Protein 1VEK (pdb70)

Foldseek 3Di:
DDDDPDDDDDDDPCPDPDDDADPDAAWQPCVLLVVVVVVVDDSQQSSVLCSVVSVVDSCSSVVVCVVCVPDPCSVPGPPPPDPD

CATH classification: 1.10.8.10

Nearest PDB structures (foldseek):
  1vek-assembly1_A  TM=6.999E-01  e=2.361E-13  Arabidopsis thaliana
  2dag-assembly1_A  TM=7.127E-01  e=3.944E-04  Homo sapiens
  1whc-assembly1_A  TM=6.462E-01  e=2.678E-04  Mus musculus
  3ihp-assembly1_A  TM=6.506E-01  e=2.917E-03  Homo sapiens
  2dak-assembly1_A  TM=5.494E-01  e=6.329E-03  Homo sapiens

Organism: Arabidopsis thaliana (NCBI:txid3702)

Solvent-accessible surface area: 6612 Å² total; per-residue (Å²): 138,120,116,65,112,122,83,73,175,152,176,146,85,147,74,64,98,146,138,123,151,149,105,96,135,50,102,10,53,131,119,11,8,61,70,0,62,94,96,66,40,48,102,61,24,0,45,25,0,0,36,81,16,74,26,68,20,35,132,73,0,48,89,31,0,101,85,45,87,147,45,99,72,6,102,40,86,74,109,42,128,113,118,114

InterPro domains:
  IPR001394 Peptidase C19, ubiquitin carboxyl-terminal hydrolase [PF00443] (308-793)
  IPR001607 Zinc finger, UBP-type [PF02148] (180-253)
  IPR001607 Zinc finger, UBP-type [PS50271] (156-266)
  IPR001607 Zinc finger, UBP-type [SM00290] (179-234)
  IPR009060 UBA-like superfamily [SSF46934] (645-712)
  IPR013083 Zinc finger, RING/FYVE/PHD-type [G3DSA:3.30.40.10] (1-103)
  IPR013083 Zinc finger, RING/FYVE/PHD-type [G3DSA:3.30.40.10] (144-253)
  IPR015940 Ubiquitin-associated domain [PF00627] (615-651)
  IPR015940 Ubiquitin-associated domain [PF00627] (671-706)
  IPR015940 Ubiquitin-associated domain [PS50030] (613-654)
  IPR015940 Ubiquitin-associated domain [PS50030] (670-710)
  IPR015940 Ubiquitin-associated domain [SM00165] (615-653)
  IPR015940 Ubiquitin-associated domain [SM00165] (672-709)
  IPR016652 Ubiquitinyl hydrolase [PIRSF016308] (10-796)
  IPR018200 Ubiquitin specific protease, conserved site [PS00972] (309-324)
  IPR018200 Ubiquitin specific protease, conserved site [PS00973] (741-759)
  IPR028889 Ubiquitin specific protease UPS, catalytic domain [PS50235] (308-796)
  IPR038765 Papain-like cysteine peptidase superfamily [SSF54001] (303-797)
  IPR041432 Ubiquitinyl hydrolase, variant UBP zinc finger [PF17807] (11-73)
  IPR050185 Ubiquitin carboxyl-terminal hydrolase [PTHR21646] (188-795)

GO terms:
  GO:0061815 Met1-linked polyubiquitin deubiquitinase activity (F, IDA)
  GO:0004843 cysteine-type deubiquitinase activity (F, IDA)
  GO:0005634 nucleus (C, IDA)
  GO:0016579 protein deubiquitination (P, IDA)
  GO:1990450 linear polyubiquitin binding (F, IDA)
  GO:0071370 cellular response to gibberellin stimulus (P, IGI)
  GO:0042127 regulation of cell population proliferation (P, IMP)
  GO:0005829 cytosol (C, HDA)
  GO:0009734 auxin-activated signaling pathway (P, IMP)
  GO:0009793 embryo development ending in seed dormancy (P, IMP)
  GO:0009965 leaf morphogenesis (P, IMP)
  GO:0048767 root hair elongation (P, IMP)
  GO:0005515 protein binding (F, IPI)

Secondary structure (DSSP, 8-state):
----------S--SS-SSS---S------HHHHHHHHHHT--HHHHHHHHHHTTT--HHHHHHHHHHHTT-STTTS-SSS----

Sequence (84 aa):
GSSGSSGGEELLPDGVPEEVMESAQPVANEEIVAQLVSMGFSQLHCQKAAINTSNAGVEEAMNWLLSHMDDPDIDAPISGPSSGGSSGSSGGEELLPDGVPEEVMESAQPVANEEIVAQLVSMGFSQLHCQKAAINTSNAGVEEAMNWLLSHMDDPDIDAPISGPSSGGSSGSSGGEELLPDGVPEEVMESAQPVANEEIVAQLVSMGFSQLHCQKAAINTSNAGVEEAMNWLLSHMDDPDIDAPISGPSSGGSSGSSGGEELLPDGVPEEVMESAQPVANEEIVAQLVSMGFSQLHCQKAAINTSNAGVEEAMNWLLSHMDDPDIDAPISGPSSGGSSGSSGGEELLPDGVPEEVMESAQPVANEEIVAQLVSMGFSQLHCQKAAINTSNAGVEEAMNWLLSHMDDPDIDAPISGPSSGGSSGSSGGEELLPDGVPEEVMESAQPVANEEIVAQLVSMGFSQLHCQKAAINTSNAGVEEAMNWLLSHMDDPDIDAPISGPSSGGSSGSSGGEELLPDGVPEEVMESAQPVANEEIVAQLVSMGFSQLHCQKAAINTSNAGVEEAMNWLLSHMDDPDIDAPISGPSSGGSSGSSGGEELLPDGVPEEVMESAQPVANEEIVAQLVSMGFSQLHCQKAAINTSNAGVEEAMNWLLSHMDDPDIDAPISGPSSGGSSGSSGGEELLPDGVPEEVMESAQPVANEEIVAQLVSMGFSQLHCQKAAINTSNAGVEEAMNWLLSHMDDPDIDAPISGPSSGGSSGSSGGEELLPDGVPEEVMESAQPVANEEIVAQLVSMGFSQLHCQKAAINTSNAGVEEAMNWLLSHMDDPDIDAPISGPSSGGSSGSSGGEELLPDGVPEEVMESAQPVANEEIVAQLVSMGFSQLHCQKAAINTSNAGVEEAMNWLLSHMDDPDIDAPISGPSSGGSSGSSGGEELLPDGVPEEVMESAQPVANEEIVAQLVSMGFSQLHCQKAAINTSNAGVEEAMNWLLSHMDDPDIDAPISGPSSGGSSGSSGGEELLPDGVPEEVMESAQPVANEEIVAQLVSMGFSQLHCQKAAINTSNAGVEEAMNWLLSHMDDPDIDAPISGPSSGGSSGSSGGEELLPDGVPEEVMESAQPVANEEIVAQLVSMGFSQLHCQKAAINTSNAGVEEAMNWLLSHMDDPDIDAPISGPSSGGSSGSSGGEELLPDGVPEEVMESAQPVANEEIVAQLVSMGFSQLHCQKAAINTSNAGVEEAMNWLLSHMDDPDIDAPISGPSSGGSSGSSGGEELLPDGVPEEVMESAQPVANEEIVAQLVSMGFSQLHCQKAAINTSNAGVEEAMNWLLSHMDDPDIDAPISGPSSGGSSGSSGGEELLPDGVPEEVMESAQPVANEEIVAQLVSMGFSQLHCQKAAINTSNAGVEEAMNWLLSHMDDPDIDAPISGPSSGGSSGSSGGEELLPDGVPEEVMESAQPVANEEIVAQLVSMGFSQLHCQKAAINTSNAGVEEAMNWLLSHMDDPDIDAPISGPSSGGSSGSSGGEELLPDGVPEEVMESAQPVANEEIVAQLVSMGFSQLHCQKAAINTSNAGVEEAMNWLLSHMDDPDIDAPISGPSSGGSSGSSGGEELLPDGVPEEVMESAQPVANEEIVAQLVSMGFSQLHCQKAAINTSNAGVEEAMNWLLSHMDDPDIDAPISGPSSG

Radius of gyration: 18.25 Å; Cα contacts (8 Å, |Δi|>4): 88; chains: 1; bounding box: 32×32×61 Å

Structure (mmCIF, N/CA/C/O backbone):
data_1VEK
#
_entry.id   1VEK
#
loop_
_atom_site.group_PDB
_atom_site.id
_atom_site.type_symbol
_atom_site.label_atom_id
_atom_site.label_alt_id
_atom_site.label_comp_id
_atom_site.label_asym_id
_atom_site.label_entity_id
_atom_site.label_seq_id
_atom_site.pdbx_PDB_ins_code
_atom_site.Cartn_x
_atom_site.Cartn_y
_atom_site.Cartn_z
_atom_site.occupancy
_atom_site.B_iso_or_equiv
_atom_site.auth_seq_id
_atom_site.auth_comp_id
_atom_site.auth_asym_id
_atom_site.auth_atom_id
_atom_site.pdbx_PDB_model_num
ATOM 1 N N . GLY A 1 1 ? 22.560 -7.911 49.052 1.00 0.00 1 GLY A N 1
ATOM 2 C CA . GLY A 1 1 ? 22.001 -8.387 47.798 1.00 0.00 1 GLY A CA 1
ATOM 3 C C . GLY A 1 1 ? 23.064 -8.415 46.699 1.00 0.00 1 GLY A C 1
ATOM 4 O O . GLY A 1 1 ? 24.053 -7.688 46.768 1.00 0.00 1 GLY A O 1
ATOM 8 N N . SER A 1 2 ? 22.824 -9.263 45.709 1.00 0.00 2 SER A N 1
ATOM 9 C CA . SER A 1 2 ? 23.749 -9.396 44.596 1.00 0.00 2 SER A CA 1
ATOM 10 C C . SER A 1 2 ? 22.988 -9.784 43.327 1.00 0.00 2 SER A C 1
ATOM 11 O O . SER A 1 2 ? 22.020 -10.541 43.386 1.00 0.00 2 SER A O 1
ATOM 19 N N . SER A 1 3 ? 23.454 -9.248 42.209 1.00 0.00 3 SER A N 1
ATOM 20 C CA . SER A 1 3 ? 22.830 -9.529 40.927 1.00 0.00 3 SER A CA 1
ATOM 21 C C . SER A 1 3 ? 23.683 -10.522 40.136 1.00 0.00 3 SER A C 1
ATOM 22 O O . SER A 1 3 ? 23.216 -11.604 39.783 1.00 0.00 3 SER A O 1
ATOM 30 N N . GLY A 1 4 ? 24.919 -10.119 39.880 1.00 0.00 4 GLY A N 1
ATOM 31 C CA . GLY A 1 4 ? 25.842 -10.960 39.137 1.00 0.00 4 GLY A CA 1
ATOM 32 C C . GLY A 1 4 ? 25.329 -11.217 37.719 1.00 0.00 4 GLY A C 1
ATOM 33 O O . GLY A 1 4 ? 24.326 -11.905 37.532 1.00 0.00 4 GLY A O 1
ATOM 37 N N . SER A 1 5 ? 26.040 -10.650 36.755 1.00 0.00 5 SER A N 1
ATOM 38 C CA . SER A 1 5 ? 25.669 -10.809 35.359 1.00 0.00 5 SER A CA 1
ATOM 39 C C . SER A 1 5 ? 26.751 -10.211 34.458 1.00 0.00 5 SER A C 1
ATOM 40 O O . SER A 1 5 ? 26.963 -8.999 34.458 1.00 0.00 5 SER A O 1
ATOM 48 N N . SER A 1 6 ? 27.408 -11.088 33.713 1.00 0.00 6 SER A N 1
ATOM 49 C CA . SER A 1 6 ? 28.463 -10.661 32.810 1.00 0.00 6 SER A CA 1
ATOM 50 C C . SER A 1 6 ? 29.061 -11.874 32.094 1.00 0.00 6 SER A C 1
ATOM 51 O O . SER A 1 6 ? 29.549 -12.801 32.738 1.00 0.00 6 SER A O 1
ATOM 59 N N . GLY A 1 7 ? 29.003 -11.828 30.771 1.00 0.00 7 GLY A N 1
ATOM 60 C CA . GLY A 1 7 ? 29.533 -12.911 29.961 1.00 0.00 7 GLY A CA 1
ATOM 61 C C . GLY A 1 7 ? 29.852 -12.430 28.544 1.00 0.00 7 GLY A C 1
ATOM 62 O O . GLY A 1 7 ? 29.304 -11.429 28.086 1.00 0.00 7 GLY A O 1
ATOM 66 N N . GLY A 1 8 ? 30.737 -13.167 27.888 1.00 0.00 8 GLY A N 1
ATOM 67 C CA . GLY A 1 8 ? 31.136 -12.828 26.533 1.00 0.00 8 GLY A CA 1
ATOM 68 C C . GLY A 1 8 ? 31.004 -14.037 25.604 1.00 0.00 8 GLY A C 1
ATOM 69 O O . GLY A 1 8 ? 31.452 -15.133 25.938 1.00 0.00 8 GLY A O 1
ATOM 73 N N . GLU A 1 9 ? 30.386 -13.797 24.457 1.00 0.00 9 GLU A N 1
ATOM 74 C CA . GLU A 1 9 ? 30.189 -14.853 23.478 1.00 0.00 9 GLU A CA 1
ATOM 75 C C . GLU A 1 9 ? 31.153 -14.674 22.303 1.00 0.00 9 GLU A C 1
ATOM 76 O O . GLU A 1 9 ? 31.746 -15.641 21.829 1.00 0.00 9 GLU A O 1
ATOM 88 N N . GLU A 1 10 ? 31.279 -13.429 21.867 1.00 0.00 10 GLU A N 1
ATOM 89 C CA . GLU A 1 10 ? 32.161 -13.110 20.757 1.00 0.00 10 GLU A CA 1
ATOM 90 C C . GLU A 1 10 ? 31.747 -13.894 19.509 1.00 0.00 10 GLU A C 1
ATOM 91 O O . GLU A 1 10 ? 31.119 -14.946 19.613 1.00 0.00 10 GLU A O 1
ATOM 103 N N . LEU A 1 11 ? 32.116 -13.349 18.359 1.00 0.00 11 LEU A N 1
ATOM 104 C CA . LEU A 1 11 ? 31.791 -13.984 17.093 1.00 0.00 11 LEU A CA 1
ATOM 105 C C . LEU A 1 11 ? 30.271 -14.084 16.953 1.00 0.00 11 LEU A C 1
ATOM 106 O O . LEU A 1 11 ? 29.557 -14.185 17.950 1.00 0.00 11 LEU A O 1
ATOM 122 N N . LEU A 1 12 ? 29.820 -14.053 15.707 1.00 0.00 12 LEU A N 1
ATOM 123 C CA . LEU A 1 12 ? 28.397 -14.139 15.424 1.00 0.00 12 LEU A CA 1
ATOM 124 C C . LEU A 1 12 ? 28.074 -15.530 14.874 1.00 0.00 12 LEU A C 1
ATOM 125 O O . LEU A 1 12 ? 28.949 -16.208 14.338 1.00 0.00 12 LEU A O 1
ATOM 141 N N . PRO A 1 13 ? 26.782 -15.924 15.031 1.00 0.00 13 PRO A N 1
ATOM 142 C CA . PRO A 1 13 ? 26.333 -17.222 14.556 1.00 0.00 13 PRO A CA 1
ATOM 143 C C . PRO A 1 13 ? 26.187 -17.228 13.033 1.00 0.00 13 PRO A C 1
ATOM 144 O O . PRO A 1 13 ? 26.483 -16.234 12.373 1.00 0.00 13 PRO A O 1
ATOM 155 N N . ASP A 1 14 ? 25.729 -18.361 12.520 1.00 0.00 14 ASP A N 1
ATOM 156 C CA . ASP A 1 14 ? 25.540 -18.510 11.087 1.00 0.00 14 ASP A CA 1
ATOM 157 C C . ASP A 1 14 ? 24.043 -18.504 10.771 1.00 0.00 14 ASP A C 1
ATOM 158 O O . ASP A 1 14 ? 23.400 -19.553 10.778 1.00 0.00 14 ASP A O 1
ATOM 167 N N . GLY A 1 15 ? 23.531 -17.312 10.502 1.00 0.00 15 GLY A N 1
ATOM 168 C CA . GLY A 1 15 ? 22.122 -17.157 10.185 1.00 0.00 15 GLY A CA 1
ATOM 169 C C . GLY A 1 15 ? 21.322 -16.751 11.424 1.00 0.00 15 GLY A C 1
ATOM 170 O O . GLY A 1 15 ? 21.191 -15.565 11.722 1.00 0.00 15 GLY A O 1
ATOM 174 N N . VAL A 1 16 ? 20.808 -17.759 12.114 1.00 0.00 16 VAL A N 1
ATOM 175 C CA . VAL A 1 16 ? 20.025 -17.522 13.314 1.00 0.00 16 VAL A CA 1
ATOM 176 C C . VAL A 1 16 ? 20.070 -18.768 14.201 1.00 0.00 16 VAL A C 1
ATOM 177 O O . VAL A 1 16 ? 19.914 -19.887 13.715 1.00 0.00 16 VAL A O 1
ATOM 190 N N . PRO A 1 17 ? 20.289 -18.526 15.521 1.00 0.00 17 PRO A N 1
ATOM 191 C CA . PRO A 1 17 ? 20.356 -19.615 16.481 1.00 0.00 17 PRO A CA 1
ATOM 192 C C . PRO A 1 17 ? 18.962 -20.170 16.779 1.00 0.00 17 PRO A C 1
ATOM 193 O O . PRO A 1 17 ? 18.084 -19.441 17.236 1.00 0.00 17 PRO A O 1
ATOM 204 N N . GLU A 1 18 ? 18.802 -21.457 16.507 1.00 0.00 18 GLU A N 1
ATOM 205 C CA . GLU A 1 18 ? 17.529 -22.119 16.740 1.00 0.00 18 GLU A CA 1
ATOM 206 C C . GLU A 1 18 ? 16.433 -21.474 15.890 1.00 0.00 18 GLU A C 1
ATOM 207 O O . GLU A 1 18 ? 16.434 -20.261 15.684 1.00 0.00 18 GLU A O 1
ATOM 219 N N . GLU A 1 19 ? 15.522 -22.314 15.420 1.00 0.00 19 GLU A N 1
ATOM 220 C CA . GLU A 1 19 ? 14.422 -21.841 14.597 1.00 0.00 19 GLU A CA 1
ATOM 221 C C . GLU A 1 19 ? 14.957 -21.164 13.333 1.00 0.00 19 GLU A C 1
ATOM 222 O O . GLU A 1 19 ? 15.402 -20.019 13.380 1.00 0.00 19 GLU A O 1
ATOM 234 N N . VAL A 1 20 ? 14.894 -21.901 12.234 1.00 0.00 20 VAL A N 1
ATOM 235 C CA . VAL A 1 20 ? 15.367 -21.387 10.960 1.00 0.00 20 VAL A CA 1
ATOM 236 C C . VAL A 1 20 ? 14.253 -20.572 10.299 1.00 0.00 20 VAL A C 1
ATOM 237 O O . VAL A 1 20 ? 13.073 -20.874 10.471 1.00 0.00 20 VAL A O 1
ATOM 250 N N . MET A 1 21 ? 14.667 -19.555 9.558 1.00 0.00 21 MET A N 1
ATOM 251 C CA . MET A 1 21 ? 13.719 -18.695 8.871 1.00 0.00 21 MET A CA 1
ATOM 252 C C . MET A 1 21 ? 13.047 -19.435 7.713 1.00 0.00 21 MET A C 1
ATOM 253 O O . MET A 1 21 ? 13.611 -20.381 7.165 1.00 0.00 21 MET A O 1
ATOM 267 N N . GLU A 1 22 ? 11.851 -18.976 7.374 1.00 0.00 22 GLU A N 1
ATOM 268 C CA . GLU A 1 22 ? 11.096 -19.582 6.291 1.00 0.00 22 GLU A CA 1
ATOM 269 C C . GLU A 1 22 ? 10.811 -18.549 5.199 1.00 0.00 22 GLU A C 1
ATOM 270 O O . GLU A 1 22 ? 11.054 -17.358 5.388 1.00 0.00 22 GLU A O 1
ATOM 282 N N . SER A 1 23 ? 10.299 -19.043 4.081 1.00 0.00 23 SER A N 1
ATOM 283 C CA . SER A 1 23 ? 9.978 -18.178 2.959 1.00 0.00 23 SER A CA 1
ATOM 284 C C . SER A 1 23 ? 8.679 -17.419 3.238 1.00 0.00 23 SER A C 1
ATOM 285 O O . SER A 1 23 ? 7.597 -18.005 3.220 1.00 0.00 23 SER A O 1
ATOM 293 N N . ALA A 1 24 ? 8.828 -16.127 3.490 1.00 0.00 24 ALA A N 1
ATOM 294 C CA . ALA A 1 24 ? 7.680 -15.282 3.772 1.00 0.00 24 ALA A CA 1
ATOM 295 C C . ALA A 1 24 ? 8.115 -13.815 3.754 1.00 0.00 24 ALA A C 1
ATOM 296 O O . ALA A 1 24 ? 8.252 -13.191 4.805 1.00 0.00 24 ALA A O 1
ATOM 303 N N . GLN A 1 25 ? 8.320 -13.307 2.547 1.00 0.00 25 GLN A N 1
ATOM 304 C CA . GLN A 1 25 ? 8.736 -11.925 2.378 1.00 0.00 25 GLN A CA 1
ATOM 305 C C . GLN A 1 25 ? 7.907 -11.251 1.284 1.00 0.00 25 GLN A C 1
ATOM 306 O O . GLN A 1 25 ? 7.368 -11.922 0.405 1.00 0.00 25 GLN A O 1
ATOM 320 N N . PRO A 1 26 ? 7.827 -9.896 1.375 1.00 0.00 26 PRO A N 1
ATOM 321 C CA . PRO A 1 26 ? 7.072 -9.123 0.404 1.00 0.00 26 PRO A CA 1
ATOM 322 C C . PRO A 1 26 ? 7.826 -9.024 -0.924 1.00 0.00 26 PRO A C 1
ATOM 323 O O . PRO A 1 26 ? 8.951 -9.509 -1.041 1.00 0.00 26 PRO A O 1
ATOM 334 N N . VAL A 1 27 ? 7.177 -8.393 -1.891 1.00 0.00 27 VAL A N 1
ATOM 335 C CA . VAL A 1 27 ? 7.772 -8.225 -3.206 1.00 0.00 27 VAL A CA 1
ATOM 336 C C . VAL A 1 27 ? 7.440 -6.829 -3.736 1.00 0.00 27 VAL A C 1
ATOM 337 O O . VAL A 1 27 ? 6.295 -6.385 -3.653 1.00 0.00 27 VAL A O 1
ATOM 350 N N . ALA A 1 28 ? 8.461 -6.174 -4.269 1.00 0.00 28 ALA A N 1
ATOM 351 C CA . ALA A 1 28 ? 8.292 -4.837 -4.812 1.00 0.00 28 ALA A CA 1
ATOM 352 C C . ALA A 1 28 ? 7.317 -4.890 -5.990 1.00 0.00 28 ALA A C 1
ATOM 353 O O . ALA A 1 28 ? 7.731 -5.046 -7.137 1.00 0.00 28 ALA A O 1
ATOM 360 N N . ASN A 1 29 ? 6.039 -4.757 -5.666 1.00 0.00 29 ASN A N 1
ATOM 361 C CA . ASN A 1 29 ? 5.002 -4.787 -6.683 1.00 0.00 29 ASN A CA 1
ATOM 362 C C . ASN A 1 29 ? 5.470 -3.998 -7.907 1.00 0.00 29 ASN A C 1
ATOM 363 O O . ASN A 1 29 ? 6.089 -2.944 -7.771 1.00 0.00 29 ASN A O 1
ATOM 374 N N . GLU A 1 30 ? 5.157 -4.539 -9.075 1.00 0.00 30 GLU A N 1
ATOM 375 C CA . GLU A 1 30 ? 5.538 -3.899 -10.322 1.00 0.00 30 GLU A CA 1
ATOM 376 C C . GLU A 1 30 ? 4.628 -2.701 -10.604 1.00 0.00 30 GLU A C 1
ATOM 377 O O . GLU A 1 30 ? 5.018 -1.774 -11.312 1.00 0.00 30 GLU A O 1
ATOM 389 N N . GLU A 1 31 ? 3.433 -2.759 -10.035 1.00 0.00 31 GLU A N 1
ATOM 390 C CA . GLU A 1 31 ? 2.465 -1.691 -10.215 1.00 0.00 31 GLU A CA 1
ATOM 391 C C . GLU A 1 31 ? 2.812 -0.503 -9.316 1.00 0.00 31 GLU A C 1
ATOM 392 O O . GLU A 1 31 ? 2.812 0.642 -9.767 1.00 0.00 31 GLU A O 1
ATOM 404 N N . ILE A 1 32 ? 3.099 -0.815 -8.061 1.00 0.00 32 ILE A N 1
ATOM 405 C CA . ILE A 1 32 ? 3.447 0.213 -7.095 1.00 0.00 32 ILE A CA 1
ATOM 406 C C . ILE A 1 32 ? 4.793 0.833 -7.478 1.00 0.00 32 ILE A C 1
ATOM 407 O O . ILE A 1 32 ? 4.999 2.033 -7.305 1.00 0.00 32 ILE A O 1
ATOM 423 N N . VAL A 1 33 ? 5.673 -0.014 -7.992 1.00 0.00 33 VAL A N 1
ATOM 424 C CA . VAL A 1 33 ? 6.993 0.436 -8.401 1.00 0.00 33 VAL A CA 1
ATOM 425 C C . VAL A 1 33 ? 6.878 1.216 -9.712 1.00 0.00 33 VAL A C 1
ATOM 426 O O . VAL A 1 33 ? 7.385 2.331 -9.822 1.00 0.00 33 VAL A O 1
ATOM 439 N N . ALA A 1 34 ? 6.207 0.598 -10.673 1.00 0.00 34 ALA A N 1
ATOM 440 C CA . ALA A 1 34 ? 6.019 1.220 -11.973 1.00 0.00 34 ALA A CA 1
ATOM 441 C C . ALA A 1 34 ? 5.403 2.608 -11.784 1.00 0.00 34 ALA A C 1
ATOM 442 O O . ALA A 1 34 ? 5.652 3.515 -12.578 1.00 0.00 34 ALA A O 1
ATOM 449 N N . GLN A 1 35 ? 4.611 2.731 -10.729 1.00 0.00 35 GLN A N 1
ATOM 450 C CA . GLN A 1 35 ? 3.959 3.994 -10.426 1.00 0.00 35 GLN A CA 1
ATOM 451 C C . GLN A 1 35 ? 4.963 4.980 -9.828 1.00 0.00 35 GLN A C 1
ATOM 452 O O . GLN A 1 35 ? 5.014 6.141 -10.232 1.00 0.00 35 GLN A O 1
ATOM 466 N N . LEU A 1 36 ? 5.737 4.483 -8.875 1.00 0.00 36 LEU A N 1
ATOM 467 C CA . LEU A 1 36 ? 6.737 5.306 -8.216 1.00 0.00 36 LEU A CA 1
ATOM 468 C C . LEU A 1 36 ? 7.829 5.676 -9.222 1.00 0.00 36 LEU A C 1
ATOM 469 O O . LEU A 1 36 ? 8.194 6.844 -9.346 1.00 0.00 36 LEU A O 1
ATOM 485 N N . VAL A 1 37 ? 8.321 4.658 -9.914 1.00 0.00 37 VAL A N 1
ATOM 486 C CA . VAL A 1 37 ? 9.364 4.861 -10.904 1.00 0.00 37 VAL A CA 1
ATOM 487 C C . VAL A 1 37 ? 8.903 5.911 -11.917 1.00 0.00 37 VAL A C 1
ATOM 488 O O . VAL A 1 37 ? 9.721 6.505 -12.618 1.00 0.00 37 VAL A O 1
ATOM 501 N N . SER A 1 38 ? 7.593 6.107 -11.962 1.00 0.00 38 SER A N 1
ATOM 502 C CA . SER A 1 38 ? 7.013 7.075 -12.878 1.00 0.00 38 SER A CA 1
ATOM 503 C C . SER A 1 38 ? 6.908 8.441 -12.197 1.00 0.00 38 SER A C 1
ATOM 504 O O . SER A 1 38 ? 7.169 9.470 -12.819 1.00 0.00 38 SER A O 1
ATOM 512 N N . MET A 1 39 ? 6.525 8.408 -10.929 1.00 0.00 39 MET A N 1
ATOM 513 C CA . MET A 1 39 ? 6.382 9.630 -10.158 1.00 0.00 39 MET A CA 1
ATOM 514 C C 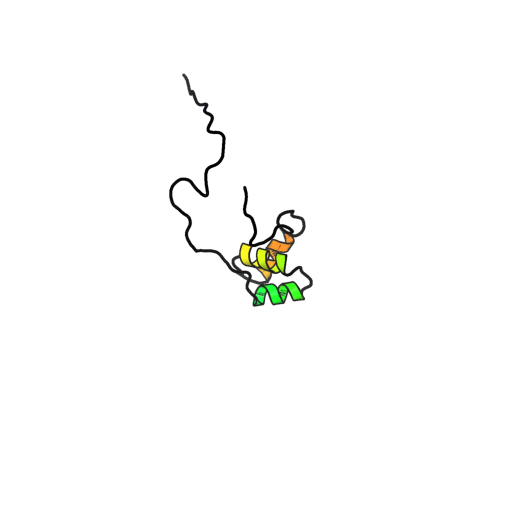. MET A 1 39 ? 7.679 10.442 -10.171 1.00 0.00 39 MET A C 1
ATOM 515 O O . MET A 1 39 ? 7.652 11.665 -10.040 1.00 0.00 39 MET A O 1
ATOM 529 N N . GLY A 1 40 ? 8.784 9.729 -10.331 1.00 0.00 40 GLY A N 1
ATOM 530 C CA . GLY A 1 40 ? 10.089 10.367 -10.364 1.00 0.00 40 GLY A CA 1
ATOM 531 C C . GLY A 1 40 ? 10.983 9.844 -9.238 1.00 0.00 40 GLY A C 1
ATOM 532 O O . GLY A 1 40 ? 11.728 10.608 -8.626 1.00 0.00 40 GLY A O 1
ATOM 536 N N . PHE A 1 41 ? 10.880 8.545 -8.999 1.00 0.00 41 PHE A N 1
ATOM 537 C CA . PHE A 1 41 ? 11.671 7.911 -7.958 1.00 0.00 41 PHE A CA 1
ATOM 538 C C . PHE A 1 41 ? 12.617 6.864 -8.549 1.00 0.00 41 PHE A C 1
ATOM 539 O O . PHE A 1 41 ? 12.603 6.619 -9.754 1.00 0.00 41 PHE A O 1
ATOM 556 N N . SER A 1 42 ? 13.418 6.275 -7.672 1.00 0.00 42 SER A N 1
ATOM 557 C CA . SER A 1 42 ? 14.369 5.260 -8.092 1.00 0.00 42 SER A CA 1
ATOM 558 C C . SER A 1 42 ? 13.756 3.868 -7.926 1.00 0.00 42 SER A C 1
ATOM 559 O O . SER A 1 42 ? 13.411 3.466 -6.816 1.00 0.00 42 SER A O 1
ATOM 567 N N . GLN A 1 43 ? 13.640 3.170 -9.046 1.00 0.00 43 GLN A N 1
ATOM 568 C CA . GLN A 1 43 ? 13.075 1.831 -9.039 1.00 0.00 43 GLN A CA 1
ATOM 569 C C . GLN A 1 43 ? 13.537 1.067 -7.797 1.00 0.00 43 GLN A C 1
ATOM 570 O O . GLN A 1 43 ? 12.716 0.620 -6.997 1.00 0.00 43 GLN A O 1
ATOM 584 N N . LEU A 1 44 ? 14.850 0.941 -7.673 1.00 0.00 44 LEU A N 1
ATOM 585 C CA . LEU A 1 44 ? 15.431 0.238 -6.541 1.00 0.00 44 LEU A CA 1
ATOM 586 C C . LEU A 1 44 ? 14.656 0.597 -5.272 1.00 0.00 44 LEU A C 1
ATOM 587 O O . LEU A 1 44 ? 14.150 -0.285 -4.579 1.00 0.00 44 LEU A O 1
ATOM 603 N N . HIS A 1 45 ? 14.588 1.893 -5.004 1.00 0.00 45 HIS A N 1
ATOM 604 C CA . HIS A 1 45 ? 13.884 2.379 -3.830 1.00 0.00 45 HIS A CA 1
ATOM 605 C C . HIS A 1 45 ? 12.394 2.053 -3.954 1.00 0.00 45 HIS A C 1
ATOM 606 O O . HIS A 1 45 ? 11.799 1.493 -3.034 1.00 0.00 45 HIS A O 1
ATOM 620 N N . CYS A 1 46 ? 11.835 2.417 -5.098 1.00 0.00 46 CYS A N 1
ATOM 621 C CA . CYS A 1 46 ? 10.426 2.170 -5.355 1.00 0.00 46 CYS A CA 1
ATOM 622 C C . CYS A 1 46 ? 10.105 0.734 -4.934 1.00 0.00 46 CYS A C 1
ATOM 623 O O . CYS A 1 46 ? 9.017 0.460 -4.430 1.00 0.00 46 CYS A O 1
ATOM 631 N N . GLN A 1 47 ? 11.073 -0.143 -5.156 1.00 0.00 47 GLN A N 1
ATOM 632 C CA . GLN A 1 47 ? 10.907 -1.544 -4.806 1.00 0.00 47 GLN A CA 1
ATOM 633 C C . GLN A 1 47 ? 10.917 -1.716 -3.285 1.00 0.00 47 GLN A C 1
ATOM 634 O O . GLN A 1 47 ? 9.946 -2.199 -2.705 1.00 0.00 47 GLN A O 1
ATOM 648 N N . LYS A 1 48 ? 12.025 -1.311 -2.683 1.00 0.00 48 LYS A N 1
ATOM 649 C CA . LYS A 1 48 ? 12.174 -1.414 -1.241 1.00 0.00 48 LYS A CA 1
ATOM 650 C C . LYS A 1 48 ? 10.943 -0.813 -0.561 1.00 0.00 48 LYS A C 1
ATOM 651 O O . LYS A 1 48 ? 10.254 -1.493 0.197 1.00 0.00 48 LYS A O 1
ATOM 670 N N . ALA A 1 49 ? 10.703 0.456 -0.858 1.00 0.00 49 ALA A N 1
ATOM 671 C CA . ALA A 1 49 ? 9.566 1.157 -0.284 1.00 0.00 49 ALA A CA 1
ATOM 672 C C . ALA A 1 49 ? 8.364 0.212 -0.233 1.00 0.00 49 ALA A C 1
ATOM 673 O O . ALA A 1 49 ? 7.954 -0.219 0.844 1.00 0.00 49 ALA A O 1
ATOM 680 N N . ALA A 1 50 ? 7.831 -0.081 -1.410 1.00 0.00 50 ALA A N 1
ATOM 681 C CA . ALA A 1 50 ? 6.684 -0.966 -1.513 1.00 0.00 50 ALA A CA 1
ATOM 682 C C . ALA A 1 50 ? 6.895 -2.175 -0.600 1.00 0.00 50 ALA A C 1
ATOM 683 O O . ALA A 1 50 ? 6.102 -2.417 0.309 1.00 0.00 50 ALA A O 1
ATOM 690 N N . ILE A 1 51 ? 7.968 -2.903 -0.873 1.00 0.00 51 ILE A N 1
ATOM 691 C CA . ILE A 1 51 ? 8.293 -4.081 -0.087 1.00 0.00 51 ILE A CA 1
ATOM 692 C C . ILE A 1 51 ? 8.177 -3.745 1.401 1.00 0.00 51 ILE A C 1
ATOM 693 O O . ILE A 1 51 ? 7.453 -4.412 2.138 1.00 0.00 51 ILE A O 1
ATOM 709 N N . ASN A 1 52 ? 8.902 -2.709 1.798 1.00 0.00 52 ASN A N 1
ATOM 710 C CA . ASN A 1 52 ? 8.890 -2.276 3.185 1.00 0.00 52 ASN A CA 1
ATOM 711 C C . ASN A 1 52 ? 7.442 -2.158 3.666 1.00 0.00 52 ASN A C 1
ATOM 712 O O . ASN A 1 52 ? 7.155 -2.376 4.842 1.00 0.00 52 ASN A O 1
ATOM 723 N N . THR A 1 53 ? 6.568 -1.814 2.731 1.00 0.00 53 THR A N 1
ATOM 724 C CA . THR A 1 53 ? 5.157 -1.665 3.045 1.00 0.00 53 THR A CA 1
ATOM 725 C C . THR A 1 53 ? 4.346 -2.790 2.398 1.00 0.00 53 THR A C 1
ATOM 726 O O . THR A 1 53 ? 3.159 -2.623 2.121 1.00 0.00 53 THR A O 1
ATOM 737 N N . SER A 1 54 ? 5.018 -3.909 2.176 1.00 0.00 54 SER A N 1
ATOM 738 C CA . SER A 1 54 ? 4.374 -5.061 1.567 1.00 0.00 54 SER A CA 1
ATOM 739 C C . SER A 1 54 ? 3.517 -4.614 0.381 1.00 0.00 54 SER A C 1
ATOM 740 O O . SER A 1 54 ? 2.520 -5.257 0.054 1.00 0.00 54 SER A O 1
ATOM 748 N N . ASN A 1 55 ? 3.935 -3.516 -0.231 1.00 0.00 55 ASN A N 1
ATOM 749 C CA . ASN A 1 55 ? 3.217 -2.976 -1.373 1.00 0.00 55 ASN A CA 1
ATOM 750 C C . ASN A 1 55 ? 1.753 -2.752 -0.990 1.00 0.00 55 ASN A C 1
ATOM 751 O O . ASN A 1 55 ? 0.854 -2.977 -1.799 1.00 0.00 55 ASN A O 1
ATOM 762 N N . ALA A 1 56 ? 1.558 -2.310 0.244 1.00 0.00 56 ALA A N 1
ATOM 763 C CA . ALA A 1 56 ? 0.218 -2.053 0.744 1.00 0.00 56 ALA A CA 1
ATOM 764 C C . ALA A 1 56 ? -0.492 -1.074 -0.193 1.00 0.00 56 ALA A C 1
ATOM 765 O O . ALA A 1 56 ? -1.682 -1.222 -0.466 1.00 0.00 56 ALA A O 1
ATOM 772 N N . GLY A 1 57 ? 0.269 -0.094 -0.660 1.00 0.00 57 GLY A N 1
ATOM 773 C CA . GLY A 1 57 ? -0.273 0.909 -1.561 1.00 0.00 57 GLY A CA 1
ATOM 774 C C . GLY A 1 57 ? 0.818 1.878 -2.021 1.00 0.00 57 GLY A C 1
ATOM 775 O O . GLY A 1 57 ? 1.778 2.130 -1.294 1.00 0.00 57 GLY A O 1
ATOM 779 N N . VAL A 1 58 ? 0.634 2.397 -3.227 1.00 0.00 58 VAL A N 1
ATOM 780 C CA . VAL A 1 58 ? 1.591 3.332 -3.793 1.00 0.00 58 VAL A CA 1
ATOM 781 C C . VAL A 1 58 ? 1.929 4.401 -2.751 1.00 0.00 58 VAL A C 1
ATOM 782 O O . VAL A 1 58 ? 3.088 4.786 -2.606 1.00 0.00 58 VAL A O 1
ATOM 795 N N . GLU A 1 59 ? 0.896 4.850 -2.054 1.00 0.00 59 GLU A N 1
ATOM 796 C CA . GLU A 1 59 ? 1.070 5.867 -1.030 1.00 0.00 59 GLU A CA 1
ATOM 797 C C . GLU A 1 59 ? 1.994 5.354 0.076 1.00 0.00 59 GLU A C 1
ATOM 798 O O . GLU A 1 59 ? 2.895 6.067 0.517 1.00 0.00 59 GLU A O 1
ATOM 810 N N . GLU A 1 60 ? 1.739 4.122 0.493 1.00 0.00 60 GLU A N 1
ATOM 811 C CA . GLU A 1 60 ? 2.537 3.506 1.539 1.00 0.00 60 GLU A CA 1
ATOM 812 C C . GLU A 1 60 ? 3.998 3.395 1.097 1.00 0.00 60 GLU A C 1
ATOM 813 O O . GLU A 1 60 ? 4.903 3.799 1.825 1.00 0.00 60 GLU A O 1
ATOM 825 N N . ALA A 1 61 ? 4.182 2.847 -0.095 1.00 0.00 61 ALA A N 1
ATOM 826 C CA . ALA A 1 61 ? 5.517 2.678 -0.643 1.00 0.00 61 ALA A CA 1
ATOM 827 C C . ALA A 1 61 ? 6.252 4.019 -0.607 1.00 0.00 61 ALA A C 1
ATOM 828 O O . ALA A 1 61 ? 7.322 4.129 -0.011 1.00 0.00 61 ALA A O 1
ATOM 835 N N . MET A 1 62 ? 5.648 5.006 -1.253 1.00 0.00 62 MET A N 1
ATOM 836 C CA . MET A 1 62 ? 6.231 6.336 -1.303 1.00 0.00 62 MET A CA 1
ATOM 837 C C . MET A 1 62 ? 6.503 6.868 0.106 1.00 0.00 62 MET A C 1
ATOM 838 O O . MET A 1 62 ? 7.619 7.288 0.410 1.00 0.00 62 MET A O 1
ATOM 852 N N . ASN A 1 63 ? 5.465 6.833 0.928 1.00 0.00 63 ASN A N 1
ATOM 853 C CA . ASN A 1 63 ? 5.578 7.306 2.297 1.00 0.00 63 ASN A CA 1
ATOM 854 C C . ASN A 1 63 ? 6.891 6.803 2.900 1.00 0.00 63 ASN A C 1
ATOM 855 O O . ASN A 1 63 ? 7.616 7.563 3.540 1.00 0.00 63 ASN A O 1
ATOM 866 N N . TRP A 1 64 ? 7.157 5.525 2.673 1.00 0.00 64 TRP A N 1
ATOM 867 C CA . TRP A 1 64 ? 8.370 4.911 3.186 1.00 0.00 64 TRP A CA 1
ATOM 868 C C . TRP A 1 64 ? 9.566 5.631 2.559 1.00 0.00 64 TRP A C 1
ATOM 869 O O . TRP A 1 64 ? 10.522 5.972 3.253 1.00 0.00 64 TRP A O 1
ATOM 890 N N . LEU A 1 65 ? 9.473 5.840 1.254 1.00 0.00 65 LEU A N 1
ATOM 891 C CA . LEU A 1 65 ? 10.535 6.514 0.527 1.00 0.00 65 LEU A CA 1
ATOM 892 C C . LEU A 1 65 ? 10.783 7.888 1.151 1.00 0.00 65 LEU A C 1
ATOM 893 O O . LEU A 1 65 ? 11.930 8.287 1.347 1.00 0.00 65 LEU A O 1
ATOM 909 N N . LEU A 1 66 ? 9.689 8.575 1.445 1.00 0.00 66 LEU A N 1
ATOM 910 C CA . LEU A 1 66 ? 9.773 9.897 2.043 1.00 0.00 66 LEU A CA 1
ATOM 911 C C . LEU A 1 66 ? 10.401 9.784 3.434 1.00 0.00 66 LEU A C 1
ATOM 912 O O . LEU A 1 66 ? 10.771 10.791 4.035 1.00 0.00 66 LEU A O 1
ATOM 928 N N . SER A 1 67 ? 10.501 8.549 3.904 1.00 0.00 67 SER A N 1
ATOM 929 C CA . SER A 1 67 ? 11.077 8.291 5.212 1.00 0.00 67 SER A CA 1
ATOM 930 C C . SER A 1 67 ? 12.359 7.468 5.067 1.00 0.00 67 SER A C 1
ATOM 931 O O . SER A 1 67 ? 13.039 7.191 6.054 1.00 0.00 67 SER A O 1
ATOM 939 N N . HIS A 1 68 ? 12.650 7.100 3.828 1.00 0.00 68 HIS A N 1
ATOM 940 C CA . HIS A 1 68 ? 13.838 6.314 3.540 1.00 0.00 68 HIS A CA 1
ATOM 941 C C . HIS A 1 68 ? 14.565 6.907 2.332 1.00 0.00 68 HIS A C 1
ATOM 942 O O . HIS A 1 68 ? 15.327 6.213 1.659 1.00 0.00 68 HIS A O 1
ATOM 956 N N . MET A 1 69 ? 14.305 8.184 2.092 1.00 0.00 69 MET A N 1
ATOM 957 C CA . MET A 1 69 ? 14.925 8.877 0.976 1.00 0.00 69 MET A CA 1
ATOM 958 C C . MET A 1 69 ? 16.374 9.250 1.299 1.00 0.00 69 MET A C 1
ATOM 959 O O . MET A 1 69 ? 17.251 9.143 0.443 1.00 0.00 69 MET A O 1
ATOM 973 N N . ASP A 1 70 ? 16.579 9.680 2.535 1.00 0.00 70 ASP A N 1
ATOM 974 C CA . ASP A 1 70 ? 17.906 10.069 2.981 1.00 0.00 70 ASP A CA 1
ATOM 975 C C . ASP A 1 70 ? 18.456 8.998 3.925 1.00 0.00 70 ASP A C 1
ATOM 976 O O . ASP A 1 70 ? 18.766 9.284 5.081 1.00 0.00 70 ASP A O 1
ATOM 985 N N . ASP A 1 71 ? 18.562 7.787 3.398 1.00 0.00 71 ASP A N 1
ATOM 986 C CA . ASP A 1 71 ? 19.069 6.672 4.180 1.00 0.00 71 ASP A CA 1
ATOM 987 C C . ASP A 1 71 ? 20.145 5.939 3.376 1.00 0.00 71 ASP A C 1
ATOM 988 O O . ASP A 1 71 ? 20.158 6.002 2.147 1.00 0.00 71 ASP A O 1
ATOM 997 N N . PRO A 1 72 ? 21.045 5.243 4.121 1.00 0.00 72 PRO A N 1
ATOM 998 C CA . PRO A 1 72 ? 22.123 4.500 3.491 1.00 0.00 72 PRO A CA 1
ATOM 999 C C . PRO A 1 72 ? 21.600 3.210 2.855 1.00 0.00 72 PRO A C 1
ATOM 1000 O O . PRO A 1 72 ? 22.129 2.753 1.843 1.00 0.00 72 PRO A O 1
ATOM 1011 N N . ASP A 1 73 ? 20.567 2.659 3.475 1.00 0.00 73 ASP A N 1
ATOM 1012 C CA . ASP A 1 73 ? 19.967 1.430 2.983 1.00 0.00 73 ASP A CA 1
ATOM 1013 C C . ASP A 1 73 ? 19.351 1.685 1.606 1.00 0.00 73 ASP A C 1
ATOM 1014 O O . ASP A 1 73 ? 19.443 0.841 0.715 1.00 0.00 73 ASP A O 1
ATOM 1023 N N . ILE A 1 74 ? 18.737 2.852 1.474 1.00 0.00 74 ILE A N 1
ATOM 1024 C CA . ILE A 1 74 ? 18.107 3.228 0.220 1.00 0.00 74 ILE A CA 1
ATOM 1025 C C . ILE A 1 74 ? 19.063 2.929 -0.937 1.00 0.00 74 ILE A C 1
ATOM 1026 O O . ILE A 1 74 ? 18.628 2.712 -2.067 1.00 0.00 74 ILE A O 1
ATOM 1042 N N . ASP A 1 75 ? 20.348 2.927 -0.615 1.00 0.00 75 ASP A N 1
ATOM 1043 C CA . ASP A 1 75 ? 21.369 2.658 -1.613 1.00 0.00 75 ASP A CA 1
ATOM 1044 C C . ASP A 1 75 ? 21.676 1.159 -1.631 1.00 0.00 75 ASP A C 1
ATOM 1045 O O . ASP A 1 75 ? 21.924 0.586 -2.691 1.00 0.00 75 ASP A O 1
ATOM 1054 N N . ALA A 1 76 ? 21.648 0.567 -0.446 1.00 0.00 76 ALA A N 1
ATOM 1055 C CA . ALA A 1 76 ? 21.920 -0.854 -0.313 1.00 0.00 76 ALA A CA 1
ATOM 1056 C C . ALA A 1 76 ? 21.020 -1.633 -1.275 1.00 0.00 76 ALA A C 1
ATOM 1057 O O . ALA A 1 76 ? 19.891 -1.226 -1.542 1.00 0.00 76 ALA A O 1
ATOM 1064 N N . PRO A 1 77 ? 21.569 -2.770 -1.782 1.00 0.00 77 PRO A N 1
ATOM 1065 C CA . PRO A 1 77 ? 20.829 -3.609 -2.708 1.00 0.00 77 PRO A CA 1
ATOM 1066 C C . PRO A 1 77 ? 19.752 -4.414 -1.978 1.00 0.00 77 PRO A C 1
ATOM 1067 O O . PRO A 1 77 ? 19.893 -4.716 -0.794 1.00 0.00 77 PRO A O 1
ATOM 1078 N N . ILE A 1 78 ? 18.700 -4.739 -2.715 1.00 0.00 78 ILE A N 1
ATOM 1079 C CA . ILE A 1 78 ? 17.599 -5.503 -2.152 1.00 0.00 78 ILE A CA 1
ATOM 1080 C C . ILE A 1 78 ? 18.071 -6.929 -1.859 1.00 0.00 78 ILE A C 1
ATOM 1081 O O . ILE A 1 78 ? 17.895 -7.429 -0.749 1.00 0.00 78 ILE A O 1
ATOM 1097 N N . SER A 1 79 ? 18.661 -7.543 -2.874 1.00 0.00 79 SER A N 1
ATOM 1098 C CA . SER A 1 79 ? 19.160 -8.901 -2.739 1.00 0.00 79 SER A CA 1
ATOM 1099 C C . SER A 1 79 ? 20.650 -8.948 -3.083 1.00 0.00 79 SER A C 1
ATOM 1100 O O . SER A 1 79 ? 21.020 -8.973 -4.256 1.00 0.00 79 SER A O 1
ATOM 1108 N N . GLY A 1 80 ? 21.465 -8.960 -2.038 1.00 0.00 80 GLY A N 1
ATOM 1109 C CA . GLY A 1 80 ? 22.907 -9.004 -2.215 1.00 0.00 80 GLY A CA 1
ATOM 1110 C C . GLY A 1 80 ? 23.566 -9.861 -1.133 1.00 0.00 80 GLY A C 1
ATOM 1111 O O . GLY A 1 80 ? 22.917 -10.716 -0.532 1.00 0.00 80 GLY A O 1
ATOM 1115 N N . PRO A 1 81 ? 24.882 -9.596 -0.911 1.00 0.00 81 PRO A N 1
ATOM 1116 C CA . PRO A 1 81 ? 25.636 -10.333 0.088 1.00 0.00 81 PRO A CA 1
ATOM 1117 C C . PRO A 1 81 ? 25.270 -9.874 1.501 1.00 0.00 81 PRO A C 1
ATOM 1118 O O . PRO A 1 81 ? 26.031 -9.148 2.138 1.00 0.00 81 PRO A O 1
ATOM 1129 N N . SER A 1 82 ? 24.103 -10.315 1.949 1.00 0.00 82 SER A N 1
ATOM 1130 C CA . SER A 1 82 ? 23.627 -9.958 3.274 1.00 0.00 82 SER A CA 1
ATOM 1131 C C . SER A 1 82 ? 24.759 -10.102 4.293 1.00 0.00 82 SER A C 1
ATOM 1132 O O . SER A 1 82 ? 25.613 -10.977 4.158 1.00 0.00 82 SER A O 1
ATOM 1140 N N . SER A 1 83 ? 24.728 -9.232 5.292 1.00 0.00 83 SER A N 1
ATOM 1141 C CA . SER A 1 83 ? 25.740 -9.251 6.334 1.00 0.00 83 SER A CA 1
ATOM 1142 C C . SER A 1 83 ? 25.404 -8.218 7.410 1.00 0.00 83 SER A C 1
ATOM 1143 O O . SER A 1 83 ? 25.318 -7.024 7.125 1.00 0.00 83 SER A O 1
ATOM 1151 N N . GLY A 1 84 ? 25.222 -8.714 8.625 1.00 0.00 84 GLY A N 1
ATOM 1152 C CA . GLY A 1 84 ? 24.896 -7.848 9.746 1.00 0.00 84 GLY A CA 1
ATOM 1153 C C . GLY A 1 84 ? 25.002 -8.604 11.072 1.00 0.00 84 GLY A C 1
ATOM 1154 O O . GLY A 1 84 ? 23.993 -9.036 11.626 1.00 0.00 84 GLY A O 1
ATOM 1158 N N . GLY A 1 1 ? 25.506 -12.987 16.248 1.00 0.00 1 GLY A N 2
ATOM 1159 C CA . GLY A 1 1 ? 24.284 -13.246 15.506 1.00 0.00 1 GLY A CA 2
ATOM 1160 C C . GLY A 1 1 ? 24.350 -12.625 14.109 1.00 0.00 1 GLY A C 2
ATOM 1161 O O . GLY A 1 1 ? 24.474 -13.338 13.114 1.00 0.00 1 GLY A O 2
ATOM 1165 N N . SER A 1 2 ? 24.263 -11.304 14.079 1.00 0.00 2 SER A N 2
ATOM 1166 C CA . SER A 1 2 ? 24.311 -10.579 12.820 1.00 0.00 2 SER A CA 2
ATOM 1167 C C . SER A 1 2 ? 24.533 -9.088 13.083 1.00 0.00 2 SER A C 2
ATOM 1168 O O . SER A 1 2 ? 23.882 -8.502 13.946 1.00 0.00 2 SER A O 2
ATOM 1176 N N . SER A 1 3 ? 25.455 -8.517 12.322 1.00 0.00 3 SER A N 2
ATOM 1177 C CA . SER A 1 3 ? 25.772 -7.106 12.462 1.00 0.00 3 SER A CA 2
ATOM 1178 C C . SER A 1 3 ? 25.142 -6.312 11.315 1.00 0.00 3 SER A C 2
ATOM 1179 O O . SER A 1 3 ? 25.195 -5.083 11.303 1.00 0.00 3 SER A O 2
ATOM 1187 N N . GLY A 1 4 ? 24.560 -7.047 10.379 1.00 0.00 4 GLY A N 2
ATOM 1188 C CA . GLY A 1 4 ? 23.921 -6.428 9.231 1.00 0.00 4 GLY A CA 2
ATOM 1189 C C . GLY A 1 4 ? 24.528 -6.939 7.923 1.00 0.00 4 GLY A C 2
ATOM 1190 O O . GLY A 1 4 ? 25.149 -8.000 7.896 1.00 0.00 4 GLY A O 2
ATOM 1194 N N . SER A 1 5 ? 24.328 -6.159 6.870 1.00 0.00 5 SER A N 2
ATOM 1195 C CA . SER A 1 5 ? 24.848 -6.520 5.562 1.00 0.00 5 SER A CA 2
ATOM 1196 C C . SER A 1 5 ? 25.477 -5.296 4.894 1.00 0.00 5 SER A C 2
ATOM 1197 O O . SER A 1 5 ? 25.144 -4.160 5.230 1.00 0.00 5 SER A O 2
ATOM 1205 N N . SER A 1 6 ? 26.376 -5.568 3.959 1.00 0.00 6 SER A N 2
ATOM 1206 C CA . SER A 1 6 ? 27.055 -4.503 3.241 1.00 0.00 6 SER A CA 2
ATOM 1207 C C . SER A 1 6 ? 27.104 -4.828 1.747 1.00 0.00 6 SER A C 2
ATOM 1208 O O . SER A 1 6 ? 27.346 -5.972 1.364 1.00 0.00 6 SER A O 2
ATOM 1216 N N . GLY A 1 7 ? 26.869 -3.802 0.942 1.00 0.00 7 GLY A N 2
ATOM 1217 C CA . GLY A 1 7 ? 26.883 -3.964 -0.502 1.00 0.00 7 GLY A CA 2
ATOM 1218 C C . GLY A 1 7 ? 27.991 -3.121 -1.137 1.00 0.00 7 GLY A C 2
ATOM 1219 O O . GLY A 1 7 ? 29.107 -3.066 -0.623 1.00 0.00 7 GLY A O 2
ATOM 1223 N N . GLY A 1 8 ? 27.644 -2.486 -2.247 1.00 0.00 8 GLY A N 2
ATOM 1224 C CA . GLY A 1 8 ? 28.595 -1.649 -2.959 1.00 0.00 8 GLY A CA 2
ATOM 1225 C C . GLY A 1 8 ? 27.874 -0.648 -3.865 1.00 0.00 8 GLY A C 2
ATOM 1226 O O . GLY A 1 8 ? 26.703 -0.835 -4.193 1.00 0.00 8 GLY A O 2
ATOM 1230 N N . GLU A 1 9 ? 28.603 0.391 -4.243 1.00 0.00 9 GLU A N 2
ATOM 1231 C CA . GLU A 1 9 ? 28.048 1.421 -5.104 1.00 0.00 9 GLU A CA 2
ATOM 1232 C C . GLU A 1 9 ? 28.308 1.082 -6.573 1.00 0.00 9 GLU A C 2
ATOM 1233 O O . GLU A 1 9 ? 29.455 1.066 -7.016 1.00 0.00 9 GLU A O 2
ATOM 1245 N N . GLU A 1 10 ? 27.223 0.818 -7.287 1.00 0.00 10 GLU A N 2
ATOM 1246 C CA . GLU A 1 10 ? 27.320 0.480 -8.697 1.00 0.00 10 GLU A CA 2
ATOM 1247 C C . GLU A 1 10 ? 25.924 0.294 -9.295 1.00 0.00 10 GLU A C 2
ATOM 1248 O O . GLU A 1 10 ? 24.955 0.087 -8.566 1.00 0.00 10 GLU A O 2
ATOM 1260 N N . LEU A 1 11 ? 25.866 0.375 -10.616 1.00 0.00 11 LEU A N 2
ATOM 1261 C CA . LEU A 1 11 ? 24.604 0.219 -11.321 1.00 0.00 11 LEU A CA 2
ATOM 1262 C C . LEU A 1 11 ? 24.201 -1.257 -11.315 1.00 0.00 11 LEU A C 2
ATOM 1263 O O . LEU A 1 11 ? 25.054 -2.136 -11.204 1.00 0.00 11 LEU A O 2
ATOM 1279 N N . LEU A 1 12 ? 22.901 -1.483 -11.435 1.00 0.00 12 LEU A N 2
ATOM 1280 C CA . LEU A 1 12 ? 22.375 -2.837 -11.445 1.00 0.00 12 LEU A CA 2
ATOM 1281 C C . LEU A 1 12 ? 23.314 -3.739 -12.248 1.00 0.00 12 LEU A C 2
ATOM 1282 O O . LEU A 1 12 ? 23.269 -3.750 -13.477 1.00 0.00 12 LEU A O 2
ATOM 1298 N N . PRO A 1 13 ? 24.165 -4.493 -11.501 1.00 0.00 13 PRO A N 2
ATOM 1299 C CA . PRO A 1 13 ? 25.113 -5.396 -12.130 1.00 0.00 13 PRO A CA 2
ATOM 1300 C C . PRO A 1 13 ? 24.411 -6.649 -12.657 1.00 0.00 13 PRO A C 2
ATOM 1301 O O . PRO A 1 13 ? 24.624 -7.746 -12.145 1.00 0.00 13 PRO A O 2
ATOM 1312 N N . ASP A 1 14 ? 23.587 -6.443 -13.675 1.00 0.00 14 ASP A N 2
ATOM 1313 C CA . ASP A 1 14 ? 22.852 -7.542 -14.277 1.00 0.00 14 ASP A CA 2
ATOM 1314 C C . ASP A 1 14 ? 22.353 -8.480 -13.176 1.00 0.00 14 ASP A C 2
ATOM 1315 O O . ASP A 1 14 ? 23.041 -9.430 -12.806 1.00 0.00 14 ASP A O 2
ATOM 1324 N N . GLY A 1 15 ? 21.161 -8.180 -12.682 1.00 0.00 15 GLY A N 2
ATOM 1325 C CA . GLY A 1 15 ? 20.562 -8.984 -11.631 1.00 0.00 15 GLY A CA 2
ATOM 1326 C C . GLY A 1 15 ? 19.782 -10.162 -12.219 1.00 0.00 15 GLY A C 2
ATOM 1327 O O . GLY A 1 15 ? 18.574 -10.067 -12.431 1.00 0.00 15 GLY A O 2
ATOM 1331 N N . VAL A 1 16 ? 20.504 -11.245 -12.465 1.00 0.00 16 VAL A N 2
ATOM 1332 C CA . VAL A 1 16 ? 19.895 -12.439 -13.024 1.00 0.00 16 VAL A CA 2
ATOM 1333 C C . VAL A 1 16 ? 18.881 -13.004 -12.027 1.00 0.00 16 VAL A C 2
ATOM 1334 O O . VAL A 1 16 ? 19.105 -12.964 -10.818 1.00 0.00 16 VAL A O 2
ATOM 1347 N N . PRO A 1 17 ? 17.758 -13.531 -12.585 1.00 0.00 17 PRO A N 2
ATOM 1348 C CA . PRO A 1 17 ? 16.709 -14.103 -11.758 1.00 0.00 17 PRO A CA 2
ATOM 1349 C C . PRO A 1 17 ? 17.123 -15.472 -11.216 1.00 0.00 17 PRO A C 2
ATOM 1350 O O . PRO A 1 17 ? 16.512 -16.486 -11.548 1.00 0.00 17 PRO A O 2
ATOM 1361 N N . GLU A 1 18 ? 18.159 -15.457 -10.391 1.00 0.00 18 GLU A N 2
ATOM 1362 C CA . GLU A 1 18 ? 18.663 -16.685 -9.799 1.00 0.00 18 GLU A CA 2
ATOM 1363 C C . GLU A 1 18 ? 17.501 -17.593 -9.392 1.00 0.00 18 GLU A C 2
ATOM 1364 O O . GLU A 1 18 ? 16.379 -17.125 -9.203 1.00 0.00 18 GLU A O 2
ATOM 1376 N N . GLU A 1 19 ? 17.809 -18.876 -9.268 1.00 0.00 19 GLU A N 2
ATOM 1377 C CA . GLU A 1 19 ? 16.805 -19.854 -8.886 1.00 0.00 19 GLU A CA 2
ATOM 1378 C C . GLU A 1 19 ? 17.137 -20.450 -7.517 1.00 0.00 19 GLU A C 2
ATOM 1379 O O . GLU A 1 19 ? 17.717 -21.531 -7.431 1.00 0.00 19 GLU A O 2
ATOM 1391 N N . VAL A 1 20 ? 16.755 -19.718 -6.480 1.00 0.00 20 VAL A N 2
ATOM 1392 C CA . VAL A 1 20 ? 17.006 -20.160 -5.119 1.00 0.00 20 VAL A CA 2
ATOM 1393 C C . VAL A 1 20 ? 15.714 -20.051 -4.306 1.00 0.00 20 VAL A C 2
ATOM 1394 O O . VAL A 1 20 ? 14.953 -19.099 -4.469 1.00 0.00 20 VAL A O 2
ATOM 1407 N N . MET A 1 21 ? 15.507 -21.039 -3.448 1.00 0.00 21 MET A N 2
ATOM 1408 C CA . MET A 1 21 ? 14.321 -21.065 -2.610 1.00 0.00 21 MET A CA 2
ATOM 1409 C C . MET A 1 21 ? 14.134 -19.732 -1.883 1.00 0.00 21 MET A C 2
ATOM 1410 O O . MET A 1 21 ? 15.070 -19.216 -1.274 1.00 0.00 21 MET A O 2
ATOM 1424 N N . GLU A 1 22 ? 12.918 -19.212 -1.970 1.00 0.00 22 GLU A N 2
ATOM 1425 C CA . GLU A 1 22 ? 12.596 -17.949 -1.328 1.00 0.00 22 GLU A CA 2
ATOM 1426 C C . GLU A 1 22 ? 11.743 -18.190 -0.081 1.00 0.00 22 GLU A C 2
ATOM 1427 O O . GLU A 1 22 ? 10.995 -19.164 -0.015 1.00 0.00 22 GLU A O 2
ATOM 1439 N N . SER A 1 23 ? 11.884 -17.286 0.877 1.00 0.00 23 SER A N 2
ATOM 1440 C CA . SER A 1 23 ? 11.135 -17.387 2.118 1.00 0.00 23 SER A CA 2
ATOM 1441 C C . SER A 1 23 ? 9.942 -16.430 2.090 1.00 0.00 23 SER A C 2
ATOM 1442 O O . SER A 1 23 ? 9.805 -15.631 1.165 1.00 0.00 23 SER A O 2
ATOM 1450 N N . ALA A 1 24 ? 9.110 -16.543 3.114 1.00 0.00 24 ALA A N 2
ATOM 1451 C CA . ALA A 1 24 ? 7.933 -15.697 3.218 1.00 0.00 24 ALA A CA 2
ATOM 1452 C C . ALA A 1 24 ? 8.363 -14.229 3.211 1.00 0.00 24 ALA A C 2
ATOM 1453 O O . ALA A 1 24 ? 8.587 -13.638 4.266 1.00 0.00 24 ALA A O 2
ATOM 1460 N N . GLN A 1 25 ? 8.465 -13.681 2.009 1.00 0.00 25 GLN A N 2
ATOM 1461 C CA . GLN A 1 25 ? 8.864 -12.293 1.850 1.00 0.00 25 GLN A CA 2
ATOM 1462 C C . GLN A 1 25 ? 8.005 -11.612 0.783 1.00 0.00 25 GLN A C 2
ATOM 1463 O O . GLN A 1 25 ? 7.490 -12.272 -0.119 1.00 0.00 25 GLN A O 2
ATOM 1477 N N . PRO A 1 26 ? 7.872 -10.266 0.925 1.00 0.00 26 PRO A N 2
ATOM 1478 C CA . PRO A 1 26 ? 7.083 -9.489 -0.016 1.00 0.00 26 PRO A CA 2
ATOM 1479 C C . PRO A 1 26 ? 7.829 -9.310 -1.340 1.00 0.00 26 PRO A C 2
ATOM 1480 O O . PRO A 1 26 ? 8.962 -9.767 -1.485 1.00 0.00 26 PRO A O 2
ATOM 1491 N N . VAL A 1 27 ? 7.162 -8.645 -2.272 1.00 0.00 27 VAL A N 2
ATOM 1492 C CA . VAL A 1 27 ? 7.747 -8.401 -3.580 1.00 0.00 27 VAL A CA 2
ATOM 1493 C C . VAL A 1 27 ? 7.368 -6.995 -4.049 1.00 0.00 27 VAL A C 2
ATOM 1494 O O . VAL A 1 27 ? 6.189 -6.648 -4.090 1.00 0.00 27 VAL A O 2
ATOM 1507 N N . ALA A 1 28 ? 8.390 -6.224 -4.391 1.00 0.00 28 ALA A N 2
ATOM 1508 C CA . ALA A 1 28 ? 8.178 -4.864 -4.856 1.00 0.00 28 ALA A CA 2
ATOM 1509 C C . ALA A 1 28 ? 7.163 -4.873 -6.001 1.00 0.00 28 ALA A C 2
ATOM 1510 O O . ALA A 1 28 ? 7.536 -5.024 -7.164 1.00 0.00 28 ALA A O 2
ATOM 1517 N N . ASN A 1 29 ? 5.901 -4.709 -5.633 1.00 0.00 29 ASN A N 2
ATOM 1518 C CA . ASN A 1 29 ? 4.830 -4.696 -6.615 1.00 0.00 29 ASN A CA 2
ATOM 1519 C C . ASN A 1 29 ? 5.288 -3.922 -7.852 1.00 0.00 29 ASN A C 2
ATOM 1520 O O . ASN A 1 29 ? 5.811 -2.814 -7.738 1.00 0.00 29 ASN A O 2
ATOM 1531 N N . GLU A 1 30 ? 5.075 -4.535 -9.007 1.00 0.00 30 GLU A N 2
ATOM 1532 C CA . GLU A 1 30 ? 5.459 -3.917 -10.265 1.00 0.00 30 GLU A CA 2
ATOM 1533 C C . GLU A 1 30 ? 4.558 -2.717 -10.564 1.00 0.00 30 GLU A C 2
ATOM 1534 O O . GLU A 1 30 ? 4.965 -1.790 -11.262 1.00 0.00 30 GLU A O 2
ATOM 1546 N N . GLU A 1 31 ? 3.351 -2.774 -10.020 1.00 0.00 31 GLU A N 2
ATOM 1547 C CA . GLU A 1 31 ? 2.389 -1.704 -10.220 1.00 0.00 31 GLU A CA 2
ATOM 1548 C C . GLU A 1 31 ? 2.736 -0.506 -9.333 1.00 0.00 31 GLU A C 2
ATOM 1549 O O . GLU A 1 31 ? 2.736 0.634 -9.796 1.00 0.00 31 GLU A O 2
ATOM 1561 N N . ILE A 1 32 ? 3.024 -0.806 -8.075 1.00 0.00 32 ILE A N 2
ATOM 1562 C CA . ILE A 1 32 ? 3.372 0.232 -7.120 1.00 0.00 32 ILE A CA 2
ATOM 1563 C C . ILE A 1 32 ? 4.735 0.822 -7.488 1.00 0.00 32 ILE A C 2
ATOM 1564 O O . ILE A 1 32 ? 4.956 2.023 -7.340 1.00 0.00 32 ILE A O 2
ATOM 1580 N N . VAL A 1 33 ? 5.614 -0.051 -7.960 1.00 0.00 33 VAL A N 2
ATOM 1581 C CA . VAL A 1 33 ? 6.949 0.369 -8.350 1.00 0.00 33 VAL A CA 2
ATOM 1582 C C . VAL A 1 33 ? 6.871 1.146 -9.666 1.00 0.00 33 VAL A C 2
ATOM 1583 O O . VAL A 1 33 ? 7.453 2.222 -9.791 1.00 0.00 33 VAL A O 2
ATOM 1596 N N . ALA A 1 34 ? 6.147 0.569 -10.614 1.00 0.00 34 ALA A N 2
ATOM 1597 C CA . ALA A 1 34 ? 5.985 1.194 -11.916 1.00 0.00 34 ALA A CA 2
ATOM 1598 C C . ALA A 1 34 ? 5.436 2.610 -11.732 1.00 0.00 34 ALA A C 2
ATOM 1599 O O . ALA A 1 34 ? 5.799 3.521 -12.475 1.00 0.00 34 ALA A O 2
ATOM 1606 N N . GLN A 1 35 ? 4.571 2.751 -10.739 1.00 0.00 35 GLN A N 2
ATOM 1607 C CA . GLN A 1 35 ? 3.968 4.041 -10.448 1.00 0.00 35 GLN A CA 2
ATOM 1608 C C . GLN A 1 35 ? 5.010 4.992 -9.854 1.00 0.00 35 GLN A C 2
ATOM 1609 O O . GLN A 1 35 ? 5.154 6.125 -10.311 1.00 0.00 35 GLN A O 2
ATOM 1623 N N . LEU A 1 36 ? 5.709 4.495 -8.845 1.00 0.00 36 LEU A N 2
ATOM 1624 C CA . LEU A 1 36 ? 6.733 5.286 -8.183 1.00 0.00 36 LEU A CA 2
ATOM 1625 C C . LEU A 1 36 ? 7.822 5.651 -9.195 1.00 0.00 36 LEU A C 2
ATOM 1626 O O . LEU A 1 36 ? 8.169 6.822 -9.343 1.00 0.00 36 LEU A O 2
ATOM 1642 N N . VAL A 1 37 ? 8.331 4.627 -9.863 1.00 0.00 37 VAL A N 2
ATOM 1643 C CA . VAL A 1 37 ? 9.373 4.825 -10.856 1.00 0.00 37 VAL A CA 2
ATOM 1644 C C . VAL A 1 37 ? 8.912 5.873 -11.872 1.00 0.00 37 VAL A C 2
ATOM 1645 O O . VAL A 1 37 ? 9.732 6.478 -12.561 1.00 0.00 37 VAL A O 2
ATOM 1658 N N . SER A 1 38 ? 7.601 6.055 -11.932 1.00 0.00 38 SER A N 2
ATOM 1659 C CA . SER A 1 38 ? 7.021 7.018 -12.852 1.00 0.00 38 SER A CA 2
ATOM 1660 C C . SER A 1 38 ? 6.934 8.392 -12.184 1.00 0.00 38 SER A C 2
ATOM 1661 O O . SER A 1 38 ? 7.207 9.411 -12.817 1.00 0.00 38 SER A O 2
ATOM 1669 N N . MET A 1 39 ? 6.554 8.376 -10.915 1.00 0.00 39 MET A N 2
ATOM 1670 C CA . MET A 1 39 ? 6.429 9.608 -10.155 1.00 0.00 39 MET A CA 2
ATOM 1671 C C . MET A 1 39 ? 7.743 10.391 -10.160 1.00 0.00 39 MET A C 2
ATOM 1672 O O . MET A 1 39 ? 7.742 11.614 -10.033 1.00 0.00 39 MET A O 2
ATOM 1686 N N . GLY A 1 40 ? 8.834 9.653 -10.306 1.00 0.00 40 GLY A N 2
ATOM 1687 C CA . GLY A 1 40 ? 10.153 10.263 -10.329 1.00 0.00 40 GLY A CA 2
ATOM 1688 C C . GLY A 1 40 ? 11.017 9.742 -9.179 1.00 0.00 40 GLY A C 2
ATOM 1689 O O . GLY A 1 40 ? 11.732 10.511 -8.537 1.00 0.00 40 GLY A O 2
ATOM 1693 N N . PHE A 1 41 ? 10.923 8.440 -8.953 1.00 0.00 41 PHE A N 2
ATOM 1694 C CA . PHE A 1 41 ? 11.688 7.808 -7.891 1.00 0.00 41 PHE A CA 2
ATOM 1695 C C . PHE A 1 41 ? 12.635 6.746 -8.455 1.00 0.00 41 PHE A C 2
ATOM 1696 O O . PHE A 1 41 ? 12.583 6.431 -9.643 1.00 0.00 41 PHE A O 2
ATOM 1713 N N . SER A 1 42 ? 13.478 6.224 -7.576 1.00 0.00 42 SER A N 2
ATOM 1714 C CA . SER A 1 42 ? 14.435 5.205 -7.971 1.00 0.00 42 SER A CA 2
ATOM 1715 C C . SER A 1 42 ? 13.810 3.816 -7.824 1.00 0.00 42 SER A C 2
ATOM 1716 O O . SER A 1 42 ? 13.456 3.404 -6.720 1.00 0.00 42 SER A O 2
ATOM 1724 N N . GLN A 1 43 ? 13.695 3.131 -8.952 1.00 0.00 43 GLN A N 2
ATOM 1725 C CA . GLN A 1 43 ? 13.120 1.797 -8.963 1.00 0.00 43 GLN A CA 2
ATOM 1726 C C . GLN A 1 43 ? 13.563 1.018 -7.723 1.00 0.00 43 GLN A C 2
ATOM 1727 O O . GLN A 1 43 ? 12.733 0.605 -6.915 1.00 0.00 43 GLN A O 2
ATOM 1741 N N . LEU A 1 44 ? 14.872 0.839 -7.613 1.00 0.00 44 LEU A N 2
ATOM 1742 C CA . LEU A 1 44 ? 15.436 0.117 -6.486 1.00 0.00 44 LEU A CA 2
ATOM 1743 C C . LEU A 1 44 ? 14.684 0.503 -5.210 1.00 0.00 44 LEU A C 2
ATOM 1744 O O . LEU A 1 44 ? 14.172 -0.362 -4.502 1.00 0.00 44 LEU A O 2
ATOM 1760 N N . HIS A 1 45 ? 14.642 1.803 -4.956 1.00 0.00 45 HIS A N 2
ATOM 1761 C CA . HIS A 1 45 ? 13.962 2.314 -3.779 1.00 0.00 45 HIS A CA 2
ATOM 1762 C C . HIS A 1 45 ? 12.468 1.995 -3.870 1.00 0.00 45 HIS A C 2
ATOM 1763 O O . HIS A 1 45 ? 11.890 1.441 -2.937 1.00 0.00 45 HIS A O 2
ATOM 1777 N N . CYS A 1 46 ? 11.887 2.359 -5.004 1.00 0.00 46 CYS A N 2
ATOM 1778 C CA . CYS A 1 46 ? 10.472 2.120 -5.230 1.00 0.00 46 CYS A CA 2
ATOM 1779 C C . CYS A 1 46 ? 10.147 0.696 -4.774 1.00 0.00 46 CYS A C 2
ATOM 1780 O O . CYS A 1 46 ? 9.082 0.448 -4.211 1.00 0.00 46 CYS A O 2
ATOM 1788 N N . GLN A 1 47 ? 11.085 -0.203 -5.033 1.00 0.00 47 GLN A N 2
ATOM 1789 C CA . GLN A 1 47 ? 10.912 -1.596 -4.656 1.00 0.00 47 GLN A CA 2
ATOM 1790 C C . GLN A 1 47 ? 10.937 -1.740 -3.133 1.00 0.00 47 GLN A C 2
ATOM 1791 O O . GLN A 1 47 ? 9.967 -2.201 -2.534 1.00 0.00 47 GLN A O 2
ATOM 1805 N N . LYS A 1 48 ? 12.058 -1.339 -2.551 1.00 0.00 48 LYS A N 2
ATOM 1806 C CA . LYS A 1 48 ? 12.222 -1.418 -1.109 1.00 0.00 48 LYS A CA 2
ATOM 1807 C C . LYS A 1 48 ? 11.005 -0.790 -0.427 1.00 0.00 48 LYS A C 2
ATOM 1808 O O . LYS A 1 48 ? 10.359 -1.425 0.406 1.00 0.00 48 LYS A O 2
ATOM 1827 N N . ALA A 1 49 ? 10.728 0.449 -0.804 1.00 0.00 49 ALA A N 2
ATOM 1828 C CA . ALA A 1 49 ? 9.600 1.170 -0.239 1.00 0.00 49 ALA A CA 2
ATOM 1829 C C . ALA A 1 49 ? 8.381 0.247 -0.197 1.00 0.00 49 ALA A C 2
ATOM 1830 O O . ALA A 1 49 ? 7.944 -0.162 0.878 1.00 0.00 49 ALA A O 2
ATOM 1837 N N . ALA A 1 50 ? 7.864 -0.053 -1.380 1.00 0.00 50 ALA A N 2
ATOM 1838 C CA . ALA A 1 50 ? 6.704 -0.919 -1.492 1.00 0.00 50 ALA A CA 2
ATOM 1839 C C . ALA A 1 50 ? 6.890 -2.135 -0.581 1.00 0.00 50 ALA A C 2
ATOM 1840 O O . ALA A 1 50 ? 6.103 -2.352 0.339 1.00 0.00 50 ALA A O 2
ATOM 1847 N N . ILE A 1 51 ? 7.936 -2.895 -0.870 1.00 0.00 51 ILE A N 2
ATOM 1848 C CA . ILE A 1 51 ? 8.236 -4.083 -0.088 1.00 0.00 51 ILE A CA 2
ATOM 1849 C C . ILE A 1 51 ? 8.124 -3.750 1.401 1.00 0.00 51 ILE A C 2
ATOM 1850 O O . ILE A 1 51 ? 7.353 -4.379 2.125 1.00 0.00 51 ILE A O 2
ATOM 1866 N N . ASN A 1 52 ? 8.905 -2.763 1.814 1.00 0.00 52 ASN A N 2
ATOM 1867 C CA . ASN A 1 52 ? 8.904 -2.339 3.204 1.00 0.00 52 ASN A CA 2
ATOM 1868 C C . ASN A 1 52 ? 7.459 -2.184 3.684 1.00 0.00 52 ASN A C 2
ATOM 1869 O O . ASN A 1 52 ? 7.157 -2.440 4.848 1.00 0.00 52 ASN A O 2
ATOM 1880 N N . THR A 1 53 ? 6.605 -1.765 2.762 1.00 0.00 53 THR A N 2
ATOM 1881 C CA . THR A 1 53 ? 5.199 -1.573 3.076 1.00 0.00 53 THR A CA 2
ATOM 1882 C C . THR A 1 53 ? 4.349 -2.646 2.394 1.00 0.00 53 THR A C 2
ATOM 1883 O O . THR A 1 53 ? 3.211 -2.388 2.006 1.00 0.00 53 THR A O 2
ATOM 1894 N N . SER A 1 54 ? 4.933 -3.829 2.270 1.00 0.00 54 SER A N 2
ATOM 1895 C CA . SER A 1 54 ? 4.243 -4.943 1.642 1.00 0.00 54 SER A CA 2
ATOM 1896 C C . SER A 1 54 ? 3.400 -4.441 0.469 1.00 0.00 54 SER A C 2
ATOM 1897 O O . SER A 1 54 ? 2.313 -4.959 0.214 1.00 0.00 54 SER A O 2
ATOM 1905 N N . ASN A 1 55 ? 3.932 -3.439 -0.216 1.00 0.00 55 ASN A N 2
ATOM 1906 C CA . ASN A 1 55 ? 3.242 -2.862 -1.357 1.00 0.00 55 ASN A CA 2
ATOM 1907 C C . ASN A 1 55 ? 1.753 -2.727 -1.0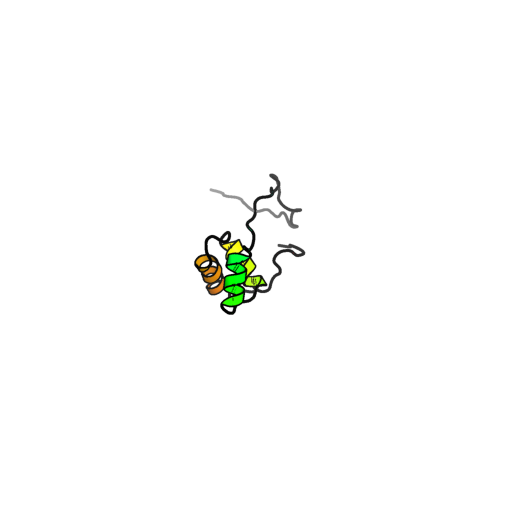32 1.00 0.00 55 ASN A C 2
ATOM 1908 O O . ASN A 1 55 ? 0.902 -3.057 -1.856 1.00 0.00 55 ASN A O 2
ATOM 1919 N N . ALA A 1 56 ? 1.484 -2.242 0.172 1.00 0.00 56 ALA A N 2
ATOM 1920 C CA . ALA A 1 56 ? 0.113 -2.059 0.616 1.00 0.00 56 ALA A CA 2
ATOM 1921 C C . ALA A 1 56 ? -0.558 -0.985 -0.242 1.00 0.00 56 ALA A C 2
ATOM 1922 O O . ALA A 1 56 ? -1.783 -0.875 -0.261 1.00 0.00 56 ALA A O 2
ATOM 1929 N N . GLY A 1 57 ? 0.275 -0.219 -0.932 1.00 0.00 57 GLY A N 2
ATOM 1930 C CA . GLY A 1 57 ? -0.223 0.843 -1.790 1.00 0.00 57 GLY A CA 2
ATOM 1931 C C . GLY A 1 57 ? 0.909 1.783 -2.211 1.00 0.00 57 GLY A C 2
ATOM 1932 O O . GLY A 1 57 ? 1.964 1.812 -1.580 1.00 0.00 57 GLY A O 2
ATOM 1936 N N . VAL A 1 58 ? 0.650 2.529 -3.275 1.00 0.00 58 VAL A N 2
ATOM 1937 C CA . VAL A 1 58 ? 1.634 3.468 -3.787 1.00 0.00 58 VAL A CA 2
ATOM 1938 C C . VAL A 1 58 ? 1.959 4.500 -2.706 1.00 0.00 58 VAL A C 2
ATOM 1939 O O . VAL A 1 58 ? 3.122 4.850 -2.505 1.00 0.00 58 VAL A O 2
ATOM 1952 N N . GLU A 1 59 ? 0.912 4.960 -2.037 1.00 0.00 59 GLU A N 2
ATOM 1953 C CA . GLU A 1 59 ? 1.072 5.945 -0.981 1.00 0.00 59 GLU A CA 2
ATOM 1954 C C . GLU A 1 59 ? 1.979 5.398 0.123 1.00 0.00 59 GLU A C 2
ATOM 1955 O O . GLU A 1 59 ? 2.849 6.108 0.625 1.00 0.00 59 GLU A O 2
ATOM 1967 N N . GLU A 1 60 ? 1.746 4.140 0.468 1.00 0.00 60 GLU A N 2
ATOM 1968 C CA . GLU A 1 60 ? 2.531 3.489 1.502 1.00 0.00 60 GLU A CA 2
ATOM 1969 C C . GLU A 1 60 ? 3.997 3.392 1.074 1.00 0.00 60 GLU A C 2
ATOM 1970 O O . GLU A 1 60 ? 4.892 3.803 1.811 1.00 0.00 60 GLU A O 2
ATOM 1982 N N . ALA A 1 61 ? 4.197 2.846 -0.117 1.00 0.00 61 ALA A N 2
ATOM 1983 C CA . ALA A 1 61 ? 5.539 2.689 -0.652 1.00 0.00 61 ALA A CA 2
ATOM 1984 C C . ALA A 1 61 ? 6.266 4.034 -0.596 1.00 0.00 61 ALA A C 2
ATOM 1985 O O . ALA A 1 61 ? 7.329 4.144 0.013 1.00 0.00 61 ALA A O 2
ATOM 1992 N N . MET A 1 62 ? 5.663 5.024 -1.239 1.00 0.00 62 MET A N 2
ATOM 1993 C CA . MET A 1 62 ? 6.240 6.357 -1.270 1.00 0.00 62 MET A CA 2
ATOM 1994 C C . MET A 1 62 ? 6.513 6.869 0.146 1.00 0.00 62 MET A C 2
ATOM 1995 O O . MET A 1 62 ? 7.629 7.283 0.456 1.00 0.00 62 MET A O 2
ATOM 2009 N N . ASN A 1 63 ? 5.475 6.824 0.968 1.00 0.00 63 ASN A N 2
ATOM 2010 C CA . ASN A 1 63 ? 5.589 7.278 2.343 1.00 0.00 63 ASN A CA 2
ATOM 2011 C C . ASN A 1 63 ? 6.906 6.773 2.935 1.00 0.00 63 ASN A C 2
ATOM 2012 O O . ASN A 1 63 ? 7.639 7.534 3.566 1.00 0.00 63 ASN A O 2
ATOM 2023 N N . TRP A 1 64 ? 7.167 5.494 2.711 1.00 0.00 64 TRP A N 2
ATOM 2024 C CA . TRP A 1 64 ? 8.383 4.879 3.214 1.00 0.00 64 TRP A CA 2
ATOM 2025 C C . TRP A 1 64 ? 9.575 5.613 2.597 1.00 0.00 64 TRP A C 2
ATOM 2026 O O . TRP A 1 64 ? 10.529 5.952 3.295 1.00 0.00 64 TRP A O 2
ATOM 2047 N N . LEU A 1 65 ? 9.481 5.837 1.294 1.00 0.00 65 LEU A N 2
ATOM 2048 C CA . LEU A 1 65 ? 10.539 6.525 0.575 1.00 0.00 65 LEU A CA 2
ATOM 2049 C C . LEU A 1 65 ? 10.771 7.898 1.208 1.00 0.00 65 LEU A C 2
ATOM 2050 O O . LEU A 1 65 ? 11.913 8.310 1.406 1.00 0.00 65 LEU A O 2
ATOM 2066 N N . LEU A 1 66 ? 9.669 8.570 1.508 1.00 0.00 66 LEU A N 2
ATOM 2067 C CA . LEU A 1 66 ? 9.738 9.888 2.115 1.00 0.00 66 LEU A CA 2
ATOM 2068 C C . LEU A 1 66 ? 10.388 9.776 3.496 1.00 0.00 66 LEU A C 2
ATOM 2069 O O . LEU A 1 66 ? 10.758 10.785 4.095 1.00 0.00 66 LEU A O 2
ATOM 2085 N N . SER A 1 67 ? 10.507 8.541 3.960 1.00 0.00 67 SER A N 2
ATOM 2086 C CA . SER A 1 67 ? 11.106 8.284 5.259 1.00 0.00 67 SER A CA 2
ATOM 2087 C C . SER A 1 67 ? 12.406 7.495 5.089 1.00 0.00 67 SER A C 2
ATOM 2088 O O . SER A 1 67 ? 13.137 7.281 6.055 1.00 0.00 67 SER A O 2
ATOM 2096 N N . HIS A 1 68 ? 12.654 7.085 3.854 1.00 0.00 68 HIS A N 2
ATOM 2097 C CA . HIS A 1 68 ? 13.853 6.324 3.545 1.00 0.00 68 HIS A CA 2
ATOM 2098 C C . HIS A 1 68 ? 14.532 6.915 2.308 1.00 0.00 68 HIS A C 2
ATOM 2099 O O . HIS A 1 68 ? 15.229 6.209 1.581 1.00 0.00 68 HIS A O 2
ATOM 2113 N N . MET A 1 69 ? 14.304 8.204 2.107 1.00 0.00 69 MET A N 2
ATOM 2114 C CA . MET A 1 69 ? 14.884 8.899 0.970 1.00 0.00 69 MET A CA 2
ATOM 2115 C C . MET A 1 69 ? 16.342 9.274 1.242 1.00 0.00 69 MET A C 2
ATOM 2116 O O . MET A 1 69 ? 17.208 9.073 0.392 1.00 0.00 69 MET A O 2
ATOM 2130 N N . ASP A 1 70 ? 16.569 9.812 2.432 1.00 0.00 70 ASP A N 2
ATOM 2131 C CA . ASP A 1 70 ? 17.907 10.217 2.827 1.00 0.00 70 ASP A CA 2
ATOM 2132 C C . ASP A 1 70 ? 18.490 9.173 3.781 1.00 0.00 70 ASP A C 2
ATOM 2133 O O . ASP A 1 70 ? 18.874 9.498 4.904 1.00 0.00 70 ASP A O 2
ATOM 2142 N N . ASP A 1 71 ? 18.538 7.939 3.300 1.00 0.00 71 ASP A N 2
ATOM 2143 C CA . ASP A 1 71 ? 19.068 6.845 4.096 1.00 0.00 71 ASP A CA 2
ATOM 2144 C C . ASP A 1 71 ? 20.146 6.113 3.295 1.00 0.00 71 ASP A C 2
ATOM 2145 O O . ASP A 1 71 ? 20.146 6.153 2.066 1.00 0.00 71 ASP A O 2
ATOM 2154 N N . PRO A 1 72 ? 21.063 5.443 4.043 1.00 0.00 72 PRO A N 2
ATOM 2155 C CA . PRO A 1 72 ? 22.145 4.703 3.416 1.00 0.00 72 PRO A CA 2
ATOM 2156 C C . PRO A 1 72 ? 21.634 3.394 2.810 1.00 0.00 72 PRO A C 2
ATOM 2157 O O . PRO A 1 72 ? 22.160 2.926 1.802 1.00 0.00 72 PRO A O 2
ATOM 2168 N N . ASP A 1 73 ? 20.613 2.842 3.450 1.00 0.00 73 ASP A N 2
ATOM 2169 C CA . ASP A 1 73 ? 20.025 1.597 2.986 1.00 0.00 73 ASP A CA 2
ATOM 2170 C C . ASP A 1 73 ? 19.413 1.811 1.601 1.00 0.00 73 ASP A C 2
ATOM 2171 O O . ASP A 1 73 ? 19.511 0.944 0.734 1.00 0.00 73 ASP A O 2
ATOM 2180 N N . ILE A 1 74 ? 18.795 2.972 1.435 1.00 0.00 74 ILE A N 2
ATOM 2181 C CA . ILE A 1 74 ? 18.167 3.311 0.170 1.00 0.00 74 ILE A CA 2
ATOM 2182 C C . ILE A 1 74 ? 19.115 2.955 -0.977 1.00 0.00 74 ILE A C 2
ATOM 2183 O O . ILE A 1 74 ? 18.670 2.641 -2.080 1.00 0.00 74 ILE A O 2
ATOM 2199 N N . ASP A 1 75 ? 20.404 3.017 -0.677 1.00 0.00 75 ASP A N 2
ATOM 2200 C CA . ASP A 1 75 ? 21.419 2.705 -1.670 1.00 0.00 75 ASP A CA 2
ATOM 2201 C C . ASP A 1 75 ? 21.723 1.206 -1.628 1.00 0.00 75 ASP A C 2
ATOM 2202 O O . ASP A 1 75 ? 21.961 0.588 -2.664 1.00 0.00 75 ASP A O 2
ATOM 2211 N N . ALA A 1 76 ? 21.706 0.665 -0.418 1.00 0.00 76 ALA A N 2
ATOM 2212 C CA . ALA A 1 76 ? 21.97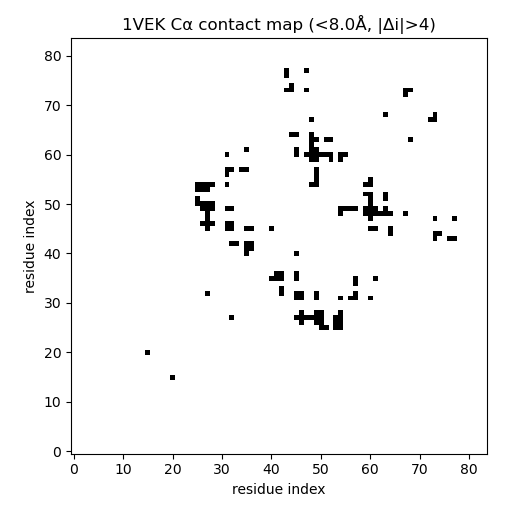7 -0.750 -0.228 1.00 0.00 76 ALA A CA 2
ATOM 2213 C C . ALA A 1 76 ? 21.107 -1.565 -1.186 1.00 0.00 76 ALA A C 2
ATOM 2214 O O . ALA A 1 76 ? 19.989 -1.166 -1.507 1.00 0.00 76 ALA A O 2
ATOM 2221 N N . PRO A 1 77 ? 21.668 -2.723 -1.628 1.00 0.00 77 PRO A N 2
ATOM 2222 C CA . PRO A 1 77 ? 20.956 -3.598 -2.544 1.00 0.00 77 PRO A CA 2
ATOM 2223 C C . PRO A 1 77 ? 19.852 -4.370 -1.818 1.00 0.00 77 PRO A C 2
ATOM 2224 O O . PRO A 1 77 ? 19.929 -4.580 -0.608 1.00 0.00 77 PRO A O 2
ATOM 2235 N N . ILE A 1 78 ? 18.851 -4.771 -2.587 1.00 0.00 78 ILE A N 2
ATOM 2236 C CA . ILE A 1 78 ? 17.733 -5.515 -2.032 1.00 0.00 78 ILE A CA 2
ATOM 2237 C C . ILE A 1 78 ? 18.180 -6.945 -1.724 1.00 0.00 78 ILE A C 2
ATOM 2238 O O . ILE A 1 78 ? 18.046 -7.412 -0.594 1.00 0.00 78 ILE A O 2
ATOM 2254 N N . SER A 1 79 ? 18.702 -7.601 -2.750 1.00 0.00 79 SER A N 2
ATOM 2255 C CA . SER A 1 79 ? 19.169 -8.969 -2.604 1.00 0.00 79 SER A CA 2
ATOM 2256 C C . SER A 1 79 ? 20.666 -8.979 -2.286 1.00 0.00 79 SER A C 2
ATOM 2257 O O . SER A 1 79 ? 21.485 -9.293 -3.148 1.00 0.00 79 SER A O 2
ATOM 2265 N N . GLY A 1 80 ? 20.977 -8.633 -1.045 1.00 0.00 80 GLY A N 2
ATOM 2266 C CA . GLY A 1 80 ? 22.361 -8.598 -0.603 1.00 0.00 80 GLY A CA 2
ATOM 2267 C C . GLY A 1 80 ? 23.267 -8.007 -1.684 1.00 0.00 80 GLY A C 2
ATOM 2268 O O . GLY A 1 80 ? 22.792 -7.337 -2.600 1.00 0.00 80 GLY A O 2
ATOM 2272 N N . PRO A 1 81 ? 24.591 -8.282 -1.538 1.00 0.00 81 PRO A N 2
ATOM 2273 C CA . PRO A 1 81 ? 25.569 -7.785 -2.491 1.00 0.00 81 PRO A CA 2
ATOM 2274 C C . PRO A 1 81 ? 25.513 -8.577 -3.798 1.00 0.00 81 PRO A C 2
ATOM 2275 O O . PRO A 1 81 ? 26.240 -9.555 -3.967 1.00 0.00 81 PRO A O 2
ATOM 2286 N N . SER A 1 82 ? 24.642 -8.127 -4.689 1.00 0.00 82 SER A N 2
ATOM 2287 C CA . SER A 1 82 ? 24.481 -8.782 -5.976 1.00 0.00 82 SER A CA 2
ATOM 2288 C C . SER A 1 82 ? 25.851 -9.138 -6.557 1.00 0.00 82 SER A C 2
ATOM 2289 O O . SER A 1 82 ? 26.571 -8.265 -7.039 1.00 0.00 82 SER A O 2
ATOM 2297 N N . SER A 1 83 ? 26.170 -10.422 -6.492 1.00 0.00 83 SER A N 2
ATOM 2298 C CA . SER A 1 83 ? 27.441 -10.905 -7.005 1.00 0.00 83 SER A CA 2
ATOM 2299 C C . SER A 1 83 ? 27.503 -10.706 -8.521 1.00 0.00 83 SER A C 2
ATOM 2300 O O . SER A 1 83 ? 26.563 -11.053 -9.235 1.00 0.00 83 SER A O 2
ATOM 2308 N N . GLY A 1 84 ? 28.618 -10.148 -8.967 1.00 0.00 84 GLY A N 2
ATOM 2309 C CA . GLY A 1 84 ? 28.815 -9.898 -10.385 1.00 0.00 84 GLY A CA 2
ATOM 2310 C C . GLY A 1 84 ? 30.277 -10.114 -10.782 1.00 0.00 84 GLY A C 2
ATOM 2311 O O . GLY A 1 84 ? 30.842 -9.323 -11.536 1.00 0.00 84 GLY A O 2
ATOM 2315 N N . GLY A 1 1 ? 36.995 -35.004 -34.921 1.00 0.00 1 GLY A N 3
ATOM 2316 C CA . GLY A 1 1 ? 36.155 -34.574 -33.817 1.00 0.00 1 GLY A CA 3
ATOM 2317 C C . GLY A 1 1 ? 34.687 -34.500 -34.241 1.00 0.00 1 GLY A C 3
ATOM 2318 O O . GLY A 1 1 ? 34.167 -35.431 -34.855 1.00 0.00 1 GLY A O 3
ATOM 2322 N N . SER A 1 2 ? 34.060 -33.384 -33.898 1.00 0.00 2 SER A N 3
ATOM 2323 C CA . SER A 1 2 ? 32.662 -33.177 -34.235 1.00 0.00 2 SER A CA 3
ATOM 2324 C C . SER A 1 2 ? 32.295 -31.702 -34.060 1.00 0.00 2 SER A C 3
ATOM 2325 O O . SER A 1 2 ? 31.858 -31.051 -35.008 1.00 0.00 2 SER A O 3
ATOM 2333 N N . SER A 1 3 ? 32.485 -31.218 -32.842 1.00 0.00 3 SER A N 3
ATOM 2334 C CA . SER A 1 3 ? 32.179 -29.833 -32.531 1.00 0.00 3 SER A CA 3
ATOM 2335 C C . SER A 1 3 ? 30.697 -29.553 -32.789 1.00 0.00 3 SER A C 3
ATOM 2336 O O . SER A 1 3 ? 30.001 -30.376 -33.381 1.00 0.00 3 SER A O 3
ATOM 2344 N N . GLY A 1 4 ? 30.259 -28.389 -32.333 1.00 0.00 4 GLY A N 3
ATOM 2345 C CA . GLY A 1 4 ? 28.873 -27.990 -32.508 1.00 0.00 4 GLY A CA 3
ATOM 2346 C C . GLY A 1 4 ? 28.280 -27.479 -31.194 1.00 0.00 4 GLY A C 3
ATOM 2347 O O . GLY A 1 4 ? 28.937 -26.747 -30.455 1.00 0.00 4 GLY A O 3
ATOM 2351 N N . SER A 1 5 ? 27.044 -27.884 -30.942 1.00 0.00 5 SER A N 3
ATOM 2352 C CA . SER A 1 5 ? 26.355 -27.476 -29.729 1.00 0.00 5 SER A CA 3
ATOM 2353 C C . SER A 1 5 ? 26.163 -25.958 -29.722 1.00 0.00 5 SER A C 3
ATOM 2354 O O . SER A 1 5 ? 27.002 -25.221 -30.238 1.00 0.00 5 SER A O 3
ATOM 2362 N N . SER A 1 6 ? 25.054 -25.536 -29.132 1.00 0.00 6 SER A N 3
ATOM 2363 C CA . SER A 1 6 ? 24.742 -24.120 -29.051 1.00 0.00 6 SER A CA 3
ATOM 2364 C C . SER A 1 6 ? 24.284 -23.765 -27.635 1.00 0.00 6 SER A C 3
ATOM 2365 O O . SER A 1 6 ? 23.761 -24.616 -26.917 1.00 0.00 6 SER A O 3
ATOM 2373 N N . GLY A 1 7 ? 24.496 -22.507 -27.277 1.00 0.00 7 GLY A N 3
ATOM 2374 C CA . GLY A 1 7 ? 24.111 -22.030 -25.960 1.00 0.00 7 GLY A CA 3
ATOM 2375 C C . GLY A 1 7 ? 22.813 -21.222 -26.027 1.00 0.00 7 GLY A C 3
ATOM 2376 O O . GLY A 1 7 ? 21.736 -21.747 -25.750 1.00 0.00 7 GLY A O 3
ATOM 2380 N N . GLY A 1 8 ? 22.959 -19.958 -26.396 1.00 0.00 8 GLY A N 3
ATOM 2381 C CA . GLY A 1 8 ? 21.812 -19.072 -26.503 1.00 0.00 8 GLY A CA 3
ATOM 2382 C C . GLY A 1 8 ? 21.840 -18.296 -27.821 1.00 0.00 8 GLY A C 3
ATOM 2383 O O . GLY A 1 8 ? 22.843 -17.667 -28.154 1.00 0.00 8 GLY A O 3
ATOM 2387 N N . GLU A 1 9 ? 20.726 -18.365 -28.535 1.00 0.00 9 GLU A N 3
ATOM 2388 C CA . GLU A 1 9 ? 20.610 -17.676 -29.810 1.00 0.00 9 GLU A CA 3
ATOM 2389 C C . GLU A 1 9 ? 19.900 -16.334 -29.625 1.00 0.00 9 GLU A C 3
ATOM 2390 O O . GLU A 1 9 ? 20.246 -15.350 -30.277 1.00 0.00 9 GLU A O 3
ATOM 2402 N N . GLU A 1 10 ? 18.920 -16.337 -28.733 1.00 0.00 10 GLU A N 3
ATOM 2403 C CA . GLU A 1 10 ? 18.158 -15.131 -28.454 1.00 0.00 10 GLU A CA 3
ATOM 2404 C C . GLU A 1 10 ? 17.089 -15.412 -27.397 1.00 0.00 10 GLU A C 3
ATOM 2405 O O . GLU A 1 10 ? 16.038 -15.972 -27.706 1.00 0.00 10 GLU A O 3
ATOM 2417 N N . LEU A 1 11 ? 17.393 -15.010 -26.172 1.00 0.00 11 LEU A N 3
ATOM 2418 C CA . LEU A 1 11 ? 16.471 -15.212 -25.067 1.00 0.00 11 LEU A CA 3
ATOM 2419 C C . LEU A 1 11 ? 15.899 -16.629 -25.138 1.00 0.00 11 LEU A C 3
ATOM 2420 O O . LEU A 1 11 ? 14.796 -16.834 -25.641 1.00 0.00 11 LEU A O 3
ATOM 2436 N N . LEU A 1 12 ? 16.676 -17.572 -24.625 1.00 0.00 12 LEU A N 3
ATOM 2437 C CA . LEU A 1 12 ? 16.262 -18.965 -24.623 1.00 0.00 12 LEU A CA 3
ATOM 2438 C C . LEU A 1 12 ? 15.279 -19.198 -23.474 1.00 0.00 12 LEU A C 3
ATOM 2439 O O . LEU A 1 12 ? 15.281 -18.459 -22.491 1.00 0.00 12 LEU A O 3
ATOM 2455 N N . PRO A 1 13 ? 14.441 -20.257 -23.640 1.00 0.00 13 PRO A N 3
ATOM 2456 C CA . PRO A 1 13 ? 13.455 -20.597 -22.628 1.00 0.00 13 PRO A CA 3
ATOM 2457 C C . PRO A 1 13 ? 14.117 -21.266 -21.421 1.00 0.00 13 PRO A C 3
ATOM 2458 O O . PRO A 1 13 ? 13.894 -22.447 -21.162 1.00 0.00 13 PRO A O 3
ATOM 2469 N N . ASP A 1 14 ? 14.917 -20.481 -20.715 1.00 0.00 14 ASP A N 3
ATOM 2470 C CA . ASP A 1 14 ? 15.612 -20.982 -19.542 1.00 0.00 14 ASP A CA 3
ATOM 2471 C C . ASP A 1 14 ? 16.634 -19.942 -19.077 1.00 0.00 14 ASP A C 3
ATOM 2472 O O . ASP A 1 14 ? 17.730 -19.854 -19.628 1.00 0.00 14 ASP A O 3
ATOM 2481 N N . GLY A 1 15 ? 16.238 -19.181 -18.067 1.00 0.00 15 GLY A N 3
ATOM 2482 C CA . GLY A 1 15 ? 17.106 -18.151 -17.522 1.00 0.00 15 GLY A CA 3
ATOM 2483 C C . GLY A 1 15 ? 16.445 -17.450 -16.333 1.00 0.00 15 GLY A C 3
ATOM 2484 O O . GLY A 1 15 ? 15.862 -16.377 -16.486 1.00 0.00 15 GLY A O 3
ATOM 2488 N N . VAL A 1 16 ? 16.557 -18.084 -15.175 1.00 0.00 16 VAL A N 3
ATOM 2489 C CA . VAL A 1 16 ? 15.978 -17.535 -13.962 1.00 0.00 16 VAL A CA 3
ATOM 2490 C C . VAL A 1 16 ? 16.811 -17.979 -12.758 1.00 0.00 16 VAL A C 3
ATOM 2491 O O . VAL A 1 16 ? 17.295 -19.109 -12.716 1.00 0.00 16 VAL A O 3
ATOM 2504 N N . PRO A 1 17 ? 16.956 -17.042 -11.782 1.00 0.00 17 PRO A N 3
ATOM 2505 C CA . PRO A 1 17 ? 17.722 -17.326 -10.580 1.00 0.00 17 PRO A CA 3
ATOM 2506 C C . PRO A 1 17 ? 16.940 -18.240 -9.635 1.00 0.00 17 PRO A C 3
ATOM 2507 O O . PRO A 1 17 ? 16.408 -17.783 -8.624 1.00 0.00 17 PRO A O 3
ATOM 2518 N N . GLU A 1 18 ? 16.895 -19.513 -9.997 1.00 0.00 18 GLU A N 3
ATOM 2519 C CA . GLU A 1 18 ? 16.187 -20.495 -9.193 1.00 0.00 18 GLU A CA 3
ATOM 2520 C C . GLU A 1 18 ? 16.913 -20.716 -7.864 1.00 0.00 18 GLU A C 3
ATOM 2521 O O . GLU A 1 18 ? 17.523 -21.763 -7.653 1.00 0.00 18 GLU A O 3
ATOM 2533 N N . GLU A 1 19 ? 16.822 -19.714 -7.003 1.00 0.00 19 GLU A N 3
ATOM 2534 C CA . GLU A 1 19 ? 17.463 -19.786 -5.701 1.00 0.00 19 GLU A CA 3
ATOM 2535 C C . GLU A 1 19 ? 17.077 -18.572 -4.852 1.00 0.00 19 GLU A C 3
ATOM 2536 O O . GLU A 1 19 ? 17.793 -17.572 -4.831 1.00 0.00 19 GLU A O 3
ATOM 2548 N N . VAL A 1 20 ? 15.947 -18.701 -4.173 1.00 0.00 20 VAL A N 3
ATOM 2549 C CA . VAL A 1 20 ? 15.458 -17.627 -3.325 1.00 0.00 20 VAL A CA 3
ATOM 2550 C C . VAL A 1 20 ? 15.325 -18.138 -1.889 1.00 0.00 20 VAL A C 3
ATOM 2551 O O . VAL A 1 20 ? 15.056 -19.318 -1.668 1.00 0.00 20 VAL A O 3
ATOM 2564 N N . MET A 1 21 ? 15.518 -17.225 -0.949 1.00 0.00 21 MET A N 3
ATOM 2565 C CA . MET A 1 21 ? 15.423 -17.568 0.460 1.00 0.00 21 MET A CA 3
ATOM 2566 C C . MET A 1 21 ? 14.036 -18.117 0.798 1.00 0.00 21 MET A C 3
ATOM 2567 O O . MET A 1 21 ? 13.035 -17.674 0.237 1.00 0.00 21 MET A O 3
ATOM 2581 N N . GLU A 1 22 ? 14.020 -19.075 1.713 1.00 0.00 22 GLU A N 3
ATOM 2582 C CA . GLU A 1 22 ? 12.772 -19.690 2.132 1.00 0.00 22 GLU A CA 3
ATOM 2583 C C . GLU A 1 22 ? 12.172 -18.921 3.311 1.00 0.00 22 GLU A C 3
ATOM 2584 O O . GLU A 1 22 ? 12.538 -19.156 4.461 1.00 0.00 22 GLU A O 3
ATOM 2596 N N . SER A 1 23 ? 11.259 -18.018 2.983 1.00 0.00 23 SER A N 3
ATOM 2597 C CA . SER A 1 23 ? 10.604 -17.213 4.000 1.00 0.00 23 SER A CA 3
ATOM 2598 C C . SER A 1 23 ? 9.524 -16.338 3.360 1.00 0.00 23 SER A C 3
ATOM 2599 O O . SER A 1 23 ? 9.677 -15.889 2.225 1.00 0.00 23 SER A O 3
ATOM 2607 N N . ALA A 1 24 ? 8.457 -16.123 4.115 1.00 0.00 24 ALA A N 3
ATOM 2608 C CA . ALA A 1 24 ? 7.353 -15.310 3.636 1.00 0.00 24 ALA A CA 3
ATOM 2609 C C . ALA A 1 24 ? 7.790 -13.844 3.581 1.00 0.00 24 ALA A C 3
ATOM 2610 O O . ALA A 1 24 ? 7.709 -13.131 4.581 1.00 0.00 24 ALA A O 3
ATOM 2617 N N . GLN A 1 25 ? 8.243 -13.438 2.405 1.00 0.00 25 GLN A N 3
ATOM 2618 C CA . GLN A 1 25 ? 8.693 -12.071 2.207 1.00 0.00 25 GLN A CA 3
ATOM 2619 C C . GLN A 1 25 ? 7.859 -11.390 1.120 1.00 0.00 25 GLN A C 3
ATOM 2620 O O . GLN A 1 25 ? 7.318 -12.056 0.239 1.00 0.00 25 GLN A O 3
ATOM 2634 N N . PRO A 1 26 ? 7.779 -10.036 1.220 1.00 0.00 26 PRO A N 3
ATOM 2635 C CA . PRO A 1 26 ? 7.021 -9.257 0.256 1.00 0.00 26 PRO A CA 3
ATOM 2636 C C . PRO A 1 26 ? 7.771 -9.149 -1.073 1.00 0.00 26 PRO A C 3
ATOM 2637 O O . PRO A 1 26 ? 8.895 -9.634 -1.197 1.00 0.00 26 PRO A O 3
ATOM 2648 N N . VAL A 1 27 ? 7.119 -8.511 -2.034 1.00 0.00 27 VAL A N 3
ATOM 2649 C CA . VAL A 1 27 ? 7.710 -8.334 -3.349 1.00 0.00 27 VAL A CA 3
ATOM 2650 C C . VAL A 1 27 ? 7.379 -6.932 -3.867 1.00 0.00 27 VAL A C 3
ATOM 2651 O O . VAL A 1 27 ? 6.216 -6.532 -3.886 1.00 0.00 27 VAL A O 3
ATOM 2664 N N . ALA A 1 28 ? 8.423 -6.225 -4.274 1.00 0.00 28 ALA A N 3
ATOM 2665 C CA . ALA A 1 28 ? 8.258 -4.877 -4.791 1.00 0.00 28 ALA A CA 3
ATOM 2666 C C . ALA A 1 28 ? 7.254 -4.897 -5.945 1.00 0.00 28 ALA A C 3
ATOM 2667 O O . ALA A 1 28 ? 7.634 -5.079 -7.100 1.00 0.00 28 ALA A O 3
ATOM 2674 N N . ASN A 1 29 ? 5.991 -4.707 -5.591 1.00 0.00 29 ASN A N 3
ATOM 2675 C CA . ASN A 1 29 ? 4.929 -4.701 -6.583 1.00 0.00 29 ASN A CA 3
ATOM 2676 C C . ASN A 1 29 ? 5.393 -3.922 -7.815 1.00 0.00 29 ASN A C 3
ATOM 2677 O O . ASN A 1 29 ? 5.921 -2.817 -7.693 1.00 0.00 29 ASN A O 3
ATOM 2688 N N . GLU A 1 30 ? 5.178 -4.527 -8.974 1.00 0.00 30 GLU A N 3
ATOM 2689 C CA . GLU A 1 30 ? 5.568 -3.903 -10.227 1.00 0.00 30 GLU A CA 3
ATOM 2690 C C . GLU A 1 30 ? 4.657 -2.712 -10.533 1.00 0.00 30 GLU A C 3
ATOM 2691 O O . GLU A 1 30 ? 5.059 -1.780 -11.228 1.00 0.00 30 GLU A O 3
ATOM 2703 N N . GLU A 1 31 ? 3.446 -2.782 -9.999 1.00 0.00 31 GLU A N 3
ATOM 2704 C CA . GLU A 1 31 ? 2.475 -1.721 -10.206 1.00 0.00 31 GLU A CA 3
ATOM 2705 C C . GLU A 1 31 ? 2.810 -0.516 -9.325 1.00 0.00 31 GLU A C 3
ATOM 2706 O O . GLU A 1 31 ? 2.814 0.621 -9.796 1.00 0.00 31 GLU A O 3
ATOM 2718 N N . ILE A 1 32 ? 3.083 -0.805 -8.061 1.00 0.00 32 ILE A N 3
ATOM 2719 C CA . ILE A 1 32 ? 3.418 0.241 -7.109 1.00 0.00 32 ILE A CA 3
ATOM 2720 C C . ILE A 1 32 ? 4.766 0.857 -7.489 1.00 0.00 32 ILE A C 3
ATOM 2721 O O . ILE A 1 32 ? 4.977 2.056 -7.311 1.00 0.00 32 ILE A O 3
ATOM 2737 N N . VAL A 1 33 ? 5.643 0.010 -8.006 1.00 0.00 33 VAL A N 3
ATOM 2738 C CA . VAL A 1 33 ? 6.965 0.456 -8.413 1.00 0.00 33 VAL A CA 3
ATOM 2739 C C . VAL A 1 33 ? 6.852 1.253 -9.714 1.00 0.00 33 VAL A C 3
ATOM 2740 O O . VAL A 1 33 ? 7.361 2.368 -9.809 1.00 0.00 33 VAL A O 3
ATOM 2753 N N . ALA A 1 34 ? 6.181 0.648 -10.684 1.00 0.00 34 ALA A N 3
ATOM 2754 C CA . ALA A 1 34 ? 5.994 1.287 -11.975 1.00 0.00 34 ALA A CA 3
ATOM 2755 C C . ALA A 1 34 ? 5.413 2.687 -11.768 1.00 0.00 34 ALA A C 3
ATOM 2756 O O . ALA A 1 34 ? 5.708 3.605 -12.532 1.00 0.00 34 ALA A O 3
ATOM 2763 N N . GLN A 1 35 ? 4.598 2.807 -10.730 1.00 0.00 35 GLN A N 3
ATOM 2764 C CA . GLN A 1 35 ? 3.973 4.080 -10.412 1.00 0.00 35 GLN A CA 3
ATOM 2765 C C . GLN A 1 35 ? 5.002 5.042 -9.814 1.00 0.00 35 GLN A C 3
ATOM 2766 O O . GLN A 1 35 ? 5.086 6.198 -10.224 1.00 0.00 35 GLN A O 3
ATOM 2780 N N . LEU A 1 36 ? 5.758 4.528 -8.855 1.00 0.00 36 LEU A N 3
ATOM 2781 C CA . LEU A 1 36 ? 6.778 5.327 -8.198 1.00 0.00 36 LEU A CA 3
ATOM 2782 C C . LEU A 1 36 ? 7.867 5.689 -9.209 1.00 0.00 36 LEU A C 3
ATOM 2783 O O . LEU A 1 36 ? 8.225 6.858 -9.349 1.00 0.00 36 LEU A O 3
ATOM 2799 N N . VAL A 1 37 ? 8.364 4.665 -9.888 1.00 0.00 37 VAL A N 3
ATOM 2800 C CA . VAL A 1 37 ? 9.405 4.861 -10.882 1.00 0.00 37 VAL A CA 3
ATOM 2801 C C . VAL A 1 37 ? 8.959 5.935 -11.877 1.00 0.00 37 VAL A C 3
ATOM 2802 O O . VAL A 1 37 ? 9.788 6.545 -12.550 1.00 0.00 37 VAL A O 3
ATOM 2815 N N . SER A 1 38 ? 7.651 6.133 -11.937 1.00 0.00 38 SER A N 3
ATOM 2816 C CA . SER A 1 38 ? 7.085 7.123 -12.838 1.00 0.00 38 SER A CA 3
ATOM 2817 C C . SER A 1 38 ? 6.987 8.478 -12.133 1.00 0.00 38 SER A C 3
ATOM 2818 O O . SER A 1 38 ? 7.251 9.516 -12.737 1.00 0.00 38 SER A O 3
ATOM 2826 N N . MET A 1 39 ? 6.608 8.423 -10.865 1.00 0.00 39 MET A N 3
ATOM 2827 C CA . MET A 1 39 ? 6.473 9.633 -10.071 1.00 0.00 39 MET A CA 3
ATOM 2828 C C . MET A 1 39 ? 7.773 10.440 -10.076 1.00 0.00 39 MET A C 3
ATOM 2829 O O . MET A 1 39 ? 7.750 11.660 -9.927 1.00 0.00 39 MET A O 3
ATOM 2843 N N . GLY A 1 40 ? 8.875 9.725 -10.250 1.00 0.00 40 GLY A N 3
ATOM 2844 C CA . GLY A 1 40 ? 10.182 10.359 -10.276 1.00 0.00 40 GLY A CA 3
ATOM 2845 C C . GLY A 1 40 ? 11.073 9.825 -9.153 1.00 0.00 40 GLY A C 3
ATOM 2846 O O . GLY A 1 40 ? 11.854 10.573 -8.567 1.00 0.00 40 GLY A O 3
ATOM 2850 N N . PHE A 1 41 ? 10.928 8.535 -8.888 1.00 0.00 41 PHE A N 3
ATOM 2851 C CA . PHE A 1 41 ? 11.710 7.892 -7.847 1.00 0.00 41 PHE A CA 3
ATOM 2852 C C . PHE A 1 41 ? 12.665 6.855 -8.440 1.00 0.00 41 PHE A C 3
ATOM 2853 O O . PHE A 1 41 ? 12.666 6.625 -9.648 1.00 0.00 41 PHE A O 3
ATOM 2870 N N . SER A 1 42 ? 13.456 6.255 -7.562 1.00 0.00 42 SER A N 3
ATOM 2871 C CA . SER A 1 42 ? 14.414 5.247 -7.983 1.00 0.00 42 SER A CA 3
ATOM 2872 C C . SER A 1 42 ? 13.801 3.852 -7.844 1.00 0.00 42 SER A C 3
ATOM 2873 O O . SER A 1 42 ? 13.447 3.433 -6.743 1.00 0.00 42 SER A O 3
ATOM 2881 N N . GLN A 1 43 ? 13.695 3.172 -8.976 1.00 0.00 43 GLN A N 3
ATOM 2882 C CA . GLN A 1 43 ? 13.131 1.833 -8.994 1.00 0.00 43 GLN A CA 3
ATOM 2883 C C . GLN A 1 43 ? 13.592 1.046 -7.766 1.00 0.00 43 GLN A C 3
ATOM 2884 O O . GLN A 1 43 ? 12.773 0.615 -6.956 1.00 0.00 43 GLN A O 3
ATOM 2898 N N . LEU A 1 44 ? 14.903 0.882 -7.666 1.00 0.00 44 LEU A N 3
ATOM 2899 C CA . LEU A 1 44 ? 15.484 0.154 -6.550 1.00 0.00 44 LEU A CA 3
ATOM 2900 C C . LEU A 1 44 ? 14.738 0.520 -5.265 1.00 0.00 44 LEU A C 3
ATOM 2901 O O . LEU A 1 44 ? 14.309 -0.361 -4.521 1.00 0.00 44 LEU A O 3
ATOM 2917 N N . HIS A 1 45 ? 14.605 1.819 -5.045 1.00 0.00 45 HIS A N 3
ATOM 2918 C CA . HIS A 1 45 ? 13.919 2.312 -3.863 1.00 0.00 45 HIS A CA 3
ATOM 2919 C C . HIS A 1 45 ? 12.423 2.011 -3.976 1.00 0.00 45 HIS A C 3
ATOM 2920 O O . HIS A 1 45 ? 11.820 1.483 -3.042 1.00 0.00 45 HIS A O 3
ATOM 2934 N N . CYS A 1 46 ? 11.867 2.359 -5.127 1.00 0.00 46 CYS A N 3
ATOM 2935 C CA . CYS A 1 46 ? 10.453 2.133 -5.374 1.00 0.00 46 CYS A CA 3
ATOM 2936 C C . CYS A 1 46 ? 10.117 0.699 -4.959 1.00 0.00 46 CYS A C 3
ATOM 2937 O O . CYS A 1 46 ? 9.005 0.423 -4.511 1.00 0.00 46 CYS A O 3
ATOM 2945 N N . GLN A 1 47 ? 11.097 -0.177 -5.124 1.00 0.00 47 GLN A N 3
ATOM 2946 C CA . GLN A 1 47 ? 10.919 -1.575 -4.773 1.00 0.00 47 GLN A CA 3
ATOM 2947 C C . GLN A 1 47 ? 10.935 -1.746 -3.252 1.00 0.00 47 GLN A C 3
ATOM 2948 O O . GLN A 1 47 ? 9.962 -2.219 -2.667 1.00 0.00 47 GLN A O 3
ATOM 2962 N N . LYS A 1 48 ? 12.050 -1.352 -2.656 1.00 0.00 48 LYS A N 3
ATOM 2963 C CA . LYS A 1 48 ? 12.206 -1.456 -1.215 1.00 0.00 48 LYS A CA 3
ATOM 2964 C C . LYS A 1 48 ? 10.979 -0.853 -0.529 1.00 0.00 48 LYS A C 3
ATOM 2965 O O . LYS A 1 48 ? 10.296 -1.530 0.237 1.00 0.00 48 LYS A O 3
ATOM 2984 N N . ALA A 1 49 ? 10.736 0.415 -0.830 1.00 0.00 49 ALA A N 3
ATOM 2985 C CA . ALA A 1 49 ? 9.603 1.117 -0.252 1.00 0.00 49 ALA A CA 3
ATOM 2986 C C . ALA A 1 49 ? 8.395 0.179 -0.208 1.00 0.00 49 ALA A C 3
ATOM 2987 O O . ALA A 1 49 ? 7.993 -0.272 0.863 1.00 0.00 49 ALA A O 3
ATOM 2994 N N . ALA A 1 50 ? 7.850 -0.086 -1.386 1.00 0.00 50 ALA A N 3
ATOM 2995 C CA . ALA A 1 50 ? 6.696 -0.962 -1.496 1.00 0.00 50 ALA A CA 3
ATOM 2996 C C . ALA A 1 50 ? 6.896 -2.178 -0.589 1.00 0.00 50 ALA A C 3
ATOM 2997 O O . ALA A 1 50 ? 6.103 -2.415 0.321 1.00 0.00 50 ALA A O 3
ATOM 3004 N N . ILE A 1 51 ? 7.959 -2.916 -0.869 1.00 0.00 51 ILE A N 3
ATOM 3005 C CA . ILE A 1 51 ? 8.274 -4.102 -0.090 1.00 0.00 51 ILE A CA 3
ATOM 3006 C C . ILE A 1 51 ? 8.157 -3.773 1.400 1.00 0.00 51 ILE A C 3
ATOM 3007 O O . ILE A 1 51 ? 7.401 -4.420 2.124 1.00 0.00 51 ILE A O 3
ATOM 3023 N N . ASN A 1 52 ? 8.915 -2.769 1.813 1.00 0.00 52 ASN A N 3
ATOM 3024 C CA . ASN A 1 52 ? 8.906 -2.347 3.204 1.00 0.00 52 ASN A CA 3
ATOM 3025 C C . ASN A 1 52 ? 7.459 -2.179 3.671 1.00 0.00 52 ASN A C 3
ATOM 3026 O O . ASN A 1 52 ? 7.147 -2.422 4.836 1.00 0.00 52 ASN A O 3
ATOM 3037 N N . THR A 1 53 ? 6.614 -1.764 2.739 1.00 0.00 53 THR A N 3
ATOM 3038 C CA . THR A 1 53 ? 5.207 -1.560 3.042 1.00 0.00 53 THR A CA 3
ATOM 3039 C C . THR A 1 53 ? 4.360 -2.663 2.404 1.00 0.00 53 THR A C 3
ATOM 3040 O O . THR A 1 53 ? 3.190 -2.448 2.089 1.00 0.00 53 THR A O 3
ATOM 3051 N N . SER A 1 54 ? 4.983 -3.819 2.232 1.00 0.00 54 SER A N 3
ATOM 3052 C CA . SER A 1 54 ? 4.300 -4.956 1.638 1.00 0.00 54 SER A CA 3
ATOM 3053 C C . SER A 1 54 ? 3.427 -4.490 0.471 1.00 0.00 54 SER A C 3
ATOM 3054 O O . SER A 1 54 ? 2.346 -5.033 0.245 1.00 0.00 54 SER A O 3
ATOM 3062 N N . ASN A 1 55 ? 3.928 -3.490 -0.239 1.00 0.00 55 ASN A N 3
ATOM 3063 C CA . ASN A 1 55 ? 3.206 -2.945 -1.376 1.00 0.00 55 ASN A CA 3
ATOM 3064 C C . ASN A 1 55 ? 1.737 -2.751 -0.998 1.00 0.00 55 ASN A C 3
ATOM 3065 O O . ASN A 1 55 ? 0.847 -2.954 -1.822 1.00 0.00 55 ASN A O 3
ATOM 3076 N N . ALA A 1 56 ? 1.527 -2.359 0.251 1.00 0.00 56 ALA A N 3
ATOM 3077 C CA . ALA A 1 56 ? 0.181 -2.135 0.749 1.00 0.00 56 ALA A CA 3
ATOM 3078 C C . ALA A 1 56 ? -0.529 -1.121 -0.151 1.00 0.00 56 ALA A C 3
ATOM 3079 O O . ALA A 1 56 ? -1.744 -1.188 -0.329 1.00 0.00 56 ALA A O 3
ATOM 3086 N N . GLY A 1 57 ? 0.260 -0.206 -0.694 1.00 0.00 57 GLY A N 3
ATOM 3087 C CA . GLY A 1 57 ? -0.278 0.820 -1.571 1.00 0.00 57 GLY A CA 3
ATOM 3088 C C . GLY A 1 57 ? 0.828 1.758 -2.060 1.00 0.00 57 GLY A C 3
ATOM 3089 O O . GLY A 1 57 ? 1.890 1.846 -1.445 1.00 0.00 57 GLY A O 3
ATOM 3093 N N . VAL A 1 58 ? 0.541 2.435 -3.162 1.00 0.00 58 VAL A N 3
ATOM 3094 C CA . VAL A 1 58 ? 1.497 3.363 -3.741 1.00 0.00 58 VAL A CA 3
ATOM 3095 C C . VAL A 1 58 ? 1.865 4.424 -2.702 1.00 0.00 58 VAL A C 3
ATOM 3096 O O . VAL A 1 58 ? 3.032 4.790 -2.569 1.00 0.00 58 VAL A O 3
ATOM 3109 N N . GLU A 1 59 ? 0.848 4.889 -1.991 1.00 0.00 59 GLU A N 3
ATOM 3110 C CA . GLU A 1 59 ? 1.049 5.900 -0.968 1.00 0.00 59 GLU A CA 3
ATOM 3111 C C . GLU A 1 59 ? 1.975 5.369 0.128 1.00 0.00 59 GLU A C 3
ATOM 3112 O O . GLU A 1 59 ? 2.880 6.072 0.575 1.00 0.00 59 GLU A O 3
ATOM 3124 N N . GLU A 1 60 ? 1.716 4.134 0.530 1.00 0.00 60 GLU A N 3
ATOM 3125 C CA . GLU A 1 60 ? 2.515 3.501 1.566 1.00 0.00 60 GLU A CA 3
ATOM 3126 C C . GLU A 1 60 ? 3.971 3.380 1.113 1.00 0.00 60 GLU A C 3
ATOM 3127 O O . GLU A 1 60 ? 4.884 3.778 1.835 1.00 0.00 60 GLU A O 3
ATOM 3139 N N . ALA A 1 61 ? 4.143 2.829 -0.079 1.00 0.00 61 ALA A N 3
ATOM 3140 C CA . ALA A 1 61 ? 5.473 2.651 -0.637 1.00 0.00 61 ALA A CA 3
ATOM 3141 C C . ALA A 1 61 ? 6.215 3.989 -0.611 1.00 0.00 61 ALA A C 3
ATOM 3142 O O . ALA A 1 61 ? 7.285 4.098 -0.014 1.00 0.00 61 ALA A O 3
ATOM 3149 N N . MET A 1 62 ? 5.618 4.973 -1.267 1.00 0.00 62 MET A N 3
ATOM 3150 C CA . MET A 1 62 ? 6.209 6.299 -1.328 1.00 0.00 62 MET A CA 3
ATOM 3151 C C . MET A 1 62 ? 6.512 6.829 0.076 1.00 0.00 62 MET A C 3
ATOM 3152 O O . MET A 1 62 ? 7.639 7.229 0.362 1.00 0.00 62 MET A O 3
ATOM 3166 N N . ASN A 1 63 ? 5.485 6.814 0.913 1.00 0.00 63 ASN A N 3
ATOM 3167 C CA . ASN A 1 63 ? 5.627 7.288 2.279 1.00 0.00 63 ASN A CA 3
ATOM 3168 C C . ASN A 1 63 ? 6.947 6.775 2.858 1.00 0.00 63 ASN A C 3
ATOM 3169 O O . ASN A 1 63 ? 7.700 7.536 3.465 1.00 0.00 63 ASN A O 3
ATOM 3180 N N . TRP A 1 64 ? 7.188 5.489 2.650 1.00 0.00 64 TRP A N 3
ATOM 3181 C CA . TRP A 1 64 ? 8.404 4.866 3.143 1.00 0.00 64 TRP A CA 3
ATOM 3182 C C . TRP A 1 64 ? 9.595 5.576 2.496 1.00 0.00 64 TRP A C 3
ATOM 3183 O O . TRP A 1 64 ? 10.563 5.915 3.174 1.00 0.00 64 TRP A O 3
ATOM 3204 N N . LEU A 1 65 ? 9.484 5.779 1.191 1.00 0.00 65 LEU A N 3
ATOM 3205 C CA . LEU A 1 65 ? 10.540 6.442 0.445 1.00 0.00 65 LEU A CA 3
ATOM 3206 C C . LEU A 1 65 ? 10.796 7.824 1.050 1.00 0.00 65 LEU A C 3
ATOM 3207 O O . LEU A 1 65 ? 11.944 8.247 1.178 1.00 0.00 65 LEU A O 3
ATOM 3223 N N . LEU A 1 66 ? 9.707 8.489 1.406 1.00 0.00 66 LEU A N 3
ATOM 3224 C CA . LEU A 1 66 ? 9.799 9.815 1.995 1.00 0.00 66 LEU A CA 3
ATOM 3225 C C . LEU A 1 66 ? 10.457 9.712 3.372 1.00 0.00 66 LEU A C 3
ATOM 3226 O O . LEU A 1 66 ? 10.810 10.726 3.972 1.00 0.00 66 LEU A O 3
ATOM 3242 N N . SER A 1 67 ? 10.603 8.479 3.832 1.00 0.00 67 SER A N 3
ATOM 3243 C CA . SER A 1 67 ? 11.213 8.230 5.127 1.00 0.00 67 SER A CA 3
ATOM 3244 C C . SER A 1 67 ? 12.561 7.529 4.945 1.00 0.00 67 SER A C 3
ATOM 3245 O O . SER A 1 67 ? 13.396 7.537 5.849 1.00 0.00 67 SER A O 3
ATOM 3253 N N . HIS A 1 68 ? 12.732 6.940 3.771 1.00 0.00 68 HIS A N 3
ATOM 3254 C CA . HIS A 1 68 ? 13.964 6.236 3.459 1.00 0.00 68 HIS A CA 3
ATOM 3255 C C . HIS A 1 68 ? 14.650 6.906 2.266 1.00 0.00 68 HIS A C 3
ATOM 3256 O O . HIS A 1 68 ? 15.477 6.290 1.595 1.00 0.00 68 HIS A O 3
ATOM 3270 N N . MET A 1 69 ? 14.281 8.158 2.039 1.00 0.00 69 MET A N 3
ATOM 3271 C CA . MET A 1 69 ? 14.850 8.918 0.940 1.00 0.00 69 MET A CA 3
ATOM 3272 C C . MET A 1 69 ? 16.313 9.271 1.217 1.00 0.00 69 MET A C 3
ATOM 3273 O O . MET A 1 69 ? 17.179 9.053 0.371 1.00 0.00 69 MET A O 3
ATOM 3287 N N . ASP A 1 70 ? 16.543 9.810 2.405 1.00 0.00 70 ASP A N 3
ATOM 3288 C CA . ASP A 1 70 ? 17.887 10.195 2.804 1.00 0.00 70 ASP A CA 3
ATOM 3289 C C . ASP A 1 70 ? 18.448 9.147 3.767 1.00 0.00 70 ASP A C 3
ATOM 3290 O O . ASP A 1 70 ? 18.873 9.479 4.873 1.00 0.00 70 ASP A O 3
ATOM 3299 N N . ASP A 1 71 ? 18.432 7.903 3.312 1.00 0.00 71 ASP A N 3
ATOM 3300 C CA . ASP A 1 71 ? 18.934 6.804 4.119 1.00 0.00 71 ASP A CA 3
ATOM 3301 C C . ASP A 1 71 ? 20.022 6.061 3.340 1.00 0.00 71 ASP A C 3
ATOM 3302 O O . ASP A 1 71 ? 20.055 6.110 2.112 1.00 0.00 71 ASP A O 3
ATOM 3311 N N . PRO A 1 72 ? 20.909 5.372 4.107 1.00 0.00 72 PRO A N 3
ATOM 3312 C CA . PRO A 1 72 ? 21.995 4.619 3.503 1.00 0.00 72 PRO A CA 3
ATOM 3313 C C . PRO A 1 72 ? 21.480 3.323 2.873 1.00 0.00 72 PRO A C 3
ATOM 3314 O O . PRO A 1 72 ? 22.030 2.850 1.880 1.00 0.00 72 PRO A O 3
ATOM 3325 N N . ASP A 1 73 ? 20.429 2.786 3.476 1.00 0.00 73 ASP A N 3
ATOM 3326 C CA . ASP A 1 73 ? 19.834 1.555 2.987 1.00 0.00 73 ASP A CA 3
ATOM 3327 C C . ASP A 1 73 ? 19.254 1.793 1.591 1.00 0.00 73 ASP A C 3
ATOM 3328 O O . ASP A 1 73 ? 19.352 0.931 0.719 1.00 0.00 73 ASP A O 3
ATOM 3337 N N . ILE A 1 74 ? 18.663 2.967 1.423 1.00 0.00 74 ILE A N 3
ATOM 3338 C CA . ILE A 1 74 ? 18.067 3.329 0.149 1.00 0.00 74 ILE A CA 3
ATOM 3339 C C . ILE A 1 74 ? 19.036 2.976 -0.981 1.00 0.00 74 ILE A C 3
ATOM 3340 O O . ILE A 1 74 ? 18.614 2.702 -2.103 1.00 0.00 74 ILE A O 3
ATOM 3356 N N . ASP A 1 75 ? 20.318 2.993 -0.646 1.00 0.00 75 ASP A N 3
ATOM 3357 C CA . ASP A 1 75 ? 21.350 2.678 -1.618 1.00 0.00 75 ASP A CA 3
ATOM 3358 C C . ASP A 1 75 ? 21.649 1.178 -1.570 1.00 0.00 75 ASP A C 3
ATOM 3359 O O . ASP A 1 75 ? 21.925 0.563 -2.599 1.00 0.00 75 ASP A O 3
ATOM 3368 N N . ALA A 1 76 ? 21.585 0.633 -0.364 1.00 0.00 76 ALA A N 3
ATOM 3369 C CA . ALA A 1 76 ? 21.846 -0.783 -0.168 1.00 0.00 76 ALA A CA 3
ATOM 3370 C C . ALA A 1 76 ? 21.015 -1.593 -1.166 1.00 0.00 76 ALA A C 3
ATOM 3371 O O . ALA A 1 76 ? 19.900 -1.204 -1.511 1.00 0.00 76 ALA A O 3
ATOM 3378 N N . PRO A 1 77 ? 21.605 -2.733 -1.613 1.00 0.00 77 PRO A N 3
ATOM 3379 C CA . PRO A 1 77 ? 20.932 -3.601 -2.565 1.00 0.00 77 PRO A CA 3
ATOM 3380 C C . PRO A 1 77 ? 19.820 -4.402 -1.884 1.00 0.00 77 PRO A C 3
ATOM 3381 O O . PRO A 1 77 ? 19.878 -4.654 -0.682 1.00 0.00 77 PRO A O 3
ATOM 3392 N N . ILE A 1 78 ? 18.833 -4.780 -2.683 1.00 0.00 78 ILE A N 3
ATOM 3393 C CA . ILE A 1 78 ? 17.709 -5.548 -2.173 1.00 0.00 78 ILE A CA 3
ATOM 3394 C C . ILE A 1 78 ? 18.152 -6.992 -1.931 1.00 0.00 78 ILE A C 3
ATOM 3395 O O . ILE A 1 78 ? 17.983 -7.521 -0.834 1.00 0.00 78 ILE A O 3
ATOM 3411 N N . SER A 1 79 ? 18.710 -7.589 -2.974 1.00 0.00 79 SER A N 3
ATOM 3412 C CA . SER A 1 79 ? 19.177 -8.962 -2.889 1.00 0.00 79 SER A CA 3
ATOM 3413 C C . SER A 1 79 ? 20.465 -9.127 -3.698 1.00 0.00 79 SER A C 3
ATOM 3414 O O . SER A 1 79 ? 20.457 -9.735 -4.768 1.00 0.00 79 SER A O 3
ATOM 3422 N N . GLY A 1 80 ? 21.541 -8.575 -3.157 1.00 0.00 80 GLY A N 3
ATOM 3423 C CA . GLY A 1 80 ? 22.834 -8.654 -3.816 1.00 0.00 80 GLY A CA 3
ATOM 3424 C C . GLY A 1 80 ? 23.972 -8.654 -2.792 1.00 0.00 80 GLY A C 3
ATOM 3425 O O . GLY A 1 80 ? 24.174 -7.669 -2.084 1.00 0.00 80 GLY A O 3
ATOM 3429 N N . PRO A 1 81 ? 24.704 -9.799 -2.746 1.00 0.00 81 PRO A N 3
ATOM 3430 C CA . PRO A 1 81 ? 25.815 -9.940 -1.821 1.00 0.00 81 PRO A CA 3
ATOM 3431 C C . PRO A 1 81 ? 27.030 -9.142 -2.299 1.00 0.00 81 PRO A C 3
ATOM 3432 O O . PRO A 1 81 ? 28.107 -9.703 -2.499 1.00 0.00 81 PRO A O 3
ATOM 3443 N N . SER A 1 82 ? 26.817 -7.845 -2.467 1.00 0.00 82 SER A N 3
ATOM 3444 C CA . SER A 1 82 ? 27.882 -6.964 -2.917 1.00 0.00 82 SER A CA 3
ATOM 3445 C C . SER A 1 82 ? 27.533 -5.512 -2.588 1.00 0.00 82 SER A C 3
ATOM 3446 O O . SER A 1 82 ? 26.391 -5.205 -2.248 1.00 0.00 82 SER A O 3
ATOM 3454 N N . SER A 1 83 ? 28.538 -4.655 -2.699 1.00 0.00 83 SER A N 3
ATOM 3455 C CA . SER A 1 83 ? 28.352 -3.242 -2.417 1.00 0.00 83 SER A CA 3
ATOM 3456 C C . SER A 1 83 ? 29.216 -2.402 -3.361 1.00 0.00 83 SER A C 3
ATOM 3457 O O . SER A 1 83 ? 30.285 -1.933 -2.976 1.00 0.00 83 SER A O 3
ATOM 3465 N N . GLY A 1 84 ? 28.719 -2.238 -4.578 1.00 0.00 84 GLY A N 3
ATOM 3466 C CA . GLY A 1 84 ? 29.431 -1.463 -5.579 1.00 0.00 84 GLY A CA 3
ATOM 3467 C C . GLY A 1 84 ? 28.779 -1.613 -6.955 1.00 0.00 84 GLY A C 3
ATOM 3468 O O . GLY A 1 84 ? 29.445 -1.970 -7.926 1.00 0.00 84 GLY A O 3
ATOM 3472 N N . GLY A 1 1 ? 22.018 -1.022 22.910 1.00 0.00 1 GLY A N 4
ATOM 3473 C CA . GLY A 1 1 ? 22.684 -0.964 21.620 1.00 0.00 1 GLY A CA 4
ATOM 3474 C C . GLY A 1 1 ? 23.879 -0.010 21.663 1.00 0.00 1 GLY A C 4
ATOM 3475 O O . GLY A 1 1 ? 24.895 -0.309 22.287 1.00 0.00 1 GLY A O 4
ATOM 3479 N N . SER A 1 2 ? 23.717 1.120 20.990 1.00 0.00 2 SER A N 4
ATOM 3480 C CA . SER A 1 2 ? 24.770 2.121 20.943 1.00 0.00 2 SER A CA 4
ATOM 3481 C C . SER A 1 2 ? 24.241 3.407 20.306 1.00 0.00 2 SER A C 4
ATOM 3482 O O . SER A 1 2 ? 23.442 3.359 19.372 1.00 0.00 2 SER A O 4
ATOM 3490 N N . SER A 1 3 ? 24.708 4.528 20.837 1.00 0.00 3 SER A N 4
ATOM 3491 C CA . SER A 1 3 ? 24.292 5.825 20.331 1.00 0.00 3 SER A CA 4
ATOM 3492 C C . SER A 1 3 ? 25.372 6.870 20.620 1.00 0.00 3 SER A C 4
ATOM 3493 O O . SER A 1 3 ? 25.858 6.971 21.746 1.00 0.00 3 SER A O 4
ATOM 3501 N N . GLY A 1 4 ? 25.716 7.621 19.584 1.00 0.00 4 GLY A N 4
ATOM 3502 C CA . GLY A 1 4 ? 26.729 8.654 19.713 1.00 0.00 4 GLY A CA 4
ATOM 3503 C C . GLY A 1 4 ? 27.751 8.565 18.578 1.00 0.00 4 GLY A C 4
ATOM 3504 O O . GLY A 1 4 ? 27.525 9.096 17.491 1.00 0.00 4 GLY A O 4
ATOM 3508 N N . SER A 1 5 ? 28.853 7.889 18.868 1.00 0.00 5 SER A N 4
ATOM 3509 C CA . SER A 1 5 ? 29.910 7.723 17.885 1.00 0.00 5 SER A CA 4
ATOM 3510 C C . SER A 1 5 ? 30.409 6.276 17.892 1.00 0.00 5 SER A C 4
ATOM 3511 O O . SER A 1 5 ? 30.749 5.739 18.945 1.00 0.00 5 SER A O 4
ATOM 3519 N N . SER A 1 6 ? 30.438 5.688 16.706 1.00 0.00 6 SER A N 4
ATOM 3520 C CA . SER A 1 6 ? 30.890 4.314 16.563 1.00 0.00 6 SER A CA 4
ATOM 3521 C C . SER A 1 6 ? 31.948 4.224 15.462 1.00 0.00 6 SER A C 4
ATOM 3522 O O . SER A 1 6 ? 32.175 5.188 14.733 1.00 0.00 6 SER A O 4
ATOM 3530 N N . GLY A 1 7 ? 32.569 3.056 15.376 1.00 0.00 7 GLY A N 4
ATOM 3531 C CA . GLY A 1 7 ? 33.598 2.827 14.376 1.00 0.00 7 GLY A CA 4
ATOM 3532 C C . GLY A 1 7 ? 32.991 2.297 13.075 1.00 0.00 7 GLY A C 4
ATOM 3533 O O . GLY A 1 7 ? 32.421 3.059 12.296 1.00 0.00 7 GLY A O 4
ATOM 3537 N N . GLY A 1 8 ? 33.133 0.994 12.881 1.00 0.00 8 GLY A N 4
ATOM 3538 C CA . GLY A 1 8 ? 32.606 0.353 11.689 1.00 0.00 8 GLY A CA 4
ATOM 3539 C C . GLY A 1 8 ? 33.129 -1.079 11.560 1.00 0.00 8 GLY A C 4
ATOM 3540 O O . GLY A 1 8 ? 33.533 -1.688 12.549 1.00 0.00 8 GLY A O 4
ATOM 3544 N N . GLU A 1 9 ? 33.103 -1.576 10.332 1.00 0.00 9 GLU A N 4
ATOM 3545 C CA . GLU A 1 9 ? 33.569 -2.925 10.061 1.00 0.00 9 GLU A CA 4
ATOM 3546 C C . GLU A 1 9 ? 33.597 -3.184 8.553 1.00 0.00 9 GLU A C 4
ATOM 3547 O O . GLU A 1 9 ? 34.519 -3.822 8.046 1.00 0.00 9 GLU A O 4
ATOM 3559 N N . GLU A 1 10 ? 32.576 -2.677 7.879 1.00 0.00 10 GLU A N 4
ATOM 3560 C CA . GLU A 1 10 ? 32.471 -2.845 6.439 1.00 0.00 10 GLU A CA 4
ATOM 3561 C C . GLU A 1 10 ? 32.906 -4.256 6.037 1.00 0.00 10 GLU A C 4
ATOM 3562 O O . GLU A 1 10 ? 34.033 -4.458 5.588 1.00 0.00 10 GLU A O 4
ATOM 3574 N N . LEU A 1 11 ? 31.989 -5.196 6.213 1.00 0.00 11 LEU A N 4
ATOM 3575 C CA . LEU A 1 11 ? 32.263 -6.582 5.874 1.00 0.00 11 LEU A CA 4
ATOM 3576 C C . LEU A 1 11 ? 32.866 -6.649 4.469 1.00 0.00 11 LEU A C 4
ATOM 3577 O O . LEU A 1 11 ? 32.710 -5.721 3.678 1.00 0.00 11 LEU A O 4
ATOM 3593 N N . LEU A 1 12 ? 33.542 -7.757 4.202 1.00 0.00 12 LEU A N 4
ATOM 3594 C CA . LEU A 1 12 ? 34.169 -7.957 2.907 1.00 0.00 12 LEU A CA 4
ATOM 3595 C C . LEU A 1 12 ? 33.133 -7.733 1.804 1.00 0.00 12 LEU A C 4
ATOM 3596 O O . LEU A 1 12 ? 31.943 -7.969 2.007 1.00 0.00 12 LEU A O 4
ATOM 3612 N N . PRO A 1 13 ? 33.636 -7.266 0.629 1.00 0.00 13 PRO A N 4
ATOM 3613 C CA . PRO A 1 13 ? 32.768 -7.007 -0.506 1.00 0.00 13 PRO A CA 4
ATOM 3614 C C . PRO A 1 13 ? 32.332 -8.314 -1.172 1.00 0.00 13 PRO A C 4
ATOM 3615 O O . PRO A 1 13 ? 31.304 -8.885 -0.812 1.00 0.00 13 PRO A O 4
ATOM 3626 N N . ASP A 1 14 ? 33.135 -8.748 -2.132 1.00 0.00 14 ASP A N 4
ATOM 3627 C CA . ASP A 1 14 ? 32.844 -9.977 -2.852 1.00 0.00 14 ASP A CA 4
ATOM 3628 C C . ASP A 1 14 ? 33.374 -11.169 -2.052 1.00 0.00 14 ASP A C 4
ATOM 3629 O O . ASP A 1 14 ? 34.584 -11.332 -1.904 1.00 0.00 14 ASP A O 4
ATOM 3638 N N . GLY A 1 15 ? 32.442 -11.971 -1.558 1.00 0.00 15 GLY A N 4
ATOM 3639 C CA . GLY A 1 15 ? 32.800 -13.143 -0.778 1.00 0.00 15 GLY A CA 4
ATOM 3640 C C . GLY A 1 15 ? 32.222 -14.414 -1.401 1.00 0.00 15 GLY A C 4
ATOM 3641 O O . GLY A 1 15 ? 32.766 -14.937 -2.372 1.00 0.00 15 GLY A O 4
ATOM 3645 N N . VAL A 1 16 ? 31.125 -14.876 -0.817 1.00 0.00 16 VAL A N 4
ATOM 3646 C CA . VAL A 1 16 ? 30.467 -16.076 -1.303 1.00 0.00 16 VAL A CA 4
ATOM 3647 C C . VAL A 1 16 ? 29.580 -15.719 -2.498 1.00 0.00 16 VAL A C 4
ATOM 3648 O O . VAL A 1 16 ? 28.963 -14.655 -2.521 1.00 0.00 16 VAL A O 4
ATOM 3661 N N . PRO A 1 17 ? 29.544 -16.652 -3.487 1.00 0.00 17 PRO A N 4
ATOM 3662 C CA . PRO A 1 17 ? 28.743 -16.445 -4.681 1.00 0.00 17 PRO A CA 4
ATOM 3663 C C . PRO A 1 17 ? 27.256 -16.650 -4.386 1.00 0.00 17 PRO A C 4
ATOM 3664 O O . PRO A 1 17 ? 26.598 -17.464 -5.032 1.00 0.00 17 PRO A O 4
ATOM 3675 N N . GLU A 1 18 ? 26.770 -15.897 -3.410 1.00 0.00 18 GLU A N 4
ATOM 3676 C CA . GLU A 1 18 ? 25.373 -15.986 -3.022 1.00 0.00 18 GLU A CA 4
ATOM 3677 C C . GLU A 1 18 ? 25.044 -17.401 -2.542 1.00 0.00 18 GLU A C 4
ATOM 3678 O O . GLU A 1 18 ? 25.212 -18.367 -3.285 1.00 0.00 18 GLU A O 4
ATOM 3690 N N . GLU A 1 19 ? 24.581 -17.479 -1.303 1.00 0.00 19 GLU A N 4
ATOM 3691 C CA . GLU A 1 19 ? 24.227 -18.760 -0.715 1.00 0.00 19 GLU A CA 4
ATOM 3692 C C . GLU A 1 19 ? 23.563 -18.553 0.648 1.00 0.00 19 GLU A C 4
ATOM 3693 O O . GLU A 1 19 ? 24.246 -18.348 1.650 1.00 0.00 19 GLU A O 4
ATOM 3705 N N . VAL A 1 20 ? 22.239 -18.614 0.641 1.00 0.00 20 VAL A N 4
ATOM 3706 C CA . VAL A 1 20 ? 21.476 -18.436 1.864 1.00 0.00 20 VAL A CA 4
ATOM 3707 C C . VAL A 1 20 ? 19.996 -18.697 1.579 1.00 0.00 20 VAL A C 4
ATOM 3708 O O . VAL A 1 20 ? 19.491 -18.333 0.517 1.00 0.00 20 VAL A O 4
ATOM 3721 N N . MET A 1 21 ? 19.341 -19.324 2.545 1.00 0.00 21 MET A N 4
ATOM 3722 C CA . MET A 1 21 ? 17.928 -19.637 2.410 1.00 0.00 21 MET A CA 4
ATOM 3723 C C . MET A 1 21 ? 17.071 -18.379 2.563 1.00 0.00 21 MET A C 4
ATOM 3724 O O . MET A 1 21 ? 17.509 -17.392 3.153 1.00 0.00 21 MET A O 4
ATOM 3738 N N . GLU A 1 22 ? 15.864 -18.455 2.022 1.00 0.00 22 GLU A N 4
ATOM 3739 C CA . GLU A 1 22 ? 14.941 -17.334 2.090 1.00 0.00 22 GLU A CA 4
ATOM 3740 C C . GLU A 1 22 ? 13.514 -17.804 1.803 1.00 0.00 22 GLU A C 4
ATOM 3741 O O . GLU A 1 22 ? 13.295 -18.634 0.922 1.00 0.00 22 GLU A O 4
ATOM 3753 N N . SER A 1 23 ? 12.579 -17.253 2.564 1.00 0.00 23 SER A N 4
ATOM 3754 C CA . SER A 1 23 ? 11.179 -17.606 2.403 1.00 0.00 23 SER A CA 4
ATOM 3755 C C . SER A 1 23 ? 10.299 -16.621 3.176 1.00 0.00 23 SER A C 4
ATOM 3756 O O . SER A 1 23 ? 10.771 -15.947 4.091 1.00 0.00 23 SER A O 4
ATOM 3764 N N . ALA A 1 24 ? 9.036 -16.570 2.781 1.00 0.00 24 ALA A N 4
ATOM 3765 C CA . ALA A 1 24 ? 8.086 -15.679 3.426 1.00 0.00 24 ALA A CA 4
ATOM 3766 C C . ALA A 1 24 ? 8.612 -14.244 3.359 1.00 0.00 24 ALA A C 4
ATOM 3767 O O . ALA A 1 24 ? 9.215 -13.755 4.313 1.00 0.00 24 ALA A O 4
ATOM 3774 N N . GLN A 1 25 ? 8.365 -13.609 2.223 1.00 0.00 25 GLN A N 4
ATOM 3775 C CA . GLN A 1 25 ? 8.807 -12.240 2.019 1.00 0.00 25 GLN A CA 4
ATOM 3776 C C . GLN A 1 25 ? 7.958 -11.563 0.942 1.00 0.00 25 GLN A C 4
ATOM 3777 O O . GLN A 1 25 ? 7.436 -12.228 0.048 1.00 0.00 25 GLN A O 4
ATOM 3791 N N . PRO A 1 26 ? 7.842 -10.213 1.065 1.00 0.00 26 PRO A N 4
ATOM 3792 C CA . PRO A 1 26 ? 7.065 -9.439 0.112 1.00 0.00 26 PRO A CA 4
ATOM 3793 C C . PRO A 1 26 ? 7.814 -9.288 -1.213 1.00 0.00 26 PRO A C 4
ATOM 3794 O O . PRO A 1 26 ? 8.945 -9.752 -1.347 1.00 0.00 26 PRO A O 4
ATOM 3805 N N . VAL A 1 27 ? 7.153 -8.638 -2.159 1.00 0.00 27 VAL A N 4
ATOM 3806 C CA . VAL A 1 27 ? 7.742 -8.421 -3.470 1.00 0.00 27 VAL A CA 4
ATOM 3807 C C . VAL A 1 27 ? 7.385 -7.016 -3.958 1.00 0.00 27 VAL A C 4
ATOM 3808 O O . VAL A 1 27 ? 6.209 -6.659 -4.028 1.00 0.00 27 VAL A O 4
ATOM 3821 N N . ALA A 1 28 ? 8.420 -6.256 -4.283 1.00 0.00 28 ALA A N 4
ATOM 3822 C CA . ALA A 1 28 ? 8.230 -4.897 -4.763 1.00 0.00 28 ALA A CA 4
ATOM 3823 C C . ALA A 1 28 ? 7.243 -4.907 -5.931 1.00 0.00 28 ALA A C 4
ATOM 3824 O O . ALA A 1 28 ? 7.641 -5.064 -7.085 1.00 0.00 28 ALA A O 4
ATOM 3831 N N . ASN A 1 29 ? 5.973 -4.739 -5.593 1.00 0.00 29 ASN A N 4
ATOM 3832 C CA . ASN A 1 29 ? 4.925 -4.726 -6.600 1.00 0.00 29 ASN A CA 4
ATOM 3833 C C . ASN A 1 29 ? 5.415 -3.959 -7.830 1.00 0.00 29 ASN A C 4
ATOM 3834 O O . ASN A 1 29 ? 5.944 -2.856 -7.708 1.00 0.00 29 ASN A O 4
ATOM 3845 N N . GLU A 1 30 ? 5.221 -4.574 -8.987 1.00 0.00 30 GLU A N 4
ATOM 3846 C CA . GLU A 1 30 ? 5.636 -3.963 -10.238 1.00 0.00 30 GLU A CA 4
ATOM 3847 C C . GLU A 1 30 ? 4.771 -2.739 -10.544 1.00 0.00 30 GLU A C 4
ATOM 3848 O O . GLU A 1 30 ? 5.217 -1.812 -11.218 1.00 0.00 30 GLU A O 4
ATOM 3860 N N . GLU A 1 31 ? 3.549 -2.775 -10.033 1.00 0.00 31 GLU A N 4
ATOM 3861 C CA . GLU A 1 31 ? 2.618 -1.680 -10.243 1.00 0.00 31 GLU A CA 4
ATOM 3862 C C . GLU A 1 31 ? 2.991 -0.488 -9.359 1.00 0.00 31 GLU A C 4
ATOM 3863 O O . GLU A 1 31 ? 3.127 0.633 -9.847 1.00 0.00 31 GLU A O 4
ATOM 3875 N N . ILE A 1 32 ? 3.148 -0.772 -8.074 1.00 0.00 32 ILE A N 4
ATOM 3876 C CA . ILE A 1 32 ? 3.503 0.263 -7.118 1.00 0.00 32 ILE A CA 4
ATOM 3877 C C . ILE A 1 32 ? 4.848 0.876 -7.512 1.00 0.00 32 ILE A C 4
ATOM 3878 O O . ILE A 1 32 ? 5.042 2.085 -7.394 1.00 0.00 32 ILE A O 4
ATOM 3894 N N . VAL A 1 33 ? 5.743 0.014 -7.973 1.00 0.00 33 VAL A N 4
ATOM 3895 C CA . VAL A 1 33 ? 7.064 0.456 -8.386 1.00 0.00 33 VAL A CA 4
ATOM 3896 C C . VAL A 1 33 ? 6.952 1.217 -9.708 1.00 0.00 33 VAL A C 4
ATOM 3897 O O . VAL A 1 33 ? 7.559 2.275 -9.873 1.00 0.00 33 VAL A O 4
ATOM 3910 N N . ALA A 1 34 ? 6.173 0.650 -10.617 1.00 0.00 34 ALA A N 4
ATOM 3911 C CA . ALA A 1 34 ? 5.974 1.262 -11.920 1.00 0.00 34 ALA A CA 4
ATOM 3912 C C . ALA A 1 34 ? 5.379 2.659 -11.736 1.00 0.00 34 ALA A C 4
ATOM 3913 O O . ALA A 1 34 ? 5.615 3.551 -12.550 1.00 0.00 34 ALA A O 4
ATOM 3920 N N . GLN A 1 35 ? 4.617 2.807 -10.662 1.00 0.00 35 GLN A N 4
ATOM 3921 C CA . GLN A 1 35 ? 3.986 4.081 -10.361 1.00 0.00 35 GLN A CA 4
ATOM 3922 C C . GLN A 1 35 ? 5.008 5.052 -9.767 1.00 0.00 35 GLN A C 4
ATOM 3923 O O . GLN A 1 35 ? 5.061 6.218 -10.157 1.00 0.00 35 GLN A O 4
ATOM 3937 N N . LEU A 1 36 ? 5.793 4.537 -8.833 1.00 0.00 36 LEU A N 4
ATOM 3938 C CA . LEU A 1 36 ? 6.810 5.344 -8.181 1.00 0.00 36 LEU A CA 4
ATOM 3939 C C . LEU A 1 36 ? 7.900 5.700 -9.195 1.00 0.00 36 LEU A C 4
ATOM 3940 O O . LEU A 1 36 ? 8.302 6.858 -9.298 1.00 0.00 36 LEU A O 4
ATOM 3956 N N . VAL A 1 37 ? 8.346 4.683 -9.917 1.00 0.00 37 VAL A N 4
ATOM 3957 C CA . VAL A 1 37 ? 9.381 4.875 -10.919 1.00 0.00 37 VAL A CA 4
ATOM 3958 C C . VAL A 1 37 ? 8.919 5.926 -11.930 1.00 0.00 37 VAL A C 4
ATOM 3959 O O . VAL A 1 37 ? 9.732 6.491 -12.659 1.00 0.00 37 VAL A O 4
ATOM 3972 N N . SER A 1 38 ? 7.614 6.157 -11.940 1.00 0.00 38 SER A N 4
ATOM 3973 C CA . SER A 1 38 ? 7.034 7.131 -12.849 1.00 0.00 38 SER A CA 4
ATOM 3974 C C . SER A 1 38 ? 6.923 8.491 -12.157 1.00 0.00 38 SER A C 4
ATOM 3975 O O . SER A 1 38 ? 7.152 9.528 -12.779 1.00 0.00 38 SER A O 4
ATOM 3983 N N . MET A 1 39 ? 6.572 8.443 -10.881 1.00 0.00 39 MET A N 4
ATOM 3984 C CA . MET A 1 39 ? 6.428 9.659 -10.098 1.00 0.00 39 MET A CA 4
ATOM 3985 C C . MET A 1 39 ? 7.736 10.451 -10.071 1.00 0.00 39 MET A C 4
ATOM 3986 O O . MET A 1 39 ? 7.726 11.669 -9.894 1.00 0.00 39 MET A O 4
ATOM 4000 N N . GLY A 1 40 ? 8.833 9.728 -10.248 1.00 0.00 40 GLY A N 4
ATOM 4001 C CA . GLY A 1 40 ? 10.147 10.349 -10.245 1.00 0.00 40 GLY A CA 4
ATOM 4002 C C . GLY A 1 40 ? 11.006 9.807 -9.102 1.00 0.00 40 GLY A C 4
ATOM 4003 O O . GLY A 1 40 ? 11.714 10.564 -8.440 1.00 0.00 40 GLY A O 4
ATOM 4007 N N . PHE A 1 41 ? 10.916 8.500 -8.904 1.00 0.00 41 PHE A N 4
ATOM 4008 C CA . PHE A 1 41 ? 11.677 7.848 -7.852 1.00 0.00 41 PHE A CA 4
ATOM 4009 C C . PHE A 1 41 ? 12.626 6.797 -8.432 1.00 0.00 41 PHE A C 4
ATOM 4010 O O . PHE A 1 41 ? 12.596 6.522 -9.631 1.00 0.00 41 PHE A O 4
ATOM 4027 N N . SER A 1 42 ? 13.447 6.238 -7.555 1.00 0.00 42 SER A N 4
ATOM 4028 C CA . SER A 1 42 ? 14.403 5.224 -7.965 1.00 0.00 42 SER A CA 4
ATOM 4029 C C . SER A 1 42 ? 13.781 3.833 -7.829 1.00 0.00 42 SER A C 4
ATOM 4030 O O . SER A 1 42 ? 13.418 3.416 -6.730 1.00 0.00 42 SER A O 4
ATOM 4038 N N . GLN A 1 43 ? 13.676 3.153 -8.962 1.00 0.00 43 GLN A N 4
ATOM 4039 C CA . GLN A 1 43 ? 13.104 1.818 -8.983 1.00 0.00 43 GLN A CA 4
ATOM 4040 C C . GLN A 1 43 ? 13.556 1.027 -7.754 1.00 0.00 43 GLN A C 4
ATOM 4041 O O . GLN A 1 43 ? 12.731 0.605 -6.945 1.00 0.00 43 GLN A O 4
ATOM 4055 N N . LEU A 1 44 ? 14.865 0.850 -7.653 1.00 0.00 44 LEU A N 4
ATOM 4056 C CA . LEU A 1 44 ? 15.437 0.117 -6.537 1.00 0.00 44 LEU A CA 4
ATOM 4057 C C . LEU A 1 44 ? 14.693 0.489 -5.253 1.00 0.00 44 LEU A C 4
ATOM 4058 O O . LEU A 1 44 ? 14.220 -0.386 -4.529 1.00 0.00 44 LEU A O 4
ATOM 4074 N N . HIS A 1 45 ? 14.612 1.789 -5.010 1.00 0.00 45 HIS A N 4
ATOM 4075 C CA . HIS A 1 45 ? 13.933 2.288 -3.826 1.00 0.00 45 HIS A CA 4
ATOM 4076 C C . HIS A 1 45 ? 12.436 1.987 -3.927 1.00 0.00 45 HIS A C 4
ATOM 4077 O O . HIS A 1 45 ? 11.844 1.441 -2.997 1.00 0.00 45 HIS A O 4
ATOM 4091 N N . CYS A 1 46 ? 11.867 2.356 -5.066 1.00 0.00 46 CYS A N 4
ATOM 4092 C CA . CYS A 1 46 ? 10.451 2.132 -5.301 1.00 0.00 46 CYS A CA 4
ATOM 4093 C C . CYS A 1 46 ? 10.109 0.708 -4.860 1.00 0.00 46 CYS A C 4
ATOM 4094 O O . CYS A 1 46 ? 9.027 0.460 -4.329 1.00 0.00 46 CYS A O 4
ATOM 4102 N N . GLN A 1 47 ? 11.052 -0.193 -5.096 1.00 0.00 47 GLN A N 4
ATOM 4103 C CA . GLN A 1 47 ? 10.865 -1.586 -4.730 1.00 0.00 47 GLN A CA 4
ATOM 4104 C C . GLN A 1 47 ? 10.867 -1.740 -3.208 1.00 0.00 47 GLN A C 4
ATOM 4105 O O . GLN A 1 47 ? 9.885 -2.196 -2.625 1.00 0.00 47 GLN A O 4
ATOM 4119 N N . LYS A 1 48 ? 11.982 -1.350 -2.607 1.00 0.00 48 LYS A N 4
ATOM 4120 C CA . LYS A 1 48 ? 12.125 -1.439 -1.164 1.00 0.00 48 LYS A CA 4
ATOM 4121 C C . LYS A 1 48 ? 10.893 -0.826 -0.495 1.00 0.00 48 LYS A C 4
ATOM 4122 O O . LYS A 1 48 ? 10.195 -1.498 0.263 1.00 0.00 48 LYS A O 4
ATOM 4141 N N . ALA A 1 49 ? 10.664 0.443 -0.800 1.00 0.00 49 ALA A N 4
ATOM 4142 C CA . ALA A 1 49 ? 9.528 1.154 -0.238 1.00 0.00 49 ALA A CA 4
ATOM 4143 C C . ALA A 1 49 ? 8.322 0.215 -0.179 1.00 0.00 49 ALA A C 4
ATOM 4144 O O . ALA A 1 49 ? 7.918 -0.215 0.900 1.00 0.00 49 ALA A O 4
ATOM 4151 N N . ALA A 1 50 ? 7.781 -0.075 -1.353 1.00 0.00 50 ALA A N 4
ATOM 4152 C CA . ALA A 1 50 ? 6.629 -0.956 -1.449 1.00 0.00 50 ALA A CA 4
ATOM 4153 C C . ALA A 1 50 ? 6.834 -2.159 -0.527 1.00 0.00 50 ALA A C 4
ATOM 4154 O O . ALA A 1 50 ? 6.042 -2.389 0.386 1.00 0.00 50 ALA A O 4
ATOM 4161 N N . ILE A 1 51 ? 7.901 -2.897 -0.798 1.00 0.00 51 ILE A N 4
ATOM 4162 C CA . ILE A 1 51 ? 8.220 -4.071 -0.004 1.00 0.00 51 ILE A CA 4
ATOM 4163 C C . ILE A 1 51 ? 8.109 -3.723 1.481 1.00 0.00 51 ILE A C 4
ATOM 4164 O O . ILE A 1 51 ? 7.349 -4.353 2.215 1.00 0.00 51 ILE A O 4
ATOM 4180 N N . ASN A 1 52 ? 8.879 -2.721 1.881 1.00 0.00 52 ASN A N 4
ATOM 4181 C CA . ASN A 1 52 ? 8.876 -2.281 3.266 1.00 0.00 52 ASN A CA 4
ATOM 4182 C C . ASN A 1 52 ? 7.432 -2.084 3.731 1.00 0.00 52 ASN A C 4
ATOM 4183 O O . ASN A 1 52 ? 7.146 -2.154 4.925 1.00 0.00 52 ASN A O 4
ATOM 4194 N N . THR A 1 53 ? 6.560 -1.843 2.763 1.00 0.00 53 THR A N 4
ATOM 4195 C CA . THR A 1 53 ? 5.152 -1.636 3.059 1.00 0.00 53 THR A CA 4
ATOM 4196 C C . THR A 1 53 ? 4.304 -2.729 2.407 1.00 0.00 53 THR A C 4
ATOM 4197 O O . THR A 1 53 ? 3.156 -2.489 2.035 1.00 0.00 53 THR A O 4
ATOM 4208 N N . SER A 1 54 ? 4.901 -3.905 2.288 1.00 0.00 54 SER A N 4
ATOM 4209 C CA . SER A 1 54 ? 4.214 -5.036 1.687 1.00 0.00 54 SER A CA 4
ATOM 4210 C C . SER A 1 54 ? 3.392 -4.570 0.483 1.00 0.00 54 SER A C 4
ATOM 4211 O O . SER A 1 54 ? 2.336 -5.130 0.194 1.00 0.00 54 SER A O 4
ATOM 4219 N N . ASN A 1 55 ? 3.908 -3.549 -0.185 1.00 0.00 55 ASN A N 4
ATOM 4220 C CA . ASN A 1 55 ? 3.235 -3.001 -1.351 1.00 0.00 55 ASN A CA 4
ATOM 4221 C C . ASN A 1 55 ? 1.753 -2.799 -1.030 1.00 0.00 55 ASN A C 4
ATOM 4222 O O . ASN A 1 55 ? 0.893 -3.044 -1.875 1.00 0.00 55 ASN A O 4
ATOM 4233 N N . ALA A 1 56 ? 1.499 -2.355 0.192 1.00 0.00 56 ALA A N 4
ATOM 4234 C CA . ALA A 1 56 ? 0.136 -2.118 0.634 1.00 0.00 56 ALA A CA 4
ATOM 4235 C C . ALA A 1 56 ? -0.542 -1.134 -0.321 1.00 0.00 56 ALA A C 4
ATOM 4236 O O . ALA A 1 56 ? -1.705 -1.311 -0.679 1.00 0.00 56 ALA A O 4
ATOM 4243 N N . GLY A 1 57 ? 0.215 -0.117 -0.707 1.00 0.00 57 GLY A N 4
ATOM 4244 C CA . GLY A 1 57 ? -0.298 0.896 -1.614 1.00 0.00 57 GLY A CA 4
ATOM 4245 C C . GLY A 1 57 ? 0.807 1.868 -2.032 1.00 0.00 57 GLY A C 4
ATOM 4246 O O . GLY A 1 57 ? 1.739 2.120 -1.269 1.00 0.00 57 GLY A O 4
ATOM 4250 N N . VAL A 1 58 ? 0.668 2.387 -3.243 1.00 0.00 58 VAL A N 4
ATOM 4251 C CA . VAL A 1 58 ? 1.643 3.325 -3.772 1.00 0.00 58 VAL A CA 4
ATOM 4252 C C . VAL A 1 58 ? 1.965 4.374 -2.706 1.00 0.00 58 VAL A C 4
ATOM 4253 O O . VAL A 1 58 ? 3.132 4.671 -2.455 1.00 0.00 58 VAL A O 4
ATOM 4266 N N . GLU A 1 59 ? 0.910 4.907 -2.107 1.00 0.00 59 GLU A N 4
ATOM 4267 C CA . GLU A 1 59 ? 1.067 5.916 -1.074 1.00 0.00 59 GLU A CA 4
ATOM 4268 C C . GLU A 1 59 ? 1.972 5.396 0.044 1.00 0.00 59 GLU A C 4
ATOM 4269 O O . GLU A 1 59 ? 2.855 6.111 0.516 1.00 0.00 59 GLU A O 4
ATOM 4281 N N . GLU A 1 60 ? 1.722 4.155 0.435 1.00 0.00 60 GLU A N 4
ATOM 4282 C CA . GLU A 1 60 ? 2.504 3.530 1.488 1.00 0.00 60 GLU A CA 4
ATOM 4283 C C . GLU A 1 60 ? 3.972 3.428 1.070 1.00 0.00 60 GLU A C 4
ATOM 4284 O O . GLU A 1 60 ? 4.863 3.840 1.812 1.00 0.00 60 GLU A O 4
ATOM 4296 N N . ALA A 1 61 ? 4.179 2.877 -0.117 1.00 0.00 61 ALA A N 4
ATOM 4297 C CA . ALA A 1 61 ? 5.524 2.716 -0.643 1.00 0.00 61 ALA A CA 4
ATOM 4298 C C . ALA A 1 61 ? 6.251 4.061 -0.594 1.00 0.00 61 ALA A C 4
ATOM 4299 O O . ALA A 1 61 ? 7.306 4.178 0.027 1.00 0.00 61 ALA A O 4
ATOM 4306 N N . MET A 1 62 ? 5.658 5.042 -1.258 1.00 0.00 62 MET A N 4
ATOM 4307 C CA . MET A 1 62 ? 6.236 6.375 -1.298 1.00 0.00 62 MET A CA 4
ATOM 4308 C C . MET A 1 62 ? 6.502 6.900 0.114 1.00 0.00 62 MET A C 4
ATOM 4309 O O . MET A 1 62 ? 7.618 7.311 0.427 1.00 0.00 62 MET A O 4
ATOM 4323 N N . ASN A 1 63 ? 5.458 6.869 0.929 1.00 0.00 63 ASN A N 4
ATOM 4324 C CA . ASN A 1 63 ? 5.564 7.337 2.300 1.00 0.00 63 ASN A CA 4
ATOM 4325 C C . ASN A 1 63 ? 6.872 6.825 2.909 1.00 0.00 63 ASN A C 4
ATOM 4326 O O . ASN A 1 63 ? 7.606 7.584 3.539 1.00 0.00 63 ASN A O 4
ATOM 4337 N N . TRP A 1 64 ? 7.122 5.541 2.698 1.00 0.00 64 TRP A N 4
ATOM 4338 C CA . TRP A 1 64 ? 8.328 4.919 3.218 1.00 0.00 64 TRP A CA 4
ATOM 4339 C C . TRP A 1 64 ? 9.532 5.635 2.603 1.00 0.00 64 TRP A C 4
ATOM 4340 O O . TRP A 1 64 ? 10.490 5.960 3.303 1.00 0.00 64 TRP A O 4
ATOM 4361 N N . LEU A 1 65 ? 9.445 5.860 1.300 1.00 0.00 65 LEU A N 4
ATOM 4362 C CA . LEU A 1 65 ? 10.515 6.532 0.583 1.00 0.00 65 LEU A CA 4
ATOM 4363 C C . LEU A 1 65 ? 10.748 7.913 1.198 1.00 0.00 65 LEU A C 4
ATOM 4364 O O . LEU A 1 65 ? 11.890 8.329 1.385 1.00 0.00 65 LEU A O 4
ATOM 4380 N N . LEU A 1 66 ? 9.646 8.586 1.496 1.00 0.00 66 LEU A N 4
ATOM 4381 C CA . LEU A 1 66 ? 9.715 9.912 2.086 1.00 0.00 66 LEU A CA 4
ATOM 4382 C C . LEU A 1 66 ? 10.370 9.818 3.465 1.00 0.00 66 LEU A C 4
ATOM 4383 O O . LEU A 1 66 ? 10.740 10.834 4.052 1.00 0.00 66 LEU A O 4
ATOM 4399 N N . SER A 1 67 ? 10.495 8.588 3.944 1.00 0.00 67 SER A N 4
ATOM 4400 C CA . SER A 1 67 ? 11.099 8.348 5.243 1.00 0.00 67 SER A CA 4
ATOM 4401 C C . SER A 1 67 ? 12.399 7.558 5.078 1.00 0.00 67 SER A C 4
ATOM 4402 O O . SER A 1 67 ? 13.152 7.389 6.035 1.00 0.00 67 SER A O 4
ATOM 4410 N N . HIS A 1 68 ? 12.621 7.095 3.856 1.00 0.00 68 HIS A N 4
ATOM 4411 C CA . HIS A 1 68 ? 13.816 6.327 3.553 1.00 0.00 68 HIS A CA 4
ATOM 4412 C C . HIS A 1 68 ? 14.476 6.881 2.289 1.00 0.00 68 HIS A C 4
ATOM 4413 O O . HIS A 1 68 ? 15.129 6.145 1.551 1.00 0.00 68 HIS A O 4
ATOM 4427 N N . MET A 1 69 ? 14.283 8.175 2.079 1.00 0.00 69 MET A N 4
ATOM 4428 C CA . MET A 1 69 ? 14.852 8.837 0.916 1.00 0.00 69 MET A CA 4
ATOM 4429 C C . MET A 1 69 ? 16.318 9.202 1.156 1.00 0.00 69 MET A C 4
ATOM 4430 O O . MET A 1 69 ? 17.166 8.976 0.294 1.00 0.00 69 MET A O 4
ATOM 4444 N N . ASP A 1 70 ? 16.572 9.760 2.330 1.00 0.00 70 ASP A N 4
ATOM 4445 C CA . ASP A 1 70 ? 17.921 10.158 2.694 1.00 0.00 70 ASP A CA 4
ATOM 4446 C C . ASP A 1 70 ? 18.510 9.127 3.658 1.00 0.00 70 ASP A C 4
ATOM 4447 O O . ASP A 1 70 ? 18.916 9.470 4.767 1.00 0.00 70 ASP A O 4
ATOM 4456 N N . ASP A 1 71 ? 18.538 7.884 3.201 1.00 0.00 71 ASP A N 4
ATOM 4457 C CA . ASP A 1 71 ? 19.071 6.801 4.009 1.00 0.00 71 ASP A CA 4
ATOM 4458 C C . ASP A 1 71 ? 20.149 6.061 3.215 1.00 0.00 71 ASP A C 4
ATOM 4459 O O . ASP A 1 71 ? 20.149 6.088 1.985 1.00 0.00 71 ASP A O 4
ATOM 4468 N N . PRO A 1 72 ? 21.067 5.399 3.970 1.00 0.00 72 PRO A N 4
ATOM 4469 C CA . PRO A 1 72 ? 22.148 4.653 3.350 1.00 0.00 72 PRO A CA 4
ATOM 4470 C C . PRO A 1 72 ? 21.638 3.338 2.757 1.00 0.00 72 PRO A C 4
ATOM 4471 O O . PRO A 1 72 ? 22.164 2.860 1.753 1.00 0.00 72 PRO A O 4
ATOM 4482 N N . ASP A 1 73 ? 20.618 2.791 3.402 1.00 0.00 73 ASP A N 4
ATOM 4483 C CA . ASP A 1 73 ? 20.031 1.541 2.951 1.00 0.00 73 ASP A CA 4
ATOM 4484 C C . ASP A 1 73 ? 19.393 1.749 1.576 1.00 0.00 73 ASP A C 4
ATOM 4485 O O . ASP A 1 73 ? 19.459 0.871 0.718 1.00 0.00 73 ASP A O 4
ATOM 4494 N N . ILE A 1 74 ? 18.790 2.917 1.409 1.00 0.00 74 ILE A N 4
ATOM 4495 C CA . ILE A 1 74 ? 18.142 3.252 0.153 1.00 0.00 74 ILE A CA 4
ATOM 4496 C C . ILE A 1 74 ? 19.083 2.920 -1.007 1.00 0.00 74 ILE A C 4
ATOM 4497 O O . ILE A 1 74 ? 18.634 2.677 -2.126 1.00 0.00 74 ILE A O 4
ATOM 4513 N N . ASP A 1 75 ? 20.372 2.920 -0.699 1.00 0.00 75 ASP A N 4
ATOM 4514 C CA . ASP A 1 75 ? 21.381 2.622 -1.701 1.00 0.00 75 ASP A CA 4
ATOM 4515 C C . ASP A 1 75 ? 21.676 1.121 -1.691 1.00 0.00 75 ASP A C 4
ATOM 4516 O O . ASP A 1 75 ? 21.933 0.528 -2.737 1.00 0.00 75 ASP A O 4
ATOM 4525 N N . ALA A 1 76 ? 21.631 0.550 -0.496 1.00 0.00 76 ALA A N 4
ATOM 4526 C CA . ALA A 1 76 ? 21.891 -0.870 -0.335 1.00 0.00 76 ALA A CA 4
ATOM 4527 C C . ALA A 1 76 ? 20.967 -1.662 -1.264 1.00 0.00 76 ALA A C 4
ATOM 4528 O O . ALA A 1 76 ? 19.838 -1.249 -1.521 1.00 0.00 76 ALA A O 4
ATOM 4535 N N . PRO A 1 77 ? 21.496 -2.815 -1.754 1.00 0.00 77 PRO A N 4
ATOM 4536 C CA . PRO A 1 77 ? 20.732 -3.668 -2.648 1.00 0.00 77 PRO A CA 4
ATOM 4537 C C . PRO A 1 77 ? 19.660 -4.445 -1.882 1.00 0.00 77 PRO A C 4
ATOM 4538 O O . PRO A 1 77 ? 19.799 -4.684 -0.684 1.00 0.00 77 PRO A O 4
ATOM 4549 N N . ILE A 1 78 ? 18.614 -4.817 -2.606 1.00 0.00 78 ILE A N 4
ATOM 4550 C CA . ILE A 1 78 ? 17.519 -5.562 -2.009 1.00 0.00 78 ILE A CA 4
ATOM 4551 C C . ILE A 1 78 ? 17.987 -6.984 -1.693 1.00 0.00 78 ILE A C 4
ATOM 4552 O O . ILE A 1 78 ? 17.769 -7.482 -0.590 1.00 0.00 78 ILE A O 4
ATOM 4568 N N . SER A 1 79 ? 18.622 -7.597 -2.681 1.00 0.00 79 SER A N 4
ATOM 4569 C CA . SER A 1 79 ? 19.123 -8.951 -2.522 1.00 0.00 79 SER A CA 4
ATOM 4570 C C . SER A 1 79 ? 20.653 -8.943 -2.485 1.00 0.00 79 SER A C 4
ATOM 4571 O O . SER A 1 79 ? 21.303 -9.268 -3.477 1.00 0.00 79 SER A O 4
ATOM 4579 N N . GLY A 1 80 ? 21.182 -8.566 -1.330 1.00 0.00 80 GLY A N 4
ATOM 4580 C CA . GLY A 1 80 ? 22.623 -8.510 -1.151 1.00 0.00 80 GLY A CA 4
ATOM 4581 C C . GLY A 1 80 ? 23.162 -9.842 -0.624 1.00 0.00 80 GLY A C 4
ATOM 4582 O O . GLY A 1 80 ? 22.394 -10.694 -0.178 1.00 0.00 80 GLY A O 4
ATOM 4586 N N . PRO A 1 81 ? 24.513 -9.984 -0.694 1.00 0.00 81 PRO A N 4
ATOM 4587 C CA . PRO A 1 81 ? 25.163 -11.197 -0.230 1.00 0.00 81 PRO A CA 4
ATOM 4588 C C . PRO A 1 81 ? 25.203 -11.248 1.299 1.00 0.00 81 PRO A C 4
ATOM 4589 O O . PRO A 1 81 ? 26.202 -10.872 1.910 1.00 0.00 81 PRO A O 4
ATOM 4600 N N . SER A 1 82 ? 24.103 -11.714 1.872 1.00 0.00 82 SER A N 4
ATOM 4601 C CA . SER A 1 82 ? 24.000 -11.818 3.318 1.00 0.00 82 SER A CA 4
ATOM 4602 C C . SER A 1 82 ? 25.147 -12.671 3.865 1.00 0.00 82 SER A C 4
ATOM 4603 O O . SER A 1 82 ? 25.493 -13.698 3.284 1.00 0.00 82 SER A O 4
ATOM 4611 N N . SER A 1 83 ? 25.704 -12.213 4.976 1.00 0.00 83 SER A N 4
ATOM 4612 C CA . SER A 1 83 ? 26.805 -12.920 5.608 1.00 0.00 83 SER A CA 4
ATOM 4613 C C . SER A 1 83 ? 26.893 -12.538 7.087 1.00 0.00 83 SER A C 4
ATOM 4614 O O . SER A 1 83 ? 26.793 -13.398 7.961 1.00 0.00 83 SER A O 4
ATOM 4622 N N . GLY A 1 84 ? 27.078 -11.247 7.321 1.00 0.00 84 GLY A N 4
ATOM 4623 C CA . GLY A 1 84 ? 27.180 -10.741 8.679 1.00 0.00 84 GLY A CA 4
ATOM 4624 C C . GLY A 1 84 ? 28.607 -10.883 9.212 1.00 0.00 84 GLY A C 4
ATOM 4625 O O . GLY A 1 84 ? 29.467 -11.459 8.547 1.00 0.00 84 GLY A O 4
ATOM 4629 N N . GLY A 1 1 ? 8.523 -14.255 30.768 1.00 0.00 1 GLY A N 5
ATOM 4630 C CA . GLY A 1 1 ? 8.418 -15.049 29.555 1.00 0.00 1 GLY A CA 5
ATOM 4631 C C . GLY A 1 1 ? 8.285 -14.152 28.323 1.00 0.00 1 GLY A C 5
ATOM 4632 O O . GLY A 1 1 ? 7.234 -14.120 27.684 1.00 0.00 1 GLY A O 5
ATOM 4636 N N . SER A 1 2 ? 9.365 -13.444 28.026 1.00 0.00 2 SER A N 5
ATOM 4637 C CA . SER A 1 2 ? 9.383 -12.549 26.882 1.00 0.00 2 SER A CA 5
ATOM 4638 C C . SER A 1 2 ? 10.572 -12.879 25.977 1.00 0.00 2 SER A C 5
ATOM 4639 O O . SER A 1 2 ? 11.705 -12.504 26.274 1.00 0.00 2 SER A O 5
ATOM 4647 N N . SER A 1 3 ? 10.273 -13.577 24.891 1.00 0.00 3 SER A N 5
ATOM 4648 C CA . SER A 1 3 ? 11.303 -13.962 23.941 1.00 0.00 3 SER A CA 5
ATOM 4649 C C . SER A 1 3 ? 10.966 -13.413 22.554 1.00 0.00 3 SER A C 5
ATOM 4650 O O . SER A 1 3 ? 9.819 -13.060 22.283 1.00 0.00 3 SER A O 5
ATOM 4658 N N . GLY A 1 4 ? 11.987 -13.358 21.710 1.00 0.00 4 GLY A N 5
ATOM 4659 C CA . GLY A 1 4 ? 11.813 -12.859 20.357 1.00 0.00 4 GLY A CA 5
ATOM 4660 C C . GLY A 1 4 ? 11.671 -14.011 19.361 1.00 0.00 4 GLY A C 5
ATOM 4661 O O . GLY A 1 4 ? 12.147 -15.117 19.613 1.00 0.00 4 GLY A O 5
ATOM 4665 N N . SER A 1 5 ? 11.013 -13.713 18.250 1.00 0.00 5 SER A N 5
ATOM 4666 C CA . SER A 1 5 ? 10.802 -14.710 17.215 1.00 0.00 5 SER A CA 5
ATOM 4667 C C . SER A 1 5 ? 11.221 -14.150 15.854 1.00 0.00 5 SER A C 5
ATOM 4668 O O . SER A 1 5 ? 10.541 -13.289 15.297 1.00 0.00 5 SER A O 5
ATOM 4676 N N . SER A 1 6 ? 12.339 -14.660 15.359 1.00 0.00 6 SER A N 5
ATOM 4677 C CA . SER A 1 6 ? 12.856 -14.221 14.074 1.00 0.00 6 SER A CA 5
ATOM 4678 C C . SER A 1 6 ? 13.690 -15.335 13.437 1.00 0.00 6 SER A C 5
ATOM 4679 O O . SER A 1 6 ? 14.880 -15.463 13.719 1.00 0.00 6 SER A O 5
ATOM 4687 N N . GLY A 1 7 ? 13.031 -16.113 12.590 1.00 0.00 7 GLY A N 5
ATOM 4688 C CA . GLY A 1 7 ? 13.696 -17.211 11.911 1.00 0.00 7 GLY A CA 5
ATOM 4689 C C . GLY A 1 7 ? 14.187 -18.258 12.913 1.00 0.00 7 GLY A C 5
ATOM 4690 O O . GLY A 1 7 ? 13.740 -18.284 14.059 1.00 0.00 7 GLY A O 5
ATOM 4694 N N . GLY A 1 8 ? 15.101 -19.096 12.445 1.00 0.00 8 GLY A N 5
ATOM 4695 C CA . GLY A 1 8 ? 15.657 -20.143 13.286 1.00 0.00 8 GLY A CA 5
ATOM 4696 C C . GLY A 1 8 ? 16.719 -20.946 12.531 1.00 0.00 8 GLY A C 5
ATOM 4697 O O . GLY A 1 8 ? 16.663 -21.059 11.307 1.00 0.00 8 GLY A O 5
ATOM 4701 N N . GLU A 1 9 ? 17.661 -21.482 13.292 1.00 0.00 9 GLU A N 5
ATOM 4702 C CA . GLU A 1 9 ? 18.734 -22.271 12.711 1.00 0.00 9 GLU A CA 5
ATOM 4703 C C . GLU A 1 9 ? 18.162 -23.326 11.761 1.00 0.00 9 GLU A C 5
ATOM 4704 O O . GLU A 1 9 ? 17.594 -24.323 12.204 1.00 0.00 9 GLU A O 5
ATOM 4716 N N . GLU A 1 10 ? 18.332 -23.069 10.472 1.00 0.00 10 GLU A N 5
ATOM 4717 C CA . GLU A 1 10 ? 17.841 -23.984 9.456 1.00 0.00 10 GLU A CA 5
ATOM 4718 C C . GLU A 1 10 ? 18.916 -24.228 8.396 1.00 0.00 10 GLU A C 5
ATOM 4719 O O . GLU A 1 10 ? 19.159 -23.373 7.544 1.00 0.00 10 GLU A O 5
ATOM 4731 N N . LEU A 1 11 ? 19.533 -25.397 8.482 1.00 0.00 11 LEU A N 5
ATOM 4732 C CA . LEU A 1 11 ? 20.578 -25.764 7.541 1.00 0.00 11 LEU A CA 5
ATOM 4733 C C . LEU A 1 11 ? 21.765 -24.813 7.707 1.00 0.00 11 LEU A C 5
ATOM 4734 O O . LEU A 1 11 ? 21.598 -23.595 7.680 1.00 0.00 11 LEU A O 5
ATOM 4750 N N . LEU A 1 12 ? 22.938 -25.406 7.876 1.00 0.00 12 LEU A N 5
ATOM 4751 C CA . LEU A 1 12 ? 24.152 -24.627 8.047 1.00 0.00 12 LEU A CA 5
ATOM 4752 C C . LEU A 1 12 ? 25.067 -24.845 6.840 1.00 0.00 12 LEU A C 5
ATOM 4753 O O . LEU A 1 12 ? 25.580 -25.944 6.636 1.00 0.00 12 LEU A O 5
ATOM 4769 N N . PRO A 1 13 ? 25.246 -23.752 6.051 1.00 0.00 13 PRO A N 5
ATOM 4770 C CA . PRO A 1 13 ? 26.089 -23.813 4.869 1.00 0.00 13 PRO A CA 5
ATOM 4771 C C . PRO A 1 13 ? 27.571 -23.822 5.252 1.00 0.00 13 PRO A C 5
ATOM 4772 O O . PRO A 1 13 ? 28.009 -23.017 6.072 1.00 0.00 13 PRO A O 5
ATOM 4783 N N . ASP A 1 14 ? 28.301 -24.743 4.640 1.00 0.00 14 ASP A N 5
ATOM 4784 C CA . ASP A 1 14 ? 29.724 -24.868 4.907 1.00 0.00 14 ASP A CA 5
ATOM 4785 C C . ASP A 1 14 ? 30.497 -24.756 3.592 1.00 0.00 14 ASP A C 5
ATOM 4786 O O . ASP A 1 14 ? 31.452 -23.987 3.492 1.00 0.00 14 ASP A O 5
ATOM 4795 N N . GLY A 1 15 ? 30.055 -25.534 2.614 1.00 0.00 15 GLY A N 5
ATOM 4796 C CA . GLY A 1 15 ? 30.694 -25.531 1.309 1.00 0.00 15 GLY A CA 5
ATOM 4797 C C . GLY A 1 15 ? 29.744 -26.063 0.234 1.00 0.00 15 GLY A C 5
ATOM 4798 O O . GLY A 1 15 ? 29.952 -27.152 -0.300 1.00 0.00 15 GLY A O 5
ATOM 4802 N N . VAL A 1 16 ? 28.723 -25.270 -0.053 1.00 0.00 16 VAL A N 5
ATOM 4803 C CA . VAL A 1 16 ? 27.741 -25.647 -1.056 1.00 0.00 16 VAL A CA 5
ATOM 4804 C C . VAL A 1 16 ? 27.256 -24.393 -1.786 1.00 0.00 16 VAL A C 5
ATOM 4805 O O . VAL A 1 16 ? 27.306 -23.293 -1.238 1.00 0.00 16 VAL A O 5
ATOM 4818 N N . PRO A 1 17 ? 26.785 -24.606 -3.044 1.00 0.00 17 PRO A N 5
ATOM 4819 C CA . PRO A 1 17 ? 26.292 -23.505 -3.854 1.00 0.00 17 PRO A CA 5
ATOM 4820 C C . PRO A 1 17 ? 24.911 -23.050 -3.378 1.00 0.00 17 PRO A C 5
ATOM 4821 O O . PRO A 1 17 ? 23.928 -23.167 -4.108 1.00 0.00 17 PRO A O 5
ATOM 4832 N N . GLU A 1 18 ? 24.881 -22.539 -2.156 1.00 0.00 18 GLU A N 5
ATOM 4833 C CA . GLU A 1 18 ? 23.637 -22.065 -1.573 1.00 0.00 18 GLU A CA 5
ATOM 4834 C C . GLU A 1 18 ? 23.924 -21.093 -0.427 1.00 0.00 18 GLU A C 5
ATOM 4835 O O . GLU A 1 18 ? 24.779 -21.358 0.417 1.00 0.00 18 GLU A O 5
ATOM 4847 N N . GLU A 1 19 ? 23.194 -19.988 -0.434 1.00 0.00 19 GLU A N 5
ATOM 4848 C CA . GLU A 1 19 ? 23.359 -18.975 0.595 1.00 0.00 19 GLU A CA 5
ATOM 4849 C C . GLU A 1 19 ? 22.390 -17.815 0.359 1.00 0.00 19 GLU A C 5
ATOM 4850 O O . GLU A 1 19 ? 22.796 -16.744 -0.089 1.00 0.00 19 GLU A O 5
ATOM 4862 N N . VAL A 1 20 ? 21.127 -18.068 0.670 1.00 0.00 20 VAL A N 5
ATOM 4863 C CA . VAL A 1 20 ? 20.097 -17.058 0.497 1.00 0.00 20 VAL A CA 5
ATOM 4864 C C . VAL A 1 20 ? 18.914 -17.381 1.412 1.00 0.00 20 VAL A C 5
ATOM 4865 O O . VAL A 1 20 ? 18.624 -18.548 1.670 1.00 0.00 20 VAL A O 5
ATOM 4878 N N . MET A 1 21 ? 18.262 -16.326 1.877 1.00 0.00 21 MET A N 5
ATOM 4879 C CA . MET A 1 21 ? 17.117 -16.482 2.758 1.00 0.00 21 MET A CA 5
ATOM 4880 C C . MET A 1 21 ? 15.935 -17.110 2.016 1.00 0.00 21 MET A C 5
ATOM 4881 O O . MET A 1 21 ? 15.939 -17.187 0.788 1.00 0.00 21 MET A O 5
ATOM 4895 N N . GLU A 1 22 ? 14.952 -17.543 2.792 1.00 0.00 22 GLU A N 5
ATOM 4896 C CA . GLU A 1 22 ? 13.767 -18.161 2.223 1.00 0.00 22 GLU A CA 5
ATOM 4897 C C . GLU A 1 22 ? 12.630 -18.171 3.247 1.00 0.00 22 GLU A C 5
ATOM 4898 O O . GLU A 1 22 ? 12.541 -19.080 4.072 1.00 0.00 22 GLU A O 5
ATOM 4910 N N . SER A 1 23 ? 11.790 -17.150 3.161 1.00 0.00 23 SER A N 5
ATOM 4911 C CA . SER A 1 23 ? 10.663 -17.030 4.070 1.00 0.00 23 SER A CA 5
ATOM 4912 C C . SER A 1 23 ? 9.608 -16.095 3.475 1.00 0.00 23 SER A C 5
ATOM 4913 O O . SER A 1 23 ? 9.877 -15.387 2.506 1.00 0.00 23 SER A O 5
ATOM 4921 N N . ALA A 1 24 ? 8.429 -16.124 4.080 1.00 0.00 24 ALA A N 5
ATOM 4922 C CA . ALA A 1 24 ? 7.333 -15.287 3.621 1.00 0.00 24 ALA A CA 5
ATOM 4923 C C . ALA A 1 24 ? 7.785 -13.826 3.603 1.00 0.00 24 ALA A C 5
ATOM 4924 O O . ALA A 1 24 ? 7.809 -13.167 4.641 1.00 0.00 24 ALA A O 5
ATOM 4931 N N . GLN A 1 25 ? 8.132 -13.363 2.411 1.00 0.00 25 GLN A N 5
ATOM 4932 C CA . GLN A 1 25 ? 8.583 -11.991 2.243 1.00 0.00 25 GLN A CA 5
ATOM 4933 C C . GLN A 1 25 ? 7.777 -11.299 1.142 1.00 0.00 25 GLN A C 5
ATOM 4934 O O . GLN A 1 25 ? 7.246 -11.957 0.249 1.00 0.00 25 GLN A O 5
ATOM 4948 N N . PRO A 1 26 ? 7.709 -9.944 1.245 1.00 0.00 26 PRO A N 5
ATOM 4949 C CA . PRO A 1 26 ? 6.977 -9.156 0.269 1.00 0.00 26 PRO A CA 5
ATOM 4950 C C . PRO A 1 26 ? 7.753 -9.052 -1.046 1.00 0.00 26 PRO A C 5
ATOM 4951 O O . PRO A 1 26 ? 8.877 -9.540 -1.147 1.00 0.00 26 PRO A O 5
ATOM 4962 N N . VAL A 1 27 ? 7.122 -8.412 -2.019 1.00 0.00 27 VAL A N 5
ATOM 4963 C CA . VAL A 1 27 ? 7.739 -8.238 -3.323 1.00 0.00 27 VAL A CA 5
ATOM 4964 C C . VAL A 1 27 ? 7.385 -6.853 -3.869 1.00 0.00 27 VAL A C 5
ATOM 4965 O O . VAL A 1 27 ? 6.216 -6.472 -3.892 1.00 0.00 27 VAL A O 5
ATOM 4978 N N . ALA A 1 28 ? 8.416 -6.139 -4.296 1.00 0.00 28 ALA A N 5
ATOM 4979 C CA . ALA A 1 28 ? 8.229 -4.805 -4.840 1.00 0.00 28 ALA A CA 5
ATOM 4980 C C . ALA A 1 28 ? 7.248 -4.871 -6.012 1.00 0.00 28 ALA A C 5
ATOM 4981 O O . ALA A 1 28 ? 7.654 -5.066 -7.157 1.00 0.00 28 ALA A O 5
ATOM 4988 N N . ASN A 1 29 ? 5.974 -4.703 -5.687 1.00 0.00 29 ASN A N 5
ATOM 4989 C CA . ASN A 1 29 ? 4.932 -4.741 -6.699 1.00 0.00 29 ASN A CA 5
ATOM 4990 C C . ASN A 1 29 ? 5.406 -3.985 -7.942 1.00 0.00 29 ASN A C 5
ATOM 4991 O O . ASN A 1 29 ? 5.974 -2.900 -7.833 1.00 0.00 29 ASN A O 5
ATOM 5002 N N . GLU A 1 30 ? 5.156 -4.589 -9.094 1.00 0.00 30 GLU A N 5
ATOM 5003 C CA . GLU A 1 30 ? 5.550 -3.987 -10.356 1.00 0.00 30 GLU A CA 5
ATOM 5004 C C . GLU A 1 30 ? 4.687 -2.758 -10.650 1.00 0.00 30 GLU A C 5
ATOM 5005 O O . GLU A 1 30 ? 5.125 -1.837 -11.337 1.00 0.00 30 GLU A O 5
ATOM 5017 N N . GLU A 1 31 ? 3.475 -2.785 -10.116 1.00 0.00 31 GLU A N 5
ATOM 5018 C CA . GLU A 1 31 ? 2.546 -1.684 -10.312 1.00 0.00 31 GLU A CA 5
ATOM 5019 C C . GLU A 1 31 ? 2.927 -0.502 -9.419 1.00 0.00 31 GLU A C 5
ATOM 5020 O O . GLU A 1 31 ? 3.056 0.625 -9.896 1.00 0.00 31 GLU A O 5
ATOM 5032 N N . ILE A 1 32 ? 3.097 -0.799 -8.139 1.00 0.00 32 ILE A N 5
ATOM 5033 C CA . ILE A 1 32 ? 3.461 0.225 -7.175 1.00 0.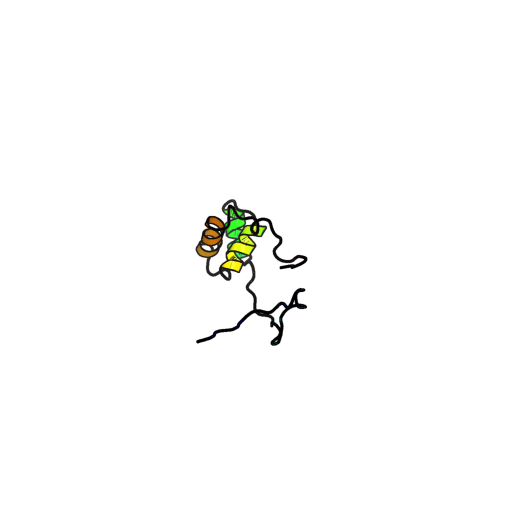00 32 ILE A CA 5
ATOM 5034 C C . ILE A 1 32 ? 4.816 0.822 -7.558 1.00 0.00 32 ILE A C 5
ATOM 5035 O O . ILE A 1 32 ? 5.026 2.027 -7.432 1.00 0.00 32 ILE A O 5
ATOM 5051 N N . VAL A 1 33 ? 5.702 -0.050 -8.019 1.00 0.00 33 VAL A N 5
ATOM 5052 C CA . VAL A 1 33 ? 7.031 0.376 -8.422 1.00 0.00 33 VAL A CA 5
ATOM 5053 C C . VAL A 1 33 ? 6.935 1.164 -9.730 1.00 0.00 33 VAL A C 5
ATOM 5054 O O . VAL A 1 33 ? 7.572 2.206 -9.879 1.00 0.00 33 VAL A O 5
ATOM 5067 N N . ALA A 1 34 ? 6.135 0.637 -10.644 1.00 0.00 34 ALA A N 5
ATOM 5068 C CA . ALA A 1 34 ? 5.948 1.278 -11.934 1.00 0.00 34 ALA A CA 5
ATOM 5069 C C . ALA A 1 34 ? 5.359 2.675 -11.724 1.00 0.00 34 ALA A C 5
ATOM 5070 O O . ALA A 1 34 ? 5.644 3.594 -12.491 1.00 0.00 34 ALA A O 5
ATOM 5077 N N . GLN A 1 35 ? 4.550 2.790 -10.682 1.00 0.00 35 GLN A N 5
ATOM 5078 C CA . GLN A 1 35 ? 3.919 4.059 -10.362 1.00 0.00 35 GLN A CA 5
ATOM 5079 C C . GLN A 1 35 ? 4.940 5.020 -9.750 1.00 0.00 35 GLN A C 5
ATOM 5080 O O . GLN A 1 35 ? 4.988 6.194 -10.114 1.00 0.00 35 GLN A O 5
ATOM 5094 N N . LEU A 1 36 ? 5.732 4.486 -8.832 1.00 0.00 36 LEU A N 5
ATOM 5095 C CA . LEU A 1 36 ? 6.749 5.282 -8.167 1.00 0.00 36 LEU A CA 5
ATOM 5096 C C . LEU A 1 36 ? 7.852 5.632 -9.168 1.00 0.00 36 LEU A C 5
ATOM 5097 O O . LEU A 1 36 ? 8.238 6.793 -9.292 1.00 0.00 36 LEU A O 5
ATOM 5113 N N . VAL A 1 37 ? 8.329 4.605 -9.857 1.00 0.00 37 VAL A N 5
ATOM 5114 C CA . VAL A 1 37 ? 9.380 4.789 -10.843 1.00 0.00 37 VAL A CA 5
ATOM 5115 C C . VAL A 1 37 ? 8.944 5.851 -11.855 1.00 0.00 37 VAL A C 5
ATOM 5116 O O . VAL A 1 37 ? 9.777 6.432 -12.548 1.00 0.00 37 VAL A O 5
ATOM 5129 N N . SER A 1 38 ? 7.638 6.071 -11.908 1.00 0.00 38 SER A N 5
ATOM 5130 C CA . SER A 1 38 ? 7.081 7.052 -12.824 1.00 0.00 38 SER A CA 5
ATOM 5131 C C . SER A 1 38 ? 6.982 8.414 -12.134 1.00 0.00 38 SER A C 5
ATOM 5132 O O . SER A 1 38 ? 7.257 9.445 -12.746 1.00 0.00 38 SER A O 5
ATOM 5140 N N . MET A 1 39 ? 6.589 8.374 -10.869 1.00 0.00 39 MET A N 5
ATOM 5141 C CA . MET A 1 39 ? 6.450 9.592 -10.090 1.00 0.00 39 MET A CA 5
ATOM 5142 C C . MET A 1 39 ? 7.744 10.408 -10.112 1.00 0.00 39 MET A C 5
ATOM 5143 O O . MET A 1 39 ? 7.716 11.629 -9.965 1.00 0.00 39 MET A O 5
ATOM 5157 N N . GLY A 1 40 ? 8.849 9.700 -10.296 1.00 0.00 40 GLY A N 5
ATOM 5158 C CA . GLY A 1 40 ? 10.151 10.343 -10.338 1.00 0.00 40 GLY A CA 5
ATOM 5159 C C . GLY A 1 40 ? 11.050 9.835 -9.209 1.00 0.00 40 GLY A C 5
ATOM 5160 O O . GLY A 1 40 ? 11.814 10.604 -8.626 1.00 0.00 40 GLY A O 5
ATOM 5164 N N . PHE A 1 41 ? 10.930 8.545 -8.934 1.00 0.00 41 PHE A N 5
ATOM 5165 C CA . PHE A 1 41 ? 11.722 7.926 -7.885 1.00 0.00 41 PHE A CA 5
ATOM 5166 C C . PHE A 1 41 ? 12.707 6.911 -8.468 1.00 0.00 41 PHE A C 5
ATOM 5167 O O . PHE A 1 41 ? 12.827 6.786 -9.685 1.00 0.00 41 PHE A O 5
ATOM 5184 N N . SER A 1 42 ? 13.386 6.210 -7.571 1.00 0.00 42 SER A N 5
ATOM 5185 C CA . SER A 1 42 ? 14.356 5.210 -7.981 1.00 0.00 42 SER A CA 5
ATOM 5186 C C . SER A 1 42 ? 13.763 3.809 -7.818 1.00 0.00 42 SER A C 5
ATOM 5187 O O . SER A 1 42 ? 13.428 3.398 -6.708 1.00 0.00 42 SER A O 5
ATOM 5195 N N . GLN A 1 43 ? 13.652 3.113 -8.940 1.00 0.00 43 GLN A N 5
ATOM 5196 C CA . GLN A 1 43 ? 13.106 1.767 -8.936 1.00 0.00 43 GLN A CA 5
ATOM 5197 C C . GLN A 1 43 ? 13.576 1.008 -7.693 1.00 0.00 43 GLN A C 5
ATOM 5198 O O . GLN A 1 43 ? 12.761 0.582 -6.876 1.00 0.00 43 GLN A O 5
ATOM 5212 N N . LEU A 1 44 ? 14.889 0.861 -7.590 1.00 0.00 44 LEU A N 5
ATOM 5213 C CA . LEU A 1 44 ? 15.477 0.161 -6.461 1.00 0.00 44 LEU A CA 5
ATOM 5214 C C . LEU A 1 44 ? 14.725 0.539 -5.183 1.00 0.00 44 LEU A C 5
ATOM 5215 O O . LEU A 1 44 ? 14.284 -0.334 -4.437 1.00 0.00 44 LEU A O 5
ATOM 5231 N N . HIS A 1 45 ? 14.602 1.841 -4.971 1.00 0.00 45 HIS A N 5
ATOM 5232 C CA . HIS A 1 45 ? 13.910 2.345 -3.796 1.00 0.00 45 HIS A CA 5
ATOM 5233 C C . HIS A 1 45 ? 12.416 2.040 -3.910 1.00 0.00 45 HIS A C 5
ATOM 5234 O O . HIS A 1 45 ? 11.813 1.514 -2.975 1.00 0.00 45 HIS A O 5
ATOM 5248 N N . CYS A 1 46 ? 11.860 2.382 -5.063 1.00 0.00 46 CYS A N 5
ATOM 5249 C CA . CYS A 1 46 ? 10.447 2.151 -5.311 1.00 0.00 46 CYS A CA 5
ATOM 5250 C C . CYS A 1 46 ? 10.113 0.720 -4.887 1.00 0.00 46 CYS A C 5
ATOM 5251 O O . CYS A 1 46 ? 8.994 0.441 -4.458 1.00 0.00 46 CYS A O 5
ATOM 5259 N N . GLN A 1 47 ? 11.103 -0.150 -5.022 1.00 0.00 47 GLN A N 5
ATOM 5260 C CA . GLN A 1 47 ? 10.928 -1.546 -4.658 1.00 0.00 47 GLN A CA 5
ATOM 5261 C C . GLN A 1 47 ? 10.946 -1.704 -3.137 1.00 0.00 47 GLN A C 5
ATOM 5262 O O . GLN A 1 47 ? 9.976 -2.176 -2.546 1.00 0.00 47 GLN A O 5
ATOM 5276 N N . LYS A 1 48 ? 12.061 -1.300 -2.545 1.00 0.00 48 LYS A N 5
ATOM 5277 C CA . LYS A 1 48 ? 12.218 -1.391 -1.104 1.00 0.00 48 LYS A CA 5
ATOM 5278 C C . LYS A 1 48 ? 10.991 -0.783 -0.421 1.00 0.00 48 LYS A C 5
ATOM 5279 O O . LYS A 1 48 ? 10.340 -1.437 0.392 1.00 0.00 48 LYS A O 5
ATOM 5298 N N . ALA A 1 49 ? 10.713 0.463 -0.778 1.00 0.00 49 ALA A N 5
ATOM 5299 C CA . ALA A 1 49 ? 9.576 1.167 -0.210 1.00 0.00 49 ALA A CA 5
ATOM 5300 C C . ALA A 1 49 ? 8.365 0.233 -0.183 1.00 0.00 49 ALA A C 5
ATOM 5301 O O . ALA A 1 49 ? 7.934 -0.200 0.885 1.00 0.00 49 ALA A O 5
ATOM 5308 N N . ALA A 1 50 ? 7.849 -0.051 -1.370 1.00 0.00 50 ALA A N 5
ATOM 5309 C CA . ALA A 1 50 ? 6.696 -0.926 -1.496 1.00 0.00 50 ALA A CA 5
ATOM 5310 C C . ALA A 1 50 ? 6.887 -2.146 -0.594 1.00 0.00 50 ALA A C 5
ATOM 5311 O O . ALA A 1 50 ? 6.091 -2.382 0.314 1.00 0.00 50 ALA A O 5
ATOM 5318 N N . ILE A 1 51 ? 7.946 -2.891 -0.875 1.00 0.00 51 ILE A N 5
ATOM 5319 C CA . ILE A 1 51 ? 8.251 -4.082 -0.100 1.00 0.00 51 ILE A CA 5
ATOM 5320 C C . ILE A 1 51 ? 8.128 -3.760 1.391 1.00 0.00 51 ILE A C 5
ATOM 5321 O O . ILE A 1 51 ? 7.388 -4.425 2.114 1.00 0.00 51 ILE A O 5
ATOM 5337 N N . ASN A 1 52 ? 8.864 -2.740 1.806 1.00 0.00 52 ASN A N 5
ATOM 5338 C CA . ASN A 1 52 ? 8.847 -2.322 3.198 1.00 0.00 52 ASN A CA 5
ATOM 5339 C C . ASN A 1 52 ? 7.397 -2.198 3.671 1.00 0.00 52 ASN A C 5
ATOM 5340 O O . ASN A 1 52 ? 7.096 -2.460 4.834 1.00 0.00 52 ASN A O 5
ATOM 5351 N N . THR A 1 53 ? 6.538 -1.800 2.744 1.00 0.00 53 THR A N 5
ATOM 5352 C CA . THR A 1 53 ? 5.127 -1.639 3.052 1.00 0.00 53 THR A CA 5
ATOM 5353 C C . THR A 1 53 ? 4.308 -2.753 2.397 1.00 0.00 53 THR A C 5
ATOM 5354 O O . THR A 1 53 ? 3.131 -2.565 2.091 1.00 0.00 53 THR A O 5
ATOM 5365 N N . SER A 1 54 ? 4.962 -3.888 2.201 1.00 0.00 54 SER A N 5
ATOM 5366 C CA . SER A 1 54 ? 4.309 -5.032 1.589 1.00 0.00 54 SER A CA 5
ATOM 5367 C C . SER A 1 54 ? 3.481 -4.579 0.385 1.00 0.00 54 SER A C 5
ATOM 5368 O O . SER A 1 54 ? 2.482 -5.209 0.042 1.00 0.00 54 SER A O 5
ATOM 5376 N N . ASN A 1 55 ? 3.927 -3.490 -0.224 1.00 0.00 55 ASN A N 5
ATOM 5377 C CA . ASN A 1 55 ? 3.240 -2.945 -1.382 1.00 0.00 55 ASN A CA 5
ATOM 5378 C C . ASN A 1 55 ? 1.762 -2.738 -1.042 1.00 0.00 55 ASN A C 5
ATOM 5379 O O . ASN A 1 55 ? 0.894 -2.925 -1.893 1.00 0.00 55 ASN A O 5
ATOM 5390 N N . ALA A 1 56 ? 1.523 -2.355 0.203 1.00 0.00 56 ALA A N 5
ATOM 5391 C CA . ALA A 1 56 ? 0.166 -2.120 0.666 1.00 0.00 56 ALA A CA 5
ATOM 5392 C C . ALA A 1 56 ? -0.531 -1.144 -0.284 1.00 0.00 56 ALA A C 5
ATOM 5393 O O . ALA A 1 56 ? -1.690 -1.343 -0.644 1.00 0.00 56 ALA A O 5
ATOM 5400 N N . GLY A 1 57 ? 0.206 -0.109 -0.662 1.00 0.00 57 GLY A N 5
ATOM 5401 C CA . GLY A 1 57 ? -0.327 0.899 -1.563 1.00 0.00 57 GLY A CA 5
ATOM 5402 C C . GLY A 1 57 ? 0.778 1.840 -2.047 1.00 0.00 57 GLY A C 5
ATOM 5403 O O . GLY A 1 57 ? 1.799 2.000 -1.380 1.00 0.00 57 GLY A O 5
ATOM 5407 N N . VAL A 1 58 ? 0.536 2.439 -3.204 1.00 0.00 58 VAL A N 5
ATOM 5408 C CA . VAL A 1 58 ? 1.498 3.360 -3.785 1.00 0.00 58 VAL A CA 5
ATOM 5409 C C . VAL A 1 58 ? 1.860 4.430 -2.753 1.00 0.00 58 VAL A C 5
ATOM 5410 O O . VAL A 1 58 ? 3.023 4.814 -2.634 1.00 0.00 58 VAL A O 5
ATOM 5423 N N . GLU A 1 59 ? 0.843 4.882 -2.034 1.00 0.00 59 GLU A N 5
ATOM 5424 C CA . GLU A 1 59 ? 1.040 5.900 -1.016 1.00 0.00 59 GLU A CA 5
ATOM 5425 C C . GLU A 1 59 ? 1.959 5.375 0.089 1.00 0.00 59 GLU A C 5
ATOM 5426 O O . GLU A 1 59 ? 2.851 6.085 0.550 1.00 0.00 59 GLU A O 5
ATOM 5438 N N . GLU A 1 60 ? 1.708 4.135 0.483 1.00 0.00 60 GLU A N 5
ATOM 5439 C CA . GLU A 1 60 ? 2.502 3.506 1.526 1.00 0.00 60 GLU A CA 5
ATOM 5440 C C . GLU A 1 60 ? 3.964 3.401 1.089 1.00 0.00 60 GLU A C 5
ATOM 5441 O O . GLU A 1 60 ? 4.865 3.814 1.819 1.00 0.00 60 GLU A O 5
ATOM 5453 N N . ALA A 1 61 ? 4.156 2.846 -0.098 1.00 0.00 61 ALA A N 5
ATOM 5454 C CA . ALA A 1 61 ? 5.494 2.682 -0.641 1.00 0.00 61 ALA A CA 5
ATOM 5455 C C . ALA A 1 61 ? 6.225 4.026 -0.600 1.00 0.00 61 ALA A C 5
ATOM 5456 O O . ALA A 1 61 ? 7.284 4.142 0.015 1.00 0.00 61 ALA A O 5
ATOM 5463 N N . MET A 1 62 ? 5.630 5.007 -1.262 1.00 0.00 62 MET A N 5
ATOM 5464 C CA . MET A 1 62 ? 6.211 6.338 -1.309 1.00 0.00 62 MET A CA 5
ATOM 5465 C C . MET A 1 62 ? 6.487 6.866 0.100 1.00 0.00 62 MET A C 5
ATOM 5466 O O . MET A 1 62 ? 7.606 7.278 0.404 1.00 0.00 62 MET A O 5
ATOM 5480 N N . ASN A 1 63 ? 5.449 6.835 0.923 1.00 0.00 63 ASN A N 5
ATOM 5481 C CA . ASN A 1 63 ? 5.566 7.305 2.293 1.00 0.00 63 ASN A CA 5
ATOM 5482 C C . ASN A 1 63 ? 6.872 6.784 2.897 1.00 0.00 63 ASN A C 5
ATOM 5483 O O . ASN A 1 63 ? 7.605 7.533 3.541 1.00 0.00 63 ASN A O 5
ATOM 5494 N N . TRP A 1 64 ? 7.123 5.504 2.667 1.00 0.00 64 TRP A N 5
ATOM 5495 C CA . TRP A 1 64 ? 8.327 4.873 3.181 1.00 0.00 64 TRP A CA 5
ATOM 5496 C C . TRP A 1 64 ? 9.533 5.582 2.560 1.00 0.00 64 TRP A C 5
ATOM 5497 O O . TRP A 1 64 ? 10.501 5.890 3.254 1.00 0.00 64 TRP A O 5
ATOM 5518 N N . LEU A 1 65 ? 9.435 5.819 1.260 1.00 0.00 65 LEU A N 5
ATOM 5519 C CA . LEU A 1 65 ? 10.505 6.486 0.538 1.00 0.00 65 LEU A CA 5
ATOM 5520 C C . LEU A 1 65 ? 10.756 7.860 1.162 1.00 0.00 65 LEU A C 5
ATOM 5521 O O . LEU A 1 65 ? 11.904 8.257 1.355 1.00 0.00 65 LEU A O 5
ATOM 5537 N N . LEU A 1 66 ? 9.664 8.549 1.458 1.00 0.00 66 LEU A N 5
ATOM 5538 C CA . LEU A 1 66 ? 9.751 9.870 2.055 1.00 0.00 66 LEU A CA 5
ATOM 5539 C C . LEU A 1 66 ? 10.368 9.755 3.450 1.00 0.00 66 LEU A C 5
ATOM 5540 O O . LEU A 1 66 ? 10.733 10.761 4.057 1.00 0.00 66 LEU A O 5
ATOM 5556 N N . SER A 1 67 ? 10.467 8.520 3.919 1.00 0.00 67 SER A N 5
ATOM 5557 C CA . SER A 1 67 ? 11.034 8.260 5.231 1.00 0.00 67 SER A CA 5
ATOM 5558 C C . SER A 1 67 ? 12.358 7.506 5.089 1.00 0.00 67 SER A C 5
ATOM 5559 O O . SER A 1 67 ? 13.109 7.377 6.055 1.00 0.00 67 SER A O 5
ATOM 5567 N N . HIS A 1 68 ? 12.603 7.028 3.878 1.00 0.00 68 HIS A N 5
ATOM 5568 C CA . HIS A 1 68 ? 13.823 6.291 3.598 1.00 0.00 68 HIS A CA 5
ATOM 5569 C C . HIS A 1 68 ? 14.494 6.865 2.348 1.00 0.00 68 HIS A C 5
ATOM 5570 O O . HIS A 1 68 ? 15.179 6.147 1.622 1.00 0.00 68 HIS A O 5
ATOM 5584 N N . MET A 1 69 ? 14.274 8.154 2.137 1.00 0.00 69 MET A N 5
ATOM 5585 C CA . MET A 1 69 ? 14.848 8.833 0.988 1.00 0.00 69 MET A CA 5
ATOM 5586 C C . MET A 1 69 ? 16.315 9.189 1.239 1.00 0.00 69 MET A C 5
ATOM 5587 O O . MET A 1 69 ? 17.165 8.978 0.376 1.00 0.00 69 MET A O 5
ATOM 5601 N N . ASP A 1 70 ? 16.566 9.724 2.425 1.00 0.00 70 ASP A N 5
ATOM 5602 C CA . ASP A 1 70 ? 17.916 10.111 2.800 1.00 0.00 70 ASP A CA 5
ATOM 5603 C C . ASP A 1 70 ? 18.493 9.069 3.760 1.00 0.00 70 ASP A C 5
ATOM 5604 O O . ASP A 1 70 ? 18.787 9.378 4.914 1.00 0.00 70 ASP A O 5
ATOM 5613 N N . ASP A 1 71 ? 18.637 7.855 3.248 1.00 0.00 71 ASP A N 5
ATOM 5614 C CA . ASP A 1 71 ? 19.174 6.766 4.046 1.00 0.00 71 ASP A CA 5
ATOM 5615 C C . ASP A 1 71 ? 20.246 6.030 3.240 1.00 0.00 71 ASP A C 5
ATOM 5616 O O . ASP A 1 71 ? 20.241 6.071 2.011 1.00 0.00 71 ASP A O 5
ATOM 5625 N N . PRO A 1 72 ? 21.162 5.355 3.985 1.00 0.00 72 PRO A N 5
ATOM 5626 C CA . PRO A 1 72 ? 22.238 4.610 3.352 1.00 0.00 72 PRO A CA 5
ATOM 5627 C C . PRO A 1 72 ? 21.719 3.305 2.746 1.00 0.00 72 PRO A C 5
ATOM 5628 O O . PRO A 1 72 ? 22.251 2.827 1.745 1.00 0.00 72 PRO A O 5
ATOM 5639 N N . ASP A 1 73 ? 20.687 2.766 3.377 1.00 0.00 73 ASP A N 5
ATOM 5640 C CA . ASP A 1 73 ? 20.090 1.525 2.912 1.00 0.00 73 ASP A CA 5
ATOM 5641 C C . ASP A 1 73 ? 19.442 1.757 1.546 1.00 0.00 73 ASP A C 5
ATOM 5642 O O . ASP A 1 73 ? 19.519 0.901 0.665 1.00 0.00 73 ASP A O 5
ATOM 5651 N N . ILE A 1 74 ? 18.820 2.919 1.411 1.00 0.00 74 ILE A N 5
ATOM 5652 C CA . ILE A 1 74 ? 18.159 3.274 0.166 1.00 0.00 74 ILE A CA 5
ATOM 5653 C C . ILE A 1 74 ? 19.100 2.986 -1.006 1.00 0.00 74 ILE A C 5
ATOM 5654 O O . ILE A 1 74 ? 18.649 2.754 -2.126 1.00 0.00 74 ILE A O 5
ATOM 5670 N N . ASP A 1 75 ? 20.390 3.011 -0.707 1.00 0.00 75 ASP A N 5
ATOM 5671 C CA . ASP A 1 75 ? 21.399 2.756 -1.721 1.00 0.00 75 ASP A CA 5
ATOM 5672 C C . ASP A 1 75 ? 21.731 1.263 -1.740 1.00 0.00 75 ASP A C 5
ATOM 5673 O O . ASP A 1 75 ? 22.017 0.700 -2.796 1.00 0.00 75 ASP A O 5
ATOM 5682 N N . ALA A 1 76 ? 21.683 0.664 -0.559 1.00 0.00 76 ALA A N 5
ATOM 5683 C CA . ALA A 1 76 ? 21.975 -0.753 -0.427 1.00 0.00 76 ALA A CA 5
ATOM 5684 C C . ALA A 1 76 ? 21.057 -1.548 -1.357 1.00 0.00 76 ALA A C 5
ATOM 5685 O O . ALA A 1 76 ? 19.906 -1.170 -1.570 1.00 0.00 76 ALA A O 5
ATOM 5692 N N . PRO A 1 77 ? 21.614 -2.664 -1.900 1.00 0.00 77 PRO A N 5
ATOM 5693 C CA . PRO A 1 77 ? 20.858 -3.515 -2.802 1.00 0.00 77 PRO A CA 5
ATOM 5694 C C . PRO A 1 77 ? 19.837 -4.357 -2.034 1.00 0.00 77 PRO A C 5
ATOM 5695 O O . PRO A 1 77 ? 20.040 -4.669 -0.862 1.00 0.00 77 PRO A O 5
ATOM 5706 N N . ILE A 1 78 ? 18.761 -4.702 -2.727 1.00 0.00 78 ILE A N 5
ATOM 5707 C CA . ILE A 1 78 ? 17.708 -5.502 -2.125 1.00 0.00 78 ILE A CA 5
ATOM 5708 C C . ILE A 1 78 ? 18.212 -6.932 -1.924 1.00 0.00 78 ILE A C 5
ATOM 5709 O O . ILE A 1 78 ? 18.158 -7.463 -0.816 1.00 0.00 78 ILE A O 5
ATOM 5725 N N . SER A 1 79 ? 18.690 -7.516 -3.013 1.00 0.00 79 SER A N 5
ATOM 5726 C CA . SER A 1 79 ? 19.203 -8.875 -2.971 1.00 0.00 79 SER A CA 5
ATOM 5727 C C . SER A 1 79 ? 20.205 -9.091 -4.106 1.00 0.00 79 SER A C 5
ATOM 5728 O O . SER A 1 79 ? 19.912 -9.793 -5.072 1.00 0.00 79 SER A O 5
ATOM 5736 N N . GLY A 1 80 ? 21.368 -8.475 -3.951 1.00 0.00 80 GLY A N 5
ATOM 5737 C CA . GLY A 1 80 ? 22.416 -8.592 -4.951 1.00 0.00 80 GLY A CA 5
ATOM 5738 C C . GLY A 1 80 ? 23.756 -8.098 -4.401 1.00 0.00 80 GLY A C 5
ATOM 5739 O O . GLY A 1 80 ? 23.818 -7.054 -3.754 1.00 0.00 80 GLY A O 5
ATOM 5743 N N . PRO A 1 81 ? 24.822 -8.891 -4.688 1.00 0.00 81 PRO A N 5
ATOM 5744 C CA . PRO A 1 81 ? 26.157 -8.545 -4.230 1.00 0.00 81 PRO A CA 5
ATOM 5745 C C . PRO A 1 81 ? 26.742 -7.400 -5.060 1.00 0.00 81 PRO A C 5
ATOM 5746 O O . PRO A 1 81 ? 26.095 -6.903 -5.980 1.00 0.00 81 PRO A O 5
ATOM 5757 N N . SER A 1 82 ? 27.959 -7.016 -4.704 1.00 0.00 82 SER A N 5
ATOM 5758 C CA . SER A 1 82 ? 28.638 -5.939 -5.404 1.00 0.00 82 SER A CA 5
ATOM 5759 C C . SER A 1 82 ? 30.133 -5.965 -5.080 1.00 0.00 82 SER A C 5
ATOM 5760 O O . SER A 1 82 ? 30.532 -5.677 -3.953 1.00 0.00 82 SER A O 5
ATOM 5768 N N . SER A 1 83 ? 30.919 -6.312 -6.089 1.00 0.00 83 SER A N 5
ATOM 5769 C CA . SER A 1 83 ? 32.361 -6.379 -5.925 1.00 0.00 83 SER A CA 5
ATOM 5770 C C . SER A 1 83 ? 32.881 -5.069 -5.329 1.00 0.00 83 SER A C 5
ATOM 5771 O O . SER A 1 83 ? 32.251 -4.023 -5.474 1.00 0.00 83 SER A O 5
ATOM 5779 N N . GLY A 1 84 ? 34.027 -5.170 -4.671 1.00 0.00 84 GLY A N 5
ATOM 5780 C CA . GLY A 1 84 ? 34.640 -4.006 -4.053 1.00 0.00 84 GLY A CA 5
ATOM 5781 C C . GLY A 1 84 ? 34.627 -2.809 -5.005 1.00 0.00 84 GLY A C 5
ATOM 5782 O O . GLY A 1 84 ? 34.595 -2.980 -6.222 1.00 0.00 84 GLY A O 5
ATOM 5786 N N . GLY A 1 1 ? -26.296 12.400 37.925 1.00 0.00 1 GLY A N 6
ATOM 5787 C CA . GLY A 1 1 ? -26.715 11.067 38.324 1.00 0.00 1 GLY A CA 6
ATOM 5788 C C . GLY A 1 1 ? -27.984 10.645 37.580 1.00 0.00 1 GLY A C 6
ATOM 5789 O O . GLY A 1 1 ? -29.052 11.215 37.795 1.00 0.00 1 GLY A O 6
ATOM 5793 N N . SER A 1 2 ? -27.824 9.651 36.718 1.00 0.00 2 SER A N 6
ATOM 5794 C CA . SER A 1 2 ? -28.943 9.147 35.941 1.00 0.00 2 SER A CA 6
ATOM 5795 C C . SER A 1 2 ? -28.603 7.770 35.367 1.00 0.00 2 SER A C 6
ATOM 5796 O O . SER A 1 2 ? -29.186 6.765 35.770 1.00 0.00 2 SER A O 6
ATOM 5804 N N . SER A 1 3 ? -27.661 7.769 34.435 1.00 0.00 3 SER A N 6
ATOM 5805 C CA . SER A 1 3 ? -27.237 6.532 33.802 1.00 0.00 3 SER A CA 6
ATOM 5806 C C . SER A 1 3 ? -25.971 6.774 32.977 1.00 0.00 3 SER A C 6
ATOM 5807 O O . SER A 1 3 ? -25.563 7.917 32.780 1.00 0.00 3 SER A O 6
ATOM 5815 N N . GLY A 1 4 ? -25.385 5.678 32.517 1.00 0.00 4 GLY A N 6
ATOM 5816 C CA . GLY A 1 4 ? -24.174 5.757 31.717 1.00 0.00 4 GLY A CA 6
ATOM 5817 C C . GLY A 1 4 ? -24.455 5.389 30.259 1.00 0.00 4 GLY A C 6
ATOM 5818 O O . GLY A 1 4 ? -25.576 5.023 29.912 1.00 0.00 4 GLY A O 6
ATOM 5822 N N . SER A 1 5 ? -23.416 5.501 29.444 1.00 0.00 5 SER A N 6
ATOM 5823 C CA . SER A 1 5 ? -23.537 5.185 28.030 1.00 0.00 5 SER A CA 6
ATOM 5824 C C . SER A 1 5 ? -23.008 3.774 27.762 1.00 0.00 5 SER A C 6
ATOM 5825 O O . SER A 1 5 ? -22.328 3.192 28.605 1.00 0.00 5 SER A O 6
ATOM 5833 N N . SER A 1 6 ? -23.342 3.266 26.585 1.00 0.00 6 SER A N 6
ATOM 5834 C CA . SER A 1 6 ? -22.909 1.934 26.196 1.00 0.00 6 SER A CA 6
ATOM 5835 C C . SER A 1 6 ? -21.438 1.964 25.777 1.00 0.00 6 SER A C 6
ATOM 5836 O O . SER A 1 6 ? -20.970 2.949 25.208 1.00 0.00 6 SER A O 6
ATOM 5844 N N . GLY A 1 7 ? -20.749 0.872 26.076 1.00 0.00 7 GLY A N 6
ATOM 5845 C CA . GLY A 1 7 ? -19.340 0.761 25.738 1.00 0.00 7 GLY A CA 6
ATOM 5846 C C . GLY A 1 7 ? -18.556 0.093 26.870 1.00 0.00 7 GLY A C 6
ATOM 5847 O O . GLY A 1 7 ? -18.975 0.131 28.026 1.00 0.00 7 GLY A O 6
ATOM 5851 N N . GLY A 1 8 ? -17.432 -0.501 26.498 1.00 0.00 8 GLY A N 6
ATOM 5852 C CA . GLY A 1 8 ? -16.586 -1.176 27.467 1.00 0.00 8 GLY A CA 6
ATOM 5853 C C . GLY A 1 8 ? -15.781 -2.297 26.807 1.00 0.00 8 GLY A C 6
ATOM 5854 O O . GLY A 1 8 ? -14.736 -2.046 26.207 1.00 0.00 8 GLY A O 6
ATOM 5858 N N . GLU A 1 9 ? -16.297 -3.510 26.938 1.00 0.00 9 GLU A N 6
ATOM 5859 C CA . GLU A 1 9 ? -15.640 -4.670 26.361 1.00 0.00 9 GLU A CA 6
ATOM 5860 C C . GLU A 1 9 ? -14.514 -5.152 27.278 1.00 0.00 9 GLU A C 6
ATOM 5861 O O . GLU A 1 9 ? -14.637 -6.192 27.923 1.00 0.00 9 GLU A O 6
ATOM 5873 N N . GLU A 1 10 ? -13.442 -4.373 27.306 1.00 0.00 10 GLU A N 6
ATOM 5874 C CA . GLU A 1 10 ? -12.295 -4.708 28.133 1.00 0.00 10 GLU A CA 6
ATOM 5875 C C . GLU A 1 10 ? -11.592 -5.952 27.586 1.00 0.00 10 GLU A C 6
ATOM 5876 O O . GLU A 1 10 ? -12.227 -6.812 26.978 1.00 0.00 10 GLU A O 6
ATOM 5888 N N . LEU A 1 11 ? -10.289 -6.008 27.823 1.00 0.00 11 LEU A N 6
ATOM 5889 C CA . LEU A 1 11 ? -9.493 -7.133 27.362 1.00 0.00 11 LEU A CA 6
ATOM 5890 C C . LEU A 1 11 ? -9.189 -6.960 25.873 1.00 0.00 11 LEU A C 6
ATOM 5891 O O . LEU A 1 11 ? -10.103 -6.860 25.056 1.00 0.00 11 LEU A O 6
ATOM 5907 N N . LEU A 1 12 ? -7.900 -6.930 25.564 1.00 0.00 12 LEU A N 6
ATOM 5908 C CA . LEU A 1 12 ? -7.464 -6.771 24.187 1.00 0.00 12 LEU A CA 6
ATOM 5909 C C . LEU A 1 12 ? -6.959 -8.114 23.659 1.00 0.00 12 LEU A C 6
ATOM 5910 O O . LEU A 1 12 ? -6.530 -8.968 24.433 1.00 0.00 12 LEU A O 6
ATOM 5926 N N . PRO A 1 13 ? -7.028 -8.264 22.309 1.00 0.00 13 PRO A N 6
ATOM 5927 C CA . PRO A 1 13 ? -6.582 -9.489 21.667 1.00 0.00 13 PRO A CA 6
ATOM 5928 C C . PRO A 1 13 ? -5.054 -9.565 21.632 1.00 0.00 13 PRO A C 6
ATOM 5929 O O . PRO A 1 13 ? -4.464 -10.509 22.157 1.00 0.00 13 PRO A O 6
ATOM 5940 N N . ASP A 1 14 ? -4.458 -8.560 21.009 1.00 0.00 14 ASP A N 6
ATOM 5941 C CA . ASP A 1 14 ? -3.010 -8.501 20.899 1.00 0.00 14 ASP A CA 6
ATOM 5942 C C . ASP A 1 14 ? -2.384 -8.923 22.229 1.00 0.00 14 ASP A C 6
ATOM 5943 O O . ASP A 1 14 ? -2.592 -8.272 23.252 1.00 0.00 14 ASP A O 6
ATOM 5952 N N . GLY A 1 15 ? -1.629 -10.011 22.173 1.00 0.00 15 GLY A N 6
ATOM 5953 C CA . GLY A 1 15 ? -0.971 -10.527 23.361 1.00 0.00 15 GLY A CA 6
ATOM 5954 C C . GLY A 1 15 ? -0.453 -11.947 23.127 1.00 0.00 15 GLY A C 6
ATOM 5955 O O . GLY A 1 15 ? 0.754 -12.163 23.027 1.00 0.00 15 GLY A O 6
ATOM 5959 N N . VAL A 1 16 ? -1.390 -12.880 23.046 1.00 0.00 16 VAL A N 6
ATOM 5960 C CA . VAL A 1 16 ? -1.043 -14.273 22.826 1.00 0.00 16 VAL A CA 6
ATOM 5961 C C . VAL A 1 16 ? -0.074 -14.372 21.646 1.00 0.00 16 VAL A C 6
ATOM 5962 O O . VAL A 1 16 ? -0.474 -14.208 20.494 1.00 0.00 16 VAL A O 6
ATOM 5975 N N . PRO A 1 17 ? 1.215 -14.648 21.982 1.00 0.00 17 PRO A N 6
ATOM 5976 C CA . PRO A 1 17 ? 2.244 -14.771 20.963 1.00 0.00 17 PRO A CA 6
ATOM 5977 C C . PRO A 1 17 ? 2.118 -16.099 20.215 1.00 0.00 17 PRO A C 6
ATOM 5978 O O . PRO A 1 17 ? 1.889 -17.141 20.826 1.00 0.00 17 PRO A O 6
ATOM 5989 N N . GLU A 1 18 ? 2.275 -16.019 18.901 1.00 0.00 18 GLU A N 6
ATOM 5990 C CA . GLU A 1 18 ? 2.182 -17.202 18.063 1.00 0.00 18 GLU A CA 6
ATOM 5991 C C . GLU A 1 18 ? 3.199 -17.125 16.922 1.00 0.00 18 GLU A C 6
ATOM 5992 O O . GLU A 1 18 ? 3.905 -16.128 16.781 1.00 0.00 18 GLU A O 6
ATOM 6004 N N . GLU A 1 19 ? 3.242 -18.192 16.137 1.00 0.00 19 GLU A N 6
ATOM 6005 C CA . GLU A 1 19 ? 4.161 -18.258 15.014 1.00 0.00 19 GLU A CA 6
ATOM 6006 C C . GLU A 1 19 ? 3.615 -17.450 13.834 1.00 0.00 19 GLU A C 6
ATOM 6007 O O . GLU A 1 19 ? 3.208 -18.020 12.823 1.00 0.00 19 GLU A O 6
ATOM 6019 N N . VAL A 1 20 ? 3.625 -16.136 14.003 1.00 0.00 20 VAL A N 6
ATOM 6020 C CA . VAL A 1 20 ? 3.137 -15.245 12.965 1.00 0.00 20 VAL A CA 6
ATOM 6021 C C . VAL A 1 20 ? 4.306 -14.812 12.078 1.00 0.00 20 VAL A C 6
ATOM 6022 O O . VAL A 1 20 ? 4.347 -13.675 11.609 1.00 0.00 20 VAL A O 6
ATOM 6035 N N . MET A 1 21 ? 5.230 -15.740 11.876 1.00 0.00 21 MET A N 6
ATOM 6036 C CA . MET A 1 21 ? 6.397 -15.469 11.054 1.00 0.00 21 MET A CA 6
ATOM 6037 C C . MET A 1 21 ? 6.985 -16.765 10.492 1.00 0.00 21 MET A C 6
ATOM 6038 O O . MET A 1 21 ? 6.990 -17.793 11.168 1.00 0.00 21 MET A O 6
ATOM 6052 N N . GLU A 1 22 ? 7.466 -16.673 9.261 1.00 0.00 22 GLU A N 6
ATOM 6053 C CA . GLU A 1 22 ? 8.054 -17.825 8.600 1.00 0.00 22 GLU A CA 6
ATOM 6054 C C . GLU A 1 22 ? 8.559 -17.439 7.208 1.00 0.00 22 GLU A C 6
ATOM 6055 O O . GLU A 1 22 ? 8.375 -16.304 6.771 1.00 0.00 22 GLU A O 6
ATOM 6067 N N . SER A 1 23 ? 9.184 -18.404 6.550 1.00 0.00 23 SER A N 6
ATOM 6068 C CA . SER A 1 23 ? 9.715 -18.179 5.217 1.00 0.00 23 SER A CA 6
ATOM 6069 C C . SER A 1 23 ? 8.630 -17.591 4.313 1.00 0.00 23 SER A C 6
ATOM 6070 O O . SER A 1 23 ? 7.766 -18.316 3.823 1.00 0.00 23 SER A O 6
ATOM 6078 N N . ALA A 1 24 ? 8.710 -16.283 4.121 1.00 0.00 24 ALA A N 6
ATOM 6079 C CA . ALA A 1 24 ? 7.745 -15.589 3.284 1.00 0.00 24 ALA A CA 6
ATOM 6080 C C . ALA A 1 24 ? 8.140 -14.115 3.173 1.00 0.00 24 ALA A C 6
ATOM 6081 O O . ALA A 1 24 ? 7.905 -13.335 4.094 1.00 0.00 24 ALA A O 6
ATOM 6088 N N . GLN A 1 25 ? 8.733 -13.779 2.037 1.00 0.00 25 GLN A N 6
ATOM 6089 C CA . GLN A 1 25 ? 9.163 -12.412 1.794 1.00 0.00 25 GLN A CA 6
ATOM 6090 C C . GLN A 1 25 ? 8.251 -11.745 0.761 1.00 0.00 25 GLN A C 6
ATOM 6091 O O . GLN A 1 25 ? 7.713 -12.413 -0.120 1.00 0.00 25 GLN A O 6
ATOM 6105 N N . PRO A 1 26 ? 8.102 -10.401 0.909 1.00 0.00 26 PRO A N 6
ATOM 6106 C CA . PRO A 1 26 ? 7.265 -9.637 0.000 1.00 0.00 26 PRO A CA 6
ATOM 6107 C C . PRO A 1 26 ? 7.955 -9.446 -1.352 1.00 0.00 26 PRO A C 6
ATOM 6108 O O . PRO A 1 26 ? 9.082 -9.900 -1.547 1.00 0.00 26 PRO A O 6
ATOM 6119 N N . VAL A 1 27 ? 7.250 -8.775 -2.250 1.00 0.00 27 VAL A N 6
ATOM 6120 C CA . VAL A 1 27 ? 7.781 -8.519 -3.579 1.00 0.00 27 VAL A CA 6
ATOM 6121 C C . VAL A 1 27 ? 7.416 -7.095 -4.003 1.00 0.00 27 VAL A C 6
ATOM 6122 O O . VAL A 1 27 ? 6.242 -6.730 -4.022 1.00 0.00 27 VAL A O 6
ATOM 6135 N N . ALA A 1 28 ? 8.445 -6.328 -4.333 1.00 0.00 28 ALA A N 6
ATOM 6136 C CA . ALA A 1 28 ? 8.248 -4.952 -4.756 1.00 0.00 28 ALA A CA 6
ATOM 6137 C C . ALA A 1 28 ? 7.236 -4.916 -5.903 1.00 0.00 28 ALA A C 6
ATOM 6138 O O . ALA A 1 28 ? 7.610 -5.024 -7.070 1.00 0.00 28 ALA A O 6
ATOM 6145 N N . ASN A 1 29 ? 5.973 -4.763 -5.531 1.00 0.00 29 ASN A N 6
ATOM 6146 C CA . ASN A 1 29 ? 4.904 -4.711 -6.514 1.00 0.00 29 ASN A CA 6
ATOM 6147 C C . ASN A 1 29 ? 5.372 -3.905 -7.727 1.00 0.00 29 ASN A C 6
ATOM 6148 O O . ASN A 1 29 ? 5.854 -2.783 -7.583 1.00 0.00 29 ASN A O 6
ATOM 6159 N N . GLU A 1 30 ? 5.214 -4.510 -8.896 1.00 0.00 30 GLU A N 6
ATOM 6160 C CA . GLU A 1 30 ? 5.614 -3.862 -10.134 1.00 0.00 30 GLU A CA 6
ATOM 6161 C C . GLU A 1 30 ? 4.676 -2.695 -10.449 1.00 0.00 30 GLU A C 6
ATOM 6162 O O . GLU A 1 30 ? 5.060 -1.756 -11.145 1.00 0.00 30 GLU A O 6
ATOM 6174 N N . GLU A 1 31 ? 3.464 -2.792 -9.923 1.00 0.00 31 GLU A N 6
ATOM 6175 C CA . GLU A 1 31 ? 2.469 -1.756 -10.140 1.00 0.00 31 GLU A CA 6
ATOM 6176 C C . GLU A 1 31 ? 2.769 -0.540 -9.262 1.00 0.00 31 GLU A C 6
ATOM 6177 O O . GLU A 1 31 ? 2.672 0.598 -9.719 1.00 0.00 31 GLU A O 6
ATOM 6189 N N . ILE A 1 32 ? 3.126 -0.821 -8.018 1.00 0.00 32 ILE A N 6
ATOM 6190 C CA . ILE A 1 32 ? 3.441 0.236 -7.072 1.00 0.00 32 ILE A CA 6
ATOM 6191 C C . ILE A 1 32 ? 4.783 0.867 -7.448 1.00 0.00 32 ILE A C 6
ATOM 6192 O O . ILE A 1 32 ? 4.978 2.069 -7.273 1.00 0.00 32 ILE A O 6
ATOM 6208 N N . VAL A 1 33 ? 5.674 0.029 -7.957 1.00 0.00 33 VAL A N 6
ATOM 6209 C CA . VAL A 1 33 ? 6.992 0.490 -8.358 1.00 0.00 33 VAL A CA 6
ATOM 6210 C C . VAL A 1 33 ? 6.876 1.272 -9.668 1.00 0.00 33 VAL A C 6
ATOM 6211 O O . VAL A 1 33 ? 7.360 2.399 -9.767 1.00 0.00 33 VAL A O 6
ATOM 6224 N N . ALA A 1 34 ? 6.233 0.643 -10.641 1.00 0.00 34 ALA A N 6
ATOM 6225 C CA . ALA A 1 34 ? 6.048 1.267 -11.940 1.00 0.00 34 ALA A CA 6
ATOM 6226 C C . ALA A 1 34 ? 5.435 2.656 -11.752 1.00 0.00 34 ALA A C 6
ATOM 6227 O O . ALA A 1 34 ? 5.747 3.582 -12.498 1.00 0.00 34 ALA A O 6
ATOM 6234 N N . GLN A 1 35 ? 4.572 2.756 -10.751 1.00 0.00 35 GLN A N 6
ATOM 6235 C CA . GLN A 1 35 ? 3.912 4.016 -10.456 1.00 0.00 35 GLN A CA 6
ATOM 6236 C C . GLN A 1 35 ? 4.909 5.011 -9.858 1.00 0.00 35 GLN A C 6
ATOM 6237 O O . GLN A 1 35 ? 4.988 6.156 -10.299 1.00 0.00 35 GLN A O 6
ATOM 6251 N N . LEU A 1 36 ? 5.646 4.536 -8.864 1.00 0.00 36 LEU A N 6
ATOM 6252 C CA . LEU A 1 36 ? 6.635 5.369 -8.202 1.00 0.00 36 LEU A CA 6
ATOM 6253 C C . LEU A 1 36 ? 7.724 5.756 -9.205 1.00 0.00 36 LEU A C 6
ATOM 6254 O O . LEU A 1 36 ? 7.974 6.939 -9.430 1.00 0.00 36 LEU A O 6
ATOM 6270 N N . VAL A 1 37 ? 8.342 4.736 -9.781 1.00 0.00 37 VAL A N 6
ATOM 6271 C CA . VA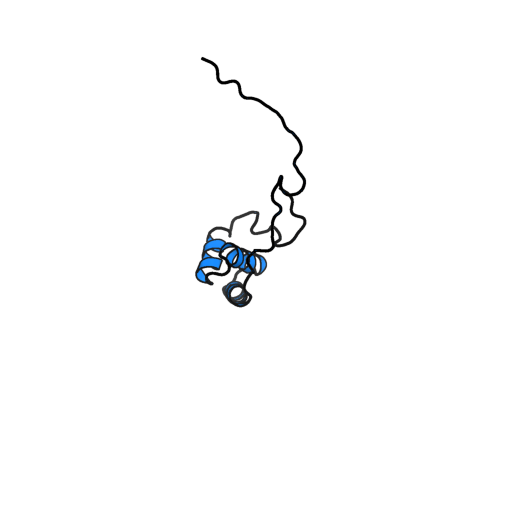L A 1 37 ? 9.399 4.954 -10.755 1.00 0.00 37 VAL A CA 6
ATOM 6272 C C . VAL A 1 37 ? 8.953 6.025 -11.753 1.00 0.00 37 VAL A C 6
ATOM 6273 O O . VAL A 1 37 ? 9.784 6.710 -12.347 1.00 0.00 37 VAL A O 6
ATOM 6286 N N . SER A 1 38 ? 7.641 6.134 -11.908 1.00 0.00 38 SER A N 6
ATOM 6287 C CA . SER A 1 38 ? 7.075 7.109 -12.824 1.00 0.00 38 SER A CA 6
ATOM 6288 C C . SER A 1 38 ? 6.988 8.477 -12.145 1.00 0.00 38 SER A C 6
ATOM 6289 O O . SER A 1 38 ? 7.294 9.499 -12.757 1.00 0.00 38 SER A O 6
ATOM 6297 N N . MET A 1 39 ? 6.569 8.452 -10.888 1.00 0.00 39 MET A N 6
ATOM 6298 C CA . MET A 1 39 ? 6.437 9.678 -10.119 1.00 0.00 39 MET A CA 6
ATOM 6299 C C . MET A 1 39 ? 7.750 10.464 -10.111 1.00 0.00 39 MET A C 6
ATOM 6300 O O . MET A 1 39 ? 7.744 11.690 -10.015 1.00 0.00 39 MET A O 6
ATOM 6314 N N . GLY A 1 40 ? 8.845 9.725 -10.212 1.00 0.00 40 GLY A N 6
ATOM 6315 C CA . GLY A 1 40 ? 10.163 10.337 -10.217 1.00 0.00 40 GLY A CA 6
ATOM 6316 C C . GLY A 1 40 ? 11.024 9.795 -9.074 1.00 0.00 40 GLY A C 6
ATOM 6317 O O . GLY A 1 40 ? 11.743 10.551 -8.422 1.00 0.00 40 GLY A O 6
ATOM 6321 N N . PHE A 1 41 ? 10.923 8.491 -8.866 1.00 0.00 41 PHE A N 6
ATOM 6322 C CA . PHE A 1 41 ? 11.683 7.840 -7.813 1.00 0.00 41 PHE A CA 6
ATOM 6323 C C . PHE A 1 41 ? 12.638 6.794 -8.393 1.00 0.00 41 PHE A C 6
ATOM 6324 O O . PHE A 1 41 ? 12.626 6.536 -9.596 1.00 0.00 41 PHE A O 6
ATOM 6341 N N . SER A 1 42 ? 13.442 6.220 -7.510 1.00 0.00 42 SER A N 6
ATOM 6342 C CA . SER A 1 42 ? 14.401 5.208 -7.919 1.00 0.00 42 SER A CA 6
ATOM 6343 C C . SER A 1 42 ? 13.780 3.816 -7.790 1.00 0.00 42 SER A C 6
ATOM 6344 O O . SER A 1 42 ? 13.418 3.393 -6.693 1.00 0.00 42 SER A O 6
ATOM 6352 N N . GLN A 1 43 ? 13.677 3.141 -8.925 1.00 0.00 43 GLN A N 6
ATOM 6353 C CA . GLN A 1 43 ? 13.106 1.805 -8.953 1.00 0.00 43 GLN A CA 6
ATOM 6354 C C . GLN A 1 43 ? 13.544 1.015 -7.717 1.00 0.00 43 GLN A C 6
ATOM 6355 O O . GLN A 1 43 ? 12.712 0.619 -6.903 1.00 0.00 43 GLN A O 6
ATOM 6369 N N . LEU A 1 44 ? 14.849 0.810 -7.617 1.00 0.00 44 LEU A N 6
ATOM 6370 C CA . LEU A 1 44 ? 15.407 0.075 -6.495 1.00 0.00 44 LEU A CA 6
ATOM 6371 C C . LEU A 1 44 ? 14.686 0.489 -5.211 1.00 0.00 44 LEU A C 6
ATOM 6372 O O . LEU A 1 44 ? 14.220 -0.361 -4.454 1.00 0.00 44 LEU A O 6
ATOM 6388 N N . HIS A 1 45 ? 14.618 1.796 -5.004 1.00 0.00 45 HIS A N 6
ATOM 6389 C CA . HIS A 1 45 ? 13.962 2.334 -3.823 1.00 0.00 45 HIS A CA 6
ATOM 6390 C C . HIS A 1 45 ? 12.469 2.005 -3.872 1.00 0.00 45 HIS A C 6
ATOM 6391 O O . HIS A 1 45 ? 11.919 1.456 -2.918 1.00 0.00 45 HIS A O 6
ATOM 6405 N N . CYS A 1 46 ? 11.855 2.355 -4.993 1.00 0.00 46 CYS A N 6
ATOM 6406 C CA . CYS A 1 46 ? 10.436 2.104 -5.178 1.00 0.00 46 CYS A CA 6
ATOM 6407 C C . CYS A 1 46 ? 10.138 0.672 -4.730 1.00 0.00 46 CYS A C 6
ATOM 6408 O O . CYS A 1 46 ? 9.120 0.417 -4.090 1.00 0.00 46 CYS A O 6
ATOM 6416 N N . GLN A 1 47 ? 11.046 -0.226 -5.085 1.00 0.00 47 GLN A N 6
ATOM 6417 C CA . GLN A 1 47 ? 10.894 -1.626 -4.727 1.00 0.00 47 GLN A CA 6
ATOM 6418 C C . GLN A 1 47 ? 10.922 -1.791 -3.207 1.00 0.00 47 GLN A C 6
ATOM 6419 O O . GLN A 1 47 ? 9.966 -2.289 -2.615 1.00 0.00 47 GLN A O 6
ATOM 6433 N N . LYS A 1 48 ? 12.030 -1.364 -2.617 1.00 0.00 48 LYS A N 6
ATOM 6434 C CA . LYS A 1 48 ? 12.195 -1.459 -1.177 1.00 0.00 48 LYS A CA 6
ATOM 6435 C C . LYS A 1 48 ? 10.971 -0.855 -0.486 1.00 0.00 48 LYS A C 6
ATOM 6436 O O . LYS A 1 48 ? 10.289 -1.532 0.282 1.00 0.00 48 LYS A O 6
ATOM 6455 N N . ALA A 1 49 ? 10.729 0.413 -0.785 1.00 0.00 49 ALA A N 6
ATOM 6456 C CA . ALA A 1 49 ? 9.598 1.117 -0.202 1.00 0.00 49 ALA A CA 6
ATOM 6457 C C . ALA A 1 49 ? 8.389 0.180 -0.156 1.00 0.00 49 ALA A C 6
ATOM 6458 O O . ALA A 1 49 ? 7.986 -0.266 0.917 1.00 0.00 49 ALA A O 6
ATOM 6465 N N . ALA A 1 50 ? 7.845 -0.090 -1.334 1.00 0.00 50 ALA A N 6
ATOM 6466 C CA . ALA A 1 50 ? 6.690 -0.965 -1.441 1.00 0.00 50 ALA A CA 6
ATOM 6467 C C . ALA A 1 50 ? 6.889 -2.178 -0.530 1.00 0.00 50 ALA A C 6
ATOM 6468 O O . ALA A 1 50 ? 6.083 -2.423 0.367 1.00 0.00 50 ALA A O 6
ATOM 6475 N N . ILE A 1 51 ? 7.965 -2.905 -0.792 1.00 0.00 51 ILE A N 6
ATOM 6476 C CA . ILE A 1 51 ? 8.279 -4.086 -0.006 1.00 0.00 51 ILE A CA 6
ATOM 6477 C C . ILE A 1 51 ? 8.163 -3.750 1.482 1.00 0.00 51 ILE A C 6
ATOM 6478 O O . ILE A 1 51 ? 7.388 -4.374 2.204 1.00 0.00 51 ILE A O 6
ATOM 6494 N N . ASN A 1 52 ? 8.946 -2.764 1.896 1.00 0.00 52 ASN A N 6
ATOM 6495 C CA . ASN A 1 52 ? 8.941 -2.338 3.285 1.00 0.00 52 ASN A CA 6
ATOM 6496 C C . ASN A 1 52 ? 7.497 -2.113 3.739 1.00 0.00 52 ASN A C 6
ATOM 6497 O O . ASN A 1 52 ? 7.201 -2.177 4.932 1.00 0.00 52 ASN A O 6
ATOM 6508 N N . THR A 1 53 ? 6.637 -1.855 2.765 1.00 0.00 53 THR A N 6
ATOM 6509 C CA . THR A 1 53 ? 5.232 -1.621 3.051 1.00 0.00 53 THR A CA 6
ATOM 6510 C C . THR A 1 53 ? 4.366 -2.693 2.384 1.00 0.00 53 THR A C 6
ATOM 6511 O O . THR A 1 53 ? 3.221 -2.433 2.020 1.00 0.00 53 THR A O 6
ATOM 6522 N N . SER A 1 54 ? 4.948 -3.875 2.246 1.00 0.00 54 SER A N 6
ATOM 6523 C CA . SER A 1 54 ? 4.244 -4.987 1.630 1.00 0.00 54 SER A CA 6
ATOM 6524 C C . SER A 1 54 ? 3.380 -4.483 0.472 1.00 0.00 54 SER A C 6
ATOM 6525 O O . SER A 1 54 ? 2.281 -4.988 0.248 1.00 0.00 54 SER A O 6
ATOM 6533 N N . ASN A 1 55 ? 3.910 -3.495 -0.233 1.00 0.00 55 ASN A N 6
ATOM 6534 C CA . ASN A 1 55 ? 3.201 -2.917 -1.362 1.00 0.00 55 ASN A CA 6
ATOM 6535 C C . ASN A 1 55 ? 1.725 -2.745 -0.998 1.00 0.00 55 ASN A C 6
ATOM 6536 O O . ASN A 1 55 ? 0.844 -3.061 -1.796 1.00 0.00 55 ASN A O 6
ATOM 6547 N N . ALA A 1 56 ? 1.500 -2.246 0.209 1.00 0.00 56 ALA A N 6
ATOM 6548 C CA . ALA A 1 56 ? 0.146 -2.029 0.689 1.00 0.00 56 ALA A CA 6
ATOM 6549 C C . ALA A 1 56 ? -0.559 -1.023 -0.223 1.00 0.00 56 ALA A C 6
ATOM 6550 O O . ALA A 1 56 ? -1.760 -1.132 -0.463 1.00 0.00 56 ALA A O 6
ATOM 6557 N N . GLY A 1 57 ? 0.219 -0.066 -0.707 1.00 0.00 57 GLY A N 6
ATOM 6558 C CA . GLY A 1 57 ? -0.315 0.959 -1.588 1.00 0.00 57 GLY A CA 6
ATOM 6559 C C . GLY A 1 57 ? 0.790 1.906 -2.061 1.00 0.00 57 GLY A C 6
ATOM 6560 O O . GLY A 1 57 ? 1.793 2.087 -1.374 1.00 0.00 57 GLY A O 6
ATOM 6564 N N . VAL A 1 58 ? 0.568 2.485 -3.232 1.00 0.00 58 VAL A N 6
ATOM 6565 C CA . VAL A 1 58 ? 1.532 3.408 -3.805 1.00 0.00 58 VAL A CA 6
ATOM 6566 C C . VAL A 1 58 ? 1.902 4.465 -2.763 1.00 0.00 58 VAL A C 6
ATOM 6567 O O . VAL A 1 58 ? 3.071 4.821 -2.622 1.00 0.00 58 VAL A O 6
ATOM 6580 N N . GLU A 1 59 ? 0.884 4.936 -2.058 1.00 0.00 59 GLU A N 6
ATOM 6581 C CA . GLU A 1 59 ? 1.088 5.945 -1.032 1.00 0.00 59 GLU A CA 6
ATOM 6582 C C . GLU A 1 59 ? 2.035 5.420 0.049 1.00 0.00 59 GLU A C 6
ATOM 6583 O O . GLU A 1 59 ? 2.950 6.124 0.473 1.00 0.00 59 GLU A O 6
ATOM 6595 N N . GLU A 1 60 ? 1.784 4.187 0.463 1.00 0.00 60 GLU A N 6
ATOM 6596 C CA . GLU A 1 60 ? 2.603 3.559 1.485 1.00 0.00 60 GLU A CA 6
ATOM 6597 C C . GLU A 1 60 ? 4.054 3.453 1.012 1.00 0.00 60 GLU A C 6
ATOM 6598 O O . GLU A 1 60 ? 4.976 3.824 1.737 1.00 0.00 60 GLU A O 6
ATOM 6610 N N . ALA A 1 61 ? 4.211 2.945 -0.201 1.00 0.00 61 ALA A N 6
ATOM 6611 C CA . ALA A 1 61 ? 5.535 2.786 -0.780 1.00 0.00 61 ALA A CA 6
ATOM 6612 C C . ALA A 1 61 ? 6.276 4.123 -0.722 1.00 0.00 61 ALA A C 6
ATOM 6613 O O . ALA A 1 61 ? 7.371 4.206 -0.167 1.00 0.00 61 ALA A O 6
ATOM 6620 N N . MET A 1 62 ? 5.651 5.135 -1.304 1.00 0.00 62 MET A N 6
ATOM 6621 C CA . MET A 1 62 ? 6.238 6.464 -1.325 1.00 0.00 62 MET A CA 6
ATOM 6622 C C . MET A 1 62 ? 6.519 6.963 0.094 1.00 0.00 62 MET A C 6
ATOM 6623 O O . MET A 1 62 ? 7.630 7.399 0.393 1.00 0.00 62 MET A O 6
ATOM 6637 N N . ASN A 1 63 ? 5.495 6.881 0.930 1.00 0.00 63 ASN A N 6
ATOM 6638 C CA . ASN A 1 63 ? 5.618 7.318 2.310 1.00 0.00 63 ASN A CA 6
ATOM 6639 C C . ASN A 1 63 ? 6.914 6.761 2.903 1.00 0.00 63 ASN A C 6
ATOM 6640 O O . ASN A 1 63 ? 7.598 7.445 3.662 1.00 0.00 63 ASN A O 6
ATOM 6651 N N . TRP A 1 64 ? 7.212 5.524 2.533 1.00 0.00 64 TRP A N 6
ATOM 6652 C CA . TRP A 1 64 ? 8.414 4.867 3.019 1.00 0.00 64 TRP A CA 6
ATOM 6653 C C . TRP A 1 64 ? 9.620 5.548 2.370 1.00 0.00 64 TRP A C 6
ATOM 6654 O O . TRP A 1 64 ? 10.649 5.743 3.015 1.00 0.00 64 TRP A O 6
ATOM 6675 N N . LEU A 1 65 ? 9.454 5.891 1.101 1.00 0.00 65 LEU A N 6
ATOM 6676 C CA . LEU A 1 65 ? 10.516 6.546 0.357 1.00 0.00 65 LEU A CA 6
ATOM 6677 C C . LEU A 1 65 ? 10.783 7.925 0.964 1.00 0.00 65 LEU A C 6
ATOM 6678 O O . LEU A 1 65 ? 11.935 8.338 1.094 1.00 0.00 65 LEU A O 6
ATOM 6694 N N . LEU A 1 66 ? 9.700 8.599 1.321 1.00 0.00 66 LEU A N 6
ATOM 6695 C CA . LEU A 1 66 ? 9.802 9.922 1.912 1.00 0.00 66 LEU A CA 6
ATOM 6696 C C . LEU A 1 66 ? 10.418 9.807 3.308 1.00 0.00 66 LEU A C 6
ATOM 6697 O O . LEU A 1 66 ? 10.754 10.815 3.928 1.00 0.00 66 LEU A O 6
ATOM 6713 N N . SER A 1 67 ? 10.547 8.569 3.762 1.00 0.00 67 SER A N 6
ATOM 6714 C CA . SER A 1 67 ? 11.117 8.308 5.073 1.00 0.00 67 SER A CA 6
ATOM 6715 C C . SER A 1 67 ? 12.455 7.581 4.928 1.00 0.00 67 SER A C 6
ATOM 6716 O O . SER A 1 67 ? 13.259 7.561 5.858 1.00 0.00 67 SER A O 6
ATOM 6724 N N . HIS A 1 68 ? 12.652 7.002 3.753 1.00 0.00 68 HIS A N 6
ATOM 6725 C CA . HIS A 1 68 ? 13.879 6.275 3.473 1.00 0.00 68 HIS A CA 6
ATOM 6726 C C . HIS A 1 68 ? 14.600 6.922 2.289 1.00 0.00 68 HIS A C 6
ATOM 6727 O O . HIS A 1 68 ? 15.451 6.296 1.658 1.00 0.00 68 HIS A O 6
ATOM 6741 N N . MET A 1 69 ? 14.233 8.167 2.022 1.00 0.00 69 MET A N 6
ATOM 6742 C CA . MET A 1 69 ? 14.834 8.905 0.924 1.00 0.00 69 MET A CA 6
ATOM 6743 C C . MET A 1 69 ? 16.284 9.275 1.241 1.00 0.00 69 MET A C 6
ATOM 6744 O O . MET A 1 69 ? 17.168 9.115 0.400 1.00 0.00 69 MET A O 6
ATOM 6758 N N . ASP A 1 70 ? 16.485 9.763 2.456 1.00 0.00 70 ASP A N 6
ATOM 6759 C CA . ASP A 1 70 ? 17.813 10.158 2.895 1.00 0.00 70 ASP A CA 6
ATOM 6760 C C . ASP A 1 70 ? 18.367 9.096 3.847 1.00 0.00 70 ASP A C 6
ATOM 6761 O O . ASP A 1 70 ? 18.664 9.389 5.004 1.00 0.00 70 ASP A O 6
ATOM 6770 N N . ASP A 1 71 ? 18.489 7.885 3.325 1.00 0.00 71 ASP A N 6
ATOM 6771 C CA . ASP A 1 71 ? 19.002 6.778 4.114 1.00 0.00 71 ASP A CA 6
ATOM 6772 C C . ASP A 1 71 ? 20.072 6.036 3.310 1.00 0.00 71 ASP A C 6
ATOM 6773 O O . ASP A 1 71 ? 20.073 6.083 2.081 1.00 0.00 71 ASP A O 6
ATOM 6782 N N . PRO A 1 72 ? 20.979 5.350 4.055 1.00 0.00 72 PRO A N 6
ATOM 6783 C CA . PRO A 1 72 ? 22.051 4.599 3.425 1.00 0.00 72 PRO A CA 6
ATOM 6784 C C . PRO A 1 72 ? 21.523 3.301 2.810 1.00 0.00 72 PRO A C 6
ATOM 6785 O O . PRO A 1 72 ? 22.049 2.828 1.803 1.00 0.00 72 PRO A O 6
ATOM 6796 N N . ASP A 1 73 ? 20.491 2.762 3.441 1.00 0.00 73 ASP A N 6
ATOM 6797 C CA . ASP A 1 73 ? 19.886 1.528 2.968 1.00 0.00 73 ASP A CA 6
ATOM 6798 C C . ASP A 1 73 ? 19.277 1.761 1.584 1.00 0.00 73 ASP A C 6
ATOM 6799 O O . ASP A 1 73 ? 19.357 0.896 0.713 1.00 0.00 73 ASP A O 6
ATOM 6808 N N . ILE A 1 74 ? 18.681 2.934 1.425 1.00 0.00 74 ILE A N 6
ATOM 6809 C CA . ILE A 1 74 ? 18.059 3.292 0.162 1.00 0.00 74 ILE A CA 6
ATOM 6810 C C . ILE A 1 74 ? 19.000 2.925 -0.988 1.00 0.00 74 ILE A C 6
ATOM 6811 O O . ILE A 1 74 ? 18.549 2.626 -2.092 1.00 0.00 74 ILE A O 6
ATOM 6827 N N . ASP A 1 75 ? 20.290 2.960 -0.688 1.00 0.00 75 ASP A N 6
ATOM 6828 C CA . ASP A 1 75 ? 21.298 2.635 -1.682 1.00 0.00 75 ASP A CA 6
ATOM 6829 C C . ASP A 1 75 ? 21.597 1.135 -1.629 1.00 0.00 75 ASP A C 6
ATOM 6830 O O . ASP A 1 75 ? 21.838 0.510 -2.660 1.00 0.00 75 ASP A O 6
ATOM 6839 N N . ALA A 1 76 ? 21.571 0.602 -0.416 1.00 0.00 76 ALA A N 6
ATOM 6840 C CA . ALA A 1 76 ? 21.835 -0.812 -0.215 1.00 0.00 76 ALA A CA 6
ATOM 6841 C C . ALA A 1 76 ? 20.992 -1.629 -1.195 1.00 0.00 76 ALA A C 6
ATOM 6842 O O . ALA A 1 76 ? 19.878 -1.236 -1.539 1.00 0.00 76 ALA A O 6
ATOM 6849 N N . PRO A 1 77 ? 21.569 -2.781 -1.629 1.00 0.00 77 PRO A N 6
ATOM 6850 C CA . PRO A 1 77 ? 20.883 -3.657 -2.563 1.00 0.00 77 PRO A CA 6
ATOM 6851 C C . PRO A 1 77 ? 19.768 -4.439 -1.865 1.00 0.00 77 PRO A C 6
ATOM 6852 O O . PRO A 1 77 ? 19.821 -4.654 -0.655 1.00 0.00 77 PRO A O 6
ATOM 6863 N N . ILE A 1 78 ? 18.786 -4.842 -2.656 1.00 0.00 78 ILE A N 6
ATOM 6864 C CA . ILE A 1 78 ? 17.661 -5.595 -2.129 1.00 0.00 78 ILE A CA 6
ATOM 6865 C C . ILE A 1 78 ? 18.088 -7.045 -1.894 1.00 0.00 78 ILE A C 6
ATOM 6866 O O . ILE A 1 78 ? 17.915 -7.577 -0.798 1.00 0.00 78 ILE A O 6
ATOM 6882 N N . SER A 1 79 ? 18.638 -7.643 -2.940 1.00 0.00 79 SER A N 6
ATOM 6883 C CA . SER A 1 79 ? 19.092 -9.021 -2.862 1.00 0.00 79 SER A CA 6
ATOM 6884 C C . SER A 1 79 ? 20.069 -9.316 -4.001 1.00 0.00 79 SER A C 6
ATOM 6885 O O . SER A 1 79 ? 19.764 -10.100 -4.899 1.00 0.00 79 SER A O 6
ATOM 6893 N N . GLY A 1 80 ? 21.225 -8.673 -3.928 1.00 0.00 80 GLY A N 6
ATOM 6894 C CA . GLY A 1 80 ? 22.249 -8.857 -4.942 1.00 0.00 80 GLY A CA 6
ATOM 6895 C C . GLY A 1 80 ? 22.289 -7.667 -5.903 1.00 0.00 80 GLY A C 6
ATOM 6896 O O . GLY A 1 80 ? 21.505 -6.729 -5.768 1.00 0.00 80 GLY A O 6
ATOM 6900 N N . PRO A 1 81 ? 23.236 -7.745 -6.876 1.00 0.00 81 PRO A N 6
ATOM 6901 C CA . PRO A 1 81 ? 23.389 -6.686 -7.859 1.00 0.00 81 PRO A CA 6
ATOM 6902 C C . PRO A 1 81 ? 22.267 -6.737 -8.898 1.00 0.00 81 PRO A C 6
ATOM 6903 O O . PRO A 1 81 ? 21.423 -7.630 -8.862 1.00 0.00 81 PRO A O 6
ATOM 6914 N N . SER A 1 82 ? 22.295 -5.766 -9.799 1.00 0.00 82 SER A N 6
ATOM 6915 C CA . SER A 1 82 ? 21.291 -5.689 -10.847 1.00 0.00 82 SER A CA 6
ATOM 6916 C C . SER A 1 82 ? 21.887 -5.035 -12.095 1.00 0.00 82 SER A C 6
ATOM 6917 O O . SER A 1 82 ? 21.936 -5.651 -13.159 1.00 0.00 82 SER A O 6
ATOM 6925 N N . SER A 1 83 ? 22.324 -3.796 -11.924 1.00 0.00 83 SER A N 6
ATOM 6926 C CA . SER A 1 83 ? 22.914 -3.052 -13.024 1.00 0.00 83 SER A CA 6
ATOM 6927 C C . SER A 1 83 ? 24.290 -3.627 -13.365 1.00 0.00 83 SER A C 6
ATOM 6928 O O . SER A 1 83 ? 24.522 -4.065 -14.491 1.00 0.00 83 SER A O 6
ATOM 6936 N N . GLY A 1 84 ? 25.168 -3.607 -12.373 1.00 0.00 84 GLY A N 6
ATOM 6937 C CA . GLY A 1 84 ? 26.515 -4.120 -12.554 1.00 0.00 84 GLY A CA 6
ATOM 6938 C C . GLY A 1 84 ? 27.540 -3.232 -11.846 1.00 0.00 84 GLY A C 6
ATOM 6939 O O . GLY A 1 84 ? 27.249 -2.083 -11.517 1.00 0.00 84 GLY A O 6
ATOM 6943 N N . GLY A 1 1 ? 5.991 -31.878 -33.194 1.00 0.00 1 GLY A N 7
ATOM 6944 C CA . GLY A 1 1 ? 6.263 -31.700 -31.778 1.00 0.00 1 GLY A CA 7
ATOM 6945 C C . GLY A 1 1 ? 5.336 -32.571 -30.928 1.00 0.00 1 GLY A C 7
ATOM 6946 O O . GLY A 1 1 ? 4.211 -32.176 -30.626 1.00 0.00 1 GLY A O 7
ATOM 6950 N N . SER A 1 2 ? 5.843 -33.740 -30.565 1.00 0.00 2 SER A N 7
ATOM 6951 C CA . SER A 1 2 ? 5.075 -34.670 -29.756 1.00 0.00 2 SER A CA 7
ATOM 6952 C C . SER A 1 2 ? 5.801 -34.940 -28.436 1.00 0.00 2 SER A C 7
ATOM 6953 O O . SER A 1 2 ? 7.020 -35.101 -28.416 1.00 0.00 2 SER A O 7
ATOM 6961 N N . SER A 1 3 ? 5.021 -34.980 -27.366 1.00 0.00 3 SER A N 7
ATOM 6962 C CA . SER A 1 3 ? 5.575 -35.228 -26.045 1.00 0.00 3 SER A CA 7
ATOM 6963 C C . SER A 1 3 ? 4.462 -35.637 -25.079 1.00 0.00 3 SER A C 7
ATOM 6964 O O . SER A 1 3 ? 3.291 -35.338 -25.313 1.00 0.00 3 SER A O 7
ATOM 6972 N N . GLY A 1 4 ? 4.865 -36.314 -24.014 1.00 0.00 4 GLY A N 7
ATOM 6973 C CA . GLY A 1 4 ? 3.916 -36.767 -23.012 1.00 0.00 4 GLY A CA 7
ATOM 6974 C C . GLY A 1 4 ? 4.134 -36.041 -21.682 1.00 0.00 4 GLY A C 7
ATOM 6975 O O . GLY A 1 4 ? 4.454 -36.668 -20.674 1.00 0.00 4 GLY A O 7
ATOM 6979 N N . SER A 1 5 ? 3.952 -34.729 -21.724 1.00 0.00 5 SER A N 7
ATOM 6980 C CA . SER A 1 5 ? 4.125 -33.911 -20.536 1.00 0.00 5 SER A CA 7
ATOM 6981 C C . SER A 1 5 ? 3.340 -32.606 -20.680 1.00 0.00 5 SER A C 7
ATOM 6982 O O . SER A 1 5 ? 3.155 -32.108 -21.789 1.00 0.00 5 SER A O 7
ATOM 6990 N N . SER A 1 6 ? 2.899 -32.089 -19.542 1.00 0.00 6 SER A N 7
ATOM 6991 C CA . SER A 1 6 ? 2.138 -30.852 -19.528 1.00 0.00 6 SER A CA 7
ATOM 6992 C C . SER A 1 6 ? 2.812 -29.834 -18.606 1.00 0.00 6 SER A C 7
ATOM 6993 O O . SER A 1 6 ? 3.640 -30.198 -17.773 1.00 0.00 6 SER A O 7
ATOM 7001 N N . GLY A 1 7 ? 2.431 -28.577 -18.786 1.00 0.00 7 GLY A N 7
ATOM 7002 C CA . GLY A 1 7 ? 2.988 -27.504 -17.981 1.00 0.00 7 GLY A CA 7
ATOM 7003 C C . GLY A 1 7 ? 1.929 -26.910 -17.050 1.00 0.00 7 GLY A C 7
ATOM 7004 O O . GLY A 1 7 ? 1.097 -27.635 -16.507 1.00 0.00 7 GLY A O 7
ATOM 7008 N N . GLY A 1 8 ? 1.994 -25.596 -16.895 1.00 0.00 8 GLY A N 7
ATOM 7009 C CA . GLY A 1 8 ? 1.051 -24.896 -16.040 1.00 0.00 8 GLY A CA 7
ATOM 7010 C C . GLY A 1 8 ? 0.072 -24.062 -16.870 1.00 0.00 8 GLY A C 7
ATOM 7011 O O . GLY A 1 8 ? 0.333 -23.772 -18.037 1.00 0.00 8 GLY A O 7
ATOM 7015 N N . GLU A 1 9 ? -1.033 -23.700 -16.235 1.00 0.00 9 GLU A N 7
ATOM 7016 C CA . GLU A 1 9 ? -2.051 -22.905 -16.900 1.00 0.00 9 GLU A CA 7
ATOM 7017 C C . GLU A 1 9 ? -2.470 -21.730 -16.014 1.00 0.00 9 GLU A C 7
ATOM 7018 O O . GLU A 1 9 ? -2.594 -20.602 -16.490 1.00 0.00 9 GLU A O 7
ATOM 7030 N N . GLU A 1 10 ? -2.677 -22.034 -14.741 1.00 0.00 10 GLU A N 7
ATOM 7031 C CA . GLU A 1 10 ? -3.079 -21.017 -13.785 1.00 0.00 10 GLU A CA 7
ATOM 7032 C C . GLU A 1 10 ? -1.865 -20.517 -12.999 1.00 0.00 10 GLU A C 7
ATOM 7033 O O . GLU A 1 10 ? -1.048 -21.313 -12.539 1.00 0.00 10 GLU A O 7
ATOM 7045 N N . LEU A 1 11 ? -1.785 -19.201 -12.870 1.00 0.00 11 LEU A N 7
ATOM 7046 C CA . LEU A 1 11 ? -0.684 -18.585 -12.148 1.00 0.00 11 LEU A CA 7
ATOM 7047 C C . LEU A 1 11 ? -1.074 -17.160 -11.752 1.00 0.00 11 LEU A C 7
ATOM 7048 O O . LEU A 1 11 ? -1.501 -16.372 -12.595 1.00 0.00 11 LEU A O 7
ATOM 7064 N N . LEU A 1 12 ? -0.912 -16.871 -10.469 1.00 0.00 12 LEU A N 7
ATOM 7065 C CA . LEU A 1 12 ? -1.241 -15.554 -9.952 1.00 0.00 12 LEU A CA 7
ATOM 7066 C C . LEU A 1 12 ? -0.818 -15.467 -8.484 1.00 0.00 12 LEU A C 7
ATOM 7067 O O . LEU A 1 12 ? -0.755 -16.482 -7.791 1.00 0.00 12 LEU A O 7
ATOM 7083 N N . PRO A 1 13 ? -0.531 -14.214 -8.042 1.00 0.00 13 PRO A N 7
ATOM 7084 C CA . PRO A 1 13 ? -0.115 -13.981 -6.669 1.00 0.00 13 PRO A CA 7
ATOM 7085 C C . PRO A 1 13 ? -1.304 -14.084 -5.711 1.00 0.00 13 PRO A C 7
ATOM 7086 O O . PRO A 1 13 ? -2.456 -14.087 -6.143 1.00 0.00 13 PRO A O 7
ATOM 7097 N N . ASP A 1 14 ? -0.984 -14.167 -4.428 1.00 0.00 14 ASP A N 7
ATOM 7098 C CA . ASP A 1 14 ? -2.011 -14.270 -3.406 1.00 0.00 14 ASP A CA 7
ATOM 7099 C C . ASP A 1 14 ? -1.348 -14.472 -2.042 1.00 0.00 14 ASP A C 7
ATOM 7100 O O . ASP A 1 14 ? -1.081 -15.603 -1.639 1.00 0.00 14 ASP A O 7
ATOM 7109 N N . GLY A 1 15 ? -1.101 -13.358 -1.368 1.00 0.00 15 GLY A N 7
ATOM 7110 C CA . GLY A 1 15 ? -0.475 -13.399 -0.058 1.00 0.00 15 GLY A CA 7
ATOM 7111 C C . GLY A 1 15 ? -1.527 -13.421 1.053 1.00 0.00 15 GLY A C 7
ATOM 7112 O O . GLY A 1 15 ? -1.951 -12.371 1.532 1.00 0.00 15 GLY A O 7
ATOM 7116 N N . VAL A 1 16 ? -1.918 -14.630 1.429 1.00 0.00 16 VAL A N 7
ATOM 7117 C CA . VAL A 1 16 ? -2.913 -14.803 2.474 1.00 0.00 16 VAL A CA 7
ATOM 7118 C C . VAL A 1 16 ? -2.447 -14.082 3.740 1.00 0.00 16 VAL A C 7
ATOM 7119 O O . VAL A 1 16 ? -1.285 -14.193 4.130 1.00 0.00 16 VAL A O 7
ATOM 7132 N N . PRO A 1 17 ? -3.401 -13.339 4.363 1.00 0.00 17 PRO A N 7
ATOM 7133 C CA . PRO A 1 17 ? -3.100 -12.600 5.577 1.00 0.00 17 PRO A CA 7
ATOM 7134 C C . PRO A 1 17 ? -2.997 -13.539 6.780 1.00 0.00 17 PRO A C 7
ATOM 7135 O O . PRO A 1 17 ? -3.980 -14.170 7.165 1.00 0.00 17 PRO A O 7
ATOM 7146 N N . GLU A 1 18 ? -1.798 -13.603 7.340 1.00 0.00 18 GLU A N 7
ATOM 7147 C CA . GLU A 1 18 ? -1.554 -14.455 8.491 1.00 0.00 18 GLU A CA 7
ATOM 7148 C C . GLU A 1 18 ? -0.810 -13.677 9.579 1.00 0.00 18 GLU A C 7
ATOM 7149 O O . GLU A 1 18 ? 0.214 -13.052 9.310 1.00 0.00 18 GLU A O 7
ATOM 7161 N N . GLU A 1 19 ? -1.355 -13.742 10.785 1.00 0.00 19 GLU A N 7
ATOM 7162 C CA . GLU A 1 19 ? -0.756 -13.052 11.915 1.00 0.00 19 GLU A CA 7
ATOM 7163 C C . GLU A 1 19 ? 0.321 -13.926 12.560 1.00 0.00 19 GLU A C 7
ATOM 7164 O O . GLU A 1 19 ? 0.277 -14.187 13.761 1.00 0.00 19 GLU A O 7
ATOM 7176 N N . VAL A 1 20 ? 1.265 -14.354 11.734 1.00 0.00 20 VAL A N 7
ATOM 7177 C CA . VAL A 1 20 ? 2.352 -15.193 12.209 1.00 0.00 20 VAL A CA 7
ATOM 7178 C C . VAL A 1 20 ? 3.403 -15.332 11.106 1.00 0.00 20 VAL A C 7
ATOM 7179 O O . VAL A 1 20 ? 3.073 -15.294 9.922 1.00 0.00 20 VAL A O 7
ATOM 7192 N N . MET A 1 21 ? 4.646 -15.490 11.534 1.00 0.00 21 MET A N 7
ATOM 7193 C CA . MET A 1 21 ? 5.748 -15.635 10.598 1.00 0.00 21 MET A CA 7
ATOM 7194 C C . MET A 1 21 ? 5.869 -17.081 10.114 1.00 0.00 21 MET A C 7
ATOM 7195 O O . MET A 1 21 ? 5.597 -18.016 10.866 1.00 0.00 21 MET A O 7
ATOM 7209 N N . GLU A 1 22 ? 6.278 -17.220 8.861 1.00 0.00 22 GLU A N 7
ATOM 7210 C CA . GLU A 1 22 ? 6.439 -18.537 8.268 1.00 0.00 22 GLU A CA 7
ATOM 7211 C C . GLU A 1 22 ? 7.056 -18.419 6.873 1.00 0.00 22 GLU A C 7
ATOM 7212 O O . GLU A 1 22 ? 6.397 -18.701 5.873 1.00 0.00 22 GLU A O 7
ATOM 7224 N N . SER A 1 23 ? 8.314 -18.003 6.851 1.00 0.00 23 SER A N 7
ATOM 7225 C CA . SER A 1 23 ? 9.027 -17.845 5.595 1.00 0.00 23 SER A CA 7
ATOM 7226 C C . SER A 1 23 ? 8.099 -17.243 4.538 1.00 0.00 23 SER A C 7
ATOM 7227 O O . SER A 1 23 ? 7.564 -17.962 3.695 1.00 0.00 23 SER A O 7
ATOM 7235 N N . ALA A 1 24 ? 7.935 -15.930 4.617 1.00 0.00 24 ALA A N 7
ATOM 7236 C CA . ALA A 1 24 ? 7.081 -15.224 3.678 1.00 0.00 24 ALA A CA 7
ATOM 7237 C C . ALA A 1 24 ? 7.529 -13.764 3.586 1.00 0.00 24 ALA A C 7
ATOM 7238 O O . ALA A 1 24 ? 7.301 -12.982 4.508 1.00 0.00 24 ALA A O 7
ATOM 7245 N N . GLN A 1 25 ? 8.158 -13.441 2.466 1.00 0.00 25 GLN A N 7
ATOM 7246 C CA . GLN A 1 25 ? 8.640 -12.089 2.242 1.00 0.00 25 GLN A CA 7
ATOM 7247 C C . GLN A 1 25 ? 7.823 -11.409 1.141 1.00 0.00 25 GLN A C 7
ATOM 7248 O O . GLN A 1 25 ? 7.295 -12.077 0.254 1.00 0.00 25 GLN A O 7
ATOM 7262 N N . PRO A 1 26 ? 7.742 -10.055 1.238 1.00 0.00 26 PRO A N 7
ATOM 7263 C CA . PRO A 1 26 ? 6.998 -9.278 0.261 1.00 0.00 26 PRO A CA 7
ATOM 7264 C C . PRO A 1 26 ? 7.767 -9.173 -1.057 1.00 0.00 26 PRO A C 7
ATOM 7265 O O . PRO A 1 26 ? 8.890 -9.665 -1.166 1.00 0.00 26 PRO A O 7
ATOM 7276 N N . VAL A 1 27 ? 7.133 -8.529 -2.026 1.00 0.00 27 VAL A N 7
ATOM 7277 C CA . VAL A 1 27 ? 7.744 -8.353 -3.332 1.00 0.00 27 VAL A CA 7
ATOM 7278 C C . VAL A 1 27 ? 7.401 -6.962 -3.868 1.00 0.00 27 VAL A C 7
ATOM 7279 O O . VAL A 1 27 ? 6.230 -6.589 -3.933 1.00 0.00 27 VAL A O 7
ATOM 7292 N N . ALA A 1 28 ? 8.443 -6.231 -4.237 1.00 0.00 28 ALA A N 7
ATOM 7293 C CA . ALA A 1 28 ? 8.266 -4.889 -4.765 1.00 0.00 28 ALA A CA 7
ATOM 7294 C C . ALA A 1 28 ? 7.285 -4.932 -5.938 1.00 0.00 28 ALA A C 7
ATOM 7295 O O . ALA A 1 28 ? 7.689 -5.125 -7.083 1.00 0.00 28 ALA A O 7
ATOM 7302 N N . ASN A 1 29 ? 6.014 -4.747 -5.611 1.00 0.00 29 ASN A N 7
ATOM 7303 C CA . ASN A 1 29 ? 4.972 -4.762 -6.624 1.00 0.00 29 ASN A CA 7
ATOM 7304 C C . ASN A 1 29 ? 5.450 -3.987 -7.853 1.00 0.00 29 ASN A C 7
ATOM 7305 O O . ASN A 1 29 ? 5.968 -2.879 -7.730 1.00 0.00 29 ASN A O 7
ATOM 7316 N N . GLU A 1 30 ? 5.258 -4.601 -9.012 1.00 0.00 30 GLU A N 7
ATOM 7317 C CA . GLU A 1 30 ? 5.664 -3.983 -10.262 1.00 0.00 30 GLU A CA 7
ATOM 7318 C C . GLU A 1 30 ? 4.780 -2.772 -10.566 1.00 0.00 30 GLU A C 7
ATOM 7319 O O . GLU A 1 30 ? 5.213 -1.834 -11.234 1.00 0.00 30 GLU A O 7
ATOM 7331 N N . GLU A 1 31 ? 3.556 -2.831 -10.062 1.00 0.00 31 GLU A N 7
ATOM 7332 C CA . GLU A 1 31 ? 2.607 -1.750 -10.271 1.00 0.00 31 GLU A CA 7
ATOM 7333 C C . GLU A 1 31 ? 2.964 -0.552 -9.389 1.00 0.00 31 GLU A C 7
ATOM 7334 O O . GLU A 1 31 ? 3.079 0.570 -9.877 1.00 0.00 31 GLU A O 7
ATOM 7346 N N . ILE A 1 32 ? 3.128 -0.832 -8.104 1.00 0.00 32 ILE A N 7
ATOM 7347 C CA . ILE A 1 32 ? 3.469 0.208 -7.149 1.00 0.00 32 ILE A CA 7
ATOM 7348 C C . ILE A 1 32 ? 4.803 0.843 -7.548 1.00 0.00 32 ILE A C 7
ATOM 7349 O O . ILE A 1 32 ? 4.966 2.059 -7.462 1.00 0.00 32 ILE A O 7
ATOM 7365 N N . VAL A 1 33 ? 5.723 -0.010 -7.975 1.00 0.00 33 VAL A N 7
ATOM 7366 C CA . VAL A 1 33 ? 7.038 0.453 -8.387 1.00 0.00 33 VAL A CA 7
ATOM 7367 C C . VAL A 1 33 ? 6.914 1.220 -9.705 1.00 0.00 33 VAL A C 7
ATOM 7368 O O . VAL A 1 33 ? 7.494 2.294 -9.858 1.00 0.00 33 VAL A O 7
ATOM 7381 N N . ALA A 1 34 ? 6.154 0.639 -10.622 1.00 0.00 34 ALA A N 7
ATOM 7382 C CA . ALA A 1 34 ? 5.947 1.255 -11.921 1.00 0.00 34 ALA A CA 7
ATOM 7383 C C . ALA A 1 34 ? 5.341 2.647 -11.730 1.00 0.00 34 ALA A C 7
ATOM 7384 O O . ALA A 1 34 ? 5.612 3.558 -12.511 1.00 0.00 34 ALA A O 7
ATOM 7391 N N . GLN A 1 35 ? 4.533 2.768 -10.687 1.00 0.00 35 GLN A N 7
ATOM 7392 C CA . GLN A 1 35 ? 3.887 4.033 -10.384 1.00 0.00 35 GLN A CA 7
ATOM 7393 C C . GLN A 1 35 ? 4.899 5.019 -9.797 1.00 0.00 35 GLN A C 7
ATOM 7394 O O . GLN A 1 35 ? 4.961 6.174 -10.216 1.00 0.00 35 GLN A O 7
ATOM 7408 N N . LEU A 1 36 ? 5.668 4.527 -8.837 1.00 0.00 36 LEU A N 7
ATOM 7409 C CA . LEU A 1 36 ? 6.675 5.350 -8.188 1.00 0.00 36 LEU A CA 7
ATOM 7410 C C . LEU A 1 36 ? 7.749 5.733 -9.209 1.00 0.00 36 LEU A C 7
ATOM 7411 O O . LEU A 1 36 ? 8.026 6.915 -9.409 1.00 0.00 36 LEU A O 7
ATOM 7427 N N . VAL A 1 37 ? 8.323 4.712 -9.827 1.00 0.00 37 VAL A N 7
ATOM 7428 C CA . VAL A 1 37 ? 9.361 4.927 -10.821 1.00 0.00 37 VAL A CA 7
ATOM 7429 C C . VAL A 1 37 ? 8.896 5.994 -11.814 1.00 0.00 37 VAL A C 7
ATOM 7430 O O . VAL A 1 37 ? 9.716 6.658 -12.447 1.00 0.00 37 VAL A O 7
ATOM 7443 N N . SER A 1 38 ? 7.582 6.127 -11.919 1.00 0.00 38 SER A N 7
ATOM 7444 C CA . SER A 1 38 ? 6.999 7.103 -12.824 1.00 0.00 38 SER A CA 7
ATOM 7445 C C . SER A 1 38 ? 6.925 8.470 -12.143 1.00 0.00 38 SER A C 7
ATOM 7446 O O . SER A 1 38 ? 7.217 9.493 -12.761 1.00 0.00 38 SER A O 7
ATOM 7454 N N . MET A 1 39 ? 6.533 8.445 -10.877 1.00 0.00 39 MET A N 7
ATOM 7455 C CA . MET A 1 39 ? 6.417 9.670 -10.105 1.00 0.00 39 MET A CA 7
ATOM 7456 C C . MET A 1 39 ? 7.730 10.455 -10.122 1.00 0.00 39 MET A C 7
ATOM 7457 O O . MET A 1 39 ? 7.725 11.682 -10.027 1.00 0.00 39 MET A O 7
ATOM 7471 N N . GLY A 1 40 ? 8.823 9.716 -10.243 1.00 0.00 40 GLY A N 7
ATOM 7472 C CA . GLY A 1 40 ? 10.140 10.328 -10.274 1.00 0.00 40 GLY A CA 7
ATOM 7473 C C . GLY A 1 40 ? 11.014 9.805 -9.132 1.00 0.00 40 GLY A C 7
ATOM 7474 O O . GLY A 1 40 ? 11.746 10.569 -8.505 1.00 0.00 40 GLY A O 7
ATOM 7478 N N . PHE A 1 41 ? 10.909 8.505 -8.897 1.00 0.00 41 PHE A N 7
ATOM 7479 C CA . PHE A 1 41 ? 11.681 7.871 -7.842 1.00 0.00 41 PHE A CA 7
ATOM 7480 C C . PHE A 1 41 ? 12.630 6.817 -8.415 1.00 0.00 41 PHE A C 7
ATOM 7481 O O . PHE A 1 41 ? 12.594 6.528 -9.610 1.00 0.00 41 PHE A O 7
ATOM 7498 N N . SER A 1 42 ? 13.457 6.271 -7.535 1.00 0.00 42 SER A N 7
ATOM 7499 C CA . SER A 1 42 ? 14.415 5.255 -7.939 1.00 0.00 42 SER A CA 7
ATOM 7500 C C . SER A 1 42 ? 13.788 3.865 -7.812 1.00 0.00 42 SER A C 7
ATOM 7501 O O . SER A 1 42 ? 13.430 3.439 -6.715 1.00 0.00 42 SER A O 7
ATOM 7509 N N . GLN A 1 43 ? 13.674 3.196 -8.950 1.00 0.00 43 GLN A N 7
ATOM 7510 C CA . GLN A 1 43 ? 13.097 1.863 -8.980 1.00 0.00 43 GLN A CA 7
ATOM 7511 C C . GLN A 1 43 ? 13.543 1.064 -7.754 1.00 0.00 43 GLN A C 7
ATOM 7512 O O . GLN A 1 43 ? 12.715 0.643 -6.947 1.00 0.00 43 GLN A O 7
ATOM 7526 N N . LEU A 1 44 ? 14.851 0.878 -7.653 1.00 0.00 44 LEU A N 7
ATOM 7527 C CA . LEU A 1 44 ? 15.417 0.136 -6.539 1.00 0.00 44 LEU A CA 7
ATOM 7528 C C . LEU A 1 44 ? 14.680 0.515 -5.253 1.00 0.00 44 LEU A C 7
ATOM 7529 O O . LEU A 1 44 ? 14.168 -0.354 -4.548 1.00 0.00 44 LEU A O 7
ATOM 7545 N N . HIS A 1 45 ? 14.651 1.812 -4.985 1.00 0.00 45 HIS A N 7
ATOM 7546 C CA . HIS A 1 45 ? 13.985 2.316 -3.796 1.00 0.00 45 HIS A CA 7
ATOM 7547 C C . HIS A 1 45 ? 12.491 1.997 -3.870 1.00 0.00 45 HIS A C 7
ATOM 7548 O O . HIS A 1 45 ? 11.927 1.425 -2.937 1.00 0.00 45 HIS A O 7
ATOM 7562 N N . CYS A 1 46 ? 11.891 2.379 -4.988 1.00 0.00 46 CYS A N 7
ATOM 7563 C CA . CYS A 1 46 ? 10.473 2.141 -5.196 1.00 0.00 46 CYS A CA 7
ATOM 7564 C C . CYS A 1 46 ? 10.157 0.710 -4.755 1.00 0.00 46 CYS A C 7
ATOM 7565 O O . CYS A 1 46 ? 9.128 0.462 -4.129 1.00 0.00 46 CYS A O 7
ATOM 7573 N N . GLN A 1 47 ? 11.061 -0.195 -5.101 1.00 0.00 47 GLN A N 7
ATOM 7574 C CA . GLN A 1 47 ? 10.892 -1.594 -4.749 1.00 0.00 47 GLN A CA 7
ATOM 7575 C C . GLN A 1 47 ? 10.901 -1.765 -3.228 1.00 0.00 47 GLN A C 7
ATOM 7576 O O . GLN A 1 47 ? 9.927 -2.243 -2.648 1.00 0.00 47 GLN A O 7
ATOM 7590 N N . LYS A 1 48 ? 12.011 -1.363 -2.627 1.00 0.00 48 LYS A N 7
ATOM 7591 C CA . LYS A 1 48 ? 12.159 -1.466 -1.185 1.00 0.00 48 LYS A CA 7
ATOM 7592 C C . LYS A 1 48 ? 10.929 -0.860 -0.506 1.00 0.00 48 LYS A C 7
ATOM 7593 O O . LYS A 1 48 ? 10.231 -1.542 0.243 1.00 0.00 48 LYS A O 7
ATOM 7612 N N . ALA A 1 49 ? 10.701 0.413 -0.792 1.00 0.00 49 ALA A N 7
ATOM 7613 C CA . ALA A 1 49 ? 9.567 1.117 -0.218 1.00 0.00 49 ALA A CA 7
ATOM 7614 C C . ALA A 1 49 ? 8.359 0.180 -0.173 1.00 0.00 49 ALA A C 7
ATOM 7615 O O . ALA A 1 49 ? 7.957 -0.270 0.899 1.00 0.00 49 ALA A O 7
ATOM 7622 N N . ALA A 1 50 ? 7.814 -0.088 -1.351 1.00 0.00 50 ALA A N 7
ATOM 7623 C CA . ALA A 1 50 ? 6.660 -0.964 -1.460 1.00 0.00 50 ALA A CA 7
ATOM 7624 C C . ALA A 1 50 ? 6.859 -2.178 -0.550 1.00 0.00 50 ALA A C 7
ATOM 7625 O O . ALA A 1 50 ? 6.064 -2.414 0.358 1.00 0.00 50 ALA A O 7
ATOM 7632 N N . ILE A 1 51 ? 7.925 -2.915 -0.826 1.00 0.00 51 ILE A N 7
ATOM 7633 C CA . ILE A 1 51 ? 8.238 -4.099 -0.044 1.00 0.00 51 ILE A CA 7
ATOM 7634 C C . ILE A 1 51 ? 8.130 -3.764 1.445 1.00 0.00 51 ILE A C 7
ATOM 7635 O O . ILE A 1 51 ? 7.376 -4.404 2.176 1.00 0.00 51 ILE A O 7
ATOM 7651 N N . ASN A 1 52 ? 8.896 -2.762 1.851 1.00 0.00 52 ASN A N 7
ATOM 7652 C CA . ASN A 1 52 ? 8.896 -2.335 3.239 1.00 0.00 52 ASN A CA 7
ATOM 7653 C C . ASN A 1 52 ? 7.453 -2.143 3.709 1.00 0.00 52 ASN A C 7
ATOM 7654 O O . ASN A 1 52 ? 7.165 -2.247 4.901 1.00 0.00 52 ASN A O 7
ATOM 7665 N N . THR A 1 53 ? 6.584 -1.865 2.749 1.00 0.00 53 THR A N 7
ATOM 7666 C CA . THR A 1 53 ? 5.177 -1.657 3.050 1.00 0.00 53 THR A CA 7
ATOM 7667 C C . THR A 1 53 ? 4.325 -2.747 2.395 1.00 0.00 53 THR A C 7
ATOM 7668 O O . THR A 1 53 ? 3.164 -2.515 2.061 1.00 0.00 53 THR A O 7
ATOM 7679 N N . SER A 1 54 ? 4.935 -3.911 2.232 1.00 0.00 54 SER A N 7
ATOM 7680 C CA . SER A 1 54 ? 4.247 -5.037 1.624 1.00 0.00 54 SER A CA 7
ATOM 7681 C C . SER A 1 54 ? 3.403 -4.558 0.441 1.00 0.00 54 SER A C 7
ATOM 7682 O O . SER A 1 54 ? 2.336 -5.108 0.173 1.00 0.00 54 SER A O 7
ATOM 7690 N N . ASN A 1 55 ? 3.912 -3.538 -0.234 1.00 0.00 55 ASN A N 7
ATOM 7691 C CA . ASN A 1 55 ? 3.219 -2.979 -1.381 1.00 0.00 55 ASN A CA 7
ATOM 7692 C C . ASN A 1 55 ? 1.746 -2.764 -1.026 1.00 0.00 55 ASN A C 7
ATOM 7693 O O . ASN A 1 55 ? 0.866 -2.966 -1.862 1.00 0.00 55 ASN A O 7
ATOM 7704 N N . ALA A 1 56 ? 1.522 -2.358 0.215 1.00 0.00 56 ALA A N 7
ATOM 7705 C CA . ALA A 1 56 ? 0.171 -2.115 0.691 1.00 0.00 56 ALA A CA 7
ATOM 7706 C C . ALA A 1 56 ? -0.532 -1.142 -0.259 1.00 0.00 56 ALA A C 7
ATOM 7707 O O . ALA A 1 56 ? -1.705 -1.323 -0.582 1.00 0.00 56 ALA A O 7
ATOM 7714 N N . GLY A 1 57 ? 0.215 -0.132 -0.679 1.00 0.00 57 GLY A N 7
ATOM 7715 C CA . GLY A 1 57 ? -0.322 0.869 -1.585 1.00 0.00 57 GLY A CA 7
ATOM 7716 C C . GLY A 1 57 ? 0.786 1.787 -2.106 1.00 0.00 57 GLY A C 7
ATOM 7717 O O . GLY A 1 57 ? 1.858 1.874 -1.509 1.00 0.00 57 GLY A O 7
ATOM 7721 N N . VAL A 1 58 ? 0.489 2.449 -3.215 1.00 0.00 58 VAL A N 7
ATOM 7722 C CA . VAL A 1 58 ? 1.447 3.357 -3.824 1.00 0.00 58 VAL A CA 7
ATOM 7723 C C . VAL A 1 58 ? 1.845 4.428 -2.806 1.00 0.00 58 VAL A C 7
ATOM 7724 O O . VAL A 1 58 ? 3.024 4.749 -2.668 1.00 0.00 58 VAL A O 7
ATOM 7737 N N . GLU A 1 59 ? 0.839 4.951 -2.120 1.00 0.00 59 GLU A N 7
ATOM 7738 C CA . GLU A 1 59 ? 1.070 5.978 -1.120 1.00 0.00 59 GLU A CA 7
ATOM 7739 C C . GLU A 1 59 ? 1.997 5.452 -0.022 1.00 0.00 59 GLU A C 7
ATOM 7740 O O . GLU A 1 59 ? 2.906 6.154 0.418 1.00 0.00 59 GLU A O 7
ATOM 7752 N N . GLU A 1 60 ? 1.734 4.220 0.389 1.00 0.00 60 GLU A N 7
ATOM 7753 C CA . GLU A 1 60 ? 2.533 3.591 1.427 1.00 0.00 60 GLU A CA 7
ATOM 7754 C C . GLU A 1 60 ? 3.991 3.472 0.976 1.00 0.00 60 GLU A C 7
ATOM 7755 O O . GLU A 1 60 ? 4.904 3.834 1.716 1.00 0.00 60 GLU A O 7
ATOM 7767 N N . ALA A 1 61 ? 4.162 2.965 -0.235 1.00 0.00 61 ALA A N 7
ATOM 7768 C CA . ALA A 1 61 ? 5.493 2.794 -0.793 1.00 0.00 61 ALA A CA 7
ATOM 7769 C C . ALA A 1 61 ? 6.249 4.121 -0.713 1.00 0.00 61 ALA A C 7
ATOM 7770 O O . ALA A 1 61 ? 7.339 4.186 -0.146 1.00 0.00 61 ALA A O 7
ATOM 7777 N N . MET A 1 62 ? 5.642 5.148 -1.290 1.00 0.00 62 MET A N 7
ATOM 7778 C CA . MET A 1 62 ? 6.244 6.470 -1.291 1.00 0.00 62 MET A CA 7
ATOM 7779 C C . MET A 1 62 ? 6.506 6.954 0.137 1.00 0.00 62 MET A C 7
ATOM 7780 O O . MET A 1 62 ? 7.617 7.369 0.461 1.00 0.00 62 MET A O 7
ATOM 7794 N N . ASN A 1 63 ? 5.463 6.886 0.951 1.00 0.00 63 ASN A N 7
ATOM 7795 C CA . ASN A 1 63 ? 5.566 7.312 2.336 1.00 0.00 63 ASN A CA 7
ATOM 7796 C C . ASN A 1 63 ? 6.857 6.757 2.942 1.00 0.00 63 ASN A C 7
ATOM 7797 O O . ASN A 1 63 ? 7.540 7.448 3.697 1.00 0.00 63 ASN A O 7
ATOM 7808 N N . TRP A 1 64 ? 7.153 5.515 2.587 1.00 0.00 64 TRP A N 7
ATOM 7809 C CA . TRP A 1 64 ? 8.350 4.860 3.086 1.00 0.00 64 TRP A CA 7
ATOM 7810 C C . TRP A 1 64 ? 9.564 5.567 2.479 1.00 0.00 64 TRP A C 7
ATOM 7811 O O . TRP A 1 64 ? 10.553 5.810 3.168 1.00 0.00 64 TRP A O 7
ATOM 7832 N N . LEU A 1 65 ? 9.448 5.877 1.196 1.00 0.00 65 LEU A N 7
ATOM 7833 C CA . LEU A 1 65 ? 10.523 6.551 0.489 1.00 0.00 65 LEU A CA 7
ATOM 7834 C C . LEU A 1 65 ? 10.777 7.914 1.136 1.00 0.00 65 LEU A C 7
ATOM 7835 O O . LEU A 1 65 ? 11.926 8.302 1.344 1.00 0.00 65 LEU A O 7
ATOM 7851 N N . LEU A 1 66 ? 9.686 8.604 1.436 1.00 0.00 66 LEU A N 7
ATOM 7852 C CA . LEU A 1 66 ? 9.776 9.915 2.055 1.00 0.00 66 LEU A CA 7
ATOM 7853 C C . LEU A 1 66 ? 10.381 9.774 3.453 1.00 0.00 66 LEU A C 7
ATOM 7854 O O . LEU A 1 66 ? 10.743 10.769 4.079 1.00 0.00 66 LEU A O 7
ATOM 7870 N N . SER A 1 67 ? 10.473 8.531 3.901 1.00 0.00 67 SER A N 7
ATOM 7871 C CA . SER A 1 67 ? 11.028 8.247 5.213 1.00 0.00 67 SER A CA 7
ATOM 7872 C C . SER A 1 67 ? 12.352 7.493 5.070 1.00 0.00 67 SER A C 7
ATOM 7873 O O . SER A 1 67 ? 13.102 7.360 6.035 1.00 0.00 67 SER A O 7
ATOM 7881 N N . HIS A 1 68 ? 12.598 7.019 3.857 1.00 0.00 68 HIS A N 7
ATOM 7882 C CA . HIS A 1 68 ? 13.818 6.282 3.575 1.00 0.00 68 HIS A CA 7
ATOM 7883 C C . HIS A 1 68 ? 14.490 6.861 2.328 1.00 0.00 68 HIS A C 7
ATOM 7884 O O . HIS A 1 68 ? 15.158 6.141 1.588 1.00 0.00 68 HIS A O 7
ATOM 7898 N N . MET A 1 69 ? 14.291 8.157 2.135 1.00 0.00 69 MET A N 7
ATOM 7899 C CA . MET A 1 69 ? 14.869 8.841 0.991 1.00 0.00 69 MET A CA 7
ATOM 7900 C C . MET A 1 69 ? 16.326 9.224 1.261 1.00 0.00 69 MET A C 7
ATOM 7901 O O . MET A 1 69 ? 17.183 9.072 0.391 1.00 0.00 69 MET A O 7
ATOM 7915 N N . ASP A 1 70 ? 16.562 9.712 2.470 1.00 0.00 70 ASP A N 7
ATOM 7916 C CA . ASP A 1 70 ? 17.901 10.118 2.864 1.00 0.00 70 ASP A CA 7
ATOM 7917 C C . ASP A 1 70 ? 18.491 9.066 3.806 1.00 0.00 70 ASP A C 7
ATOM 7918 O O . ASP A 1 70 ? 18.844 9.374 4.943 1.00 0.00 70 ASP A O 7
ATOM 7927 N N . ASP A 1 71 ? 18.578 7.846 3.297 1.00 0.00 71 ASP A N 7
ATOM 7928 C CA . ASP A 1 71 ? 19.119 6.746 4.078 1.00 0.00 71 ASP A CA 7
ATOM 7929 C C . ASP A 1 71 ? 20.194 6.026 3.261 1.00 0.00 71 ASP A C 7
ATOM 7930 O O . ASP A 1 71 ? 20.181 6.075 2.032 1.00 0.00 71 ASP A O 7
ATOM 7939 N N . PRO A 1 72 ? 21.122 5.356 3.995 1.00 0.00 72 PRO A N 7
ATOM 7940 C CA . PRO A 1 72 ? 22.201 4.626 3.352 1.00 0.00 72 PRO A CA 7
ATOM 7941 C C . PRO A 1 72 ? 21.691 3.320 2.740 1.00 0.00 72 PRO A C 7
ATOM 7942 O O . PRO A 1 72 ? 22.214 2.859 1.727 1.00 0.00 72 PRO A O 7
ATOM 7953 N N . ASP A 1 73 ? 20.676 2.759 3.382 1.00 0.00 73 ASP A N 7
ATOM 7954 C CA . ASP A 1 73 ? 20.090 1.515 2.914 1.00 0.00 73 ASP A CA 7
ATOM 7955 C C . ASP A 1 73 ? 19.458 1.739 1.539 1.00 0.00 73 ASP A C 7
ATOM 7956 O O . ASP A 1 73 ? 19.551 0.882 0.662 1.00 0.00 73 ASP A O 7
ATOM 7965 N N . ILE A 1 74 ? 18.829 2.896 1.394 1.00 0.00 74 ILE A N 7
ATOM 7966 C CA . ILE A 1 74 ? 18.181 3.244 0.141 1.00 0.00 74 ILE A CA 7
ATOM 7967 C C . ILE A 1 74 ? 19.123 2.923 -1.021 1.00 0.00 74 ILE A C 7
ATOM 7968 O O . ILE A 1 74 ? 18.673 2.653 -2.134 1.00 0.00 74 ILE A O 7
ATOM 7984 N N . ASP A 1 75 ? 20.414 2.961 -0.723 1.00 0.00 75 ASP A N 7
ATOM 7985 C CA . ASP A 1 75 ? 21.423 2.677 -1.729 1.00 0.00 75 ASP A CA 7
ATOM 7986 C C . ASP A 1 75 ? 21.737 1.180 -1.722 1.00 0.00 75 ASP A C 7
ATOM 7987 O O . ASP A 1 75 ? 21.967 0.585 -2.774 1.00 0.00 75 ASP A O 7
ATOM 7996 N N . ALA A 1 76 ? 21.737 0.614 -0.524 1.00 0.00 76 ALA A N 7
ATOM 7997 C CA . ALA A 1 76 ? 22.019 -0.803 -0.366 1.00 0.00 76 ALA A CA 7
ATOM 7998 C C . ALA A 1 76 ? 21.142 -1.604 -1.331 1.00 0.00 76 ALA A C 7
ATOM 7999 O O . ALA A 1 76 ? 20.012 -1.213 -1.619 1.00 0.00 76 ALA A O 7
ATOM 8006 N N . PRO A 1 77 ? 21.711 -2.740 -1.816 1.00 0.00 77 PRO A N 7
ATOM 8007 C CA . PRO A 1 77 ? 20.994 -3.599 -2.743 1.00 0.00 77 PRO A CA 7
ATOM 8008 C C . PRO A 1 77 ? 19.916 -4.407 -2.018 1.00 0.00 77 PRO A C 7
ATOM 8009 O O . PRO A 1 77 ? 20.060 -4.724 -0.838 1.00 0.00 77 PRO A O 7
ATOM 8020 N N . ILE A 1 78 ? 18.859 -4.718 -2.755 1.00 0.00 78 ILE A N 7
ATOM 8021 C CA . ILE A 1 78 ? 17.757 -5.484 -2.197 1.00 0.00 78 ILE A CA 7
ATOM 8022 C C . ILE A 1 78 ? 18.228 -6.911 -1.908 1.00 0.00 78 ILE A C 7
ATOM 8023 O O . ILE A 1 78 ? 18.058 -7.411 -0.798 1.00 0.00 78 ILE A O 7
ATOM 8039 N N . SER A 1 79 ? 18.809 -7.526 -2.928 1.00 0.00 79 SER A N 7
ATOM 8040 C CA . SER A 1 79 ? 19.305 -8.885 -2.797 1.00 0.00 79 SER A CA 7
ATOM 8041 C C . SER A 1 79 ? 20.515 -9.091 -3.711 1.00 0.00 79 SER A C 7
ATOM 8042 O O . SER A 1 79 ? 20.385 -9.634 -4.806 1.00 0.00 79 SER A O 7
ATOM 8050 N N . GLY A 1 80 ? 21.665 -8.645 -3.226 1.00 0.00 80 GLY A N 7
ATOM 8051 C CA . GLY A 1 80 ? 22.897 -8.773 -3.985 1.00 0.00 80 GLY A CA 7
ATOM 8052 C C . GLY A 1 80 ? 24.119 -8.609 -3.079 1.00 0.00 80 GLY A C 7
ATOM 8053 O O . GLY A 1 80 ? 23.987 -8.236 -1.914 1.00 0.00 80 GLY A O 7
ATOM 8057 N N . PRO A 1 81 ? 25.311 -8.904 -3.663 1.00 0.00 81 PRO A N 7
ATOM 8058 C CA . PRO A 1 81 ? 26.556 -8.794 -2.921 1.00 0.00 81 PRO A CA 7
ATOM 8059 C C . PRO A 1 81 ? 26.963 -7.329 -2.748 1.00 0.00 81 PRO A C 7
ATOM 8060 O O . PRO A 1 81 ? 26.336 -6.436 -3.314 1.00 0.00 81 PRO A O 7
ATOM 8071 N N . SER A 1 82 ? 28.012 -7.129 -1.964 1.00 0.00 82 SER A N 7
ATOM 8072 C CA . SER A 1 82 ? 28.511 -5.788 -1.710 1.00 0.00 82 SER A CA 7
ATOM 8073 C C . SER A 1 82 ? 30.033 -5.816 -1.554 1.00 0.00 82 SER A C 7
ATOM 8074 O O . SER A 1 82 ? 30.583 -6.751 -0.974 1.00 0.00 82 SER A O 7
ATOM 8082 N N . SER A 1 83 ? 30.669 -4.781 -2.082 1.00 0.00 83 SER A N 7
ATOM 8083 C CA . SER A 1 83 ? 32.116 -4.676 -2.009 1.00 0.00 83 SER A CA 7
ATOM 8084 C C . SER A 1 83 ? 32.587 -4.919 -0.574 1.00 0.00 83 SER A C 7
ATOM 8085 O O . SER A 1 83 ? 32.385 -4.077 0.300 1.00 0.00 83 SER A O 7
ATOM 8093 N N . GLY A 1 84 ? 33.205 -6.074 -0.375 1.00 0.00 84 GLY A N 7
ATOM 8094 C CA . GLY A 1 84 ? 33.706 -6.438 0.939 1.00 0.00 84 GLY A CA 7
ATOM 8095 C C . GLY A 1 84 ? 35.191 -6.803 0.878 1.00 0.00 84 GLY A C 7
ATOM 8096 O O . GLY A 1 84 ? 35.952 -6.472 1.785 1.00 0.00 84 GLY A O 7
ATOM 8100 N N . GLY A 1 1 ? -7.284 -20.337 -17.632 1.00 0.00 1 GLY A N 8
ATOM 8101 C CA . GLY A 1 1 ? -8.457 -20.113 -16.804 1.00 0.00 1 GLY A CA 8
ATOM 8102 C C . GLY A 1 1 ? -9.279 -21.395 -16.658 1.00 0.00 1 GLY A C 8
ATOM 8103 O O . GLY A 1 1 ? -8.723 -22.492 -16.616 1.00 0.00 1 GLY A O 8
ATOM 8107 N N . SER A 1 2 ? -10.589 -21.215 -16.585 1.00 0.00 2 SER A N 8
ATOM 8108 C CA . SER A 1 2 ? -11.493 -22.343 -16.445 1.00 0.00 2 SER A CA 8
ATOM 8109 C C . SER A 1 2 ? -12.942 -21.852 -16.411 1.00 0.00 2 SER A C 8
ATOM 8110 O O . SER A 1 2 ? -13.192 -20.653 -16.299 1.00 0.00 2 SER A O 8
ATOM 8118 N N . SER A 1 3 ? -13.858 -22.804 -16.509 1.00 0.00 3 SER A N 8
ATOM 8119 C CA . SER A 1 3 ? -15.275 -22.484 -16.491 1.00 0.00 3 SER A CA 8
ATOM 8120 C C . SER A 1 3 ? -15.578 -21.518 -15.343 1.00 0.00 3 SER A C 8
ATOM 8121 O O . SER A 1 3 ? -14.807 -21.419 -14.390 1.00 0.00 3 SER A O 8
ATOM 8129 N N . GLY A 1 4 ? -16.703 -20.829 -15.473 1.00 0.00 4 GLY A N 8
ATOM 8130 C CA . GLY A 1 4 ? -17.117 -19.875 -14.459 1.00 0.00 4 GLY A CA 8
ATOM 8131 C C . GLY A 1 4 ? -16.988 -20.474 -13.057 1.00 0.00 4 GLY A C 8
ATOM 8132 O O . GLY A 1 4 ? -16.020 -20.203 -12.349 1.00 0.00 4 GLY A O 8
ATOM 8136 N N . SER A 1 5 ? -17.979 -21.277 -12.698 1.00 0.00 5 SER A N 8
ATOM 8137 C CA . SER A 1 5 ? -17.988 -21.916 -11.393 1.00 0.00 5 SER A CA 8
ATOM 8138 C C . SER A 1 5 ? -18.363 -23.393 -11.537 1.00 0.00 5 SER A C 8
ATOM 8139 O O . SER A 1 5 ? -19.528 -23.758 -11.391 1.00 0.00 5 SER A O 8
ATOM 8147 N N . SER A 1 6 ? -17.353 -24.202 -11.821 1.00 0.00 6 SER A N 8
ATOM 8148 C CA . SER A 1 6 ? -17.562 -25.630 -11.986 1.00 0.00 6 SER A CA 8
ATOM 8149 C C . SER A 1 6 ? -17.516 -26.326 -10.624 1.00 0.00 6 SER A C 8
ATOM 8150 O O . SER A 1 6 ? -16.454 -26.432 -10.012 1.00 0.00 6 SER A O 8
ATOM 8158 N N . GLY A 1 7 ? -18.681 -26.784 -10.189 1.00 0.00 7 GLY A N 8
ATOM 8159 C CA . GLY A 1 7 ? -18.787 -27.467 -8.911 1.00 0.00 7 GLY A CA 8
ATOM 8160 C C . GLY A 1 7 ? -20.223 -27.427 -8.386 1.00 0.00 7 GLY A C 8
ATOM 8161 O O . GLY A 1 7 ? -21.166 -27.705 -9.125 1.00 0.00 7 GLY A O 8
ATOM 8165 N N . GLY A 1 8 ? -20.344 -27.078 -7.113 1.00 0.00 8 GLY A N 8
ATOM 8166 C CA . GLY A 1 8 ? -21.650 -26.998 -6.480 1.00 0.00 8 GLY A CA 8
ATOM 8167 C C . GLY A 1 8 ? -21.551 -27.288 -4.981 1.00 0.00 8 GLY A C 8
ATOM 8168 O O . GLY A 1 8 ? -22.361 -26.797 -4.196 1.00 0.00 8 GLY A O 8
ATOM 8172 N N . GLU A 1 9 ? -20.552 -28.083 -4.629 1.00 0.00 9 GLU A N 8
ATOM 8173 C CA . GLU A 1 9 ? -20.336 -28.444 -3.238 1.00 0.00 9 GLU A CA 8
ATOM 8174 C C . GLU A 1 9 ? -19.034 -27.827 -2.725 1.00 0.00 9 GLU A C 8
ATOM 8175 O O . GLU A 1 9 ? -18.399 -28.369 -1.822 1.00 0.00 9 GLU A O 8
ATOM 8187 N N . GLU A 1 10 ? -18.673 -26.701 -3.324 1.00 0.00 10 GLU A N 8
ATOM 8188 C CA . GLU A 1 10 ? -17.458 -26.004 -2.939 1.00 0.00 10 GLU A CA 8
ATOM 8189 C C . GLU A 1 10 ? -17.276 -26.054 -1.421 1.00 0.00 10 GLU A C 8
ATOM 8190 O O . GLU A 1 10 ? -18.217 -25.801 -0.671 1.00 0.00 10 GLU A O 8
ATOM 8202 N N . LEU A 1 11 ? -16.058 -26.381 -1.013 1.00 0.00 11 LEU A N 8
ATOM 8203 C CA . LEU A 1 11 ? -15.741 -26.467 0.402 1.00 0.00 11 LEU A CA 8
ATOM 8204 C C . LEU A 1 11 ? -15.201 -25.118 0.882 1.00 0.00 11 LEU A C 8
ATOM 8205 O O . LEU A 1 11 ? -15.071 -24.182 0.095 1.00 0.00 11 LEU A O 8
ATOM 8221 N N . LEU A 1 12 ? -14.902 -25.061 2.171 1.00 0.00 12 LEU A N 8
ATOM 8222 C CA . LEU A 1 12 ? -14.380 -23.843 2.766 1.00 0.00 12 LEU A CA 8
ATOM 8223 C C . LEU A 1 12 ? -12.882 -24.010 3.028 1.00 0.00 12 LEU A C 8
ATOM 8224 O O . LEU A 1 12 ? -12.387 -25.132 3.131 1.00 0.00 12 LEU A O 8
ATOM 8240 N N . PRO A 1 13 ? -12.183 -22.848 3.131 1.00 0.00 13 PRO A N 8
ATOM 8241 C CA . PRO A 1 13 ? -10.751 -22.855 3.379 1.00 0.00 13 PRO A CA 8
ATOM 8242 C C . PRO A 1 13 ? -10.449 -23.206 4.837 1.00 0.00 13 PRO A C 8
ATOM 8243 O O . PRO A 1 13 ? -11.349 -23.216 5.676 1.00 0.00 13 PRO A O 8
ATOM 8254 N N . ASP A 1 14 ? -9.180 -23.485 5.095 1.00 0.00 14 ASP A N 8
ATOM 8255 C CA . ASP A 1 14 ? -8.748 -23.835 6.437 1.00 0.00 14 ASP A CA 8
ATOM 8256 C C . ASP A 1 14 ? -7.768 -22.777 6.946 1.00 0.00 14 ASP A C 8
ATOM 8257 O O . ASP A 1 14 ? -6.574 -22.842 6.657 1.00 0.00 14 ASP A O 8
ATOM 8266 N N . GLY A 1 15 ? -8.308 -21.826 7.694 1.00 0.00 15 GLY A N 8
ATOM 8267 C CA . GLY A 1 15 ? -7.495 -20.755 8.245 1.00 0.00 15 GLY A CA 8
ATOM 8268 C C . GLY A 1 15 ? -6.997 -21.111 9.647 1.00 0.00 15 GLY A C 8
ATOM 8269 O O . GLY A 1 15 ? -7.597 -20.710 10.643 1.00 0.00 15 GLY A O 8
ATOM 8273 N N . VAL A 1 16 ? -5.905 -21.860 9.680 1.00 0.00 16 VAL A N 8
ATOM 8274 C CA . VAL A 1 16 ? -5.319 -22.275 10.943 1.00 0.00 16 VAL A CA 8
ATOM 8275 C C . VAL A 1 16 ? -5.031 -21.038 11.797 1.00 0.00 16 VAL A C 8
ATOM 8276 O O . VAL A 1 16 ? -4.629 -19.999 11.276 1.00 0.00 16 VAL A O 8
ATOM 8289 N N . PRO A 1 17 ? -5.255 -21.195 13.129 1.00 0.00 17 PRO A N 8
ATOM 8290 C CA . PRO A 1 17 ? -5.024 -20.104 14.060 1.00 0.00 17 PRO A CA 8
ATOM 8291 C C . PRO A 1 17 ? -3.528 -19.895 14.301 1.00 0.00 17 PRO A C 8
ATOM 8292 O O . PRO A 1 17 ? -3.039 -20.105 15.410 1.00 0.00 17 PRO A O 8
ATOM 8303 N N . GLU A 1 18 ? -2.843 -19.485 13.244 1.00 0.00 18 GLU A N 8
ATOM 8304 C CA . GLU A 1 18 ? -1.412 -19.246 13.326 1.00 0.00 18 GLU A CA 8
ATOM 8305 C C . GLU A 1 18 ? -1.084 -17.823 12.868 1.00 0.00 18 GLU A C 8
ATOM 8306 O O . GLU A 1 18 ? -1.738 -17.289 11.973 1.00 0.00 18 GLU A O 8
ATOM 8318 N N . GLU A 1 19 ? -0.072 -17.250 13.503 1.00 0.00 19 GLU A N 8
ATOM 8319 C CA . GLU A 1 19 ? 0.350 -15.899 13.172 1.00 0.00 19 GLU A CA 8
ATOM 8320 C C . GLU A 1 19 ? 1.350 -15.925 12.014 1.00 0.00 19 GLU A C 8
ATOM 8321 O O . GLU A 1 19 ? 2.461 -15.412 12.138 1.00 0.00 19 GLU A O 8
ATOM 8333 N N . VAL A 1 20 ? 0.919 -16.527 10.915 1.00 0.00 20 VAL A N 8
ATOM 8334 C CA . VAL A 1 20 ? 1.763 -16.625 9.736 1.00 0.00 20 VAL A CA 8
ATOM 8335 C C . VAL A 1 20 ? 2.996 -17.469 10.067 1.00 0.00 20 VAL A C 8
ATOM 8336 O O . VAL A 1 20 ? 3.444 -17.498 11.212 1.00 0.00 20 VAL A O 8
ATOM 8349 N N . MET A 1 21 ? 3.510 -18.134 9.043 1.00 0.00 21 MET A N 8
ATOM 8350 C CA . MET A 1 21 ? 4.683 -18.976 9.210 1.00 0.00 21 MET A CA 8
ATOM 8351 C C . MET A 1 21 ? 5.964 -18.139 9.199 1.00 0.00 21 MET A C 8
ATOM 8352 O O . MET A 1 21 ? 5.924 -16.939 8.933 1.00 0.00 21 MET A O 8
ATOM 8366 N N . GLU A 1 22 ? 7.071 -18.806 9.491 1.00 0.00 22 GLU A N 8
ATOM 8367 C CA . GLU A 1 22 ? 8.361 -18.139 9.518 1.00 0.00 22 GLU A CA 8
ATOM 8368 C C . GLU A 1 22 ? 9.036 -18.233 8.148 1.00 0.00 22 GLU A C 8
ATOM 8369 O O . GLU A 1 22 ? 10.148 -18.748 8.034 1.00 0.00 22 GLU A O 8
ATOM 8381 N N . SER A 1 23 ? 8.336 -17.729 7.143 1.00 0.00 23 SER A N 8
ATOM 8382 C CA . SER A 1 23 ? 8.853 -17.749 5.785 1.00 0.00 23 SER A CA 8
ATOM 8383 C C . SER A 1 23 ? 7.832 -17.136 4.826 1.00 0.00 23 SER A C 8
ATOM 8384 O O . SER A 1 23 ? 6.903 -17.812 4.387 1.00 0.00 23 SER A O 8
ATOM 8392 N N . ALA A 1 24 ? 8.037 -15.860 4.530 1.00 0.00 24 ALA A N 8
ATOM 8393 C CA . ALA A 1 24 ? 7.145 -15.148 3.631 1.00 0.00 24 ALA A CA 8
ATOM 8394 C C . ALA A 1 24 ? 7.598 -13.691 3.519 1.00 0.00 24 ALA A C 8
ATOM 8395 O O . ALA A 1 24 ? 7.353 -12.890 4.420 1.00 0.00 24 ALA A O 8
ATOM 8402 N N . GLN A 1 25 ? 8.252 -13.392 2.406 1.00 0.00 25 GLN A N 8
ATOM 8403 C CA . GLN A 1 25 ? 8.741 -12.045 2.164 1.00 0.00 25 GLN A CA 8
ATOM 8404 C C . GLN A 1 25 ? 7.893 -11.356 1.094 1.00 0.00 25 GLN A C 8
ATOM 8405 O O . GLN A 1 25 ? 7.339 -12.016 0.216 1.00 0.00 25 GLN A O 8
ATOM 8419 N N . PRO A 1 26 ? 7.816 -10.003 1.205 1.00 0.00 26 PRO A N 8
ATOM 8420 C CA . PRO A 1 26 ? 7.044 -9.217 0.257 1.00 0.00 26 PRO A CA 8
ATOM 8421 C C . PRO A 1 26 ? 7.776 -9.100 -1.082 1.00 0.00 26 PRO A C 8
ATOM 8422 O O . PRO A 1 26 ? 8.900 -9.578 -1.223 1.00 0.00 26 PRO A O 8
ATOM 8433 N N . VAL A 1 27 ? 7.107 -8.462 -2.031 1.00 0.00 27 VAL A N 8
ATOM 8434 C CA . VAL A 1 27 ? 7.679 -8.276 -3.354 1.00 0.00 27 VAL A CA 8
ATOM 8435 C C . VAL A 1 27 ? 7.341 -6.872 -3.859 1.00 0.00 27 VAL A C 8
ATOM 8436 O O . VAL A 1 27 ? 6.186 -6.450 -3.803 1.00 0.00 27 VAL A O 8
ATOM 8449 N N . ALA A 1 28 ? 8.368 -6.187 -4.339 1.00 0.00 28 ALA A N 8
ATOM 8450 C CA . ALA A 1 28 ? 8.193 -4.839 -4.854 1.00 0.00 28 ALA A CA 8
ATOM 8451 C C . ALA A 1 28 ? 7.190 -4.865 -6.009 1.00 0.00 28 ALA A C 8
ATOM 8452 O O . ALA A 1 28 ? 7.576 -5.022 -7.167 1.00 0.00 28 ALA A O 8
ATOM 8459 N N . ASN A 1 29 ? 5.924 -4.708 -5.655 1.00 0.00 29 ASN A N 8
ATOM 8460 C CA . ASN A 1 29 ? 4.863 -4.711 -6.647 1.00 0.00 29 ASN A CA 8
ATOM 8461 C C . ASN A 1 29 ? 5.310 -3.904 -7.868 1.00 0.00 29 ASN A C 8
ATOM 8462 O O . ASN A 1 29 ? 5.719 -2.751 -7.739 1.00 0.00 29 ASN A O 8
ATOM 8473 N N . GLU A 1 30 ? 5.218 -4.543 -9.025 1.00 0.00 30 GLU A N 8
ATOM 8474 C CA . GLU A 1 30 ? 5.608 -3.899 -10.268 1.00 0.00 30 GLU A CA 8
ATOM 8475 C C . GLU A 1 30 ? 4.663 -2.739 -10.585 1.00 0.00 30 GLU A C 8
ATOM 8476 O O . GLU A 1 30 ? 5.033 -1.809 -11.300 1.00 0.00 30 GLU A O 8
ATOM 8488 N N . GLU A 1 31 ? 3.460 -2.831 -10.037 1.00 0.00 31 GLU A N 8
ATOM 8489 C CA . GLU A 1 31 ? 2.458 -1.801 -10.252 1.00 0.00 31 GLU A CA 8
ATOM 8490 C C . GLU A 1 31 ? 2.752 -0.584 -9.372 1.00 0.00 31 GLU A C 8
ATOM 8491 O O . GLU A 1 31 ? 2.733 0.550 -9.849 1.00 0.00 31 GLU A O 8
ATOM 8503 N N . ILE A 1 32 ? 3.015 -0.860 -8.104 1.00 0.00 32 ILE A N 8
ATOM 8504 C CA . ILE A 1 32 ? 3.312 0.198 -7.153 1.00 0.00 32 ILE A CA 8
ATOM 8505 C C . ILE A 1 32 ? 4.639 0.858 -7.529 1.00 0.00 32 ILE A C 8
ATOM 8506 O O . ILE A 1 32 ? 4.780 2.077 -7.434 1.00 0.00 32 ILE A O 8
ATOM 8522 N N . VAL A 1 33 ? 5.580 0.025 -7.949 1.00 0.00 33 VAL A N 8
ATOM 8523 C CA . VAL A 1 33 ? 6.892 0.512 -8.340 1.00 0.00 33 VAL A CA 8
ATOM 8524 C C . VAL A 1 33 ? 6.776 1.267 -9.666 1.00 0.00 33 VAL A C 8
ATOM 8525 O O . VAL A 1 33 ? 7.262 2.390 -9.790 1.00 0.00 33 VAL A O 8
ATOM 8538 N N . ALA A 1 34 ? 6.131 0.619 -10.624 1.00 0.00 34 ALA A N 8
ATOM 8539 C CA . ALA A 1 34 ? 5.945 1.214 -11.937 1.00 0.00 34 ALA A CA 8
ATOM 8540 C C . ALA A 1 34 ? 5.339 2.610 -11.777 1.00 0.00 34 ALA A C 8
ATOM 8541 O O . ALA A 1 34 ? 5.599 3.500 -12.586 1.00 0.00 34 ALA A O 8
ATOM 8548 N N . GLN A 1 35 ? 4.541 2.758 -10.730 1.00 0.00 35 GLN A N 8
ATOM 8549 C CA . GLN A 1 35 ? 3.896 4.030 -10.454 1.00 0.00 35 GLN A CA 8
ATOM 8550 C C . GLN A 1 35 ? 4.901 5.017 -9.858 1.00 0.00 35 GLN A C 8
ATOM 8551 O O . GLN A 1 35 ? 4.972 6.169 -10.282 1.00 0.00 35 GLN A O 8
ATOM 8565 N N . LEU A 1 36 ? 5.654 4.529 -8.883 1.00 0.00 36 LEU A N 8
ATOM 8566 C CA . LEU A 1 36 ? 6.652 5.354 -8.223 1.00 0.00 36 LEU A CA 8
ATOM 8567 C C . LEU A 1 36 ? 7.748 5.719 -9.226 1.00 0.00 36 LEU A C 8
ATOM 8568 O O . LEU A 1 36 ? 8.037 6.896 -9.434 1.00 0.00 36 LEU A O 8
ATOM 8584 N N . VAL A 1 37 ? 8.329 4.687 -9.821 1.00 0.00 37 VAL A N 8
ATOM 8585 C CA . VAL A 1 37 ? 9.388 4.885 -10.796 1.00 0.00 37 VAL A CA 8
ATOM 8586 C C . VAL A 1 37 ? 8.948 5.941 -11.812 1.00 0.00 37 VAL A C 8
ATOM 8587 O O . VAL A 1 37 ? 9.784 6.590 -12.440 1.00 0.00 37 VAL A O 8
ATOM 8600 N N . SER A 1 38 ? 7.637 6.081 -11.943 1.00 0.00 38 SER A N 8
ATOM 8601 C CA . SER A 1 38 ? 7.077 7.047 -12.872 1.00 0.00 38 SER A CA 8
ATOM 8602 C C . SER A 1 38 ? 6.990 8.422 -12.208 1.00 0.00 38 SER A C 8
ATOM 8603 O O . SER A 1 38 ? 7.280 9.439 -12.837 1.00 0.00 38 SER A O 8
ATOM 8611 N N . MET A 1 39 ? 6.590 8.410 -10.945 1.00 0.00 39 MET A N 8
ATOM 8612 C CA . MET A 1 39 ? 6.462 9.644 -10.188 1.00 0.00 39 MET A CA 8
ATOM 8613 C C . MET A 1 39 ? 7.776 10.427 -10.190 1.00 0.00 39 MET A C 8
ATOM 8614 O O . MET A 1 39 ? 7.773 11.653 -10.091 1.00 0.00 39 MET A O 8
ATOM 8628 N N . GLY A 1 40 ? 8.869 9.687 -10.303 1.00 0.00 40 GLY A N 8
ATOM 8629 C CA . GLY A 1 40 ? 10.188 10.296 -10.318 1.00 0.00 40 GLY A CA 8
ATOM 8630 C C . GLY A 1 40 ? 11.038 9.794 -9.149 1.00 0.00 40 GLY A C 8
ATOM 8631 O O . GLY A 1 40 ? 11.749 10.572 -8.514 1.00 0.00 40 GLY A O 8
ATOM 8635 N N . PHE A 1 41 ? 10.936 8.497 -8.899 1.00 0.00 41 PHE A N 8
ATOM 8636 C CA . PHE A 1 41 ? 11.686 7.882 -7.818 1.00 0.00 41 PHE A CA 8
ATOM 8637 C C . PHE A 1 41 ? 12.657 6.828 -8.354 1.00 0.00 41 PHE A C 8
ATOM 8638 O O . PHE A 1 41 ? 12.635 6.504 -9.540 1.00 0.00 41 PHE A O 8
ATOM 8655 N N . SER A 1 42 ? 13.487 6.321 -7.454 1.00 0.00 42 SER A N 8
ATOM 8656 C CA . SER A 1 42 ? 14.464 5.311 -7.822 1.00 0.00 42 SER A CA 8
ATOM 8657 C C . SER A 1 42 ? 13.860 3.915 -7.658 1.00 0.00 42 SER A C 8
ATOM 8658 O O . SER A 1 42 ? 13.536 3.501 -6.546 1.00 0.00 42 SER A O 8
ATOM 8666 N N . GLN A 1 43 ? 13.727 3.227 -8.783 1.00 0.00 43 GLN A N 8
ATOM 8667 C CA . GLN A 1 43 ? 13.168 1.886 -8.778 1.00 0.00 43 GLN A CA 8
ATOM 8668 C C . GLN A 1 43 ? 13.664 1.108 -7.558 1.00 0.00 43 GLN A C 8
ATOM 8669 O O . GLN A 1 43 ? 12.873 0.719 -6.700 1.00 0.00 43 GLN A O 8
ATOM 8683 N N . LEU A 1 44 ? 14.973 0.903 -7.519 1.00 0.00 44 LEU A N 8
ATOM 8684 C CA . LEU A 1 44 ? 15.585 0.179 -6.418 1.00 0.00 44 LEU A CA 8
ATOM 8685 C C . LEU A 1 44 ? 14.902 0.578 -5.108 1.00 0.00 44 LEU A C 8
ATOM 8686 O O . LEU A 1 44 ? 14.627 -0.273 -4.263 1.00 0.00 44 LEU A O 8
ATOM 8702 N N . HIS A 1 45 ? 14.647 1.872 -4.981 1.00 0.00 45 HIS A N 8
ATOM 8703 C CA . HIS A 1 45 ? 14.001 2.394 -3.789 1.00 0.00 45 HIS A CA 8
ATOM 8704 C C . HIS A 1 45 ? 12.507 2.068 -3.830 1.00 0.00 45 HIS A C 8
ATOM 8705 O O . HIS A 1 45 ? 11.953 1.554 -2.859 1.00 0.00 45 HIS A O 8
ATOM 8719 N N . CYS A 1 46 ? 11.897 2.379 -4.964 1.00 0.00 46 CYS A N 8
ATOM 8720 C CA . CYS A 1 46 ? 10.478 2.126 -5.144 1.00 0.00 46 CYS A CA 8
ATOM 8721 C C . CYS A 1 46 ? 10.188 0.686 -4.714 1.00 0.00 46 CYS A C 8
ATOM 8722 O O . CYS A 1 46 ? 9.173 0.418 -4.073 1.00 0.00 46 CYS A O 8
ATOM 8730 N N . GLN A 1 47 ? 11.098 -0.203 -5.084 1.00 0.00 47 GLN A N 8
ATOM 8731 C CA . GLN A 1 47 ? 10.954 -1.608 -4.744 1.00 0.00 47 GLN A CA 8
ATOM 8732 C C . GLN A 1 47 ? 10.973 -1.791 -3.225 1.00 0.00 47 GLN A C 8
ATOM 8733 O O . GLN A 1 47 ? 10.029 -2.332 -2.650 1.00 0.00 47 GLN A O 8
ATOM 8747 N N . LYS A 1 48 ? 12.057 -1.331 -2.619 1.00 0.00 48 LYS A N 8
ATOM 8748 C CA . LYS A 1 48 ? 12.211 -1.438 -1.178 1.00 0.00 48 LYS A CA 8
ATOM 8749 C C . LYS A 1 48 ? 10.981 -0.842 -0.492 1.00 0.00 48 LYS A C 8
ATOM 8750 O O . LYS A 1 48 ? 10.298 -1.525 0.269 1.00 0.00 48 LYS A O 8
ATOM 8769 N N . ALA A 1 49 ? 10.734 0.426 -0.788 1.00 0.00 49 ALA A N 8
ATOM 8770 C CA . ALA A 1 49 ? 9.598 1.122 -0.209 1.00 0.00 49 ALA A CA 8
ATOM 8771 C C . ALA A 1 49 ? 8.393 0.180 -0.172 1.00 0.00 49 ALA A C 8
ATOM 8772 O O . ALA A 1 49 ? 7.997 -0.286 0.895 1.00 0.00 49 ALA A O 8
ATOM 8779 N N . ALA A 1 50 ? 7.844 -0.074 -1.351 1.00 0.00 50 ALA A N 8
ATOM 8780 C CA . ALA A 1 50 ? 6.693 -0.953 -1.467 1.00 0.00 50 ALA A CA 8
ATOM 8781 C C . ALA A 1 50 ? 6.904 -2.182 -0.581 1.00 0.00 50 ALA A C 8
ATOM 8782 O O . ALA A 1 50 ? 6.136 -2.419 0.350 1.00 0.00 50 ALA A O 8
ATOM 8789 N N . ILE A 1 51 ? 7.947 -2.932 -0.903 1.00 0.00 51 ILE A N 8
ATOM 8790 C CA . ILE A 1 51 ? 8.269 -4.131 -0.149 1.00 0.00 51 ILE A CA 8
ATOM 8791 C C . ILE A 1 51 ? 8.170 -3.828 1.348 1.00 0.00 51 ILE A C 8
ATOM 8792 O O . ILE A 1 51 ? 7.418 -4.482 2.069 1.00 0.00 51 ILE A O 8
ATOM 8808 N N . ASN A 1 52 ? 8.941 -2.837 1.770 1.00 0.00 52 ASN A N 8
ATOM 8809 C CA . ASN A 1 52 ? 8.950 -2.439 3.168 1.00 0.00 52 ASN A CA 8
ATOM 8810 C C . ASN A 1 52 ? 7.510 -2.262 3.653 1.00 0.00 52 ASN A C 8
ATOM 8811 O O . ASN A 1 52 ? 7.212 -2.498 4.823 1.00 0.00 52 ASN A O 8
ATOM 8822 N N . THR A 1 53 ? 6.655 -1.849 2.729 1.00 0.00 53 THR A N 8
ATOM 8823 C CA . THR A 1 53 ? 5.253 -1.638 3.048 1.00 0.00 53 THR A CA 8
ATOM 8824 C C . THR A 1 53 ? 4.392 -2.735 2.419 1.00 0.00 53 THR A C 8
ATOM 8825 O O . THR A 1 53 ? 3.214 -2.519 2.137 1.00 0.00 53 THR A O 8
ATOM 8836 N N . SER A 1 54 ? 5.013 -3.888 2.217 1.00 0.00 54 SER A N 8
ATOM 8837 C CA . SER A 1 54 ? 4.318 -5.019 1.627 1.00 0.00 54 SER A CA 8
ATOM 8838 C C . SER A 1 54 ? 3.475 -4.553 0.438 1.00 0.00 54 SER A C 8
ATOM 8839 O O . SER A 1 54 ? 2.462 -5.169 0.112 1.00 0.00 54 SER A O 8
ATOM 8847 N N . ASN A 1 55 ? 3.925 -3.469 -0.177 1.00 0.00 55 ASN A N 8
ATOM 8848 C CA . ASN A 1 55 ? 3.225 -2.913 -1.322 1.00 0.00 55 ASN A CA 8
ATOM 8849 C C . ASN A 1 55 ? 1.758 -2.683 -0.955 1.00 0.00 55 ASN A C 8
ATOM 8850 O O . ASN A 1 55 ? 0.873 -2.830 -1.796 1.00 0.00 55 ASN A O 8
ATOM 8861 N N . ALA A 1 56 ? 1.545 -2.325 0.303 1.00 0.00 56 ALA A N 8
ATOM 8862 C CA . ALA A 1 56 ? 0.200 -2.073 0.792 1.00 0.00 56 ALA A CA 8
ATOM 8863 C C . ALA A 1 56 ? -0.517 -1.123 -0.168 1.00 0.00 56 ALA A C 8
ATOM 8864 O O . ALA A 1 56 ? -1.674 -1.347 -0.521 1.00 0.00 56 ALA A O 8
ATOM 8871 N N . GLY A 1 57 ? 0.199 -0.081 -0.565 1.00 0.00 57 GLY A N 8
ATOM 8872 C CA . GLY A 1 57 ? -0.355 0.904 -1.478 1.00 0.00 57 GLY A CA 8
ATOM 8873 C C . GLY A 1 57 ? 0.729 1.863 -1.974 1.00 0.00 57 GLY A C 8
ATOM 8874 O O . GLY A 1 57 ? 1.718 2.099 -1.282 1.00 0.00 57 GLY A O 8
ATOM 8878 N N . VAL A 1 58 ? 0.507 2.389 -3.169 1.00 0.00 58 VAL A N 8
ATOM 8879 C CA . VAL A 1 58 ? 1.453 3.317 -3.766 1.00 0.00 58 VAL A CA 8
ATOM 8880 C C . VAL A 1 58 ? 1.830 4.386 -2.739 1.00 0.00 58 VAL A C 8
ATOM 8881 O O . VAL A 1 58 ? 3.006 4.710 -2.577 1.00 0.00 58 VAL A O 8
ATOM 8894 N N . GLU A 1 59 ? 0.810 4.905 -2.071 1.00 0.00 59 GLU A N 8
ATOM 8895 C CA . GLU A 1 59 ? 1.020 5.931 -1.063 1.00 0.00 59 GLU A CA 8
ATOM 8896 C C . GLU A 1 59 ? 1.966 5.420 0.025 1.00 0.00 59 GLU A C 8
ATOM 8897 O O . GLU A 1 59 ? 2.883 6.129 0.439 1.00 0.00 59 GLU A O 8
ATOM 8909 N N . GLU A 1 60 ? 1.712 4.194 0.458 1.00 0.00 60 GLU A N 8
ATOM 8910 C CA . GLU A 1 60 ? 2.530 3.580 1.491 1.00 0.00 60 GLU A CA 8
ATOM 8911 C C . GLU A 1 60 ? 3.977 3.446 1.011 1.00 0.00 60 GLU A C 8
ATOM 8912 O O . GLU A 1 60 ? 4.908 3.813 1.726 1.00 0.00 60 GLU A O 8
ATOM 8924 N N . ALA A 1 61 ? 4.120 2.917 -0.195 1.00 0.00 61 ALA A N 8
ATOM 8925 C CA . ALA A 1 61 ? 5.438 2.730 -0.778 1.00 0.00 61 ALA A CA 8
ATOM 8926 C C . ALA A 1 61 ? 6.202 4.054 -0.737 1.00 0.00 61 ALA A C 8
ATOM 8927 O O . ALA A 1 61 ? 7.310 4.119 -0.207 1.00 0.00 61 ALA A O 8
ATOM 8934 N N . MET A 1 62 ? 5.581 5.077 -1.305 1.00 0.00 62 MET A N 8
ATOM 8935 C CA . MET A 1 62 ? 6.189 6.397 -1.340 1.00 0.00 62 MET A CA 8
ATOM 8936 C C . MET A 1 62 ? 6.480 6.904 0.074 1.00 0.00 62 MET A C 8
ATOM 8937 O O . MET A 1 62 ? 7.595 7.333 0.367 1.00 0.00 62 MET A O 8
ATOM 8951 N N . ASN A 1 63 ? 5.457 6.838 0.914 1.00 0.00 63 ASN A N 8
ATOM 8952 C CA . ASN A 1 63 ? 5.589 7.286 2.290 1.00 0.00 63 ASN A CA 8
ATOM 8953 C C . ASN A 1 63 ? 6.887 6.731 2.880 1.00 0.00 63 ASN A C 8
ATOM 8954 O O . ASN A 1 63 ? 7.579 7.422 3.626 1.00 0.00 63 ASN A O 8
ATOM 8965 N N . TRP A 1 64 ? 7.179 5.489 2.523 1.00 0.00 64 TRP A N 8
ATOM 8966 C CA . TRP A 1 64 ? 8.382 4.834 3.007 1.00 0.00 64 TRP A CA 8
ATOM 8967 C C . TRP A 1 64 ? 9.587 5.529 2.371 1.00 0.00 64 TRP A C 8
ATOM 8968 O O . TRP A 1 64 ? 10.597 5.759 3.035 1.00 0.00 64 TRP A O 8
ATOM 8989 N N . LEU A 1 65 ? 9.442 5.843 1.092 1.00 0.00 65 LEU A N 8
ATOM 8990 C CA . LEU A 1 65 ? 10.507 6.507 0.359 1.00 0.00 65 LEU A CA 8
ATOM 8991 C C . LEU A 1 65 ? 10.773 7.877 0.985 1.00 0.00 65 LEU A C 8
ATOM 8992 O O . LEU A 1 65 ? 11.926 8.267 1.167 1.00 0.00 65 LEU A O 8
ATOM 9008 N N . LEU A 1 66 ? 9.688 8.571 1.296 1.00 0.00 66 LEU A N 8
ATOM 9009 C CA . LEU A 1 66 ? 9.791 9.890 1.898 1.00 0.00 66 LEU A CA 8
ATOM 9010 C C . LEU A 1 66 ? 10.370 9.759 3.308 1.00 0.00 66 LEU A C 8
ATOM 9011 O O . LEU A 1 66 ? 10.715 10.759 3.936 1.00 0.00 66 LEU A O 8
ATOM 9027 N N . SER A 1 67 ? 10.461 8.518 3.763 1.00 0.00 67 SER A N 8
ATOM 9028 C CA . SER A 1 67 ? 10.993 8.244 5.087 1.00 0.00 67 SER A CA 8
ATOM 9029 C C . SER A 1 67 ? 12.287 7.436 4.974 1.00 0.00 67 SER A C 8
ATOM 9030 O O . SER A 1 67 ? 12.957 7.186 5.975 1.00 0.00 67 SER A O 8
ATOM 9038 N N . HIS A 1 68 ? 12.600 7.050 3.746 1.00 0.00 68 HIS A N 8
ATOM 9039 C CA . HIS A 1 68 ? 13.802 6.275 3.488 1.00 0.00 68 HIS A CA 8
ATOM 9040 C C . HIS A 1 68 ? 14.560 6.881 2.306 1.00 0.00 68 HIS A C 8
ATOM 9041 O O . HIS A 1 68 ? 15.381 6.212 1.681 1.00 0.00 68 HIS A O 8
ATOM 9055 N N . MET A 1 69 ? 14.258 8.142 2.034 1.00 0.00 69 MET A N 8
ATOM 9056 C CA . MET A 1 69 ? 14.900 8.846 0.937 1.00 0.00 69 MET A CA 8
ATOM 9057 C C . MET A 1 69 ? 16.336 9.233 1.300 1.00 0.00 69 MET A C 8
ATOM 9058 O O . MET A 1 69 ? 17.239 9.129 0.472 1.00 0.00 69 MET A O 8
ATOM 9072 N N . ASP A 1 70 ? 16.501 9.673 2.539 1.00 0.00 70 ASP A N 8
ATOM 9073 C CA . ASP A 1 70 ? 17.810 10.076 3.022 1.00 0.00 70 ASP A CA 8
ATOM 9074 C C . ASP A 1 70 ? 18.365 8.990 3.945 1.00 0.00 70 ASP A C 8
ATOM 9075 O O . ASP A 1 70 ? 18.624 9.242 5.121 1.00 0.00 70 ASP A O 8
ATOM 9084 N N . ASP A 1 71 ? 18.533 7.804 3.378 1.00 0.00 71 ASP A N 8
ATOM 9085 C CA . ASP A 1 71 ? 19.052 6.679 4.135 1.00 0.00 71 ASP A CA 8
ATOM 9086 C C . ASP A 1 71 ? 20.154 5.990 3.327 1.00 0.00 71 ASP A C 8
ATOM 9087 O O . ASP A 1 71 ? 20.172 6.074 2.100 1.00 0.00 71 ASP A O 8
ATOM 9096 N N . PRO A 1 72 ? 21.068 5.307 4.066 1.00 0.00 72 PRO A N 8
ATOM 9097 C CA . PRO A 1 72 ? 22.170 4.604 3.431 1.00 0.00 72 PRO A CA 8
ATOM 9098 C C . PRO A 1 72 ? 21.687 3.312 2.770 1.00 0.00 72 PRO A C 8
ATOM 9099 O O . PRO A 1 72 ? 22.218 2.902 1.738 1.00 0.00 72 PRO A O 8
ATOM 9110 N N . ASP A 1 73 ? 20.687 2.705 3.391 1.00 0.00 73 ASP A N 8
ATOM 9111 C CA . ASP A 1 73 ? 20.127 1.467 2.876 1.00 0.00 73 ASP A CA 8
ATOM 9112 C C . ASP A 1 73 ? 19.493 1.729 1.509 1.00 0.00 73 ASP A C 8
ATOM 9113 O O . ASP A 1 73 ? 19.588 0.898 0.607 1.00 0.00 73 ASP A O 8
ATOM 9122 N N . ILE A 1 74 ? 18.860 2.888 1.398 1.00 0.00 74 ILE A N 8
ATOM 9123 C CA . ILE A 1 74 ? 18.210 3.270 0.156 1.00 0.00 74 ILE A CA 8
ATOM 9124 C C . ILE A 1 74 ? 19.154 2.990 -1.015 1.00 0.00 74 ILE A C 8
ATOM 9125 O O . ILE A 1 74 ? 18.705 2.743 -2.134 1.00 0.00 74 ILE A O 8
ATOM 9141 N N . ASP A 1 75 ? 20.444 3.038 -0.719 1.00 0.00 75 ASP A N 8
ATOM 9142 C CA . ASP A 1 75 ? 21.455 2.793 -1.733 1.00 0.00 75 ASP A CA 8
ATOM 9143 C C . ASP A 1 75 ? 21.773 1.297 -1.779 1.00 0.00 75 ASP A C 8
ATOM 9144 O O . ASP A 1 75 ? 22.011 0.742 -2.850 1.00 0.00 75 ASP A O 8
ATOM 9153 N N . ALA A 1 76 ? 21.766 0.687 -0.603 1.00 0.00 76 ALA A N 8
ATOM 9154 C CA . ALA A 1 76 ? 22.051 -0.734 -0.495 1.00 0.00 76 ALA A CA 8
ATOM 9155 C C . ALA A 1 76 ? 21.191 -1.500 -1.502 1.00 0.00 76 ALA A C 8
ATOM 9156 O O . ALA A 1 76 ? 20.050 -1.121 -1.765 1.00 0.00 76 ALA A O 8
ATOM 9163 N N . PRO A 1 77 ? 21.785 -2.592 -2.053 1.00 0.00 77 PRO A N 8
ATOM 9164 C CA . PRO A 1 77 ? 21.086 -3.414 -3.025 1.00 0.00 77 PRO A CA 8
ATOM 9165 C C . PRO A 1 77 ? 20.030 -4.289 -2.345 1.00 0.00 77 PRO A C 8
ATOM 9166 O O . PRO A 1 77 ? 20.157 -4.618 -1.167 1.00 0.00 77 PRO A O 8
ATOM 9177 N N . ILE A 1 78 ? 19.013 -4.640 -3.118 1.00 0.00 78 ILE A N 8
ATOM 9178 C CA . ILE A 1 78 ? 17.936 -5.470 -2.605 1.00 0.00 78 ILE A CA 8
ATOM 9179 C C . ILE A 1 78 ? 18.428 -6.913 -2.472 1.00 0.00 78 ILE A C 8
ATOM 9180 O O . ILE A 1 78 ? 18.269 -7.532 -1.422 1.00 0.00 78 ILE A O 8
ATOM 9196 N N . SER A 1 79 ? 19.016 -7.405 -3.553 1.00 0.00 79 SER A N 8
ATOM 9197 C CA . SER A 1 79 ? 19.533 -8.763 -3.570 1.00 0.00 79 SER A CA 8
ATOM 9198 C C . SER A 1 79 ? 21.061 -8.741 -3.632 1.00 0.00 79 SER A C 8
ATOM 9199 O O . SER A 1 79 ? 21.639 -8.439 -4.676 1.00 0.00 79 SER A O 8
ATOM 9207 N N . GLY A 1 80 ? 21.673 -9.064 -2.502 1.00 0.00 80 GLY A N 8
ATOM 9208 C CA . GLY A 1 80 ? 23.123 -9.084 -2.416 1.00 0.00 80 GLY A CA 8
ATOM 9209 C C . GLY A 1 80 ? 23.742 -9.623 -3.707 1.00 0.00 80 GLY A C 8
ATOM 9210 O O . GLY A 1 80 ? 23.461 -10.750 -4.111 1.00 0.00 80 GLY A O 8
ATOM 9214 N N . PRO A 1 81 ? 24.594 -8.770 -4.335 1.00 0.00 81 PRO A N 8
ATOM 9215 C CA . PRO A 1 81 ? 25.255 -9.148 -5.573 1.00 0.00 81 PRO A CA 8
ATOM 9216 C C . PRO A 1 81 ? 26.389 -10.140 -5.307 1.00 0.00 81 PRO A C 8
ATOM 9217 O O . PRO A 1 81 ? 26.917 -10.204 -4.198 1.00 0.00 81 PRO A O 8
ATOM 9228 N N . SER A 1 82 ? 26.731 -10.891 -6.344 1.00 0.00 82 SER A N 8
ATOM 9229 C CA . SER A 1 82 ? 27.792 -11.877 -6.237 1.00 0.00 82 SER A CA 8
ATOM 9230 C C . SER A 1 82 ? 28.381 -12.165 -7.620 1.00 0.00 82 SER A C 8
ATOM 9231 O O . SER A 1 82 ? 27.866 -11.686 -8.629 1.00 0.00 82 SER A O 8
ATOM 9239 N N . SER A 1 83 ? 29.452 -12.944 -7.621 1.00 0.00 83 SER A N 8
ATOM 9240 C CA . SER A 1 83 ? 30.117 -13.301 -8.863 1.00 0.00 83 SER A CA 8
ATOM 9241 C C . SER A 1 83 ? 29.718 -14.718 -9.281 1.00 0.00 83 SER A C 8
ATOM 9242 O O . SER A 1 83 ? 29.736 -15.638 -8.465 1.00 0.00 83 SER A O 8
ATOM 9250 N N . GLY A 1 84 ? 29.369 -14.849 -10.553 1.00 0.00 84 GLY A N 8
ATOM 9251 C CA . GLY A 1 84 ? 28.967 -16.138 -11.089 1.00 0.00 84 GLY A CA 8
ATOM 9252 C C . GLY A 1 84 ? 28.080 -15.966 -12.324 1.00 0.00 84 GLY A C 8
ATOM 9253 O O . GLY A 1 84 ? 27.646 -14.857 -12.631 1.00 0.00 84 GLY A O 8
ATOM 9257 N N . GLY A 1 1 ? 51.562 -13.677 -26.704 1.00 0.00 1 GLY A N 9
ATOM 9258 C CA . GLY A 1 1 ? 50.460 -13.849 -25.772 1.00 0.00 1 GLY A CA 9
ATOM 9259 C C . GLY A 1 1 ? 49.627 -15.081 -26.131 1.00 0.00 1 GLY A C 9
ATOM 9260 O O . GLY A 1 1 ? 50.176 -16.142 -26.425 1.00 0.00 1 GLY A O 9
ATOM 9264 N N . SER A 1 2 ? 48.315 -14.899 -26.093 1.00 0.00 2 SER A N 9
ATOM 9265 C CA . SER A 1 2 ? 47.400 -15.983 -26.410 1.00 0.00 2 SER A CA 9
ATOM 9266 C C . SER A 1 2 ? 47.015 -15.927 -27.890 1.00 0.00 2 SER A C 9
ATOM 9267 O O . SER A 1 2 ? 46.791 -14.847 -28.436 1.00 0.00 2 SER A O 9
ATOM 9275 N N . SER A 1 3 ? 46.950 -17.103 -28.497 1.00 0.00 3 SER A N 9
ATOM 9276 C CA . SER A 1 3 ? 46.595 -17.201 -29.903 1.00 0.00 3 SER A CA 9
ATOM 9277 C C . SER A 1 3 ? 45.631 -18.369 -30.119 1.00 0.00 3 SER A C 9
ATOM 9278 O O . SER A 1 3 ? 46.060 -19.510 -30.284 1.00 0.00 3 SER A O 9
ATOM 9286 N N . GLY A 1 4 ? 44.347 -18.043 -30.111 1.00 0.00 4 GLY A N 9
ATOM 9287 C CA . GLY A 1 4 ? 43.318 -19.051 -30.304 1.00 0.00 4 GLY A CA 9
ATOM 9288 C C . GLY A 1 4 ? 41.933 -18.492 -29.972 1.00 0.00 4 GLY A C 9
ATOM 9289 O O . GLY A 1 4 ? 41.797 -17.314 -29.645 1.00 0.00 4 GLY A O 9
ATOM 9293 N N . SER A 1 5 ? 40.940 -19.364 -30.067 1.00 0.00 5 SER A N 9
ATOM 9294 C CA . SER A 1 5 ? 39.570 -18.972 -29.781 1.00 0.00 5 SER A CA 9
ATOM 9295 C C . SER A 1 5 ? 39.006 -19.831 -28.647 1.00 0.00 5 SER A C 9
ATOM 9296 O O . SER A 1 5 ? 39.097 -21.057 -28.688 1.00 0.00 5 SER A O 9
ATOM 9304 N N . SER A 1 6 ? 38.437 -19.153 -27.662 1.00 0.00 6 SER A N 9
ATOM 9305 C CA . SER A 1 6 ? 37.858 -19.839 -26.519 1.00 0.00 6 SER A CA 9
ATOM 9306 C C . SER A 1 6 ? 36.685 -19.030 -25.962 1.00 0.00 6 SER A C 9
ATOM 9307 O O . SER A 1 6 ? 36.855 -18.244 -25.031 1.00 0.00 6 SER A O 9
ATOM 9315 N N . GLY A 1 7 ? 35.521 -19.250 -26.555 1.00 0.00 7 GLY A N 9
ATOM 9316 C CA . GLY A 1 7 ? 34.320 -18.551 -26.130 1.00 0.00 7 GLY A CA 9
ATOM 9317 C C . GLY A 1 7 ? 33.067 -19.218 -26.701 1.00 0.00 7 GLY A C 9
ATOM 9318 O O . GLY A 1 7 ? 33.006 -19.514 -27.893 1.00 0.00 7 GLY A O 9
ATOM 9322 N N . GLY A 1 8 ? 32.098 -19.434 -25.823 1.00 0.00 8 GLY A N 9
ATOM 9323 C CA . GLY A 1 8 ? 30.850 -20.059 -26.225 1.00 0.00 8 GLY A CA 9
ATOM 9324 C C . GLY A 1 8 ? 29.675 -19.092 -26.064 1.00 0.00 8 GLY A C 9
ATOM 9325 O O . GLY A 1 8 ? 29.749 -17.943 -26.496 1.00 0.00 8 GLY A O 9
ATOM 9329 N N . GLU A 1 9 ? 28.619 -19.594 -25.442 1.00 0.00 9 GLU A N 9
ATOM 9330 C CA . GLU A 1 9 ? 27.430 -18.789 -25.219 1.00 0.00 9 GLU A CA 9
ATOM 9331 C C . GLU A 1 9 ? 27.752 -17.611 -24.297 1.00 0.00 9 GLU A C 9
ATOM 9332 O O . GLU A 1 9 ? 27.262 -16.502 -24.506 1.00 0.00 9 GLU A O 9
ATOM 9344 N N . GLU A 1 10 ? 28.573 -17.892 -23.295 1.00 0.00 10 GLU A N 9
ATOM 9345 C CA . GLU A 1 10 ? 28.966 -16.869 -22.341 1.00 0.00 10 GLU A CA 9
ATOM 9346 C C . GLU A 1 10 ? 27.748 -16.052 -21.906 1.00 0.00 10 GLU A C 9
ATOM 9347 O O . GLU A 1 10 ? 27.550 -14.930 -22.371 1.00 0.00 10 GLU A O 9
ATOM 9359 N N . LEU A 1 11 ? 26.962 -16.646 -21.020 1.00 0.00 11 LEU A N 9
ATOM 9360 C CA . LEU A 1 11 ? 25.768 -15.987 -20.518 1.00 0.00 11 LEU A CA 9
ATOM 9361 C C . LEU A 1 11 ? 25.521 -16.422 -19.072 1.00 0.00 11 LEU A C 9
ATOM 9362 O O . LEU A 1 11 ? 25.801 -17.562 -18.707 1.00 0.00 11 LEU A O 9
ATOM 9378 N N . LEU A 1 12 ? 24.999 -15.489 -18.289 1.00 0.00 12 LEU A N 9
ATOM 9379 C CA . LEU A 1 12 ? 24.710 -15.762 -16.891 1.00 0.00 12 LEU A CA 9
ATOM 9380 C C . LEU A 1 12 ? 23.413 -16.567 -16.790 1.00 0.00 12 LEU A C 9
ATOM 9381 O O . LEU A 1 12 ? 22.563 -16.496 -17.676 1.00 0.00 12 LEU A O 9
ATOM 9397 N N . PRO A 1 13 ? 23.299 -17.335 -15.673 1.00 0.00 13 PRO A N 9
ATOM 9398 C CA . PRO A 1 13 ? 22.120 -18.153 -15.445 1.00 0.00 13 PRO A CA 9
ATOM 9399 C C . PRO A 1 13 ? 20.930 -17.291 -15.016 1.00 0.00 13 PRO A C 9
ATOM 9400 O O . PRO A 1 13 ? 21.094 -16.116 -14.693 1.00 0.00 13 PRO A O 9
ATOM 9411 N N . ASP A 1 14 ? 19.758 -17.910 -15.028 1.00 0.00 14 ASP A N 9
ATOM 9412 C CA . ASP A 1 14 ? 18.541 -17.215 -14.644 1.00 0.00 14 ASP A CA 9
ATOM 9413 C C . ASP A 1 14 ? 17.349 -18.161 -14.797 1.00 0.00 14 ASP A C 9
ATOM 9414 O O . ASP A 1 14 ? 16.735 -18.224 -15.861 1.00 0.00 14 ASP A O 9
ATOM 9423 N N . GLY A 1 15 ? 17.057 -18.873 -13.719 1.00 0.00 15 GLY A N 9
ATOM 9424 C CA . GLY A 1 15 ? 15.949 -19.813 -13.720 1.00 0.00 15 GLY A CA 9
ATOM 9425 C C . GLY A 1 15 ? 15.475 -20.103 -12.294 1.00 0.00 15 GLY A C 9
ATOM 9426 O O . GLY A 1 15 ? 15.515 -21.247 -11.844 1.00 0.00 15 GLY A O 9
ATOM 9430 N N . VAL A 1 16 ? 15.036 -19.048 -11.624 1.00 0.00 16 VAL A N 9
ATOM 9431 C CA . VAL A 1 16 ? 14.555 -19.175 -10.259 1.00 0.00 16 VAL A CA 9
ATOM 9432 C C . VAL A 1 16 ? 13.497 -20.279 -10.197 1.00 0.00 16 VAL A C 9
ATOM 9433 O O . VAL A 1 16 ? 12.379 -20.099 -10.676 1.00 0.00 16 VAL A O 9
ATOM 9446 N N . PRO A 1 17 ? 13.899 -21.426 -9.586 1.00 0.00 17 PRO A N 9
ATOM 9447 C CA . PRO A 1 17 ? 12.998 -22.558 -9.455 1.00 0.00 17 PRO A CA 9
ATOM 9448 C C . PRO A 1 17 ? 11.952 -22.304 -8.367 1.00 0.00 17 PRO A C 9
ATOM 9449 O O . PRO A 1 17 ? 11.952 -22.971 -7.333 1.00 0.00 17 PRO A O 9
ATOM 9460 N N . GLU A 1 18 ? 11.087 -21.338 -8.637 1.00 0.00 18 GLU A N 9
ATOM 9461 C CA . GLU A 1 18 ? 10.038 -20.988 -7.694 1.00 0.00 18 GLU A CA 9
ATOM 9462 C C . GLU A 1 18 ? 9.422 -22.252 -7.092 1.00 0.00 18 GLU A C 9
ATOM 9463 O O . GLU A 1 18 ? 9.447 -23.315 -7.711 1.00 0.00 18 GLU A O 9
ATOM 9475 N N . GLU A 1 19 ? 8.882 -22.095 -5.892 1.00 0.00 19 GLU A N 9
ATOM 9476 C CA . GLU A 1 19 ? 8.260 -23.211 -5.199 1.00 0.00 19 GLU A CA 9
ATOM 9477 C C . GLU A 1 19 ? 6.834 -22.847 -4.780 1.00 0.00 19 GLU A C 9
ATOM 9478 O O . GLU A 1 19 ? 6.551 -22.702 -3.592 1.00 0.00 19 GLU A O 9
ATOM 9490 N N . VAL A 1 20 ? 5.975 -22.709 -5.779 1.00 0.00 20 VAL A N 9
ATOM 9491 C CA . VAL A 1 20 ? 4.586 -22.365 -5.529 1.00 0.00 20 VAL A CA 9
ATOM 9492 C C . VAL A 1 20 ? 4.524 -21.072 -4.713 1.00 0.00 20 VAL A C 9
ATOM 9493 O O . VAL A 1 20 ? 5.540 -20.613 -4.193 1.00 0.00 20 VAL A O 9
ATOM 9506 N N . MET A 1 21 ? 3.322 -20.522 -4.625 1.00 0.00 21 MET A N 9
ATOM 9507 C CA . MET A 1 21 ? 3.114 -19.292 -3.880 1.00 0.00 21 MET A CA 9
ATOM 9508 C C . MET A 1 21 ? 3.060 -19.564 -2.376 1.00 0.00 21 MET A C 9
ATOM 9509 O O . MET A 1 21 ? 2.213 -20.323 -1.909 1.00 0.00 21 MET A O 9
ATOM 9523 N N . GLU A 1 22 ? 3.976 -18.929 -1.659 1.00 0.00 22 GLU A N 9
ATOM 9524 C CA . GLU A 1 22 ? 4.043 -19.093 -0.217 1.00 0.00 22 GLU A CA 9
ATOM 9525 C C . GLU A 1 22 ? 4.669 -17.855 0.430 1.00 0.00 22 GLU A C 9
ATOM 9526 O O . GLU A 1 22 ? 5.385 -17.102 -0.228 1.00 0.00 22 GLU A O 9
ATOM 9538 N N . SER A 1 23 ? 4.376 -17.684 1.711 1.00 0.00 23 SER A N 9
ATOM 9539 C CA . SER A 1 23 ? 4.901 -16.551 2.453 1.00 0.00 23 SER A CA 9
ATOM 9540 C C . SER A 1 23 ? 6.422 -16.664 2.575 1.00 0.00 23 SER A C 9
ATOM 9541 O O . SER A 1 23 ? 6.929 -17.266 3.520 1.00 0.00 23 SER A O 9
ATOM 9549 N N . ALA A 1 24 ? 7.107 -16.077 1.605 1.00 0.00 24 ALA A N 9
ATOM 9550 C CA . ALA A 1 24 ? 8.560 -16.104 1.592 1.00 0.00 24 ALA A CA 9
ATOM 9551 C C . ALA A 1 24 ? 9.089 -14.705 1.271 1.00 0.00 24 ALA A C 9
ATOM 9552 O O . ALA A 1 24 ? 9.910 -14.540 0.371 1.00 0.00 24 ALA A O 9
ATOM 9559 N N . GLN A 1 25 ? 8.598 -13.734 2.027 1.00 0.00 25 GLN A N 9
ATOM 9560 C CA . GLN A 1 25 ? 9.011 -12.354 1.834 1.00 0.00 25 GLN A CA 9
ATOM 9561 C C . GLN A 1 25 ? 8.117 -11.672 0.797 1.00 0.00 25 GLN A C 9
ATOM 9562 O O . GLN A 1 25 ? 7.569 -12.331 -0.085 1.00 0.00 25 GLN A O 9
ATOM 9576 N N . PRO A 1 26 ? 7.995 -10.325 0.940 1.00 0.00 26 PRO A N 9
ATOM 9577 C CA . PRO A 1 26 ? 7.178 -9.546 0.026 1.00 0.00 26 PRO A CA 9
ATOM 9578 C C . PRO A 1 26 ? 7.877 -9.374 -1.324 1.00 0.00 26 PRO A C 9
ATOM 9579 O O . PRO A 1 26 ? 9.002 -9.834 -1.508 1.00 0.00 26 PRO A O 9
ATOM 9590 N N . VAL A 1 27 ? 7.180 -8.710 -2.235 1.00 0.00 27 VAL A N 9
ATOM 9591 C CA . VAL A 1 27 ? 7.720 -8.471 -3.562 1.00 0.00 27 VAL A CA 9
ATOM 9592 C C . VAL A 1 27 ? 7.351 -7.055 -4.011 1.00 0.00 27 VAL A C 9
ATOM 9593 O O . VAL A 1 27 ? 6.175 -6.696 -4.042 1.00 0.00 27 VAL A O 9
ATOM 9606 N N . ALA A 1 28 ? 8.379 -6.290 -4.348 1.00 0.00 28 ALA A N 9
ATOM 9607 C CA . ALA A 1 28 ? 8.178 -4.921 -4.794 1.00 0.00 28 ALA A CA 9
ATOM 9608 C C . ALA A 1 28 ? 7.171 -4.907 -5.946 1.00 0.00 28 ALA A C 9
ATOM 9609 O O . ALA A 1 28 ? 7.552 -5.032 -7.109 1.00 0.00 28 ALA A O 9
ATOM 9616 N N . ASN A 1 29 ? 5.906 -4.755 -5.582 1.00 0.00 29 ASN A N 9
ATOM 9617 C CA . ASN A 1 29 ? 4.842 -4.723 -6.571 1.00 0.00 29 ASN A CA 9
ATOM 9618 C C . ASN A 1 29 ? 5.316 -3.944 -7.799 1.00 0.00 29 ASN A C 9
ATOM 9619 O O . ASN A 1 29 ? 5.832 -2.834 -7.674 1.00 0.00 29 ASN A O 9
ATOM 9630 N N . GLU A 1 30 ? 5.125 -4.556 -8.959 1.00 0.00 30 GLU A N 9
ATOM 9631 C CA . GLU A 1 30 ? 5.527 -3.933 -10.209 1.00 0.00 30 GLU A CA 9
ATOM 9632 C C . GLU A 1 30 ? 4.624 -2.738 -10.521 1.00 0.00 30 GLU A C 9
ATOM 9633 O O . GLU A 1 30 ? 5.030 -1.815 -11.226 1.00 0.00 30 GLU A O 9
ATOM 9645 N N . GLU A 1 31 ? 3.415 -2.793 -9.980 1.00 0.00 31 GLU A N 9
ATOM 9646 C CA . GLU A 1 31 ? 2.452 -1.726 -10.192 1.00 0.00 31 GLU A CA 9
ATOM 9647 C C . GLU A 1 31 ? 2.810 -0.509 -9.337 1.00 0.00 31 GLU A C 9
ATOM 9648 O O . GLU A 1 31 ? 2.823 0.618 -9.830 1.00 0.00 31 GLU A O 9
ATOM 9660 N N . ILE A 1 32 ? 3.093 -0.778 -8.071 1.00 0.00 32 ILE A N 9
ATOM 9661 C CA . ILE A 1 32 ? 3.451 0.281 -7.143 1.00 0.00 32 ILE A CA 9
ATOM 9662 C C . ILE A 1 32 ? 4.797 0.881 -7.556 1.00 0.00 32 ILE A C 9
ATOM 9663 O O . ILE A 1 32 ? 4.996 2.091 -7.462 1.00 0.00 32 ILE A O 9
ATOM 9679 N N . VAL A 1 33 ? 5.686 0.007 -8.003 1.00 0.00 33 VAL A N 9
ATOM 9680 C CA . VAL A 1 33 ? 7.008 0.435 -8.430 1.00 0.00 33 VAL A CA 9
ATOM 9681 C C . VAL A 1 33 ? 6.890 1.194 -9.753 1.00 0.00 33 VAL A C 9
ATOM 9682 O O . VAL A 1 33 ? 7.480 2.262 -9.914 1.00 0.00 33 VAL A O 9
ATOM 9695 N N . ALA A 1 34 ? 6.126 0.613 -10.666 1.00 0.00 34 ALA A N 9
ATOM 9696 C CA . ALA A 1 34 ? 5.924 1.222 -11.969 1.00 0.00 34 ALA A CA 9
ATOM 9697 C C . ALA A 1 34 ? 5.317 2.615 -11.789 1.00 0.00 34 ALA A C 9
ATOM 9698 O O . ALA A 1 34 ? 5.512 3.494 -12.626 1.00 0.00 34 ALA A O 9
ATOM 9705 N N . GLN A 1 35 ? 4.593 2.772 -10.690 1.00 0.00 35 GLN A N 9
ATOM 9706 C CA . GLN A 1 35 ? 3.956 4.043 -10.389 1.00 0.00 35 GLN A CA 9
ATOM 9707 C C . GLN A 1 35 ? 4.974 5.020 -9.799 1.00 0.00 35 GLN A C 9
ATOM 9708 O O . GLN A 1 35 ? 5.005 6.191 -10.174 1.00 0.00 35 GLN A O 9
ATOM 9722 N N . LEU A 1 36 ? 5.783 4.503 -8.886 1.00 0.00 36 LEU A N 9
ATOM 9723 C CA . LEU A 1 36 ? 6.800 5.316 -8.241 1.00 0.00 36 LEU A CA 9
ATOM 9724 C C . LEU A 1 36 ? 7.888 5.666 -9.258 1.00 0.00 36 LEU A C 9
ATOM 9725 O O . LEU A 1 36 ? 8.283 6.825 -9.376 1.00 0.00 36 LEU A O 9
ATOM 9741 N N . VAL A 1 37 ? 8.342 4.643 -9.967 1.00 0.00 37 VAL A N 9
ATOM 9742 C CA . VAL A 1 37 ? 9.377 4.828 -10.971 1.00 0.00 37 VAL A CA 9
ATOM 9743 C C . VAL A 1 37 ? 8.930 5.901 -11.966 1.00 0.00 37 VAL A C 9
ATOM 9744 O O . VAL A 1 37 ? 9.756 6.496 -12.656 1.00 0.00 37 VAL A O 9
ATOM 9757 N N . SER A 1 38 ? 7.623 6.115 -12.008 1.00 0.00 38 SER A N 9
ATOM 9758 C CA . SER A 1 38 ? 7.056 7.106 -12.908 1.00 0.00 38 SER A CA 9
ATOM 9759 C C . SER A 1 38 ? 6.950 8.457 -12.198 1.00 0.00 38 SER A C 9
ATOM 9760 O O . SER A 1 38 ? 7.212 9.499 -12.796 1.00 0.00 38 SER A O 9
ATOM 9768 N N . MET A 1 39 ? 6.564 8.396 -10.932 1.00 0.00 39 MET A N 9
ATOM 9769 C CA . MET A 1 39 ? 6.420 9.602 -10.134 1.00 0.00 39 MET A CA 9
ATOM 9770 C C . MET A 1 39 ? 7.723 10.403 -10.110 1.00 0.00 39 MET A C 9
ATOM 9771 O O . MET A 1 39 ? 7.704 11.621 -9.940 1.00 0.00 39 MET A O 9
ATOM 9785 N N . GLY A 1 40 ? 8.824 9.686 -10.284 1.00 0.00 40 GLY A N 9
ATOM 9786 C CA . GLY A 1 40 ? 10.134 10.315 -10.284 1.00 0.00 40 GLY A CA 9
ATOM 9787 C C . GLY A 1 40 ? 11.011 9.756 -9.163 1.00 0.00 40 GLY A C 9
ATOM 9788 O O . GLY A 1 40 ? 11.775 10.493 -8.541 1.00 0.00 40 GLY A O 9
ATOM 9792 N N . PHE A 1 41 ? 10.873 8.457 -8.938 1.00 0.00 41 PHE A N 9
ATOM 9793 C CA . PHE A 1 41 ? 11.643 7.790 -7.902 1.00 0.00 41 PHE A CA 9
ATOM 9794 C C . PHE A 1 41 ? 12.588 6.750 -8.506 1.00 0.00 41 PHE A C 9
ATOM 9795 O O . PHE A 1 41 ? 12.557 6.502 -9.711 1.00 0.00 41 PHE A O 9
ATOM 9812 N N . SER A 1 42 ? 13.407 6.169 -7.642 1.00 0.00 42 SER A N 9
ATOM 9813 C CA . SER A 1 42 ? 14.360 5.160 -8.075 1.00 0.00 42 SER A CA 9
ATOM 9814 C C . SER A 1 42 ? 13.744 3.766 -7.939 1.00 0.00 42 SER A C 9
ATOM 9815 O O . SER A 1 42 ? 13.404 3.338 -6.838 1.00 0.00 42 SER A O 9
ATOM 9823 N N . GLN A 1 43 ? 13.619 3.097 -9.076 1.00 0.00 43 GLN A N 9
ATOM 9824 C CA . GLN A 1 43 ? 13.050 1.760 -9.098 1.00 0.00 43 GLN A CA 9
ATOM 9825 C C . GLN A 1 43 ? 13.507 0.968 -7.872 1.00 0.00 43 GLN A C 9
ATOM 9826 O O . GLN A 1 43 ? 12.685 0.540 -7.063 1.00 0.00 43 GLN A O 9
ATOM 9840 N N . LEU A 1 44 ? 14.817 0.797 -7.772 1.00 0.00 44 LEU A N 9
ATOM 9841 C CA . LEU A 1 44 ? 15.394 0.063 -6.658 1.00 0.00 44 LEU A CA 9
ATOM 9842 C C . LEU A 1 44 ? 14.669 0.452 -5.368 1.00 0.00 44 LEU A C 9
ATOM 9843 O O . LEU A 1 44 ? 14.196 -0.413 -4.633 1.00 0.00 44 LEU A O 9
ATOM 9859 N N . HIS A 1 45 ? 14.606 1.755 -5.132 1.00 0.00 45 HIS A N 9
ATOM 9860 C CA . HIS A 1 45 ? 13.947 2.269 -3.944 1.00 0.00 45 HIS A CA 9
ATOM 9861 C C . HIS A 1 45 ? 12.450 1.963 -4.014 1.00 0.00 45 HIS A C 9
ATOM 9862 O O . HIS A 1 45 ? 11.879 1.418 -3.071 1.00 0.00 45 HIS A O 9
ATOM 9876 N N . CYS A 1 46 ? 11.856 2.328 -5.141 1.00 0.00 46 CYS A N 9
ATOM 9877 C CA . CYS A 1 46 ? 10.436 2.099 -5.347 1.00 0.00 46 CYS A CA 9
ATOM 9878 C C . CYS A 1 46 ? 10.104 0.682 -4.876 1.00 0.00 46 CYS A C 9
ATOM 9879 O O . CYS A 1 46 ? 9.041 0.447 -4.304 1.00 0.00 46 CYS A O 9
ATOM 9887 N N . GLN A 1 47 ? 11.034 -0.226 -5.134 1.00 0.00 47 GLN A N 9
ATOM 9888 C CA . GLN A 1 47 ? 10.854 -1.614 -4.744 1.00 0.00 47 GLN A CA 9
ATOM 9889 C C . GLN A 1 47 ? 10.897 -1.747 -3.220 1.00 0.00 47 GLN A C 9
ATOM 9890 O O . GLN A 1 47 ? 9.932 -2.198 -2.605 1.00 0.00 47 GLN A O 9
ATOM 9904 N N . LYS A 1 48 ? 12.026 -1.345 -2.654 1.00 0.00 48 LYS A N 9
ATOM 9905 C CA . LYS A 1 48 ? 12.207 -1.414 -1.214 1.00 0.00 48 LYS A CA 9
ATOM 9906 C C . LYS A 1 48 ? 10.995 -0.787 -0.522 1.00 0.00 48 LYS A C 9
ATOM 9907 O O . LYS A 1 48 ? 10.352 -1.424 0.311 1.00 0.00 48 LYS A O 9
ATOM 9926 N N . ALA A 1 49 ? 10.720 0.456 -0.892 1.00 0.00 49 ALA A N 9
ATOM 9927 C CA . ALA A 1 49 ? 9.597 1.176 -0.316 1.00 0.00 49 ALA A CA 9
ATOM 9928 C C . ALA A 1 49 ? 8.386 0.245 -0.237 1.00 0.00 49 ALA A C 9
ATOM 9929 O O . ALA A 1 49 ? 7.967 -0.143 0.853 1.00 0.00 49 ALA A O 9
ATOM 9936 N N . ALA A 1 50 ? 7.857 -0.087 -1.405 1.00 0.00 50 ALA A N 9
ATOM 9937 C CA . ALA A 1 50 ? 6.702 -0.965 -1.482 1.00 0.00 50 ALA A CA 9
ATOM 9938 C C . ALA A 1 50 ? 6.911 -2.157 -0.545 1.00 0.00 50 ALA A C 9
ATOM 9939 O O . ALA A 1 50 ? 6.128 -2.369 0.380 1.00 0.00 50 ALA A O 9
ATOM 9946 N N . ILE A 1 51 ? 7.970 -2.905 -0.818 1.00 0.00 51 ILE A N 9
ATOM 9947 C CA . ILE A 1 51 ? 8.291 -4.070 -0.012 1.00 0.00 51 ILE A CA 9
ATOM 9948 C C . ILE A 1 51 ? 8.193 -3.702 1.470 1.00 0.00 51 ILE A C 9
ATOM 9949 O O . ILE A 1 51 ? 7.433 -4.316 2.217 1.00 0.00 51 ILE A O 9
ATOM 9965 N N . ASN A 1 52 ? 8.974 -2.701 1.851 1.00 0.00 52 ASN A N 9
ATOM 9966 C CA . ASN A 1 52 ? 8.985 -2.244 3.231 1.00 0.00 52 ASN A CA 9
ATOM 9967 C C . ASN A 1 52 ? 7.545 -2.054 3.712 1.00 0.00 52 ASN A C 9
ATOM 9968 O O . ASN A 1 52 ? 7.272 -2.124 4.909 1.00 0.00 52 ASN A O 9
ATOM 9979 N N . THR A 1 53 ? 6.661 -1.817 2.753 1.00 0.00 53 THR A N 9
ATOM 9980 C CA . THR A 1 53 ? 5.256 -1.616 3.064 1.00 0.00 53 THR A CA 9
ATOM 9981 C C . THR A 1 53 ? 4.400 -2.683 2.377 1.00 0.00 53 THR A C 9
ATOM 9982 O O . THR A 1 53 ? 3.261 -2.418 1.995 1.00 0.00 53 THR A O 9
ATOM 9993 N N . SER A 1 54 ? 4.982 -3.865 2.242 1.00 0.00 54 SER A N 9
ATOM 9994 C CA . SER A 1 54 ? 4.287 -4.973 1.608 1.00 0.00 54 SER A CA 9
ATOM 9995 C C . SER A 1 54 ? 3.433 -4.459 0.447 1.00 0.00 54 SER A C 9
ATOM 9996 O O . SER A 1 54 ? 2.351 -4.985 0.187 1.00 0.00 54 SER A O 9
ATOM 10004 N N . ASN A 1 55 ? 3.950 -3.438 -0.220 1.00 0.00 55 ASN A N 9
ATOM 10005 C CA . ASN A 1 55 ? 3.249 -2.847 -1.347 1.00 0.00 55 ASN A CA 9
ATOM 10006 C C . ASN A 1 55 ? 1.760 -2.734 -1.013 1.00 0.00 55 ASN A C 9
ATOM 10007 O O . ASN A 1 55 ? 0.908 -3.063 -1.837 1.00 0.00 55 ASN A O 9
ATOM 10018 N N . ALA A 1 56 ? 1.492 -2.268 0.198 1.00 0.00 56 ALA A N 9
ATOM 10019 C CA . ALA A 1 56 ? 0.121 -2.107 0.652 1.00 0.00 56 ALA A CA 9
ATOM 10020 C C . ALA A 1 56 ? -0.577 -1.053 -0.211 1.00 0.00 56 ALA A C 9
ATOM 10021 O O . ALA A 1 56 ? -1.791 -1.105 -0.399 1.00 0.00 56 ALA A O 9
ATOM 10028 N N . GLY A 1 57 ? 0.222 -0.122 -0.712 1.00 0.00 57 GLY A N 9
ATOM 10029 C CA . GLY A 1 57 ? -0.304 0.942 -1.550 1.00 0.00 57 GLY A CA 9
ATOM 10030 C C . GLY A 1 57 ? 0.809 1.898 -1.985 1.00 0.00 57 GLY A C 9
ATOM 10031 O O . GLY A 1 57 ? 1.777 2.103 -1.254 1.00 0.00 57 GLY A O 9
ATOM 10035 N N . VAL A 1 58 ? 0.635 2.456 -3.174 1.00 0.00 58 VAL A N 9
ATOM 10036 C CA . VAL A 1 58 ? 1.612 3.384 -3.716 1.00 0.00 58 VAL A CA 9
ATOM 10037 C C . VAL A 1 58 ? 1.968 4.423 -2.650 1.00 0.00 58 VAL A C 9
ATOM 10038 O O . VAL A 1 58 ? 3.139 4.751 -2.464 1.00 0.00 58 VAL A O 9
ATOM 10051 N N . GLU A 1 59 ? 0.936 4.911 -1.978 1.00 0.00 59 GLU A N 9
ATOM 10052 C CA . GLU A 1 59 ? 1.125 5.906 -0.936 1.00 0.00 59 GLU A CA 9
ATOM 10053 C C . GLU A 1 59 ? 2.058 5.366 0.150 1.00 0.00 59 GLU A C 9
ATOM 10054 O O . GLU A 1 59 ? 2.927 6.086 0.641 1.00 0.00 59 GLU A O 9
ATOM 10066 N N . GLU A 1 60 ? 1.848 4.104 0.493 1.00 0.00 60 GLU A N 9
ATOM 10067 C CA . GLU A 1 60 ? 2.659 3.460 1.511 1.00 0.00 60 GLU A CA 9
ATOM 10068 C C . GLU A 1 60 ? 4.119 3.385 1.059 1.00 0.00 60 GLU A C 9
ATOM 10069 O O . GLU A 1 60 ? 5.022 3.770 1.799 1.00 0.00 60 GLU A O 9
ATOM 10081 N N . ALA A 1 61 ? 4.304 2.887 -0.155 1.00 0.00 61 ALA A N 9
ATOM 10082 C CA . ALA A 1 61 ? 5.638 2.757 -0.715 1.00 0.00 61 ALA A CA 9
ATOM 10083 C C . ALA A 1 61 ? 6.353 4.107 -0.636 1.00 0.00 61 ALA A C 9
ATOM 10084 O O . ALA A 1 61 ? 7.443 4.204 -0.075 1.00 0.00 61 ALA A O 9
ATOM 10091 N N . MET A 1 62 ? 5.711 5.115 -1.208 1.00 0.00 62 MET A N 9
ATOM 10092 C CA . MET A 1 62 ? 6.272 6.455 -1.209 1.00 0.00 62 MET A CA 9
ATOM 10093 C C . MET A 1 62 ? 6.530 6.943 0.218 1.00 0.00 62 MET A C 9
ATOM 10094 O O . MET A 1 62 ? 7.632 7.388 0.537 1.00 0.00 62 MET A O 9
ATOM 10108 N N . ASN A 1 63 ? 5.495 6.844 1.040 1.00 0.00 63 ASN A N 9
ATOM 10109 C CA . ASN A 1 63 ? 5.596 7.269 2.425 1.00 0.00 63 ASN A CA 9
ATOM 10110 C C . ASN A 1 63 ? 6.902 6.743 3.022 1.00 0.00 63 ASN A C 9
ATOM 10111 O O . ASN A 1 63 ? 7.578 7.450 3.768 1.00 0.00 63 ASN A O 9
ATOM 10122 N N . TRP A 1 64 ? 7.219 5.505 2.672 1.00 0.00 64 TRP A N 9
ATOM 10123 C CA . TRP A 1 64 ? 8.433 4.875 3.164 1.00 0.00 64 TRP A CA 9
ATOM 10124 C C . TRP A 1 64 ? 9.628 5.609 2.551 1.00 0.00 64 TRP A C 9
ATOM 10125 O O . TRP A 1 64 ? 10.620 5.863 3.232 1.00 0.00 64 TRP A O 9
ATOM 10146 N N . LEU A 1 65 ? 9.493 5.928 1.273 1.00 0.00 65 LEU A N 9
ATOM 10147 C CA . LEU A 1 65 ? 10.549 6.627 0.561 1.00 0.00 65 LEU A CA 9
ATOM 10148 C C . LEU A 1 65 ? 10.752 8.009 1.186 1.00 0.00 65 LEU A C 9
ATOM 10149 O O . LEU A 1 65 ? 11.885 8.454 1.363 1.00 0.00 65 LEU A O 9
ATOM 10165 N N . LEU A 1 66 ? 9.637 8.649 1.505 1.00 0.00 66 LEU A N 9
ATOM 10166 C CA . LEU A 1 66 ? 9.678 9.970 2.107 1.00 0.00 66 LEU A CA 9
ATOM 10167 C C . LEU A 1 66 ? 10.332 9.877 3.488 1.00 0.00 66 LEU A C 9
ATOM 10168 O O . LEU A 1 66 ? 10.665 10.896 4.091 1.00 0.00 66 LEU A O 9
ATOM 10184 N N . SER A 1 67 ? 10.495 8.645 3.947 1.00 0.00 67 SER A N 9
ATOM 10185 C CA . SER A 1 67 ? 11.103 8.405 5.245 1.00 0.00 67 SER A CA 9
ATOM 10186 C C . SER A 1 67 ? 12.412 7.631 5.075 1.00 0.00 67 SER A C 9
ATOM 10187 O O . SER A 1 67 ?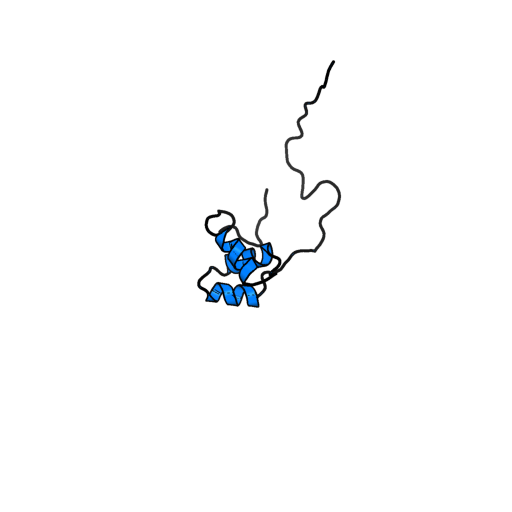 13.174 7.477 6.028 1.00 0.00 67 SER A O 9
ATOM 10195 N N . HIS A 1 68 ? 12.632 7.164 3.855 1.00 0.00 68 HIS A N 9
ATOM 10196 C CA . HIS A 1 68 ? 13.835 6.409 3.548 1.00 0.00 68 HIS A CA 9
ATOM 10197 C C . HIS A 1 68 ? 14.495 6.984 2.293 1.00 0.00 68 HIS A C 9
ATOM 10198 O O . HIS A 1 68 ? 15.182 6.269 1.565 1.00 0.00 68 HIS A O 9
ATOM 10212 N N . MET A 1 69 ? 14.265 8.271 2.079 1.00 0.00 69 MET A N 9
ATOM 10213 C CA . MET A 1 69 ? 14.829 8.951 0.926 1.00 0.00 69 MET A CA 9
ATOM 10214 C C . MET A 1 69 ? 16.315 9.249 1.137 1.00 0.00 69 MET A C 9
ATOM 10215 O O . MET A 1 69 ? 17.122 9.075 0.226 1.00 0.00 69 MET A O 9
ATOM 10229 N N . ASP A 1 70 ? 16.630 9.693 2.345 1.00 0.00 70 ASP A N 9
ATOM 10230 C CA . ASP A 1 70 ? 18.005 10.017 2.687 1.00 0.00 70 ASP A CA 9
ATOM 10231 C C . ASP A 1 70 ? 18.519 9.010 3.718 1.00 0.00 70 ASP A C 9
ATOM 10232 O O . ASP A 1 70 ? 18.908 9.390 4.822 1.00 0.00 70 ASP A O 9
ATOM 10241 N N . ASP A 1 71 ? 18.506 7.746 3.321 1.00 0.00 71 ASP A N 9
ATOM 10242 C CA . ASP A 1 71 ? 18.966 6.682 4.197 1.00 0.00 71 ASP A CA 9
ATOM 10243 C C . ASP A 1 71 ? 20.105 5.922 3.514 1.00 0.00 71 ASP A C 9
ATOM 10244 O O . ASP A 1 71 ? 20.212 5.927 2.288 1.00 0.00 71 ASP A O 9
ATOM 10253 N N . PRO A 1 72 ? 20.948 5.269 4.357 1.00 0.00 72 PRO A N 9
ATOM 10254 C CA . PRO A 1 72 ? 22.075 4.506 3.848 1.00 0.00 72 PRO A CA 9
ATOM 10255 C C . PRO A 1 72 ? 21.609 3.184 3.235 1.00 0.00 72 PRO A C 9
ATOM 10256 O O . PRO A 1 72 ? 22.364 2.527 2.520 1.00 0.00 72 PRO A O 9
ATOM 10267 N N . ASP A 1 73 ? 20.368 2.833 3.539 1.00 0.00 73 ASP A N 9
ATOM 10268 C CA . ASP A 1 73 ? 19.792 1.600 3.027 1.00 0.00 73 ASP A CA 9
ATOM 10269 C C . ASP A 1 73 ? 19.242 1.845 1.621 1.00 0.00 73 ASP A C 9
ATOM 10270 O O . ASP A 1 73 ? 19.367 0.991 0.744 1.00 0.00 73 ASP A O 9
ATOM 10279 N N . ILE A 1 74 ? 18.644 3.015 1.449 1.00 0.00 74 ILE A N 9
ATOM 10280 C CA . ILE A 1 74 ? 18.074 3.383 0.164 1.00 0.00 74 ILE A CA 9
ATOM 10281 C C . ILE A 1 74 ? 19.076 3.056 -0.945 1.00 0.00 74 ILE A C 9
ATOM 10282 O O . ILE A 1 74 ? 18.684 2.753 -2.071 1.00 0.00 74 ILE A O 9
ATOM 10298 N N . ASP A 1 75 ? 20.350 3.129 -0.589 1.00 0.00 75 ASP A N 9
ATOM 10299 C CA . ASP A 1 75 ? 21.411 2.845 -1.540 1.00 0.00 75 ASP A CA 9
ATOM 10300 C C . ASP A 1 75 ? 21.738 1.351 -1.501 1.00 0.00 75 ASP A C 9
ATOM 10301 O O . ASP A 1 75 ? 22.075 0.758 -2.525 1.00 0.00 75 ASP A O 9
ATOM 10310 N N . ALA A 1 76 ? 21.628 0.784 -0.308 1.00 0.00 76 ALA A N 9
ATOM 10311 C CA . ALA A 1 76 ? 21.909 -0.629 -0.122 1.00 0.00 76 ALA A CA 9
ATOM 10312 C C . ALA A 1 76 ? 21.078 -1.445 -1.115 1.00 0.00 76 ALA A C 9
ATOM 10313 O O . ALA A 1 76 ? 19.960 -1.062 -1.456 1.00 0.00 76 ALA A O 9
ATOM 10320 N N . PRO A 1 77 ? 21.671 -2.583 -1.563 1.00 0.00 77 PRO A N 9
ATOM 10321 C CA . PRO A 1 77 ? 20.998 -3.456 -2.510 1.00 0.00 77 PRO A CA 9
ATOM 10322 C C . PRO A 1 77 ? 19.893 -4.261 -1.823 1.00 0.00 77 PRO A C 9
ATOM 10323 O O . PRO A 1 77 ? 19.958 -4.511 -0.620 1.00 0.00 77 PRO A O 9
ATOM 10334 N N . ILE A 1 78 ? 18.904 -4.645 -2.617 1.00 0.00 78 ILE A N 9
ATOM 10335 C CA . ILE A 1 78 ? 17.787 -5.417 -2.101 1.00 0.00 78 ILE A CA 9
ATOM 10336 C C . ILE A 1 78 ? 18.253 -6.843 -1.800 1.00 0.00 78 ILE A C 9
ATOM 10337 O O . ILE A 1 78 ? 18.066 -7.339 -0.691 1.00 0.00 78 ILE A O 9
ATOM 10353 N N . SER A 1 79 ? 18.849 -7.461 -2.809 1.00 0.00 79 SER A N 9
ATOM 10354 C CA . SER A 1 79 ? 19.343 -8.820 -2.667 1.00 0.00 79 SER A CA 9
ATOM 10355 C C . SER A 1 79 ? 20.639 -8.991 -3.461 1.00 0.00 79 SER A C 9
ATOM 10356 O O . SER A 1 79 ? 20.633 -9.568 -4.548 1.00 0.00 79 SER A O 9
ATOM 10364 N N . GLY A 1 80 ? 21.719 -8.480 -2.889 1.00 0.00 80 GLY A N 9
ATOM 10365 C CA . GLY A 1 80 ? 23.020 -8.570 -3.531 1.00 0.00 80 GLY A CA 9
ATOM 10366 C C . GLY A 1 80 ? 23.159 -7.521 -4.636 1.00 0.00 80 GLY A C 9
ATOM 10367 O O . GLY A 1 80 ? 22.177 -6.894 -5.029 1.00 0.00 80 GLY A O 9
ATOM 10371 N N . PRO A 1 81 ? 24.421 -7.358 -5.118 1.00 0.00 81 PRO A N 9
ATOM 10372 C CA . PRO A 1 81 ? 24.702 -6.395 -6.170 1.00 0.00 81 PRO A CA 9
ATOM 10373 C C . PRO A 1 81 ? 24.213 -6.907 -7.526 1.00 0.00 81 PRO A C 9
ATOM 10374 O O . PRO A 1 81 ? 23.503 -6.202 -8.241 1.00 0.00 81 PRO A O 9
ATOM 10385 N N . SER A 1 82 ? 24.612 -8.131 -7.839 1.00 0.00 82 SER A N 9
ATOM 10386 C CA . SER A 1 82 ? 24.223 -8.746 -9.097 1.00 0.00 82 SER A CA 9
ATOM 10387 C C . SER A 1 82 ? 23.816 -10.202 -8.864 1.00 0.00 82 SER A C 9
ATOM 10388 O O . SER A 1 82 ? 22.693 -10.594 -9.179 1.00 0.00 82 SER A O 9
ATOM 10396 N N . SER A 1 83 ? 24.750 -10.964 -8.315 1.00 0.00 83 SER A N 9
ATOM 10397 C CA . SER A 1 83 ? 24.503 -12.368 -8.036 1.00 0.00 83 SER A CA 9
ATOM 10398 C C . SER A 1 83 ? 24.229 -13.120 -9.340 1.00 0.00 83 SER A C 9
ATOM 10399 O O . SER A 1 83 ? 23.137 -13.024 -9.899 1.00 0.00 83 SER A O 9
ATOM 10407 N N . GLY A 1 84 ? 25.239 -13.852 -9.787 1.00 0.00 84 GLY A N 9
ATOM 10408 C CA . GLY A 1 84 ? 25.121 -14.620 -11.015 1.00 0.00 84 GLY A CA 9
ATOM 10409 C C . GLY A 1 84 ? 26.081 -15.811 -11.011 1.00 0.00 84 GLY A C 9
ATOM 10410 O O . GLY A 1 84 ? 25.648 -16.962 -11.041 1.00 0.00 84 GLY A O 9
ATOM 10414 N N . GLY A 1 1 ? 43.151 4.322 6.639 1.00 0.00 1 GLY A N 10
ATOM 10415 C CA . GLY A 1 1 ? 43.778 3.327 7.492 1.00 0.00 1 GLY A CA 10
ATOM 10416 C C . GLY A 1 1 ? 44.296 2.146 6.668 1.00 0.00 1 GLY A C 10
ATOM 10417 O O . GLY A 1 1 ? 45.061 2.333 5.723 1.00 0.00 1 GLY A O 10
ATOM 10421 N N . SER A 1 2 ? 43.859 0.957 7.057 1.00 0.00 2 SER A N 10
ATOM 10422 C CA . SER A 1 2 ? 44.270 -0.253 6.366 1.00 0.00 2 SER A CA 10
ATOM 10423 C C . SER A 1 2 ? 43.384 -1.425 6.794 1.00 0.00 2 SER A C 10
ATOM 10424 O O . SER A 1 2 ? 43.664 -2.087 7.792 1.00 0.00 2 SER A O 10
ATOM 10432 N N . SER A 1 3 ? 42.334 -1.647 6.016 1.00 0.00 3 SER A N 10
ATOM 10433 C CA . SER A 1 3 ? 41.406 -2.727 6.302 1.00 0.00 3 SER A CA 10
ATOM 10434 C C . SER A 1 3 ? 40.616 -3.086 5.042 1.00 0.00 3 SER A C 10
ATOM 10435 O O . SER A 1 3 ? 39.616 -2.443 4.728 1.00 0.00 3 SER A O 10
ATOM 10443 N N . GLY A 1 4 ? 41.095 -4.112 4.354 1.00 0.00 4 GLY A N 10
ATOM 10444 C CA . GLY A 1 4 ? 40.446 -4.563 3.135 1.00 0.00 4 GLY A CA 10
ATOM 10445 C C . GLY A 1 4 ? 39.966 -6.009 3.273 1.00 0.00 4 GLY A C 10
ATOM 10446 O O . GLY A 1 4 ? 39.168 -6.321 4.155 1.00 0.00 4 GLY A O 10
ATOM 10450 N N . SER A 1 5 ? 40.473 -6.855 2.387 1.00 0.00 5 SER A N 10
ATOM 10451 C CA . SER A 1 5 ? 40.105 -8.260 2.398 1.00 0.00 5 SER A CA 10
ATOM 10452 C C . SER A 1 5 ? 40.912 -9.021 1.344 1.00 0.00 5 SER A C 10
ATOM 10453 O O . SER A 1 5 ? 40.921 -8.645 0.173 1.00 0.00 5 SER A O 10
ATOM 10461 N N . SER A 1 6 ? 41.571 -10.077 1.798 1.00 0.00 6 SER A N 10
ATOM 10462 C CA . SER A 1 6 ? 42.379 -10.894 0.909 1.00 0.00 6 SER A CA 10
ATOM 10463 C C . SER A 1 6 ? 42.477 -12.321 1.452 1.00 0.00 6 SER A C 10
ATOM 10464 O O . SER A 1 6 ? 43.373 -12.630 2.236 1.00 0.00 6 SER A O 10
ATOM 10472 N N . GLY A 1 7 ? 41.542 -13.152 1.015 1.00 0.00 7 GLY A N 10
ATOM 10473 C CA . GLY A 1 7 ? 41.511 -14.538 1.449 1.00 0.00 7 GLY A CA 10
ATOM 10474 C C . GLY A 1 7 ? 40.076 -15.002 1.702 1.00 0.00 7 GLY A C 10
ATOM 10475 O O . GLY A 1 7 ? 39.242 -14.226 2.166 1.00 0.00 7 GLY A O 10
ATOM 10479 N N . GLY A 1 8 ? 39.831 -16.265 1.385 1.00 0.00 8 GLY A N 10
ATOM 10480 C CA . GLY A 1 8 ? 38.511 -16.842 1.572 1.00 0.00 8 GLY A CA 10
ATOM 10481 C C . GLY A 1 8 ? 37.521 -16.290 0.544 1.00 0.00 8 GLY A C 10
ATOM 10482 O O . GLY A 1 8 ? 37.690 -15.176 0.049 1.00 0.00 8 GLY A O 10
ATOM 10486 N N . GLU A 1 9 ? 36.509 -17.094 0.253 1.00 0.00 9 GLU A N 10
ATOM 10487 C CA . GLU A 1 9 ? 35.492 -16.700 -0.707 1.00 0.00 9 GLU A CA 10
ATOM 10488 C C . GLU A 1 9 ? 34.174 -16.398 0.009 1.00 0.00 9 GLU A C 10
ATOM 10489 O O . GLU A 1 9 ? 33.591 -17.277 0.641 1.00 0.00 9 GLU A O 10
ATOM 10501 N N . GLU A 1 10 ? 33.744 -15.151 -0.113 1.00 0.00 10 GLU A N 10
ATOM 10502 C CA . GLU A 1 10 ? 32.506 -14.721 0.515 1.00 0.00 10 GLU A CA 10
ATOM 10503 C C . GLU A 1 10 ? 31.902 -13.544 -0.252 1.00 0.00 10 GLU A C 10
ATOM 10504 O O . GLU A 1 10 ? 32.346 -12.407 -0.101 1.00 0.00 10 GLU A O 10
ATOM 10516 N N . LEU A 1 11 ? 30.898 -13.856 -1.059 1.00 0.00 11 LEU A N 10
ATOM 10517 C CA . LEU A 1 11 ? 30.229 -12.838 -1.850 1.00 0.00 11 LEU A CA 10
ATOM 10518 C C . LEU A 1 11 ? 29.068 -13.475 -2.617 1.00 0.00 11 LEU A C 10
ATOM 10519 O O . LEU A 1 11 ? 29.194 -13.780 -3.801 1.00 0.00 11 LEU A O 10
ATOM 10535 N N . LEU A 1 12 ? 27.963 -13.656 -1.909 1.00 0.00 12 LEU A N 10
ATOM 10536 C CA . LEU A 1 12 ? 26.780 -14.251 -2.507 1.00 0.00 12 LEU A CA 10
ATOM 10537 C C . LEU A 1 12 ? 25.630 -14.215 -1.499 1.00 0.00 12 LEU A C 10
ATOM 10538 O O . LEU A 1 12 ? 25.584 -15.026 -0.575 1.00 0.00 12 LEU A O 10
ATOM 10554 N N . PRO A 1 13 ? 24.706 -13.241 -1.716 1.00 0.00 13 PRO A N 10
ATOM 10555 C CA . PRO A 1 13 ? 23.559 -13.088 -0.837 1.00 0.00 13 PRO A CA 10
ATOM 10556 C C . PRO A 1 13 ? 22.520 -14.181 -1.097 1.00 0.00 13 PRO A C 10
ATOM 10557 O O . PRO A 1 13 ? 22.169 -14.448 -2.245 1.00 0.00 13 PRO A O 10
ATOM 10568 N N . ASP A 1 14 ? 22.056 -14.782 -0.011 1.00 0.00 14 ASP A N 10
ATOM 10569 C CA . ASP A 1 14 ? 21.063 -15.839 -0.107 1.00 0.00 14 ASP A CA 10
ATOM 10570 C C . ASP A 1 14 ? 20.825 -16.437 1.281 1.00 0.00 14 ASP A C 10
ATOM 10571 O O . ASP A 1 14 ? 21.652 -17.195 1.784 1.00 0.00 14 ASP A O 10
ATOM 10580 N N . GLY A 1 15 ? 19.690 -16.073 1.860 1.00 0.00 15 GLY A N 10
ATOM 10581 C CA . GLY A 1 15 ? 19.333 -16.564 3.180 1.00 0.00 15 GLY A CA 10
ATOM 10582 C C . GLY A 1 15 ? 17.815 -16.557 3.375 1.00 0.00 15 GLY A C 10
ATOM 10583 O O . GLY A 1 15 ? 17.281 -15.709 4.088 1.00 0.00 15 GLY A O 10
ATOM 10587 N N . VAL A 1 16 ? 17.163 -17.513 2.728 1.00 0.00 16 VAL A N 10
ATOM 10588 C CA . VAL A 1 16 ? 15.718 -17.627 2.822 1.00 0.00 16 VAL A CA 10
ATOM 10589 C C . VAL A 1 16 ? 15.319 -19.100 2.705 1.00 0.00 16 VAL A C 10
ATOM 10590 O O . VAL A 1 16 ? 16.052 -19.901 2.128 1.00 0.00 16 VAL A O 10
ATOM 10603 N N . PRO A 1 17 ? 14.128 -19.420 3.277 1.00 0.00 17 PRO A N 10
ATOM 10604 C CA . PRO A 1 17 ? 13.622 -20.782 3.242 1.00 0.00 17 PRO A CA 10
ATOM 10605 C C . PRO A 1 17 ? 13.089 -21.134 1.852 1.00 0.00 17 PRO A C 10
ATOM 10606 O O . PRO A 1 17 ? 11.919 -21.481 1.702 1.00 0.00 17 PRO A O 10
ATOM 10617 N N . GLU A 1 18 ? 13.973 -21.031 0.871 1.00 0.00 18 GLU A N 10
ATOM 10618 C CA . GLU A 1 18 ? 13.605 -21.334 -0.502 1.00 0.00 18 GLU A CA 10
ATOM 10619 C C . GLU A 1 18 ? 12.220 -20.766 -0.818 1.00 0.00 18 GLU A C 10
ATOM 10620 O O . GLU A 1 18 ? 11.734 -19.880 -0.117 1.00 0.00 18 GLU A O 10
ATOM 10632 N N . GLU A 1 19 ? 11.625 -21.299 -1.875 1.00 0.00 19 GLU A N 10
ATOM 10633 C CA . GLU A 1 19 ? 10.305 -20.857 -2.293 1.00 0.00 19 GLU A CA 10
ATOM 10634 C C . GLU A 1 19 ? 9.342 -22.043 -2.353 1.00 0.00 19 GLU A C 10
ATOM 10635 O O . GLU A 1 19 ? 8.726 -22.296 -3.388 1.00 0.00 19 GLU A O 10
ATOM 10647 N N . VAL A 1 20 ? 9.241 -22.741 -1.231 1.00 0.00 20 VAL A N 10
ATOM 10648 C CA . VAL A 1 20 ? 8.363 -23.895 -1.143 1.00 0.00 20 VAL A CA 10
ATOM 10649 C C . VAL A 1 20 ? 7.514 -23.789 0.126 1.00 0.00 20 VAL A C 10
ATOM 10650 O O . VAL A 1 20 ? 7.204 -24.799 0.756 1.00 0.00 20 VAL A O 10
ATOM 10663 N N . MET A 1 21 ? 7.162 -22.557 0.463 1.00 0.00 21 MET A N 10
ATOM 10664 C CA . MET A 1 21 ? 6.356 -22.306 1.645 1.00 0.00 21 MET A CA 10
ATOM 10665 C C . MET A 1 21 ? 5.496 -21.053 1.467 1.00 0.00 21 MET A C 10
ATOM 10666 O O . MET A 1 21 ? 5.638 -20.334 0.479 1.00 0.00 21 MET A O 10
ATOM 10680 N N . GLU A 1 22 ? 4.625 -20.829 2.439 1.00 0.00 22 GLU A N 10
ATOM 10681 C CA . GLU A 1 22 ? 3.742 -19.675 2.402 1.00 0.00 22 GLU A CA 10
ATOM 10682 C C . GLU A 1 22 ? 4.541 -18.406 2.094 1.00 0.00 22 GLU A C 10
ATOM 10683 O O . GLU A 1 22 ? 5.764 -18.452 1.976 1.00 0.00 22 GLU A O 10
ATOM 10695 N N . SER A 1 23 ? 3.815 -17.304 1.972 1.00 0.00 23 SER A N 10
ATOM 10696 C CA . SER A 1 23 ? 4.440 -16.025 1.680 1.00 0.00 23 SER A CA 10
ATOM 10697 C C . SER A 1 23 ? 5.753 -15.895 2.456 1.00 0.00 23 SER A C 10
ATOM 10698 O O . SER A 1 23 ? 5.752 -15.878 3.686 1.00 0.00 23 SER A O 10
ATOM 10706 N N . ALA A 1 24 ? 6.841 -15.807 1.705 1.00 0.00 24 ALA A N 10
ATOM 10707 C CA . ALA A 1 24 ? 8.157 -15.679 2.307 1.00 0.00 24 ALA A CA 10
ATOM 10708 C C . ALA A 1 24 ? 8.752 -14.319 1.936 1.00 0.00 24 ALA A C 10
ATOM 10709 O O . ALA A 1 24 ? 9.596 -14.229 1.046 1.00 0.00 24 ALA A O 10
ATOM 10716 N N . GLN A 1 25 ? 8.289 -13.295 2.638 1.00 0.00 25 GLN A N 10
ATOM 10717 C CA . GLN A 1 25 ? 8.765 -11.944 2.393 1.00 0.00 25 GLN A CA 10
ATOM 10718 C C . GLN A 1 25 ? 7.932 -11.278 1.296 1.00 0.00 25 GLN A C 10
ATOM 10719 O O . GLN A 1 25 ? 7.401 -11.955 0.418 1.00 0.00 25 GLN A O 10
ATOM 10733 N N . PRO A 1 26 ? 7.842 -9.924 1.386 1.00 0.00 26 PRO A N 10
ATOM 10734 C CA . PRO A 1 26 ? 7.083 -9.159 0.411 1.00 0.00 26 PRO A CA 10
ATOM 10735 C C . PRO A 1 26 ? 7.839 -9.055 -0.915 1.00 0.00 26 PRO A C 10
ATOM 10736 O O . PRO A 1 26 ? 8.968 -9.531 -1.028 1.00 0.00 26 PRO A O 10
ATOM 10747 N N . VAL A 1 27 ? 7.187 -8.431 -1.884 1.00 0.00 27 VAL A N 10
ATOM 10748 C CA . VAL A 1 27 ? 7.783 -8.259 -3.198 1.00 0.00 27 VAL A CA 10
ATOM 10749 C C . VAL A 1 27 ? 7.457 -6.859 -3.722 1.00 0.00 27 VAL A C 10
ATOM 10750 O O . VAL A 1 27 ? 6.312 -6.416 -3.649 1.00 0.00 27 VAL A O 10
ATOM 10763 N N . ALA A 1 28 ? 8.485 -6.201 -4.238 1.00 0.00 28 ALA A N 10
ATOM 10764 C CA . ALA A 1 28 ? 8.323 -4.860 -4.774 1.00 0.00 28 ALA A CA 10
ATOM 10765 C C . ALA A 1 28 ? 7.357 -4.903 -5.960 1.00 0.00 28 ALA A C 10
ATOM 10766 O O . ALA A 1 28 ? 7.780 -5.053 -7.105 1.00 0.00 28 ALA A O 10
ATOM 10773 N N . ASN A 1 29 ? 6.077 -4.770 -5.645 1.00 0.00 29 ASN A N 10
ATOM 10774 C CA . ASN A 1 29 ? 5.047 -4.792 -6.670 1.00 0.00 29 ASN A CA 10
ATOM 10775 C C . ASN A 1 29 ? 5.532 -4.006 -7.890 1.00 0.00 29 ASN A C 10
ATOM 10776 O O . ASN A 1 29 ? 6.157 -2.956 -7.749 1.00 0.00 29 ASN A O 10
ATOM 10787 N N . GLU A 1 30 ? 5.226 -4.545 -9.061 1.00 0.00 30 GLU A N 10
ATOM 10788 C CA . GLU A 1 30 ? 5.622 -3.908 -10.305 1.00 0.00 30 GLU A CA 10
ATOM 10789 C C . GLU A 1 30 ? 4.721 -2.707 -10.597 1.00 0.00 30 GLU A C 10
ATOM 10790 O O . GLU A 1 30 ? 5.121 -1.783 -11.304 1.00 0.00 30 GLU A O 10
ATOM 10802 N N . GLU A 1 31 ? 3.520 -2.759 -10.039 1.00 0.00 31 GLU A N 10
ATOM 10803 C CA . GLU A 1 31 ? 2.559 -1.686 -10.231 1.00 0.00 31 GLU A CA 10
ATOM 10804 C C . GLU A 1 31 ? 2.900 -0.499 -9.328 1.00 0.00 31 GLU A C 10
ATOM 10805 O O . GLU A 1 31 ? 2.953 0.640 -9.788 1.00 0.00 31 GLU A O 10
ATOM 10817 N N . ILE A 1 32 ? 3.122 -0.808 -8.058 1.00 0.00 32 ILE A N 10
ATOM 10818 C CA . ILE A 1 32 ? 3.457 0.220 -7.086 1.00 0.00 32 ILE A CA 10
ATOM 10819 C C . ILE A 1 32 ? 4.796 0.855 -7.464 1.00 0.00 32 ILE A C 10
ATOM 10820 O O . ILE A 1 32 ? 4.986 2.059 -7.294 1.00 0.00 32 ILE A O 10
ATOM 10836 N N . VAL A 1 33 ? 5.691 0.019 -7.968 1.00 0.00 33 VAL A N 10
ATOM 10837 C CA . VAL A 1 33 ? 7.007 0.484 -8.370 1.00 0.00 33 VAL A CA 10
ATOM 10838 C C . VAL A 1 33 ? 6.889 1.265 -9.681 1.00 0.00 33 VAL A C 10
ATOM 10839 O O . VAL A 1 33 ? 7.346 2.403 -9.773 1.00 0.00 33 VAL A O 10
ATOM 10852 N N . ALA A 1 34 ? 6.272 0.622 -10.662 1.00 0.00 34 ALA A N 10
ATOM 10853 C CA . ALA A 1 34 ? 6.088 1.242 -11.963 1.00 0.00 34 ALA A CA 10
ATOM 10854 C C . ALA A 1 34 ? 5.454 2.623 -11.780 1.00 0.00 34 ALA A C 10
ATOM 10855 O O . ALA A 1 34 ? 5.677 3.524 -12.587 1.00 0.00 34 ALA A O 10
ATOM 10862 N N . GLN A 1 35 ? 4.678 2.745 -10.713 1.00 0.00 35 GLN A N 10
ATOM 10863 C CA . GLN A 1 35 ? 4.010 4.001 -10.414 1.00 0.00 35 GLN A CA 10
ATOM 10864 C C . GLN A 1 35 ? 5.000 4.996 -9.804 1.00 0.00 35 GLN A C 10
ATOM 10865 O O . GLN A 1 35 ? 5.035 6.161 -10.196 1.00 0.00 35 GLN A O 10
ATOM 10879 N N . LEU A 1 36 ? 5.779 4.499 -8.854 1.00 0.00 36 LEU A N 10
ATOM 10880 C CA . LEU A 1 36 ? 6.766 5.330 -8.186 1.00 0.00 36 LEU A CA 10
ATOM 10881 C C . LEU A 1 36 ? 7.871 5.699 -9.178 1.00 0.00 36 LEU A C 10
ATOM 10882 O O . LEU A 1 36 ? 8.285 6.855 -9.250 1.00 0.00 36 LEU A O 10
ATOM 10898 N N . VAL A 1 37 ? 8.318 4.694 -9.918 1.00 0.00 37 VAL A N 10
ATOM 10899 C CA . VAL A 1 37 ? 9.367 4.899 -10.902 1.00 0.00 37 VAL A CA 10
ATOM 10900 C C . VAL A 1 37 ? 8.913 5.952 -11.914 1.00 0.00 37 VAL A C 10
ATOM 10901 O O . VAL A 1 37 ? 9.732 6.520 -12.635 1.00 0.00 37 VAL A O 10
ATOM 10914 N N . SER A 1 38 ? 7.608 6.183 -11.935 1.00 0.00 38 SER A N 10
ATOM 10915 C CA . SER A 1 38 ? 7.035 7.158 -12.847 1.00 0.00 38 SER A CA 10
ATOM 10916 C C . SER A 1 38 ? 7.002 8.537 -12.185 1.00 0.00 38 SER A C 10
ATOM 10917 O O . SER A 1 38 ? 7.300 9.544 -12.825 1.00 0.00 38 SER A O 10
ATOM 10925 N N . MET A 1 39 ? 6.637 8.538 -10.911 1.00 0.00 39 MET A N 10
ATOM 10926 C CA . MET A 1 39 ? 6.561 9.776 -10.155 1.00 0.00 39 MET A CA 10
ATOM 10927 C C . MET A 1 39 ? 7.905 10.508 -10.166 1.00 0.00 39 MET A C 10
ATOM 10928 O O . MET A 1 39 ? 7.977 11.686 -9.819 1.00 0.00 39 MET A O 10
ATOM 10942 N N . GLY A 1 40 ? 8.936 9.779 -10.567 1.00 0.00 40 GLY A N 10
ATOM 10943 C CA . GLY A 1 40 ? 10.273 10.344 -10.627 1.00 0.00 40 GLY A CA 10
ATOM 10944 C C . GLY A 1 40 ? 11.143 9.818 -9.483 1.00 0.00 40 GLY A C 10
ATOM 10945 O O . GLY A 1 40 ? 12.026 10.522 -8.995 1.00 0.00 40 GLY A O 10
ATOM 10949 N N . PHE A 1 41 ? 10.861 8.585 -9.088 1.00 0.00 41 PHE A N 10
ATOM 10950 C CA . PHE A 1 41 ? 11.607 7.957 -8.010 1.00 0.00 41 PHE A CA 10
ATOM 10951 C C . PHE A 1 41 ? 12.622 6.952 -8.559 1.00 0.00 41 PHE A C 10
ATOM 10952 O O . PHE A 1 41 ? 12.785 6.829 -9.772 1.00 0.00 41 PHE A O 10
ATOM 10969 N N . SER A 1 42 ? 13.277 6.259 -7.639 1.00 0.00 42 SER A N 10
ATOM 10970 C CA . SER A 1 42 ? 14.272 5.269 -8.016 1.00 0.00 42 SER A CA 10
ATOM 10971 C C . SER A 1 42 ? 13.689 3.862 -7.876 1.00 0.00 42 SER A C 10
ATOM 10972 O O . SER A 1 42 ? 13.334 3.439 -6.777 1.00 0.00 42 SER A O 10
ATOM 10980 N N . GLN A 1 43 ? 13.607 3.174 -9.006 1.00 0.00 43 GLN A N 10
ATOM 10981 C CA . GLN A 1 43 ? 13.073 1.823 -9.023 1.00 0.00 43 GLN A CA 10
ATOM 10982 C C . GLN A 1 43 ? 13.521 1.059 -7.776 1.00 0.00 43 GLN A C 10
ATOM 10983 O O . GLN A 1 43 ? 12.691 0.628 -6.976 1.00 0.00 43 GLN A O 10
ATOM 10997 N N . LEU A 1 44 ? 14.832 0.916 -7.648 1.00 0.00 44 LEU A N 10
ATOM 10998 C CA . LEU A 1 44 ? 15.400 0.211 -6.511 1.00 0.00 44 LEU A CA 10
ATOM 10999 C C . LEU A 1 44 ? 14.631 0.592 -5.244 1.00 0.00 44 LEU A C 10
ATOM 11000 O O . LEU A 1 44 ? 14.117 -0.276 -4.541 1.00 0.00 44 LEU A O 10
ATOM 11016 N N . HIS A 1 45 ? 14.576 1.892 -4.992 1.00 0.00 45 HIS A N 10
ATOM 11017 C CA . HIS A 1 45 ? 13.879 2.398 -3.822 1.00 0.00 45 HIS A CA 10
ATOM 11018 C C . HIS A 1 45 ? 12.389 2.064 -3.928 1.00 0.00 45 HIS A C 10
ATOM 11019 O O . HIS A 1 45 ? 11.807 1.507 -3.000 1.00 0.00 45 HIS A O 10
ATOM 11033 N N . CYS A 1 46 ? 11.816 2.420 -5.068 1.00 0.00 46 CYS A N 10
ATOM 11034 C CA . CYS A 1 46 ? 10.406 2.165 -5.308 1.00 0.00 46 CYS A CA 10
ATOM 11035 C C . CYS A 1 46 ? 10.096 0.731 -4.876 1.00 0.00 46 CYS A C 10
ATOM 11036 O O . CYS A 1 46 ? 9.028 0.460 -4.330 1.00 0.00 46 CYS A O 10
ATOM 11044 N N . GLN A 1 47 ? 11.051 -0.151 -5.137 1.00 0.00 47 GLN A N 10
ATOM 11045 C CA . GLN A 1 47 ? 10.893 -1.551 -4.781 1.00 0.00 47 GLN A CA 10
ATOM 11046 C C . GLN A 1 47 ? 10.912 -1.718 -3.261 1.00 0.00 47 GLN A C 10
ATOM 11047 O O . GLN A 1 47 ? 9.942 -2.197 -2.673 1.00 0.00 47 GLN A O 10
ATOM 11061 N N . LYS A 1 48 ? 12.025 -1.314 -2.666 1.00 0.00 48 LYS A N 10
ATOM 11062 C CA . LYS A 1 48 ? 12.182 -1.413 -1.225 1.00 0.00 48 LYS A CA 10
ATOM 11063 C C . LYS A 1 48 ? 10.945 -0.828 -0.540 1.00 0.00 48 LYS A C 10
ATOM 11064 O O . LYS A 1 48 ? 10.257 -1.523 0.206 1.00 0.00 48 LYS A O 10
ATOM 11083 N N . ALA A 1 49 ? 10.700 0.444 -0.818 1.00 0.00 49 ALA A N 10
ATOM 11084 C CA . ALA A 1 49 ? 9.558 1.131 -0.239 1.00 0.00 49 ALA A CA 10
ATOM 11085 C C . ALA A 1 49 ? 8.362 0.177 -0.199 1.00 0.00 49 ALA A C 10
ATOM 11086 O O . ALA A 1 49 ? 7.971 -0.290 0.870 1.00 0.00 49 ALA A O 10
ATOM 11093 N N . ALA A 1 50 ? 7.813 -0.083 -1.376 1.00 0.00 50 ALA A N 10
ATOM 11094 C CA . ALA A 1 50 ? 6.670 -0.972 -1.489 1.00 0.00 50 ALA A CA 10
ATOM 11095 C C . ALA A 1 50 ? 6.879 -2.183 -0.578 1.00 0.00 50 ALA A C 10
ATOM 11096 O O . ALA A 1 50 ? 6.078 -2.432 0.322 1.00 0.00 50 ALA A O 10
ATOM 11103 N N . ILE A 1 51 ? 7.959 -2.903 -0.843 1.00 0.00 51 ILE A N 10
ATOM 11104 C CA . ILE A 1 51 ? 8.283 -4.082 -0.058 1.00 0.00 51 ILE A CA 10
ATOM 11105 C C . ILE A 1 51 ? 8.168 -3.746 1.431 1.00 0.00 51 ILE A C 10
ATOM 11106 O O . ILE A 1 51 ? 7.439 -4.410 2.166 1.00 0.00 51 ILE A O 10
ATOM 11122 N N . ASN A 1 52 ? 8.898 -2.715 1.830 1.00 0.00 52 ASN A N 10
ATOM 11123 C CA . ASN A 1 52 ? 8.887 -2.283 3.217 1.00 0.00 52 ASN A CA 10
ATOM 11124 C C . ASN A 1 52 ? 7.439 -2.135 3.689 1.00 0.00 52 ASN A C 10
ATOM 11125 O O . ASN A 1 52 ? 7.151 -2.284 4.876 1.00 0.00 52 ASN A O 10
ATOM 11136 N N . THR A 1 53 ? 6.567 -1.843 2.736 1.00 0.00 53 THR A N 10
ATOM 11137 C CA . THR A 1 53 ? 5.156 -1.673 3.040 1.00 0.00 53 THR A CA 10
ATOM 11138 C C . THR A 1 53 ? 4.334 -2.796 2.404 1.00 0.00 53 THR A C 10
ATOM 11139 O O . THR A 1 53 ? 3.149 -2.623 2.127 1.00 0.00 53 THR A O 10
ATOM 11150 N N . SER A 1 54 ? 4.998 -3.923 2.190 1.00 0.00 54 SER A N 10
ATOM 11151 C CA . SER A 1 54 ? 4.344 -5.075 1.592 1.00 0.00 54 SER A CA 10
ATOM 11152 C C . SER A 1 54 ? 3.495 -4.633 0.398 1.00 0.00 54 SER A C 10
ATOM 11153 O O . SER A 1 54 ? 2.506 -5.281 0.062 1.00 0.00 54 SER A O 10
ATOM 11161 N N . ASN A 1 55 ? 3.914 -3.533 -0.210 1.00 0.00 55 ASN A N 10
ATOM 11162 C CA . ASN A 1 55 ? 3.205 -2.997 -1.359 1.00 0.00 55 ASN A CA 10
ATOM 11163 C C . ASN A 1 55 ? 1.736 -2.777 -0.990 1.00 0.00 55 ASN A C 10
ATOM 11164 O O . ASN A 1 55 ? 0.848 -2.982 -1.815 1.00 0.00 55 ASN A O 10
ATOM 11175 N N . ALA A 1 56 ? 1.527 -2.364 0.252 1.00 0.00 56 ALA A N 10
ATOM 11176 C CA . ALA A 1 56 ? 0.182 -2.114 0.740 1.00 0.00 56 ALA A CA 10
ATOM 11177 C C . ALA A 1 56 ? -0.521 -1.127 -0.194 1.00 0.00 56 ALA A C 10
ATOM 11178 O O . ALA A 1 56 ? -1.709 -1.273 -0.477 1.00 0.00 56 ALA A O 10
ATOM 11185 N N . GLY A 1 57 ? 0.244 -0.144 -0.648 1.00 0.00 57 GLY A N 10
ATOM 11186 C CA . GLY A 1 57 ? -0.291 0.866 -1.544 1.00 0.00 57 GLY A CA 10
ATOM 11187 C C . GLY A 1 57 ? 0.799 1.852 -1.971 1.00 0.00 57 GLY A C 10
ATOM 11188 O O . GLY A 1 57 ? 1.723 2.130 -1.209 1.00 0.00 57 GLY A O 10
ATOM 11192 N N . VAL A 1 58 ? 0.655 2.352 -3.190 1.00 0.00 58 VAL A N 10
ATOM 11193 C CA . VAL A 1 58 ? 1.616 3.301 -3.728 1.00 0.00 58 VAL A CA 10
ATOM 11194 C C . VAL A 1 58 ? 1.940 4.350 -2.663 1.00 0.00 58 VAL A C 10
ATOM 11195 O O . VAL A 1 58 ? 3.108 4.611 -2.379 1.00 0.00 58 VAL A O 10
ATOM 11208 N N . GLU A 1 59 ? 0.886 4.925 -2.103 1.00 0.00 59 GLU A N 10
ATOM 11209 C CA . GLU A 1 59 ? 1.044 5.940 -1.076 1.00 0.00 59 GLU A CA 10
ATOM 11210 C C . GLU A 1 59 ? 1.937 5.420 0.052 1.00 0.00 59 GLU A C 10
ATOM 11211 O O . GLU A 1 59 ? 2.805 6.140 0.544 1.00 0.00 59 GLU A O 10
ATOM 11223 N N . GLU A 1 60 ? 1.695 4.173 0.428 1.00 0.00 60 GLU A N 10
ATOM 11224 C CA . GLU A 1 60 ? 2.467 3.548 1.489 1.00 0.00 60 GLU A CA 10
ATOM 11225 C C . GLU A 1 60 ? 3.935 3.429 1.077 1.00 0.00 60 GLU A C 10
ATOM 11226 O O . GLU A 1 60 ? 4.827 3.838 1.820 1.00 0.00 60 GLU A O 10
ATOM 11238 N N . ALA A 1 61 ? 4.142 2.867 -0.104 1.00 0.00 61 ALA A N 10
ATOM 11239 C CA . ALA A 1 61 ? 5.488 2.689 -0.624 1.00 0.00 61 ALA A CA 10
ATOM 11240 C C . ALA A 1 61 ? 6.230 4.026 -0.573 1.00 0.00 61 ALA A C 10
ATOM 11241 O O . ALA A 1 61 ? 7.292 4.128 0.039 1.00 0.00 61 ALA A O 10
ATOM 11248 N N . MET A 1 62 ? 5.641 5.019 -1.224 1.00 0.00 62 MET A N 10
ATOM 11249 C CA . MET A 1 62 ? 6.233 6.345 -1.261 1.00 0.00 62 MET A CA 10
ATOM 11250 C C . MET A 1 62 ? 6.499 6.866 0.153 1.00 0.00 62 MET A C 10
ATOM 11251 O O . MET A 1 62 ? 7.616 7.274 0.468 1.00 0.00 62 MET A O 10
ATOM 11265 N N . ASN A 1 63 ? 5.454 6.836 0.967 1.00 0.00 63 ASN A N 10
ATOM 11266 C CA . ASN A 1 63 ? 5.560 7.300 2.340 1.00 0.00 63 ASN A CA 10
ATOM 11267 C C . ASN A 1 63 ? 6.863 6.780 2.950 1.00 0.00 63 ASN A C 10
ATOM 11268 O O . ASN A 1 63 ? 7.598 7.532 3.588 1.00 0.00 63 ASN A O 10
ATOM 11279 N N . TRP A 1 64 ? 7.111 5.497 2.731 1.00 0.00 64 TRP A N 10
ATOM 11280 C CA . TRP A 1 64 ? 8.312 4.867 3.251 1.00 0.00 64 TRP A CA 10
ATOM 11281 C C . TRP A 1 64 ? 9.521 5.581 2.643 1.00 0.00 64 TRP A C 10
ATOM 11282 O O . TRP A 1 64 ? 10.480 5.895 3.347 1.00 0.00 64 TRP A O 10
ATOM 11303 N N . LEU A 1 65 ? 9.437 5.816 1.342 1.00 0.00 65 LEU A N 10
ATOM 11304 C CA . LEU A 1 65 ? 10.512 6.487 0.631 1.00 0.00 65 LEU A CA 10
ATOM 11305 C C . LEU A 1 65 ? 10.750 7.863 1.256 1.00 0.00 65 LEU A C 10
ATOM 11306 O O . LEU A 1 65 ? 11.893 8.266 1.462 1.00 0.00 65 LEU A O 10
ATOM 11322 N N . LEU A 1 66 ? 9.651 8.546 1.540 1.00 0.00 66 LEU A N 10
ATOM 11323 C CA . LEU A 1 66 ? 9.725 9.869 2.137 1.00 0.00 66 LEU A CA 10
ATOM 11324 C C . LEU A 1 66 ? 10.391 9.767 3.511 1.00 0.00 66 LEU A C 10
ATOM 11325 O O . LEU A 1 66 ? 10.780 10.779 4.093 1.00 0.00 66 LEU A O 10
ATOM 11341 N N . SER A 1 67 ? 10.503 8.537 3.989 1.00 0.00 67 SER A N 10
ATOM 11342 C CA . SER A 1 67 ? 11.116 8.289 5.283 1.00 0.00 67 SER A CA 10
ATOM 11343 C C . SER A 1 67 ? 12.434 7.534 5.102 1.00 0.00 67 SER A C 10
ATOM 11344 O O . SER A 1 67 ? 13.235 7.445 6.031 1.00 0.00 67 SER A O 10
ATOM 11352 N N . HIS A 1 68 ? 12.617 7.008 3.900 1.00 0.00 68 HIS A N 10
ATOM 11353 C CA . HIS A 1 68 ? 13.825 6.263 3.586 1.00 0.00 68 HIS A CA 10
ATOM 11354 C C . HIS A 1 68 ? 14.461 6.829 2.315 1.00 0.00 68 HIS A C 10
ATOM 11355 O O . HIS A 1 68 ? 15.075 6.094 1.543 1.00 0.00 68 HIS A O 10
ATOM 11369 N N . MET A 1 69 ? 14.294 8.131 2.138 1.00 0.00 69 MET A N 10
ATOM 11370 C CA . MET A 1 69 ? 14.845 8.805 0.974 1.00 0.00 69 MET A CA 10
ATOM 11371 C C . MET A 1 69 ? 16.310 9.182 1.202 1.00 0.00 69 MET A C 10
ATOM 11372 O O . MET A 1 69 ? 17.142 9.017 0.311 1.00 0.00 69 MET A O 10
ATOM 11386 N N . ASP A 1 70 ? 16.581 9.681 2.399 1.00 0.00 70 ASP A N 10
ATOM 11387 C CA . ASP A 1 70 ? 17.931 10.083 2.754 1.00 0.00 70 ASP A CA 10
ATOM 11388 C C . ASP A 1 70 ? 18.543 9.032 3.682 1.00 0.00 70 ASP A C 10
ATOM 11389 O O . ASP A 1 70 ? 19.130 9.371 4.709 1.00 0.00 70 ASP A O 10
ATOM 11398 N N . ASP A 1 71 ? 18.386 7.776 3.288 1.00 0.00 71 ASP A N 10
ATOM 11399 C CA . ASP A 1 71 ? 18.917 6.674 4.071 1.00 0.00 71 ASP A CA 10
ATOM 11400 C C . ASP A 1 71 ? 20.014 5.968 3.273 1.00 0.00 71 ASP A C 10
ATOM 11401 O O . ASP A 1 71 ? 20.029 6.027 2.044 1.00 0.00 71 ASP A O 10
ATOM 11410 N N . PRO A 1 72 ? 20.930 5.298 4.023 1.00 0.00 72 PRO A N 10
ATOM 11411 C CA . PRO A 1 72 ? 22.029 4.582 3.398 1.00 0.00 72 PRO A CA 10
ATOM 11412 C C . PRO A 1 72 ? 21.543 3.277 2.764 1.00 0.00 72 PRO A C 10
ATOM 11413 O O . PRO A 1 72 ? 22.078 2.839 1.747 1.00 0.00 72 PRO A O 10
ATOM 11424 N N . ASP A 1 73 ? 20.533 2.692 3.393 1.00 0.00 73 ASP A N 10
ATOM 11425 C CA . ASP A 1 73 ? 19.969 1.445 2.903 1.00 0.00 73 ASP A CA 10
ATOM 11426 C C . ASP A 1 73 ? 19.358 1.676 1.520 1.00 0.00 73 ASP A C 10
ATOM 11427 O O . ASP A 1 73 ? 19.453 0.817 0.644 1.00 0.00 73 ASP A O 10
ATOM 11436 N N . ILE A 1 74 ? 18.743 2.840 1.366 1.00 0.00 74 ILE A N 10
ATOM 11437 C CA . ILE A 1 74 ? 18.117 3.194 0.104 1.00 0.00 74 ILE A CA 10
ATOM 11438 C C . ILE A 1 74 ? 19.069 2.857 -1.046 1.00 0.00 74 ILE A C 10
ATOM 11439 O O . ILE A 1 74 ? 18.628 2.569 -2.157 1.00 0.00 74 ILE A O 10
ATOM 11455 N N . ASP A 1 75 ? 20.356 2.906 -0.739 1.00 0.00 75 ASP A N 10
ATOM 11456 C CA . ASP A 1 75 ? 21.374 2.609 -1.732 1.00 0.00 75 ASP A CA 10
ATOM 11457 C C . ASP A 1 75 ? 21.670 1.108 -1.721 1.00 0.00 75 ASP A C 10
ATOM 11458 O O . ASP A 1 75 ? 21.905 0.510 -2.770 1.00 0.00 75 ASP A O 10
ATOM 11467 N N . ALA A 1 76 ? 21.649 0.542 -0.523 1.00 0.00 76 ALA A N 10
ATOM 11468 C CA . ALA A 1 76 ? 21.912 -0.878 -0.362 1.00 0.00 76 ALA A CA 10
ATOM 11469 C C . ALA A 1 76 ? 21.026 -1.669 -1.326 1.00 0.00 76 ALA A C 10
ATOM 11470 O O . ALA A 1 76 ? 19.900 -1.265 -1.613 1.00 0.00 76 ALA A O 10
ATOM 11477 N N . PRO A 1 77 ? 21.582 -2.811 -1.812 1.00 0.00 77 PRO A N 10
ATOM 11478 C CA . PRO A 1 77 ? 20.854 -3.662 -2.738 1.00 0.00 77 PRO A CA 10
ATOM 11479 C C . PRO A 1 77 ? 19.768 -4.459 -2.013 1.00 0.00 77 PRO A C 10
ATOM 11480 O O . PRO A 1 77 ? 19.900 -4.759 -0.827 1.00 0.00 77 PRO A O 10
ATOM 11491 N N . ILE A 1 78 ? 18.718 -4.779 -2.755 1.00 0.00 78 ILE A N 10
ATOM 11492 C CA . ILE A 1 78 ? 17.610 -5.535 -2.197 1.00 0.00 78 ILE A CA 10
ATOM 11493 C C . ILE A 1 78 ? 18.055 -6.978 -1.952 1.00 0.00 78 ILE A C 10
ATOM 11494 O O . ILE A 1 78 ? 17.895 -7.502 -0.851 1.00 0.00 78 ILE A O 10
ATOM 11510 N N . SER A 1 79 ? 18.604 -7.580 -2.997 1.00 0.00 79 SER A N 10
ATOM 11511 C CA . SER A 1 79 ? 19.073 -8.952 -2.909 1.00 0.00 79 SER A CA 10
ATOM 11512 C C . SER A 1 79 ? 20.136 -9.212 -3.978 1.00 0.00 79 SER A C 10
ATOM 11513 O O . SER A 1 79 ? 19.861 -9.858 -4.988 1.00 0.00 79 SER A O 10
ATOM 11521 N N . GLY A 1 80 ? 21.328 -8.695 -3.719 1.00 0.00 80 GLY A N 10
ATOM 11522 C CA . GLY A 1 80 ? 22.434 -8.862 -4.647 1.00 0.00 80 GLY A CA 10
ATOM 11523 C C . GLY A 1 80 ? 22.153 -8.147 -5.970 1.00 0.00 80 GLY A C 10
ATOM 11524 O O . GLY A 1 80 ? 21.234 -7.334 -6.057 1.00 0.00 80 GLY A O 10
ATOM 11528 N N . PRO A 1 81 ? 22.983 -8.484 -6.993 1.00 0.00 81 PRO A N 10
ATOM 11529 C CA . PRO A 1 81 ? 22.834 -7.882 -8.307 1.00 0.00 81 PRO A CA 10
ATOM 11530 C C . PRO A 1 81 ? 21.629 -8.470 -9.045 1.00 0.00 81 PRO A C 10
ATOM 11531 O O . PRO A 1 81 ? 21.383 -9.673 -8.979 1.00 0.00 81 PRO A O 10
ATOM 11542 N N . SER A 1 82 ? 20.910 -7.593 -9.731 1.00 0.00 82 SER A N 10
ATOM 11543 C CA . SER A 1 82 ? 19.737 -8.010 -10.480 1.00 0.00 82 SER A CA 10
ATOM 11544 C C . SER A 1 82 ? 20.107 -8.238 -11.947 1.00 0.00 82 SER A C 10
ATOM 11545 O O . SER A 1 82 ? 20.822 -7.433 -12.543 1.00 0.00 82 SER A O 10
ATOM 11553 N N . SER A 1 83 ? 19.603 -9.337 -12.488 1.00 0.00 83 SER A N 10
ATOM 11554 C CA . SER A 1 83 ? 19.872 -9.681 -13.874 1.00 0.00 83 SER A CA 10
ATOM 11555 C C . SER A 1 83 ? 19.243 -8.639 -14.802 1.00 0.00 83 SER A C 10
ATOM 11556 O O . SER A 1 83 ? 18.051 -8.355 -14.705 1.00 0.00 83 SER A O 10
ATOM 11564 N N . GLY A 1 84 ? 20.074 -8.099 -15.682 1.00 0.00 84 GLY A N 10
ATOM 11565 C CA . GLY A 1 84 ? 19.615 -7.096 -16.626 1.00 0.00 84 GLY A CA 10
ATOM 11566 C C . GLY A 1 84 ? 18.830 -5.991 -15.915 1.00 0.00 84 GLY A C 10
ATOM 11567 O O . GLY A 1 84 ? 18.666 -4.897 -16.453 1.00 0.00 84 GLY A O 10
ATOM 11571 N N . GLY A 1 1 ? -28.857 1.119 27.364 1.00 0.00 1 GLY A N 11
ATOM 11572 C CA . GLY A 1 1 ? -27.745 1.342 26.455 1.00 0.00 1 GLY A CA 11
ATOM 11573 C C . GLY A 1 1 ? -26.708 0.223 26.573 1.00 0.00 1 GLY A C 11
ATOM 11574 O O . GLY A 1 1 ? -26.593 -0.414 27.619 1.00 0.00 1 GLY A O 11
ATOM 11578 N N . SER A 1 2 ? -25.980 0.019 25.485 1.00 0.00 2 SER A N 11
ATOM 11579 C CA . SER A 1 2 ? -24.956 -1.012 25.453 1.00 0.00 2 SER A CA 11
ATOM 11580 C C . SER A 1 2 ? -24.167 -0.926 24.145 1.00 0.00 2 SER A C 11
ATOM 11581 O O . SER A 1 2 ? -24.747 -0.984 23.062 1.00 0.00 2 SER A O 11
ATOM 11589 N N . SER A 1 3 ? -22.857 -0.789 24.288 1.00 0.00 3 SER A N 11
ATOM 11590 C CA . SER A 1 3 ? -21.984 -0.694 23.131 1.00 0.00 3 SER A CA 11
ATOM 11591 C C . SER A 1 3 ? -20.713 -1.514 23.367 1.00 0.00 3 SER A C 11
ATOM 11592 O O . SER A 1 3 ? -20.401 -2.418 22.593 1.00 0.00 3 SER A O 11
ATOM 11600 N N . GLY A 1 4 ? -20.014 -1.169 24.438 1.00 0.00 4 GLY A N 11
ATOM 11601 C CA . GLY A 1 4 ? -18.785 -1.862 24.785 1.00 0.00 4 GLY A CA 11
ATOM 11602 C C . GLY A 1 4 ? -18.387 -1.580 26.235 1.00 0.00 4 GLY A C 11
ATOM 11603 O O . GLY A 1 4 ? -19.122 -0.917 26.966 1.00 0.00 4 GLY A O 11
ATOM 11607 N N . SER A 1 5 ? -17.225 -2.097 26.607 1.00 0.00 5 SER A N 11
ATOM 11608 C CA . SER A 1 5 ? -16.721 -1.909 27.957 1.00 0.00 5 SER A CA 11
ATOM 11609 C C . SER A 1 5 ? -15.281 -2.416 28.052 1.00 0.00 5 SER A C 11
ATOM 11610 O O . SER A 1 5 ? -14.824 -3.165 27.190 1.00 0.00 5 SER A O 11
ATOM 11618 N N . SER A 1 6 ? -14.605 -1.987 29.109 1.00 0.00 6 SER A N 11
ATOM 11619 C CA . SER A 1 6 ? -13.226 -2.388 29.328 1.00 0.00 6 SER A CA 11
ATOM 11620 C C . SER A 1 6 ? -12.378 -2.036 28.104 1.00 0.00 6 SER A C 11
ATOM 11621 O O . SER A 1 6 ? -12.464 -2.702 27.073 1.00 0.00 6 SER A O 11
ATOM 11629 N N . GLY A 1 7 ? -11.578 -0.991 28.258 1.00 0.00 7 GLY A N 11
ATOM 11630 C CA . GLY A 1 7 ? -10.715 -0.543 27.179 1.00 0.00 7 GLY A CA 11
ATOM 11631 C C . GLY A 1 7 ? -9.302 -1.110 27.335 1.00 0.00 7 GLY A C 11
ATOM 11632 O O . GLY A 1 7 ? -9.101 -2.102 28.033 1.00 0.00 7 GLY A O 11
ATOM 11636 N N . GLY A 1 8 ? -8.360 -0.455 26.672 1.00 0.00 8 GLY A N 11
ATOM 11637 C CA . GLY A 1 8 ? -6.972 -0.881 26.728 1.00 0.00 8 GLY A CA 11
ATOM 11638 C C . GLY A 1 8 ? -6.819 -2.318 26.227 1.00 0.00 8 GLY A C 11
ATOM 11639 O O . GLY A 1 8 ? -7.377 -3.246 26.811 1.00 0.00 8 GLY A O 11
ATOM 11643 N N . GLU A 1 9 ? -6.060 -2.458 25.150 1.00 0.00 9 GLU A N 11
ATOM 11644 C CA . GLU A 1 9 ? -5.826 -3.767 24.564 1.00 0.00 9 GLU A CA 11
ATOM 11645 C C . GLU A 1 9 ? -4.438 -3.821 23.922 1.00 0.00 9 GLU A C 11
ATOM 11646 O O . GLU A 1 9 ? -3.703 -4.790 24.106 1.00 0.00 9 GLU A O 11
ATOM 11658 N N . GLU A 1 10 ? -4.121 -2.767 23.184 1.00 0.00 10 GLU A N 11
ATOM 11659 C CA . GLU A 1 10 ? -2.834 -2.683 22.514 1.00 0.00 10 GLU A CA 11
ATOM 11660 C C . GLU A 1 10 ? -1.701 -2.664 23.543 1.00 0.00 10 GLU A C 11
ATOM 11661 O O . GLU A 1 10 ? -1.711 -1.853 24.467 1.00 0.00 10 GLU A O 11
ATOM 11673 N N . LEU A 1 11 ? -0.752 -3.567 23.347 1.00 0.00 11 LEU A N 11
ATOM 11674 C CA . LEU A 1 11 ? 0.385 -3.665 24.246 1.00 0.00 11 LEU A CA 11
ATOM 11675 C C . LEU A 1 11 ? 1.676 -3.700 23.425 1.00 0.00 11 LEU A C 11
ATOM 11676 O O . LEU A 1 11 ? 1.885 -4.614 22.628 1.00 0.00 11 LEU A O 11
ATOM 11692 N N . LEU A 1 12 ? 2.509 -2.694 23.649 1.00 0.00 12 LEU A N 11
ATOM 11693 C CA . LEU A 1 12 ? 3.774 -2.599 22.940 1.00 0.00 12 LEU A CA 11
ATOM 11694 C C . LEU A 1 12 ? 4.536 -3.918 23.085 1.00 0.00 12 LEU A C 11
ATOM 11695 O O . LEU A 1 12 ? 4.378 -4.624 24.080 1.00 0.00 12 LEU A O 11
ATOM 11711 N N . PRO A 1 13 ? 5.368 -4.217 22.052 1.00 0.00 13 PRO A N 11
ATOM 11712 C CA . PRO A 1 13 ? 6.155 -5.439 22.055 1.00 0.00 13 PRO A CA 11
ATOM 11713 C C . PRO A 1 13 ? 7.337 -5.327 23.019 1.00 0.00 13 PRO A C 11
ATOM 11714 O O . PRO A 1 13 ? 8.108 -4.371 22.954 1.00 0.00 13 PRO A O 11
ATOM 11725 N N . ASP A 1 14 ? 7.443 -6.319 23.892 1.00 0.00 14 ASP A N 11
ATOM 11726 C CA . ASP A 1 14 ? 8.518 -6.344 24.869 1.00 0.00 14 ASP A CA 11
ATOM 11727 C C . ASP A 1 14 ? 9.336 -7.624 24.689 1.00 0.00 14 ASP A C 11
ATOM 11728 O O . ASP A 1 14 ? 8.980 -8.673 25.224 1.00 0.00 14 ASP A O 11
ATOM 11737 N N . GLY A 1 15 ? 10.416 -7.497 23.932 1.00 0.00 15 GLY A N 11
ATOM 11738 C CA . GLY A 1 15 ? 11.287 -8.631 23.675 1.00 0.00 15 GLY A CA 11
ATOM 11739 C C . GLY A 1 15 ? 10.730 -9.506 22.550 1.00 0.00 15 GLY A C 11
ATOM 11740 O O . GLY A 1 15 ? 10.033 -10.486 22.808 1.00 0.00 15 GLY A O 11
ATOM 11744 N N . VAL A 1 16 ? 11.058 -9.120 21.325 1.00 0.00 16 VAL A N 11
ATOM 11745 C CA . VAL A 1 16 ? 10.599 -9.856 20.160 1.00 0.00 16 VAL A CA 11
ATOM 11746 C C . VAL A 1 16 ? 11.378 -11.169 20.052 1.00 0.00 16 VAL A C 11
ATOM 11747 O O . VAL A 1 16 ? 12.588 -11.196 20.270 1.00 0.00 16 VAL A O 11
ATOM 11760 N N . PRO A 1 17 ? 10.633 -12.253 19.707 1.00 0.00 17 PRO A N 11
ATOM 11761 C CA . PRO A 1 17 ? 11.241 -13.565 19.568 1.00 0.00 17 PRO A CA 11
ATOM 11762 C C . PRO A 1 17 ? 12.045 -13.661 18.270 1.00 0.00 17 PRO A C 11
ATOM 11763 O O . PRO A 1 17 ? 11.715 -13.010 17.280 1.00 0.00 17 PRO A O 11
ATOM 11774 N N . GLU A 1 18 ? 13.086 -14.480 18.315 1.00 0.00 18 GLU A N 11
ATOM 11775 C CA . GLU A 1 18 ? 13.940 -14.670 17.155 1.00 0.00 18 GLU A CA 11
ATOM 11776 C C . GLU A 1 18 ? 13.747 -16.074 16.579 1.00 0.00 18 GLU A C 11
ATOM 11777 O O . GLU A 1 18 ? 13.615 -17.043 17.325 1.00 0.00 18 GLU A O 11
ATOM 11789 N N . GLU A 1 19 ? 13.737 -16.140 15.255 1.00 0.00 19 GLU A N 11
ATOM 11790 C CA . GLU A 1 19 ? 13.563 -17.409 14.570 1.00 0.00 19 GLU A CA 11
ATOM 11791 C C . GLU A 1 19 ? 13.265 -17.175 13.088 1.00 0.00 19 GLU A C 11
ATOM 11792 O O . GLU A 1 19 ? 12.336 -16.446 12.745 1.00 0.00 19 GLU A O 11
ATOM 11804 N N . VAL A 1 20 ? 14.072 -17.808 12.248 1.00 0.00 20 VAL A N 11
ATOM 11805 C CA . VAL A 1 20 ? 13.907 -17.678 10.810 1.00 0.00 20 VAL A CA 11
ATOM 11806 C C . VAL A 1 20 ? 13.928 -19.068 10.171 1.00 0.00 20 VAL A C 11
ATOM 11807 O O . VAL A 1 20 ? 14.980 -19.544 9.748 1.00 0.00 20 VAL A O 11
ATOM 11820 N N . MET A 1 21 ? 12.754 -19.679 10.121 1.00 0.00 21 MET A N 11
ATOM 11821 C CA . MET A 1 21 ? 12.625 -21.005 9.540 1.00 0.00 21 MET A CA 11
ATOM 11822 C C . MET A 1 21 ? 11.419 -21.077 8.600 1.00 0.00 21 MET A C 11
ATOM 11823 O O . MET A 1 21 ? 11.050 -22.156 8.140 1.00 0.00 21 MET A O 11
ATOM 11837 N N . GLU A 1 22 ? 10.839 -19.914 8.344 1.00 0.00 22 GLU A N 11
ATOM 11838 C CA . GLU A 1 22 ? 9.684 -19.831 7.467 1.00 0.00 22 GLU A CA 11
ATOM 11839 C C . GLU A 1 22 ? 9.951 -18.846 6.327 1.00 0.00 22 GLU A C 11
ATOM 11840 O O . GLU A 1 22 ? 10.555 -17.796 6.539 1.00 0.00 22 GLU A O 11
ATOM 11852 N N . SER A 1 23 ? 9.488 -19.220 5.144 1.00 0.00 23 SER A N 11
ATOM 11853 C CA . SER A 1 23 ? 9.669 -18.382 3.970 1.00 0.00 23 SER A CA 11
ATOM 11854 C C . SER A 1 23 ? 8.368 -17.646 3.647 1.00 0.00 23 SER A C 11
ATOM 11855 O O . SER A 1 23 ? 7.340 -18.274 3.400 1.00 0.00 23 SER A O 11
ATOM 11863 N N . ALA A 1 24 ? 8.455 -16.324 3.658 1.00 0.00 24 ALA A N 11
ATOM 11864 C CA . ALA A 1 24 ? 7.297 -15.495 3.369 1.00 0.00 24 ALA A CA 11
ATOM 11865 C C . ALA A 1 24 ? 7.722 -14.025 3.338 1.00 0.00 24 ALA A C 11
ATOM 11866 O O . ALA A 1 24 ? 7.646 -13.332 4.352 1.00 0.00 24 ALA A O 11
ATOM 11873 N N . GLN A 1 25 ? 8.161 -13.593 2.165 1.00 0.00 25 GLN A N 11
ATOM 11874 C CA . GLN A 1 25 ? 8.598 -12.219 1.989 1.00 0.00 25 GLN A CA 11
ATOM 11875 C C . GLN A 1 25 ? 7.784 -11.540 0.886 1.00 0.00 25 GLN A C 11
ATOM 11876 O O . GLN A 1 25 ? 7.282 -12.205 -0.019 1.00 0.00 25 GLN A O 11
ATOM 11890 N N . PRO A 1 26 ? 7.675 -10.189 1.001 1.00 0.00 26 PRO A N 11
ATOM 11891 C CA . PRO A 1 26 ? 6.930 -9.413 0.025 1.00 0.00 26 PRO A CA 11
ATOM 11892 C C . PRO A 1 26 ? 7.716 -9.273 -1.280 1.00 0.00 26 PRO A C 11
ATOM 11893 O O . PRO A 1 26 ? 8.846 -9.749 -1.382 1.00 0.00 26 PRO A O 11
ATOM 11904 N N . VAL A 1 27 ? 7.087 -8.619 -2.246 1.00 0.00 27 VAL A N 11
ATOM 11905 C CA . VAL A 1 27 ? 7.714 -8.410 -3.540 1.00 0.00 27 VAL A CA 11
ATOM 11906 C C . VAL A 1 27 ? 7.331 -7.028 -4.071 1.00 0.00 27 VAL A C 11
ATOM 11907 O O . VAL A 1 27 ? 6.148 -6.712 -4.192 1.00 0.00 27 VAL A O 11
ATOM 11920 N N . ALA A 1 28 ? 8.353 -6.241 -4.373 1.00 0.00 28 ALA A N 11
ATOM 11921 C CA . ALA A 1 28 ? 8.138 -4.899 -4.889 1.00 0.00 28 ALA A CA 11
ATOM 11922 C C . ALA A 1 28 ? 7.162 -4.960 -6.065 1.00 0.00 28 ALA A C 11
ATOM 11923 O O . ALA A 1 28 ? 7.571 -5.176 -7.205 1.00 0.00 28 ALA A O 11
ATOM 11930 N N . ASN A 1 29 ? 5.890 -4.767 -5.749 1.00 0.00 29 ASN A N 11
ATOM 11931 C CA . ASN A 1 29 ? 4.852 -4.797 -6.765 1.00 0.00 29 ASN A CA 11
ATOM 11932 C C . ASN A 1 29 ? 5.321 -4.007 -7.990 1.00 0.00 29 ASN A C 11
ATOM 11933 O O . ASN A 1 29 ? 5.866 -2.913 -7.855 1.00 0.00 29 ASN A O 11
ATOM 11944 N N . GLU A 1 30 ? 5.092 -4.594 -9.155 1.00 0.00 30 GLU A N 11
ATOM 11945 C CA . GLU A 1 30 ? 5.483 -3.959 -10.402 1.00 0.00 30 GLU A CA 11
ATOM 11946 C C . GLU A 1 30 ? 4.596 -2.744 -10.681 1.00 0.00 30 GLU A C 11
ATOM 11947 O O . GLU A 1 30 ? 4.979 -1.852 -11.437 1.00 0.00 30 GLU A O 11
ATOM 11959 N N . GLU A 1 31 ? 3.428 -2.749 -10.057 1.00 0.00 31 GLU A N 11
ATOM 11960 C CA . GLU A 1 31 ? 2.483 -1.658 -10.228 1.00 0.00 31 GLU A CA 11
ATOM 11961 C C . GLU A 1 31 ? 2.869 -0.476 -9.337 1.00 0.00 31 GLU A C 11
ATOM 11962 O O . GLU A 1 31 ? 3.011 0.647 -9.816 1.00 0.00 31 GLU A O 11
ATOM 11974 N N . ILE A 1 32 ? 3.028 -0.771 -8.054 1.00 0.00 32 ILE A N 11
ATOM 11975 C CA . ILE A 1 32 ? 3.395 0.254 -7.092 1.00 0.00 32 ILE A CA 11
ATOM 11976 C C . ILE A 1 32 ? 4.751 0.848 -7.477 1.00 0.00 32 ILE A C 11
ATOM 11977 O O . ILE A 1 32 ? 4.967 2.051 -7.341 1.00 0.00 32 ILE A O 11
ATOM 11993 N N . VAL A 1 33 ? 5.630 -0.024 -7.950 1.00 0.00 33 VAL A N 11
ATOM 11994 C CA . VAL A 1 33 ? 6.959 0.399 -8.356 1.00 0.00 33 VAL A CA 11
ATOM 11995 C C . VAL A 1 33 ? 6.861 1.198 -9.657 1.00 0.00 33 VAL A C 11
ATOM 11996 O O . VAL A 1 33 ? 7.455 2.268 -9.779 1.00 0.00 33 VAL A O 11
ATOM 12009 N N . ALA A 1 34 ? 6.106 0.647 -10.596 1.00 0.00 34 ALA A N 11
ATOM 12010 C CA . ALA A 1 34 ? 5.922 1.295 -11.884 1.00 0.00 34 ALA A CA 11
ATOM 12011 C C . ALA A 1 34 ? 5.317 2.684 -11.669 1.00 0.00 34 ALA A C 11
ATOM 12012 O O . ALA A 1 34 ? 5.585 3.606 -12.437 1.00 0.00 34 ALA A O 11
ATOM 12019 N N . GLN A 1 35 ? 4.514 2.789 -10.621 1.00 0.00 35 GLN A N 11
ATOM 12020 C CA . GLN A 1 35 ? 3.869 4.050 -10.296 1.00 0.00 35 GLN A CA 11
ATOM 12021 C C . GLN A 1 35 ? 4.882 5.022 -9.687 1.00 0.00 35 GLN A C 11
ATOM 12022 O O . GLN A 1 35 ? 4.865 6.213 -9.994 1.00 0.00 35 GLN A O 11
ATOM 12036 N N . LEU A 1 36 ? 5.738 4.478 -8.836 1.00 0.00 36 LEU A N 11
ATOM 12037 C CA . LEU A 1 36 ? 6.756 5.282 -8.182 1.00 0.00 36 LEU A CA 11
ATOM 12038 C C . LEU A 1 36 ? 7.846 5.640 -9.194 1.00 0.00 36 LEU A C 11
ATOM 12039 O O . LEU A 1 36 ? 8.184 6.811 -9.360 1.00 0.00 36 LEU A O 11
ATOM 12055 N N . VAL A 1 37 ? 8.367 4.609 -9.844 1.00 0.00 37 VAL A N 11
ATOM 12056 C CA . VAL A 1 37 ? 9.412 4.800 -10.835 1.00 0.00 37 VAL A CA 11
ATOM 12057 C C . VAL A 1 37 ? 8.962 5.856 -11.847 1.00 0.00 37 VAL A C 11
ATOM 12058 O O . VAL A 1 37 ? 9.790 6.471 -12.517 1.00 0.00 37 VAL A O 11
ATOM 12071 N N . SER A 1 38 ? 7.651 6.035 -11.925 1.00 0.00 38 SER A N 11
ATOM 12072 C CA . SER A 1 38 ? 7.082 7.006 -12.844 1.00 0.00 38 SER A CA 11
ATOM 12073 C C . SER A 1 38 ? 7.021 8.382 -12.179 1.00 0.00 38 SER A C 11
ATOM 12074 O O . SER A 1 38 ? 7.322 9.394 -12.810 1.00 0.00 38 SER A O 11
ATOM 12082 N N . MET A 1 39 ? 6.631 8.376 -10.913 1.00 0.00 39 MET A N 11
ATOM 12083 C CA . MET A 1 39 ? 6.528 9.612 -10.155 1.00 0.00 39 MET A CA 11
ATOM 12084 C C . MET A 1 39 ? 7.849 10.383 -10.182 1.00 0.00 39 MET A C 11
ATOM 12085 O O . MET A 1 39 ? 7.860 11.607 -10.057 1.00 0.00 39 MET A O 11
ATOM 12099 N N . GLY A 1 40 ? 8.930 9.636 -10.345 1.00 0.00 40 GLY A N 11
ATOM 12100 C CA . GLY A 1 40 ? 10.254 10.234 -10.390 1.00 0.00 40 GLY A CA 11
ATOM 12101 C C . GLY A 1 40 ? 11.131 9.709 -9.252 1.00 0.00 40 GLY A C 11
ATOM 12102 O O . GLY A 1 40 ? 11.927 10.454 -8.682 1.00 0.00 40 GLY A O 11
ATOM 12106 N N . PHE A 1 41 ? 10.957 8.429 -8.956 1.00 0.00 41 PHE A N 11
ATOM 12107 C CA . PHE A 1 41 ? 11.724 7.796 -7.897 1.00 0.00 41 PHE A CA 11
ATOM 12108 C C . PHE A 1 41 ? 12.684 6.749 -8.465 1.00 0.00 41 PHE A C 11
ATOM 12109 O O . PHE A 1 41 ? 12.694 6.500 -9.670 1.00 0.00 41 PHE A O 11
ATOM 12126 N N . SER A 1 42 ? 13.469 6.165 -7.572 1.00 0.00 42 SER A N 11
ATOM 12127 C CA . SER A 1 42 ? 14.431 5.152 -7.970 1.00 0.00 42 SER A CA 11
ATOM 12128 C C . SER A 1 42 ? 13.817 3.759 -7.817 1.00 0.00 42 SER A C 11
ATOM 12129 O O . SER A 1 42 ? 13.482 3.342 -6.710 1.00 0.00 42 SER A O 11
ATOM 12137 N N . GLN A 1 43 ? 13.687 3.077 -8.946 1.00 0.00 43 GLN A N 11
ATOM 12138 C CA . GLN A 1 43 ? 13.119 1.740 -8.952 1.00 0.00 43 GLN A CA 11
ATOM 12139 C C . GLN A 1 43 ? 13.567 0.967 -7.710 1.00 0.00 43 GLN A C 11
ATOM 12140 O O . GLN A 1 43 ? 12.739 0.559 -6.897 1.00 0.00 43 GLN A O 11
ATOM 12154 N N . LEU A 1 44 ? 14.875 0.790 -7.602 1.00 0.00 44 LEU A N 11
ATOM 12155 C CA . LEU A 1 44 ? 15.443 0.074 -6.473 1.00 0.00 44 LEU A CA 11
ATOM 12156 C C . LEU A 1 44 ? 14.702 0.474 -5.196 1.00 0.00 44 LEU A C 11
ATOM 12157 O O . LEU A 1 44 ? 14.192 -0.382 -4.475 1.00 0.00 44 LEU A O 11
ATOM 12173 N N . HIS A 1 45 ? 14.665 1.777 -4.955 1.00 0.00 45 HIS A N 11
ATOM 12174 C CA . HIS A 1 45 ? 13.995 2.301 -3.777 1.00 0.00 45 HIS A CA 11
ATOM 12175 C C . HIS A 1 45 ? 12.499 1.988 -3.856 1.00 0.00 45 HIS A C 11
ATOM 12176 O O . HIS A 1 45 ? 11.925 1.442 -2.915 1.00 0.00 45 HIS A O 11
ATOM 12190 N N . CYS A 1 46 ? 11.911 2.348 -4.987 1.00 0.00 46 CYS A N 11
ATOM 12191 C CA . CYS A 1 46 ? 10.493 2.113 -5.201 1.00 0.00 46 CYS A CA 11
ATOM 12192 C C . CYS A 1 46 ? 10.163 0.699 -4.721 1.00 0.00 46 CYS A C 11
ATOM 12193 O O . CYS A 1 46 ? 9.104 0.468 -4.138 1.00 0.00 46 CYS A O 11
ATOM 12201 N N . GLN A 1 47 ? 11.089 -0.212 -4.982 1.00 0.00 47 GLN A N 11
ATOM 12202 C CA . GLN A 1 47 ? 10.910 -1.598 -4.583 1.00 0.00 47 GLN A CA 11
ATOM 12203 C C . GLN A 1 47 ? 10.964 -1.723 -3.059 1.00 0.00 47 GLN A C 11
ATOM 12204 O O . GLN A 1 47 ? 9.998 -2.158 -2.434 1.00 0.00 47 GLN A O 11
ATOM 12218 N N . LYS A 1 48 ? 12.102 -1.333 -2.506 1.00 0.00 48 LYS A N 11
ATOM 12219 C CA . LYS A 1 48 ? 12.295 -1.396 -1.067 1.00 0.00 48 LYS A CA 11
ATOM 12220 C C . LYS A 1 48 ? 11.087 -0.770 -0.367 1.00 0.00 48 LYS A C 11
ATOM 12221 O O . LYS A 1 48 ? 10.484 -1.388 0.509 1.00 0.00 48 LYS A O 11
ATOM 12240 N N . ALA A 1 49 ? 10.769 0.448 -0.780 1.00 0.00 49 ALA A N 11
ATOM 12241 C CA . ALA A 1 49 ? 9.644 1.164 -0.204 1.00 0.00 49 ALA A CA 11
ATOM 12242 C C . ALA A 1 49 ? 8.412 0.257 -0.208 1.00 0.00 49 ALA A C 11
ATOM 12243 O O . ALA A 1 49 ? 7.940 -0.160 0.849 1.00 0.00 49 ALA A O 11
ATOM 12250 N N . ALA A 1 50 ? 7.926 -0.022 -1.408 1.00 0.00 50 ALA A N 11
ATOM 12251 C CA . ALA A 1 50 ? 6.758 -0.872 -1.564 1.00 0.00 50 ALA A CA 11
ATOM 12252 C C . ALA A 1 50 ? 6.898 -2.095 -0.655 1.00 0.00 50 ALA A C 11
ATOM 12253 O O . ALA A 1 50 ? 6.066 -2.319 0.224 1.00 0.00 50 ALA A O 11
ATOM 12260 N N . ILE A 1 51 ? 7.956 -2.855 -0.898 1.00 0.00 51 ILE A N 11
ATOM 12261 C CA . ILE A 1 51 ? 8.215 -4.049 -0.112 1.00 0.00 51 ILE A CA 11
ATOM 12262 C C . ILE A 1 51 ? 8.119 -3.707 1.376 1.00 0.00 51 ILE A C 11
ATOM 12263 O O . ILE A 1 51 ? 7.361 -4.336 2.113 1.00 0.00 51 ILE A O 11
ATOM 12279 N N . ASN A 1 52 ? 8.897 -2.711 1.773 1.00 0.00 52 ASN A N 11
ATOM 12280 C CA . ASN A 1 52 ? 8.909 -2.278 3.160 1.00 0.00 52 ASN A CA 11
ATOM 12281 C C . ASN A 1 52 ? 7.469 -2.122 3.653 1.00 0.00 52 ASN A C 11
ATOM 12282 O O . ASN A 1 52 ? 7.193 -2.293 4.839 1.00 0.00 52 ASN A O 11
ATOM 12293 N N . THR A 1 53 ? 6.589 -1.798 2.717 1.00 0.00 53 THR A N 11
ATOM 12294 C CA . THR A 1 53 ? 5.184 -1.616 3.042 1.00 0.00 53 THR A CA 11
ATOM 12295 C C . THR A 1 53 ? 4.338 -2.704 2.377 1.00 0.00 53 THR A C 11
ATOM 12296 O O . THR A 1 53 ? 3.204 -2.453 1.973 1.00 0.00 53 THR A O 11
ATOM 12307 N N . SER A 1 54 ? 4.923 -3.889 2.283 1.00 0.00 54 SER A N 11
ATOM 12308 C CA . SER A 1 54 ? 4.238 -5.016 1.674 1.00 0.00 54 SER A CA 11
ATOM 12309 C C . SER A 1 54 ? 3.417 -4.542 0.473 1.00 0.00 54 SER A C 11
ATOM 12310 O O . SER A 1 54 ? 2.375 -5.117 0.163 1.00 0.00 54 SER A O 11
ATOM 12318 N N . ASN A 1 55 ? 3.918 -3.498 -0.171 1.00 0.00 55 ASN A N 11
ATOM 12319 C CA . ASN A 1 55 ? 3.244 -2.941 -1.332 1.00 0.00 55 ASN A CA 11
ATOM 12320 C C . ASN A 1 55 ? 1.748 -2.817 -1.037 1.00 0.00 55 ASN A C 11
ATOM 12321 O O . ASN A 1 55 ? 0.916 -3.192 -1.861 1.00 0.00 55 ASN A O 11
ATOM 12332 N N . ALA A 1 56 ? 1.452 -2.290 0.142 1.00 0.00 56 ALA A N 11
ATOM 12333 C CA . ALA A 1 56 ? 0.070 -2.112 0.556 1.00 0.00 56 ALA A CA 11
ATOM 12334 C C . ALA A 1 56 ? -0.604 -1.089 -0.359 1.00 0.00 56 ALA A C 11
ATOM 12335 O O . ALA A 1 56 ? -1.795 -1.199 -0.649 1.00 0.00 56 ALA A O 11
ATOM 12342 N N . GLY A 1 57 ? 0.186 -0.116 -0.790 1.00 0.00 57 GLY A N 11
ATOM 12343 C CA . GLY A 1 57 ? -0.320 0.926 -1.667 1.00 0.00 57 GLY A CA 11
ATOM 12344 C C . GLY A 1 57 ? 0.800 1.878 -2.091 1.00 0.00 57 GLY A C 11
ATOM 12345 O O . GLY A 1 57 ? 1.796 2.024 -1.384 1.00 0.00 57 GLY A O 11
ATOM 12349 N N . VAL A 1 58 ? 0.600 2.500 -3.243 1.00 0.00 58 VAL A N 11
ATOM 12350 C CA . VAL A 1 58 ? 1.580 3.434 -3.770 1.00 0.00 58 VAL A CA 11
ATOM 12351 C C . VAL A 1 58 ? 1.942 4.452 -2.687 1.00 0.00 58 VAL A C 11
ATOM 12352 O O . VAL A 1 58 ? 3.118 4.735 -2.463 1.00 0.00 58 VAL A O 11
ATOM 12365 N N . GLU A 1 59 ? 0.909 4.976 -2.043 1.00 0.00 59 GLU A N 11
ATOM 12366 C CA . GLU A 1 59 ? 1.103 5.956 -0.989 1.00 0.00 59 GLU A CA 11
ATOM 12367 C C . GLU A 1 59 ? 2.013 5.390 0.103 1.00 0.00 59 GLU A C 11
ATOM 12368 O O . GLU A 1 59 ? 2.917 6.074 0.580 1.00 0.00 59 GLU A O 11
ATOM 12380 N N . GLU A 1 60 ? 1.743 4.144 0.466 1.00 0.00 60 GLU A N 11
ATOM 12381 C CA . GLU A 1 60 ? 2.527 3.478 1.492 1.00 0.00 60 GLU A CA 11
ATOM 12382 C C . GLU A 1 60 ? 3.991 3.378 1.061 1.00 0.00 60 GLU A C 11
ATOM 12383 O O . GLU A 1 60 ? 4.891 3.742 1.817 1.00 0.00 60 GLU A O 11
ATOM 12395 N N . ALA A 1 61 ? 4.185 2.883 -0.153 1.00 0.00 61 ALA A N 11
ATOM 12396 C CA . ALA A 1 61 ? 5.525 2.731 -0.694 1.00 0.00 61 ALA A CA 11
ATOM 12397 C C . ALA A 1 61 ? 6.265 4.067 -0.596 1.00 0.00 61 ALA A C 11
ATOM 12398 O O . ALA A 1 61 ? 7.331 4.147 0.011 1.00 0.00 61 ALA A O 11
ATOM 12405 N N . MET A 1 62 ? 5.669 5.082 -1.204 1.00 0.00 62 MET A N 11
ATOM 12406 C CA . MET A 1 62 ? 6.257 6.411 -1.193 1.00 0.00 62 MET A CA 11
ATOM 12407 C C . MET A 1 62 ? 6.505 6.889 0.239 1.00 0.00 62 MET A C 11
ATOM 12408 O O . MET A 1 62 ? 7.613 7.304 0.576 1.00 0.00 62 MET A O 11
ATOM 12422 N N . ASN A 1 63 ? 5.454 6.816 1.043 1.00 0.00 63 ASN A N 11
ATOM 12423 C CA . ASN A 1 63 ? 5.544 7.236 2.431 1.00 0.00 63 ASN A CA 11
ATOM 12424 C C . ASN A 1 63 ? 6.852 6.718 3.033 1.00 0.00 63 ASN A C 11
ATOM 12425 O O . ASN A 1 63 ? 7.543 7.446 3.744 1.00 0.00 63 ASN A O 11
ATOM 12436 N N . TRP A 1 64 ? 7.151 5.464 2.727 1.00 0.00 64 TRP A N 11
ATOM 12437 C CA . TRP A 1 64 ? 8.364 4.841 3.229 1.00 0.00 64 TRP A CA 11
ATOM 12438 C C . TRP A 1 64 ? 9.560 5.571 2.616 1.00 0.00 64 TRP A C 11
ATOM 12439 O O . TRP A 1 64 ? 10.529 5.875 3.310 1.00 0.00 64 TRP A O 11
ATOM 12460 N N . LEU A 1 65 ? 9.453 5.833 1.321 1.00 0.00 65 LEU A N 11
ATOM 12461 C CA . LEU A 1 65 ? 10.514 6.522 0.606 1.00 0.00 65 LEU A CA 11
ATOM 12462 C C . LEU A 1 65 ? 10.729 7.902 1.229 1.00 0.00 65 LEU A C 11
ATOM 12463 O O . LEU A 1 65 ? 11.866 8.336 1.407 1.00 0.00 65 LEU A O 11
ATOM 12479 N N . LEU A 1 66 ? 9.619 8.554 1.543 1.00 0.00 66 LEU A N 11
ATOM 12480 C CA . LEU A 1 66 ? 9.672 9.877 2.143 1.00 0.00 66 LEU A CA 11
ATOM 12481 C C . LEU A 1 66 ? 10.321 9.780 3.525 1.00 0.00 66 LEU A C 11
ATOM 12482 O O . LEU A 1 66 ? 10.663 10.797 4.127 1.00 0.00 66 LEU A O 11
ATOM 12498 N N . SER A 1 67 ? 10.472 8.548 3.988 1.00 0.00 67 SER A N 11
ATOM 12499 C CA . SER A 1 67 ? 11.074 8.305 5.288 1.00 0.00 67 SER A CA 11
ATOM 12500 C C . SER A 1 67 ? 12.408 7.574 5.119 1.00 0.00 67 SER A C 11
ATOM 12501 O O . SER A 1 67 ? 13.204 7.504 6.054 1.00 0.00 67 SER A O 11
ATOM 12509 N N . HIS A 1 68 ? 12.610 7.049 3.919 1.00 0.00 68 HIS A N 11
ATOM 12510 C CA . HIS A 1 68 ? 13.834 6.326 3.616 1.00 0.00 68 HIS A CA 11
ATOM 12511 C C . HIS A 1 68 ? 14.465 6.898 2.345 1.00 0.00 68 HIS A C 11
ATOM 12512 O O . HIS A 1 68 ? 15.116 6.175 1.592 1.00 0.00 68 HIS A O 11
ATOM 12526 N N . MET A 1 69 ? 14.252 8.190 2.146 1.00 0.00 69 MET A N 11
ATOM 12527 C CA . MET A 1 69 ? 14.792 8.867 0.979 1.00 0.00 69 MET A CA 11
ATOM 12528 C C . MET A 1 69 ? 16.250 9.270 1.205 1.00 0.00 69 MET A C 11
ATOM 12529 O O . MET A 1 69 ? 17.088 9.108 0.319 1.00 0.00 69 MET A O 11
ATOM 12543 N N . ASP A 1 70 ? 16.509 9.788 2.397 1.00 0.00 70 ASP A N 11
ATOM 12544 C CA . ASP A 1 70 ? 17.852 10.216 2.751 1.00 0.00 70 ASP A CA 11
ATOM 12545 C C . ASP A 1 70 ? 18.475 9.192 3.702 1.00 0.00 70 ASP A C 11
ATOM 12546 O O . ASP A 1 70 ? 18.892 9.537 4.806 1.00 0.00 70 ASP A O 11
ATOM 12555 N N . ASP A 1 71 ? 18.519 7.952 3.238 1.00 0.00 71 ASP A N 11
ATOM 12556 C CA . ASP A 1 71 ? 19.084 6.875 4.032 1.00 0.00 71 ASP A CA 11
ATOM 12557 C C . ASP A 1 71 ? 20.164 6.159 3.219 1.00 0.00 71 ASP A C 11
ATOM 12558 O O . ASP A 1 71 ? 20.145 6.193 1.990 1.00 0.00 71 ASP A O 11
ATOM 12567 N N . PRO A 1 72 ? 21.105 5.511 3.957 1.00 0.00 72 PRO A N 11
ATOM 12568 C CA . PRO A 1 72 ? 22.191 4.789 3.318 1.00 0.00 72 PRO A CA 11
ATOM 12569 C C . PRO A 1 72 ? 21.697 3.467 2.725 1.00 0.00 72 PRO A C 11
ATOM 12570 O O . PRO A 1 72 ? 22.218 3.004 1.712 1.00 0.00 72 PRO A O 11
ATOM 12581 N N . ASP A 1 73 ? 20.697 2.898 3.382 1.00 0.00 73 ASP A N 11
ATOM 12582 C CA . ASP A 1 73 ? 20.126 1.640 2.933 1.00 0.00 73 ASP A CA 11
ATOM 12583 C C . ASP A 1 73 ? 19.483 1.838 1.559 1.00 0.00 73 ASP A C 11
ATOM 12584 O O . ASP A 1 73 ? 19.581 0.970 0.693 1.00 0.00 73 ASP A O 11
ATOM 12593 N N . ILE A 1 74 ? 18.841 2.986 1.401 1.00 0.00 74 ILE A N 11
ATOM 12594 C CA . ILE A 1 74 ? 18.182 3.309 0.147 1.00 0.00 74 ILE A CA 11
ATOM 12595 C C . ILE A 1 74 ? 19.126 2.995 -1.015 1.00 0.00 74 ILE A C 11
ATOM 12596 O O . ILE A 1 74 ? 18.677 2.732 -2.130 1.00 0.00 74 ILE A O 11
ATOM 12612 N N . ASP A 1 75 ? 20.416 3.034 -0.715 1.00 0.00 75 ASP A N 11
ATOM 12613 C CA . ASP A 1 75 ? 21.427 2.757 -1.721 1.00 0.00 75 ASP A CA 11
ATOM 12614 C C . ASP A 1 75 ? 21.751 1.262 -1.715 1.00 0.00 75 ASP A C 11
ATOM 12615 O O . ASP A 1 75 ? 21.991 0.671 -2.766 1.00 0.00 75 ASP A O 11
ATOM 12624 N N . ALA A 1 76 ? 21.746 0.693 -0.518 1.00 0.00 76 ALA A N 11
ATOM 12625 C CA . ALA A 1 76 ? 22.036 -0.722 -0.361 1.00 0.00 76 ALA A CA 11
ATOM 12626 C C . ALA A 1 76 ? 21.131 -1.530 -1.292 1.00 0.00 76 ALA A C 11
ATOM 12627 O O . ALA A 1 76 ? 19.981 -1.159 -1.522 1.00 0.00 76 ALA A O 11
ATOM 12634 N N . PRO A 1 77 ? 21.699 -2.649 -1.817 1.00 0.00 77 PRO A N 11
ATOM 12635 C CA . PRO A 1 77 ? 20.956 -3.513 -2.718 1.00 0.00 77 PRO A CA 11
ATOM 12636 C C . PRO A 1 77 ? 19.930 -4.351 -1.953 1.00 0.00 77 PRO A C 11
ATOM 12637 O O . PRO A 1 77 ? 20.096 -4.606 -0.761 1.00 0.00 77 PRO A O 11
ATOM 12648 N N . ILE A 1 78 ? 18.892 -4.757 -2.669 1.00 0.00 78 ILE A N 11
ATOM 12649 C CA . ILE A 1 78 ? 17.839 -5.561 -2.072 1.00 0.00 78 ILE A CA 11
ATOM 12650 C C . ILE A 1 78 ? 18.342 -6.993 -1.883 1.00 0.00 78 ILE A C 11
ATOM 12651 O O . ILE A 1 78 ? 18.281 -7.536 -0.781 1.00 0.00 78 ILE A O 11
ATOM 12667 N N . SER A 1 79 ? 18.827 -7.565 -2.976 1.00 0.00 79 SER A N 11
ATOM 12668 C CA . SER A 1 79 ? 19.340 -8.924 -2.944 1.00 0.00 79 SER A CA 11
ATOM 12669 C C . SER A 1 79 ? 20.418 -9.101 -4.015 1.00 0.00 79 SER A C 11
ATOM 12670 O O . SER A 1 79 ? 20.171 -9.711 -5.055 1.00 0.00 79 SER A O 11
ATOM 12678 N N . GLY A 1 80 ? 21.591 -8.557 -3.725 1.00 0.00 80 GLY A N 11
ATOM 12679 C CA . GLY A 1 80 ? 22.708 -8.648 -4.650 1.00 0.00 80 GLY A CA 11
ATOM 12680 C C . GLY A 1 80 ? 23.220 -10.086 -4.752 1.00 0.00 80 GLY A C 11
ATOM 12681 O O . GLY A 1 80 ? 22.895 -10.926 -3.914 1.00 0.00 80 GLY A O 11
ATOM 12685 N N . PRO A 1 81 ? 24.033 -10.332 -5.814 1.00 0.00 81 PRO A N 11
ATOM 12686 C CA . PRO A 1 81 ? 24.593 -11.654 -6.037 1.00 0.00 81 PRO A CA 11
ATOM 12687 C C . PRO A 1 81 ? 25.731 -11.940 -5.055 1.00 0.00 81 PRO A C 11
ATOM 12688 O O . PRO A 1 81 ? 26.867 -12.174 -5.466 1.00 0.00 81 PRO A O 11
ATOM 12699 N N . SER A 1 82 ? 25.387 -11.912 -3.776 1.00 0.00 82 SER A N 11
ATOM 12700 C CA . SER A 1 82 ? 26.366 -12.165 -2.732 1.00 0.00 82 SER A CA 11
ATOM 12701 C C . SER A 1 82 ? 27.516 -11.162 -2.838 1.00 0.00 82 SER A C 11
ATOM 12702 O O . SER A 1 82 ? 28.533 -11.442 -3.471 1.00 0.00 82 SER A O 11
ATOM 12710 N N . SER A 1 83 ? 27.316 -10.013 -2.209 1.00 0.00 83 SER A N 11
ATOM 12711 C CA . SER A 1 83 ? 28.324 -8.966 -2.225 1.00 0.00 83 SER A CA 11
ATOM 12712 C C . SER A 1 83 ? 29.005 -8.875 -0.858 1.00 0.00 83 SER A C 11
ATOM 12713 O O . SER A 1 83 ? 28.338 -8.711 0.163 1.00 0.00 83 SER A O 11
ATOM 12721 N N . GLY A 1 84 ? 30.325 -8.985 -0.881 1.00 0.00 84 GLY A N 11
ATOM 12722 C CA . GLY A 1 84 ? 31.104 -8.917 0.344 1.00 0.00 84 GLY A CA 11
ATOM 12723 C C . GLY A 1 84 ? 31.571 -10.309 0.775 1.00 0.00 84 GLY A C 11
ATOM 12724 O O . GLY A 1 84 ? 30.844 -11.026 1.461 1.00 0.00 84 GLY A O 11
ATOM 12728 N N . GLY A 1 1 ? 9.330 -10.012 47.240 1.00 0.00 1 GLY A N 12
ATOM 12729 C CA . GLY A 1 1 ? 9.097 -10.441 45.872 1.00 0.00 1 GLY A CA 12
ATOM 12730 C C . GLY A 1 1 ? 10.418 -10.726 45.154 1.00 0.00 1 GLY A C 12
ATOM 12731 O O . GLY A 1 1 ? 11.483 -10.690 45.769 1.00 0.00 1 GLY A O 12
ATOM 12735 N N . SER A 1 2 ? 10.306 -11.003 43.863 1.00 0.00 2 SER A N 12
ATOM 12736 C CA . SER A 1 2 ? 11.478 -11.294 43.055 1.00 0.00 2 SER A CA 12
ATOM 12737 C C . SER A 1 2 ? 11.087 -11.383 41.579 1.00 0.00 2 SER A C 12
ATOM 12738 O O . SER A 1 2 ? 9.977 -11.800 41.251 1.00 0.00 2 SER A O 12
ATOM 12746 N N . SER A 1 3 ? 12.020 -10.984 40.727 1.00 0.00 3 SER A N 12
ATOM 12747 C CA . SER A 1 3 ? 11.787 -11.013 39.293 1.00 0.00 3 SER A CA 12
ATOM 12748 C C . SER A 1 3 ? 12.856 -11.864 38.607 1.00 0.00 3 SER A C 12
ATOM 12749 O O . SER A 1 3 ? 14.042 -11.745 38.914 1.00 0.00 3 SER A O 12
ATOM 12757 N N . GLY A 1 4 ? 12.400 -12.705 37.690 1.00 0.00 4 GLY A N 12
ATOM 12758 C CA . GLY A 1 4 ? 13.303 -13.576 36.957 1.00 0.00 4 GLY A CA 12
ATOM 12759 C C . GLY A 1 4 ? 13.351 -13.195 35.476 1.00 0.00 4 GLY A C 12
ATOM 12760 O O . GLY A 1 4 ? 12.410 -12.598 34.954 1.00 0.00 4 GLY A O 12
ATOM 12764 N N . SER A 1 5 ? 14.456 -13.555 34.840 1.00 0.00 5 SER A N 12
ATOM 12765 C CA . SER A 1 5 ? 14.639 -13.259 33.430 1.00 0.00 5 SER A CA 12
ATOM 12766 C C . SER A 1 5 ? 14.931 -14.547 32.658 1.00 0.00 5 SER A C 12
ATOM 12767 O O . SER A 1 5 ? 15.320 -15.554 33.248 1.00 0.00 5 SER A O 12
ATOM 12775 N N . SER A 1 6 ? 14.733 -14.473 31.350 1.00 0.00 6 SER A N 12
ATOM 12776 C CA . SER A 1 6 ? 14.971 -15.621 30.491 1.00 0.00 6 SER A CA 12
ATOM 12777 C C . SER A 1 6 ? 15.702 -15.181 29.220 1.00 0.00 6 SER A C 12
ATOM 12778 O O . SER A 1 6 ? 15.095 -14.601 28.321 1.00 0.00 6 SER A O 12
ATOM 12786 N N . GLY A 1 7 ? 16.993 -15.474 29.187 1.00 0.00 7 GLY A N 12
ATOM 12787 C CA . GLY A 1 7 ? 17.812 -15.116 28.041 1.00 0.00 7 GLY A CA 12
ATOM 12788 C C . GLY A 1 7 ? 17.253 -15.728 26.755 1.00 0.00 7 GLY A C 12
ATOM 12789 O O . GLY A 1 7 ? 16.844 -16.888 26.742 1.00 0.00 7 GLY A O 12
ATOM 12793 N N . GLY A 1 8 ? 17.254 -14.920 25.705 1.00 0.00 8 GLY A N 12
ATOM 12794 C CA . GLY A 1 8 ? 16.752 -15.367 24.417 1.00 0.00 8 GLY A CA 12
ATOM 12795 C C . GLY A 1 8 ? 17.618 -16.496 23.852 1.00 0.00 8 GLY A C 12
ATOM 12796 O O . GLY A 1 8 ? 17.204 -17.654 23.840 1.00 0.00 8 GLY A O 12
ATOM 12800 N N . GLU A 1 9 ? 18.804 -16.118 23.400 1.00 0.00 9 GLU A N 12
ATOM 12801 C CA . GLU A 1 9 ? 19.732 -17.083 22.836 1.00 0.00 9 GLU A CA 12
ATOM 12802 C C . GLU A 1 9 ? 19.203 -17.611 21.501 1.00 0.00 9 GLU A C 12
ATOM 12803 O O . GLU A 1 9 ? 19.822 -17.405 20.458 1.00 0.00 9 GLU A O 12
ATOM 12815 N N . GLU A 1 10 ? 18.062 -18.282 21.576 1.00 0.00 10 GLU A N 12
ATOM 12816 C CA . GLU A 1 10 ? 17.443 -18.840 20.387 1.00 0.00 10 GLU A CA 12
ATOM 12817 C C . GLU A 1 10 ? 18.313 -19.959 19.811 1.00 0.00 10 GLU A C 12
ATOM 12818 O O . GLU A 1 10 ? 19.527 -19.806 19.689 1.00 0.00 10 GLU A O 12
ATOM 12830 N N . LEU A 1 11 ? 17.657 -21.060 19.472 1.00 0.00 11 LEU A N 12
ATOM 12831 C CA . LEU A 1 11 ? 18.356 -22.204 18.912 1.00 0.00 11 LEU A CA 12
ATOM 12832 C C . LEU A 1 11 ? 18.570 -21.982 17.413 1.00 0.00 11 LEU A C 12
ATOM 12833 O O . LEU A 1 11 ? 18.166 -20.955 16.870 1.00 0.00 11 LEU A O 12
ATOM 12849 N N . LEU A 1 12 ? 19.204 -22.962 16.787 1.00 0.00 12 LEU A N 12
ATOM 12850 C CA . LEU A 1 12 ? 19.477 -22.886 15.361 1.00 0.00 12 LEU A CA 12
ATOM 12851 C C . LEU A 1 12 ? 18.440 -23.719 14.604 1.00 0.00 12 LEU A C 12
ATOM 12852 O O . LEU A 1 12 ? 18.463 -24.947 14.661 1.00 0.00 12 LEU A O 12
ATOM 12868 N N . PRO A 1 13 ? 17.533 -22.997 13.893 1.00 0.00 13 PRO A N 12
ATOM 12869 C CA . PRO A 1 13 ? 16.490 -23.656 13.124 1.00 0.00 13 PRO A CA 12
ATOM 12870 C C . PRO A 1 13 ? 17.058 -24.270 11.843 1.00 0.00 13 PRO A C 12
ATOM 12871 O O . PRO A 1 13 ? 18.190 -23.980 11.461 1.00 0.00 13 PRO A O 12
ATOM 12882 N N . ASP A 1 14 ? 16.244 -25.106 11.215 1.00 0.00 14 ASP A N 12
ATOM 12883 C CA . ASP A 1 14 ? 16.651 -25.763 9.984 1.00 0.00 14 ASP A CA 12
ATOM 12884 C C . ASP A 1 14 ? 15.826 -25.211 8.820 1.00 0.00 14 ASP A C 12
ATOM 12885 O O . ASP A 1 14 ? 14.710 -25.665 8.575 1.00 0.00 14 ASP A O 12
ATOM 12894 N N . GLY A 1 15 ? 16.409 -24.240 8.132 1.00 0.00 15 GLY A N 12
ATOM 12895 C CA . GLY A 1 15 ? 15.741 -23.622 6.999 1.00 0.00 15 GLY A CA 12
ATOM 12896 C C . GLY A 1 15 ? 16.280 -24.174 5.677 1.00 0.00 15 GLY A C 12
ATOM 12897 O O . GLY A 1 15 ? 15.547 -24.811 4.922 1.00 0.00 15 GLY A O 12
ATOM 12901 N N . VAL A 1 16 ? 17.556 -23.908 5.438 1.00 0.00 16 VAL A N 12
ATOM 12902 C CA . VAL A 1 16 ? 18.201 -24.371 4.221 1.00 0.00 16 VAL A CA 12
ATOM 12903 C C . VAL A 1 16 ? 17.488 -23.765 3.010 1.00 0.00 16 VAL A C 12
ATOM 12904 O O . VAL A 1 16 ? 16.292 -23.484 3.065 1.00 0.00 16 VAL A O 12
ATOM 12917 N N . PRO A 1 17 ? 18.273 -23.578 1.915 1.00 0.00 17 PRO A N 12
ATOM 12918 C CA . PRO A 1 17 ? 17.730 -23.011 0.693 1.00 0.00 17 PRO A CA 12
ATOM 12919 C C . PRO A 1 17 ? 16.875 -24.037 -0.054 1.00 0.00 17 PRO A C 12
ATOM 12920 O O . PRO A 1 17 ? 17.127 -24.329 -1.222 1.00 0.00 17 PRO A O 12
ATOM 12931 N N . GLU A 1 18 ? 15.880 -24.556 0.651 1.00 0.00 18 GLU A N 12
ATOM 12932 C CA . GLU A 1 18 ? 14.986 -25.542 0.069 1.00 0.00 18 GLU A CA 12
ATOM 12933 C C . GLU A 1 18 ? 13.899 -25.931 1.074 1.00 0.00 18 GLU A C 12
ATOM 12934 O O . GLU A 1 18 ? 13.637 -27.115 1.283 1.00 0.00 18 GLU A O 12
ATOM 12946 N N . GLU A 1 19 ? 13.296 -24.912 1.668 1.00 0.00 19 GLU A N 12
ATOM 12947 C CA . GLU A 1 19 ? 12.243 -25.133 2.645 1.00 0.00 19 GLU A CA 12
ATOM 12948 C C . GLU A 1 19 ? 11.598 -23.802 3.039 1.00 0.00 19 GLU A C 12
ATOM 12949 O O . GLU A 1 19 ? 12.244 -22.951 3.647 1.00 0.00 19 GLU A O 12
ATOM 12961 N N . VAL A 1 20 ? 10.331 -23.666 2.676 1.00 0.00 20 VAL A N 12
ATOM 12962 C CA . VAL A 1 20 ? 9.591 -22.454 2.984 1.00 0.00 20 VAL A CA 12
ATOM 12963 C C . VAL A 1 20 ? 8.121 -22.650 2.608 1.00 0.00 20 VAL A C 12
ATOM 12964 O O . VAL A 1 20 ? 7.809 -23.370 1.661 1.00 0.00 20 VAL A O 12
ATOM 12977 N N . MET A 1 21 ? 7.256 -21.995 3.369 1.00 0.00 21 MET A N 12
ATOM 12978 C CA . MET A 1 21 ? 5.826 -22.088 3.128 1.00 0.00 21 MET A CA 12
ATOM 12979 C C . MET A 1 21 ? 5.329 -20.894 2.311 1.00 0.00 21 MET A C 12
ATOM 12980 O O . MET A 1 21 ? 6.083 -19.957 2.053 1.00 0.00 21 MET A O 12
ATOM 12994 N N . GLU A 1 22 ? 4.063 -20.967 1.927 1.00 0.00 22 GLU A N 12
ATOM 12995 C CA . GLU A 1 22 ? 3.457 -19.903 1.144 1.00 0.00 22 GLU A CA 12
ATOM 12996 C C . GLU A 1 22 ? 3.636 -18.557 1.849 1.00 0.00 22 GLU A C 12
ATOM 12997 O O . GLU A 1 22 ? 3.590 -18.484 3.076 1.00 0.00 22 GLU A O 12
ATOM 13009 N N . SER A 1 23 ? 3.836 -17.525 1.043 1.00 0.00 23 SER A N 12
ATOM 13010 C CA . SER A 1 23 ? 4.023 -16.185 1.574 1.00 0.00 23 SER A CA 12
ATOM 13011 C C . SER A 1 23 ? 5.334 -16.112 2.359 1.00 0.00 23 SER A C 12
ATOM 13012 O O . SER A 1 23 ? 5.339 -16.255 3.581 1.00 0.00 23 SER A O 12
ATOM 13020 N N . ALA A 1 24 ? 6.414 -15.888 1.626 1.00 0.00 24 ALA A N 12
ATOM 13021 C CA . ALA A 1 24 ? 7.728 -15.793 2.238 1.00 0.00 24 ALA A CA 12
ATOM 13022 C C . ALA A 1 24 ? 8.407 -14.500 1.783 1.00 0.00 24 ALA A C 12
ATOM 13023 O O . ALA A 1 24 ? 9.194 -14.507 0.838 1.00 0.00 24 ALA A O 12
ATOM 13030 N N . GLN A 1 25 ? 8.076 -13.420 2.476 1.00 0.00 25 GLN A N 12
ATOM 13031 C CA . GLN A 1 25 ? 8.644 -12.122 2.155 1.00 0.00 25 GLN A CA 12
ATOM 13032 C C . GLN A 1 25 ? 7.811 -11.432 1.072 1.00 0.00 25 GLN A C 12
ATOM 13033 O O . GLN A 1 25 ? 7.260 -12.092 0.193 1.00 0.00 25 GLN A O 12
ATOM 13047 N N . PRO A 1 26 ? 7.744 -10.077 1.175 1.00 0.00 26 PRO A N 12
ATOM 13048 C CA . PRO A 1 26 ? 6.988 -9.291 0.216 1.00 0.00 26 PRO A CA 12
ATOM 13049 C C . PRO A 1 26 ? 7.733 -9.187 -1.117 1.00 0.00 26 PRO A C 12
ATOM 13050 O O . PRO A 1 26 ? 8.848 -9.688 -1.249 1.00 0.00 26 PRO A O 12
ATOM 13061 N N . VAL A 1 27 ? 7.085 -8.534 -2.071 1.00 0.00 27 VAL A N 12
ATOM 13062 C CA . VAL A 1 27 ? 7.673 -8.359 -3.388 1.00 0.00 27 VAL A CA 12
ATOM 13063 C C . VAL A 1 27 ? 7.342 -6.957 -3.906 1.00 0.00 27 VAL A C 12
ATOM 13064 O O . VAL A 1 27 ? 6.176 -6.569 -3.957 1.00 0.00 27 VAL A O 12
ATOM 13077 N N . ALA A 1 28 ? 8.390 -6.236 -4.278 1.00 0.00 28 ALA A N 12
ATOM 13078 C CA . ALA A 1 28 ? 8.226 -4.887 -4.790 1.00 0.00 28 ALA A CA 12
ATOM 13079 C C . ALA A 1 28 ? 7.219 -4.902 -5.942 1.00 0.00 28 ALA A C 12
ATOM 13080 O O . ALA A 1 28 ? 7.594 -5.099 -7.097 1.00 0.00 28 ALA A O 12
ATOM 13087 N N . ASN A 1 29 ? 5.960 -4.691 -5.588 1.00 0.00 29 ASN A N 12
ATOM 13088 C CA . ASN A 1 29 ? 4.896 -4.678 -6.578 1.00 0.00 29 ASN A CA 12
ATOM 13089 C C . ASN A 1 29 ? 5.366 -3.912 -7.815 1.00 0.00 29 ASN A C 12
ATOM 13090 O O . ASN A 1 29 ? 5.877 -2.799 -7.703 1.00 0.00 29 ASN A O 12
ATOM 13101 N N . GLU A 1 30 ? 5.177 -4.538 -8.967 1.00 0.00 30 GLU A N 12
ATOM 13102 C CA . GLU A 1 30 ? 5.575 -3.929 -10.225 1.00 0.00 30 GLU A CA 12
ATOM 13103 C C . GLU A 1 30 ? 4.677 -2.732 -10.542 1.00 0.00 30 GLU A C 12
ATOM 13104 O O . GLU A 1 30 ? 5.093 -1.807 -11.239 1.00 0.00 30 GLU A O 12
ATOM 13116 N N . GLU A 1 31 ? 3.463 -2.787 -10.016 1.00 0.00 31 GLU A N 12
ATOM 13117 C CA . GLU A 1 31 ? 2.503 -1.719 -10.235 1.00 0.00 31 GLU A CA 12
ATOM 13118 C C . GLU A 1 31 ? 2.852 -0.506 -9.370 1.00 0.00 31 GLU A C 12
ATOM 13119 O O . GLU A 1 31 ? 2.914 0.618 -9.867 1.00 0.00 31 GLU A O 12
ATOM 13131 N N . ILE A 1 32 ? 3.073 -0.774 -8.092 1.00 0.00 32 ILE A N 12
ATOM 13132 C CA . ILE A 1 32 ? 3.415 0.281 -7.153 1.00 0.00 32 ILE A CA 12
ATOM 13133 C C . ILE A 1 32 ? 4.764 0.888 -7.544 1.00 0.00 32 ILE A C 12
ATOM 13134 O O . ILE A 1 32 ? 4.956 2.098 -7.444 1.00 0.00 32 ILE A O 12
ATOM 13150 N N . VAL A 1 33 ? 5.663 0.019 -7.982 1.00 0.00 33 VAL A N 12
ATOM 13151 C CA . VAL A 1 33 ? 6.988 0.454 -8.389 1.00 0.00 33 VAL A CA 12
ATOM 13152 C C . VAL A 1 33 ? 6.887 1.214 -9.712 1.00 0.00 33 VAL A C 12
ATOM 13153 O O . VAL A 1 33 ? 7.454 2.297 -9.856 1.00 0.00 33 VAL A O 12
ATOM 13166 N N . ALA A 1 34 ? 6.160 0.618 -10.646 1.00 0.00 34 ALA A N 12
ATOM 13167 C CA . ALA A 1 34 ? 5.977 1.226 -11.953 1.00 0.00 34 ALA A CA 12
ATOM 13168 C C . ALA A 1 34 ? 5.364 2.618 -11.783 1.00 0.00 34 ALA A C 12
ATOM 13169 O O . ALA A 1 34 ? 5.650 3.526 -12.562 1.00 0.00 34 ALA A O 12
ATOM 13176 N N . GLN A 1 35 ? 4.533 2.742 -10.759 1.00 0.00 35 GLN A N 12
ATOM 13177 C CA . GLN A 1 35 ? 3.878 4.007 -10.476 1.00 0.00 35 GLN A CA 12
ATOM 13178 C C . GLN A 1 35 ? 4.877 5.002 -9.883 1.00 0.00 35 GLN A C 12
ATOM 13179 O O . GLN A 1 35 ? 4.951 6.149 -10.321 1.00 0.00 35 GLN A O 12
ATOM 13193 N N . LEU A 1 36 ? 5.622 4.526 -8.896 1.00 0.00 36 LEU A N 12
ATOM 13194 C CA . LEU A 1 36 ? 6.614 5.360 -8.238 1.00 0.00 36 LEU A CA 12
ATOM 13195 C C . LEU A 1 36 ? 7.716 5.718 -9.237 1.00 0.00 36 LEU A C 12
ATOM 13196 O O . LEU A 1 36 ? 8.000 6.894 -9.459 1.00 0.00 36 LEU A O 12
ATOM 13212 N N . VAL A 1 37 ? 8.307 4.682 -9.814 1.00 0.00 37 VAL A N 12
ATOM 13213 C CA . VAL A 1 37 ? 9.372 4.872 -10.785 1.00 0.00 37 VAL A CA 12
ATOM 13214 C C . VAL A 1 37 ? 8.953 5.946 -11.790 1.00 0.00 37 VAL A C 12
ATOM 13215 O O . VAL A 1 37 ? 9.801 6.605 -12.390 1.00 0.00 37 VAL A O 12
ATOM 13228 N N . SER A 1 38 ? 7.645 6.090 -11.944 1.00 0.00 38 SER A N 12
ATOM 13229 C CA . SER A 1 38 ? 7.103 7.073 -12.866 1.00 0.00 38 SER A CA 12
ATOM 13230 C C . SER A 1 38 ? 7.186 8.471 -12.250 1.00 0.00 38 SER A C 12
ATOM 13231 O O . SER A 1 38 ? 7.518 9.437 -12.936 1.00 0.00 38 SER A O 12
ATOM 13239 N N . MET A 1 39 ? 6.879 8.534 -10.963 1.00 0.00 39 MET A N 12
ATOM 13240 C CA . MET A 1 39 ? 6.915 9.798 -10.246 1.00 0.00 39 MET A CA 12
ATOM 13241 C C . MET A 1 39 ? 8.297 10.447 -10.347 1.00 0.00 39 MET A C 12
ATOM 13242 O O . MET A 1 39 ? 8.416 11.671 -10.319 1.00 0.00 39 MET A O 12
ATOM 13256 N N . GLY A 1 40 ? 9.307 9.597 -10.463 1.00 0.00 40 GLY A N 12
ATOM 13257 C CA . GLY A 1 40 ? 10.677 10.072 -10.568 1.00 0.00 40 GLY A CA 12
ATOM 13258 C C . GLY A 1 40 ? 11.587 9.348 -9.574 1.00 0.00 40 GLY A C 12
ATOM 13259 O O . GLY A 1 40 ? 12.809 9.453 -9.656 1.00 0.00 40 GLY A O 12
ATOM 13263 N N . PHE A 1 41 ? 10.955 8.628 -8.659 1.00 0.00 41 PHE A N 12
ATOM 13264 C CA . PHE A 1 41 ? 11.693 7.886 -7.651 1.00 0.00 41 PHE A CA 12
ATOM 13265 C C . PHE A 1 41 ? 12.633 6.867 -8.298 1.00 0.00 41 PHE A C 12
ATOM 13266 O O . PHE A 1 41 ? 12.615 6.686 -9.515 1.00 0.00 41 PHE A O 12
ATOM 13283 N N . SER A 1 42 ? 13.433 6.230 -7.456 1.00 0.00 42 SER A N 12
ATOM 13284 C CA . SER A 1 42 ? 14.379 5.234 -7.931 1.00 0.00 42 SER A CA 12
ATOM 13285 C C . SER A 1 42 ? 13.787 3.832 -7.774 1.00 0.00 42 SER A C 12
ATOM 13286 O O . SER A 1 42 ? 13.510 3.393 -6.659 1.00 0.00 42 SER A O 12
ATOM 13294 N N . GLN A 1 43 ? 13.610 3.169 -8.908 1.00 0.00 43 GLN A N 12
ATOM 13295 C CA . GLN A 1 43 ? 13.055 1.826 -8.910 1.00 0.00 43 GLN A CA 12
ATOM 13296 C C . GLN A 1 43 ? 13.526 1.055 -7.675 1.00 0.00 43 GLN A C 12
ATOM 13297 O O . GLN A 1 43 ? 12.713 0.633 -6.855 1.00 0.00 43 GLN A O 12
ATOM 13311 N N . LEU A 1 44 ? 14.838 0.895 -7.582 1.00 0.00 44 LEU A N 12
ATOM 13312 C CA . LEU A 1 44 ? 15.427 0.183 -6.461 1.00 0.00 44 LEU A CA 12
ATOM 13313 C C . LEU A 1 44 ? 14.696 0.571 -5.174 1.00 0.00 44 LEU A C 12
ATOM 13314 O O . LEU A 1 44 ? 14.287 -0.296 -4.403 1.00 0.00 44 LEU A O 12
ATOM 13330 N N . HIS A 1 45 ? 14.553 1.874 -4.983 1.00 0.00 45 HIS A N 12
ATOM 13331 C CA . HIS A 1 45 ? 13.878 2.387 -3.803 1.00 0.00 45 HIS A CA 12
ATOM 13332 C C . HIS A 1 45 ? 12.389 2.042 -3.872 1.00 0.00 45 HIS A C 12
ATOM 13333 O O . HIS A 1 45 ? 11.832 1.489 -2.925 1.00 0.00 45 HIS A O 12
ATOM 13347 N N . CYS A 1 46 ? 11.788 2.383 -5.002 1.00 0.00 46 CYS A N 12
ATOM 13348 C CA . CYS A 1 46 ? 10.374 2.115 -5.208 1.00 0.00 46 CYS A CA 12
ATOM 13349 C C . CYS A 1 46 ? 10.087 0.680 -4.762 1.00 0.00 46 CYS A C 12
ATOM 13350 O O . CYS A 1 46 ? 9.068 0.417 -4.125 1.00 0.00 46 CYS A O 12
ATOM 13358 N N . GLN A 1 47 ? 11.003 -0.210 -5.114 1.00 0.00 47 GLN A N 12
ATOM 13359 C CA . GLN A 1 47 ? 10.861 -1.611 -4.758 1.00 0.00 47 GLN A CA 12
ATOM 13360 C C . GLN A 1 47 ? 10.913 -1.781 -3.239 1.00 0.00 47 GLN A C 12
ATOM 13361 O O . GLN A 1 47 ? 9.966 -2.280 -2.633 1.00 0.00 47 GLN A O 12
ATOM 13375 N N . LYS A 1 48 ? 12.030 -1.355 -2.666 1.00 0.00 48 LYS A N 12
ATOM 13376 C CA . LYS A 1 48 ? 12.219 -1.454 -1.229 1.00 0.00 48 LYS A CA 12
ATOM 13377 C C . LYS A 1 48 ? 11.007 -0.849 -0.517 1.00 0.00 48 LYS A C 12
ATOM 13378 O O . LYS A 1 48 ? 10.358 -1.517 0.287 1.00 0.00 48 LYS A O 12
ATOM 13397 N N . ALA A 1 49 ? 10.738 0.408 -0.839 1.00 0.00 49 ALA A N 12
ATOM 13398 C CA . ALA A 1 49 ? 9.615 1.110 -0.240 1.00 0.00 49 ALA A CA 12
ATOM 13399 C C . ALA A 1 49 ? 8.402 0.179 -0.196 1.00 0.00 49 ALA A C 12
ATOM 13400 O O . ALA A 1 49 ? 7.995 -0.266 0.876 1.00 0.00 49 ALA A O 12
ATOM 13407 N N . ALA A 1 50 ? 7.858 -0.088 -1.375 1.00 0.00 50 ALA A N 12
ATOM 13408 C CA . ALA A 1 50 ? 6.700 -0.958 -1.484 1.00 0.00 50 ALA A CA 12
ATOM 13409 C C . ALA A 1 50 ? 6.896 -2.178 -0.581 1.00 0.00 50 ALA A C 12
ATOM 13410 O O . ALA A 1 50 ? 6.102 -2.415 0.328 1.00 0.00 50 ALA A O 12
ATOM 13417 N N . ILE A 1 51 ? 7.957 -2.918 -0.864 1.00 0.00 51 ILE A N 12
ATOM 13418 C CA . ILE A 1 51 ? 8.267 -4.107 -0.088 1.00 0.00 51 ILE A CA 12
ATOM 13419 C C . ILE A 1 51 ? 8.173 -3.778 1.403 1.00 0.00 51 ILE A C 12
ATOM 13420 O O . ILE A 1 51 ? 7.417 -4.413 2.136 1.00 0.00 51 ILE A O 12
ATOM 13436 N N . ASN A 1 52 ? 8.952 -2.785 1.807 1.00 0.00 52 ASN A N 12
ATOM 13437 C CA . ASN A 1 52 ? 8.966 -2.363 3.197 1.00 0.00 52 ASN A CA 12
ATOM 13438 C C . ASN A 1 52 ? 7.528 -2.186 3.687 1.00 0.00 52 ASN A C 12
ATOM 13439 O O . ASN A 1 52 ? 7.259 -2.279 4.883 1.00 0.00 52 ASN A O 12
ATOM 13450 N N . THR A 1 53 ? 6.640 -1.933 2.736 1.00 0.00 53 THR A N 12
ATOM 13451 C CA . THR A 1 53 ? 5.235 -1.742 3.055 1.00 0.00 53 THR A CA 12
ATOM 13452 C C . THR A 1 53 ? 4.380 -2.795 2.348 1.00 0.00 53 THR A C 12
ATOM 13453 O O . THR A 1 53 ? 3.235 -2.528 1.985 1.00 0.00 53 THR A O 12
ATOM 13464 N N . SER A 1 54 ? 4.968 -3.970 2.174 1.00 0.00 54 SER A N 12
ATOM 13465 C CA . SER A 1 54 ? 4.274 -5.064 1.517 1.00 0.00 54 SER A CA 12
ATOM 13466 C C . SER A 1 54 ? 3.412 -4.526 0.373 1.00 0.00 54 SER A C 12
ATOM 13467 O O . SER A 1 54 ? 2.322 -5.035 0.120 1.00 0.00 54 SER A O 12
ATOM 13475 N N . ASN A 1 55 ? 3.935 -3.503 -0.288 1.00 0.00 55 ASN A N 12
ATOM 13476 C CA . ASN A 1 55 ? 3.227 -2.890 -1.399 1.00 0.00 55 ASN A CA 12
ATOM 13477 C C . ASN A 1 55 ? 1.747 -2.748 -1.039 1.00 0.00 55 ASN A C 12
ATOM 13478 O O . ASN A 1 55 ? 0.875 -3.033 -1.860 1.00 0.00 55 ASN A O 12
ATOM 13489 N N . ALA A 1 56 ? 1.508 -2.309 0.187 1.00 0.00 56 ALA A N 12
ATOM 13490 C CA . ALA A 1 56 ? 0.148 -2.126 0.665 1.00 0.00 56 ALA A CA 12
ATOM 13491 C C . ALA A 1 56 ? -0.571 -1.115 -0.230 1.00 0.00 56 ALA A C 12
ATOM 13492 O O . ALA A 1 56 ? -1.755 -1.273 -0.525 1.00 0.00 56 ALA A O 12
ATOM 13499 N N . GLY A 1 57 ? 0.175 -0.099 -0.639 1.00 0.00 57 GLY A N 12
ATOM 13500 C CA . GLY A 1 57 ? -0.377 0.937 -1.495 1.00 0.00 57 GLY A CA 12
ATOM 13501 C C . GLY A 1 57 ? 0.712 1.912 -1.948 1.00 0.00 57 GLY A C 12
ATOM 13502 O O . GLY A 1 57 ? 1.660 2.175 -1.210 1.00 0.00 57 GLY A O 12
ATOM 13506 N N . VAL A 1 58 ? 0.540 2.421 -3.159 1.00 0.00 58 VAL A N 12
ATOM 13507 C CA . VAL A 1 58 ? 1.496 3.360 -3.719 1.00 0.00 58 VAL A CA 12
ATOM 13508 C C . VAL A 1 58 ? 1.828 4.427 -2.674 1.00 0.00 58 VAL A C 12
ATOM 13509 O O . VAL A 1 58 ? 2.969 4.877 -2.581 1.00 0.00 58 VAL A O 12
ATOM 13522 N N . GLU A 1 59 ? 0.810 4.802 -1.913 1.00 0.00 59 GLU A N 12
ATOM 13523 C CA . GLU A 1 59 ? 0.979 5.807 -0.878 1.00 0.00 59 GLU A CA 12
ATOM 13524 C C . GLU A 1 59 ? 1.937 5.301 0.202 1.00 0.00 59 GLU A C 12
ATOM 13525 O O . GLU A 1 59 ? 2.830 6.028 0.635 1.00 0.00 59 GLU A O 12
ATOM 13537 N N . GLU A 1 60 ? 1.718 4.059 0.607 1.00 0.00 60 GLU A N 12
ATOM 13538 C CA . GLU A 1 60 ? 2.551 3.447 1.628 1.00 0.00 60 GLU A CA 12
ATOM 13539 C C . GLU A 1 60 ? 3.999 3.349 1.144 1.00 0.00 60 GLU A C 12
ATOM 13540 O O . GLU A 1 60 ? 4.925 3.719 1.865 1.00 0.00 60 GLU A O 12
ATOM 13552 N N . ALA A 1 61 ? 4.150 2.848 -0.073 1.00 0.00 61 ALA A N 12
ATOM 13553 C CA . ALA A 1 61 ? 5.470 2.697 -0.662 1.00 0.00 61 ALA A CA 12
ATOM 13554 C C . ALA A 1 61 ? 6.206 4.037 -0.604 1.00 0.00 61 ALA A C 12
ATOM 13555 O O . ALA A 1 61 ? 7.313 4.118 -0.073 1.00 0.00 61 ALA A O 12
ATOM 13562 N N . MET A 1 62 ? 5.562 5.054 -1.158 1.00 0.00 62 MET A N 12
ATOM 13563 C CA . MET A 1 62 ? 6.142 6.386 -1.176 1.00 0.00 62 MET A CA 12
ATOM 13564 C C . MET A 1 62 ? 6.438 6.874 0.244 1.00 0.00 62 MET A C 12
ATOM 13565 O O . MET A 1 62 ? 7.549 7.315 0.534 1.00 0.00 62 MET A O 12
ATOM 13579 N N . ASN A 1 63 ? 5.424 6.780 1.091 1.00 0.00 63 ASN A N 12
ATOM 13580 C CA . ASN A 1 63 ? 5.561 7.206 2.473 1.00 0.00 63 ASN A CA 12
ATOM 13581 C C . ASN A 1 63 ? 6.879 6.672 3.039 1.00 0.00 63 ASN A C 12
ATOM 13582 O O . ASN A 1 63 ? 7.571 7.371 3.777 1.00 0.00 63 ASN A O 12
ATOM 13593 N N . TRP A 1 64 ? 7.185 5.436 2.672 1.00 0.00 64 TRP A N 12
ATOM 13594 C CA . TRP A 1 64 ? 8.407 4.799 3.134 1.00 0.00 64 TRP A CA 12
ATOM 13595 C C . TRP A 1 64 ? 9.591 5.529 2.496 1.00 0.00 64 TRP A C 12
ATOM 13596 O O . TRP A 1 64 ? 10.599 5.779 3.155 1.00 0.00 64 TRP A O 12
ATOM 13617 N N . LEU A 1 65 ? 9.428 5.851 1.221 1.00 0.00 65 LEU A N 12
ATOM 13618 C CA . LEU A 1 65 ? 10.471 6.547 0.486 1.00 0.00 65 LEU A CA 12
ATOM 13619 C C . LEU A 1 65 ? 10.724 7.909 1.136 1.00 0.00 65 LEU A C 12
ATOM 13620 O O . LEU A 1 65 ? 11.872 8.301 1.338 1.00 0.00 65 LEU A O 12
ATOM 13636 N N . LEU A 1 66 ? 9.632 8.594 1.444 1.00 0.00 66 LEU A N 12
ATOM 13637 C CA . LEU A 1 66 ? 9.720 9.904 2.067 1.00 0.00 66 LEU A CA 12
ATOM 13638 C C . LEU A 1 66 ? 10.349 9.763 3.454 1.00 0.00 66 LEU A C 12
ATOM 13639 O O . LEU A 1 66 ? 10.724 10.757 4.074 1.00 0.00 66 LEU A O 12
ATOM 13655 N N . SER A 1 67 ? 10.445 8.520 3.902 1.00 0.00 67 SER A N 12
ATOM 13656 C CA . SER A 1 67 ? 11.022 8.236 5.205 1.00 0.00 67 SER A CA 12
ATOM 13657 C C . SER A 1 67 ? 12.329 7.458 5.041 1.00 0.00 67 SER A C 12
ATOM 13658 O O . SER A 1 67 ? 13.040 7.218 6.016 1.00 0.00 67 SER A O 12
ATOM 13666 N N . HIS A 1 68 ? 12.607 7.086 3.800 1.00 0.00 68 HIS A N 12
ATOM 13667 C CA . HIS A 1 68 ? 13.816 6.340 3.495 1.00 0.00 68 HIS A CA 12
ATOM 13668 C C . HIS A 1 68 ? 14.504 6.954 2.274 1.00 0.00 68 HIS A C 12
ATOM 13669 O O . HIS A 1 68 ? 15.227 6.267 1.554 1.00 0.00 68 HIS A O 12
ATOM 13683 N N . MET A 1 69 ? 14.253 8.240 2.078 1.00 0.00 69 MET A N 12
ATOM 13684 C CA . MET A 1 69 ? 14.839 8.954 0.957 1.00 0.00 69 MET A CA 12
ATOM 13685 C C . MET A 1 69 ? 16.292 9.335 1.248 1.00 0.00 69 MET A C 12
ATOM 13686 O O . MET A 1 69 ? 17.155 9.214 0.380 1.00 0.00 69 MET A O 12
ATOM 13700 N N . ASP A 1 70 ? 16.517 9.789 2.472 1.00 0.00 70 ASP A N 12
ATOM 13701 C CA . ASP A 1 70 ? 17.850 10.189 2.889 1.00 0.00 70 ASP A CA 12
ATOM 13702 C C . ASP A 1 70 ? 18.431 9.122 3.819 1.00 0.00 70 ASP A C 12
ATOM 13703 O O . ASP A 1 70 ? 18.766 9.410 4.967 1.00 0.00 70 ASP A O 12
ATOM 13712 N N . ASP A 1 71 ? 18.532 7.912 3.289 1.00 0.00 71 ASP A N 12
ATOM 13713 C CA . ASP A 1 71 ? 19.066 6.800 4.057 1.00 0.00 71 ASP A CA 12
ATOM 13714 C C . ASP A 1 71 ? 20.134 6.081 3.230 1.00 0.00 71 ASP A C 12
ATOM 13715 O O . ASP A 1 71 ? 20.120 6.145 2.002 1.00 0.00 71 ASP A O 12
ATOM 13724 N N . PRO A 1 72 ? 21.057 5.395 3.956 1.00 0.00 72 PRO A N 12
ATOM 13725 C CA . PRO A 1 72 ? 22.130 4.665 3.303 1.00 0.00 72 PRO A CA 12
ATOM 13726 C C . PRO A 1 72 ? 21.609 3.369 2.677 1.00 0.00 72 PRO A C 12
ATOM 13727 O O . PRO A 1 72 ? 22.128 2.916 1.657 1.00 0.00 72 PRO A O 12
ATOM 13738 N N . ASP A 1 73 ? 20.590 2.810 3.312 1.00 0.00 73 ASP A N 12
ATOM 13739 C CA . ASP A 1 73 ? 19.994 1.576 2.830 1.00 0.00 73 ASP A CA 12
ATOM 13740 C C . ASP A 1 73 ? 19.363 1.821 1.458 1.00 0.00 73 ASP A C 12
ATOM 13741 O O . ASP A 1 73 ? 19.430 0.965 0.578 1.00 0.00 73 ASP A O 12
ATOM 13750 N N . ILE A 1 74 ? 18.764 2.995 1.319 1.00 0.00 74 ILE A N 12
ATOM 13751 C CA . ILE A 1 74 ? 18.122 3.364 0.069 1.00 0.00 74 ILE A CA 12
ATOM 13752 C C . ILE A 1 74 ? 19.065 3.056 -1.095 1.00 0.00 74 ILE A C 12
ATOM 13753 O O . ILE A 1 74 ? 18.616 2.772 -2.204 1.00 0.00 74 ILE A O 12
ATOM 13769 N N . ASP A 1 75 ? 20.356 3.121 -0.802 1.00 0.00 75 ASP A N 12
ATOM 13770 C CA . ASP A 1 75 ? 21.367 2.852 -1.810 1.00 0.00 75 ASP A CA 12
ATOM 13771 C C . ASP A 1 75 ? 21.685 1.356 -1.821 1.00 0.00 75 ASP A C 12
ATOM 13772 O O . ASP A 1 75 ? 21.988 0.790 -2.870 1.00 0.00 75 ASP A O 12
ATOM 13781 N N . ALA A 1 76 ? 21.605 0.758 -0.641 1.00 0.00 76 ALA A N 12
ATOM 13782 C CA . ALA A 1 76 ? 21.881 -0.662 -0.501 1.00 0.00 76 ALA A CA 12
ATOM 13783 C C . ALA A 1 76 ? 20.970 -1.449 -1.445 1.00 0.00 76 ALA A C 12
ATOM 13784 O O . ALA A 1 76 ? 19.816 -1.076 -1.654 1.00 0.00 76 ALA A O 12
ATOM 13791 N N . PRO A 1 77 ? 21.536 -2.552 -2.004 1.00 0.00 77 PRO A N 12
ATOM 13792 C CA . PRO A 1 77 ? 20.787 -3.395 -2.920 1.00 0.00 77 PRO A CA 12
ATOM 13793 C C . PRO A 1 77 ? 19.771 -4.256 -2.167 1.00 0.00 77 PRO A C 12
ATOM 13794 O O . PRO A 1 77 ? 19.914 -4.485 -0.966 1.00 0.00 77 PRO A O 12
ATOM 13805 N N . ILE A 1 78 ? 18.767 -4.710 -2.903 1.00 0.00 78 ILE A N 12
ATOM 13806 C CA . ILE A 1 78 ? 17.727 -5.541 -2.319 1.00 0.00 78 ILE A CA 12
ATOM 13807 C C . ILE A 1 78 ? 18.246 -6.973 -2.174 1.00 0.00 78 ILE A C 12
ATOM 13808 O O . ILE A 1 78 ? 18.289 -7.512 -1.069 1.00 0.00 78 ILE A O 12
ATOM 13824 N N . SER A 1 79 ? 18.627 -7.548 -3.305 1.00 0.00 79 SER A N 12
ATOM 13825 C CA . SER A 1 79 ? 19.141 -8.907 -3.317 1.00 0.00 79 SER A CA 12
ATOM 13826 C C . SER A 1 79 ? 20.549 -8.928 -3.915 1.00 0.00 79 SER A C 12
ATOM 13827 O O . SER A 1 79 ? 21.181 -9.981 -3.987 1.00 0.00 79 SER A O 12
ATOM 13835 N N . GLY A 1 80 ? 21.000 -7.753 -4.330 1.00 0.00 80 GLY A N 12
ATOM 13836 C CA . GLY A 1 80 ? 22.321 -7.624 -4.919 1.00 0.00 80 GLY A CA 12
ATOM 13837 C C . GLY A 1 80 ? 22.363 -8.250 -6.315 1.00 0.00 80 GLY A C 12
ATOM 13838 O O . GLY A 1 80 ? 21.366 -8.236 -7.035 1.00 0.00 80 GLY A O 12
ATOM 13842 N N . PRO A 1 81 ? 23.557 -8.799 -6.663 1.00 0.00 81 PRO A N 12
ATOM 13843 C CA . PRO A 1 81 ? 23.742 -9.429 -7.959 1.00 0.00 81 PRO A CA 12
ATOM 13844 C C . PRO A 1 81 ? 23.060 -10.798 -8.005 1.00 0.00 81 PRO A C 12
ATOM 13845 O O . PRO A 1 81 ? 22.970 -11.485 -6.988 1.00 0.00 81 PRO A O 12
ATOM 13856 N N . SER A 1 82 ? 22.598 -11.154 -9.195 1.00 0.00 82 SER A N 12
ATOM 13857 C CA . SER A 1 82 ? 21.928 -12.429 -9.387 1.00 0.00 82 SER A CA 12
ATOM 13858 C C . SER A 1 82 ? 22.923 -13.472 -9.899 1.00 0.00 82 SER A C 12
ATOM 13859 O O . SER A 1 82 ? 23.537 -13.286 -10.949 1.00 0.00 82 SER A O 12
ATOM 13867 N N . SER A 1 83 ? 23.053 -14.546 -9.135 1.00 0.00 83 SER A N 12
ATOM 13868 C CA . SER A 1 83 ? 23.963 -15.619 -9.499 1.00 0.00 83 SER A CA 12
ATOM 13869 C C . SER A 1 83 ? 23.529 -16.923 -8.828 1.00 0.00 83 SER A C 12
ATOM 13870 O O . SER A 1 83 ? 23.501 -17.016 -7.602 1.00 0.00 83 SER A O 12
ATOM 13878 N N . GLY A 1 84 ? 23.200 -17.899 -9.662 1.00 0.00 84 GLY A N 12
ATOM 13879 C CA . GLY A 1 84 ? 22.769 -19.195 -9.165 1.00 0.00 84 GLY A CA 12
ATOM 13880 C C . GLY A 1 84 ? 21.915 -19.924 -10.205 1.00 0.00 84 GLY A C 12
ATOM 13881 O O . GLY A 1 84 ? 22.084 -19.719 -11.406 1.00 0.00 84 GLY A O 12
ATOM 13885 N N . GLY A 1 1 ? -0.262 -8.443 -44.999 1.00 0.00 1 GLY A N 13
ATOM 13886 C CA . GLY A 1 1 ? -1.659 -8.408 -45.399 1.00 0.00 1 GLY A CA 13
ATOM 13887 C C . GLY A 1 1 ? -2.531 -7.813 -44.291 1.00 0.00 1 GLY A C 13
ATOM 13888 O O . GLY A 1 1 ? -2.321 -8.094 -43.112 1.00 0.00 1 GLY A O 13
ATOM 13892 N N . SER A 1 2 ? -3.491 -7.001 -44.710 1.00 0.00 2 SER A N 13
ATOM 13893 C CA . SER A 1 2 ? -4.395 -6.363 -43.768 1.00 0.00 2 SER A CA 13
ATOM 13894 C C . SER A 1 2 ? -5.827 -6.847 -44.009 1.00 0.00 2 SER A C 13
ATOM 13895 O O . SER A 1 2 ? -6.569 -6.241 -44.781 1.00 0.00 2 SER A O 13
ATOM 13903 N N . SER A 1 3 ? -6.172 -7.933 -43.335 1.00 0.00 3 SER A N 13
ATOM 13904 C CA . SER A 1 3 ? -7.501 -8.505 -43.466 1.00 0.00 3 SER A CA 13
ATOM 13905 C C . SER A 1 3 ? -7.948 -9.103 -42.130 1.00 0.00 3 SER A C 13
ATOM 13906 O O . SER A 1 3 ? -8.970 -8.701 -41.577 1.00 0.00 3 SER A O 13
ATOM 13914 N N . GLY A 1 4 ? -7.159 -10.054 -41.651 1.00 0.00 4 GLY A N 13
ATOM 13915 C CA . GLY A 1 4 ? -7.460 -10.711 -40.390 1.00 0.00 4 GLY A CA 13
ATOM 13916 C C . GLY A 1 4 ? -6.513 -11.887 -40.145 1.00 0.00 4 GLY A C 13
ATOM 13917 O O . GLY A 1 4 ? -6.120 -12.579 -41.084 1.00 0.00 4 GLY A O 13
ATOM 13921 N N . SER A 1 5 ? -6.174 -12.079 -38.879 1.00 0.00 5 SER A N 13
ATOM 13922 C CA . SER A 1 5 ? -5.280 -13.159 -38.499 1.00 0.00 5 SER A CA 13
ATOM 13923 C C . SER A 1 5 ? -5.808 -13.859 -37.245 1.00 0.00 5 SER A C 13
ATOM 13924 O O . SER A 1 5 ? -6.058 -15.063 -37.261 1.00 0.00 5 SER A O 13
ATOM 13932 N N . SER A 1 6 ? -5.963 -13.074 -36.189 1.00 0.00 6 SER A N 13
ATOM 13933 C CA . SER A 1 6 ? -6.458 -13.603 -34.929 1.00 0.00 6 SER A CA 13
ATOM 13934 C C . SER A 1 6 ? -7.040 -12.472 -34.079 1.00 0.00 6 SER A C 13
ATOM 13935 O O . SER A 1 6 ? -6.300 -11.647 -33.546 1.00 0.00 6 SER A O 13
ATOM 13943 N N . GLY A 1 7 ? -8.361 -12.470 -33.980 1.00 0.00 7 GLY A N 13
ATOM 13944 C CA . GLY A 1 7 ? -9.052 -11.454 -33.204 1.00 0.00 7 GLY A CA 13
ATOM 13945 C C . GLY A 1 7 ? -8.920 -11.726 -31.704 1.00 0.00 7 GLY A C 13
ATOM 13946 O O . GLY A 1 7 ? -9.889 -12.114 -31.052 1.00 0.00 7 GLY A O 13
ATOM 13950 N N . GLY A 1 8 ? -7.714 -11.512 -31.200 1.00 0.00 8 GLY A N 13
ATOM 13951 C CA . GLY A 1 8 ? -7.443 -11.730 -29.789 1.00 0.00 8 GLY A CA 13
ATOM 13952 C C . GLY A 1 8 ? -6.639 -10.569 -29.200 1.00 0.00 8 GLY A C 13
ATOM 13953 O O . GLY A 1 8 ? -6.479 -9.531 -29.840 1.00 0.00 8 GLY A O 13
ATOM 13957 N N . GLU A 1 9 ? -6.153 -10.784 -27.986 1.00 0.00 9 GLU A N 13
ATOM 13958 C CA . GLU A 1 9 ? -5.369 -9.769 -27.303 1.00 0.00 9 GLU A CA 13
ATOM 13959 C C . GLU A 1 9 ? -3.979 -10.311 -26.963 1.00 0.00 9 GLU A C 13
ATOM 13960 O O . GLU A 1 9 ? -2.983 -9.602 -27.096 1.00 0.00 9 GLU A O 13
ATOM 13972 N N . GLU A 1 10 ? -3.957 -11.563 -26.530 1.00 0.00 10 GLU A N 13
ATOM 13973 C CA . GLU A 1 10 ? -2.706 -12.208 -26.170 1.00 0.00 10 GLU A CA 13
ATOM 13974 C C . GLU A 1 10 ? -2.427 -13.385 -27.106 1.00 0.00 10 GLU A C 13
ATOM 13975 O O . GLU A 1 10 ? -1.271 -13.697 -27.390 1.00 0.00 10 GLU A O 13
ATOM 13987 N N . LEU A 1 11 ? -3.505 -14.007 -27.560 1.00 0.00 11 LEU A N 13
ATOM 13988 C CA . LEU A 1 11 ? -3.391 -15.144 -28.458 1.00 0.00 11 LEU A CA 13
ATOM 13989 C C . LEU A 1 11 ? -2.644 -16.276 -27.750 1.00 0.00 11 LEU A C 13
ATOM 13990 O O . LEU A 1 11 ? -1.674 -16.032 -27.034 1.00 0.00 11 LEU A O 13
ATOM 14006 N N . LEU A 1 12 ? -3.126 -17.490 -27.973 1.00 0.00 12 LEU A N 13
ATOM 14007 C CA . LEU A 1 12 ? -2.516 -18.660 -27.364 1.00 0.00 12 LEU A CA 13
ATOM 14008 C C . LEU A 1 12 ? -2.781 -18.642 -25.858 1.00 0.00 12 LEU A C 13
ATOM 14009 O O . LEU A 1 12 ? -2.757 -17.584 -25.232 1.00 0.00 12 LEU A O 13
ATOM 14025 N N . PRO A 1 13 ? -3.035 -19.859 -25.305 1.00 0.00 13 PRO A N 13
ATOM 14026 C CA . PRO A 1 13 ? -3.304 -19.993 -23.883 1.00 0.00 13 PRO A CA 13
ATOM 14027 C C . PRO A 1 13 ? -2.018 -19.851 -23.066 1.00 0.00 13 PRO A C 13
ATOM 14028 O O . PRO A 1 13 ? -1.022 -20.513 -23.349 1.00 0.00 13 PRO A O 13
ATOM 14039 N N . ASP A 1 14 ? -2.083 -18.982 -22.068 1.00 0.00 14 ASP A N 13
ATOM 14040 C CA . ASP A 1 14 ? -0.936 -18.744 -21.207 1.00 0.00 14 ASP A CA 13
ATOM 14041 C C . ASP A 1 14 ? -1.424 -18.297 -19.827 1.00 0.00 14 ASP A C 13
ATOM 14042 O O . ASP A 1 14 ? -1.434 -17.104 -19.525 1.00 0.00 14 ASP A O 13
ATOM 14051 N N . GLY A 1 15 ? -1.816 -19.277 -19.027 1.00 0.00 15 GLY A N 13
ATOM 14052 C CA . GLY A 1 15 ? -2.304 -19.000 -17.687 1.00 0.00 15 GLY A CA 13
ATOM 14053 C C . GLY A 1 15 ? -2.235 -20.250 -16.809 1.00 0.00 15 GLY A C 13
ATOM 14054 O O . GLY A 1 15 ? -3.224 -20.967 -16.663 1.00 0.00 15 GLY A O 13
ATOM 14058 N N . VAL A 1 16 ? -1.056 -20.475 -16.246 1.00 0.00 16 VAL A N 13
ATOM 14059 C CA . VAL A 1 16 ? -0.845 -21.627 -15.385 1.00 0.00 16 VAL A CA 13
ATOM 14060 C C . VAL A 1 16 ? -0.257 -21.161 -14.052 1.00 0.00 16 VAL A C 13
ATOM 14061 O O . VAL A 1 16 ? 0.915 -20.796 -13.980 1.00 0.00 16 VAL A O 13
ATOM 14074 N N . PRO A 1 17 ? -1.121 -21.189 -13.002 1.00 0.00 17 PRO A N 13
ATOM 14075 C CA . PRO A 1 17 ? -0.699 -20.775 -11.674 1.00 0.00 17 PRO A CA 13
ATOM 14076 C C . PRO A 1 17 ? 0.184 -21.840 -11.022 1.00 0.00 17 PRO A C 13
ATOM 14077 O O . PRO A 1 17 ? -0.320 -22.810 -10.458 1.00 0.00 17 PRO A O 13
ATOM 14088 N N . GLU A 1 18 ? 1.488 -21.624 -11.120 1.00 0.00 18 GLU A N 13
ATOM 14089 C CA . GLU A 1 18 ? 2.446 -22.553 -10.547 1.00 0.00 18 GLU A CA 13
ATOM 14090 C C . GLU A 1 18 ? 3.828 -21.903 -10.457 1.00 0.00 18 GLU A C 13
ATOM 14091 O O . GLU A 1 18 ? 4.013 -20.768 -10.893 1.00 0.00 18 GLU A O 13
ATOM 14103 N N . GLU A 1 19 ? 4.763 -22.651 -9.890 1.00 0.00 19 GLU A N 13
ATOM 14104 C CA . GLU A 1 19 ? 6.123 -22.161 -9.738 1.00 0.00 19 GLU A CA 13
ATOM 14105 C C . GLU A 1 19 ? 6.134 -20.875 -8.909 1.00 0.00 19 GLU A C 13
ATOM 14106 O O . GLU A 1 19 ? 5.975 -19.782 -9.451 1.00 0.00 19 GLU A O 13
ATOM 14118 N N . VAL A 1 20 ? 6.325 -21.048 -7.609 1.00 0.00 20 VAL A N 13
ATOM 14119 C CA . VAL A 1 20 ? 6.359 -19.915 -6.701 1.00 0.00 20 VAL A CA 13
ATOM 14120 C C . VAL A 1 20 ? 7.285 -20.237 -5.526 1.00 0.00 20 VAL A C 13
ATOM 14121 O O . VAL A 1 20 ? 7.437 -21.398 -5.151 1.00 0.00 20 VAL A O 13
ATOM 14134 N N . MET A 1 21 ? 7.879 -19.187 -4.977 1.00 0.00 21 MET A N 13
ATOM 14135 C CA . MET A 1 21 ? 8.785 -19.344 -3.852 1.00 0.00 21 MET A CA 13
ATOM 14136 C C . MET A 1 21 ? 8.029 -19.267 -2.524 1.00 0.00 21 MET A C 13
ATOM 14137 O O . MET A 1 21 ? 8.603 -18.900 -1.500 1.00 0.00 21 MET A O 13
ATOM 14151 N N . GLU A 1 22 ? 6.753 -19.618 -2.585 1.00 0.00 22 GLU A N 13
ATOM 14152 C CA . GLU A 1 22 ? 5.913 -19.593 -1.400 1.00 0.00 22 GLU A CA 13
ATOM 14153 C C . GLU A 1 22 ? 5.878 -18.185 -0.803 1.00 0.00 22 GLU A C 13
ATOM 14154 O O . GLU A 1 22 ? 6.755 -17.368 -1.080 1.00 0.00 22 GLU A O 13
ATOM 14166 N N . SER A 1 23 ? 4.856 -17.944 0.005 1.00 0.00 23 SER A N 13
ATOM 14167 C CA . SER A 1 23 ? 4.696 -16.649 0.644 1.00 0.00 23 SER A CA 13
ATOM 14168 C C . SER A 1 23 ? 5.827 -16.417 1.648 1.00 0.00 23 SER A C 13
ATOM 14169 O O . SER A 1 23 ? 5.636 -16.580 2.852 1.00 0.00 23 SER A O 13
ATOM 14177 N N . ALA A 1 24 ? 6.979 -16.039 1.115 1.00 0.00 24 ALA A N 13
ATOM 14178 C CA . ALA A 1 24 ? 8.141 -15.782 1.949 1.00 0.00 24 ALA A CA 13
ATOM 14179 C C . ALA A 1 24 ? 8.730 -14.417 1.590 1.00 0.00 24 ALA A C 13
ATOM 14180 O O . ALA A 1 24 ? 9.520 -14.304 0.654 1.00 0.00 24 ALA A O 13
ATOM 14187 N N . GLN A 1 25 ? 8.322 -13.413 2.353 1.00 0.00 25 GLN A N 13
ATOM 14188 C CA . GLN A 1 25 ? 8.799 -12.059 2.127 1.00 0.00 25 GLN A CA 13
ATOM 14189 C C . GLN A 1 25 ? 7.942 -11.364 1.067 1.00 0.00 25 GLN A C 13
ATOM 14190 O O . GLN A 1 25 ? 7.387 -12.019 0.186 1.00 0.00 25 GLN A O 13
ATOM 14204 N N . PRO A 1 26 ? 7.860 -10.013 1.190 1.00 0.00 26 PRO A N 13
ATOM 14205 C CA . PRO A 1 26 ? 7.080 -9.222 0.253 1.00 0.00 26 PRO A CA 13
ATOM 14206 C C . PRO A 1 26 ? 7.804 -9.090 -1.088 1.00 0.00 26 PRO A C 13
ATOM 14207 O O . PRO A 1 26 ? 8.929 -9.565 -1.240 1.00 0.00 26 PRO A O 13
ATOM 14218 N N . VAL A 1 27 ? 7.130 -8.443 -2.027 1.00 0.00 27 VAL A N 13
ATOM 14219 C CA . VAL A 1 27 ? 7.695 -8.243 -3.351 1.00 0.00 27 VAL A CA 13
ATOM 14220 C C . VAL A 1 27 ? 7.352 -6.834 -3.839 1.00 0.00 27 VAL A C 13
ATOM 14221 O O . VAL A 1 27 ? 6.207 -6.398 -3.733 1.00 0.00 27 VAL A O 13
ATOM 14234 N N . ALA A 1 28 ? 8.366 -6.161 -4.363 1.00 0.00 28 ALA A N 13
ATOM 14235 C CA . ALA A 1 28 ? 8.187 -4.810 -4.868 1.00 0.00 28 ALA A CA 13
ATOM 14236 C C . ALA A 1 28 ? 7.182 -4.831 -6.021 1.00 0.00 28 ALA A C 13
ATOM 14237 O O . ALA A 1 28 ? 7.566 -4.966 -7.182 1.00 0.00 28 ALA A O 13
ATOM 14244 N N . ASN A 1 29 ? 5.914 -4.695 -5.662 1.00 0.00 29 ASN A N 13
ATOM 14245 C CA . ASN A 1 29 ? 4.851 -4.696 -6.652 1.00 0.00 29 ASN A CA 13
ATOM 14246 C C . ASN A 1 29 ? 5.299 -3.895 -7.876 1.00 0.00 29 ASN A C 13
ATOM 14247 O O . ASN A 1 29 ? 5.739 -2.753 -7.747 1.00 0.00 29 ASN A O 13
ATOM 14258 N N . GLU A 1 30 ? 5.171 -4.523 -9.035 1.00 0.00 30 GLU A N 13
ATOM 14259 C CA . GLU A 1 30 ? 5.557 -3.883 -10.281 1.00 0.00 30 GLU A CA 13
ATOM 14260 C C . GLU A 1 30 ? 4.626 -2.707 -10.584 1.00 0.00 30 GLU A C 13
ATOM 14261 O O . GLU A 1 30 ? 5.004 -1.780 -11.298 1.00 0.00 30 GLU A O 13
ATOM 14273 N N . GLU A 1 31 ? 3.427 -2.784 -10.026 1.00 0.00 31 GLU A N 13
ATOM 14274 C CA . GLU A 1 31 ? 2.439 -1.738 -10.227 1.00 0.00 31 GLU A CA 13
ATOM 14275 C C . GLU A 1 31 ? 2.756 -0.531 -9.342 1.00 0.00 31 GLU A C 13
ATOM 14276 O O . GLU A 1 31 ? 2.792 0.602 -9.820 1.00 0.00 31 GLU A O 13
ATOM 14288 N N . ILE A 1 32 ? 2.977 -0.815 -8.067 1.00 0.00 32 ILE A N 13
ATOM 14289 C CA . ILE A 1 32 ? 3.290 0.234 -7.110 1.00 0.00 32 ILE A CA 13
ATOM 14290 C C . ILE A 1 32 ? 4.616 0.892 -7.496 1.00 0.00 32 ILE A C 13
ATOM 14291 O O . ILE A 1 32 ? 4.754 2.112 -7.417 1.00 0.00 32 ILE A O 13
ATOM 14307 N N . VAL A 1 33 ? 5.558 0.056 -7.907 1.00 0.00 33 VAL A N 13
ATOM 14308 C CA . VAL A 1 33 ? 6.868 0.541 -8.306 1.00 0.00 33 VAL A CA 13
ATOM 14309 C C . VAL A 1 33 ? 6.744 1.301 -9.628 1.00 0.00 33 VAL A C 13
ATOM 14310 O O . VAL A 1 33 ? 7.225 2.427 -9.749 1.00 0.00 33 VAL A O 13
ATOM 14323 N N . ALA A 1 34 ? 6.097 0.655 -10.587 1.00 0.00 34 ALA A N 13
ATOM 14324 C CA . ALA A 1 34 ? 5.904 1.256 -11.896 1.00 0.00 34 ALA A CA 13
ATOM 14325 C C . ALA A 1 34 ? 5.336 2.666 -11.726 1.00 0.00 34 ALA A C 13
ATOM 14326 O O . ALA A 1 34 ? 5.599 3.548 -12.543 1.00 0.00 34 ALA A O 13
ATOM 14333 N N . GLN A 1 35 ? 4.567 2.836 -10.661 1.00 0.00 35 GLN A N 13
ATOM 14334 C CA . GLN A 1 35 ? 3.960 4.124 -10.373 1.00 0.00 35 GLN A CA 13
ATOM 14335 C C . GLN A 1 35 ? 4.999 5.082 -9.786 1.00 0.00 35 GLN A C 13
ATOM 14336 O O . GLN A 1 35 ? 5.097 6.233 -10.209 1.00 0.00 35 GLN A O 13
ATOM 14350 N N . LEU A 1 36 ? 5.748 4.571 -8.820 1.00 0.00 36 LEU A N 13
ATOM 14351 C CA . LEU A 1 36 ? 6.776 5.366 -8.170 1.00 0.00 36 LEU A CA 13
ATOM 14352 C C . LEU A 1 36 ? 7.865 5.712 -9.186 1.00 0.00 36 LEU A C 13
ATOM 14353 O O . LEU A 1 36 ? 8.230 6.877 -9.338 1.00 0.00 36 LEU A O 13
ATOM 14369 N N . VAL A 1 37 ? 8.354 4.679 -9.857 1.00 0.00 37 VAL A N 13
ATOM 14370 C CA . VAL A 1 37 ? 9.395 4.860 -10.855 1.00 0.00 37 VAL A CA 13
ATOM 14371 C C . VAL A 1 37 ? 8.942 5.908 -11.874 1.00 0.00 37 VAL A C 13
ATOM 14372 O O . VAL A 1 37 ? 9.766 6.494 -12.574 1.00 0.00 37 VAL A O 13
ATOM 14385 N N . SER A 1 38 ? 7.634 6.112 -11.924 1.00 0.00 38 SER A N 13
ATOM 14386 C CA . SER A 1 38 ? 7.062 7.079 -12.845 1.00 0.00 38 SER A CA 13
ATOM 14387 C C . SER A 1 38 ? 6.981 8.453 -12.178 1.00 0.00 38 SER A C 13
ATOM 14388 O O . SER A 1 38 ? 7.255 9.471 -12.811 1.00 0.00 38 SER A O 13
ATOM 14396 N N . MET A 1 39 ? 6.604 8.438 -10.908 1.00 0.00 39 MET A N 13
ATOM 14397 C CA . MET A 1 39 ? 6.484 9.670 -10.148 1.00 0.00 39 MET A CA 13
ATOM 14398 C C . MET A 1 39 ? 7.797 10.456 -10.166 1.00 0.00 39 MET A C 13
ATOM 14399 O O . MET A 1 39 ? 7.793 11.681 -10.061 1.00 0.00 39 MET A O 13
ATOM 14413 N N . GLY A 1 40 ? 8.889 9.718 -10.301 1.00 0.00 40 GLY A N 13
ATOM 14414 C CA . GLY A 1 40 ? 10.207 10.330 -10.334 1.00 0.00 40 GLY A CA 13
ATOM 14415 C C . GLY A 1 40 ? 11.074 9.827 -9.179 1.00 0.00 40 GLY A C 13
ATOM 14416 O O . GLY A 1 40 ? 11.790 10.606 -8.550 1.00 0.00 40 GLY A O 13
ATOM 14420 N N . PHE A 1 41 ? 10.983 8.528 -8.934 1.00 0.00 41 PHE A N 13
ATOM 14421 C CA . PHE A 1 41 ? 11.750 7.912 -7.865 1.00 0.00 41 PHE A CA 13
ATOM 14422 C C . PHE A 1 41 ? 12.712 6.858 -8.418 1.00 0.00 41 PHE A C 13
ATOM 14423 O O . PHE A 1 41 ? 12.718 6.586 -9.618 1.00 0.00 41 PHE A O 13
ATOM 14440 N N . SER A 1 42 ? 13.502 6.293 -7.517 1.00 0.00 42 SER A N 13
ATOM 14441 C CA . SER A 1 42 ? 14.465 5.275 -7.899 1.00 0.00 42 SER A CA 13
ATOM 14442 C C . SER A 1 42 ? 13.852 3.884 -7.727 1.00 0.00 42 SER A C 13
ATOM 14443 O O . SER A 1 42 ? 13.514 3.484 -6.614 1.00 0.00 42 SER A O 13
ATOM 14451 N N . GLN A 1 43 ? 13.728 3.184 -8.845 1.00 0.00 43 GLN A N 13
ATOM 14452 C CA . GLN A 1 43 ? 13.162 1.846 -8.832 1.00 0.00 43 GLN A CA 13
ATOM 14453 C C . GLN A 1 43 ? 13.669 1.067 -7.616 1.00 0.00 43 GLN A C 13
ATOM 14454 O O . GLN A 1 43 ? 12.882 0.657 -6.765 1.00 0.00 43 GLN A O 13
ATOM 14468 N N . LEU A 1 44 ? 14.981 0.888 -7.573 1.00 0.00 44 LEU A N 13
ATOM 14469 C CA . LEU A 1 44 ? 15.602 0.166 -6.476 1.00 0.00 44 LEU A CA 13
ATOM 14470 C C . LEU A 1 44 ? 14.918 0.553 -5.164 1.00 0.00 44 LEU A C 13
ATOM 14471 O O . LEU A 1 44 ? 14.613 -0.308 -4.340 1.00 0.00 44 LEU A O 13
ATOM 14487 N N . HIS A 1 45 ? 14.695 1.850 -5.010 1.00 0.00 45 HIS A N 13
ATOM 14488 C CA . HIS A 1 45 ? 14.052 2.363 -3.812 1.00 0.00 45 HIS A CA 13
ATOM 14489 C C . HIS A 1 45 ? 12.554 2.057 -3.863 1.00 0.00 45 HIS A C 13
ATOM 14490 O O . HIS A 1 45 ? 11.989 1.543 -2.899 1.00 0.00 45 HIS A O 13
ATOM 14504 N N . CYS A 1 46 ? 11.954 2.386 -4.997 1.00 0.00 46 CYS A N 13
ATOM 14505 C CA . CYS A 1 46 ? 10.532 2.153 -5.187 1.00 0.00 46 CYS A CA 13
ATOM 14506 C C . CYS A 1 46 ? 10.220 0.717 -4.761 1.00 0.00 46 CYS A C 13
ATOM 14507 O O . CYS A 1 46 ? 9.189 0.460 -4.142 1.00 0.00 46 CYS A O 13
ATOM 14515 N N . GLN A 1 47 ? 11.129 -0.181 -5.110 1.00 0.00 47 GLN A N 13
ATOM 14516 C CA . GLN A 1 47 ? 10.964 -1.584 -4.771 1.00 0.00 47 GLN A CA 13
ATOM 14517 C C . GLN A 1 47 ? 10.967 -1.768 -3.252 1.00 0.00 47 GLN A C 13
ATOM 14518 O O . GLN A 1 47 ? 10.010 -2.292 -2.685 1.00 0.00 47 GLN A O 13
ATOM 14532 N N . LYS A 1 48 ? 12.055 -1.326 -2.638 1.00 0.00 48 LYS A N 13
ATOM 14533 C CA . LYS A 1 48 ? 12.196 -1.435 -1.196 1.00 0.00 48 LYS A CA 13
ATOM 14534 C C . LYS A 1 48 ? 10.954 -0.849 -0.520 1.00 0.00 48 LYS A C 13
ATOM 14535 O O . LYS A 1 48 ? 10.253 -1.546 0.211 1.00 0.00 48 LYS A O 13
ATOM 14554 N N . ALA A 1 49 ? 10.721 0.428 -0.789 1.00 0.00 49 ALA A N 13
ATOM 14555 C CA . ALA A 1 49 ? 9.577 1.116 -0.217 1.00 0.00 49 ALA A CA 13
ATOM 14556 C C . ALA A 1 49 ? 8.381 0.163 -0.177 1.00 0.00 49 ALA A C 13
ATOM 14557 O O . ALA A 1 49 ? 8.005 -0.322 0.888 1.00 0.00 49 ALA A O 13
ATOM 14564 N N . ALA A 1 50 ? 7.817 -0.077 -1.352 1.00 0.00 50 ALA A N 13
ATOM 14565 C CA . ALA A 1 50 ? 6.671 -0.964 -1.465 1.00 0.00 50 ALA A CA 13
ATOM 14566 C C . ALA A 1 50 ? 6.893 -2.191 -0.580 1.00 0.00 50 ALA A C 13
ATOM 14567 O O . ALA A 1 50 ? 6.133 -2.431 0.357 1.00 0.00 50 ALA A O 13
ATOM 14574 N N . ILE A 1 51 ? 7.938 -2.937 -0.907 1.00 0.00 51 ILE A N 13
ATOM 14575 C CA . ILE A 1 51 ? 8.270 -4.134 -0.154 1.00 0.00 51 ILE A CA 13
ATOM 14576 C C . ILE A 1 51 ? 8.177 -3.831 1.343 1.00 0.00 51 ILE A C 13
ATOM 14577 O O . ILE A 1 51 ? 7.429 -4.486 2.068 1.00 0.00 51 ILE A O 13
ATOM 14593 N N . ASN A 1 52 ? 8.947 -2.838 1.762 1.00 0.00 52 ASN A N 13
ATOM 14594 C CA . ASN A 1 52 ? 8.961 -2.440 3.160 1.00 0.00 52 ASN A CA 13
ATOM 14595 C C . ASN A 1 52 ? 7.522 -2.280 3.655 1.00 0.00 52 ASN A C 13
ATOM 14596 O O . ASN A 1 52 ? 7.233 -2.528 4.824 1.00 0.00 52 ASN A O 13
ATOM 14607 N N . THR A 1 53 ? 6.658 -1.867 2.739 1.00 0.00 53 THR A N 13
ATOM 14608 C CA . THR A 1 53 ? 5.256 -1.671 3.068 1.00 0.00 53 THR A CA 13
ATOM 14609 C C . THR A 1 53 ? 4.401 -2.769 2.432 1.00 0.00 53 THR A C 13
ATOM 14610 O O . THR A 1 53 ? 3.224 -2.556 2.145 1.00 0.00 53 THR A O 13
ATOM 14621 N N . SER A 1 54 ? 5.026 -3.920 2.230 1.00 0.00 54 SER A N 13
ATOM 14622 C CA . SER A 1 54 ? 4.337 -5.051 1.633 1.00 0.00 54 SER A CA 13
ATOM 14623 C C . SER A 1 54 ? 3.487 -4.581 0.451 1.00 0.00 54 SER A C 13
ATOM 14624 O O . SER A 1 54 ? 2.472 -5.197 0.129 1.00 0.00 54 SER A O 13
ATOM 14632 N N . ASN A 1 55 ? 3.932 -3.495 -0.163 1.00 0.00 55 ASN A N 13
ATOM 14633 C CA . ASN A 1 55 ? 3.225 -2.936 -1.302 1.00 0.00 55 ASN A CA 13
ATOM 14634 C C . ASN A 1 55 ? 1.755 -2.726 -0.931 1.00 0.00 55 ASN A C 13
ATOM 14635 O O . ASN A 1 55 ? 0.869 -2.906 -1.765 1.00 0.00 55 ASN A O 13
ATOM 14646 N N . ALA A 1 56 ? 1.542 -2.348 0.320 1.00 0.00 56 ALA A N 13
ATOM 14647 C CA . ALA A 1 56 ? 0.195 -2.112 0.812 1.00 0.00 56 ALA A CA 13
ATOM 14648 C C . ALA A 1 56 ? -0.527 -1.152 -0.135 1.00 0.00 56 ALA A C 13
ATOM 14649 O O . ALA A 1 56 ? -1.702 -1.346 -0.445 1.00 0.00 56 ALA A O 13
ATOM 14656 N N . GLY A 1 57 ? 0.205 -0.136 -0.569 1.00 0.00 57 GLY A N 13
ATOM 14657 C CA . GLY A 1 57 ? -0.352 0.855 -1.474 1.00 0.00 57 GLY A CA 13
ATOM 14658 C C . GLY A 1 57 ? 0.724 1.839 -1.938 1.00 0.00 57 GLY A C 13
ATOM 14659 O O . GLY A 1 57 ? 1.693 2.088 -1.223 1.00 0.00 57 GLY A O 13
ATOM 14663 N N . VAL A 1 58 ? 0.518 2.371 -3.134 1.00 0.00 58 VAL A N 13
ATOM 14664 C CA . VAL A 1 58 ? 1.458 3.322 -3.702 1.00 0.00 58 VAL A CA 13
ATOM 14665 C C . VAL A 1 58 ? 1.833 4.359 -2.641 1.00 0.00 58 VAL A C 13
ATOM 14666 O O . VAL A 1 58 ? 3.013 4.611 -2.404 1.00 0.00 58 VAL A O 13
ATOM 14679 N N . GLU A 1 59 ? 0.806 4.931 -2.030 1.00 0.00 59 GLU A N 13
ATOM 14680 C CA . GLU A 1 59 ? 1.013 5.934 -0.999 1.00 0.00 59 GLU A CA 13
ATOM 14681 C C . GLU A 1 59 ? 1.951 5.397 0.084 1.00 0.00 59 GLU A C 13
ATOM 14682 O O . GLU A 1 59 ? 2.865 6.095 0.519 1.00 0.00 59 GLU A O 13
ATOM 14694 N N . GLU A 1 60 ? 1.692 4.162 0.487 1.00 0.00 60 GLU A N 13
ATOM 14695 C CA . GLU A 1 60 ? 2.501 3.524 1.511 1.00 0.00 60 GLU A CA 13
ATOM 14696 C C . GLU A 1 60 ? 3.951 3.398 1.039 1.00 0.00 60 GLU A C 13
ATOM 14697 O O . GLU A 1 60 ? 4.875 3.800 1.746 1.00 0.00 60 GLU A O 13
ATOM 14709 N N . ALA A 1 61 ? 4.106 2.840 -0.153 1.00 0.00 61 ALA A N 13
ATOM 14710 C CA . ALA A 1 61 ? 5.428 2.657 -0.727 1.00 0.00 61 ALA A CA 13
ATOM 14711 C C . ALA A 1 61 ? 6.175 3.992 -0.713 1.00 0.00 61 ALA A C 13
ATOM 14712 O O . ALA A 1 61 ? 7.262 4.094 -0.147 1.00 0.00 61 ALA A O 13
ATOM 14719 N N . MET A 1 62 ? 5.562 4.983 -1.345 1.00 0.00 62 MET A N 13
ATOM 14720 C CA . MET A 1 62 ? 6.155 6.307 -1.412 1.00 0.00 62 MET A CA 13
ATOM 14721 C C . MET A 1 62 ? 6.467 6.841 -0.013 1.00 0.00 62 MET A C 13
ATOM 14722 O O . MET A 1 62 ? 7.593 7.253 0.261 1.00 0.00 62 MET A O 13
ATOM 14736 N N . ASN A 1 63 ? 5.450 6.815 0.836 1.00 0.00 63 ASN A N 13
ATOM 14737 C CA . ASN A 1 63 ? 5.602 7.291 2.201 1.00 0.00 63 ASN A CA 13
ATOM 14738 C C . ASN A 1 63 ? 6.922 6.772 2.773 1.00 0.00 63 ASN A C 13
ATOM 14739 O O . ASN A 1 63 ? 7.673 7.525 3.391 1.00 0.00 63 ASN A O 13
ATOM 14750 N N . TRP A 1 64 ? 7.164 5.489 2.547 1.00 0.00 64 TRP A N 13
ATOM 14751 C CA . TRP A 1 64 ? 8.381 4.860 3.033 1.00 0.00 64 TRP A CA 13
ATOM 14752 C C . TRP A 1 64 ? 9.571 5.572 2.387 1.00 0.00 64 TRP A C 13
ATOM 14753 O O . TRP A 1 64 ? 10.547 5.895 3.062 1.00 0.00 64 TRP A O 13
ATOM 14774 N N . LEU A 1 65 ? 9.451 5.795 1.086 1.00 0.00 65 LEU A N 13
ATOM 14775 C CA . LEU A 1 65 ? 10.505 6.463 0.341 1.00 0.00 65 LEU A CA 13
ATOM 14776 C C . LEU A 1 65 ? 10.769 7.837 0.959 1.00 0.00 65 LEU A C 13
ATOM 14777 O O . LEU A 1 65 ? 11.920 8.242 1.113 1.00 0.00 65 LEU A O 13
ATOM 14793 N N . LEU A 1 66 ? 9.683 8.517 1.297 1.00 0.00 66 LEU A N 13
ATOM 14794 C CA . LEU A 1 66 ? 9.783 9.838 1.895 1.00 0.00 66 LEU A CA 13
ATOM 14795 C C . LEU A 1 66 ? 10.392 9.715 3.293 1.00 0.00 66 LEU A C 13
ATOM 14796 O O . LEU A 1 66 ? 10.732 10.720 3.916 1.00 0.00 66 LEU A O 13
ATOM 14812 N N . SER A 1 67 ? 10.512 8.475 3.745 1.00 0.00 67 SER A N 13
ATOM 14813 C CA . SER A 1 67 ? 11.074 8.209 5.058 1.00 0.00 67 SER A CA 13
ATOM 14814 C C . SER A 1 67 ? 12.382 7.427 4.918 1.00 0.00 67 SER A C 13
ATOM 14815 O O . SER A 1 67 ? 13.095 7.222 5.899 1.00 0.00 67 SER A O 13
ATOM 14823 N N . HIS A 1 68 ? 12.658 7.013 3.690 1.00 0.00 68 HIS A N 13
ATOM 14824 C CA . HIS A 1 68 ? 13.868 6.258 3.409 1.00 0.00 68 HIS A CA 13
ATOM 14825 C C . HIS A 1 68 ? 14.590 6.875 2.210 1.00 0.00 68 HIS A C 13
ATOM 14826 O O . HIS A 1 68 ? 15.403 6.215 1.564 1.00 0.00 68 HIS A O 13
ATOM 14840 N N . MET A 1 69 ? 14.267 8.133 1.948 1.00 0.00 69 MET A N 13
ATOM 14841 C CA . MET A 1 69 ? 14.875 8.846 0.837 1.00 0.00 69 MET A CA 13
ATOM 14842 C C . MET A 1 69 ? 16.315 9.245 1.164 1.00 0.00 69 MET A C 13
ATOM 14843 O O . MET A 1 69 ? 17.203 9.126 0.321 1.00 0.00 69 MET A O 13
ATOM 14857 N N . ASP A 1 70 ? 16.503 9.710 2.391 1.00 0.00 70 ASP A N 13
ATOM 14858 C CA . ASP A 1 70 ? 17.820 10.127 2.840 1.00 0.00 70 ASP A CA 13
ATOM 14859 C C . ASP A 1 70 ? 18.381 9.080 3.804 1.00 0.00 70 ASP A C 13
ATOM 14860 O O . ASP A 1 70 ? 18.720 9.398 4.943 1.00 0.00 70 ASP A O 13
ATOM 14869 N N . ASP A 1 71 ? 18.461 7.852 3.313 1.00 0.00 71 ASP A N 13
ATOM 14870 C CA . ASP A 1 71 ? 18.975 6.757 4.117 1.00 0.00 71 ASP A CA 13
ATOM 14871 C C . ASP A 1 71 ? 20.088 6.043 3.347 1.00 0.00 71 ASP A C 13
ATOM 14872 O O . ASP A 1 71 ? 20.126 6.089 2.119 1.00 0.00 71 ASP A O 13
ATOM 14881 N N . PRO A 1 72 ? 20.989 5.382 4.121 1.00 0.00 72 PRO A N 13
ATOM 14882 C CA . PRO A 1 72 ? 22.100 4.659 3.525 1.00 0.00 72 PRO A CA 13
ATOM 14883 C C . PRO A 1 72 ? 21.626 3.347 2.896 1.00 0.00 72 PRO A C 13
ATOM 14884 O O . PRO A 1 72 ? 22.189 2.893 1.901 1.00 0.00 72 PRO A O 13
ATOM 14895 N N . ASP A 1 73 ? 20.597 2.775 3.503 1.00 0.00 73 ASP A N 13
ATOM 14896 C CA . ASP A 1 73 ? 20.041 1.524 3.015 1.00 0.00 73 ASP A CA 13
ATOM 14897 C C . ASP A 1 73 ? 19.419 1.751 1.636 1.00 0.00 73 ASP A C 13
ATOM 14898 O O . ASP A 1 73 ? 19.517 0.895 0.758 1.00 0.00 73 ASP A O 13
ATOM 14907 N N . ILE A 1 74 ? 18.794 2.910 1.487 1.00 0.00 74 ILE A N 13
ATOM 14908 C CA . ILE A 1 74 ? 18.157 3.261 0.229 1.00 0.00 74 ILE A CA 13
ATOM 14909 C C . ILE A 1 74 ? 19.106 2.937 -0.926 1.00 0.00 74 ILE A C 13
ATOM 14910 O O . ILE A 1 74 ? 18.663 2.668 -2.042 1.00 0.00 74 ILE A O 13
ATOM 14926 N N . ASP A 1 75 ? 20.395 2.975 -0.619 1.00 0.00 75 ASP A N 13
ATOM 14927 C CA . ASP A 1 75 ? 21.411 2.690 -1.618 1.00 0.00 75 ASP A CA 13
ATOM 14928 C C . ASP A 1 75 ? 21.707 1.189 -1.624 1.00 0.00 75 ASP A C 13
ATOM 14929 O O . ASP A 1 75 ? 21.936 0.601 -2.680 1.00 0.00 75 ASP A O 13
ATOM 14938 N N . ALA A 1 76 ? 21.693 0.611 -0.431 1.00 0.00 76 ALA A N 13
ATOM 14939 C CA . ALA A 1 76 ? 21.958 -0.810 -0.285 1.00 0.00 76 ALA A CA 13
ATOM 14940 C C . ALA A 1 76 ? 21.085 -1.591 -1.270 1.00 0.00 76 ALA A C 13
ATOM 14941 O O . ALA A 1 76 ? 19.952 -1.199 -1.546 1.00 0.00 76 ALA A O 13
ATOM 14948 N N . PRO A 1 77 ? 21.660 -2.710 -1.785 1.00 0.00 77 PRO A N 13
ATOM 14949 C CA . PRO A 1 77 ? 20.947 -3.549 -2.733 1.00 0.00 77 PRO A CA 13
ATOM 14950 C C . PRO A 1 77 ? 19.875 -4.383 -2.029 1.00 0.00 77 PRO A C 13
ATOM 14951 O O . PRO A 1 77 ? 20.017 -4.720 -0.854 1.00 0.00 77 PRO A O 13
ATOM 14962 N N . ILE A 1 78 ? 18.825 -4.691 -2.776 1.00 0.00 78 ILE A N 13
ATOM 14963 C CA . ILE A 1 78 ? 17.729 -5.479 -2.238 1.00 0.00 78 ILE A CA 13
ATOM 14964 C C . ILE A 1 78 ? 18.204 -6.914 -2.004 1.00 0.00 78 ILE A C 13
ATOM 14965 O O . ILE A 1 78 ? 18.014 -7.467 -0.922 1.00 0.00 78 ILE A O 13
ATOM 14981 N N . SER A 1 79 ? 18.813 -7.477 -3.038 1.00 0.00 79 SER A N 13
ATOM 14982 C CA . SER A 1 79 ? 19.318 -8.838 -2.959 1.00 0.00 79 SER A CA 13
ATOM 14983 C C . SER A 1 79 ? 20.383 -9.065 -4.033 1.00 0.00 79 SER A C 13
ATOM 14984 O O . SER A 1 79 ? 20.134 -9.750 -5.024 1.00 0.00 79 SER A O 13
ATOM 14992 N N . GLY A 1 80 ? 21.546 -8.475 -3.802 1.00 0.00 80 GLY A N 13
ATOM 14993 C CA . GLY A 1 80 ? 22.650 -8.604 -4.738 1.00 0.00 80 GLY A CA 13
ATOM 14994 C C . GLY A 1 80 ? 23.141 -7.231 -5.200 1.00 0.00 80 GLY A C 13
ATOM 14995 O O . GLY A 1 80 ? 22.399 -6.484 -5.836 1.00 0.00 80 GLY A O 13
ATOM 14999 N N . PRO A 1 81 ? 24.421 -6.931 -4.851 1.00 0.00 81 PRO A N 13
ATOM 15000 C CA . PRO A 1 81 ? 25.020 -5.660 -5.223 1.00 0.00 81 PRO A CA 13
ATOM 15001 C C . PRO A 1 81 ? 25.382 -5.639 -6.710 1.00 0.00 81 PRO A C 13
ATOM 15002 O O . PRO A 1 81 ? 25.184 -4.631 -7.386 1.00 0.00 81 PRO A O 13
ATOM 15013 N N . SER A 1 82 ? 25.907 -6.763 -7.174 1.00 0.00 82 SER A N 13
ATOM 15014 C CA . SER A 1 82 ? 26.299 -6.886 -8.568 1.00 0.00 82 SER A CA 13
ATOM 15015 C C . SER A 1 82 ? 25.355 -7.846 -9.294 1.00 0.00 82 SER A C 13
ATOM 15016 O O . SER A 1 82 ? 25.048 -8.923 -8.786 1.00 0.00 82 SER A O 13
ATOM 15024 N N . SER A 1 83 ? 24.921 -7.420 -10.471 1.00 0.00 83 SER A N 13
ATOM 15025 C CA . SER A 1 83 ? 24.017 -8.228 -11.273 1.00 0.00 83 SER A CA 13
ATOM 15026 C C . SER A 1 83 ? 24.747 -8.759 -12.508 1.00 0.00 83 SER A C 13
ATOM 15027 O O . SER A 1 83 ? 25.362 -7.992 -13.247 1.00 0.00 83 SER A O 13
ATOM 15035 N N . GLY A 1 84 ? 24.654 -10.068 -12.694 1.00 0.00 84 GLY A N 13
ATOM 15036 C CA . GLY A 1 84 ? 25.298 -10.710 -13.828 1.00 0.00 84 GLY A CA 13
ATOM 15037 C C . GLY A 1 84 ? 26.777 -10.327 -13.907 1.00 0.00 84 GLY A C 13
ATOM 15038 O O . GLY A 1 84 ? 27.590 -10.809 -13.120 1.00 0.00 84 GLY A O 13
ATOM 15042 N N . GLY A 1 1 ? 57.307 -5.655 5.407 1.00 0.00 1 GLY A N 14
ATOM 15043 C CA . GLY A 1 1 ? 56.304 -4.613 5.539 1.00 0.00 1 GLY A CA 14
ATOM 15044 C C . GLY A 1 1 ? 55.141 -5.079 6.417 1.00 0.00 1 GLY A C 14
ATOM 15045 O O . GLY A 1 1 ? 55.301 -5.980 7.239 1.00 0.00 1 GLY A O 14
ATOM 15049 N N . SER A 1 2 ? 53.996 -4.444 6.213 1.00 0.00 2 SER A N 14
ATOM 15050 C CA . SER A 1 2 ? 52.807 -4.782 6.976 1.00 0.00 2 SER A CA 14
ATOM 15051 C C . SER A 1 2 ? 51.692 -5.237 6.032 1.00 0.00 2 SER A C 14
ATOM 15052 O O . SER A 1 2 ? 51.387 -4.559 5.053 1.00 0.00 2 SER A O 14
ATOM 15060 N N . SER A 1 3 ? 51.113 -6.383 6.361 1.00 0.00 3 SER A N 14
ATOM 15061 C CA . SER A 1 3 ? 50.038 -6.936 5.555 1.00 0.00 3 SER A CA 14
ATOM 15062 C C . SER A 1 3 ? 48.687 -6.635 6.206 1.00 0.00 3 SER A C 14
ATOM 15063 O O . SER A 1 3 ? 48.467 -6.967 7.370 1.00 0.00 3 SER A O 14
ATOM 15071 N N . GLY A 1 4 ? 47.817 -6.009 5.426 1.00 0.00 4 GLY A N 14
ATOM 15072 C CA . GLY A 1 4 ? 46.493 -5.659 5.913 1.00 0.00 4 GLY A CA 14
ATOM 15073 C C . GLY A 1 4 ? 45.466 -5.692 4.779 1.00 0.00 4 GLY A C 14
ATOM 15074 O O . GLY A 1 4 ? 45.775 -5.326 3.646 1.00 0.00 4 GLY A O 14
ATOM 15078 N N . SER A 1 5 ? 44.265 -6.133 5.124 1.00 0.00 5 SER A N 14
ATOM 15079 C CA . SER A 1 5 ? 43.191 -6.218 4.149 1.00 0.00 5 SER A CA 14
ATOM 15080 C C . SER A 1 5 ? 41.839 -6.260 4.863 1.00 0.00 5 SER A C 14
ATOM 15081 O O . SER A 1 5 ? 40.997 -5.387 4.659 1.00 0.00 5 SER A O 14
ATOM 15089 N N . SER A 1 6 ? 41.672 -7.285 5.687 1.00 0.00 6 SER A N 14
ATOM 15090 C CA . SER A 1 6 ? 40.436 -7.452 6.432 1.00 0.00 6 SER A CA 14
ATOM 15091 C C . SER A 1 6 ? 39.236 -7.184 5.523 1.00 0.00 6 SER A C 14
ATOM 15092 O O . SER A 1 6 ? 38.686 -6.083 5.524 1.00 0.00 6 SER A O 14
ATOM 15100 N N . GLY A 1 7 ? 38.865 -8.207 4.768 1.00 0.00 7 GLY A N 14
ATOM 15101 C CA . GLY A 1 7 ? 37.740 -8.095 3.856 1.00 0.00 7 GLY A CA 14
ATOM 15102 C C . GLY A 1 7 ? 37.175 -9.475 3.509 1.00 0.00 7 GLY A C 14
ATOM 15103 O O . GLY A 1 7 ? 37.700 -10.494 3.955 1.00 0.00 7 GLY A O 14
ATOM 15107 N N . GLY A 1 8 ? 36.114 -9.462 2.717 1.00 0.00 8 GLY A N 14
ATOM 15108 C CA . GLY A 1 8 ? 35.472 -10.699 2.305 1.00 0.00 8 GLY A CA 14
ATOM 15109 C C . GLY A 1 8 ? 34.900 -10.576 0.892 1.00 0.00 8 GLY A C 14
ATOM 15110 O O . GLY A 1 8 ? 34.919 -9.497 0.302 1.00 0.00 8 GLY A O 14
ATOM 15114 N N . GLU A 1 9 ? 34.404 -11.697 0.389 1.00 0.00 9 GLU A N 14
ATOM 15115 C CA . GLU A 1 9 ? 33.827 -11.729 -0.944 1.00 0.00 9 GLU A CA 14
ATOM 15116 C C . GLU A 1 9 ? 32.305 -11.592 -0.867 1.00 0.00 9 GLU A C 14
ATOM 15117 O O . GLU A 1 9 ? 31.698 -10.901 -1.683 1.00 0.00 9 GLU A O 14
ATOM 15129 N N . GLU A 1 10 ? 31.732 -12.263 0.122 1.00 0.00 10 GLU A N 14
ATOM 15130 C CA . GLU A 1 10 ? 30.292 -12.225 0.316 1.00 0.00 10 GLU A CA 14
ATOM 15131 C C . GLU A 1 10 ? 29.937 -12.662 1.738 1.00 0.00 10 GLU A C 14
ATOM 15132 O O . GLU A 1 10 ? 30.597 -13.530 2.308 1.00 0.00 10 GLU A O 14
ATOM 15144 N N . LEU A 1 11 ? 28.895 -12.042 2.271 1.00 0.00 11 LEU A N 14
ATOM 15145 C CA . LEU A 1 11 ? 28.444 -12.356 3.616 1.00 0.00 11 LEU A CA 14
ATOM 15146 C C . LEU A 1 11 ? 26.966 -12.751 3.575 1.00 0.00 11 LEU A C 14
ATOM 15147 O O . LEU A 1 11 ? 26.119 -11.954 3.174 1.00 0.00 11 LEU A O 14
ATOM 15163 N N . LEU A 1 12 ? 26.703 -13.979 3.995 1.00 0.00 12 LEU A N 14
ATOM 15164 C CA . LEU A 1 12 ? 25.342 -14.489 4.011 1.00 0.00 12 LEU A CA 14
ATOM 15165 C C . LEU A 1 12 ? 25.322 -15.855 4.700 1.00 0.00 12 LEU A C 14
ATOM 15166 O O . LEU A 1 12 ? 26.313 -16.582 4.673 1.00 0.00 12 LEU A O 14
ATOM 15182 N N . PRO A 1 13 ? 24.151 -16.171 5.316 1.00 0.00 13 PRO A N 14
ATOM 15183 C CA . PRO A 1 13 ? 23.989 -17.437 6.010 1.00 0.00 13 PRO A CA 14
ATOM 15184 C C . PRO A 1 13 ? 23.817 -18.588 5.018 1.00 0.00 13 PRO A C 14
ATOM 15185 O O . PRO A 1 13 ? 23.618 -18.361 3.826 1.00 0.00 13 PRO A O 14
ATOM 15196 N N . ASP A 1 14 ? 23.900 -19.800 5.547 1.00 0.00 14 ASP A N 14
ATOM 15197 C CA . ASP A 1 14 ? 23.757 -20.988 4.722 1.00 0.00 14 ASP A CA 14
ATOM 15198 C C . ASP A 1 14 ? 22.972 -22.049 5.496 1.00 0.00 14 ASP A C 14
ATOM 15199 O O . ASP A 1 14 ? 23.561 -22.938 6.110 1.00 0.00 14 ASP A O 14
ATOM 15208 N N . GLY A 1 15 ? 21.654 -21.921 5.442 1.00 0.00 15 GLY A N 14
ATOM 15209 C CA . GLY A 1 15 ? 20.782 -22.858 6.131 1.00 0.00 15 GLY A CA 14
ATOM 15210 C C . GLY A 1 15 ? 20.165 -22.218 7.376 1.00 0.00 15 GLY A C 14
ATOM 15211 O O . GLY A 1 15 ? 20.618 -22.463 8.493 1.00 0.00 15 GLY A O 14
ATOM 15215 N N . VAL A 1 16 ? 19.141 -21.411 7.142 1.00 0.00 16 VAL A N 14
ATOM 15216 C CA . VAL A 1 16 ? 18.457 -20.735 8.231 1.00 0.00 16 VAL A CA 14
ATOM 15217 C C . VAL A 1 16 ? 17.818 -21.777 9.151 1.00 0.00 16 VAL A C 14
ATOM 15218 O O . VAL A 1 16 ? 17.092 -22.656 8.690 1.00 0.00 16 VAL A O 14
ATOM 15231 N N . PRO A 1 17 ? 18.119 -21.640 10.471 1.00 0.00 17 PRO A N 14
ATOM 15232 C CA . PRO A 1 17 ? 17.583 -22.558 11.460 1.00 0.00 17 PRO A CA 14
ATOM 15233 C C . PRO A 1 17 ? 16.105 -22.270 11.732 1.00 0.00 17 PRO A C 14
ATOM 15234 O O . PRO A 1 17 ? 15.752 -21.775 12.801 1.00 0.00 17 PRO A O 14
ATOM 15245 N N . GLU A 1 18 ? 15.281 -22.591 10.746 1.00 0.00 18 GLU A N 14
ATOM 15246 C CA . GLU A 1 18 ? 13.849 -22.373 10.865 1.00 0.00 18 GLU A CA 14
ATOM 15247 C C . GLU A 1 18 ? 13.083 -23.610 10.394 1.00 0.00 18 GLU A C 14
ATOM 15248 O O . GLU A 1 18 ? 13.572 -24.368 9.558 1.00 0.00 18 GLU A O 14
ATOM 15260 N N . GLU A 1 19 ? 11.892 -23.777 10.952 1.00 0.00 19 GLU A N 14
ATOM 15261 C CA . GLU A 1 19 ? 11.053 -24.910 10.600 1.00 0.00 19 GLU A CA 14
ATOM 15262 C C . GLU A 1 19 ? 9.582 -24.490 10.564 1.00 0.00 19 GLU A C 14
ATOM 15263 O O . GLU A 1 19 ? 8.752 -25.063 11.267 1.00 0.00 19 GLU A O 14
ATOM 15275 N N . VAL A 1 20 ? 9.305 -23.492 9.738 1.00 0.00 20 VAL A N 14
ATOM 15276 C CA . VAL A 1 20 ? 7.949 -22.988 9.601 1.00 0.00 20 VAL A CA 14
ATOM 15277 C C . VAL A 1 20 ? 7.830 -22.204 8.292 1.00 0.00 20 VAL A C 14
ATOM 15278 O O . VAL A 1 20 ? 8.683 -21.373 7.983 1.00 0.00 20 VAL A O 14
ATOM 15291 N N . MET A 1 21 ? 6.766 -22.496 7.559 1.00 0.00 21 MET A N 14
ATOM 15292 C CA . MET A 1 21 ? 6.525 -21.829 6.291 1.00 0.00 21 MET A CA 14
ATOM 15293 C C . MET A 1 21 ? 7.747 -21.932 5.376 1.00 0.00 21 MET A C 14
ATOM 15294 O O . MET A 1 21 ? 8.812 -22.375 5.804 1.00 0.00 21 MET A O 14
ATOM 15308 N N . GLU A 1 22 ? 7.552 -21.516 4.133 1.00 0.00 22 GLU A N 14
ATOM 15309 C CA . GLU A 1 22 ? 8.625 -21.557 3.154 1.00 0.00 22 GLU A CA 14
ATOM 15310 C C . GLU A 1 22 ? 8.899 -20.154 2.608 1.00 0.00 22 GLU A C 14
ATOM 15311 O O . GLU A 1 22 ? 8.304 -19.745 1.612 1.00 0.00 22 GLU A O 14
ATOM 15323 N N . SER A 1 23 ? 9.799 -19.455 3.284 1.00 0.00 23 SER A N 14
ATOM 15324 C CA . SER A 1 23 ? 10.158 -18.107 2.879 1.00 0.00 23 SER A CA 14
ATOM 15325 C C . SER A 1 23 ? 8.918 -17.211 2.884 1.00 0.00 23 SER A C 14
ATOM 15326 O O . SER A 1 23 ? 7.999 -17.412 2.090 1.00 0.00 23 SER A O 14
ATOM 15334 N N . ALA A 1 24 ? 8.930 -16.241 3.787 1.00 0.00 24 ALA A N 14
ATOM 15335 C CA . ALA A 1 24 ? 7.818 -15.314 3.905 1.00 0.00 24 ALA A CA 14
ATOM 15336 C C . ALA A 1 24 ? 8.344 -13.880 3.824 1.00 0.00 24 ALA A C 14
ATOM 15337 O O . ALA A 1 24 ? 8.774 -13.315 4.829 1.00 0.00 24 ALA A O 14
ATOM 15344 N N . GLN A 1 25 ? 8.294 -13.332 2.619 1.00 0.00 25 GLN A N 14
ATOM 15345 C CA . GLN A 1 25 ? 8.760 -11.974 2.394 1.00 0.00 25 GLN A CA 14
ATOM 15346 C C . GLN A 1 25 ? 7.931 -11.303 1.297 1.00 0.00 25 GLN A C 14
ATOM 15347 O O . GLN A 1 25 ? 7.396 -11.977 0.419 1.00 0.00 25 GLN A O 14
ATOM 15361 N N . PRO A 1 26 ? 7.850 -9.949 1.386 1.00 0.00 26 PRO A N 14
ATOM 15362 C CA . PRO A 1 26 ? 7.095 -9.179 0.412 1.00 0.00 26 PRO A CA 14
ATOM 15363 C C . PRO A 1 26 ? 7.851 -9.081 -0.914 1.00 0.00 26 PRO A C 14
ATOM 15364 O O . PRO A 1 26 ? 8.976 -9.566 -1.029 1.00 0.00 26 PRO A O 14
ATOM 15375 N N . VAL A 1 27 ? 7.204 -8.449 -1.883 1.00 0.00 27 VAL A N 14
ATOM 15376 C CA . VAL A 1 27 ? 7.801 -8.281 -3.197 1.00 0.00 27 VAL A CA 14
ATOM 15377 C C . VAL A 1 27 ? 7.460 -6.889 -3.733 1.00 0.00 27 VAL A C 14
ATOM 15378 O O . VAL A 1 27 ? 6.305 -6.469 -3.687 1.00 0.00 27 VAL A O 14
ATOM 15391 N N . ALA A 1 28 ? 8.486 -6.213 -4.230 1.00 0.00 28 ALA A N 14
ATOM 15392 C CA . ALA A 1 28 ? 8.309 -4.878 -4.774 1.00 0.00 28 ALA A CA 14
ATOM 15393 C C . ALA A 1 28 ? 7.344 -4.939 -5.960 1.00 0.00 28 ALA A C 14
ATOM 15394 O O . ALA A 1 28 ? 7.768 -5.108 -7.102 1.00 0.00 28 ALA A O 14
ATOM 15401 N N . ASN A 1 29 ? 6.064 -4.799 -5.648 1.00 0.00 29 ASN A N 14
ATOM 15402 C CA . ASN A 1 29 ? 5.036 -4.836 -6.674 1.00 0.00 29 ASN A CA 14
ATOM 15403 C C . ASN A 1 29 ? 5.532 -4.092 -7.915 1.00 0.00 29 ASN A C 14
ATOM 15404 O O . ASN A 1 29 ? 6.277 -3.120 -7.804 1.00 0.00 29 ASN A O 14
ATOM 15415 N N . GLU A 1 30 ? 5.099 -4.578 -9.070 1.00 0.00 30 GLU A N 14
ATOM 15416 C CA . GLU A 1 30 ? 5.491 -3.971 -10.331 1.00 0.00 30 GLU A CA 14
ATOM 15417 C C . GLU A 1 30 ? 4.624 -2.744 -10.620 1.00 0.00 30 GLU A C 14
ATOM 15418 O O . GLU A 1 30 ? 5.041 -1.843 -11.347 1.00 0.00 30 GLU A O 14
ATOM 15430 N N . GLU A 1 31 ? 3.435 -2.748 -10.037 1.00 0.00 31 GLU A N 14
ATOM 15431 C CA . GLU A 1 31 ? 2.506 -1.646 -10.224 1.00 0.00 31 GLU A CA 14
ATOM 15432 C C . GLU A 1 31 ? 2.894 -0.467 -9.328 1.00 0.00 31 GLU A C 14
ATOM 15433 O O . GLU A 1 31 ? 3.010 0.663 -9.799 1.00 0.00 31 GLU A O 14
ATOM 15445 N N . ILE A 1 32 ? 3.084 -0.772 -8.053 1.00 0.00 32 ILE A N 14
ATOM 15446 C CA . ILE A 1 32 ? 3.457 0.247 -7.087 1.00 0.00 32 ILE A CA 14
ATOM 15447 C C . ILE A 1 32 ? 4.813 0.840 -7.475 1.00 0.00 32 ILE A C 14
ATOM 15448 O O . ILE A 1 32 ? 5.063 2.024 -7.254 1.00 0.00 32 ILE A O 14
ATOM 15464 N N . VAL A 1 33 ? 5.653 -0.011 -8.046 1.00 0.00 33 VAL A N 14
ATOM 15465 C CA . VAL A 1 33 ? 6.977 0.414 -8.466 1.00 0.00 33 VAL A CA 14
ATOM 15466 C C . VAL A 1 33 ? 6.866 1.194 -9.778 1.00 0.00 33 VAL A C 14
ATOM 15467 O O . VAL A 1 33 ? 7.565 2.186 -9.976 1.00 0.00 33 VAL A O 14
ATOM 15480 N N . ALA A 1 34 ? 5.980 0.716 -10.640 1.00 0.00 34 ALA A N 14
ATOM 15481 C CA . ALA A 1 34 ? 5.768 1.355 -11.927 1.00 0.00 34 ALA A CA 14
ATOM 15482 C C . ALA A 1 34 ? 5.201 2.759 -11.706 1.00 0.00 34 ALA A C 14
ATOM 15483 O O . ALA A 1 34 ? 5.480 3.674 -12.480 1.00 0.00 34 ALA A O 14
ATOM 15490 N N . GLN A 1 35 ? 4.414 2.885 -10.648 1.00 0.00 35 GLN A N 14
ATOM 15491 C CA . GLN A 1 35 ? 3.805 4.162 -10.316 1.00 0.00 35 GLN A CA 14
ATOM 15492 C C . GLN A 1 35 ? 4.850 5.111 -9.725 1.00 0.00 35 GLN A C 14
ATOM 15493 O O . GLN A 1 35 ? 4.891 6.290 -10.074 1.00 0.00 35 GLN A O 14
ATOM 15507 N N . LEU A 1 36 ? 5.669 4.561 -8.840 1.00 0.00 36 LEU A N 14
ATOM 15508 C CA . LEU A 1 36 ? 6.711 5.344 -8.198 1.00 0.00 36 LEU A CA 14
ATOM 15509 C C . LEU A 1 36 ? 7.787 5.695 -9.227 1.00 0.00 36 LEU A C 14
ATOM 15510 O O . LEU A 1 36 ? 8.079 6.870 -9.449 1.00 0.00 36 LEU A O 14
ATOM 15526 N N . VAL A 1 37 ? 8.347 4.656 -9.829 1.00 0.00 37 VAL A N 14
ATOM 15527 C CA . VAL A 1 37 ? 9.384 4.841 -10.830 1.00 0.00 37 VAL A CA 14
ATOM 15528 C C . VAL A 1 37 ? 8.960 5.946 -11.800 1.00 0.00 37 VAL A C 14
ATOM 15529 O O . VAL A 1 37 ? 9.805 6.607 -12.400 1.00 0.00 37 VAL A O 14
ATOM 15542 N N . SER A 1 38 ? 7.651 6.111 -11.923 1.00 0.00 38 SER A N 14
ATOM 15543 C CA . SER A 1 38 ? 7.105 7.124 -12.810 1.00 0.00 38 SER A CA 14
ATOM 15544 C C . SER A 1 38 ? 7.140 8.492 -12.125 1.00 0.00 38 SER A C 14
ATOM 15545 O O . SER A 1 38 ? 7.482 9.495 -12.751 1.00 0.00 38 SER A O 14
ATOM 15553 N N . MET A 1 39 ? 6.782 8.490 -10.850 1.00 0.00 39 MET A N 14
ATOM 15554 C CA . MET A 1 39 ? 6.768 9.718 -10.074 1.00 0.00 39 MET A CA 14
ATOM 15555 C C . MET A 1 39 ? 8.114 10.440 -10.165 1.00 0.00 39 MET A C 14
ATOM 15556 O O . MET A 1 39 ? 8.174 11.664 -10.068 1.00 0.00 39 MET A O 14
ATOM 15570 N N . GLY A 1 40 ? 9.161 9.650 -10.351 1.00 0.00 40 GLY A N 14
ATOM 15571 C CA . GLY A 1 40 ? 10.503 10.198 -10.457 1.00 0.00 40 GLY A CA 14
ATOM 15572 C C . GLY A 1 40 ? 11.455 9.508 -9.478 1.00 0.00 40 GLY A C 14
ATOM 15573 O O . GLY A 1 40 ? 12.658 9.766 -9.492 1.00 0.00 40 GLY A O 14
ATOM 15577 N N . PHE A 1 41 ? 10.882 8.645 -8.652 1.00 0.00 41 PHE A N 14
ATOM 15578 C CA . PHE A 1 41 ? 11.665 7.917 -7.669 1.00 0.00 41 PHE A CA 14
ATOM 15579 C C . PHE A 1 41 ? 12.590 6.904 -8.346 1.00 0.00 41 PHE A C 14
ATOM 15580 O O . PHE A 1 41 ? 12.549 6.737 -9.564 1.00 0.00 41 PHE A O 14
ATOM 15597 N N . SER A 1 42 ? 13.404 6.254 -7.527 1.00 0.00 42 SER A N 14
ATOM 15598 C CA . SER A 1 42 ? 14.338 5.262 -8.031 1.00 0.00 42 SER A CA 14
ATOM 15599 C C . SER A 1 42 ? 13.739 3.861 -7.893 1.00 0.00 42 SER A C 14
ATOM 15600 O O . SER A 1 42 ? 13.396 3.435 -6.791 1.00 0.00 42 SER A O 14
ATOM 15608 N N . GLN A 1 43 ? 13.632 3.184 -9.026 1.00 0.00 43 GLN A N 14
ATOM 15609 C CA . GLN A 1 43 ? 13.080 1.840 -9.045 1.00 0.00 43 GLN A CA 14
ATOM 15610 C C . GLN A 1 43 ? 13.547 1.057 -7.816 1.00 0.00 43 GLN A C 14
ATOM 15611 O O . GLN A 1 43 ? 12.730 0.620 -7.007 1.00 0.00 43 GLN A O 14
ATOM 15625 N N . LEU A 1 44 ? 14.859 0.903 -7.716 1.00 0.00 44 LEU A N 14
ATOM 15626 C CA . LEU A 1 44 ? 15.444 0.180 -6.599 1.00 0.00 44 LEU A CA 14
ATOM 15627 C C . LEU A 1 44 ? 14.699 0.545 -5.314 1.00 0.00 44 LEU A C 14
ATOM 15628 O O . LEU A 1 44 ? 14.253 -0.336 -4.580 1.00 0.00 44 LEU A O 14
ATOM 15644 N N . HIS A 1 45 ? 14.585 1.844 -5.082 1.00 0.00 45 HIS A N 14
ATOM 15645 C CA . HIS A 1 45 ? 13.901 2.336 -3.898 1.00 0.00 45 HIS A CA 14
ATOM 15646 C C . HIS A 1 45 ? 12.406 2.025 -4.003 1.00 0.00 45 HIS A C 14
ATOM 15647 O O . HIS A 1 45 ? 11.815 1.481 -3.072 1.00 0.00 45 HIS A O 14
ATOM 15661 N N . CYS A 1 46 ? 11.839 2.384 -5.145 1.00 0.00 46 CYS A N 14
ATOM 15662 C CA . CYS A 1 46 ? 10.425 2.150 -5.384 1.00 0.00 46 CYS A CA 14
ATOM 15663 C C . CYS A 1 46 ? 10.097 0.716 -4.964 1.00 0.00 46 CYS A C 14
ATOM 15664 O O . CYS A 1 46 ? 9.000 0.442 -4.480 1.00 0.00 46 CYS A O 14
ATOM 15672 N N . GLN A 1 47 ? 11.069 -0.162 -5.165 1.00 0.00 47 GLN A N 14
ATOM 15673 C CA . GLN A 1 47 ? 10.898 -1.561 -4.814 1.00 0.00 47 GLN A CA 14
ATOM 15674 C C . GLN A 1 47 ? 10.903 -1.731 -3.293 1.00 0.00 47 GLN A C 14
ATOM 15675 O O . GLN A 1 47 ? 9.927 -2.208 -2.715 1.00 0.00 47 GLN A O 14
ATOM 15689 N N . LYS A 1 48 ? 12.012 -1.331 -2.689 1.00 0.00 48 LYS A N 14
ATOM 15690 C CA . LYS A 1 48 ? 12.157 -1.433 -1.246 1.00 0.00 48 LYS A CA 14
ATOM 15691 C C . LYS A 1 48 ? 10.926 -0.826 -0.571 1.00 0.00 48 LYS A C 14
ATOM 15692 O O . LYS A 1 48 ? 10.239 -1.498 0.197 1.00 0.00 48 LYS A O 14
ATOM 15711 N N . ALA A 1 49 ? 10.684 0.440 -0.880 1.00 0.00 49 ALA A N 14
ATOM 15712 C CA . ALA A 1 49 ? 9.548 1.146 -0.312 1.00 0.00 49 ALA A CA 14
ATOM 15713 C C . ALA A 1 49 ? 8.351 0.196 -0.234 1.00 0.00 49 ALA A C 14
ATOM 15714 O O . ALA A 1 49 ? 7.955 -0.222 0.852 1.00 0.00 49 ALA A O 14
ATOM 15721 N N . ALA A 1 50 ? 7.807 -0.116 -1.402 1.00 0.00 50 ALA A N 14
ATOM 15722 C CA . ALA A 1 50 ? 6.663 -1.008 -1.480 1.00 0.00 50 ALA A CA 14
ATOM 15723 C C . ALA A 1 50 ? 6.891 -2.205 -0.555 1.00 0.00 50 ALA A C 14
ATOM 15724 O O . ALA A 1 50 ? 6.113 -2.437 0.369 1.00 0.00 50 ALA A O 14
ATOM 15731 N N . ILE A 1 51 ? 7.961 -2.933 -0.835 1.00 0.00 51 ILE A N 14
ATOM 15732 C CA . ILE A 1 51 ? 8.301 -4.101 -0.039 1.00 0.00 51 ILE A CA 14
ATOM 15733 C C . ILE A 1 51 ? 8.203 -3.747 1.446 1.00 0.00 51 ILE A C 14
ATOM 15734 O O . ILE A 1 51 ? 7.467 -4.389 2.193 1.00 0.00 51 ILE A O 14
ATOM 15750 N N . ASN A 1 52 ? 8.955 -2.726 1.829 1.00 0.00 52 ASN A N 14
ATOM 15751 C CA . ASN A 1 52 ? 8.962 -2.279 3.212 1.00 0.00 52 ASN A CA 14
ATOM 15752 C C . ASN A 1 52 ? 7.521 -2.113 3.697 1.00 0.00 52 ASN A C 14
ATOM 15753 O O . ASN A 1 52 ? 7.252 -2.190 4.895 1.00 0.00 52 ASN A O 14
ATOM 15764 N N . THR A 1 53 ? 6.631 -1.890 2.741 1.00 0.00 53 THR A N 14
ATOM 15765 C CA . THR A 1 53 ? 5.223 -1.713 3.056 1.00 0.00 53 THR A CA 14
ATOM 15766 C C . THR A 1 53 ? 4.387 -2.814 2.400 1.00 0.00 53 THR A C 14
ATOM 15767 O O . THR A 1 53 ? 3.215 -2.607 2.091 1.00 0.00 53 THR A O 14
ATOM 15778 N N . SER A 1 54 ? 5.024 -3.960 2.208 1.00 0.00 54 SER A N 14
ATOM 15779 C CA . SER A 1 54 ? 4.354 -5.094 1.595 1.00 0.00 54 SER A CA 14
ATOM 15780 C C . SER A 1 54 ? 3.520 -4.627 0.401 1.00 0.00 54 SER A C 14
ATOM 15781 O O . SER A 1 54 ? 2.524 -5.258 0.049 1.00 0.00 54 SER A O 14
ATOM 15789 N N . ASN A 1 55 ? 3.957 -3.525 -0.190 1.00 0.00 55 ASN A N 14
ATOM 15790 C CA . ASN A 1 55 ? 3.264 -2.965 -1.338 1.00 0.00 55 ASN A CA 14
ATOM 15791 C C . ASN A 1 55 ? 1.789 -2.760 -0.987 1.00 0.00 55 ASN A C 14
ATOM 15792 O O . ASN A 1 55 ? 0.914 -2.957 -1.829 1.00 0.00 55 ASN A O 14
ATOM 15803 N N . ALA A 1 56 ? 1.559 -2.367 0.257 1.00 0.00 56 ALA A N 14
ATOM 15804 C CA . ALA A 1 56 ? 0.205 -2.133 0.730 1.00 0.00 56 ALA A CA 14
ATOM 15805 C C . ALA A 1 56 ? -0.501 -1.162 -0.219 1.00 0.00 56 ALA A C 14
ATOM 15806 O O . ALA A 1 56 ? -1.671 -1.352 -0.550 1.00 0.00 56 ALA A O 14
ATOM 15813 N N . GLY A 1 57 ? 0.239 -0.143 -0.629 1.00 0.00 57 GLY A N 14
ATOM 15814 C CA . GLY A 1 57 ? -0.302 0.858 -1.533 1.00 0.00 57 GLY A CA 14
ATOM 15815 C C . GLY A 1 57 ? 0.796 1.806 -2.021 1.00 0.00 57 GLY A C 14
ATOM 15816 O O . GLY A 1 57 ? 1.828 1.955 -1.368 1.00 0.00 57 GLY A O 14
ATOM 15820 N N . VAL A 1 58 ? 0.535 2.424 -3.164 1.00 0.00 58 VAL A N 14
ATOM 15821 C CA . VAL A 1 58 ? 1.488 3.353 -3.746 1.00 0.00 58 VAL A CA 14
ATOM 15822 C C . VAL A 1 58 ? 1.865 4.409 -2.706 1.00 0.00 58 VAL A C 14
ATOM 15823 O O . VAL A 1 58 ? 3.040 4.736 -2.545 1.00 0.00 58 VAL A O 14
ATOM 15836 N N . GLU A 1 59 ? 0.846 4.914 -2.026 1.00 0.00 59 GLU A N 14
ATOM 15837 C CA . GLU A 1 59 ? 1.056 5.927 -1.005 1.00 0.00 59 GLU A CA 14
ATOM 15838 C C . GLU A 1 59 ? 1.979 5.392 0.092 1.00 0.00 59 GLU A C 14
ATOM 15839 O O . GLU A 1 59 ? 2.878 6.096 0.549 1.00 0.00 59 GLU A O 14
ATOM 15851 N N . GLU A 1 60 ? 1.725 4.151 0.481 1.00 0.00 60 GLU A N 14
ATOM 15852 C CA . GLU A 1 60 ? 2.522 3.513 1.515 1.00 0.00 60 GLU A CA 14
ATOM 15853 C C . GLU A 1 60 ? 3.981 3.404 1.069 1.00 0.00 60 GLU A C 14
ATOM 15854 O O . GLU A 1 60 ? 4.889 3.803 1.797 1.00 0.00 60 GLU A O 14
ATOM 15866 N N . ALA A 1 61 ? 4.162 2.860 -0.126 1.00 0.00 61 ALA A N 14
ATOM 15867 C CA . ALA A 1 61 ? 5.495 2.693 -0.678 1.00 0.00 61 ALA A CA 14
ATOM 15868 C C . ALA A 1 61 ? 6.237 4.030 -0.624 1.00 0.00 61 ALA A C 14
ATOM 15869 O O . ALA A 1 61 ? 7.310 4.126 -0.031 1.00 0.00 61 ALA A O 14
ATOM 15876 N N . MET A 1 62 ? 5.635 5.030 -1.252 1.00 0.00 62 MET A N 14
ATOM 15877 C CA . MET A 1 62 ? 6.224 6.357 -1.283 1.00 0.00 62 MET A CA 14
ATOM 15878 C C . MET A 1 62 ? 6.506 6.866 0.132 1.00 0.00 62 MET A C 14
ATOM 15879 O O . MET A 1 62 ? 7.626 7.270 0.439 1.00 0.00 62 MET A O 14
ATOM 15893 N N . ASN A 1 63 ? 5.469 6.828 0.957 1.00 0.00 63 ASN A N 14
ATOM 15894 C CA . ASN A 1 63 ? 5.591 7.280 2.333 1.00 0.00 63 ASN A CA 14
ATOM 15895 C C . ASN A 1 63 ? 6.908 6.767 2.919 1.00 0.00 63 ASN A C 14
ATOM 15896 O O . ASN A 1 63 ? 7.644 7.520 3.554 1.00 0.00 63 ASN A O 14
ATOM 15907 N N . TRP A 1 64 ? 7.165 5.488 2.684 1.00 0.00 64 TRP A N 14
ATOM 15908 C CA . TRP A 1 64 ? 8.380 4.866 3.181 1.00 0.00 64 TRP A CA 14
ATOM 15909 C C . TRP A 1 64 ? 9.573 5.593 2.557 1.00 0.00 64 TRP A C 14
ATOM 15910 O O . TRP A 1 64 ? 10.533 5.927 3.250 1.00 0.00 64 TRP A O 14
ATOM 15931 N N . LEU A 1 65 ? 9.473 5.817 1.255 1.00 0.00 65 LEU A N 14
ATOM 15932 C CA . LEU A 1 65 ? 10.532 6.499 0.530 1.00 0.00 65 LEU A CA 14
ATOM 15933 C C . LEU A 1 65 ? 10.771 7.873 1.158 1.00 0.00 65 LEU A C 14
ATOM 15934 O O . LEU A 1 65 ? 11.915 8.300 1.309 1.00 0.00 65 LEU A O 14
ATOM 15950 N N . LEU A 1 66 ? 9.674 8.528 1.507 1.00 0.00 66 LEU A N 14
ATOM 15951 C CA . LEU A 1 66 ? 9.750 9.846 2.115 1.00 0.00 66 LEU A CA 14
ATOM 15952 C C . LEU A 1 66 ? 10.438 9.735 3.477 1.00 0.00 66 LEU A C 14
ATOM 15953 O O . LEU A 1 66 ? 10.805 10.745 4.075 1.00 0.00 66 LEU A O 14
ATOM 15969 N N . SER A 1 67 ? 10.594 8.499 3.927 1.00 0.00 67 SER A N 14
ATOM 15970 C CA . SER A 1 67 ? 11.232 8.243 5.207 1.00 0.00 67 SER A CA 14
ATOM 15971 C C . SER A 1 67 ? 12.565 7.523 4.993 1.00 0.00 67 SER A C 14
ATOM 15972 O O . SER A 1 67 ? 13.405 7.485 5.890 1.00 0.00 67 SER A O 14
ATOM 15980 N N . HIS A 1 68 ? 12.716 6.969 3.799 1.00 0.00 68 HIS A N 14
ATOM 15981 C CA . HIS A 1 68 ? 13.933 6.252 3.455 1.00 0.00 68 HIS A CA 14
ATOM 15982 C C . HIS A 1 68 ? 14.540 6.851 2.185 1.00 0.00 68 HIS A C 14
ATOM 15983 O O . HIS A 1 68 ? 15.195 6.150 1.416 1.00 0.00 68 HIS A O 14
ATOM 15997 N N . MET A 1 69 ? 14.301 8.142 2.005 1.00 0.00 69 MET A N 14
ATOM 15998 C CA . MET A 1 69 ? 14.817 8.844 0.842 1.00 0.00 69 MET A CA 14
ATOM 15999 C C . MET A 1 69 ? 16.316 9.115 0.985 1.00 0.00 69 MET A C 14
ATOM 16000 O O . MET A 1 69 ? 17.088 8.857 0.063 1.00 0.00 69 MET A O 14
ATOM 16014 N N . ASP A 1 70 ? 16.682 9.632 2.148 1.00 0.00 70 ASP A N 14
ATOM 16015 C CA . ASP A 1 70 ? 18.075 9.941 2.424 1.00 0.00 70 ASP A CA 14
ATOM 16016 C C . ASP A 1 70 ? 18.628 8.930 3.430 1.00 0.00 70 ASP A C 14
ATOM 16017 O O . ASP A 1 70 ? 19.366 9.297 4.343 1.00 0.00 70 ASP A O 14
ATOM 16026 N N . ASP A 1 71 ? 18.250 7.676 3.229 1.00 0.00 71 ASP A N 14
ATOM 16027 C CA . ASP A 1 71 ? 18.699 6.609 4.107 1.00 0.00 71 ASP A CA 14
ATOM 16028 C C . ASP A 1 71 ? 19.887 5.891 3.464 1.00 0.00 71 ASP A C 14
ATOM 16029 O O . ASP A 1 71 ? 20.057 5.933 2.246 1.00 0.00 71 ASP A O 14
ATOM 16038 N N . PRO A 1 72 ? 20.699 5.232 4.333 1.00 0.00 72 PRO A N 14
ATOM 16039 C CA . PRO A 1 72 ? 21.866 4.505 3.862 1.00 0.00 72 PRO A CA 14
ATOM 16040 C C . PRO A 1 72 ? 21.461 3.192 3.190 1.00 0.00 72 PRO A C 14
ATOM 16041 O O . PRO A 1 72 ? 22.243 2.606 2.443 1.00 0.00 72 PRO A O 14
ATOM 16052 N N . ASP A 1 73 ? 20.240 2.768 3.480 1.00 0.00 73 ASP A N 14
ATOM 16053 C CA . ASP A 1 73 ? 19.721 1.535 2.914 1.00 0.00 73 ASP A CA 14
ATOM 16054 C C . ASP A 1 73 ? 19.185 1.811 1.507 1.00 0.00 73 ASP A C 14
ATOM 16055 O O . ASP A 1 73 ? 19.311 0.973 0.616 1.00 0.00 73 ASP A O 14
ATOM 16064 N N . ILE A 1 74 ? 18.597 2.989 1.353 1.00 0.00 74 ILE A N 14
ATOM 16065 C CA . ILE A 1 74 ? 18.042 3.385 0.071 1.00 0.00 74 ILE A CA 14
ATOM 16066 C C . ILE A 1 74 ? 19.068 3.113 -1.031 1.00 0.00 74 ILE A C 14
ATOM 16067 O O . ILE A 1 74 ? 18.705 2.723 -2.140 1.00 0.00 74 ILE A O 14
ATOM 16083 N N . ASP A 1 75 ? 20.329 3.330 -0.688 1.00 0.00 75 ASP A N 14
ATOM 16084 C CA . ASP A 1 75 ? 21.410 3.113 -1.634 1.00 0.00 75 ASP A CA 14
ATOM 16085 C C . ASP A 1 75 ? 21.758 1.623 -1.672 1.00 0.00 75 ASP A C 14
ATOM 16086 O O . ASP A 1 75 ? 22.214 1.115 -2.694 1.00 0.00 75 ASP A O 14
ATOM 16095 N N . ALA A 1 76 ? 21.529 0.966 -0.544 1.00 0.00 76 ALA A N 14
ATOM 16096 C CA . ALA A 1 76 ? 21.813 -0.455 -0.435 1.00 0.00 76 ALA A CA 14
ATOM 16097 C C . ALA A 1 76 ? 20.887 -1.228 -1.377 1.00 0.00 76 ALA A C 14
ATOM 16098 O O . ALA A 1 76 ? 19.738 -0.841 -1.580 1.00 0.00 76 ALA A O 14
ATOM 16105 N N . PRO A 1 77 ? 21.438 -2.337 -1.941 1.00 0.00 77 PRO A N 14
ATOM 16106 C CA . PRO A 1 77 ? 20.674 -3.168 -2.856 1.00 0.00 77 PRO A CA 14
ATOM 16107 C C . PRO A 1 77 ? 19.651 -4.018 -2.100 1.00 0.00 77 PRO A C 14
ATOM 16108 O O . PRO A 1 77 ? 19.699 -4.111 -0.875 1.00 0.00 77 PRO A O 14
ATOM 16119 N N . ILE A 1 78 ? 18.749 -4.618 -2.863 1.00 0.00 78 ILE A N 14
ATOM 16120 C CA . ILE A 1 78 ? 17.715 -5.457 -2.281 1.00 0.00 78 ILE A CA 14
ATOM 16121 C C . ILE A 1 78 ? 18.268 -6.869 -2.073 1.00 0.00 78 ILE A C 14
ATOM 16122 O O . ILE A 1 78 ? 18.396 -7.328 -0.939 1.00 0.00 78 ILE A O 14
ATOM 16138 N N . SER A 1 79 ? 18.580 -7.517 -3.186 1.00 0.00 79 SER A N 14
ATOM 16139 C CA . SER A 1 79 ? 19.116 -8.867 -3.139 1.00 0.00 79 SER A CA 14
ATOM 16140 C C . SER A 1 79 ? 20.481 -8.912 -3.829 1.00 0.00 79 SER A C 14
ATOM 16141 O O . SER A 1 79 ? 21.117 -9.963 -3.886 1.00 0.00 79 SER A O 14
ATOM 16149 N N . GLY A 1 80 ? 20.891 -7.758 -4.334 1.00 0.00 80 GLY A N 14
ATOM 16150 C CA . GLY A 1 80 ? 22.169 -7.652 -5.017 1.00 0.00 80 GLY A CA 14
ATOM 16151 C C . GLY A 1 80 ? 21.982 -7.181 -6.461 1.00 0.00 80 GLY A C 14
ATOM 16152 O O . GLY A 1 80 ? 21.097 -7.663 -7.165 1.00 0.00 80 GLY A O 14
ATOM 16156 N N . PRO A 1 81 ? 22.853 -6.219 -6.868 1.00 0.00 81 PRO A N 14
ATOM 16157 C CA . PRO A 1 81 ? 22.793 -5.676 -8.215 1.00 0.00 81 PRO A CA 14
ATOM 16158 C C . PRO A 1 81 ? 23.360 -6.669 -9.232 1.00 0.00 81 PRO A C 14
ATOM 16159 O O . PRO A 1 81 ? 24.385 -7.301 -8.982 1.00 0.00 81 PRO A O 14
ATOM 16170 N N . SER A 1 82 ? 22.668 -6.775 -10.357 1.00 0.00 82 SER A N 14
ATOM 16171 C CA . SER A 1 82 ? 23.090 -7.680 -11.412 1.00 0.00 82 SER A CA 14
ATOM 16172 C C . SER A 1 82 ? 23.739 -6.890 -12.550 1.00 0.00 82 SER A C 14
ATOM 16173 O O . SER A 1 82 ? 24.903 -7.115 -12.881 1.00 0.00 82 SER A O 14
ATOM 16181 N N . SER A 1 83 ? 22.960 -5.981 -13.117 1.00 0.00 83 SER A N 14
ATOM 16182 C CA . SER A 1 83 ? 23.445 -5.157 -14.211 1.00 0.00 83 SER A CA 14
ATOM 16183 C C . SER A 1 83 ? 24.047 -3.861 -13.663 1.00 0.00 83 SER A C 14
ATOM 16184 O O . SER A 1 83 ? 23.930 -3.573 -12.473 1.00 0.00 83 SER A O 14
ATOM 16192 N N . GLY A 1 84 ? 24.678 -3.115 -14.557 1.00 0.00 84 GLY A N 14
ATOM 16193 C CA . GLY A 1 84 ? 25.299 -1.857 -14.178 1.00 0.00 84 GLY A CA 14
ATOM 16194 C C . GLY A 1 84 ? 25.985 -1.201 -15.378 1.00 0.00 84 GLY A C 14
ATOM 16195 O O . GLY A 1 84 ? 26.234 0.004 -15.372 1.00 0.00 84 GLY A O 14
ATOM 16199 N N . GLY A 1 1 ? 37.454 3.965 -3.165 1.00 0.00 1 GLY A N 15
ATOM 16200 C CA . GLY A 1 1 ? 37.884 5.306 -3.524 1.00 0.00 1 GLY A CA 15
ATOM 16201 C C . GLY A 1 1 ? 37.376 6.334 -2.511 1.00 0.00 1 GLY A C 15
ATOM 16202 O O . GLY A 1 1 ? 37.171 6.011 -1.342 1.00 0.00 1 GLY A O 15
ATOM 16206 N N . SER A 1 2 ? 37.187 7.552 -2.997 1.00 0.00 2 SER A N 15
ATOM 16207 C CA . SER A 1 2 ? 36.707 8.630 -2.148 1.00 0.00 2 SER A CA 15
ATOM 16208 C C . SER A 1 2 ? 35.611 9.416 -2.871 1.00 0.00 2 SER A C 15
ATOM 16209 O O . SER A 1 2 ? 34.489 9.522 -2.377 1.00 0.00 2 SER A O 15
ATOM 16217 N N . SER A 1 3 ? 35.974 9.947 -4.029 1.00 0.00 3 SER A N 15
ATOM 16218 C CA . SER A 1 3 ? 35.035 10.720 -4.825 1.00 0.00 3 SER A CA 15
ATOM 16219 C C . SER A 1 3 ? 35.267 10.454 -6.313 1.00 0.00 3 SER A C 15
ATOM 16220 O O . SER A 1 3 ? 36.062 11.139 -6.954 1.00 0.00 3 SER A O 15
ATOM 16228 N N . GLY A 1 4 ? 34.558 9.456 -6.821 1.00 0.00 4 GLY A N 15
ATOM 16229 C CA . GLY A 1 4 ? 34.676 9.090 -8.222 1.00 0.00 4 GLY A CA 15
ATOM 16230 C C . GLY A 1 4 ? 33.400 8.410 -8.721 1.00 0.00 4 GLY A C 15
ATOM 16231 O O . GLY A 1 4 ? 33.315 7.183 -8.744 1.00 0.00 4 GLY A O 15
ATOM 16235 N N . SER A 1 5 ? 32.440 9.237 -9.108 1.00 0.00 5 SER A N 15
ATOM 16236 C CA . SER A 1 5 ? 31.172 8.730 -9.605 1.00 0.00 5 SER A CA 15
ATOM 16237 C C . SER A 1 5 ? 30.273 9.894 -10.027 1.00 0.00 5 SER A C 15
ATOM 16238 O O . SER A 1 5 ? 30.200 10.909 -9.336 1.00 0.00 5 SER A O 15
ATOM 16246 N N . SER A 1 6 ? 29.610 9.708 -11.159 1.00 0.00 6 SER A N 15
ATOM 16247 C CA . SER A 1 6 ? 28.719 10.730 -11.681 1.00 0.00 6 SER A CA 15
ATOM 16248 C C . SER A 1 6 ? 27.263 10.300 -11.491 1.00 0.00 6 SER A C 15
ATOM 16249 O O . SER A 1 6 ? 26.489 10.992 -10.831 1.00 0.00 6 SER A O 15
ATOM 16257 N N . GLY A 1 7 ? 26.933 9.161 -12.081 1.00 0.00 7 GLY A N 15
ATOM 16258 C CA . GLY A 1 7 ? 25.584 8.631 -11.985 1.00 0.00 7 GLY A CA 15
ATOM 16259 C C . GLY A 1 7 ? 25.455 7.315 -12.755 1.00 0.00 7 GLY A C 15
ATOM 16260 O O . GLY A 1 7 ? 26.452 6.638 -13.005 1.00 0.00 7 GLY A O 15
ATOM 16264 N N . GLY A 1 8 ? 24.220 6.991 -13.109 1.00 0.00 8 GLY A N 15
ATOM 16265 C CA . GLY A 1 8 ? 23.949 5.768 -13.845 1.00 0.00 8 GLY A CA 15
ATOM 16266 C C . GLY A 1 8 ? 22.753 5.947 -14.782 1.00 0.00 8 GLY A C 15
ATOM 16267 O O . GLY A 1 8 ? 21.636 6.195 -14.330 1.00 0.00 8 GLY A O 15
ATOM 16271 N N . GLU A 1 9 ? 23.027 5.813 -16.072 1.00 0.00 9 GLU A N 15
ATOM 16272 C CA . GLU A 1 9 ? 21.987 5.956 -17.077 1.00 0.00 9 GLU A CA 15
ATOM 16273 C C . GLU A 1 9 ? 21.157 4.674 -17.167 1.00 0.00 9 GLU A C 15
ATOM 16274 O O . GLU A 1 9 ? 19.929 4.729 -17.221 1.00 0.00 9 GLU A O 15
ATOM 16286 N N . GLU A 1 10 ? 21.859 3.551 -17.181 1.00 0.00 10 GLU A N 15
ATOM 16287 C CA . GLU A 1 10 ? 21.202 2.258 -17.265 1.00 0.00 10 GLU A CA 15
ATOM 16288 C C . GLU A 1 10 ? 21.687 1.343 -16.138 1.00 0.00 10 GLU A C 15
ATOM 16289 O O . GLU A 1 10 ? 22.565 0.508 -16.347 1.00 0.00 10 GLU A O 15
ATOM 16301 N N . LEU A 1 11 ? 21.093 1.532 -14.969 1.00 0.00 11 LEU A N 15
ATOM 16302 C CA . LEU A 1 11 ? 21.453 0.733 -13.809 1.00 0.00 11 LEU A CA 15
ATOM 16303 C C . LEU A 1 11 ? 21.402 -0.750 -14.181 1.00 0.00 11 LEU A C 15
ATOM 16304 O O . LEU A 1 11 ? 20.771 -1.125 -15.168 1.00 0.00 11 LEU A O 15
ATOM 16320 N N . LEU A 1 12 ? 22.076 -1.553 -13.371 1.00 0.00 12 LEU A N 15
ATOM 16321 C CA . LEU A 1 12 ? 22.116 -2.987 -13.602 1.00 0.00 12 LEU A CA 15
ATOM 16322 C C . LEU A 1 12 ? 20.767 -3.599 -13.219 1.00 0.00 12 LEU A C 15
ATOM 16323 O O . LEU A 1 12 ? 20.389 -3.594 -12.049 1.00 0.00 12 LEU A O 15
ATOM 16339 N N . PRO A 1 13 ? 20.060 -4.126 -14.255 1.00 0.00 13 PRO A N 15
ATOM 16340 C CA . PRO A 1 13 ? 18.761 -4.740 -14.038 1.00 0.00 13 PRO A CA 15
ATOM 16341 C C . PRO A 1 13 ? 18.908 -6.119 -13.392 1.00 0.00 13 PRO A C 15
ATOM 16342 O O . PRO A 1 13 ? 19.721 -6.931 -13.831 1.00 0.00 13 PRO A O 15
ATOM 16353 N N . ASP A 1 14 ? 18.107 -6.342 -12.360 1.00 0.00 14 ASP A N 15
ATOM 16354 C CA . ASP A 1 14 ? 18.138 -7.609 -11.649 1.00 0.00 14 ASP A CA 15
ATOM 16355 C C . ASP A 1 14 ? 17.025 -7.626 -10.599 1.00 0.00 14 ASP A C 15
ATOM 16356 O O . ASP A 1 14 ? 17.180 -7.064 -9.516 1.00 0.00 14 ASP A O 15
ATOM 16365 N N . GLY A 1 15 ? 15.928 -8.277 -10.957 1.00 0.00 15 GLY A N 15
ATOM 16366 C CA . GLY A 1 15 ? 14.790 -8.375 -10.059 1.00 0.00 15 GLY A CA 15
ATOM 16367 C C . GLY A 1 15 ? 14.177 -9.777 -10.101 1.00 0.00 15 GLY A C 15
ATOM 16368 O O . GLY A 1 15 ? 13.269 -10.038 -10.888 1.00 0.00 15 GLY A O 15
ATOM 16372 N N . VAL A 1 16 ? 14.699 -10.642 -9.244 1.00 0.00 16 VAL A N 15
ATOM 16373 C CA . VAL A 1 16 ? 14.216 -12.010 -9.173 1.00 0.00 16 VAL A CA 15
ATOM 16374 C C . VAL A 1 16 ? 14.893 -12.726 -8.003 1.00 0.00 16 VAL A C 15
ATOM 16375 O O . VAL A 1 16 ? 16.116 -12.705 -7.882 1.00 0.00 16 VAL A O 15
ATOM 16388 N N . PRO A 1 17 ? 14.045 -13.359 -7.148 1.00 0.00 17 PRO A N 15
ATOM 16389 C CA . PRO A 1 17 ? 14.548 -14.079 -5.991 1.00 0.00 17 PRO A CA 15
ATOM 16390 C C . PRO A 1 17 ? 15.178 -15.411 -6.406 1.00 0.00 17 PRO A C 15
ATOM 16391 O O . PRO A 1 17 ? 14.497 -16.283 -6.943 1.00 0.00 17 PRO A O 15
ATOM 16402 N N . GLU A 1 18 ? 16.472 -15.524 -6.143 1.00 0.00 18 GLU A N 15
ATOM 16403 C CA . GLU A 1 18 ? 17.201 -16.734 -6.482 1.00 0.00 18 GLU A CA 15
ATOM 16404 C C . GLU A 1 18 ? 18.638 -16.652 -5.962 1.00 0.00 18 GLU A C 15
ATOM 16405 O O . GLU A 1 18 ? 19.573 -16.463 -6.738 1.00 0.00 18 GLU A O 15
ATOM 16417 N N . GLU A 1 19 ? 18.768 -16.798 -4.651 1.00 0.00 19 GLU A N 15
ATOM 16418 C CA . GLU A 1 19 ? 20.074 -16.742 -4.018 1.00 0.00 19 GLU A CA 15
ATOM 16419 C C . GLU A 1 19 ? 20.005 -17.325 -2.605 1.00 0.00 19 GLU A C 15
ATOM 16420 O O . GLU A 1 19 ? 20.175 -16.605 -1.623 1.00 0.00 19 GLU A O 15
ATOM 16432 N N . VAL A 1 20 ? 19.754 -18.625 -2.548 1.00 0.00 20 VAL A N 15
ATOM 16433 C CA . VAL A 1 20 ? 19.660 -19.313 -1.272 1.00 0.00 20 VAL A CA 15
ATOM 16434 C C . VAL A 1 20 ? 18.921 -18.424 -0.271 1.00 0.00 20 VAL A C 15
ATOM 16435 O O . VAL A 1 20 ? 19.545 -17.767 0.561 1.00 0.00 20 VAL A O 15
ATOM 16448 N N . MET A 1 21 ? 17.601 -18.430 -0.384 1.00 0.00 21 MET A N 15
ATOM 16449 C CA . MET A 1 21 ? 16.770 -17.632 0.501 1.00 0.00 21 MET A CA 15
ATOM 16450 C C . MET A 1 21 ? 15.505 -18.395 0.902 1.00 0.00 21 MET A C 15
ATOM 16451 O O . MET A 1 21 ? 15.071 -19.301 0.192 1.00 0.00 21 MET A O 15
ATOM 16465 N N . GLU A 1 22 ? 14.950 -18.000 2.039 1.00 0.00 22 GLU A N 15
ATOM 16466 C CA . GLU A 1 22 ? 13.745 -18.635 2.543 1.00 0.00 22 GLU A CA 15
ATOM 16467 C C . GLU A 1 22 ? 12.548 -18.282 1.656 1.00 0.00 22 GLU A C 15
ATOM 16468 O O . GLU A 1 22 ? 12.641 -17.399 0.805 1.00 0.00 22 GLU A O 15
ATOM 16480 N N . SER A 1 23 ? 11.452 -18.989 1.887 1.00 0.00 23 SER A N 15
ATOM 16481 C CA . SER A 1 23 ? 10.239 -18.762 1.121 1.00 0.00 23 SER A CA 15
ATOM 16482 C C . SER A 1 23 ? 9.196 -18.055 1.989 1.00 0.00 23 SER A C 15
ATOM 16483 O O . SER A 1 23 ? 8.273 -18.689 2.497 1.00 0.00 23 SER A O 15
ATOM 16491 N N . ALA A 1 24 ? 9.378 -16.750 2.132 1.00 0.00 24 ALA A N 15
ATOM 16492 C CA . ALA A 1 24 ? 8.464 -15.950 2.930 1.00 0.00 24 ALA A CA 15
ATOM 16493 C C . ALA A 1 24 ? 8.916 -14.489 2.903 1.00 0.00 24 ALA A C 15
ATOM 16494 O O . ALA A 1 24 ? 9.386 -13.962 3.911 1.00 0.00 24 ALA A O 15
ATOM 16501 N N . GLN A 1 25 ? 8.759 -13.875 1.740 1.00 0.00 25 GLN A N 15
ATOM 16502 C CA . GLN A 1 25 ? 9.145 -12.485 1.569 1.00 0.00 25 GLN A CA 15
ATOM 16503 C C . GLN A 1 25 ? 8.220 -11.797 0.563 1.00 0.00 25 GLN A C 15
ATOM 16504 O O . GLN A 1 25 ? 7.662 -12.449 -0.319 1.00 0.00 25 GLN A O 15
ATOM 16518 N N . PRO A 1 26 ? 8.082 -10.455 0.732 1.00 0.00 26 PRO A N 15
ATOM 16519 C CA . PRO A 1 26 ? 7.234 -9.672 -0.150 1.00 0.00 26 PRO A CA 15
ATOM 16520 C C . PRO A 1 26 ? 7.902 -9.466 -1.512 1.00 0.00 26 PRO A C 15
ATOM 16521 O O . PRO A 1 26 ? 9.018 -9.932 -1.736 1.00 0.00 26 PRO A O 15
ATOM 16532 N N . VAL A 1 27 ? 7.191 -8.768 -2.384 1.00 0.00 27 VAL A N 15
ATOM 16533 C CA . VAL A 1 27 ? 7.700 -8.495 -3.717 1.00 0.00 27 VAL A CA 15
ATOM 16534 C C . VAL A 1 27 ? 7.308 -7.074 -4.128 1.00 0.00 27 VAL A C 15
ATOM 16535 O O . VAL A 1 27 ? 6.125 -6.740 -4.168 1.00 0.00 27 VAL A O 15
ATOM 16548 N N . ALA A 1 28 ? 8.324 -6.275 -4.421 1.00 0.00 28 ALA A N 15
ATOM 16549 C CA . ALA A 1 28 ? 8.100 -4.898 -4.827 1.00 0.00 28 ALA A CA 15
ATOM 16550 C C . ALA A 1 28 ? 7.082 -4.867 -5.969 1.00 0.00 28 ALA A C 15
ATOM 16551 O O . ALA A 1 28 ? 7.452 -4.973 -7.138 1.00 0.00 28 ALA A O 15
ATOM 16558 N N . ASN A 1 29 ? 5.821 -4.720 -5.591 1.00 0.00 29 ASN A N 15
ATOM 16559 C CA . ASN A 1 29 ? 4.747 -4.673 -6.569 1.00 0.00 29 ASN A CA 15
ATOM 16560 C C . ASN A 1 29 ? 5.213 -3.883 -7.794 1.00 0.00 29 ASN A C 15
ATOM 16561 O O . ASN A 1 29 ? 5.686 -2.754 -7.666 1.00 0.00 29 ASN A O 15
ATOM 16572 N N . GLU A 1 30 ? 5.063 -4.507 -8.953 1.00 0.00 30 GLU A N 15
ATOM 16573 C CA . GLU A 1 30 ? 5.463 -3.876 -10.200 1.00 0.00 30 GLU A CA 15
ATOM 16574 C C . GLU A 1 30 ? 4.561 -2.677 -10.500 1.00 0.00 30 GLU A C 15
ATOM 16575 O O . GLU A 1 30 ? 4.971 -1.744 -11.190 1.00 0.00 30 GLU A O 15
ATOM 16587 N N . GLU A 1 31 ? 3.349 -2.740 -9.968 1.00 0.00 31 GLU A N 15
ATOM 16588 C CA . GLU A 1 31 ? 2.386 -1.671 -10.171 1.00 0.00 31 GLU A CA 15
ATOM 16589 C C . GLU A 1 31 ? 2.739 -0.466 -9.297 1.00 0.00 31 GLU A C 15
ATOM 16590 O O . GLU A 1 31 ? 2.752 0.668 -9.773 1.00 0.00 31 GLU A O 15
ATOM 16602 N N . ILE A 1 32 ? 3.017 -0.752 -8.034 1.00 0.00 32 ILE A N 15
ATOM 16603 C CA . ILE A 1 32 ? 3.369 0.294 -7.089 1.00 0.00 32 ILE A CA 15
ATOM 16604 C C . ILE A 1 32 ? 4.715 0.903 -7.487 1.00 0.00 32 ILE A C 15
ATOM 16605 O O . ILE A 1 32 ? 4.904 2.115 -7.394 1.00 0.00 32 ILE A O 15
ATOM 16621 N N . VAL A 1 33 ? 5.616 0.034 -7.923 1.00 0.00 33 VAL A N 15
ATOM 16622 C CA . VAL A 1 33 ? 6.939 0.472 -8.336 1.00 0.00 33 VAL A CA 15
ATOM 16623 C C . VAL A 1 33 ? 6.830 1.230 -9.660 1.00 0.00 33 VAL A C 15
ATOM 16624 O O . VAL A 1 33 ? 7.380 2.321 -9.802 1.00 0.00 33 VAL A O 15
ATOM 16637 N N . ALA A 1 34 ? 6.117 0.621 -10.597 1.00 0.00 34 ALA A N 15
ATOM 16638 C CA . ALA A 1 34 ? 5.930 1.225 -11.905 1.00 0.00 34 ALA A CA 15
ATOM 16639 C C . ALA A 1 34 ? 5.398 2.649 -11.733 1.00 0.00 34 ALA A C 15
ATOM 16640 O O . ALA A 1 34 ? 5.689 3.527 -12.545 1.00 0.00 34 ALA A O 15
ATOM 16647 N N . GLN A 1 35 ? 4.628 2.835 -10.671 1.00 0.00 35 GLN A N 15
ATOM 16648 C CA . GLN A 1 35 ? 4.053 4.138 -10.383 1.00 0.00 35 GLN A CA 15
ATOM 16649 C C . GLN A 1 35 ? 5.120 5.074 -9.812 1.00 0.00 35 GLN A C 15
ATOM 16650 O O . GLN A 1 35 ? 5.245 6.217 -10.248 1.00 0.00 35 GLN A O 15
ATOM 16664 N N . LEU A 1 36 ? 5.861 4.554 -8.844 1.00 0.00 36 LEU A N 15
ATOM 16665 C CA . LEU A 1 36 ? 6.913 5.330 -8.209 1.00 0.00 36 LEU A CA 15
ATOM 16666 C C . LEU A 1 36 ? 7.994 5.657 -9.241 1.00 0.00 36 LEU A C 15
ATOM 16667 O O . LEU A 1 36 ? 8.353 6.819 -9.422 1.00 0.00 36 LEU A O 15
ATOM 16683 N N . VAL A 1 37 ? 8.482 4.611 -9.892 1.00 0.00 37 VAL A N 15
ATOM 16684 C CA . VAL A 1 37 ? 9.514 4.772 -10.902 1.00 0.00 37 VAL A CA 15
ATOM 16685 C C . VAL A 1 37 ? 9.080 5.846 -11.902 1.00 0.00 37 VAL A C 15
ATOM 16686 O O . VAL A 1 37 ? 9.915 6.443 -12.578 1.00 0.00 37 VAL A O 15
ATOM 16699 N N . SER A 1 38 ? 7.774 6.058 -11.963 1.00 0.00 38 SER A N 15
ATOM 16700 C CA . SER A 1 38 ? 7.218 7.049 -12.869 1.00 0.00 38 SER A CA 15
ATOM 16701 C C . SER A 1 38 ? 7.084 8.395 -12.154 1.00 0.00 38 SER A C 15
ATOM 16702 O O . SER A 1 38 ? 7.327 9.444 -12.748 1.00 0.00 38 SER A O 15
ATOM 16710 N N . MET A 1 39 ? 6.696 8.320 -10.889 1.00 0.00 39 MET A N 15
ATOM 16711 C CA . MET A 1 39 ? 6.526 9.520 -10.087 1.00 0.00 39 MET A CA 15
ATOM 16712 C C . MET A 1 39 ? 7.817 10.341 -10.048 1.00 0.00 39 MET A C 15
ATOM 16713 O O . MET A 1 39 ? 7.779 11.554 -9.848 1.00 0.00 39 MET A O 15
ATOM 16727 N N . GLY A 1 40 ? 8.928 9.647 -10.243 1.00 0.00 40 GLY A N 15
ATOM 16728 C CA . GLY A 1 40 ? 10.228 10.296 -10.233 1.00 0.00 40 GLY A CA 15
ATOM 16729 C C . GLY A 1 40 ? 11.108 9.745 -9.109 1.00 0.00 40 GLY A C 15
ATOM 16730 O O . GLY A 1 40 ? 11.894 10.480 -8.514 1.00 0.00 40 GLY A O 15
ATOM 16734 N N . PHE A 1 41 ? 10.944 8.456 -8.851 1.00 0.00 41 PHE A N 15
ATOM 16735 C CA . PHE A 1 41 ? 11.714 7.798 -7.809 1.00 0.00 41 PHE A CA 15
ATOM 16736 C C . PHE A 1 41 ? 12.682 6.774 -8.405 1.00 0.00 41 PHE A C 15
ATOM 16737 O O . PHE A 1 41 ? 12.717 6.582 -9.620 1.00 0.00 41 PHE A O 15
ATOM 16754 N N . SER A 1 42 ? 13.443 6.143 -7.523 1.00 0.00 42 SER A N 15
ATOM 16755 C CA . SER A 1 42 ? 14.408 5.143 -7.948 1.00 0.00 42 SER A CA 15
ATOM 16756 C C . SER A 1 42 ? 13.803 3.744 -7.821 1.00 0.00 42 SER A C 15
ATOM 16757 O O . SER A 1 42 ? 13.438 3.318 -6.727 1.00 0.00 42 SER A O 15
ATOM 16765 N N . GLN A 1 43 ? 13.714 3.068 -8.957 1.00 0.00 43 GLN A N 15
ATOM 16766 C CA . GLN A 1 43 ? 13.159 1.725 -8.988 1.00 0.00 43 GLN A CA 15
ATOM 16767 C C . GLN A 1 43 ? 13.590 0.944 -7.744 1.00 0.00 43 GLN A C 15
ATOM 16768 O O . GLN A 1 43 ? 12.749 0.493 -6.968 1.00 0.00 43 GLN A O 15
ATOM 16782 N N . LEU A 1 44 ? 14.899 0.809 -7.594 1.00 0.00 44 LEU A N 15
ATOM 16783 C CA . LEU A 1 44 ? 15.452 0.091 -6.459 1.00 0.00 44 LEU A CA 15
ATOM 16784 C C . LEU A 1 44 ? 14.688 0.482 -5.192 1.00 0.00 44 LEU A C 15
ATOM 16785 O O . LEU A 1 44 ? 14.173 -0.380 -4.482 1.00 0.00 44 LEU A O 15
ATOM 16801 N N . HIS A 1 45 ? 14.639 1.783 -4.948 1.00 0.00 45 HIS A N 15
ATOM 16802 C CA . HIS A 1 45 ? 13.946 2.299 -3.779 1.00 0.00 45 HIS A CA 15
ATOM 16803 C C . HIS A 1 45 ? 12.453 1.983 -3.886 1.00 0.00 45 HIS A C 15
ATOM 16804 O O . HIS A 1 45 ? 11.864 1.434 -2.957 1.00 0.00 45 HIS A O 15
ATOM 16818 N N . CYS A 1 46 ? 11.885 2.343 -5.027 1.00 0.00 46 CYS A N 15
ATOM 16819 C CA . CYS A 1 46 ? 10.472 2.104 -5.267 1.00 0.00 46 CYS A CA 15
ATOM 16820 C C . CYS A 1 46 ? 10.136 0.690 -4.789 1.00 0.00 46 CYS A C 15
ATOM 16821 O O . CYS A 1 46 ? 9.079 0.465 -4.201 1.00 0.00 46 CYS A O 15
ATOM 16829 N N . GLN A 1 47 ? 11.054 -0.226 -5.061 1.00 0.00 47 GLN A N 15
ATOM 16830 C CA . GLN A 1 47 ? 10.868 -1.611 -4.666 1.00 0.00 47 GLN A CA 15
ATOM 16831 C C . GLN A 1 47 ? 10.903 -1.738 -3.141 1.00 0.00 47 GLN A C 15
ATOM 16832 O O . GLN A 1 47 ? 9.932 -2.179 -2.529 1.00 0.00 47 GLN A O 15
ATOM 16846 N N . LYS A 1 48 ? 12.033 -1.344 -2.573 1.00 0.00 48 LYS A N 15
ATOM 16847 C CA . LYS A 1 48 ? 12.207 -1.408 -1.132 1.00 0.00 48 LYS A CA 15
ATOM 16848 C C . LYS A 1 48 ? 10.989 -0.787 -0.446 1.00 0.00 48 LYS A C 15
ATOM 16849 O O . LYS A 1 48 ? 10.337 -1.432 0.373 1.00 0.00 48 LYS A O 15
ATOM 16868 N N . ALA A 1 49 ? 10.717 0.459 -0.808 1.00 0.00 49 ALA A N 15
ATOM 16869 C CA . ALA A 1 49 ? 9.588 1.174 -0.238 1.00 0.00 49 ALA A CA 15
ATOM 16870 C C . ALA A 1 49 ? 8.375 0.243 -0.182 1.00 0.00 49 ALA A C 15
ATOM 16871 O O . ALA A 1 49 ? 7.949 -0.163 0.898 1.00 0.00 49 ALA A O 15
ATOM 16878 N N . ALA A 1 50 ? 7.854 -0.069 -1.360 1.00 0.00 50 ALA A N 15
ATOM 16879 C CA . ALA A 1 50 ? 6.699 -0.945 -1.459 1.00 0.00 50 ALA A CA 15
ATOM 16880 C C . ALA A 1 50 ? 6.895 -2.147 -0.532 1.00 0.00 50 ALA A C 15
ATOM 16881 O O . ALA A 1 50 ? 6.100 -2.368 0.380 1.00 0.00 50 ALA A O 15
ATOM 16888 N N . ILE A 1 51 ? 7.958 -2.892 -0.797 1.00 0.00 51 ILE A N 15
ATOM 16889 C CA . ILE A 1 51 ? 8.268 -4.065 0.002 1.00 0.00 51 ILE A CA 15
ATOM 16890 C C . ILE A 1 51 ? 8.151 -3.712 1.486 1.00 0.00 51 ILE A C 15
ATOM 16891 O O . ILE A 1 51 ? 7.398 -4.347 2.221 1.00 0.00 51 ILE A O 15
ATOM 16907 N N . ASN A 1 52 ? 8.908 -2.698 1.881 1.00 0.00 52 ASN A N 15
ATOM 16908 C CA . ASN A 1 52 ? 8.898 -2.253 3.264 1.00 0.00 52 ASN A CA 15
ATOM 16909 C C . ASN A 1 52 ? 7.451 -2.087 3.732 1.00 0.00 52 ASN A C 15
ATOM 16910 O O . ASN A 1 52 ? 7.164 -2.194 4.924 1.00 0.00 52 ASN A O 15
ATOM 16921 N N . THR A 1 53 ? 6.578 -1.828 2.770 1.00 0.00 53 THR A N 15
ATOM 16922 C CA . THR A 1 53 ? 5.167 -1.647 3.069 1.00 0.00 53 THR A CA 15
ATOM 16923 C C . THR A 1 53 ? 4.332 -2.727 2.378 1.00 0.00 53 THR A C 15
ATOM 16924 O O . THR A 1 53 ? 3.179 -2.491 2.021 1.00 0.00 53 THR A O 15
ATOM 16935 N N . SER A 1 54 ? 4.948 -3.888 2.209 1.00 0.00 54 SER A N 15
ATOM 16936 C CA . SER A 1 54 ? 4.276 -5.005 1.567 1.00 0.00 54 SER A CA 15
ATOM 16937 C C . SER A 1 54 ? 3.405 -4.499 0.415 1.00 0.00 54 SER A C 15
ATOM 16938 O O . SER A 1 54 ? 2.323 -5.031 0.171 1.00 0.00 54 SER A O 15
ATOM 16946 N N . ASN A 1 55 ? 3.910 -3.479 -0.262 1.00 0.00 55 ASN A N 15
ATOM 16947 C CA . ASN A 1 55 ? 3.192 -2.895 -1.383 1.00 0.00 55 ASN A CA 15
ATOM 16948 C C . ASN A 1 55 ? 1.706 -2.796 -1.034 1.00 0.00 55 ASN A C 15
ATOM 16949 O O . ASN A 1 55 ? 0.849 -3.139 -1.848 1.00 0.00 55 ASN A O 15
ATOM 16960 N N . ALA A 1 56 ? 1.444 -2.325 0.176 1.00 0.00 56 ALA A N 15
ATOM 16961 C CA . ALA A 1 56 ? 0.076 -2.177 0.642 1.00 0.00 56 ALA A CA 15
ATOM 16962 C C . ALA A 1 56 ? -0.637 -1.126 -0.210 1.00 0.00 56 ALA A C 15
ATOM 16963 O O . ALA A 1 56 ? -1.842 -1.222 -0.441 1.00 0.00 56 ALA A O 15
ATOM 16970 N N . GLY A 1 57 ? 0.136 -0.146 -0.655 1.00 0.00 57 GLY A N 15
ATOM 16971 C CA . GLY A 1 57 ? -0.406 0.922 -1.477 1.00 0.00 57 GLY A CA 15
ATOM 16972 C C . GLY A 1 57 ? 0.701 1.866 -1.950 1.00 0.00 57 GLY A C 15
ATOM 16973 O O . GLY A 1 57 ? 1.693 2.064 -1.251 1.00 0.00 57 GLY A O 15
ATOM 16977 N N . VAL A 1 58 ? 0.493 2.423 -3.134 1.00 0.00 58 VAL A N 15
ATOM 16978 C CA . VAL A 1 58 ? 1.461 3.341 -3.710 1.00 0.00 58 VAL A CA 15
ATOM 16979 C C . VAL A 1 58 ? 1.874 4.368 -2.653 1.00 0.00 58 VAL A C 15
ATOM 16980 O O . VAL A 1 58 ? 3.062 4.612 -2.451 1.00 0.00 58 VAL A O 15
ATOM 16993 N N . GLU A 1 59 ? 0.870 4.941 -2.007 1.00 0.00 59 GLU A N 15
ATOM 16994 C CA . GLU A 1 59 ? 1.114 5.936 -0.976 1.00 0.00 59 GLU A CA 15
ATOM 16995 C C . GLU A 1 59 ? 2.045 5.370 0.098 1.00 0.00 59 GLU A C 15
ATOM 16996 O O . GLU A 1 59 ? 2.981 6.041 0.530 1.00 0.00 59 GLU A O 15
ATOM 17008 N N . GLU A 1 60 ? 1.755 4.140 0.499 1.00 0.00 60 GLU A N 15
ATOM 17009 C CA . GLU A 1 60 ? 2.555 3.476 1.514 1.00 0.00 60 GLU A CA 15
ATOM 17010 C C . GLU A 1 60 ? 4.017 3.398 1.070 1.00 0.00 60 GLU A C 15
ATOM 17011 O O . GLU A 1 60 ? 4.914 3.824 1.796 1.00 0.00 60 GLU A O 15
ATOM 17023 N N . ALA A 1 61 ? 4.213 2.849 -0.120 1.00 0.00 61 ALA A N 15
ATOM 17024 C CA . ALA A 1 61 ? 5.551 2.709 -0.669 1.00 0.00 61 ALA A CA 15
ATOM 17025 C C . ALA A 1 61 ? 6.265 4.061 -0.612 1.00 0.00 61 ALA A C 15
ATOM 17026 O O . ALA A 1 61 ? 7.317 4.186 0.013 1.00 0.00 61 ALA A O 15
ATOM 17033 N N . MET A 1 62 ? 5.664 5.039 -1.274 1.00 0.00 62 MET A N 15
ATOM 17034 C CA . MET A 1 62 ? 6.229 6.378 -1.306 1.00 0.00 62 MET A CA 15
ATOM 17035 C C . MET A 1 62 ? 6.508 6.890 0.108 1.00 0.00 62 MET A C 15
ATOM 17036 O O . MET A 1 62 ? 7.622 7.312 0.411 1.00 0.00 62 MET A O 15
ATOM 17050 N N . ASN A 1 63 ? 5.475 6.837 0.936 1.00 0.00 63 ASN A N 15
ATOM 17051 C CA . ASN A 1 63 ? 5.594 7.290 2.311 1.00 0.00 63 ASN A CA 15
ATOM 17052 C C . ASN A 1 63 ? 6.913 6.784 2.899 1.00 0.00 63 ASN A C 15
ATOM 17053 O O . ASN A 1 63 ? 7.652 7.544 3.522 1.00 0.00 63 ASN A O 15
ATOM 17064 N N . TRP A 1 64 ? 7.168 5.502 2.679 1.00 0.00 64 TRP A N 15
ATOM 17065 C CA . TRP A 1 64 ? 8.385 4.885 3.178 1.00 0.00 64 TRP A CA 15
ATOM 17066 C C . TRP A 1 64 ? 9.576 5.616 2.555 1.00 0.00 64 TRP A C 15
ATOM 17067 O O . TRP A 1 64 ? 10.546 5.929 3.243 1.00 0.00 64 TRP A O 15
ATOM 17088 N N . LEU A 1 65 ? 9.463 5.866 1.259 1.00 0.00 65 LEU A N 15
ATOM 17089 C CA . LEU A 1 65 ? 10.519 6.554 0.535 1.00 0.00 65 LEU A CA 15
ATOM 17090 C C . LEU A 1 65 ? 10.735 7.938 1.151 1.00 0.00 65 LEU A C 15
ATOM 17091 O O . LEU A 1 65 ? 11.872 8.372 1.327 1.00 0.00 65 LEU A O 15
ATOM 17107 N N . LEU A 1 66 ? 9.625 8.593 1.461 1.00 0.00 66 LEU A N 15
ATOM 17108 C CA . LEU A 1 66 ? 9.679 9.918 2.053 1.00 0.00 66 LEU A CA 15
ATOM 17109 C C . LEU A 1 66 ? 10.347 9.832 3.426 1.00 0.00 66 LEU A C 15
ATOM 17110 O O . LEU A 1 66 ? 10.707 10.853 4.011 1.00 0.00 66 LEU A O 15
ATOM 17126 N N . SER A 1 67 ? 10.492 8.604 3.902 1.00 0.00 67 SER A N 15
ATOM 17127 C CA . SER A 1 67 ? 11.111 8.371 5.196 1.00 0.00 67 SER A CA 15
ATOM 17128 C C . SER A 1 67 ? 12.408 7.580 5.021 1.00 0.00 67 SER A C 15
ATOM 17129 O O . SER A 1 67 ? 13.155 7.385 5.979 1.00 0.00 67 SER A O 15
ATOM 17137 N N . HIS A 1 68 ? 12.637 7.145 3.791 1.00 0.00 68 HIS A N 15
ATOM 17138 C CA . HIS A 1 68 ? 13.832 6.379 3.478 1.00 0.00 68 HIS A CA 15
ATOM 17139 C C . HIS A 1 68 ? 14.501 6.958 2.230 1.00 0.00 68 HIS A C 15
ATOM 17140 O O . HIS A 1 68 ? 15.194 6.246 1.505 1.00 0.00 68 HIS A O 15
ATOM 17154 N N . MET A 1 69 ? 14.270 8.245 2.017 1.00 0.00 69 MET A N 15
ATOM 17155 C CA . MET A 1 69 ? 14.842 8.929 0.870 1.00 0.00 69 MET A CA 15
ATOM 17156 C C . MET A 1 69 ? 16.298 9.318 1.133 1.00 0.00 69 MET A C 15
ATOM 17157 O O . MET A 1 69 ? 17.150 9.178 0.256 1.00 0.00 69 MET A O 15
ATOM 17171 N N . ASP A 1 70 ? 16.539 9.798 2.343 1.00 0.00 70 ASP A N 15
ATOM 17172 C CA . ASP A 1 70 ? 17.878 10.208 2.733 1.00 0.00 70 ASP A CA 15
ATOM 17173 C C . ASP A 1 70 ? 18.462 9.177 3.700 1.00 0.00 70 ASP A C 15
ATOM 17174 O O . ASP A 1 70 ? 18.864 9.520 4.811 1.00 0.00 70 ASP A O 15
ATOM 17183 N N . ASP A 1 71 ? 18.489 7.933 3.244 1.00 0.00 71 ASP A N 15
ATOM 17184 C CA . ASP A 1 71 ? 19.017 6.850 4.055 1.00 0.00 71 ASP A CA 15
ATOM 17185 C C . ASP A 1 71 ? 20.115 6.123 3.276 1.00 0.00 71 ASP A C 15
ATOM 17186 O O . ASP A 1 71 ? 20.139 6.163 2.047 1.00 0.00 71 ASP A O 15
ATOM 17195 N N . PRO A 1 72 ? 21.021 5.459 4.043 1.00 0.00 72 PRO A N 15
ATOM 17196 C CA . PRO A 1 72 ? 22.119 4.724 3.438 1.00 0.00 72 PRO A CA 15
ATOM 17197 C C . PRO A 1 72 ? 21.627 3.413 2.821 1.00 0.00 72 PRO A C 15
ATOM 17198 O O . PRO A 1 72 ? 22.187 2.939 1.834 1.00 0.00 72 PRO A O 15
ATOM 17209 N N . ASP A 1 73 ? 20.586 2.864 3.430 1.00 0.00 73 ASP A N 15
ATOM 17210 C CA . ASP A 1 73 ? 20.013 1.617 2.954 1.00 0.00 73 ASP A CA 15
ATOM 17211 C C . ASP A 1 73 ? 19.398 1.839 1.571 1.00 0.00 73 ASP A C 15
ATOM 17212 O O . ASP A 1 73 ? 19.501 0.980 0.696 1.00 0.00 73 ASP A O 15
ATOM 17221 N N . ILE A 1 74 ? 18.770 2.995 1.416 1.00 0.00 74 ILE A N 15
ATOM 17222 C CA . ILE A 1 74 ? 18.138 3.341 0.154 1.00 0.00 74 ILE A CA 15
ATOM 17223 C C . ILE A 1 74 ? 19.098 3.026 -0.995 1.00 0.00 74 ILE A C 15
ATOM 17224 O O . ILE A 1 74 ? 18.665 2.775 -2.119 1.00 0.00 74 ILE A O 15
ATOM 17240 N N . ASP A 1 75 ? 20.383 3.049 -0.674 1.00 0.00 75 ASP A N 15
ATOM 17241 C CA . ASP A 1 75 ? 21.407 2.769 -1.666 1.00 0.00 75 ASP A CA 15
ATOM 17242 C C . ASP A 1 75 ? 21.725 1.273 -1.656 1.00 0.00 75 ASP A C 15
ATOM 17243 O O . ASP A 1 75 ? 21.975 0.681 -2.704 1.00 0.00 75 ASP A O 15
ATOM 17252 N N . ALA A 1 76 ? 21.706 0.704 -0.459 1.00 0.00 76 ALA A N 15
ATOM 17253 C CA . ALA A 1 76 ? 21.989 -0.712 -0.298 1.00 0.00 76 ALA A CA 15
ATOM 17254 C C . ALA A 1 76 ? 21.108 -1.515 -1.257 1.00 0.00 76 ALA A C 15
ATOM 17255 O O . ALA A 1 76 ? 19.991 -1.107 -1.569 1.00 0.00 76 ALA A O 15
ATOM 17262 N N . PRO A 1 77 ? 21.658 -2.674 -1.709 1.00 0.00 77 PRO A N 15
ATOM 17263 C CA . PRO A 1 77 ? 20.935 -3.539 -2.625 1.00 0.00 77 PRO A CA 15
ATOM 17264 C C . PRO A 1 77 ? 19.830 -4.307 -1.897 1.00 0.00 77 PRO A C 15
ATOM 17265 O O . PRO A 1 77 ? 19.880 -4.468 -0.678 1.00 0.00 77 PRO A O 15
ATOM 17276 N N . ILE A 1 78 ? 18.859 -4.762 -2.675 1.00 0.00 78 ILE A N 15
ATOM 17277 C CA . ILE A 1 78 ? 17.744 -5.510 -2.119 1.00 0.00 78 ILE A CA 15
ATOM 17278 C C . ILE A 1 78 ? 18.194 -6.941 -1.819 1.00 0.00 78 ILE A C 15
ATOM 17279 O O . ILE A 1 78 ? 17.986 -7.442 -0.715 1.00 0.00 78 ILE A O 15
ATOM 17295 N N . SER A 1 79 ? 18.802 -7.558 -2.820 1.00 0.00 79 SER A N 15
ATOM 17296 C CA . SER A 1 79 ? 19.284 -8.922 -2.677 1.00 0.00 79 SER A CA 15
ATOM 17297 C C . SER A 1 79 ? 20.805 -8.925 -2.516 1.00 0.00 79 SER A C 15
ATOM 17298 O O . SER A 1 79 ? 21.538 -8.887 -3.504 1.00 0.00 79 SER A O 15
ATOM 17306 N N . GLY A 1 80 ? 21.236 -8.971 -1.264 1.00 0.00 80 GLY A N 15
ATOM 17307 C CA . GLY A 1 80 ? 22.657 -8.980 -0.961 1.00 0.00 80 GLY A CA 15
ATOM 17308 C C . GLY A 1 80 ? 22.929 -9.680 0.372 1.00 0.00 80 GLY A C 15
ATOM 17309 O O . GLY A 1 80 ? 22.026 -9.830 1.194 1.00 0.00 80 GLY A O 15
ATOM 17313 N N . PRO A 1 81 ? 24.210 -10.099 0.551 1.00 0.00 81 PRO A N 15
ATOM 17314 C CA . PRO A 1 81 ? 24.612 -10.779 1.770 1.00 0.00 81 PRO A CA 15
ATOM 17315 C C . PRO A 1 81 ? 24.737 -9.792 2.932 1.00 0.00 81 PRO A C 15
ATOM 17316 O O . PRO A 1 81 ? 24.795 -8.582 2.720 1.00 0.00 81 PRO A O 15
ATOM 17327 N N . SER A 1 82 ? 24.776 -10.346 4.135 1.00 0.00 82 SER A N 15
ATOM 17328 C CA . SER A 1 82 ? 24.893 -9.530 5.332 1.00 0.00 82 SER A CA 15
ATOM 17329 C C . SER A 1 82 ? 23.810 -8.449 5.336 1.00 0.00 82 SER A C 15
ATOM 17330 O O . SER A 1 82 ? 23.068 -8.305 4.365 1.00 0.00 82 SER A O 15
ATOM 17338 N N . SER A 1 83 ? 23.754 -7.717 6.439 1.00 0.00 83 SER A N 15
ATOM 17339 C CA . SER A 1 83 ? 22.774 -6.653 6.582 1.00 0.00 83 SER A CA 15
ATOM 17340 C C . SER A 1 83 ? 21.370 -7.195 6.308 1.00 0.00 83 SER A C 15
ATOM 17341 O O . SER A 1 83 ? 20.981 -7.365 5.154 1.00 0.00 83 SER A O 15
ATOM 17349 N N . GLY A 1 84 ? 20.648 -7.452 7.389 1.00 0.00 84 GLY A N 15
ATOM 17350 C CA . GLY A 1 84 ? 19.295 -7.971 7.280 1.00 0.00 84 GLY A CA 15
ATOM 17351 C C . GLY A 1 84 ? 18.337 -6.899 6.756 1.00 0.00 84 GLY A C 15
ATOM 17352 O O . GLY A 1 84 ? 17.894 -6.964 5.611 1.00 0.00 84 GLY A O 15
ATOM 17356 N N . GLY A 1 1 ? 33.591 3.327 11.961 1.00 0.00 1 GLY A N 16
ATOM 17357 C CA . GLY A 1 1 ? 33.271 3.811 10.629 1.00 0.00 1 GLY A CA 16
ATOM 17358 C C . GLY A 1 1 ? 32.405 2.803 9.872 1.00 0.00 1 GLY A C 16
ATOM 17359 O O . GLY A 1 1 ? 32.556 1.595 10.047 1.00 0.00 1 GLY A O 16
ATOM 17363 N N . SER A 1 2 ? 31.515 3.336 9.048 1.00 0.00 2 SER A N 16
ATOM 17364 C CA . SER A 1 2 ? 30.624 2.498 8.264 1.00 0.00 2 SER A CA 16
ATOM 17365 C C . SER A 1 2 ? 31.384 1.887 7.084 1.00 0.00 2 SER A C 16
ATOM 17366 O O . SER A 1 2 ? 31.541 2.527 6.045 1.00 0.00 2 SER A O 16
ATOM 17374 N N . SER A 1 3 ? 31.834 0.658 7.284 1.00 0.00 3 SER A N 16
ATOM 17375 C CA . SER A 1 3 ? 32.573 -0.046 6.250 1.00 0.00 3 SER A CA 16
ATOM 17376 C C . SER A 1 3 ? 32.836 -1.489 6.684 1.00 0.00 3 SER A C 16
ATOM 17377 O O . SER A 1 3 ? 32.868 -1.786 7.877 1.00 0.00 3 SER A O 16
ATOM 17385 N N . GLY A 1 4 ? 33.017 -2.349 5.692 1.00 0.00 4 GLY A N 16
ATOM 17386 C CA . GLY A 1 4 ? 33.276 -3.754 5.957 1.00 0.00 4 GLY A CA 16
ATOM 17387 C C . GLY A 1 4 ? 32.722 -4.634 4.835 1.00 0.00 4 GLY A C 16
ATOM 17388 O O . GLY A 1 4 ? 31.531 -4.942 4.812 1.00 0.00 4 GLY A O 16
ATOM 17392 N N . SER A 1 5 ? 33.613 -5.016 3.931 1.00 0.00 5 SER A N 16
ATOM 17393 C CA . SER A 1 5 ? 33.228 -5.855 2.809 1.00 0.00 5 SER A CA 16
ATOM 17394 C C . SER A 1 5 ? 34.080 -7.126 2.790 1.00 0.00 5 SER A C 16
ATOM 17395 O O . SER A 1 5 ? 35.094 -7.208 3.481 1.00 0.00 5 SER A O 16
ATOM 17403 N N . SER A 1 6 ? 33.636 -8.085 1.991 1.00 0.00 6 SER A N 16
ATOM 17404 C CA . SER A 1 6 ? 34.345 -9.348 1.872 1.00 0.00 6 SER A CA 16
ATOM 17405 C C . SER A 1 6 ? 33.841 -10.118 0.650 1.00 0.00 6 SER A C 16
ATOM 17406 O O . SER A 1 6 ? 34.621 -10.458 -0.238 1.00 0.00 6 SER A O 16
ATOM 17414 N N . GLY A 1 7 ? 32.541 -10.370 0.644 1.00 0.00 7 GLY A N 16
ATOM 17415 C CA . GLY A 1 7 ? 31.924 -11.094 -0.455 1.00 0.00 7 GLY A CA 16
ATOM 17416 C C . GLY A 1 7 ? 32.214 -10.411 -1.793 1.00 0.00 7 GLY A C 16
ATOM 17417 O O . GLY A 1 7 ? 32.235 -9.184 -1.875 1.00 0.00 7 GLY A O 16
ATOM 17421 N N . GLY A 1 8 ? 32.430 -11.235 -2.807 1.00 0.00 8 GLY A N 16
ATOM 17422 C CA . GLY A 1 8 ? 32.717 -10.725 -4.137 1.00 0.00 8 GLY A CA 16
ATOM 17423 C C . GLY A 1 8 ? 32.859 -11.869 -5.144 1.00 0.00 8 GLY A C 16
ATOM 17424 O O . GLY A 1 8 ? 32.114 -12.847 -5.087 1.00 0.00 8 GLY A O 16
ATOM 17428 N N . GLU A 1 9 ? 33.819 -11.709 -6.042 1.00 0.00 9 GLU A N 16
ATOM 17429 C CA . GLU A 1 9 ? 34.068 -12.716 -7.060 1.00 0.00 9 GLU A CA 16
ATOM 17430 C C . GLU A 1 9 ? 33.091 -12.545 -8.225 1.00 0.00 9 GLU A C 16
ATOM 17431 O O . GLU A 1 9 ? 33.504 -12.480 -9.381 1.00 0.00 9 GLU A O 16
ATOM 17443 N N . GLU A 1 10 ? 31.814 -12.478 -7.879 1.00 0.00 10 GLU A N 16
ATOM 17444 C CA . GLU A 1 10 ? 30.775 -12.316 -8.882 1.00 0.00 10 GLU A CA 16
ATOM 17445 C C . GLU A 1 10 ? 29.533 -11.672 -8.261 1.00 0.00 10 GLU A C 16
ATOM 17446 O O . GLU A 1 10 ? 29.400 -11.624 -7.039 1.00 0.00 10 GLU A O 16
ATOM 17458 N N . LEU A 1 11 ? 28.656 -11.193 -9.131 1.00 0.00 11 LEU A N 16
ATOM 17459 C CA . LEU A 1 11 ? 27.431 -10.554 -8.683 1.00 0.00 11 LEU A CA 16
ATOM 17460 C C . LEU A 1 11 ? 26.302 -11.586 -8.659 1.00 0.00 11 LEU A C 16
ATOM 17461 O O . LEU A 1 11 ? 25.277 -11.406 -9.316 1.00 0.00 11 LEU A O 16
ATOM 17477 N N . LEU A 1 12 ? 26.527 -12.645 -7.895 1.00 0.00 12 LEU A N 16
ATOM 17478 C CA . LEU A 1 12 ? 25.542 -13.706 -7.777 1.00 0.00 12 LEU A CA 16
ATOM 17479 C C . LEU A 1 12 ? 25.233 -14.267 -9.167 1.00 0.00 12 LEU A C 16
ATOM 17480 O O . LEU A 1 12 ? 24.660 -13.575 -10.006 1.00 0.00 12 LEU A O 16
ATOM 17496 N N . PRO A 1 13 ? 25.638 -15.549 -9.372 1.00 0.00 13 PRO A N 16
ATOM 17497 C CA . PRO A 1 13 ? 25.410 -16.211 -10.645 1.00 0.00 13 PRO A CA 16
ATOM 17498 C C . PRO A 1 13 ? 23.942 -16.613 -10.800 1.00 0.00 13 PRO A C 16
ATOM 17499 O O . PRO A 1 13 ? 23.633 -17.790 -10.980 1.00 0.00 13 PRO A O 16
ATOM 17510 N N . ASP A 1 14 ? 23.077 -15.612 -10.725 1.00 0.00 14 ASP A N 16
ATOM 17511 C CA . ASP A 1 14 ? 21.649 -15.846 -10.854 1.00 0.00 14 ASP A CA 16
ATOM 17512 C C . ASP A 1 14 ? 20.897 -14.540 -10.594 1.00 0.00 14 ASP A C 16
ATOM 17513 O O . ASP A 1 14 ? 20.158 -14.063 -11.454 1.00 0.00 14 ASP A O 16
ATOM 17522 N N . GLY A 1 15 ? 21.111 -13.998 -9.404 1.00 0.00 15 GLY A N 16
ATOM 17523 C CA . GLY A 1 15 ? 20.462 -12.756 -9.019 1.00 0.00 15 GLY A CA 16
ATOM 17524 C C . GLY A 1 15 ? 19.848 -12.868 -7.622 1.00 0.00 15 GLY A C 16
ATOM 17525 O O . GLY A 1 15 ? 20.453 -12.442 -6.639 1.00 0.00 15 GLY A O 16
ATOM 17529 N N . VAL A 1 16 ? 18.656 -13.443 -7.579 1.00 0.00 16 VAL A N 16
ATOM 17530 C CA . VAL A 1 16 ? 17.954 -13.616 -6.318 1.00 0.00 16 VAL A CA 16
ATOM 17531 C C . VAL A 1 16 ? 16.712 -14.481 -6.545 1.00 0.00 16 VAL A C 16
ATOM 17532 O O . VAL A 1 16 ? 15.743 -14.034 -7.157 1.00 0.00 16 VAL A O 16
ATOM 17545 N N . PRO A 1 17 ? 16.784 -15.736 -6.026 1.00 0.00 17 PRO A N 16
ATOM 17546 C CA . PRO A 1 17 ? 15.678 -16.668 -6.166 1.00 0.00 17 PRO A CA 16
ATOM 17547 C C . PRO A 1 17 ? 14.532 -16.304 -5.220 1.00 0.00 17 PRO A C 16
ATOM 17548 O O . PRO A 1 17 ? 14.561 -16.653 -4.041 1.00 0.00 17 PRO A O 16
ATOM 17559 N N . GLU A 1 18 ? 13.549 -15.609 -5.772 1.00 0.00 18 GLU A N 16
ATOM 17560 C CA . GLU A 1 18 ? 12.395 -15.194 -4.993 1.00 0.00 18 GLU A CA 16
ATOM 17561 C C . GLU A 1 18 ? 11.119 -15.823 -5.557 1.00 0.00 18 GLU A C 16
ATOM 17562 O O . GLU A 1 18 ? 10.353 -15.161 -6.255 1.00 0.00 18 GLU A O 16
ATOM 17574 N N . GLU A 1 19 ? 10.931 -17.094 -5.233 1.00 0.00 19 GLU A N 16
ATOM 17575 C CA . GLU A 1 19 ? 9.762 -17.820 -5.699 1.00 0.00 19 GLU A CA 16
ATOM 17576 C C . GLU A 1 19 ? 9.427 -18.961 -4.736 1.00 0.00 19 GLU A C 16
ATOM 17577 O O . GLU A 1 19 ? 10.127 -19.971 -4.697 1.00 0.00 19 GLU A O 16
ATOM 17589 N N . VAL A 1 20 ? 8.356 -18.761 -3.982 1.00 0.00 20 VAL A N 16
ATOM 17590 C CA . VAL A 1 20 ? 7.919 -19.760 -3.021 1.00 0.00 20 VAL A CA 16
ATOM 17591 C C . VAL A 1 20 ? 6.395 -19.884 -3.077 1.00 0.00 20 VAL A C 16
ATOM 17592 O O . VAL A 1 20 ? 5.698 -18.902 -3.331 1.00 0.00 20 VAL A O 16
ATOM 17605 N N . MET A 1 21 ? 5.923 -21.098 -2.837 1.00 0.00 21 MET A N 16
ATOM 17606 C CA . MET A 1 21 ? 4.494 -21.363 -2.857 1.00 0.00 21 MET A CA 16
ATOM 17607 C C . MET A 1 21 ? 3.854 -21.016 -1.512 1.00 0.00 21 MET A C 16
ATOM 17608 O O . MET A 1 21 ? 3.080 -21.802 -0.967 1.00 0.00 21 MET A O 16
ATOM 17622 N N . GLU A 1 22 ? 4.199 -19.837 -1.015 1.00 0.00 22 GLU A N 16
ATOM 17623 C CA . GLU A 1 22 ? 3.667 -19.377 0.257 1.00 0.00 22 GLU A CA 16
ATOM 17624 C C . GLU A 1 22 ? 4.241 -18.002 0.605 1.00 0.00 22 GLU A C 16
ATOM 17625 O O . GLU A 1 22 ? 5.270 -17.600 0.065 1.00 0.00 22 GLU A O 16
ATOM 17637 N N . SER A 1 23 ? 3.551 -17.319 1.507 1.00 0.00 23 SER A N 16
ATOM 17638 C CA . SER A 1 23 ? 3.979 -15.998 1.934 1.00 0.00 23 SER A CA 16
ATOM 17639 C C . SER A 1 23 ? 5.384 -16.073 2.535 1.00 0.00 23 SER A C 16
ATOM 17640 O O . SER A 1 23 ? 5.544 -16.406 3.709 1.00 0.00 23 SER A O 16
ATOM 17648 N N . ALA A 1 24 ? 6.367 -15.757 1.704 1.00 0.00 24 ALA A N 16
ATOM 17649 C CA . ALA A 1 24 ? 7.753 -15.785 2.139 1.00 0.00 24 ALA A CA 16
ATOM 17650 C C . ALA A 1 24 ? 8.441 -14.485 1.717 1.00 0.00 24 ALA A C 16
ATOM 17651 O O . ALA A 1 24 ? 9.234 -14.475 0.777 1.00 0.00 24 ALA A O 16
ATOM 17658 N N . GLN A 1 25 ? 8.112 -13.419 2.433 1.00 0.00 25 GLN A N 16
ATOM 17659 C CA . GLN A 1 25 ? 8.689 -12.117 2.144 1.00 0.00 25 GLN A CA 16
ATOM 17660 C C . GLN A 1 25 ? 7.861 -11.395 1.079 1.00 0.00 25 GLN A C 16
ATOM 17661 O O . GLN A 1 25 ? 7.294 -12.030 0.192 1.00 0.00 25 GLN A O 16
ATOM 17675 N N . PRO A 1 26 ? 7.818 -10.041 1.206 1.00 0.00 26 PRO A N 16
ATOM 17676 C CA . PRO A 1 26 ? 7.069 -9.225 0.266 1.00 0.00 26 PRO A CA 16
ATOM 17677 C C . PRO A 1 26 ? 7.807 -9.111 -1.070 1.00 0.00 26 PRO A C 16
ATOM 17678 O O . PRO A 1 26 ? 8.920 -9.615 -1.213 1.00 0.00 26 PRO A O 16
ATOM 17689 N N . VAL A 1 27 ? 7.158 -8.445 -2.013 1.00 0.00 27 VAL A N 16
ATOM 17690 C CA . VAL A 1 27 ? 7.738 -8.259 -3.332 1.00 0.00 27 VAL A CA 16
ATOM 17691 C C . VAL A 1 27 ? 7.395 -6.858 -3.842 1.00 0.00 27 VAL A C 16
ATOM 17692 O O . VAL A 1 27 ? 6.236 -6.449 -3.812 1.00 0.00 27 VAL A O 16
ATOM 17705 N N . ALA A 1 28 ? 8.425 -6.160 -4.299 1.00 0.00 28 ALA A N 16
ATOM 17706 C CA . ALA A 1 28 ? 8.247 -4.814 -4.815 1.00 0.00 28 ALA A CA 16
ATOM 17707 C C . ALA A 1 28 ? 7.242 -4.843 -5.968 1.00 0.00 28 ALA A C 16
ATOM 17708 O O . ALA A 1 28 ? 7.623 -5.016 -7.125 1.00 0.00 28 ALA A O 16
ATOM 17715 N N . ASN A 1 29 ? 5.977 -4.670 -5.613 1.00 0.00 29 ASN A N 16
ATOM 17716 C CA . ASN A 1 29 ? 4.914 -4.674 -6.603 1.00 0.00 29 ASN A CA 16
ATOM 17717 C C . ASN A 1 29 ? 5.375 -3.906 -7.843 1.00 0.00 29 ASN A C 16
ATOM 17718 O O . ASN A 1 29 ? 5.905 -2.801 -7.732 1.00 0.00 29 ASN A O 16
ATOM 17729 N N . GLU A 1 30 ? 5.157 -4.521 -8.996 1.00 0.00 30 GLU A N 16
ATOM 17730 C CA . GLU A 1 30 ? 5.544 -3.908 -10.256 1.00 0.00 30 GLU A CA 16
ATOM 17731 C C . GLU A 1 30 ? 4.669 -2.687 -10.543 1.00 0.00 30 GLU A C 16
ATOM 17732 O O . GLU A 1 30 ? 5.090 -1.769 -11.245 1.00 0.00 30 GLU A O 16
ATOM 17744 N N . GLU A 1 31 ? 3.468 -2.715 -9.985 1.00 0.00 31 GLU A N 16
ATOM 17745 C CA . GLU A 1 31 ? 2.530 -1.621 -10.172 1.00 0.00 31 GLU A CA 16
ATOM 17746 C C . GLU A 1 31 ? 2.911 -0.437 -9.282 1.00 0.00 31 GLU A C 16
ATOM 17747 O O . GLU A 1 31 ? 3.067 0.683 -9.766 1.00 0.00 31 GLU A O 16
ATOM 17759 N N . ILE A 1 32 ? 3.050 -0.725 -7.996 1.00 0.00 32 ILE A N 16
ATOM 17760 C CA . ILE A 1 32 ? 3.410 0.303 -7.034 1.00 0.00 32 ILE A CA 16
ATOM 17761 C C . ILE A 1 32 ? 4.760 0.910 -7.423 1.00 0.00 32 ILE A C 16
ATOM 17762 O O . ILE A 1 32 ? 4.969 2.113 -7.276 1.00 0.00 32 ILE A O 16
ATOM 17778 N N . VAL A 1 33 ? 5.640 0.049 -7.913 1.00 0.00 33 VAL A N 16
ATOM 17779 C CA . VAL A 1 33 ? 6.964 0.485 -8.324 1.00 0.00 33 VAL A CA 16
ATOM 17780 C C . VAL A 1 33 ? 6.856 1.254 -9.643 1.00 0.00 33 VAL A C 16
ATOM 17781 O O . VAL A 1 33 ? 7.412 2.343 -9.777 1.00 0.00 33 VAL A O 16
ATOM 17794 N N . ALA A 1 34 ? 6.137 0.657 -10.582 1.00 0.00 34 ALA A N 16
ATOM 17795 C CA . ALA A 1 34 ? 5.949 1.273 -11.885 1.00 0.00 34 ALA A CA 16
ATOM 17796 C C . ALA A 1 34 ? 5.336 2.663 -11.704 1.00 0.00 34 ALA A C 16
ATOM 17797 O O . ALA A 1 34 ? 5.637 3.582 -12.464 1.00 0.00 34 ALA A O 16
ATOM 17804 N N . GLN A 1 35 ? 4.488 2.774 -10.691 1.00 0.00 35 GLN A N 16
ATOM 17805 C CA . GLN A 1 35 ? 3.831 4.037 -10.401 1.00 0.00 35 GLN A CA 16
ATOM 17806 C C . GLN A 1 35 ? 4.834 5.035 -9.819 1.00 0.00 35 GLN A C 16
ATOM 17807 O O . GLN A 1 35 ? 4.858 6.199 -10.216 1.00 0.00 35 GLN A O 16
ATOM 17821 N N . LEU A 1 36 ? 5.637 4.544 -8.887 1.00 0.00 36 LEU A N 16
ATOM 17822 C CA . LEU A 1 36 ? 6.639 5.378 -8.246 1.00 0.00 36 LEU A CA 16
ATOM 17823 C C . LEU A 1 36 ? 7.732 5.724 -9.260 1.00 0.00 36 LEU A C 16
ATOM 17824 O O . LEU A 1 36 ? 8.037 6.897 -9.474 1.00 0.00 36 LEU A O 16
ATOM 17840 N N . VAL A 1 37 ? 8.292 4.682 -9.857 1.00 0.00 37 VAL A N 16
ATOM 17841 C CA . VAL A 1 37 ? 9.345 4.861 -10.842 1.00 0.00 37 VAL A CA 16
ATOM 17842 C C . VAL A 1 37 ? 8.911 5.920 -11.858 1.00 0.00 37 VAL A C 16
ATOM 17843 O O . VAL A 1 37 ? 9.751 6.550 -12.499 1.00 0.00 37 VAL A O 16
ATOM 17856 N N . SER A 1 38 ? 7.602 6.082 -11.974 1.00 0.00 38 SER A N 16
ATOM 17857 C CA . SER A 1 38 ? 7.047 7.053 -12.902 1.00 0.00 38 SER A CA 16
ATOM 17858 C C . SER A 1 38 ? 6.998 8.434 -12.246 1.00 0.00 38 SER A C 16
ATOM 17859 O O . SER A 1 38 ? 7.309 9.439 -12.884 1.00 0.00 38 SER A O 16
ATOM 17867 N N . MET A 1 39 ? 6.607 8.440 -10.980 1.00 0.00 39 MET A N 16
ATOM 17868 C CA . MET A 1 39 ? 6.514 9.682 -10.231 1.00 0.00 39 MET A CA 16
ATOM 17869 C C . MET A 1 39 ? 7.833 10.456 -10.287 1.00 0.00 39 MET A C 16
ATOM 17870 O O . MET A 1 39 ? 7.839 11.684 -10.217 1.00 0.00 39 MET A O 16
ATOM 17884 N N . GLY A 1 40 ? 8.918 9.705 -10.414 1.00 0.00 40 GLY A N 16
ATOM 17885 C CA . GLY A 1 40 ? 10.239 10.306 -10.480 1.00 0.00 40 GLY A CA 16
ATOM 17886 C C . GLY A 1 40 ? 11.120 9.820 -9.327 1.00 0.00 40 GLY A C 16
ATOM 17887 O O . GLY A 1 40 ? 11.865 10.603 -8.738 1.00 0.00 40 GLY A O 16
ATOM 17891 N N . PHE A 1 41 ? 11.007 8.532 -9.039 1.00 0.00 41 PHE A N 16
ATOM 17892 C CA . PHE A 1 41 ? 11.783 7.933 -7.967 1.00 0.00 41 PHE A CA 16
ATOM 17893 C C . PHE A 1 41 ? 12.785 6.916 -8.518 1.00 0.00 41 PHE A C 16
ATOM 17894 O O . PHE A 1 41 ? 12.960 6.806 -9.731 1.00 0.00 41 PHE A O 16
ATOM 17911 N N . SER A 1 42 ? 13.416 6.199 -7.601 1.00 0.00 42 SER A N 16
ATOM 17912 C CA . SER A 1 42 ? 14.396 5.194 -7.979 1.00 0.00 42 SER A CA 16
ATOM 17913 C C . SER A 1 42 ? 13.803 3.794 -7.808 1.00 0.00 42 SER A C 16
ATOM 17914 O O . SER A 1 42 ? 13.529 3.365 -6.688 1.00 0.00 42 SER A O 16
ATOM 17922 N N . GLN A 1 43 ? 13.622 3.121 -8.934 1.00 0.00 43 GLN A N 16
ATOM 17923 C CA . GLN A 1 43 ? 13.067 1.778 -8.922 1.00 0.00 43 GLN A CA 16
ATOM 17924 C C . GLN A 1 43 ? 13.551 1.014 -7.689 1.00 0.00 43 GLN A C 16
ATOM 17925 O O . GLN A 1 43 ? 12.749 0.620 -6.844 1.00 0.00 43 GLN A O 16
ATOM 17939 N N . LEU A 1 44 ? 14.862 0.828 -7.624 1.00 0.00 44 LEU A N 16
ATOM 17940 C CA . LEU A 1 44 ? 15.462 0.118 -6.508 1.00 0.00 44 LEU A CA 16
ATOM 17941 C C . LEU A 1 44 ? 14.749 0.514 -5.214 1.00 0.00 44 LEU A C 16
ATOM 17942 O O . LEU A 1 44 ? 14.376 -0.346 -4.418 1.00 0.00 44 LEU A O 16
ATOM 17958 N N . HIS A 1 45 ? 14.580 1.817 -5.043 1.00 0.00 45 HIS A N 16
ATOM 17959 C CA . HIS A 1 45 ? 13.918 2.338 -3.859 1.00 0.00 45 HIS A CA 16
ATOM 17960 C C . HIS A 1 45 ? 12.420 2.037 -3.935 1.00 0.00 45 HIS A C 16
ATOM 17961 O O . HIS A 1 45 ? 11.836 1.530 -2.979 1.00 0.00 45 HIS A O 16
ATOM 17975 N N . CYS A 1 46 ? 11.841 2.362 -5.082 1.00 0.00 46 CYS A N 16
ATOM 17976 C CA . CYS A 1 46 ? 10.422 2.134 -5.295 1.00 0.00 46 CYS A CA 16
ATOM 17977 C C . CYS A 1 46 ? 10.101 0.695 -4.886 1.00 0.00 46 CYS A C 16
ATOM 17978 O O . CYS A 1 46 ? 8.982 0.400 -4.468 1.00 0.00 46 CYS A O 16
ATOM 17986 N N . GLN A 1 47 ? 11.102 -0.163 -5.021 1.00 0.00 47 GLN A N 16
ATOM 17987 C CA . GLN A 1 47 ? 10.940 -1.563 -4.670 1.00 0.00 47 GLN A CA 16
ATOM 17988 C C . GLN A 1 47 ? 10.966 -1.737 -3.150 1.00 0.00 47 GLN A C 16
ATOM 17989 O O . GLN A 1 47 ? 10.008 -2.235 -2.562 1.00 0.00 47 GLN A O 16
ATOM 18003 N N . LYS A 1 48 ? 12.074 -1.316 -2.558 1.00 0.00 48 LYS A N 16
ATOM 18004 C CA . LYS A 1 48 ? 12.238 -1.418 -1.118 1.00 0.00 48 LYS A CA 16
ATOM 18005 C C . LYS A 1 48 ? 11.012 -0.819 -0.425 1.00 0.00 48 LYS A C 16
ATOM 18006 O O . LYS A 1 48 ? 10.377 -1.475 0.399 1.00 0.00 48 LYS A O 16
ATOM 18025 N N . ALA A 1 49 ? 10.715 0.421 -0.786 1.00 0.00 49 ALA A N 16
ATOM 18026 C CA . ALA A 1 49 ? 9.577 1.116 -0.210 1.00 0.00 49 ALA A CA 16
ATOM 18027 C C . ALA A 1 49 ? 8.383 0.162 -0.142 1.00 0.00 49 ALA A C 16
ATOM 18028 O O . ALA A 1 49 ? 7.972 -0.247 0.943 1.00 0.00 49 ALA A O 16
ATOM 18035 N N . ALA A 1 50 ? 7.860 -0.165 -1.315 1.00 0.00 50 ALA A N 16
ATOM 18036 C CA . ALA A 1 50 ? 6.722 -1.064 -1.402 1.00 0.00 50 ALA A CA 16
ATOM 18037 C C . ALA A 1 50 ? 6.965 -2.277 -0.500 1.00 0.00 50 ALA A C 16
ATOM 18038 O O . ALA A 1 50 ? 6.223 -2.503 0.454 1.00 0.00 50 ALA A O 16
ATOM 18045 N N . ILE A 1 51 ? 8.006 -3.024 -0.836 1.00 0.00 51 ILE A N 16
ATOM 18046 C CA . ILE A 1 51 ? 8.356 -4.207 -0.069 1.00 0.00 51 ILE A CA 16
ATOM 18047 C C . ILE A 1 51 ? 8.269 -3.886 1.425 1.00 0.00 51 ILE A C 16
ATOM 18048 O O . ILE A 1 51 ? 7.634 -4.616 2.184 1.00 0.00 51 ILE A O 16
ATOM 18064 N N . ASN A 1 52 ? 8.917 -2.793 1.801 1.00 0.00 52 ASN A N 16
ATOM 18065 C CA . ASN A 1 52 ? 8.921 -2.366 3.190 1.00 0.00 52 ASN A CA 16
ATOM 18066 C C . ASN A 1 52 ? 7.478 -2.217 3.677 1.00 0.00 52 ASN A C 16
ATOM 18067 O O . ASN A 1 52 ? 7.170 -2.539 4.824 1.00 0.00 52 ASN A O 16
ATOM 18078 N N . THR A 1 53 ? 6.632 -1.729 2.782 1.00 0.00 53 THR A N 16
ATOM 18079 C CA . THR A 1 53 ? 5.229 -1.533 3.106 1.00 0.00 53 THR A CA 16
ATOM 18080 C C . THR A 1 53 ? 4.374 -2.617 2.448 1.00 0.00 53 THR A C 16
ATOM 18081 O O . THR A 1 53 ? 3.204 -2.390 2.142 1.00 0.00 53 THR A O 16
ATOM 18092 N N . SER A 1 54 ? 4.990 -3.773 2.249 1.00 0.00 54 SER A N 16
ATOM 18093 C CA . SER A 1 54 ? 4.299 -4.893 1.632 1.00 0.00 54 SER A CA 16
ATOM 18094 C C . SER A 1 54 ? 3.415 -4.396 0.486 1.00 0.00 54 SER A C 16
ATOM 18095 O O . SER A 1 54 ? 2.331 -4.930 0.257 1.00 0.00 54 SER A O 16
ATOM 18103 N N . ASN A 1 55 ? 3.912 -3.380 -0.203 1.00 0.00 55 ASN A N 16
ATOM 18104 C CA . ASN A 1 55 ? 3.181 -2.805 -1.320 1.00 0.00 55 ASN A CA 16
ATOM 18105 C C . ASN A 1 55 ? 1.721 -2.593 -0.913 1.00 0.00 55 ASN A C 16
ATOM 18106 O O . ASN A 1 55 ? 0.810 -2.866 -1.693 1.00 0.00 55 ASN A O 16
ATOM 18117 N N . ALA A 1 56 ? 1.544 -2.109 0.308 1.00 0.00 56 ALA A N 16
ATOM 18118 C CA . ALA A 1 56 ? 0.210 -1.858 0.827 1.00 0.00 56 ALA A CA 16
ATOM 18119 C C . ALA A 1 56 ? -0.511 -0.869 -0.090 1.00 0.00 56 ALA A C 16
ATOM 18120 O O . ALA A 1 56 ? -1.740 -0.823 -0.115 1.00 0.00 56 ALA A O 16
ATOM 18127 N N . GLY A 1 57 ? 0.283 -0.101 -0.821 1.00 0.00 57 GLY A N 16
ATOM 18128 C CA . GLY A 1 57 ? -0.265 0.885 -1.737 1.00 0.00 57 GLY A CA 16
ATOM 18129 C C . GLY A 1 57 ? 0.820 1.854 -2.213 1.00 0.00 57 GLY A C 16
ATOM 18130 O O . GLY A 1 57 ? 1.834 2.034 -1.542 1.00 0.00 57 GLY A O 16
ATOM 18134 N N . VAL A 1 58 ? 0.568 2.451 -3.369 1.00 0.00 58 VAL A N 16
ATOM 18135 C CA . VAL A 1 58 ? 1.511 3.397 -3.943 1.00 0.00 58 VAL A CA 16
ATOM 18136 C C . VAL A 1 58 ? 1.902 4.428 -2.882 1.00 0.00 58 VAL A C 16
ATOM 18137 O O . VAL A 1 58 ? 3.073 4.783 -2.759 1.00 0.00 58 VAL A O 16
ATOM 18150 N N . GLU A 1 59 ? 0.900 4.878 -2.142 1.00 0.00 59 GLU A N 16
ATOM 18151 C CA . GLU A 1 59 ? 1.125 5.861 -1.095 1.00 0.00 59 GLU A CA 16
ATOM 18152 C C . GLU A 1 59 ? 2.030 5.280 -0.007 1.00 0.00 59 GLU A C 16
ATOM 18153 O O . GLU A 1 59 ? 2.925 5.962 0.490 1.00 0.00 59 GLU A O 16
ATOM 18165 N N . GLU A 1 60 ? 1.767 4.026 0.330 1.00 0.00 60 GLU A N 16
ATOM 18166 C CA . GLU A 1 60 ? 2.547 3.346 1.350 1.00 0.00 60 GLU A CA 16
ATOM 18167 C C . GLU A 1 60 ? 4.018 3.277 0.935 1.00 0.00 60 GLU A C 16
ATOM 18168 O O . GLU A 1 60 ? 4.899 3.691 1.687 1.00 0.00 60 GLU A O 16
ATOM 18180 N N . ALA A 1 61 ? 4.238 2.751 -0.261 1.00 0.00 61 ALA A N 16
ATOM 18181 C CA . ALA A 1 61 ? 5.587 2.622 -0.785 1.00 0.00 61 ALA A CA 16
ATOM 18182 C C . ALA A 1 61 ? 6.300 3.972 -0.682 1.00 0.00 61 ALA A C 16
ATOM 18183 O O . ALA A 1 61 ? 7.342 4.080 -0.037 1.00 0.00 61 ALA A O 16
ATOM 18190 N N . MET A 1 62 ? 5.710 4.967 -1.327 1.00 0.00 62 MET A N 16
ATOM 18191 C CA . MET A 1 62 ? 6.276 6.306 -1.317 1.00 0.00 62 MET A CA 16
ATOM 18192 C C . MET A 1 62 ? 6.511 6.790 0.115 1.00 0.00 62 MET A C 16
ATOM 18193 O O . MET A 1 62 ? 7.613 7.215 0.458 1.00 0.00 62 MET A O 16
ATOM 18207 N N . ASN A 1 63 ? 5.456 6.711 0.913 1.00 0.00 63 ASN A N 16
ATOM 18208 C CA . ASN A 1 63 ? 5.533 7.136 2.300 1.00 0.00 63 ASN A CA 16
ATOM 18209 C C . ASN A 1 63 ? 6.845 6.637 2.910 1.00 0.00 63 ASN A C 16
ATOM 18210 O O . ASN A 1 63 ? 7.552 7.394 3.574 1.00 0.00 63 ASN A O 16
ATOM 18221 N N . TRP A 1 64 ? 7.130 5.367 2.663 1.00 0.00 64 TRP A N 16
ATOM 18222 C CA . TRP A 1 64 ? 8.344 4.758 3.180 1.00 0.00 64 TRP A CA 16
ATOM 18223 C C . TRP A 1 64 ? 9.538 5.515 2.595 1.00 0.00 64 TRP A C 16
ATOM 18224 O O . TRP A 1 64 ? 10.477 5.852 3.314 1.00 0.00 64 TRP A O 16
ATOM 18245 N N . LEU A 1 65 ? 9.463 5.760 1.295 1.00 0.00 65 LEU A N 16
ATOM 18246 C CA . LEU A 1 65 ? 10.526 6.471 0.605 1.00 0.00 65 LEU A CA 16
ATOM 18247 C C . LEU A 1 65 ? 10.735 7.835 1.266 1.00 0.00 65 LEU A C 16
ATOM 18248 O O . LEU A 1 65 ? 11.869 8.249 1.499 1.00 0.00 65 LEU A O 16
ATOM 18264 N N . LEU A 1 66 ? 9.622 8.495 1.550 1.00 0.00 66 LEU A N 16
ATOM 18265 C CA . LEU A 1 66 ? 9.668 9.804 2.180 1.00 0.00 66 LEU A CA 16
ATOM 18266 C C . LEU A 1 66 ? 10.305 9.676 3.565 1.00 0.00 66 LEU A C 16
ATOM 18267 O O . LEU A 1 66 ? 10.664 10.678 4.183 1.00 0.00 66 LEU A O 16
ATOM 18283 N N . SER A 1 67 ? 10.427 8.435 4.013 1.00 0.00 67 SER A N 16
ATOM 18284 C CA . SER A 1 67 ? 11.015 8.163 5.314 1.00 0.00 67 SER A CA 16
ATOM 18285 C C . SER A 1 67 ? 12.341 7.419 5.144 1.00 0.00 67 SER A C 16
ATOM 18286 O O . SER A 1 67 ? 13.094 7.259 6.103 1.00 0.00 67 SER A O 16
ATOM 18294 N N . HIS A 1 68 ? 12.586 6.985 3.916 1.00 0.00 68 HIS A N 16
ATOM 18295 C CA . HIS A 1 68 ? 13.808 6.262 3.608 1.00 0.00 68 HIS A CA 16
ATOM 18296 C C . HIS A 1 68 ? 14.439 6.837 2.338 1.00 0.00 68 HIS A C 16
ATOM 18297 O O . HIS A 1 68 ? 15.048 6.106 1.558 1.00 0.00 68 HIS A O 16
ATOM 18311 N N . MET A 1 69 ? 14.271 8.140 2.171 1.00 0.00 69 MET A N 16
ATOM 18312 C CA . MET A 1 69 ? 14.815 8.821 1.009 1.00 0.00 69 MET A CA 16
ATOM 18313 C C . MET A 1 69 ? 16.275 9.217 1.240 1.00 0.00 69 MET A C 16
ATOM 18314 O O . MET A 1 69 ? 17.109 9.079 0.345 1.00 0.00 69 MET A O 16
ATOM 18328 N N . ASP A 1 70 ? 16.541 9.701 2.444 1.00 0.00 70 ASP A N 16
ATOM 18329 C CA . ASP A 1 70 ? 17.885 10.117 2.804 1.00 0.00 70 ASP A CA 16
ATOM 18330 C C . ASP A 1 70 ? 18.512 9.065 3.721 1.00 0.00 70 ASP A C 16
ATOM 18331 O O . ASP A 1 70 ? 19.102 9.402 4.746 1.00 0.00 70 ASP A O 16
ATOM 18340 N N . ASP A 1 71 ? 18.363 7.811 3.319 1.00 0.00 71 ASP A N 16
ATOM 18341 C CA . ASP A 1 71 ? 18.907 6.708 4.092 1.00 0.00 71 ASP A CA 16
ATOM 18342 C C . ASP A 1 71 ? 20.028 6.037 3.295 1.00 0.00 71 ASP A C 16
ATOM 18343 O O . ASP A 1 71 ? 20.052 6.110 2.068 1.00 0.00 71 ASP A O 16
ATOM 18352 N N . PRO A 1 72 ? 20.954 5.382 4.046 1.00 0.00 72 PRO A N 16
ATOM 18353 C CA . PRO A 1 72 ? 22.075 4.699 3.423 1.00 0.00 72 PRO A CA 16
ATOM 18354 C C . PRO A 1 72 ? 21.626 3.389 2.772 1.00 0.00 72 PRO A C 16
ATOM 18355 O O . PRO A 1 72 ? 22.176 2.978 1.751 1.00 0.00 72 PRO A O 16
ATOM 18366 N N . ASP A 1 73 ? 20.629 2.770 3.388 1.00 0.00 73 ASP A N 16
ATOM 18367 C CA . ASP A 1 73 ? 20.100 1.516 2.881 1.00 0.00 73 ASP A CA 16
ATOM 18368 C C . ASP A 1 73 ? 19.467 1.752 1.508 1.00 0.00 73 ASP A C 16
ATOM 18369 O O . ASP A 1 73 ? 19.574 0.909 0.618 1.00 0.00 73 ASP A O 16
ATOM 18378 N N . ILE A 1 74 ? 18.823 2.902 1.379 1.00 0.00 74 ILE A N 16
ATOM 18379 C CA . ILE A 1 74 ? 18.173 3.260 0.129 1.00 0.00 74 ILE A CA 16
ATOM 18380 C C . ILE A 1 74 ? 19.121 2.966 -1.035 1.00 0.00 74 ILE A C 16
ATOM 18381 O O . ILE A 1 74 ? 18.676 2.649 -2.138 1.00 0.00 74 ILE A O 16
ATOM 18397 N N . ASP A 1 75 ? 20.410 3.082 -0.752 1.00 0.00 75 ASP A N 16
ATOM 18398 C CA . ASP A 1 75 ? 21.424 2.833 -1.762 1.00 0.00 75 ASP A CA 16
ATOM 18399 C C . ASP A 1 75 ? 21.736 1.336 -1.806 1.00 0.00 75 ASP A C 16
ATOM 18400 O O . ASP A 1 75 ? 21.968 0.779 -2.878 1.00 0.00 75 ASP A O 16
ATOM 18409 N N . ALA A 1 76 ? 21.733 0.728 -0.629 1.00 0.00 76 ALA A N 16
ATOM 18410 C CA . ALA A 1 76 ? 22.013 -0.693 -0.521 1.00 0.00 76 ALA A CA 16
ATOM 18411 C C . ALA A 1 76 ? 21.080 -1.466 -1.456 1.00 0.00 76 ALA A C 16
ATOM 18412 O O . ALA A 1 76 ? 19.925 -1.086 -1.638 1.00 0.00 76 ALA A O 16
ATOM 18419 N N . PRO A 1 77 ? 21.632 -2.563 -2.040 1.00 0.00 77 PRO A N 16
ATOM 18420 C CA . PRO A 1 77 ? 20.862 -3.392 -2.952 1.00 0.00 77 PRO A CA 16
ATOM 18421 C C . PRO A 1 77 ? 19.858 -4.259 -2.191 1.00 0.00 77 PRO A C 16
ATOM 18422 O O . PRO A 1 77 ? 20.033 -4.519 -1.001 1.00 0.00 77 PRO A O 16
ATOM 18433 N N . ILE A 1 78 ? 18.827 -4.683 -2.907 1.00 0.00 78 ILE A N 16
ATOM 18434 C CA . ILE A 1 78 ? 17.794 -5.515 -2.314 1.00 0.00 78 ILE A CA 16
ATOM 18435 C C . ILE A 1 78 ? 18.323 -6.942 -2.157 1.00 0.00 78 ILE A C 16
ATOM 18436 O O . ILE A 1 78 ? 18.170 -7.552 -1.100 1.00 0.00 78 ILE A O 16
ATOM 18452 N N . SER A 1 79 ? 18.935 -7.433 -3.225 1.00 0.00 79 SER A N 16
ATOM 18453 C CA . SER A 1 79 ? 19.488 -8.777 -3.219 1.00 0.00 79 SER A CA 16
ATOM 18454 C C . SER A 1 79 ? 21.004 -8.718 -3.027 1.00 0.00 79 SER A C 16
ATOM 18455 O O . SER A 1 79 ? 21.745 -8.471 -3.978 1.00 0.00 79 SER A O 16
ATOM 18463 N N . GLY A 1 80 ? 21.422 -8.950 -1.791 1.00 0.00 80 GLY A N 16
ATOM 18464 C CA . GLY A 1 80 ? 22.837 -8.927 -1.463 1.00 0.00 80 GLY A CA 16
ATOM 18465 C C . GLY A 1 80 ? 23.333 -10.321 -1.075 1.00 0.00 80 GLY A C 16
ATOM 18466 O O . GLY A 1 80 ? 22.546 -11.263 -0.990 1.00 0.00 80 GLY A O 16
ATOM 18470 N N . PRO A 1 81 ? 24.670 -10.412 -0.845 1.00 0.00 81 PRO A N 16
ATOM 18471 C CA . PRO A 1 81 ? 25.281 -11.676 -0.468 1.00 0.00 81 PRO A CA 16
ATOM 18472 C C . PRO A 1 81 ? 24.971 -12.022 0.990 1.00 0.00 81 PRO A C 16
ATOM 18473 O O . PRO A 1 81 ? 25.688 -11.602 1.897 1.00 0.00 81 PRO A O 16
ATOM 18484 N N . SER A 1 82 ? 23.901 -12.783 1.170 1.00 0.00 82 SER A N 16
ATOM 18485 C CA . SER A 1 82 ? 23.488 -13.189 2.502 1.00 0.00 82 SER A CA 16
ATOM 18486 C C . SER A 1 82 ? 23.491 -14.716 2.608 1.00 0.00 82 SER A C 16
ATOM 18487 O O . SER A 1 82 ? 23.640 -15.411 1.604 1.00 0.00 82 SER A O 16
ATOM 18495 N N . SER A 1 83 ? 23.325 -15.192 3.833 1.00 0.00 83 SER A N 16
ATOM 18496 C CA . SER A 1 83 ? 23.306 -16.623 4.083 1.00 0.00 83 SER A CA 16
ATOM 18497 C C . SER A 1 83 ? 22.441 -16.930 5.307 1.00 0.00 83 SER A C 16
ATOM 18498 O O . SER A 1 83 ? 22.898 -16.804 6.442 1.00 0.00 83 SER A O 16
ATOM 18506 N N . GLY A 1 84 ? 21.206 -17.326 5.035 1.00 0.00 84 GLY A N 16
ATOM 18507 C CA . GLY A 1 84 ? 20.272 -17.651 6.099 1.00 0.00 84 GLY A CA 16
ATOM 18508 C C . GLY A 1 84 ? 19.064 -16.712 6.075 1.00 0.00 84 GLY A C 16
ATOM 18509 O O . GLY A 1 84 ? 18.459 -16.447 7.112 1.00 0.00 84 GLY A O 16
ATOM 18513 N N . GLY A 1 1 ? 53.072 -5.061 -2.603 1.00 0.00 1 GLY A N 17
ATOM 18514 C CA . GLY A 1 1 ? 52.180 -4.718 -3.698 1.00 0.00 1 GLY A CA 17
ATOM 18515 C C . GLY A 1 1 ? 50.920 -4.021 -3.180 1.00 0.00 1 GLY A C 17
ATOM 18516 O O . GLY A 1 1 ? 50.580 -4.139 -2.004 1.00 0.00 1 GLY A O 17
ATOM 18520 N N . SER A 1 2 ? 50.262 -3.309 -4.083 1.00 0.00 2 SER A N 17
ATOM 18521 C CA . SER A 1 2 ? 49.047 -2.593 -3.732 1.00 0.00 2 SER A CA 17
ATOM 18522 C C . SER A 1 2 ? 48.267 -2.235 -4.999 1.00 0.00 2 SER A C 17
ATOM 18523 O O . SER A 1 2 ? 48.859 -1.992 -6.049 1.00 0.00 2 SER A O 17
ATOM 18531 N N . SER A 1 3 ? 46.950 -2.212 -4.858 1.00 0.00 3 SER A N 17
ATOM 18532 C CA . SER A 1 3 ? 46.083 -1.887 -5.977 1.00 0.00 3 SER A CA 17
ATOM 18533 C C . SER A 1 3 ? 46.271 -2.910 -7.099 1.00 0.00 3 SER A C 17
ATOM 18534 O O . SER A 1 3 ? 47.299 -3.582 -7.165 1.00 0.00 3 SER A O 17
ATOM 18542 N N . GLY A 1 4 ? 45.263 -2.994 -7.955 1.00 0.00 4 GLY A N 17
ATOM 18543 C CA . GLY A 1 4 ? 45.305 -3.923 -9.071 1.00 0.00 4 GLY A CA 17
ATOM 18544 C C . GLY A 1 4 ? 43.918 -4.097 -9.693 1.00 0.00 4 GLY A C 17
ATOM 18545 O O . GLY A 1 4 ? 43.041 -4.722 -9.097 1.00 0.00 4 GLY A O 17
ATOM 18549 N N . SER A 1 5 ? 43.762 -3.534 -10.882 1.00 0.00 5 SER A N 17
ATOM 18550 C CA . SER A 1 5 ? 42.496 -3.619 -11.590 1.00 0.00 5 SER A CA 17
ATOM 18551 C C . SER A 1 5 ? 42.646 -4.510 -12.825 1.00 0.00 5 SER A C 17
ATOM 18552 O O . SER A 1 5 ? 42.847 -4.013 -13.932 1.00 0.00 5 SER A O 17
ATOM 18560 N N . SER A 1 6 ? 42.544 -5.810 -12.593 1.00 0.00 6 SER A N 17
ATOM 18561 C CA . SER A 1 6 ? 42.666 -6.774 -13.674 1.00 0.00 6 SER A CA 17
ATOM 18562 C C . SER A 1 6 ? 42.478 -8.193 -13.132 1.00 0.00 6 SER A C 17
ATOM 18563 O O . SER A 1 6 ? 43.280 -8.666 -12.328 1.00 0.00 6 SER A O 17
ATOM 18571 N N . GLY A 1 7 ? 41.413 -8.832 -13.594 1.00 0.00 7 GLY A N 17
ATOM 18572 C CA . GLY A 1 7 ? 41.110 -10.187 -13.166 1.00 0.00 7 GLY A CA 17
ATOM 18573 C C . GLY A 1 7 ? 40.059 -10.827 -14.076 1.00 0.00 7 GLY A C 17
ATOM 18574 O O . GLY A 1 7 ? 38.863 -10.741 -13.804 1.00 0.00 7 GLY A O 17
ATOM 18578 N N . GLY A 1 8 ? 40.544 -11.455 -15.137 1.00 0.00 8 GLY A N 17
ATOM 18579 C CA . GLY A 1 8 ? 39.661 -12.109 -16.088 1.00 0.00 8 GLY A CA 17
ATOM 18580 C C . GLY A 1 8 ? 40.451 -13.013 -17.037 1.00 0.00 8 GLY A C 17
ATOM 18581 O O . GLY A 1 8 ? 41.524 -12.639 -17.507 1.00 0.00 8 GLY A O 17
ATOM 18585 N N . GLU A 1 9 ? 39.889 -14.186 -17.290 1.00 0.00 9 GLU A N 17
ATOM 18586 C CA . GLU A 1 9 ? 40.527 -15.146 -18.174 1.00 0.00 9 GLU A CA 17
ATOM 18587 C C . GLU A 1 9 ? 39.608 -15.475 -19.352 1.00 0.00 9 GLU A C 17
ATOM 18588 O O . GLU A 1 9 ? 40.037 -15.449 -20.505 1.00 0.00 9 GLU A O 17
ATOM 18600 N N . GLU A 1 10 ? 38.361 -15.777 -19.022 1.00 0.00 10 GLU A N 17
ATOM 18601 C CA . GLU A 1 10 ? 37.377 -16.110 -20.039 1.00 0.00 10 GLU A CA 17
ATOM 18602 C C . GLU A 1 10 ? 35.963 -15.852 -19.515 1.00 0.00 10 GLU A C 17
ATOM 18603 O O . GLU A 1 10 ? 35.771 -15.635 -18.319 1.00 0.00 10 GLU A O 17
ATOM 18615 N N . LEU A 1 11 ? 35.011 -15.884 -20.435 1.00 0.00 11 LEU A N 17
ATOM 18616 C CA . LEU A 1 11 ? 33.620 -15.656 -20.080 1.00 0.00 11 LEU A CA 17
ATOM 18617 C C . LEU A 1 11 ? 32.902 -17.001 -19.957 1.00 0.00 11 LEU A C 17
ATOM 18618 O O . LEU A 1 11 ? 31.906 -17.242 -20.637 1.00 0.00 11 LEU A O 17
ATOM 18634 N N . LEU A 1 12 ? 33.437 -17.843 -19.084 1.00 0.00 12 LEU A N 17
ATOM 18635 C CA . LEU A 1 12 ? 32.859 -19.158 -18.863 1.00 0.00 12 LEU A CA 17
ATOM 18636 C C . LEU A 1 12 ? 31.400 -19.003 -18.430 1.00 0.00 12 LEU A C 17
ATOM 18637 O O . LEU A 1 12 ? 31.015 -17.966 -17.893 1.00 0.00 12 LEU A O 17
ATOM 18653 N N . PRO A 1 13 ? 30.608 -20.078 -18.687 1.00 0.00 13 PRO A N 17
ATOM 18654 C CA . PRO A 1 13 ? 29.199 -20.072 -18.330 1.00 0.00 13 PRO A CA 17
ATOM 18655 C C . PRO A 1 13 ? 29.015 -20.253 -16.822 1.00 0.00 13 PRO A C 17
ATOM 18656 O O . PRO A 1 13 ? 29.991 -20.402 -16.087 1.00 0.00 13 PRO A O 17
ATOM 18667 N N . ASP A 1 14 ? 27.758 -20.235 -16.405 1.00 0.00 14 ASP A N 17
ATOM 18668 C CA . ASP A 1 14 ? 27.433 -20.396 -14.998 1.00 0.00 14 ASP A CA 17
ATOM 18669 C C . ASP A 1 14 ? 28.173 -21.615 -14.444 1.00 0.00 14 ASP A C 17
ATOM 18670 O O . ASP A 1 14 ? 27.885 -22.748 -14.829 1.00 0.00 14 ASP A O 17
ATOM 18679 N N . GLY A 1 15 ? 29.112 -21.343 -13.550 1.00 0.00 15 GLY A N 17
ATOM 18680 C CA . GLY A 1 15 ? 29.895 -22.404 -12.940 1.00 0.00 15 GLY A CA 17
ATOM 18681 C C . GLY A 1 15 ? 29.412 -22.692 -11.517 1.00 0.00 15 GLY A C 17
ATOM 18682 O O . GLY A 1 15 ? 28.819 -23.738 -11.259 1.00 0.00 15 GLY A O 17
ATOM 18686 N N . VAL A 1 16 ? 29.685 -21.746 -10.630 1.00 0.00 16 VAL A N 17
ATOM 18687 C CA . VAL A 1 16 ? 29.286 -21.885 -9.240 1.00 0.00 16 VAL A CA 17
ATOM 18688 C C . VAL A 1 16 ? 27.883 -22.492 -9.175 1.00 0.00 16 VAL A C 17
ATOM 18689 O O . VAL A 1 16 ? 26.975 -22.041 -9.871 1.00 0.00 16 VAL A O 17
ATOM 18702 N N . PRO A 1 17 ? 27.747 -23.533 -8.310 1.00 0.00 17 PRO A N 17
ATOM 18703 C CA . PRO A 1 17 ? 26.470 -24.206 -8.145 1.00 0.00 17 PRO A CA 17
ATOM 18704 C C . PRO A 1 17 ? 25.502 -23.352 -7.324 1.00 0.00 17 PRO A C 17
ATOM 18705 O O . PRO A 1 17 ? 25.877 -22.802 -6.290 1.00 0.00 17 PRO A O 17
ATOM 18716 N N . GLU A 1 18 ? 24.274 -23.267 -7.816 1.00 0.00 18 GLU A N 17
ATOM 18717 C CA . GLU A 1 18 ? 23.249 -22.489 -7.141 1.00 0.00 18 GLU A CA 17
ATOM 18718 C C . GLU A 1 18 ? 23.007 -23.038 -5.733 1.00 0.00 18 GLU A C 17
ATOM 18719 O O . GLU A 1 18 ? 23.550 -24.080 -5.368 1.00 0.00 18 GLU A O 17
ATOM 18731 N N . GLU A 1 19 ? 22.192 -22.313 -4.982 1.00 0.00 19 GLU A N 17
ATOM 18732 C CA . GLU A 1 19 ? 21.871 -22.714 -3.623 1.00 0.00 19 GLU A CA 17
ATOM 18733 C C . GLU A 1 19 ? 20.354 -22.764 -3.428 1.00 0.00 19 GLU A C 17
ATOM 18734 O O . GLU A 1 19 ? 19.618 -23.129 -4.344 1.00 0.00 19 GLU A O 17
ATOM 18746 N N . VAL A 1 20 ? 19.931 -22.391 -2.229 1.00 0.00 20 VAL A N 17
ATOM 18747 C CA . VAL A 1 20 ? 18.515 -22.388 -1.903 1.00 0.00 20 VAL A CA 17
ATOM 18748 C C . VAL A 1 20 ? 18.017 -20.943 -1.824 1.00 0.00 20 VAL A C 17
ATOM 18749 O O . VAL A 1 20 ? 18.745 -20.056 -1.381 1.00 0.00 20 VAL A O 17
ATOM 18762 N N . MET A 1 21 ? 16.781 -20.753 -2.259 1.00 0.00 21 MET A N 17
ATOM 18763 C CA . MET A 1 21 ? 16.177 -19.431 -2.243 1.00 0.00 21 MET A CA 17
ATOM 18764 C C . MET A 1 21 ? 15.508 -19.150 -0.897 1.00 0.00 21 MET A C 17
ATOM 18765 O O . MET A 1 21 ? 15.379 -20.047 -0.064 1.00 0.00 21 MET A O 17
ATOM 18779 N N . GLU A 1 22 ? 15.099 -17.902 -0.724 1.00 0.00 22 GLU A N 17
ATOM 18780 C CA . GLU A 1 22 ? 14.446 -17.491 0.507 1.00 0.00 22 GLU A CA 17
ATOM 18781 C C . GLU A 1 22 ? 12.928 -17.450 0.315 1.00 0.00 22 GLU A C 17
ATOM 18782 O O . GLU A 1 22 ? 12.445 -17.268 -0.801 1.00 0.00 22 GLU A O 17
ATOM 18794 N N . SER A 1 23 ? 12.219 -17.622 1.421 1.00 0.00 23 SER A N 17
ATOM 18795 C CA . SER A 1 23 ? 10.766 -17.607 1.388 1.00 0.00 23 SER A CA 17
ATOM 18796 C C . SER A 1 23 ? 10.225 -16.775 2.552 1.00 0.00 23 SER A C 17
ATOM 18797 O O . SER A 1 23 ? 10.955 -16.472 3.495 1.00 0.00 23 SER A O 17
ATOM 18805 N N . ALA A 1 24 ? 8.951 -16.429 2.449 1.00 0.00 24 ALA A N 17
ATOM 18806 C CA . ALA A 1 24 ? 8.304 -15.638 3.482 1.00 0.00 24 ALA A CA 17
ATOM 18807 C C . ALA A 1 24 ? 8.797 -14.192 3.395 1.00 0.00 24 ALA A C 17
ATOM 18808 O O . ALA A 1 24 ? 9.392 -13.678 4.342 1.00 0.00 24 ALA A O 17
ATOM 18815 N N . GLN A 1 25 ? 8.532 -13.578 2.252 1.00 0.00 25 GLN A N 17
ATOM 18816 C CA . GLN A 1 25 ? 8.942 -12.201 2.030 1.00 0.00 25 GLN A CA 17
ATOM 18817 C C . GLN A 1 25 ? 8.081 -11.560 0.940 1.00 0.00 25 GLN A C 17
ATOM 18818 O O . GLN A 1 25 ? 7.593 -12.248 0.044 1.00 0.00 25 GLN A O 17
ATOM 18832 N N . PRO A 1 26 ? 7.916 -10.215 1.054 1.00 0.00 26 PRO A N 17
ATOM 18833 C CA . PRO A 1 26 ? 7.122 -9.474 0.090 1.00 0.00 26 PRO A CA 17
ATOM 18834 C C . PRO A 1 26 ? 7.879 -9.303 -1.228 1.00 0.00 26 PRO A C 17
ATOM 18835 O O . PRO A 1 26 ? 9.025 -9.734 -1.350 1.00 0.00 26 PRO A O 17
ATOM 18846 N N . VAL A 1 27 ? 7.209 -8.674 -2.182 1.00 0.00 27 VAL A N 17
ATOM 18847 C CA . VAL A 1 27 ? 7.805 -8.441 -3.487 1.00 0.00 27 VAL A CA 17
ATOM 18848 C C . VAL A 1 27 ? 7.429 -7.039 -3.972 1.00 0.00 27 VAL A C 17
ATOM 18849 O O . VAL A 1 27 ? 6.254 -6.675 -3.978 1.00 0.00 27 VAL A O 17
ATOM 18862 N N . ALA A 1 28 ? 8.449 -6.291 -4.366 1.00 0.00 28 ALA A N 17
ATOM 18863 C CA . ALA A 1 28 ? 8.240 -4.937 -4.851 1.00 0.00 28 ALA A CA 17
ATOM 18864 C C . ALA A 1 28 ? 7.250 -4.965 -6.018 1.00 0.00 28 ALA A C 17
ATOM 18865 O O . ALA A 1 28 ? 7.649 -5.123 -7.171 1.00 0.00 28 ALA A O 17
ATOM 18872 N N . ASN A 1 29 ? 5.979 -4.809 -5.678 1.00 0.00 29 ASN A N 17
ATOM 18873 C CA . ASN A 1 29 ? 4.930 -4.815 -6.683 1.00 0.00 29 ASN A CA 17
ATOM 18874 C C . ASN A 1 29 ? 5.409 -4.050 -7.918 1.00 0.00 29 ASN A C 17
ATOM 18875 O O . ASN A 1 29 ? 6.045 -3.004 -7.798 1.00 0.00 29 ASN A O 17
ATOM 18886 N N . GLU A 1 30 ? 5.085 -4.602 -9.079 1.00 0.00 30 GLU A N 17
ATOM 18887 C CA . GLU A 1 30 ? 5.474 -3.984 -10.335 1.00 0.00 30 GLU A CA 17
ATOM 18888 C C . GLU A 1 30 ? 4.591 -2.769 -10.626 1.00 0.00 30 GLU A C 17
ATOM 18889 O O . GLU A 1 30 ? 4.969 -1.895 -11.404 1.00 0.00 30 GLU A O 17
ATOM 18901 N N . GLU A 1 31 ? 3.432 -2.753 -9.984 1.00 0.00 31 GLU A N 17
ATOM 18902 C CA . GLU A 1 31 ? 2.492 -1.660 -10.164 1.00 0.00 31 GLU A CA 17
ATOM 18903 C C . GLU A 1 31 ? 2.873 -0.480 -9.268 1.00 0.00 31 GLU A C 17
ATOM 18904 O O . GLU A 1 31 ? 3.015 0.645 -9.744 1.00 0.00 31 GLU A O 17
ATOM 18916 N N . ILE A 1 32 ? 3.026 -0.778 -7.986 1.00 0.00 32 ILE A N 17
ATOM 18917 C CA . ILE A 1 32 ? 3.387 0.244 -7.018 1.00 0.00 32 ILE A CA 17
ATOM 18918 C C . ILE A 1 32 ? 4.748 0.836 -7.391 1.00 0.00 32 ILE A C 17
ATOM 18919 O O . ILE A 1 32 ? 4.999 2.018 -7.164 1.00 0.00 32 ILE A O 17
ATOM 18935 N N . VAL A 1 33 ? 5.592 -0.015 -7.958 1.00 0.00 33 VAL A N 17
ATOM 18936 C CA . VAL A 1 33 ? 6.921 0.409 -8.365 1.00 0.00 33 VAL A CA 17
ATOM 18937 C C . VAL A 1 33 ? 6.819 1.221 -9.658 1.00 0.00 33 VAL A C 17
ATOM 18938 O O . VAL A 1 33 ? 7.413 2.292 -9.770 1.00 0.00 33 VAL A O 17
ATOM 18951 N N . ALA A 1 34 ? 6.062 0.680 -10.601 1.00 0.00 34 ALA A N 17
ATOM 18952 C CA . ALA A 1 34 ? 5.875 1.341 -11.881 1.00 0.00 34 ALA A CA 17
ATOM 18953 C C . ALA A 1 34 ? 5.278 2.731 -11.650 1.00 0.00 34 ALA A C 17
ATOM 18954 O O . ALA A 1 34 ? 5.566 3.666 -12.396 1.00 0.00 34 ALA A O 17
ATOM 18961 N N . GLN A 1 35 ? 4.458 2.823 -10.614 1.00 0.00 35 GLN A N 17
ATOM 18962 C CA . GLN A 1 35 ? 3.818 4.083 -10.276 1.00 0.00 35 GLN A CA 17
ATOM 18963 C C . GLN A 1 35 ? 4.839 5.052 -9.674 1.00 0.00 35 GLN A C 17
ATOM 18964 O O . GLN A 1 35 ? 4.842 6.238 -10.001 1.00 0.00 35 GLN A O 17
ATOM 18978 N N . LEU A 1 36 ? 5.681 4.510 -8.806 1.00 0.00 36 LEU A N 17
ATOM 18979 C CA . LEU A 1 36 ? 6.704 5.312 -8.157 1.00 0.00 36 LEU A CA 17
ATOM 18980 C C . LEU A 1 36 ? 7.779 5.685 -9.179 1.00 0.00 36 LEU A C 17
ATOM 18981 O O . LEU A 1 36 ? 8.066 6.864 -9.381 1.00 0.00 36 LEU A O 17
ATOM 18997 N N . VAL A 1 37 ? 8.345 4.658 -9.797 1.00 0.00 37 VAL A N 17
ATOM 18998 C CA . VAL A 1 37 ? 9.382 4.864 -10.793 1.00 0.00 37 VAL A CA 17
ATOM 18999 C C . VAL A 1 37 ? 8.919 5.924 -11.795 1.00 0.00 37 VAL A C 17
ATOM 19000 O O . VAL A 1 37 ? 9.740 6.571 -12.443 1.00 0.00 37 VAL A O 17
ATOM 19013 N N . SER A 1 38 ? 7.605 6.068 -11.890 1.00 0.00 38 SER A N 17
ATOM 19014 C CA . SER A 1 38 ? 7.023 7.038 -12.801 1.00 0.00 38 SER A CA 17
ATOM 19015 C C . SER A 1 38 ? 6.953 8.411 -12.129 1.00 0.00 38 SER A C 17
ATOM 19016 O O . SER A 1 38 ? 7.197 9.432 -12.770 1.00 0.00 38 SER A O 17
ATOM 19024 N N . MET A 1 39 ? 6.620 8.391 -10.847 1.00 0.00 39 MET A N 17
ATOM 19025 C CA . MET A 1 39 ? 6.515 9.622 -10.082 1.00 0.00 39 MET A CA 17
ATOM 19026 C C . MET A 1 39 ? 7.837 10.391 -10.097 1.00 0.00 39 MET A C 17
ATOM 19027 O O . MET A 1 39 ? 7.856 11.604 -9.897 1.00 0.00 39 MET A O 17
ATOM 19041 N N . GLY A 1 40 ? 8.912 9.653 -10.337 1.00 0.00 40 GLY A N 17
ATOM 19042 C CA . GLY A 1 40 ? 10.235 10.251 -10.381 1.00 0.00 40 GLY A CA 17
ATOM 19043 C C . GLY A 1 40 ? 11.108 9.735 -9.235 1.00 0.00 40 GLY A C 17
ATOM 19044 O O . GLY A 1 40 ? 11.857 10.499 -8.628 1.00 0.00 40 GLY A O 17
ATOM 19048 N N . PHE A 1 41 ? 10.983 8.442 -8.974 1.00 0.00 41 PHE A N 17
ATOM 19049 C CA . PHE A 1 41 ? 11.751 7.815 -7.912 1.00 0.00 41 PHE A CA 17
ATOM 19050 C C . PHE A 1 41 ? 12.693 6.748 -8.473 1.00 0.00 41 PHE A C 17
ATOM 19051 O O . PHE A 1 41 ? 12.645 6.435 -9.662 1.00 0.00 41 PHE A O 17
ATOM 19068 N N . SER A 1 42 ? 13.528 6.218 -7.592 1.00 0.00 42 SER A N 17
ATOM 19069 C CA . SER A 1 42 ? 14.480 5.193 -7.984 1.00 0.00 42 SER A CA 17
ATOM 19070 C C . SER A 1 42 ? 13.844 3.808 -7.847 1.00 0.00 42 SER A C 17
ATOM 19071 O O . SER A 1 42 ? 13.452 3.407 -6.752 1.00 0.00 42 SER A O 17
ATOM 19079 N N . GLN A 1 43 ? 13.760 3.117 -8.974 1.00 0.00 43 GLN A N 17
ATOM 19080 C CA . GLN A 1 43 ? 13.178 1.785 -8.993 1.00 0.00 43 GLN A CA 17
ATOM 19081 C C . GLN A 1 43 ? 13.586 1.009 -7.740 1.00 0.00 43 GLN A C 17
ATOM 19082 O O . GLN A 1 43 ? 12.735 0.620 -6.941 1.00 0.00 43 GLN A O 17
ATOM 19096 N N . LEU A 1 44 ? 14.889 0.807 -7.606 1.00 0.00 44 LEU A N 17
ATOM 19097 C CA . LEU A 1 44 ? 15.420 0.084 -6.463 1.00 0.00 44 LEU A CA 17
ATOM 19098 C C . LEU A 1 44 ? 14.660 0.502 -5.202 1.00 0.00 44 LEU A C 17
ATOM 19099 O O . LEU A 1 44 ? 14.090 -0.339 -4.509 1.00 0.00 44 LEU A O 17
ATOM 19115 N N . HIS A 1 45 ? 14.677 1.801 -4.944 1.00 0.00 45 HIS A N 17
ATOM 19116 C CA . HIS A 1 45 ? 13.997 2.341 -3.779 1.00 0.00 45 HIS A CA 17
ATOM 19117 C C . HIS A 1 45 ? 12.503 2.018 -3.861 1.00 0.00 45 HIS A C 17
ATOM 19118 O O . HIS A 1 45 ? 11.934 1.456 -2.926 1.00 0.00 45 HIS A O 17
ATOM 19132 N N . CYS A 1 46 ? 11.912 2.386 -4.987 1.00 0.00 46 CYS A N 17
ATOM 19133 C CA . CYS A 1 46 ? 10.496 2.142 -5.204 1.00 0.00 46 CYS A CA 17
ATOM 19134 C C . CYS A 1 46 ? 10.178 0.719 -4.743 1.00 0.00 46 CYS A C 17
ATOM 19135 O O . CYS A 1 46 ? 9.173 0.490 -4.070 1.00 0.00 46 CYS A O 17
ATOM 19143 N N . GLN A 1 47 ? 11.052 -0.202 -5.123 1.00 0.00 47 GLN A N 17
ATOM 19144 C CA . GLN A 1 47 ? 10.877 -1.597 -4.757 1.00 0.00 47 GLN A CA 17
ATOM 19145 C C . GLN A 1 47 ? 10.913 -1.755 -3.235 1.00 0.00 47 GLN A C 17
ATOM 19146 O O . GLN A 1 47 ? 9.947 -2.222 -2.633 1.00 0.00 47 GLN A O 17
ATOM 19160 N N . LYS A 1 48 ? 12.037 -1.357 -2.657 1.00 0.00 48 LYS A N 17
ATOM 19161 C CA . LYS A 1 48 ? 12.211 -1.449 -1.218 1.00 0.00 48 LYS A CA 17
ATOM 19162 C C . LYS A 1 48 ? 10.986 -0.852 -0.521 1.00 0.00 48 LYS A C 17
ATOM 19163 O O . LYS A 1 48 ? 10.311 -1.534 0.248 1.00 0.00 48 LYS A O 17
ATOM 19182 N N . ALA A 1 49 ? 10.737 0.416 -0.815 1.00 0.00 49 ALA A N 17
ATOM 19183 C CA . ALA A 1 49 ? 9.605 1.112 -0.227 1.00 0.00 49 ALA A CA 17
ATOM 19184 C C . ALA A 1 49 ? 8.389 0.185 -0.220 1.00 0.00 49 ALA A C 17
ATOM 19185 O O . ALA A 1 49 ? 7.966 -0.284 0.836 1.00 0.00 49 ALA A O 17
ATOM 19192 N N . ALA A 1 50 ? 7.860 -0.053 -1.412 1.00 0.00 50 ALA A N 17
ATOM 19193 C CA . ALA A 1 50 ? 6.700 -0.916 -1.556 1.00 0.00 50 ALA A CA 17
ATOM 19194 C C . ALA A 1 50 ? 6.866 -2.142 -0.657 1.00 0.00 50 ALA A C 17
ATOM 19195 O O . ALA A 1 50 ? 6.050 -2.379 0.233 1.00 0.00 50 ALA A O 17
ATOM 19202 N N . ILE A 1 51 ? 7.928 -2.890 -0.919 1.00 0.00 51 ILE A N 17
ATOM 19203 C CA . ILE A 1 51 ? 8.211 -4.086 -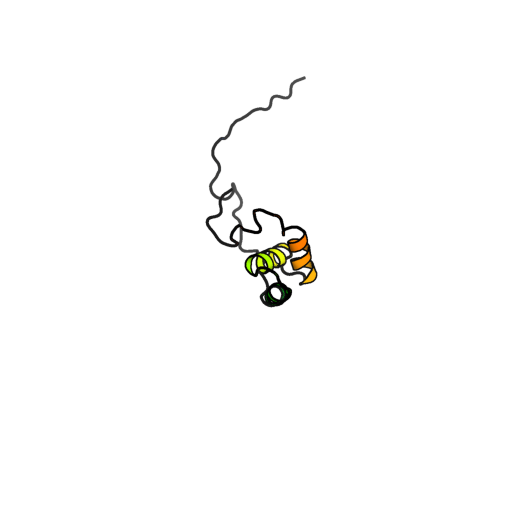0.144 1.00 0.00 51 ILE A CA 17
ATOM 19204 C C . ILE A 1 51 ? 8.103 -3.760 1.347 1.00 0.00 51 ILE A C 17
ATOM 19205 O O . ILE A 1 51 ? 7.340 -4.397 2.071 1.00 0.00 51 ILE A O 17
ATOM 19221 N N . ASN A 1 52 ? 8.877 -2.768 1.761 1.00 0.00 52 ASN A N 17
ATOM 19222 C CA . ASN A 1 52 ? 8.877 -2.349 3.152 1.00 0.00 52 ASN A CA 17
ATOM 19223 C C . ASN A 1 52 ? 7.434 -2.177 3.629 1.00 0.00 52 ASN A C 17
ATOM 19224 O O . ASN A 1 52 ? 7.129 -2.416 4.796 1.00 0.00 52 ASN A O 17
ATOM 19235 N N . THR A 1 53 ? 6.583 -1.763 2.700 1.00 0.00 53 THR A N 17
ATOM 19236 C CA . THR A 1 53 ? 5.179 -1.556 3.011 1.00 0.00 53 THR A CA 17
ATOM 19237 C C . THR A 1 53 ? 4.325 -2.656 2.378 1.00 0.00 53 THR A C 17
ATOM 19238 O O . THR A 1 53 ? 3.175 -2.420 2.010 1.00 0.00 53 THR A O 17
ATOM 19249 N N . SER A 1 54 ? 4.920 -3.835 2.270 1.00 0.00 54 SER A N 17
ATOM 19250 C CA . SER A 1 54 ? 4.228 -4.972 1.687 1.00 0.00 54 SER A CA 17
ATOM 19251 C C . SER A 1 54 ? 3.379 -4.516 0.499 1.00 0.00 54 SER A C 17
ATOM 19252 O O . SER A 1 54 ? 2.342 -5.109 0.208 1.00 0.00 54 SER A O 17
ATOM 19260 N N . ASN A 1 55 ? 3.851 -3.465 -0.155 1.00 0.00 55 ASN A N 17
ATOM 19261 C CA . ASN A 1 55 ? 3.148 -2.922 -1.305 1.00 0.00 55 ASN A CA 17
ATOM 19262 C C . ASN A 1 55 ? 1.666 -2.759 -0.961 1.00 0.00 55 ASN A C 17
ATOM 19263 O O . ASN A 1 55 ? 0.798 -3.108 -1.760 1.00 0.00 55 ASN A O 17
ATOM 19274 N N . ALA A 1 56 ? 1.422 -2.228 0.228 1.00 0.00 56 ALA A N 17
ATOM 19275 C CA . ALA A 1 56 ? 0.060 -2.014 0.687 1.00 0.00 56 ALA A CA 17
ATOM 19276 C C . ALA A 1 56 ? -0.599 -0.933 -0.171 1.00 0.00 56 ALA A C 17
ATOM 19277 O O . ALA A 1 56 ? -1.818 -0.771 -0.144 1.00 0.00 56 ALA A O 17
ATOM 19284 N N . GLY A 1 57 ? 0.236 -0.221 -0.914 1.00 0.00 57 GLY A N 17
ATOM 19285 C CA . GLY A 1 57 ? -0.251 0.841 -1.779 1.00 0.00 57 GLY A CA 17
ATOM 19286 C C . GLY A 1 57 ? 0.881 1.794 -2.167 1.00 0.00 57 GLY A C 17
ATOM 19287 O O . GLY A 1 57 ? 1.908 1.851 -1.492 1.00 0.00 57 GLY A O 17
ATOM 19291 N N . VAL A 1 58 ? 0.655 2.519 -3.253 1.00 0.00 58 VAL A N 17
ATOM 19292 C CA . VAL A 1 58 ? 1.643 3.467 -3.739 1.00 0.00 58 VAL A CA 17
ATOM 19293 C C . VAL A 1 58 ? 1.961 4.477 -2.634 1.00 0.00 58 VAL A C 17
ATOM 19294 O O . VAL A 1 58 ? 3.127 4.752 -2.356 1.00 0.00 58 VAL A O 17
ATOM 19307 N N . GLU A 1 59 ? 0.903 5.002 -2.034 1.00 0.00 59 GLU A N 17
ATOM 19308 C CA . GLU A 1 59 ? 1.054 5.976 -0.967 1.00 0.00 59 GLU A CA 17
ATOM 19309 C C . GLU A 1 59 ? 1.973 5.426 0.127 1.00 0.00 59 GLU A C 17
ATOM 19310 O O . GLU A 1 59 ? 2.859 6.129 0.610 1.00 0.00 59 GLU A O 17
ATOM 19322 N N . GLU A 1 60 ? 1.729 4.174 0.485 1.00 0.00 60 GLU A N 17
ATOM 19323 C CA . GLU A 1 60 ? 2.523 3.522 1.512 1.00 0.00 60 GLU A CA 17
ATOM 19324 C C . GLU A 1 60 ? 3.982 3.408 1.064 1.00 0.00 60 GLU A C 17
ATOM 19325 O O . GLU A 1 60 ? 4.891 3.802 1.792 1.00 0.00 60 GLU A O 17
ATOM 19337 N N . ALA A 1 61 ? 4.159 2.868 -0.133 1.00 0.00 61 ALA A N 17
ATOM 19338 C CA . ALA A 1 61 ? 5.491 2.698 -0.687 1.00 0.00 61 ALA A CA 17
ATOM 19339 C C . ALA A 1 61 ? 6.230 4.037 -0.648 1.00 0.00 61 ALA A C 17
ATOM 19340 O O . ALA A 1 61 ? 7.307 4.139 -0.062 1.00 0.00 61 ALA A O 17
ATOM 19347 N N . MET A 1 62 ? 5.622 5.031 -1.278 1.00 0.00 62 MET A N 17
ATOM 19348 C CA . MET A 1 62 ? 6.209 6.359 -1.323 1.00 0.00 62 MET A CA 17
ATOM 19349 C C . MET A 1 62 ? 6.511 6.873 0.086 1.00 0.00 62 MET A C 17
ATOM 19350 O O . MET A 1 62 ? 7.636 7.277 0.376 1.00 0.00 62 MET A O 17
ATOM 19364 N N . ASN A 1 63 ? 5.486 6.840 0.926 1.00 0.00 63 ASN A N 17
ATOM 19365 C CA . ASN A 1 63 ? 5.628 7.297 2.298 1.00 0.00 63 ASN A CA 17
ATOM 19366 C C . ASN A 1 63 ? 6.951 6.783 2.868 1.00 0.00 63 ASN A C 17
ATOM 19367 O O . ASN A 1 63 ? 7.699 7.537 3.488 1.00 0.00 63 ASN A O 17
ATOM 19378 N N . TRP A 1 64 ? 7.199 5.501 2.639 1.00 0.00 64 TRP A N 17
ATOM 19379 C CA . TRP A 1 64 ? 8.419 4.877 3.122 1.00 0.00 64 TRP A CA 17
ATOM 19380 C C . TRP A 1 64 ? 9.605 5.601 2.484 1.00 0.00 64 TRP A C 17
ATOM 19381 O O . TRP A 1 64 ? 10.576 5.929 3.165 1.00 0.00 64 TRP A O 17
ATOM 19402 N N . LEU A 1 65 ? 9.489 5.831 1.184 1.00 0.00 65 LEU A N 17
ATOM 19403 C CA . LEU A 1 65 ? 10.540 6.510 0.447 1.00 0.00 65 LEU A CA 17
ATOM 19404 C C . LEU A 1 65 ? 10.794 7.882 1.076 1.00 0.00 65 LEU A C 17
ATOM 19405 O O . LEU A 1 65 ? 11.940 8.310 1.198 1.00 0.00 65 LEU A O 17
ATOM 19421 N N . LEU A 1 66 ? 9.705 8.532 1.459 1.00 0.00 66 LEU A N 17
ATOM 19422 C CA . LEU A 1 66 ? 9.795 9.846 2.073 1.00 0.00 66 LEU A CA 17
ATOM 19423 C C . LEU A 1 66 ? 10.443 9.716 3.453 1.00 0.00 66 LEU A C 17
ATOM 19424 O O . LEU A 1 66 ? 10.770 10.719 4.086 1.00 0.00 66 LEU A O 17
ATOM 19440 N N . SER A 1 67 ? 10.610 8.473 3.878 1.00 0.00 67 SER A N 17
ATOM 19441 C CA . SER A 1 67 ? 11.214 8.199 5.171 1.00 0.00 67 SER A CA 17
ATOM 19442 C C . SER A 1 67 ? 12.563 7.504 4.982 1.00 0.00 67 SER A C 17
ATOM 19443 O O . SER A 1 67 ? 13.398 7.505 5.886 1.00 0.00 67 SER A O 17
ATOM 19451 N N . HIS A 1 68 ? 12.735 6.926 3.803 1.00 0.00 68 HIS A N 17
ATOM 19452 C CA . HIS A 1 68 ? 13.969 6.228 3.484 1.00 0.00 68 HIS A CA 17
ATOM 19453 C C . HIS A 1 68 ? 14.639 6.893 2.280 1.00 0.00 68 HIS A C 17
ATOM 19454 O O . HIS A 1 68 ? 15.454 6.274 1.598 1.00 0.00 68 HIS A O 17
ATOM 19468 N N . MET A 1 69 ? 14.270 8.146 2.056 1.00 0.00 69 MET A N 17
ATOM 19469 C CA . MET A 1 69 ? 14.824 8.902 0.946 1.00 0.00 69 MET A CA 17
ATOM 19470 C C . MET A 1 69 ? 16.277 9.296 1.222 1.00 0.00 69 MET A C 17
ATOM 19471 O O . MET A 1 69 ? 17.138 9.151 0.356 1.00 0.00 69 MET A O 17
ATOM 19485 N N . ASP A 1 70 ? 16.504 9.786 2.432 1.00 0.00 70 ASP A N 17
ATOM 19486 C CA . ASP A 1 70 ? 17.837 10.201 2.833 1.00 0.00 70 ASP A CA 17
ATOM 19487 C C . ASP A 1 70 ? 18.426 9.160 3.788 1.00 0.00 70 ASP A C 17
ATOM 19488 O O . ASP A 1 70 ? 18.861 9.497 4.888 1.00 0.00 70 ASP A O 17
ATOM 19497 N N . ASP A 1 71 ? 18.419 7.916 3.333 1.00 0.00 71 ASP A N 17
ATOM 19498 C CA . ASP A 1 71 ? 18.946 6.823 4.133 1.00 0.00 71 ASP A CA 17
ATOM 19499 C C . ASP A 1 71 ? 20.054 6.114 3.351 1.00 0.00 71 ASP A C 17
ATOM 19500 O O . ASP A 1 71 ? 20.071 6.148 2.122 1.00 0.00 71 ASP A O 17
ATOM 19509 N N . PRO A 1 72 ? 20.975 5.470 4.117 1.00 0.00 72 PRO A N 17
ATOM 19510 C CA . PRO A 1 72 ? 22.084 4.753 3.510 1.00 0.00 72 PRO A CA 17
ATOM 19511 C C . PRO A 1 72 ? 21.614 3.430 2.902 1.00 0.00 72 PRO A C 17
ATOM 19512 O O . PRO A 1 72 ? 22.217 2.929 1.955 1.00 0.00 72 PRO A O 17
ATOM 19523 N N . ASP A 1 73 ? 20.541 2.902 3.473 1.00 0.00 73 ASP A N 17
ATOM 19524 C CA . ASP A 1 73 ? 19.983 1.647 2.999 1.00 0.00 73 ASP A CA 17
ATOM 19525 C C . ASP A 1 73 ? 19.375 1.855 1.611 1.00 0.00 73 ASP A C 17
ATOM 19526 O O . ASP A 1 73 ? 19.489 0.991 0.743 1.00 0.00 73 ASP A O 17
ATOM 19535 N N . ILE A 1 74 ? 18.742 3.007 1.444 1.00 0.00 74 ILE A N 17
ATOM 19536 C CA . ILE A 1 74 ? 18.116 3.340 0.176 1.00 0.00 74 ILE A CA 17
ATOM 19537 C C . ILE A 1 74 ? 19.077 3.004 -0.967 1.00 0.00 74 ILE A C 17
ATOM 19538 O O . ILE A 1 74 ? 18.644 2.700 -2.077 1.00 0.00 74 ILE A O 17
ATOM 19554 N N . ASP A 1 75 ? 20.363 3.070 -0.654 1.00 0.00 75 ASP A N 17
ATOM 19555 C CA . ASP A 1 75 ? 21.389 2.776 -1.641 1.00 0.00 75 ASP A CA 17
ATOM 19556 C C . ASP A 1 75 ? 21.685 1.275 -1.630 1.00 0.00 75 ASP A C 17
ATOM 19557 O O . ASP A 1 75 ? 21.912 0.676 -2.680 1.00 0.00 75 ASP A O 17
ATOM 19566 N N . ALA A 1 76 ? 21.674 0.711 -0.431 1.00 0.00 76 ALA A N 17
ATOM 19567 C CA . ALA A 1 76 ? 21.939 -0.709 -0.270 1.00 0.00 76 ALA A CA 17
ATOM 19568 C C . ALA A 1 76 ? 21.078 -1.500 -1.257 1.00 0.00 76 ALA A C 17
ATOM 19569 O O . ALA A 1 76 ? 19.938 -1.126 -1.529 1.00 0.00 76 ALA A O 17
ATOM 19576 N N . PRO A 1 77 ? 21.671 -2.606 -1.779 1.00 0.00 77 PRO A N 17
ATOM 19577 C CA . PRO A 1 77 ? 20.971 -3.452 -2.730 1.00 0.00 77 PRO A CA 17
ATOM 19578 C C . PRO A 1 77 ? 19.915 -4.308 -2.028 1.00 0.00 77 PRO A C 17
ATOM 19579 O O . PRO A 1 77 ? 20.065 -4.648 -0.855 1.00 0.00 77 PRO A O 17
ATOM 19590 N N . ILE A 1 78 ? 18.870 -4.632 -2.775 1.00 0.00 78 ILE A N 17
ATOM 19591 C CA . ILE A 1 78 ? 17.789 -5.442 -2.239 1.00 0.00 78 ILE A CA 17
ATOM 19592 C C . ILE A 1 78 ? 18.288 -6.872 -2.022 1.00 0.00 78 ILE A C 17
ATOM 19593 O O . ILE A 1 78 ? 18.230 -7.391 -0.909 1.00 0.00 78 ILE A O 17
ATOM 19609 N N . SER A 1 79 ? 18.766 -7.468 -3.105 1.00 0.00 79 SER A N 17
ATOM 19610 C CA . SER A 1 79 ? 19.274 -8.828 -3.047 1.00 0.00 79 SER A CA 17
ATOM 19611 C C . SER A 1 79 ? 20.526 -8.956 -3.918 1.00 0.00 79 SER A C 17
ATOM 19612 O O . SER A 1 79 ? 20.461 -9.472 -5.033 1.00 0.00 79 SER A O 17
ATOM 19620 N N . GLY A 1 80 ? 21.636 -8.478 -3.376 1.00 0.00 80 GLY A N 17
ATOM 19621 C CA . GLY A 1 80 ? 22.901 -8.532 -4.089 1.00 0.00 80 GLY A CA 17
ATOM 19622 C C . GLY A 1 80 ? 22.954 -7.473 -5.192 1.00 0.00 80 GLY A C 17
ATOM 19623 O O . GLY A 1 80 ? 22.044 -6.655 -5.317 1.00 0.00 80 GLY A O 17
ATOM 19627 N N . PRO A 1 81 ? 24.059 -7.523 -5.984 1.00 0.00 81 PRO A N 17
ATOM 19628 C CA . PRO A 1 81 ? 24.243 -6.578 -7.072 1.00 0.00 81 PRO A CA 17
ATOM 19629 C C . PRO A 1 81 ? 23.336 -6.921 -8.256 1.00 0.00 81 PRO A C 17
ATOM 19630 O O . PRO A 1 81 ? 22.720 -7.985 -8.282 1.00 0.00 81 PRO A O 17
ATOM 19641 N N . SER A 1 82 ? 23.282 -5.998 -9.205 1.00 0.00 82 SER A N 17
ATOM 19642 C CA . SER A 1 82 ? 22.461 -6.190 -10.389 1.00 0.00 82 SER A CA 17
ATOM 19643 C C . SER A 1 82 ? 23.319 -6.056 -11.648 1.00 0.00 82 SER A C 17
ATOM 19644 O O . SER A 1 82 ? 23.604 -4.945 -12.094 1.00 0.00 82 SER A O 17
ATOM 19652 N N . SER A 1 83 ? 23.706 -7.203 -12.187 1.00 0.00 83 SER A N 17
ATOM 19653 C CA . SER A 1 83 ? 24.526 -7.227 -13.386 1.00 0.00 83 SER A CA 17
ATOM 19654 C C . SER A 1 83 ? 23.905 -6.334 -14.462 1.00 0.00 83 SER A C 17
ATOM 19655 O O . SER A 1 83 ? 22.794 -6.591 -14.922 1.00 0.00 83 SER A O 17
ATOM 19663 N N . GLY A 1 84 ? 24.651 -5.304 -14.833 1.00 0.00 84 GLY A N 17
ATOM 19664 C CA . GLY A 1 84 ? 24.188 -4.371 -15.847 1.00 0.00 84 GLY A CA 17
ATOM 19665 C C . GLY A 1 84 ? 25.341 -3.919 -16.744 1.00 0.00 84 GLY A C 17
ATOM 19666 O O . GLY A 1 84 ? 26.463 -4.406 -16.612 1.00 0.00 84 GLY A O 17
ATOM 19670 N N . GLY A 1 1 ? 33.549 -9.073 9.131 1.00 0.00 1 GLY A N 18
ATOM 19671 C CA . GLY A 1 1 ? 34.503 -8.204 9.799 1.00 0.00 1 GLY A CA 18
ATOM 19672 C C . GLY A 1 1 ? 35.874 -8.274 9.125 1.00 0.00 1 GLY A C 18
ATOM 19673 O O . GLY A 1 1 ? 35.971 -8.582 7.938 1.00 0.00 1 GLY A O 18
ATOM 19677 N N . SER A 1 2 ? 36.900 -7.983 9.911 1.00 0.00 2 SER A N 18
ATOM 19678 C CA . SER A 1 2 ? 38.262 -8.008 9.404 1.00 0.00 2 SER A CA 18
ATOM 19679 C C . SER A 1 2 ? 38.323 -7.334 8.032 1.00 0.00 2 SER A C 18
ATOM 19680 O O . SER A 1 2 ? 38.282 -8.007 7.004 1.00 0.00 2 SER A O 18
ATOM 19688 N N . SER A 1 3 ? 38.420 -6.013 8.061 1.00 0.00 3 SER A N 18
ATOM 19689 C CA . SER A 1 3 ? 38.486 -5.240 6.833 1.00 0.00 3 SER A CA 18
ATOM 19690 C C . SER A 1 3 ? 37.426 -5.733 5.846 1.00 0.00 3 SER A C 18
ATOM 19691 O O . SER A 1 3 ? 37.667 -6.671 5.087 1.00 0.00 3 SER A O 18
ATOM 19699 N N . GLY A 1 4 ? 36.274 -5.079 5.889 1.00 0.00 4 GLY A N 18
ATOM 19700 C CA . GLY A 1 4 ? 35.176 -5.439 5.008 1.00 0.00 4 GLY A CA 18
ATOM 19701 C C . GLY A 1 4 ? 33.849 -5.464 5.769 1.00 0.00 4 GLY A C 18
ATOM 19702 O O . GLY A 1 4 ? 33.585 -4.590 6.593 1.00 0.00 4 GLY A O 18
ATOM 19706 N N . SER A 1 5 ? 33.049 -6.476 5.466 1.00 0.00 5 SER A N 18
ATOM 19707 C CA . SER A 1 5 ? 31.755 -6.626 6.111 1.00 0.00 5 SER A CA 18
ATOM 19708 C C . SER A 1 5 ? 31.382 -8.108 6.195 1.00 0.00 5 SER A C 18
ATOM 19709 O O . SER A 1 5 ? 31.892 -8.925 5.430 1.00 0.00 5 SER A O 18
ATOM 19717 N N . SER A 1 6 ? 30.494 -8.409 7.131 1.00 0.00 6 SER A N 18
ATOM 19718 C CA . SER A 1 6 ? 30.046 -9.778 7.325 1.00 0.00 6 SER A CA 18
ATOM 19719 C C . SER A 1 6 ? 29.363 -10.290 6.056 1.00 0.00 6 SER A C 18
ATOM 19720 O O . SER A 1 6 ? 29.784 -11.292 5.481 1.00 0.00 6 SER A O 18
ATOM 19728 N N . GLY A 1 7 ? 28.320 -9.578 5.655 1.00 0.00 7 GLY A N 18
ATOM 19729 C CA . GLY A 1 7 ? 27.574 -9.948 4.464 1.00 0.00 7 GLY A CA 18
ATOM 19730 C C . GLY A 1 7 ? 26.552 -11.043 4.775 1.00 0.00 7 GLY A C 18
ATOM 19731 O O . GLY A 1 7 ? 25.597 -10.813 5.516 1.00 0.00 7 GLY A O 18
ATOM 19735 N N . GLY A 1 8 ? 26.787 -12.210 4.195 1.00 0.00 8 GLY A N 18
ATOM 19736 C CA . GLY A 1 8 ? 25.899 -13.341 4.401 1.00 0.00 8 GLY A CA 18
ATOM 19737 C C . GLY A 1 8 ? 26.639 -14.507 5.059 1.00 0.00 8 GLY A C 18
ATOM 19738 O O . GLY A 1 8 ? 27.772 -14.352 5.511 1.00 0.00 8 GLY A O 18
ATOM 19742 N N . GLU A 1 9 ? 25.969 -15.650 5.091 1.00 0.00 9 GLU A N 18
ATOM 19743 C CA . GLU A 1 9 ? 26.549 -16.842 5.685 1.00 0.00 9 GLU A CA 18
ATOM 19744 C C . GLU A 1 9 ? 26.488 -18.010 4.700 1.00 0.00 9 GLU A C 18
ATOM 19745 O O . GLU A 1 9 ? 26.826 -19.140 5.049 1.00 0.00 9 GLU A O 18
ATOM 19757 N N . GLU A 1 10 ? 26.056 -17.698 3.487 1.00 0.00 10 GLU A N 18
ATOM 19758 C CA . GLU A 1 10 ? 25.947 -18.708 2.448 1.00 0.00 10 GLU A CA 18
ATOM 19759 C C . GLU A 1 10 ? 27.031 -18.499 1.389 1.00 0.00 10 GLU A C 18
ATOM 19760 O O . GLU A 1 10 ? 27.214 -19.339 0.509 1.00 0.00 10 GLU A O 18
ATOM 19772 N N . LEU A 1 11 ? 27.721 -17.374 1.508 1.00 0.00 11 LEU A N 18
ATOM 19773 C CA . LEU A 1 11 ? 28.782 -17.044 0.571 1.00 0.00 11 LEU A CA 18
ATOM 19774 C C . LEU A 1 11 ? 28.340 -17.419 -0.845 1.00 0.00 11 LEU A C 18
ATOM 19775 O O . LEU A 1 11 ? 28.863 -18.365 -1.432 1.00 0.00 11 LEU A O 18
ATOM 19791 N N . LEU A 1 12 ? 27.383 -16.657 -1.353 1.00 0.00 12 LEU A N 18
ATOM 19792 C CA . LEU A 1 12 ? 26.865 -16.898 -2.690 1.00 0.00 12 LEU A CA 18
ATOM 19793 C C . LEU A 1 12 ? 26.225 -18.286 -2.742 1.00 0.00 12 LEU A C 18
ATOM 19794 O O . LEU A 1 12 ? 26.861 -19.281 -2.397 1.00 0.00 12 LEU A O 18
ATOM 19810 N N . PRO A 1 13 ? 24.940 -18.310 -3.187 1.00 0.00 13 PRO A N 18
ATOM 19811 C CA . PRO A 1 13 ? 24.206 -19.560 -3.288 1.00 0.00 13 PRO A CA 18
ATOM 19812 C C . PRO A 1 13 ? 24.675 -20.375 -4.495 1.00 0.00 13 PRO A C 18
ATOM 19813 O O . PRO A 1 13 ? 25.487 -21.288 -4.354 1.00 0.00 13 PRO A O 18
ATOM 19824 N N . ASP A 1 14 ? 24.145 -20.014 -5.655 1.00 0.00 14 ASP A N 18
ATOM 19825 C CA . ASP A 1 14 ? 24.499 -20.700 -6.885 1.00 0.00 14 ASP A CA 18
ATOM 19826 C C . ASP A 1 14 ? 24.041 -22.158 -6.802 1.00 0.00 14 ASP A C 18
ATOM 19827 O O . ASP A 1 14 ? 24.861 -23.061 -6.642 1.00 0.00 14 ASP A O 18
ATOM 19836 N N . GLY A 1 15 ? 22.734 -22.342 -6.913 1.00 0.00 15 GLY A N 18
ATOM 19837 C CA . GLY A 1 15 ? 22.158 -23.674 -6.852 1.00 0.00 15 GLY A CA 18
ATOM 19838 C C . GLY A 1 15 ? 21.454 -23.906 -5.513 1.00 0.00 15 GLY A C 18
ATOM 19839 O O . GLY A 1 15 ? 21.970 -24.617 -4.652 1.00 0.00 15 GLY A O 18
ATOM 19843 N N . VAL A 1 16 ? 20.287 -23.293 -5.380 1.00 0.00 16 VAL A N 18
ATOM 19844 C CA . VAL A 1 16 ? 19.508 -23.424 -4.161 1.00 0.00 16 VAL A CA 18
ATOM 19845 C C . VAL A 1 16 ? 18.109 -23.938 -4.508 1.00 0.00 16 VAL A C 18
ATOM 19846 O O . VAL A 1 16 ? 17.268 -23.181 -4.991 1.00 0.00 16 VAL A O 18
ATOM 19859 N N . PRO A 1 17 ? 17.898 -25.254 -4.241 1.00 0.00 17 PRO A N 18
ATOM 19860 C CA . PRO A 1 17 ? 16.616 -25.878 -4.520 1.00 0.00 17 PRO A CA 18
ATOM 19861 C C . PRO A 1 17 ? 15.568 -25.465 -3.484 1.00 0.00 17 PRO A C 18
ATOM 19862 O O . PRO A 1 17 ? 15.792 -25.599 -2.282 1.00 0.00 17 PRO A O 18
ATOM 19873 N N . GLU A 1 18 ? 14.447 -24.971 -3.988 1.00 0.00 18 GLU A N 18
ATOM 19874 C CA . GLU A 1 18 ? 13.364 -24.538 -3.121 1.00 0.00 18 GLU A CA 18
ATOM 19875 C C . GLU A 1 18 ? 12.014 -24.943 -3.715 1.00 0.00 18 GLU A C 18
ATOM 19876 O O . GLU A 1 18 ? 11.641 -24.479 -4.792 1.00 0.00 18 GLU A O 18
ATOM 19888 N N . GLU A 1 19 ? 11.317 -25.803 -2.988 1.00 0.00 19 GLU A N 18
ATOM 19889 C CA . GLU A 1 19 ? 10.016 -26.276 -3.429 1.00 0.00 19 GLU A CA 18
ATOM 19890 C C . GLU A 1 19 ? 8.966 -26.034 -2.343 1.00 0.00 19 GLU A C 18
ATOM 19891 O O . GLU A 1 19 ? 8.699 -26.915 -1.527 1.00 0.00 19 GLU A O 18
ATOM 19903 N N . VAL A 1 20 ? 8.401 -24.837 -2.367 1.00 0.00 20 VAL A N 18
ATOM 19904 C CA . VAL A 1 20 ? 7.386 -24.468 -1.393 1.00 0.00 20 VAL A CA 18
ATOM 19905 C C . VAL A 1 20 ? 6.410 -23.478 -2.031 1.00 0.00 20 VAL A C 18
ATOM 19906 O O . VAL A 1 20 ? 6.638 -23.005 -3.143 1.00 0.00 20 VAL A O 18
ATOM 19919 N N . MET A 1 21 ? 5.343 -23.193 -1.298 1.00 0.00 21 MET A N 18
ATOM 19920 C CA . MET A 1 21 ? 4.332 -22.267 -1.778 1.00 0.00 21 MET A CA 18
ATOM 19921 C C . MET A 1 21 ? 4.815 -20.820 -1.666 1.00 0.00 21 MET A C 18
ATOM 19922 O O . MET A 1 21 ? 5.875 -20.558 -1.099 1.00 0.00 21 MET A O 18
ATOM 19936 N N . GLU A 1 22 ? 4.016 -19.918 -2.216 1.00 0.00 22 GLU A N 18
ATOM 19937 C CA . GLU A 1 22 ? 4.349 -18.504 -2.185 1.00 0.00 22 GLU A CA 18
ATOM 19938 C C . GLU A 1 22 ? 4.025 -17.912 -0.812 1.00 0.00 22 GLU A C 18
ATOM 19939 O O . GLU A 1 22 ? 2.859 -17.831 -0.427 1.00 0.00 22 GLU A O 18
ATOM 19951 N N . SER A 1 23 ? 5.076 -17.513 -0.111 1.00 0.00 23 SER A N 18
ATOM 19952 C CA . SER A 1 23 ? 4.918 -16.931 1.210 1.00 0.00 23 SER A CA 18
ATOM 19953 C C . SER A 1 23 ? 6.266 -16.898 1.933 1.00 0.00 23 SER A C 18
ATOM 19954 O O . SER A 1 23 ? 6.533 -17.733 2.796 1.00 0.00 23 SER A O 18
ATOM 19962 N N . ALA A 1 24 ? 7.081 -15.925 1.553 1.00 0.00 24 ALA A N 18
ATOM 19963 C CA . ALA A 1 24 ? 8.395 -15.772 2.153 1.00 0.00 24 ALA A CA 18
ATOM 19964 C C . ALA A 1 24 ? 8.935 -14.375 1.840 1.00 0.00 24 ALA A C 18
ATOM 19965 O O . ALA A 1 24 ? 9.815 -14.221 0.994 1.00 0.00 24 ALA A O 18
ATOM 19972 N N . GLN A 1 25 ? 8.386 -13.393 2.539 1.00 0.00 25 GLN A N 18
ATOM 19973 C CA . GLN A 1 25 ? 8.801 -12.014 2.346 1.00 0.00 25 GLN A CA 18
ATOM 19974 C C . GLN A 1 25 ? 7.978 -11.363 1.233 1.00 0.00 25 GLN A C 18
ATOM 19975 O O . GLN A 1 25 ? 7.484 -12.048 0.339 1.00 0.00 25 GLN A O 18
ATOM 19989 N N . PRO A 1 26 ? 7.854 -10.011 1.325 1.00 0.00 26 PRO A N 18
ATOM 19990 C CA . PRO A 1 26 ? 7.100 -9.260 0.337 1.00 0.00 26 PRO A CA 18
ATOM 19991 C C . PRO A 1 26 ? 7.884 -9.133 -0.971 1.00 0.00 26 PRO A C 18
ATOM 19992 O O . PRO A 1 26 ? 9.022 -9.590 -1.064 1.00 0.00 26 PRO A O 18
ATOM 20003 N N . VAL A 1 27 ? 7.244 -8.509 -1.949 1.00 0.00 27 VAL A N 18
ATOM 20004 C CA . VAL A 1 27 ? 7.867 -8.316 -3.248 1.00 0.00 27 VAL A CA 18
ATOM 20005 C C . VAL A 1 27 ? 7.517 -6.923 -3.774 1.00 0.00 27 VAL A C 18
ATOM 20006 O O . VAL A 1 27 ? 6.354 -6.522 -3.756 1.00 0.00 27 VAL A O 18
ATOM 20019 N N . ALA A 1 28 ? 8.545 -6.223 -4.231 1.00 0.00 28 ALA A N 18
ATOM 20020 C CA . ALA A 1 28 ? 8.361 -4.883 -4.762 1.00 0.00 28 ALA A CA 18
ATOM 20021 C C . ALA A 1 28 ? 7.400 -4.937 -5.951 1.00 0.00 28 ALA A C 18
ATOM 20022 O O . ALA A 1 28 ? 7.827 -5.103 -7.092 1.00 0.00 28 ALA A O 18
ATOM 20029 N N . ASN A 1 29 ? 6.119 -4.795 -5.642 1.00 0.00 29 ASN A N 18
ATOM 20030 C CA . ASN A 1 29 ? 5.094 -4.826 -6.671 1.00 0.00 29 ASN A CA 18
ATOM 20031 C C . ASN A 1 29 ? 5.592 -4.071 -7.905 1.00 0.00 29 ASN A C 18
ATOM 20032 O O . ASN A 1 29 ? 6.324 -3.090 -7.784 1.00 0.00 29 ASN A O 18
ATOM 20043 N N . GLU A 1 30 ? 5.176 -4.558 -9.065 1.00 0.00 30 GLU A N 18
ATOM 20044 C CA . GLU A 1 30 ? 5.572 -3.941 -10.320 1.00 0.00 30 GLU A CA 18
ATOM 20045 C C . GLU A 1 30 ? 4.689 -2.728 -10.617 1.00 0.00 30 GLU A C 18
ATOM 20046 O O . GLU A 1 30 ? 5.096 -1.822 -11.342 1.00 0.00 30 GLU A O 18
ATOM 20058 N N . GLU A 1 31 ? 3.496 -2.749 -10.041 1.00 0.00 31 GLU A N 18
ATOM 20059 C CA . GLU A 1 31 ? 2.552 -1.661 -10.234 1.00 0.00 31 GLU A CA 18
ATOM 20060 C C . GLU A 1 31 ? 2.915 -0.477 -9.336 1.00 0.00 31 GLU A C 18
ATOM 20061 O O . GLU A 1 31 ? 3.039 0.651 -9.810 1.00 0.00 31 GLU A O 18
ATOM 20073 N N . ILE A 1 32 ? 3.075 -0.774 -8.055 1.00 0.00 32 ILE A N 18
ATOM 20074 C CA . ILE A 1 32 ? 3.421 0.252 -7.086 1.00 0.00 32 ILE A CA 18
ATOM 20075 C C . ILE A 1 32 ? 4.774 0.862 -7.458 1.00 0.00 32 ILE A C 18
ATOM 20076 O O . ILE A 1 32 ? 4.998 2.055 -7.256 1.00 0.00 32 ILE A O 18
ATOM 20092 N N . VAL A 1 33 ? 5.642 0.016 -7.994 1.00 0.00 33 VAL A N 18
ATOM 20093 C CA . VAL A 1 33 ? 6.967 0.457 -8.395 1.00 0.00 33 VAL A CA 18
ATOM 20094 C C . VAL A 1 33 ? 6.867 1.217 -9.719 1.00 0.00 33 VAL A C 18
ATOM 20095 O O . VAL A 1 33 ? 7.549 2.222 -9.915 1.00 0.00 33 VAL A O 18
ATOM 20108 N N . ALA A 1 34 ? 6.012 0.708 -10.594 1.00 0.00 34 ALA A N 18
ATOM 20109 C CA . ALA A 1 34 ? 5.815 1.326 -11.894 1.00 0.00 34 ALA A CA 18
ATOM 20110 C C . ALA A 1 34 ? 5.242 2.732 -11.704 1.00 0.00 34 ALA A C 18
ATOM 20111 O O . ALA A 1 34 ? 5.560 3.644 -12.466 1.00 0.00 34 ALA A O 18
ATOM 20118 N N . GLN A 1 35 ? 4.409 2.864 -10.682 1.00 0.00 35 GLN A N 18
ATOM 20119 C CA . GLN A 1 35 ? 3.789 4.143 -10.382 1.00 0.00 35 GLN A CA 18
ATOM 20120 C C . GLN A 1 35 ? 4.820 5.106 -9.790 1.00 0.00 35 GLN A C 18
ATOM 20121 O O . GLN A 1 35 ? 4.894 6.267 -10.191 1.00 0.00 35 GLN A O 18
ATOM 20135 N N . LEU A 1 36 ? 5.591 4.589 -8.844 1.00 0.00 36 LEU A N 18
ATOM 20136 C CA . LEU A 1 36 ? 6.614 5.389 -8.192 1.00 0.00 36 LEU A CA 18
ATOM 20137 C C . LEU A 1 36 ? 7.698 5.749 -9.210 1.00 0.00 36 LEU A C 18
ATOM 20138 O O . LEU A 1 36 ? 8.007 6.924 -9.403 1.00 0.00 36 LEU A O 18
ATOM 20154 N N . VAL A 1 37 ? 8.246 4.717 -9.834 1.00 0.00 37 VAL A N 18
ATOM 20155 C CA . VAL A 1 37 ? 9.289 4.910 -10.826 1.00 0.00 37 VAL A CA 18
ATOM 20156 C C . VAL A 1 37 ? 8.850 5.989 -11.818 1.00 0.00 37 VAL A C 18
ATOM 20157 O O . VAL A 1 37 ? 9.686 6.631 -12.453 1.00 0.00 37 VAL A O 18
ATOM 20170 N N . SER A 1 38 ? 7.540 6.155 -11.920 1.00 0.00 38 SER A N 18
ATOM 20171 C CA . SER A 1 38 ? 6.980 7.146 -12.824 1.00 0.00 38 SER A CA 18
ATOM 20172 C C . SER A 1 38 ? 6.976 8.522 -12.155 1.00 0.00 38 SER A C 18
ATOM 20173 O O . SER A 1 38 ? 7.294 9.526 -12.791 1.00 0.00 38 SER A O 18
ATOM 20181 N N . MET A 1 39 ? 6.613 8.524 -10.881 1.00 0.00 39 MET A N 18
ATOM 20182 C CA . MET A 1 39 ? 6.564 9.760 -10.119 1.00 0.00 39 MET A CA 18
ATOM 20183 C C . MET A 1 39 ? 7.896 10.509 -10.201 1.00 0.00 39 MET A C 18
ATOM 20184 O O . MET A 1 39 ? 7.930 11.735 -10.109 1.00 0.00 39 MET A O 18
ATOM 20198 N N . GLY A 1 40 ? 8.961 9.739 -10.375 1.00 0.00 40 GLY A N 18
ATOM 20199 C CA . GLY A 1 40 ? 10.292 10.314 -10.471 1.00 0.00 40 GLY A CA 18
ATOM 20200 C C . GLY A 1 40 ? 11.180 9.835 -9.320 1.00 0.00 40 GLY A C 18
ATOM 20201 O O . GLY A 1 40 ? 11.957 10.612 -8.767 1.00 0.00 40 GLY A O 18
ATOM 20205 N N . PHE A 1 41 ? 11.035 8.559 -8.994 1.00 0.00 41 PHE A N 18
ATOM 20206 C CA . PHE A 1 41 ? 11.815 7.968 -7.920 1.00 0.00 41 PHE A CA 18
ATOM 20207 C C . PHE A 1 41 ? 12.824 6.957 -8.467 1.00 0.00 41 PHE A C 18
ATOM 20208 O O . PHE A 1 41 ? 13.006 6.850 -9.679 1.00 0.00 41 PHE A O 18
ATOM 20225 N N . SER A 1 42 ? 13.453 6.241 -7.547 1.00 0.00 42 SER A N 18
ATOM 20226 C CA . SER A 1 42 ? 14.440 5.242 -7.922 1.00 0.00 42 SER A CA 18
ATOM 20227 C C . SER A 1 42 ? 13.853 3.839 -7.755 1.00 0.00 42 SER A C 18
ATOM 20228 O O . SER A 1 42 ? 13.540 3.421 -6.641 1.00 0.00 42 SER A O 18
ATOM 20236 N N . GLN A 1 43 ? 13.721 3.150 -8.879 1.00 0.00 43 GLN A N 18
ATOM 20237 C CA . GLN A 1 43 ? 13.177 1.802 -8.871 1.00 0.00 43 GLN A CA 18
ATOM 20238 C C . GLN A 1 43 ? 13.659 1.042 -7.634 1.00 0.00 43 GLN A C 18
ATOM 20239 O O . GLN A 1 43 ? 12.860 0.690 -6.767 1.00 0.00 43 GLN A O 18
ATOM 20253 N N . LEU A 1 44 ? 14.963 0.812 -7.591 1.00 0.00 44 LEU A N 18
ATOM 20254 C CA . LEU A 1 44 ? 15.561 0.101 -6.474 1.00 0.00 44 LEU A CA 18
ATOM 20255 C C . LEU A 1 44 ? 14.862 0.516 -5.178 1.00 0.00 44 LEU A C 18
ATOM 20256 O O . LEU A 1 44 ? 14.580 -0.324 -4.324 1.00 0.00 44 LEU A O 18
ATOM 20272 N N . HIS A 1 45 ? 14.602 1.811 -5.071 1.00 0.00 45 HIS A N 18
ATOM 20273 C CA . HIS A 1 45 ? 13.942 2.347 -3.893 1.00 0.00 45 HIS A CA 18
ATOM 20274 C C . HIS A 1 45 ? 12.442 2.055 -3.968 1.00 0.00 45 HIS A C 18
ATOM 20275 O O . HIS A 1 45 ? 11.852 1.564 -3.007 1.00 0.00 45 HIS A O 18
ATOM 20289 N N . CYS A 1 46 ? 11.867 2.370 -5.120 1.00 0.00 46 CYS A N 18
ATOM 20290 C CA . CYS A 1 46 ? 10.447 2.148 -5.333 1.00 0.00 46 CYS A CA 18
ATOM 20291 C C . CYS A 1 46 ? 10.120 0.709 -4.930 1.00 0.00 46 CYS A C 18
ATOM 20292 O O . CYS A 1 46 ? 9.003 0.418 -4.504 1.00 0.00 46 CYS A O 18
ATOM 20300 N N . GLN A 1 47 ? 11.115 -0.154 -5.079 1.00 0.00 47 GLN A N 18
ATOM 20301 C CA . GLN A 1 47 ? 10.947 -1.556 -4.735 1.00 0.00 47 GLN A CA 18
ATOM 20302 C C . GLN A 1 47 ? 10.942 -1.733 -3.215 1.00 0.00 47 GLN A C 18
ATOM 20303 O O . GLN A 1 47 ? 9.972 -2.234 -2.649 1.00 0.00 47 GLN A O 18
ATOM 20317 N N . LYS A 1 48 ? 12.037 -1.312 -2.599 1.00 0.00 48 LYS A N 18
ATOM 20318 C CA . LYS A 1 48 ? 12.171 -1.419 -1.156 1.00 0.00 48 LYS A CA 18
ATOM 20319 C C . LYS A 1 48 ? 10.931 -0.821 -0.488 1.00 0.00 48 LYS A C 18
ATOM 20320 O O . LYS A 1 48 ? 10.231 -1.506 0.257 1.00 0.00 48 LYS A O 18
ATOM 20339 N N . ALA A 1 49 ? 10.696 0.451 -0.778 1.00 0.00 49 ALA A N 18
ATOM 20340 C CA . ALA A 1 49 ? 9.553 1.148 -0.214 1.00 0.00 49 ALA A CA 18
ATOM 20341 C C . ALA A 1 49 ? 8.349 0.205 -0.185 1.00 0.00 49 ALA A C 18
ATOM 20342 O O . ALA A 1 49 ? 7.933 -0.244 0.882 1.00 0.00 49 ALA A O 18
ATOM 20349 N N . ALA A 1 50 ? 7.823 -0.069 -1.370 1.00 0.00 50 ALA A N 18
ATOM 20350 C CA . ALA A 1 50 ? 6.675 -0.951 -1.494 1.00 0.00 50 ALA A CA 18
ATOM 20351 C C . ALA A 1 50 ? 6.866 -2.161 -0.578 1.00 0.00 50 ALA A C 18
ATOM 20352 O O . ALA A 1 50 ? 6.067 -2.391 0.327 1.00 0.00 50 ALA A O 18
ATOM 20359 N N . ILE A 1 51 ? 7.931 -2.903 -0.846 1.00 0.00 51 ILE A N 18
ATOM 20360 C CA . ILE A 1 51 ? 8.237 -4.084 -0.057 1.00 0.00 51 ILE A CA 18
ATOM 20361 C C . ILE A 1 51 ? 8.107 -3.748 1.430 1.00 0.00 51 ILE A C 18
ATOM 20362 O O . ILE A 1 51 ? 7.351 -4.394 2.152 1.00 0.00 51 ILE A O 18
ATOM 20378 N N . ASN A 1 52 ? 8.856 -2.735 1.842 1.00 0.00 52 ASN A N 18
ATOM 20379 C CA . ASN A 1 52 ? 8.834 -2.305 3.230 1.00 0.00 52 ASN A CA 18
ATOM 20380 C C . ASN A 1 52 ? 7.382 -2.146 3.687 1.00 0.00 52 ASN A C 18
ATOM 20381 O O . ASN A 1 52 ? 7.064 -2.389 4.850 1.00 0.00 52 ASN A O 18
ATOM 20392 N N . THR A 1 53 ? 6.541 -1.739 2.748 1.00 0.00 53 THR A N 18
ATOM 20393 C CA . THR A 1 53 ? 5.131 -1.545 3.039 1.00 0.00 53 THR A CA 18
ATOM 20394 C C . THR A 1 53 ? 4.297 -2.664 2.411 1.00 0.00 53 THR A C 18
ATOM 20395 O O . THR A 1 53 ? 3.130 -2.462 2.079 1.00 0.00 53 THR A O 18
ATOM 20406 N N . SER A 1 54 ? 4.929 -3.819 2.267 1.00 0.00 54 SER A N 18
ATOM 20407 C CA . SER A 1 54 ? 4.261 -4.970 1.684 1.00 0.00 54 SER A CA 18
ATOM 20408 C C . SER A 1 54 ? 3.432 -4.537 0.473 1.00 0.00 54 SER A C 18
ATOM 20409 O O . SER A 1 54 ? 2.423 -5.162 0.151 1.00 0.00 54 SER A O 18
ATOM 20417 N N . ASN A 1 55 ? 3.890 -3.470 -0.165 1.00 0.00 55 ASN A N 18
ATOM 20418 C CA . ASN A 1 55 ? 3.204 -2.945 -1.334 1.00 0.00 55 ASN A CA 18
ATOM 20419 C C . ASN A 1 55 ? 1.723 -2.746 -1.003 1.00 0.00 55 ASN A C 18
ATOM 20420 O O . ASN A 1 55 ? 0.860 -2.948 -1.857 1.00 0.00 55 ASN A O 18
ATOM 20431 N N . ALA A 1 56 ? 1.474 -2.353 0.237 1.00 0.00 56 ALA A N 18
ATOM 20432 C CA . ALA A 1 56 ? 0.112 -2.125 0.690 1.00 0.00 56 ALA A CA 18
ATOM 20433 C C . ALA A 1 56 ? -0.580 -1.145 -0.260 1.00 0.00 56 ALA A C 18
ATOM 20434 O O . ALA A 1 56 ? -1.761 -1.301 -0.565 1.00 0.00 56 ALA A O 18
ATOM 20441 N N . GLY A 1 57 ? 0.186 -0.158 -0.701 1.00 0.00 57 GLY A N 18
ATOM 20442 C CA . GLY A 1 57 ? -0.338 0.847 -1.610 1.00 0.00 57 GLY A CA 18
ATOM 20443 C C . GLY A 1 57 ? 0.771 1.785 -2.089 1.00 0.00 57 GLY A C 18
ATOM 20444 O O . GLY A 1 57 ? 1.806 1.911 -1.437 1.00 0.00 57 GLY A O 18
ATOM 20448 N N . VAL A 1 58 ? 0.516 2.420 -3.224 1.00 0.00 58 VAL A N 18
ATOM 20449 C CA . VAL A 1 58 ? 1.480 3.343 -3.798 1.00 0.00 58 VAL A CA 18
ATOM 20450 C C . VAL A 1 58 ? 1.843 4.405 -2.758 1.00 0.00 58 VAL A C 18
ATOM 20451 O O . VAL A 1 58 ? 3.014 4.749 -2.600 1.00 0.00 58 VAL A O 18
ATOM 20464 N N . GLU A 1 59 ? 0.818 4.896 -2.077 1.00 0.00 59 GLU A N 18
ATOM 20465 C CA . GLU A 1 59 ? 1.015 5.912 -1.058 1.00 0.00 59 GLU A CA 18
ATOM 20466 C C . GLU A 1 59 ? 1.924 5.381 0.053 1.00 0.00 59 GLU A C 18
ATOM 20467 O O . GLU A 1 59 ? 2.819 6.085 0.517 1.00 0.00 59 GLU A O 18
ATOM 20479 N N . GLU A 1 60 ? 1.661 4.144 0.447 1.00 0.00 60 GLU A N 18
ATOM 20480 C CA . GLU A 1 60 ? 2.444 3.510 1.494 1.00 0.00 60 GLU A CA 18
ATOM 20481 C C . GLU A 1 60 ? 3.908 3.392 1.065 1.00 0.00 60 GLU A C 18
ATOM 20482 O O . GLU A 1 60 ? 4.808 3.803 1.796 1.00 0.00 60 GLU A O 18
ATOM 20494 N N . ALA A 1 61 ? 4.101 2.830 -0.119 1.00 0.00 61 ALA A N 18
ATOM 20495 C CA . ALA A 1 61 ? 5.440 2.652 -0.654 1.00 0.00 61 ALA A CA 18
ATOM 20496 C C . ALA A 1 61 ? 6.181 3.991 -0.617 1.00 0.00 61 ALA A C 18
ATOM 20497 O O . ALA A 1 61 ? 7.236 4.103 0.006 1.00 0.00 61 ALA A O 18
ATOM 20504 N N . MET A 1 62 ? 5.599 4.972 -1.290 1.00 0.00 62 MET A N 18
ATOM 20505 C CA . MET A 1 62 ? 6.191 6.298 -1.341 1.00 0.00 62 MET A CA 18
ATOM 20506 C C . MET A 1 62 ? 6.467 6.830 0.066 1.00 0.00 62 MET A C 18
ATOM 20507 O O . MET A 1 62 ? 7.588 7.232 0.373 1.00 0.00 62 MET A O 18
ATOM 20521 N N . ASN A 1 63 ? 5.425 6.815 0.885 1.00 0.00 63 ASN A N 18
ATOM 20522 C CA . ASN A 1 63 ? 5.541 7.291 2.253 1.00 0.00 63 ASN A CA 18
ATOM 20523 C C . ASN A 1 63 ? 6.847 6.776 2.859 1.00 0.00 63 ASN A C 18
ATOM 20524 O O . ASN A 1 63 ? 7.582 7.531 3.493 1.00 0.00 63 ASN A O 18
ATOM 20535 N N . TRP A 1 64 ? 7.097 5.493 2.641 1.00 0.00 64 TRP A N 18
ATOM 20536 C CA . TRP A 1 64 ? 8.303 4.867 3.158 1.00 0.00 64 TRP A CA 18
ATOM 20537 C C . TRP A 1 64 ? 9.507 5.573 2.532 1.00 0.00 64 TRP A C 18
ATOM 20538 O O . TRP A 1 64 ? 10.466 5.907 3.227 1.00 0.00 64 TRP A O 18
ATOM 20559 N N . LEU A 1 65 ? 9.419 5.779 1.226 1.00 0.00 65 LEU A N 18
ATOM 20560 C CA . LEU A 1 65 ? 10.490 6.439 0.499 1.00 0.00 65 LEU A CA 18
ATOM 20561 C C . LEU A 1 65 ? 10.752 7.812 1.120 1.00 0.00 65 LEU A C 18
ATOM 20562 O O . LEU A 1 65 ? 11.903 8.200 1.312 1.00 0.00 65 LEU A O 18
ATOM 20578 N N . LEU A 1 66 ? 9.666 8.509 1.418 1.00 0.00 66 LEU A N 18
ATOM 20579 C CA . LEU A 1 66 ? 9.764 9.830 2.014 1.00 0.00 66 LEU A CA 18
ATOM 20580 C C . LEU A 1 66 ? 10.373 9.710 3.413 1.00 0.00 66 LEU A C 18
ATOM 20581 O O . LEU A 1 66 ? 10.735 10.714 4.024 1.00 0.00 66 LEU A O 18
ATOM 20597 N N . SER A 1 67 ? 10.466 8.473 3.878 1.00 0.00 67 SER A N 18
ATOM 20598 C CA . SER A 1 67 ? 11.025 8.209 5.193 1.00 0.00 67 SER A CA 18
ATOM 20599 C C . SER A 1 67 ? 12.351 7.458 5.057 1.00 0.00 67 SER A C 18
ATOM 20600 O O . SER A 1 67 ? 13.097 7.328 6.026 1.00 0.00 67 SER A O 18
ATOM 20608 N N . HIS A 1 68 ? 12.604 6.983 3.847 1.00 0.00 68 HIS A N 18
ATOM 20609 C CA . HIS A 1 68 ? 13.827 6.249 3.571 1.00 0.00 68 HIS A CA 18
ATOM 20610 C C . HIS A 1 68 ? 14.483 6.801 2.304 1.00 0.00 68 HIS A C 18
ATOM 20611 O O . HIS A 1 68 ? 15.145 6.066 1.573 1.00 0.00 68 HIS A O 18
ATOM 20625 N N . MET A 1 69 ? 14.275 8.090 2.082 1.00 0.00 69 MET A N 18
ATOM 20626 C CA . MET A 1 69 ? 14.838 8.749 0.916 1.00 0.00 69 MET A CA 18
ATOM 20627 C C . MET A 1 69 ? 16.301 9.129 1.153 1.00 0.00 69 MET A C 18
ATOM 20628 O O . MET A 1 69 ? 17.144 8.944 0.277 1.00 0.00 69 MET A O 18
ATOM 20642 N N . ASP A 1 70 ? 16.559 9.652 2.343 1.00 0.00 70 ASP A N 18
ATOM 20643 C CA . ASP A 1 70 ? 17.905 10.058 2.707 1.00 0.00 70 ASP A CA 18
ATOM 20644 C C . ASP A 1 70 ? 18.496 9.038 3.682 1.00 0.00 70 ASP A C 18
ATOM 20645 O O . ASP A 1 70 ? 18.866 9.387 4.802 1.00 0.00 70 ASP A O 18
ATOM 20654 N N . ASP A 1 71 ? 18.565 7.798 3.221 1.00 0.00 71 ASP A N 18
ATOM 20655 C CA . ASP A 1 71 ? 19.104 6.725 4.039 1.00 0.00 71 ASP A CA 18
ATOM 20656 C C . ASP A 1 71 ? 20.197 5.993 3.258 1.00 0.00 71 ASP A C 18
ATOM 20657 O O . ASP A 1 71 ? 20.211 6.022 2.028 1.00 0.00 71 ASP A O 18
ATOM 20666 N N . PRO A 1 72 ? 21.111 5.338 4.023 1.00 0.00 72 PRO A N 18
ATOM 20667 C CA . PRO A 1 72 ? 22.205 4.600 3.415 1.00 0.00 72 PRO A CA 18
ATOM 20668 C C . PRO A 1 72 ? 21.712 3.282 2.815 1.00 0.00 72 PRO A C 18
ATOM 20669 O O . PRO A 1 72 ? 22.267 2.798 1.830 1.00 0.00 72 PRO A O 18
ATOM 20680 N N . ASP A 1 73 ? 20.674 2.739 3.435 1.00 0.00 73 ASP A N 18
ATOM 20681 C CA . ASP A 1 73 ? 20.099 1.487 2.974 1.00 0.00 73 ASP A CA 18
ATOM 20682 C C . ASP A 1 73 ? 19.459 1.699 1.601 1.00 0.00 73 ASP A C 18
ATOM 20683 O O . ASP A 1 73 ? 19.544 0.832 0.732 1.00 0.00 73 ASP A O 18
ATOM 20692 N N . ILE A 1 74 ? 18.834 2.856 1.447 1.00 0.00 74 ILE A N 18
ATOM 20693 C CA . ILE A 1 74 ? 18.180 3.193 0.194 1.00 0.00 74 ILE A CA 18
ATOM 20694 C C . ILE A 1 74 ? 19.131 2.899 -0.968 1.00 0.00 74 ILE A C 18
ATOM 20695 O O . ILE A 1 74 ? 18.691 2.538 -2.058 1.00 0.00 74 ILE A O 18
ATOM 20711 N N . ASP A 1 75 ? 20.417 3.064 -0.694 1.00 0.00 75 ASP A N 18
ATOM 20712 C CA . ASP A 1 75 ? 21.434 2.820 -1.704 1.00 0.00 75 ASP A CA 18
ATOM 20713 C C . ASP A 1 75 ? 21.771 1.328 -1.731 1.00 0.00 75 ASP A C 18
ATOM 20714 O O . ASP A 1 75 ? 22.104 0.783 -2.782 1.00 0.00 75 ASP A O 18
ATOM 20723 N N . ALA A 1 76 ? 21.674 0.710 -0.563 1.00 0.00 76 ALA A N 18
ATOM 20724 C CA . ALA A 1 76 ? 21.964 -0.708 -0.441 1.00 0.00 76 ALA A CA 18
ATOM 20725 C C . ALA A 1 76 ? 21.008 -1.500 -1.335 1.00 0.00 76 ALA A C 18
ATOM 20726 O O . ALA A 1 76 ? 19.871 -1.086 -1.554 1.00 0.00 76 ALA A O 18
ATOM 20733 N N . PRO A 1 77 ? 21.518 -2.654 -1.842 1.00 0.00 77 PRO A N 18
ATOM 20734 C CA . PRO A 1 77 ? 20.722 -3.508 -2.707 1.00 0.00 77 PRO A CA 18
ATOM 20735 C C . PRO A 1 77 ? 19.676 -4.282 -1.903 1.00 0.00 77 PRO A C 18
ATOM 20736 O O . PRO A 1 77 ? 19.834 -4.477 -0.699 1.00 0.00 77 PRO A O 18
ATOM 20747 N N . ILE A 1 78 ? 18.632 -4.703 -2.601 1.00 0.00 78 ILE A N 18
ATOM 20748 C CA . ILE A 1 78 ? 17.560 -5.452 -1.967 1.00 0.00 78 ILE A CA 18
ATOM 20749 C C . ILE A 1 78 ? 18.074 -6.840 -1.579 1.00 0.00 78 ILE A C 18
ATOM 20750 O O . ILE A 1 78 ? 17.387 -7.589 -0.886 1.00 0.00 78 ILE A O 18
ATOM 20766 N N . SER A 1 79 ? 19.278 -7.141 -2.044 1.00 0.00 79 SER A N 18
ATOM 20767 C CA . SER A 1 79 ? 19.891 -8.426 -1.754 1.00 0.00 79 SER A CA 18
ATOM 20768 C C . SER A 1 79 ? 19.111 -9.546 -2.446 1.00 0.00 79 SER A C 18
ATOM 20769 O O . SER A 1 79 ? 18.563 -10.426 -1.784 1.00 0.00 79 SER A O 18
ATOM 20777 N N . GLY A 1 80 ? 19.087 -9.477 -3.769 1.00 0.00 80 GLY A N 18
ATOM 20778 C CA . GLY A 1 80 ? 18.383 -10.474 -4.558 1.00 0.00 80 GLY A CA 18
ATOM 20779 C C . GLY A 1 80 ? 18.993 -10.598 -5.956 1.00 0.00 80 GLY A C 18
ATOM 20780 O O . GLY A 1 80 ? 20.139 -10.206 -6.174 1.00 0.00 80 GLY A O 18
ATOM 20784 N N . PRO A 1 81 ? 18.180 -11.159 -6.890 1.00 0.00 81 PRO A N 18
ATOM 20785 C CA . PRO A 1 81 ? 18.628 -11.340 -8.260 1.00 0.00 81 PRO A CA 18
ATOM 20786 C C . PRO A 1 81 ? 18.634 -10.009 -9.015 1.00 0.00 81 PRO A C 18
ATOM 20787 O O . PRO A 1 81 ? 17.776 -9.768 -9.863 1.00 0.00 81 PRO A O 18
ATOM 20798 N N . SER A 1 82 ? 19.610 -9.179 -8.679 1.00 0.00 82 SER A N 18
ATOM 20799 C CA . SER A 1 82 ? 19.739 -7.878 -9.314 1.00 0.00 82 SER A CA 18
ATOM 20800 C C . SER A 1 82 ? 20.991 -7.847 -10.193 1.00 0.00 82 SER A C 18
ATOM 20801 O O . SER A 1 82 ? 22.110 -7.803 -9.684 1.00 0.00 82 SER A O 18
ATOM 20809 N N . SER A 1 83 ? 20.760 -7.870 -11.498 1.00 0.00 83 SER A N 18
ATOM 20810 C CA . SER A 1 83 ? 21.855 -7.845 -12.452 1.00 0.00 83 SER A CA 18
ATOM 20811 C C . SER A 1 83 ? 21.478 -6.984 -13.659 1.00 0.00 83 SER A C 18
ATOM 20812 O O . SER A 1 83 ? 22.178 -6.027 -13.986 1.00 0.00 83 SER A O 18
ATOM 20820 N N . GLY A 1 84 ? 20.372 -7.355 -14.288 1.00 0.00 84 GLY A N 18
ATOM 20821 C CA . GLY A 1 84 ? 19.894 -6.629 -15.451 1.00 0.00 84 GLY A CA 18
ATOM 20822 C C . GLY A 1 84 ? 19.712 -7.566 -16.647 1.00 0.00 84 GLY A C 18
ATOM 20823 O O . GLY A 1 84 ? 19.986 -7.188 -17.785 1.00 0.00 84 GLY A O 18
ATOM 20827 N N . GLY A 1 1 ? 24.103 -44.097 -46.703 1.00 0.00 1 GLY A N 19
ATOM 20828 C CA . GLY A 1 1 ? 22.673 -44.114 -46.961 1.00 0.00 1 GLY A CA 19
ATOM 20829 C C . GLY A 1 1 ? 21.918 -43.287 -45.919 1.00 0.00 1 GLY A C 19
ATOM 20830 O O . GLY A 1 1 ? 22.517 -42.485 -45.204 1.00 0.00 1 GLY A O 19
ATOM 20834 N N . SER A 1 2 ? 20.613 -43.512 -45.864 1.00 0.00 2 SER A N 19
ATOM 20835 C CA . SER A 1 2 ? 19.770 -42.797 -44.921 1.00 0.00 2 SER A CA 19
ATOM 20836 C C . SER A 1 2 ? 20.422 -42.790 -43.537 1.00 0.00 2 SER A C 19
ATOM 20837 O O . SER A 1 2 ? 20.618 -43.844 -42.934 1.00 0.00 2 SER A O 19
ATOM 20845 N N . SER A 1 3 ? 20.740 -41.590 -43.074 1.00 0.00 3 SER A N 19
ATOM 20846 C CA . SER A 1 3 ? 21.366 -41.431 -41.773 1.00 0.00 3 SER A CA 19
ATOM 20847 C C . SER A 1 3 ? 20.623 -40.369 -40.960 1.00 0.00 3 SER A C 19
ATOM 20848 O O . SER A 1 3 ? 20.128 -40.651 -39.870 1.00 0.00 3 SER A O 19
ATOM 20856 N N . GLY A 1 4 ? 20.567 -39.171 -41.523 1.00 0.00 4 GLY A N 19
ATOM 20857 C CA . GLY A 1 4 ? 19.892 -38.066 -40.864 1.00 0.00 4 GLY A CA 19
ATOM 20858 C C . GLY A 1 4 ? 18.461 -38.447 -40.480 1.00 0.00 4 GLY A C 19
ATOM 20859 O O . GLY A 1 4 ? 17.914 -39.420 -40.998 1.00 0.00 4 GLY A O 19
ATOM 20863 N N . SER A 1 5 ? 17.896 -37.662 -39.575 1.00 0.00 5 SER A N 19
ATOM 20864 C CA . SER A 1 5 ? 16.539 -37.905 -39.116 1.00 0.00 5 SER A CA 19
ATOM 20865 C C . SER A 1 5 ? 15.881 -36.586 -38.706 1.00 0.00 5 SER A C 19
ATOM 20866 O O . SER A 1 5 ? 14.859 -36.197 -39.268 1.00 0.00 5 SER A O 19
ATOM 20874 N N . SER A 1 6 ? 16.494 -35.934 -37.729 1.00 0.00 6 SER A N 19
ATOM 20875 C CA . SER A 1 6 ? 15.981 -34.667 -37.237 1.00 0.00 6 SER A CA 19
ATOM 20876 C C . SER A 1 6 ? 14.636 -34.883 -36.540 1.00 0.00 6 SER A C 19
ATOM 20877 O O . SER A 1 6 ? 13.702 -35.417 -37.136 1.00 0.00 6 SER A O 19
ATOM 20885 N N . GLY A 1 7 ? 14.580 -34.457 -35.286 1.00 0.00 7 GLY A N 19
ATOM 20886 C CA . GLY A 1 7 ? 13.366 -34.597 -34.501 1.00 0.00 7 GLY A CA 19
ATOM 20887 C C . GLY A 1 7 ? 12.835 -33.230 -34.064 1.00 0.00 7 GLY A C 19
ATOM 20888 O O . GLY A 1 7 ? 13.326 -32.197 -34.515 1.00 0.00 7 GLY A O 19
ATOM 20892 N N . GLY A 1 8 ? 11.838 -33.270 -33.192 1.00 0.00 8 GLY A N 19
ATOM 20893 C CA . GLY A 1 8 ? 11.235 -32.047 -32.690 1.00 0.00 8 GLY A CA 19
ATOM 20894 C C . GLY A 1 8 ? 12.267 -31.187 -31.958 1.00 0.00 8 GLY A C 19
ATOM 20895 O O . GLY A 1 8 ? 13.303 -31.689 -31.523 1.00 0.00 8 GLY A O 19
ATOM 20899 N N . GLU A 1 9 ? 11.949 -29.906 -31.844 1.00 0.00 9 GLU A N 19
ATOM 20900 C CA . GLU A 1 9 ? 12.837 -28.971 -31.172 1.00 0.00 9 GLU A CA 19
ATOM 20901 C C . GLU A 1 9 ? 12.195 -28.468 -29.878 1.00 0.00 9 GLU A C 19
ATOM 20902 O O . GLU A 1 9 ? 12.868 -28.340 -28.856 1.00 0.00 9 GLU A O 19
ATOM 20914 N N . GLU A 1 10 ? 10.902 -28.195 -29.963 1.00 0.00 10 GLU A N 19
ATOM 20915 C CA . GLU A 1 10 ? 10.162 -27.708 -28.811 1.00 0.00 10 GLU A CA 19
ATOM 20916 C C . GLU A 1 10 ? 10.704 -26.347 -28.369 1.00 0.00 10 GLU A C 19
ATOM 20917 O O . GLU A 1 10 ? 11.885 -26.219 -28.051 1.00 0.00 10 GLU A O 19
ATOM 20929 N N . LEU A 1 11 ? 9.814 -25.365 -28.362 1.00 0.00 11 LEU A N 19
ATOM 20930 C CA . LEU A 1 11 ? 10.189 -24.019 -27.964 1.00 0.00 11 LEU A CA 19
ATOM 20931 C C . LEU A 1 11 ? 8.947 -23.273 -27.472 1.00 0.00 11 LEU A C 19
ATOM 20932 O O . LEU A 1 11 ? 8.411 -22.420 -28.178 1.00 0.00 11 LEU A O 19
ATOM 20948 N N . LEU A 1 12 ? 8.525 -23.622 -26.266 1.00 0.00 12 LEU A N 19
ATOM 20949 C CA . LEU A 1 12 ? 7.356 -22.997 -25.671 1.00 0.00 12 LEU A CA 19
ATOM 20950 C C . LEU A 1 12 ? 7.807 -21.937 -24.664 1.00 0.00 12 LEU A C 19
ATOM 20951 O O . LEU A 1 12 ? 8.961 -21.930 -24.239 1.00 0.00 12 LEU A O 19
ATOM 20967 N N . PRO A 1 13 ? 6.847 -21.043 -24.302 1.00 0.00 13 PRO A N 19
ATOM 20968 C CA . PRO A 1 13 ? 7.134 -19.981 -23.353 1.00 0.00 13 PRO A CA 19
ATOM 20969 C C . PRO A 1 13 ? 7.212 -20.527 -21.926 1.00 0.00 13 PRO A C 19
ATOM 20970 O O . PRO A 1 13 ? 6.460 -20.100 -21.052 1.00 0.00 13 PRO A O 19
ATOM 20981 N N . ASP A 1 14 ? 8.130 -21.464 -21.735 1.00 0.00 14 ASP A N 19
ATOM 20982 C CA . ASP A 1 14 ? 8.316 -22.073 -20.429 1.00 0.00 14 ASP A CA 19
ATOM 20983 C C . ASP A 1 14 ? 9.447 -23.101 -20.507 1.00 0.00 14 ASP A C 19
ATOM 20984 O O . ASP A 1 14 ? 9.305 -24.138 -21.152 1.00 0.00 14 ASP A O 19
ATOM 20993 N N . GLY A 1 15 ? 10.545 -22.776 -19.840 1.00 0.00 15 GLY A N 19
ATOM 20994 C CA . GLY A 1 15 ? 11.700 -23.658 -19.826 1.00 0.00 15 GLY A CA 19
ATOM 20995 C C . GLY A 1 15 ? 11.469 -24.849 -18.894 1.00 0.00 15 GLY A C 19
ATOM 20996 O O . GLY A 1 15 ? 11.099 -25.932 -19.345 1.00 0.00 15 GLY A O 19
ATOM 21000 N N . VAL A 1 16 ? 11.696 -24.609 -17.611 1.00 0.00 16 VAL A N 19
ATOM 21001 C CA . VAL A 1 16 ? 11.518 -25.648 -16.611 1.00 0.00 16 VAL A CA 19
ATOM 21002 C C . VAL A 1 16 ? 10.278 -25.334 -15.771 1.00 0.00 16 VAL A C 19
ATOM 21003 O O . VAL A 1 16 ? 10.326 -24.491 -14.878 1.00 0.00 16 VAL A O 19
ATOM 21016 N N . PRO A 1 17 ? 9.167 -26.049 -16.097 1.00 0.00 17 PRO A N 19
ATOM 21017 C CA . PRO A 1 17 ? 7.917 -25.856 -15.382 1.00 0.00 17 PRO A CA 19
ATOM 21018 C C . PRO A 1 17 ? 7.971 -26.503 -13.997 1.00 0.00 17 PRO A C 19
ATOM 21019 O O . PRO A 1 17 ? 7.579 -27.658 -13.832 1.00 0.00 17 PRO A O 19
ATOM 21030 N N . GLU A 1 18 ? 8.459 -25.732 -13.037 1.00 0.00 18 GLU A N 19
ATOM 21031 C CA . GLU A 1 18 ? 8.569 -26.216 -11.671 1.00 0.00 18 GLU A CA 19
ATOM 21032 C C . GLU A 1 18 ? 9.114 -25.115 -10.760 1.00 0.00 18 GLU A C 19
ATOM 21033 O O . GLU A 1 18 ? 10.117 -24.479 -11.081 1.00 0.00 18 GLU A O 19
ATOM 21045 N N . GLU A 1 19 ? 8.430 -24.924 -9.642 1.00 0.00 19 GLU A N 19
ATOM 21046 C CA . GLU A 1 19 ? 8.833 -23.910 -8.682 1.00 0.00 19 GLU A CA 19
ATOM 21047 C C . GLU A 1 19 ? 8.013 -24.041 -7.397 1.00 0.00 19 GLU A C 19
ATOM 21048 O O . GLU A 1 19 ? 6.974 -23.398 -7.251 1.00 0.00 19 GLU A O 19
ATOM 21060 N N . VAL A 1 20 ? 8.510 -24.876 -6.497 1.00 0.00 20 VAL A N 19
ATOM 21061 C CA . VAL A 1 20 ? 7.837 -25.099 -5.229 1.00 0.00 20 VAL A CA 19
ATOM 21062 C C . VAL A 1 20 ? 7.996 -23.859 -4.347 1.00 0.00 20 VAL A C 19
ATOM 21063 O O . VAL A 1 20 ? 8.875 -23.032 -4.586 1.00 0.00 20 VAL A O 19
ATOM 21076 N N . MET A 1 21 ? 7.134 -23.769 -3.345 1.00 0.00 21 MET A N 19
ATOM 21077 C CA . MET A 1 21 ? 7.168 -22.644 -2.427 1.00 0.00 21 MET A CA 19
ATOM 21078 C C . MET A 1 21 ? 8.219 -22.860 -1.335 1.00 0.00 21 MET A C 19
ATOM 21079 O O . MET A 1 21 ? 8.225 -23.894 -0.669 1.00 0.00 21 MET A O 19
ATOM 21093 N N . GLU A 1 22 ? 9.083 -21.866 -1.186 1.00 0.00 22 GLU A N 19
ATOM 21094 C CA . GLU A 1 22 ? 10.136 -21.934 -0.188 1.00 0.00 22 GLU A CA 19
ATOM 21095 C C . GLU A 1 22 ? 10.732 -20.545 0.050 1.00 0.00 22 GLU A C 19
ATOM 21096 O O . GLU A 1 22 ? 11.837 -20.254 -0.404 1.00 0.00 22 GLU A O 19
ATOM 21108 N N . SER A 1 23 ? 9.973 -19.724 0.762 1.00 0.00 23 SER A N 19
ATOM 21109 C CA . SER A 1 23 ? 10.412 -18.373 1.065 1.00 0.00 23 SER A CA 19
ATOM 21110 C C . SER A 1 23 ? 9.358 -17.658 1.913 1.00 0.00 23 SER A C 19
ATOM 21111 O O . SER A 1 23 ? 8.245 -18.155 2.074 1.00 0.00 23 SER A O 19
ATOM 21119 N N . ALA A 1 24 ? 9.747 -16.503 2.433 1.00 0.00 24 ALA A N 19
ATOM 21120 C CA . ALA A 1 24 ? 8.849 -15.715 3.260 1.00 0.00 24 ALA A CA 19
ATOM 21121 C C . ALA A 1 24 ? 9.288 -14.249 3.229 1.00 0.00 24 ALA A C 19
ATOM 21122 O O . ALA A 1 24 ? 9.850 -13.745 4.200 1.00 0.00 24 ALA A O 19
ATOM 21129 N N . GLN A 1 25 ? 9.016 -13.607 2.103 1.00 0.00 25 GLN A N 19
ATOM 21130 C CA . GLN A 1 25 ? 9.376 -12.210 1.932 1.00 0.00 25 GLN A CA 19
ATOM 21131 C C . GLN A 1 25 ? 8.456 -11.546 0.905 1.00 0.00 25 GLN A C 19
ATOM 21132 O O . GLN A 1 25 ? 7.885 -12.221 0.050 1.00 0.00 25 GLN A O 19
ATOM 21146 N N . PRO A 1 26 ? 8.337 -10.197 1.028 1.00 0.00 26 PRO A N 19
ATOM 21147 C CA . PRO A 1 26 ? 7.496 -9.435 0.121 1.00 0.00 26 PRO A CA 19
ATOM 21148 C C . PRO A 1 26 ? 8.160 -9.286 -1.249 1.00 0.00 26 PRO A C 19
ATOM 21149 O O . PRO A 1 26 ? 9.282 -9.747 -1.452 1.00 0.00 26 PRO A O 19
ATOM 21160 N N . VAL A 1 27 ? 7.439 -8.641 -2.155 1.00 0.00 27 VAL A N 19
ATOM 21161 C CA . VAL A 1 27 ? 7.945 -8.426 -3.500 1.00 0.00 27 VAL A CA 19
ATOM 21162 C C . VAL A 1 27 ? 7.549 -7.026 -3.971 1.00 0.00 27 VAL A C 19
ATOM 21163 O O . VAL A 1 27 ? 6.370 -6.676 -3.967 1.00 0.00 27 VAL A O 19
ATOM 21176 N N . ALA A 1 28 ? 8.557 -6.262 -4.367 1.00 0.00 28 ALA A N 19
ATOM 21177 C CA . ALA A 1 28 ? 8.329 -4.908 -4.840 1.00 0.00 28 ALA A CA 19
ATOM 21178 C C . ALA A 1 28 ? 7.327 -4.938 -5.997 1.00 0.00 28 ALA A C 19
ATOM 21179 O O . ALA A 1 28 ? 7.717 -5.050 -7.158 1.00 0.00 28 ALA A O 19
ATOM 21186 N N . ASN A 1 29 ? 6.056 -4.837 -5.639 1.00 0.00 29 ASN A N 19
ATOM 21187 C CA . ASN A 1 29 ? 4.995 -4.851 -6.632 1.00 0.00 29 ASN A CA 19
ATOM 21188 C C . ASN A 1 29 ? 5.438 -4.047 -7.856 1.00 0.00 29 ASN A C 19
ATOM 21189 O O . ASN A 1 29 ? 5.885 -2.909 -7.727 1.00 0.00 29 ASN A O 19
ATOM 21200 N N . GLU A 1 30 ? 5.298 -4.672 -9.017 1.00 0.00 30 GLU A N 19
ATOM 21201 C CA . GLU A 1 30 ? 5.678 -4.029 -10.263 1.00 0.00 30 GLU A CA 19
ATOM 21202 C C . GLU A 1 30 ? 4.780 -2.819 -10.531 1.00 0.00 30 GLU A C 19
ATOM 21203 O O . GLU A 1 30 ? 5.201 -1.861 -11.178 1.00 0.00 30 GLU A O 19
ATOM 21215 N N . GLU A 1 31 ? 3.561 -2.903 -10.021 1.00 0.00 31 GLU A N 19
ATOM 21216 C CA . GLU A 1 31 ? 2.600 -1.827 -10.197 1.00 0.00 31 GLU A CA 19
ATOM 21217 C C . GLU A 1 31 ? 2.963 -0.639 -9.303 1.00 0.00 31 GLU A C 19
ATOM 21218 O O . GLU A 1 31 ? 3.069 0.491 -9.778 1.00 0.00 31 GLU A O 19
ATOM 21230 N N . ILE A 1 32 ? 3.144 -0.936 -8.025 1.00 0.00 32 ILE A N 19
ATOM 21231 C CA . ILE A 1 32 ? 3.493 0.093 -7.060 1.00 0.00 32 ILE A CA 19
ATOM 21232 C C . ILE A 1 32 ? 4.802 0.761 -7.484 1.00 0.00 32 ILE A C 19
ATOM 21233 O O . ILE A 1 32 ? 4.960 1.973 -7.341 1.00 0.00 32 ILE A O 19
ATOM 21249 N N . VAL A 1 33 ? 5.708 -0.058 -7.999 1.00 0.00 33 VAL A N 19
ATOM 21250 C CA . VAL A 1 33 ? 6.999 0.439 -8.445 1.00 0.00 33 VAL A CA 19
ATOM 21251 C C . VAL A 1 33 ? 6.816 1.224 -9.745 1.00 0.00 33 VAL A C 19
ATOM 21252 O O . VAL A 1 33 ? 7.283 2.356 -9.862 1.00 0.00 33 VAL A O 19
ATOM 21265 N N . ALA A 1 34 ? 6.136 0.591 -10.691 1.00 0.00 34 ALA A N 19
ATOM 21266 C CA . ALA A 1 34 ? 5.887 1.216 -11.978 1.00 0.00 34 ALA A CA 19
ATOM 21267 C C . ALA A 1 34 ? 5.238 2.585 -11.759 1.00 0.00 34 ALA A C 19
ATOM 21268 O O . ALA A 1 34 ? 5.447 3.508 -12.545 1.00 0.00 34 ALA A O 19
ATOM 21275 N N . GLN A 1 35 ? 4.465 2.673 -10.687 1.00 0.00 35 GLN A N 19
ATOM 21276 C CA . GLN A 1 35 ? 3.785 3.913 -10.354 1.00 0.00 35 GLN A CA 19
ATOM 21277 C C . GLN A 1 35 ? 4.779 4.926 -9.782 1.00 0.00 35 GLN A C 19
ATOM 21278 O O . GLN A 1 35 ? 4.748 6.102 -10.142 1.00 0.00 35 GLN A O 19
ATOM 21292 N N . LEU A 1 36 ? 5.636 4.433 -8.901 1.00 0.00 36 LEU A N 19
ATOM 21293 C CA . LEU A 1 36 ? 6.637 5.281 -8.275 1.00 0.00 36 LEU A CA 19
ATOM 21294 C C . LEU A 1 36 ? 7.674 5.695 -9.321 1.00 0.00 36 LEU A C 19
ATOM 21295 O O . LEU A 1 36 ? 7.882 6.884 -9.558 1.00 0.00 36 LEU A O 19
ATOM 21311 N N . VAL A 1 37 ? 8.298 4.690 -9.920 1.00 0.00 37 VAL A N 19
ATOM 21312 C CA . VAL A 1 37 ? 9.308 4.935 -10.935 1.00 0.00 37 VAL A CA 19
ATOM 21313 C C . VAL A 1 37 ? 8.798 5.998 -11.910 1.00 0.00 37 VAL A C 19
ATOM 21314 O O . VAL A 1 37 ? 9.588 6.708 -12.529 1.00 0.00 37 VAL A O 19
ATOM 21327 N N . SER A 1 38 ? 7.479 6.073 -12.017 1.00 0.00 38 SER A N 19
ATOM 21328 C CA . SER A 1 38 ? 6.854 7.036 -12.907 1.00 0.00 38 SER A CA 19
ATOM 21329 C C . SER A 1 38 ? 6.770 8.402 -12.223 1.00 0.00 38 SER A C 19
ATOM 21330 O O . SER A 1 38 ? 7.002 9.432 -12.854 1.00 0.00 38 SER A O 19
ATOM 21338 N N . MET A 1 39 ? 6.437 8.367 -10.941 1.00 0.00 39 MET A N 19
ATOM 21339 C CA . MET A 1 39 ? 6.319 9.589 -10.164 1.00 0.00 39 MET A CA 19
ATOM 21340 C C . MET A 1 39 ? 7.609 10.410 -10.234 1.00 0.00 39 MET A C 19
ATOM 21341 O O . MET A 1 39 ? 7.580 11.631 -10.091 1.00 0.00 39 MET A O 19
ATOM 21355 N N . GLY A 1 40 ? 8.709 9.705 -10.454 1.00 0.00 40 GLY A N 19
ATOM 21356 C CA . GLY A 1 40 ? 10.007 10.352 -10.544 1.00 0.00 40 GLY A CA 19
ATOM 21357 C C . GLY A 1 40 ? 10.927 9.897 -9.410 1.00 0.00 40 GLY A C 19
ATOM 21358 O O . GLY A 1 40 ? 11.679 10.697 -8.856 1.00 0.00 40 GLY A O 19
ATOM 21362 N N . PHE A 1 41 ? 10.837 8.612 -9.098 1.00 0.00 41 PHE A N 19
ATOM 21363 C CA . PHE A 1 41 ? 11.652 8.040 -8.040 1.00 0.00 41 PHE A CA 19
ATOM 21364 C C . PHE A 1 41 ? 12.660 7.038 -8.605 1.00 0.00 41 PHE A C 19
ATOM 21365 O O . PHE A 1 41 ? 12.780 6.890 -9.821 1.00 0.00 41 PHE A O 19
ATOM 21382 N N . SER A 1 42 ? 13.360 6.374 -7.697 1.00 0.00 42 SER A N 19
ATOM 21383 C CA . SER A 1 42 ? 14.354 5.390 -8.089 1.00 0.00 42 SER A CA 19
ATOM 21384 C C . SER A 1 42 ? 13.768 3.981 -7.975 1.00 0.00 42 SER A C 19
ATOM 21385 O O . SER A 1 42 ? 13.388 3.549 -6.888 1.00 0.00 42 SER A O 19
ATOM 21393 N N . GLN A 1 43 ? 13.715 3.303 -9.113 1.00 0.00 43 GLN A N 19
ATOM 21394 C CA . GLN A 1 43 ? 13.182 1.952 -9.154 1.00 0.00 43 GLN A CA 19
ATOM 21395 C C . GLN A 1 43 ? 13.610 1.174 -7.907 1.00 0.00 43 GLN A C 19
ATOM 21396 O O . GLN A 1 43 ? 12.770 0.771 -7.105 1.00 0.00 43 GLN A O 19
ATOM 21410 N N . LEU A 1 44 ? 14.916 0.988 -7.785 1.00 0.00 44 LEU A N 19
ATOM 21411 C CA . LEU A 1 44 ? 15.465 0.266 -6.649 1.00 0.00 44 LEU A CA 19
ATOM 21412 C C . LEU A 1 44 ? 14.688 0.642 -5.387 1.00 0.00 44 LEU A C 19
ATOM 21413 O O . LEU A 1 44 ? 14.127 -0.224 -4.717 1.00 0.00 44 LEU A O 19
ATOM 21429 N N . HIS A 1 45 ? 14.679 1.936 -5.099 1.00 0.00 45 HIS A N 19
ATOM 21430 C CA . HIS A 1 45 ? 13.980 2.437 -3.928 1.00 0.00 45 HIS A CA 19
ATOM 21431 C C . HIS A 1 45 ? 12.488 2.123 -4.048 1.00 0.00 45 HIS A C 19
ATOM 21432 O O . HIS A 1 45 ? 11.895 1.551 -3.134 1.00 0.00 45 HIS A O 19
ATOM 21446 N N . CYS A 1 46 ? 11.923 2.510 -5.182 1.00 0.00 46 CYS A N 19
ATOM 21447 C CA . CYS A 1 46 ? 10.511 2.276 -5.433 1.00 0.00 46 CYS A CA 19
ATOM 21448 C C . CYS A 1 46 ? 10.172 0.854 -4.983 1.00 0.00 46 CYS A C 19
ATOM 21449 O O . CYS A 1 46 ? 9.162 0.633 -4.317 1.00 0.00 46 CYS A O 19
ATOM 21457 N N . GLN A 1 47 ? 11.036 -0.075 -5.366 1.00 0.00 47 GLN A N 19
ATOM 21458 C CA . GLN A 1 47 ? 10.841 -1.470 -5.011 1.00 0.00 47 GLN A CA 19
ATOM 21459 C C . GLN A 1 47 ? 10.819 -1.633 -3.489 1.00 0.00 47 GLN A C 19
ATOM 21460 O O . GLN A 1 47 ? 9.830 -2.099 -2.926 1.00 0.00 47 GLN A O 19
ATOM 21474 N N . LYS A 1 48 ? 11.922 -1.240 -2.868 1.00 0.00 48 LYS A N 19
ATOM 21475 C CA . LYS A 1 48 ? 12.041 -1.336 -1.423 1.00 0.00 48 LYS A CA 19
ATOM 21476 C C . LYS A 1 48 ? 10.782 -0.760 -0.772 1.00 0.00 48 LYS A C 19
ATOM 21477 O O . LYS A 1 48 ? 10.055 -1.472 -0.081 1.00 0.00 48 LYS A O 19
ATOM 21496 N N . ALA A 1 49 ? 10.562 0.524 -1.017 1.00 0.00 49 ALA A N 19
ATOM 21497 C CA . ALA A 1 49 ? 9.403 1.203 -0.463 1.00 0.00 49 ALA A CA 19
ATOM 21498 C C . ALA A 1 49 ? 8.257 0.202 -0.307 1.00 0.00 49 ALA A C 19
ATOM 21499 O O . ALA A 1 49 ? 7.912 -0.184 0.809 1.00 0.00 49 ALA A O 19
ATOM 21506 N N . ALA A 1 50 ? 7.697 -0.190 -1.443 1.00 0.00 50 ALA A N 19
ATOM 21507 C CA . ALA A 1 50 ? 6.597 -1.138 -1.447 1.00 0.00 50 ALA A CA 19
ATOM 21508 C C . ALA A 1 50 ? 6.919 -2.290 -0.492 1.00 0.00 50 ALA A C 19
ATOM 21509 O O . ALA A 1 50 ? 6.118 -2.618 0.382 1.00 0.00 50 ALA A O 19
ATOM 21516 N N . ILE A 1 51 ? 8.092 -2.872 -0.693 1.00 0.00 51 ILE A N 19
ATOM 21517 C CA . ILE A 1 51 ? 8.529 -3.981 0.139 1.00 0.00 51 ILE A CA 19
ATOM 21518 C C . ILE A 1 51 ? 8.483 -3.559 1.609 1.00 0.00 51 ILE A C 19
ATOM 21519 O O . ILE A 1 51 ? 7.971 -4.292 2.453 1.00 0.00 51 ILE A O 19
ATOM 21535 N N . ASN A 1 52 ? 9.024 -2.378 1.870 1.00 0.00 52 ASN A N 19
ATOM 21536 C CA . ASN A 1 52 ? 9.051 -1.850 3.223 1.00 0.00 52 ASN A CA 19
ATOM 21537 C C . ASN A 1 52 ? 7.618 -1.608 3.700 1.00 0.00 52 ASN A C 19
ATOM 21538 O O . ASN A 1 52 ? 7.385 -1.374 4.885 1.00 0.00 52 ASN A O 19
ATOM 21549 N N . THR A 1 53 ? 6.694 -1.672 2.753 1.00 0.00 53 THR A N 19
ATOM 21550 C CA . THR A 1 53 ? 5.290 -1.463 3.061 1.00 0.00 53 THR A CA 19
ATOM 21551 C C . THR A 1 53 ? 4.447 -2.623 2.526 1.00 0.00 53 THR A C 19
ATOM 21552 O O . THR A 1 53 ? 3.247 -2.473 2.305 1.00 0.00 53 THR A O 19
ATOM 21563 N N . SER A 1 54 ? 5.110 -3.754 2.333 1.00 0.00 54 SER A N 19
ATOM 21564 C CA . SER A 1 54 ? 4.438 -4.939 1.828 1.00 0.00 54 SER A CA 19
ATOM 21565 C C . SER A 1 54 ? 3.489 -4.557 0.690 1.00 0.00 54 SER A C 19
ATOM 21566 O O . SER A 1 54 ? 2.416 -5.142 0.548 1.00 0.00 54 SER A O 19
ATOM 21574 N N . ASN A 1 55 ? 3.918 -3.577 -0.092 1.00 0.00 55 ASN A N 19
ATOM 21575 C CA . ASN A 1 55 ? 3.120 -3.110 -1.213 1.00 0.00 55 ASN A CA 19
ATOM 21576 C C . ASN A 1 55 ? 1.716 -2.754 -0.720 1.00 0.00 55 ASN A C 19
ATOM 21577 O O . ASN A 1 55 ? 0.725 -3.074 -1.374 1.00 0.00 55 ASN A O 19
ATOM 21588 N N . ALA A 1 56 ? 1.676 -2.095 0.429 1.00 0.00 56 ALA A N 19
ATOM 21589 C CA . ALA A 1 56 ? 0.410 -1.692 1.017 1.00 0.00 56 ALA A CA 19
ATOM 21590 C C . ALA A 1 56 ? -0.056 -0.386 0.370 1.00 0.00 56 ALA A C 19
ATOM 21591 O O . ALA A 1 56 ? -0.422 0.560 1.066 1.00 0.00 56 ALA A O 19
ATOM 21598 N N . GLY A 1 57 ? -0.026 -0.376 -0.955 1.00 0.00 57 GLY A N 19
ATOM 21599 C CA . GLY A 1 57 ? -0.440 0.798 -1.704 1.00 0.00 57 GLY A CA 19
ATOM 21600 C C . GLY A 1 57 ? 0.771 1.634 -2.126 1.00 0.00 57 GLY A C 19
ATOM 21601 O O . GLY A 1 57 ? 1.810 1.604 -1.469 1.00 0.00 57 GLY A O 19
ATOM 21605 N N . VAL A 1 58 ? 0.595 2.359 -3.221 1.00 0.00 58 VAL A N 19
ATOM 21606 C CA . VAL A 1 58 ? 1.660 3.201 -3.739 1.00 0.00 58 VAL A CA 19
ATOM 21607 C C . VAL A 1 58 ? 2.013 4.267 -2.700 1.00 0.00 58 VAL A C 19
ATOM 21608 O O . VAL A 1 58 ? 3.183 4.452 -2.368 1.00 0.00 58 VAL A O 19
ATOM 21621 N N . GLU A 1 59 ? 0.980 4.940 -2.214 1.00 0.00 59 GLU A N 19
ATOM 21622 C CA . GLU A 1 59 ? 1.167 5.982 -1.219 1.00 0.00 59 GLU A CA 19
ATOM 21623 C C . GLU A 1 59 ? 2.050 5.473 -0.077 1.00 0.00 59 GLU A C 19
ATOM 21624 O O . GLU A 1 59 ? 2.955 6.175 0.372 1.00 0.00 59 GLU A O 19
ATOM 21636 N N . GLU A 1 60 ? 1.755 4.258 0.360 1.00 0.00 60 GLU A N 19
ATOM 21637 C CA . GLU A 1 60 ? 2.510 3.647 1.440 1.00 0.00 60 GLU A CA 19
ATOM 21638 C C . GLU A 1 60 ? 3.980 3.499 1.043 1.00 0.00 60 GLU A C 19
ATOM 21639 O O . GLU A 1 60 ? 4.873 3.859 1.808 1.00 0.00 60 GLU A O 19
ATOM 21651 N N . ALA A 1 61 ? 4.186 2.968 -0.154 1.00 0.00 61 ALA A N 19
ATOM 21652 C CA . ALA A 1 61 ? 5.532 2.767 -0.662 1.00 0.00 61 ALA A CA 19
ATOM 21653 C C . ALA A 1 61 ? 6.293 4.093 -0.615 1.00 0.00 61 ALA A C 19
ATOM 21654 O O . ALA A 1 61 ? 7.362 4.178 -0.012 1.00 0.00 61 ALA A O 19
ATOM 21661 N N . MET A 1 62 ? 5.712 5.096 -1.258 1.00 0.00 62 MET A N 19
ATOM 21662 C CA . MET A 1 62 ? 6.323 6.414 -1.296 1.00 0.00 62 MET A CA 19
ATOM 21663 C C . MET A 1 62 ? 6.529 6.964 0.116 1.00 0.00 62 MET A C 19
ATOM 21664 O O . MET A 1 62 ? 7.630 7.386 0.468 1.00 0.00 62 MET A O 19
ATOM 21678 N N . ASN A 1 63 ? 5.452 6.943 0.888 1.00 0.00 63 ASN A N 19
ATOM 21679 C CA . ASN A 1 63 ? 5.501 7.434 2.255 1.00 0.00 63 ASN A CA 19
ATOM 21680 C C . ASN A 1 63 ? 6.778 6.928 2.929 1.00 0.00 63 ASN A C 19
ATOM 21681 O O . ASN A 1 63 ? 7.427 7.664 3.671 1.00 0.00 63 ASN A O 19
ATOM 21692 N N . TRP A 1 64 ? 7.100 5.674 2.648 1.00 0.00 64 TRP A N 19
ATOM 21693 C CA . TRP A 1 64 ? 8.287 5.060 3.218 1.00 0.00 64 TRP A CA 19
ATOM 21694 C C . TRP A 1 64 ? 9.512 5.755 2.621 1.00 0.00 64 TRP A C 19
ATOM 21695 O O . TRP A 1 64 ? 10.442 6.111 3.343 1.00 0.00 64 TRP A O 19
ATOM 21716 N N . LEU A 1 65 ? 9.473 5.928 1.307 1.00 0.00 65 LEU A N 19
ATOM 21717 C CA . LEU A 1 65 ? 10.569 6.574 0.605 1.00 0.00 65 LEU A CA 19
ATOM 21718 C C . LEU A 1 65 ? 10.831 7.946 1.230 1.00 0.00 6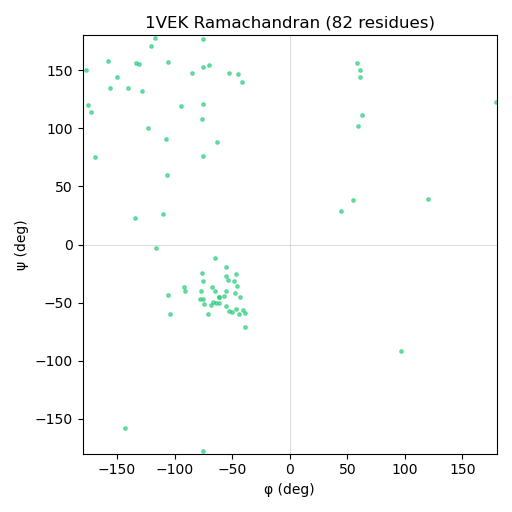5 LEU A C 19
ATOM 21719 O O . LEU A 1 65 ? 11.979 8.309 1.480 1.00 0.00 65 LEU A O 19
ATOM 21735 N N . LEU A 1 66 ? 9.747 8.670 1.465 1.00 0.00 66 LEU A N 19
ATOM 21736 C CA . LEU A 1 66 ? 9.845 9.994 2.056 1.00 0.00 66 LEU A CA 19
ATOM 21737 C C . LEU A 1 66 ? 10.425 9.876 3.466 1.00 0.00 66 LEU A C 19
ATOM 21738 O O . LEU A 1 66 ? 10.810 10.877 4.069 1.00 0.00 66 LEU A O 19
ATOM 21754 N N . SER A 1 67 ? 10.471 8.644 3.952 1.00 0.00 67 SER A N 19
ATOM 21755 C CA . SER A 1 67 ? 10.998 8.383 5.281 1.00 0.00 67 SER A CA 19
ATOM 21756 C C . SER A 1 67 ? 12.280 7.554 5.181 1.00 0.00 67 SER A C 19
ATOM 21757 O O . SER A 1 67 ? 12.939 7.299 6.188 1.00 0.00 67 SER A O 19
ATOM 21765 N N . HIS A 1 68 ? 12.595 7.155 3.957 1.00 0.00 68 HIS A N 19
ATOM 21766 C CA . HIS A 1 68 ? 13.786 6.359 3.713 1.00 0.00 68 HIS A CA 19
ATOM 21767 C C . HIS A 1 68 ? 14.514 6.891 2.477 1.00 0.00 68 HIS A C 19
ATOM 21768 O O . HIS A 1 68 ? 15.190 6.138 1.778 1.00 0.00 68 HIS A O 19
ATOM 21782 N N . MET A 1 69 ? 14.350 8.185 2.245 1.00 0.00 69 MET A N 19
ATOM 21783 C CA . MET A 1 69 ? 14.983 8.827 1.105 1.00 0.00 69 MET A CA 19
ATOM 21784 C C . MET A 1 69 ? 16.467 9.083 1.374 1.00 0.00 69 MET A C 19
ATOM 21785 O O . MET A 1 69 ? 17.312 8.816 0.521 1.00 0.00 69 MET A O 19
ATOM 21799 N N . ASP A 1 70 ? 16.739 9.598 2.564 1.00 0.00 70 ASP A N 19
ATOM 21800 C CA . ASP A 1 70 ? 18.107 9.893 2.957 1.00 0.00 70 ASP A CA 19
ATOM 21801 C C . ASP A 1 70 ? 18.600 8.814 3.923 1.00 0.00 70 ASP A C 19
ATOM 21802 O O . ASP A 1 70 ? 18.978 9.114 5.054 1.00 0.00 70 ASP A O 19
ATOM 21811 N N . ASP A 1 71 ? 18.581 7.580 3.441 1.00 0.00 71 ASP A N 19
ATOM 21812 C CA . ASP A 1 71 ? 19.021 6.455 4.247 1.00 0.00 71 ASP A CA 19
ATOM 21813 C C . ASP A 1 71 ? 20.082 5.665 3.478 1.00 0.00 71 ASP A C 19
ATOM 21814 O O . ASP A 1 71 ? 20.132 5.720 2.250 1.00 0.00 71 ASP A O 19
ATOM 21823 N N . PRO A 1 72 ? 20.925 4.930 4.251 1.00 0.00 72 PRO A N 19
ATOM 21824 C CA . PRO A 1 72 ? 21.982 4.131 3.655 1.00 0.00 72 PRO A CA 19
ATOM 21825 C C . PRO A 1 72 ? 21.414 2.865 3.010 1.00 0.00 72 PRO A C 19
ATOM 21826 O O . PRO A 1 72 ? 21.954 2.371 2.022 1.00 0.00 72 PRO A O 19
ATOM 21837 N N . ASP A 1 73 ? 20.331 2.375 3.596 1.00 0.00 73 ASP A N 19
ATOM 21838 C CA . ASP A 1 73 ? 19.684 1.176 3.092 1.00 0.00 73 ASP A CA 19
ATOM 21839 C C . ASP A 1 73 ? 19.078 1.469 1.718 1.00 0.00 73 ASP A C 19
ATOM 21840 O O . ASP A 1 73 ? 19.156 0.641 0.812 1.00 0.00 73 ASP A O 19
ATOM 21849 N N . ILE A 1 74 ? 18.486 2.649 1.607 1.00 0.00 74 ILE A N 19
ATOM 21850 C CA . ILE A 1 74 ? 17.866 3.061 0.359 1.00 0.00 74 ILE A CA 19
ATOM 21851 C C . ILE A 1 74 ? 18.837 2.806 -0.796 1.00 0.00 74 ILE A C 19
ATOM 21852 O O . ILE A 1 74 ? 18.416 2.630 -1.938 1.00 0.00 74 ILE A O 19
ATOM 21868 N N . ASP A 1 75 ? 20.118 2.795 -0.458 1.00 0.00 75 ASP A N 19
ATOM 21869 C CA . ASP A 1 75 ? 21.152 2.564 -1.453 1.00 0.00 75 ASP A CA 19
ATOM 21870 C C . ASP A 1 75 ? 21.497 1.074 -1.488 1.00 0.00 75 ASP A C 19
ATOM 21871 O O . ASP A 1 75 ? 21.851 0.539 -2.538 1.00 0.00 75 ASP A O 19
ATOM 21880 N N . ALA A 1 76 ? 21.380 0.445 -0.328 1.00 0.00 76 ALA A N 19
ATOM 21881 C CA . ALA A 1 76 ? 21.675 -0.974 -0.213 1.00 0.00 76 ALA A CA 19
ATOM 21882 C C . ALA A 1 76 ? 20.872 -1.744 -1.263 1.00 0.00 76 ALA A C 19
ATOM 21883 O O . ALA A 1 76 ? 19.768 -1.341 -1.625 1.00 0.00 76 ALA A O 19
ATOM 21890 N N . PRO A 1 77 ? 21.475 -2.868 -1.736 1.00 0.00 77 PRO A N 19
ATOM 21891 C CA . PRO A 1 77 ? 20.828 -3.698 -2.738 1.00 0.00 77 PRO A CA 19
ATOM 21892 C C . PRO A 1 77 ? 19.697 -4.523 -2.120 1.00 0.00 77 PRO A C 19
ATOM 21893 O O . PRO A 1 77 ? 19.768 -4.903 -0.953 1.00 0.00 77 PRO A O 19
ATOM 21904 N N . ILE A 1 78 ? 18.681 -4.775 -2.932 1.00 0.00 78 ILE A N 19
ATOM 21905 C CA . ILE A 1 78 ? 17.536 -5.548 -2.479 1.00 0.00 78 ILE A CA 19
ATOM 21906 C C . ILE A 1 78 ? 17.940 -7.017 -2.342 1.00 0.00 78 ILE A C 19
ATOM 21907 O O . ILE A 1 78 ? 17.687 -7.640 -1.312 1.00 0.00 78 ILE A O 19
ATOM 21923 N N . SER A 1 79 ? 18.563 -7.527 -3.394 1.00 0.00 79 SER A N 19
ATOM 21924 C CA . SER A 1 79 ? 19.004 -8.912 -3.403 1.00 0.00 79 SER A CA 19
ATOM 21925 C C . SER A 1 79 ? 20.302 -9.041 -4.203 1.00 0.00 79 SER A C 19
ATOM 21926 O O . SER A 1 79 ? 20.280 -9.418 -5.374 1.00 0.00 79 SER A O 19
ATOM 21934 N N . GLY A 1 80 ? 21.403 -8.721 -3.539 1.00 0.00 80 GLY A N 19
ATOM 21935 C CA . GLY A 1 80 ? 22.709 -8.797 -4.173 1.00 0.00 80 GLY A CA 19
ATOM 21936 C C . GLY A 1 80 ? 23.570 -9.884 -3.526 1.00 0.00 80 GLY A C 19
ATOM 21937 O O . GLY A 1 80 ? 23.321 -10.284 -2.390 1.00 0.00 80 GLY A O 19
ATOM 21941 N N . PRO A 1 81 ? 24.592 -10.342 -4.297 1.00 0.00 81 PRO A N 19
ATOM 21942 C CA . PRO A 1 81 ? 25.492 -11.374 -3.811 1.00 0.00 81 PRO A CA 19
ATOM 21943 C C . PRO A 1 81 ? 26.475 -10.806 -2.785 1.00 0.00 81 PRO A C 19
ATOM 21944 O O . PRO A 1 81 ? 26.531 -11.274 -1.649 1.00 0.00 81 PRO A O 19
ATOM 21955 N N . SER A 1 82 ? 27.225 -9.806 -3.223 1.00 0.00 82 SER A N 19
ATOM 21956 C CA . SER A 1 82 ? 28.203 -9.169 -2.357 1.00 0.00 82 SER A CA 19
ATOM 21957 C C . SER A 1 82 ? 28.914 -8.043 -3.110 1.00 0.00 82 SER A C 19
ATOM 21958 O O . SER A 1 82 ? 30.015 -8.233 -3.623 1.00 0.00 82 SER A O 19
ATOM 21966 N N . SER A 1 83 ? 28.254 -6.894 -3.152 1.00 0.00 83 SER A N 19
ATOM 21967 C CA . SER A 1 83 ? 28.809 -5.737 -3.834 1.00 0.00 83 SER A CA 19
ATOM 21968 C C . SER A 1 83 ? 27.935 -4.509 -3.575 1.00 0.00 83 SER A C 19
ATOM 21969 O O . SER A 1 83 ? 26.721 -4.629 -3.413 1.00 0.00 83 SER A O 19
ATOM 21977 N N . GLY A 1 84 ? 28.585 -3.355 -3.544 1.00 0.00 84 GLY A N 19
ATOM 21978 C CA . GLY A 1 84 ? 27.882 -2.105 -3.308 1.00 0.00 84 GLY A CA 19
ATOM 21979 C C . GLY A 1 84 ? 28.083 -1.627 -1.869 1.00 0.00 84 GLY A C 19
ATOM 21980 O O . GLY A 1 84 ? 29.145 -1.835 -1.284 1.00 0.00 84 GLY A O 19
ATOM 21984 N N . GLY A 1 1 ? 55.296 -19.999 -16.198 1.00 0.00 1 GLY A N 20
ATOM 21985 C CA . GLY A 1 1 ? 55.170 -19.107 -17.339 1.00 0.00 1 GLY A CA 20
ATOM 21986 C C . GLY A 1 1 ? 53.754 -19.151 -17.916 1.00 0.00 1 GLY A C 20
ATOM 21987 O O . GLY A 1 1 ? 53.567 -19.483 -19.085 1.00 0.00 1 GLY A O 20
ATOM 21991 N N . SER A 1 2 ? 52.794 -18.812 -17.069 1.00 0.00 2 SER A N 20
ATOM 21992 C CA . SER A 1 2 ? 51.400 -18.808 -17.480 1.00 0.00 2 SER A CA 20
ATOM 21993 C C . SER A 1 2 ? 50.750 -17.472 -17.115 1.00 0.00 2 SER A C 20
ATOM 21994 O O . SER A 1 2 ? 50.974 -16.946 -16.026 1.00 0.00 2 SER A O 20
ATOM 22002 N N . SER A 1 3 ? 49.957 -16.962 -18.046 1.00 0.00 3 SER A N 20
ATOM 22003 C CA . SER A 1 3 ? 49.273 -15.698 -17.836 1.00 0.00 3 SER A CA 20
ATOM 22004 C C . SER A 1 3 ? 47.879 -15.746 -18.464 1.00 0.00 3 SER A C 20
ATOM 22005 O O . SER A 1 3 ? 47.669 -16.429 -19.466 1.00 0.00 3 SER A O 20
ATOM 22013 N N . GLY A 1 4 ? 46.962 -15.012 -17.851 1.00 0.00 4 GLY A N 20
ATOM 22014 C CA . GLY A 1 4 ? 45.594 -14.963 -18.338 1.00 0.00 4 GLY A CA 20
ATOM 22015 C C . GLY A 1 4 ? 44.691 -14.207 -17.361 1.00 0.00 4 GLY A C 20
ATOM 22016 O O . GLY A 1 4 ? 44.430 -13.019 -17.543 1.00 0.00 4 GLY A O 20
ATOM 22020 N N . SER A 1 5 ? 44.239 -14.928 -16.345 1.00 0.00 5 SER A N 20
ATOM 22021 C CA . SER A 1 5 ? 43.370 -14.340 -15.339 1.00 0.00 5 SER A CA 20
ATOM 22022 C C . SER A 1 5 ? 42.062 -13.878 -15.983 1.00 0.00 5 SER A C 20
ATOM 22023 O O . SER A 1 5 ? 41.979 -12.764 -16.499 1.00 0.00 5 SER A O 20
ATOM 22031 N N . SER A 1 6 ? 41.071 -14.756 -15.931 1.00 0.00 6 SER A N 20
ATOM 22032 C CA . SER A 1 6 ? 39.770 -14.452 -16.503 1.00 0.00 6 SER A CA 20
ATOM 22033 C C . SER A 1 6 ? 39.216 -13.166 -15.887 1.00 0.00 6 SER A C 20
ATOM 22034 O O . SER A 1 6 ? 39.252 -12.990 -14.670 1.00 0.00 6 SER A O 20
ATOM 22042 N N . GLY A 1 7 ? 38.716 -12.299 -16.756 1.00 0.00 7 GLY A N 20
ATOM 22043 C CA . GLY A 1 7 ? 38.155 -11.034 -16.313 1.00 0.00 7 GLY A CA 20
ATOM 22044 C C . GLY A 1 7 ? 37.124 -11.250 -15.204 1.00 0.00 7 GLY A C 20
ATOM 22045 O O . GLY A 1 7 ? 37.474 -11.295 -14.026 1.00 0.00 7 GLY A O 20
ATOM 22049 N N . GLY A 1 8 ? 35.872 -11.378 -15.620 1.00 0.00 8 GLY A N 20
ATOM 22050 C CA . GLY A 1 8 ? 34.788 -11.589 -14.677 1.00 0.00 8 GLY A CA 20
ATOM 22051 C C . GLY A 1 8 ? 33.911 -10.340 -14.562 1.00 0.00 8 GLY A C 20
ATOM 22052 O O . GLY A 1 8 ? 33.734 -9.609 -15.535 1.00 0.00 8 GLY A O 20
ATOM 22056 N N . GLU A 1 9 ? 33.386 -10.134 -13.363 1.00 0.00 9 GLU A N 20
ATOM 22057 C CA . GLU A 1 9 ? 32.532 -8.986 -13.108 1.00 0.00 9 GLU A CA 20
ATOM 22058 C C . GLU A 1 9 ? 31.654 -8.696 -14.327 1.00 0.00 9 GLU A C 20
ATOM 22059 O O . GLU A 1 9 ? 31.996 -7.856 -15.157 1.00 0.00 9 GLU A O 20
ATOM 22071 N N . GLU A 1 10 ? 30.538 -9.408 -14.395 1.00 0.00 10 GLU A N 20
ATOM 22072 C CA . GLU A 1 10 ? 29.608 -9.237 -15.499 1.00 0.00 10 GLU A CA 20
ATOM 22073 C C . GLU A 1 10 ? 28.431 -8.359 -15.070 1.00 0.00 10 GLU A C 20
ATOM 22074 O O . GLU A 1 10 ? 27.875 -8.545 -13.989 1.00 0.00 10 GLU A O 20
ATOM 22086 N N . LEU A 1 11 ? 28.086 -7.421 -15.940 1.00 0.00 11 LEU A N 20
ATOM 22087 C CA . LEU A 1 11 ? 26.985 -6.514 -15.665 1.00 0.00 11 LEU A CA 20
ATOM 22088 C C . LEU A 1 11 ? 25.853 -6.777 -16.660 1.00 0.00 11 LEU A C 20
ATOM 22089 O O . LEU A 1 11 ? 25.720 -6.068 -17.656 1.00 0.00 11 LEU A O 20
ATOM 22105 N N . LEU A 1 12 ? 25.065 -7.797 -16.355 1.00 0.00 12 LEU A N 20
ATOM 22106 C CA . LEU A 1 12 ? 23.948 -8.162 -17.210 1.00 0.00 12 LEU A CA 20
ATOM 22107 C C . LEU A 1 12 ? 22.660 -7.564 -16.642 1.00 0.00 12 LEU A C 20
ATOM 22108 O O . LEU A 1 12 ? 22.177 -7.998 -15.597 1.00 0.00 12 LEU A O 20
ATOM 22124 N N . PRO A 1 13 ? 22.125 -6.550 -17.374 1.00 0.00 13 PRO A N 20
ATOM 22125 C CA . PRO A 1 13 ? 20.902 -5.888 -16.955 1.00 0.00 13 PRO A CA 20
ATOM 22126 C C . PRO A 1 13 ? 19.681 -6.771 -17.221 1.00 0.00 13 PRO A C 20
ATOM 22127 O O . PRO A 1 13 ? 18.761 -6.367 -17.931 1.00 0.00 13 PRO A O 20
ATOM 22138 N N . ASP A 1 14 ? 19.712 -7.960 -16.638 1.00 0.00 14 ASP A N 20
ATOM 22139 C CA . ASP A 1 14 ? 18.619 -8.903 -16.804 1.00 0.00 14 ASP A CA 20
ATOM 22140 C C . ASP A 1 14 ? 17.407 -8.418 -16.007 1.00 0.00 14 ASP A C 20
ATOM 22141 O O . ASP A 1 14 ? 16.313 -8.285 -16.553 1.00 0.00 14 ASP A O 20
ATOM 22150 N N . GLY A 1 15 ? 17.642 -8.166 -14.727 1.00 0.00 15 GLY A N 20
ATOM 22151 C CA . GLY A 1 15 ? 16.583 -7.698 -13.850 1.00 0.00 15 GLY A CA 20
ATOM 22152 C C . GLY A 1 15 ? 15.261 -8.404 -14.160 1.00 0.00 15 GLY A C 20
ATOM 22153 O O . GLY A 1 15 ? 14.379 -7.827 -14.793 1.00 0.00 15 GLY A O 20
ATOM 22157 N N . VAL A 1 16 ? 15.167 -9.643 -13.700 1.00 0.00 16 VAL A N 20
ATOM 22158 C CA . VAL A 1 16 ? 13.968 -10.434 -13.921 1.00 0.00 16 VAL A CA 20
ATOM 22159 C C . VAL A 1 16 ? 12.743 -9.627 -13.487 1.00 0.00 16 VAL A C 20
ATOM 22160 O O . VAL A 1 16 ? 12.710 -9.089 -12.381 1.00 0.00 16 VAL A O 20
ATOM 22173 N N . PRO A 1 17 ? 11.740 -9.568 -14.403 1.00 0.00 17 PRO A N 20
ATOM 22174 C CA . PRO A 1 17 ? 10.515 -8.836 -14.125 1.00 0.00 17 PRO A CA 20
ATOM 22175 C C . PRO A 1 17 ? 9.625 -9.607 -13.149 1.00 0.00 17 PRO A C 20
ATOM 22176 O O . PRO A 1 17 ? 8.465 -9.887 -13.449 1.00 0.00 17 PRO A O 20
ATOM 22187 N N . GLU A 1 18 ? 10.201 -9.929 -12.000 1.00 0.00 18 GLU A N 20
ATOM 22188 C CA . GLU A 1 18 ? 9.474 -10.662 -10.978 1.00 0.00 18 GLU A CA 20
ATOM 22189 C C . GLU A 1 18 ? 8.930 -11.973 -11.550 1.00 0.00 18 GLU A C 20
ATOM 22190 O O . GLU A 1 18 ? 8.905 -12.160 -12.766 1.00 0.00 18 GLU A O 20
ATOM 22202 N N . GLU A 1 19 ? 8.508 -12.846 -10.647 1.00 0.00 19 GLU A N 20
ATOM 22203 C CA . GLU A 1 19 ? 7.966 -14.133 -11.047 1.00 0.00 19 GLU A CA 20
ATOM 22204 C C . GLU A 1 19 ? 6.812 -14.533 -10.125 1.00 0.00 19 GLU A C 20
ATOM 22205 O O . GLU A 1 19 ? 6.910 -15.517 -9.394 1.00 0.00 19 GLU A O 20
ATOM 22217 N N . VAL A 1 20 ? 5.746 -13.749 -10.190 1.00 0.00 20 VAL A N 20
ATOM 22218 C CA . VAL A 1 20 ? 4.575 -14.009 -9.369 1.00 0.00 20 VAL A CA 20
ATOM 22219 C C . VAL A 1 20 ? 4.946 -13.849 -7.894 1.00 0.00 20 VAL A C 20
ATOM 22220 O O . VAL A 1 20 ? 6.059 -14.182 -7.490 1.00 0.00 20 VAL A O 20
ATOM 22233 N N . MET A 1 21 ? 3.992 -13.340 -7.128 1.00 0.00 21 MET A N 20
ATOM 22234 C CA . MET A 1 21 ? 4.204 -13.132 -5.706 1.00 0.00 21 MET A CA 20
ATOM 22235 C C . MET A 1 21 ? 3.970 -14.425 -4.922 1.00 0.00 21 MET A C 20
ATOM 22236 O O . MET A 1 21 ? 3.194 -15.280 -5.346 1.00 0.00 21 MET A O 20
ATOM 22250 N N . GLU A 1 22 ? 4.654 -14.526 -3.792 1.00 0.00 22 GLU A N 20
ATOM 22251 C CA . GLU A 1 22 ? 4.530 -15.700 -2.945 1.00 0.00 22 GLU A CA 20
ATOM 22252 C C . GLU A 1 22 ? 5.312 -15.502 -1.645 1.00 0.00 22 GLU A C 20
ATOM 22253 O O . GLU A 1 22 ? 6.111 -14.573 -1.533 1.00 0.00 22 GLU A O 20
ATOM 22265 N N . SER A 1 23 ? 5.056 -16.390 -0.696 1.00 0.00 23 SER A N 20
ATOM 22266 C CA . SER A 1 23 ? 5.726 -16.324 0.592 1.00 0.00 23 SER A CA 20
ATOM 22267 C C . SER A 1 23 ? 7.243 -16.299 0.391 1.00 0.00 23 SER A C 20
ATOM 22268 O O . SER A 1 23 ? 7.727 -16.439 -0.731 1.00 0.00 23 SER A O 20
ATOM 22276 N N . ALA A 1 24 ? 7.951 -16.121 1.497 1.00 0.00 24 ALA A N 20
ATOM 22277 C CA . ALA A 1 24 ? 9.403 -16.077 1.457 1.00 0.00 24 ALA A CA 20
ATOM 22278 C C . ALA A 1 24 ? 9.855 -14.668 1.069 1.00 0.00 24 ALA A C 20
ATOM 22279 O O . ALA A 1 24 ? 10.572 -14.491 0.085 1.00 0.00 24 ALA A O 20
ATOM 22286 N N . GLN A 1 25 ? 9.417 -13.701 1.862 1.00 0.00 25 GLN A N 20
ATOM 22287 C CA . GLN A 1 25 ? 9.768 -12.313 1.614 1.00 0.00 25 GLN A CA 20
ATOM 22288 C C . GLN A 1 25 ? 8.758 -11.673 0.659 1.00 0.00 25 GLN A C 20
ATOM 22289 O O . GLN A 1 25 ? 8.154 -12.360 -0.164 1.00 0.00 25 GLN A O 20
ATOM 22303 N N . PRO A 1 26 ? 8.602 -10.330 0.804 1.00 0.00 26 PRO A N 20
ATOM 22304 C CA . PRO A 1 26 ? 7.676 -9.589 -0.036 1.00 0.00 26 PRO A CA 20
ATOM 22305 C C . PRO A 1 26 ? 8.240 -9.406 -1.446 1.00 0.00 26 PRO A C 20
ATOM 22306 O O . PRO A 1 26 ? 9.340 -9.871 -1.744 1.00 0.00 26 PRO A O 20
ATOM 22317 N N . VAL A 1 27 ? 7.462 -8.728 -2.278 1.00 0.00 27 VAL A N 20
ATOM 22318 C CA . VAL A 1 27 ? 7.871 -8.479 -3.649 1.00 0.00 27 VAL A CA 20
ATOM 22319 C C . VAL A 1 27 ? 7.477 -7.053 -4.042 1.00 0.00 27 VAL A C 20
ATOM 22320 O O . VAL A 1 27 ? 6.309 -6.680 -3.950 1.00 0.00 27 VAL A O 20
ATOM 22333 N N . ALA A 1 28 ? 8.475 -6.295 -4.473 1.00 0.00 28 ALA A N 20
ATOM 22334 C CA . ALA A 1 28 ? 8.248 -4.920 -4.881 1.00 0.00 28 ALA A CA 20
ATOM 22335 C C . ALA A 1 28 ? 7.229 -4.892 -6.022 1.00 0.00 28 ALA A C 20
ATOM 22336 O O . ALA A 1 28 ? 7.602 -4.931 -7.193 1.00 0.00 28 ALA A O 20
ATOM 22343 N N . ASN A 1 29 ? 5.962 -4.825 -5.639 1.00 0.00 29 ASN A N 20
ATOM 22344 C CA . ASN A 1 29 ? 4.886 -4.791 -6.615 1.00 0.00 29 ASN A CA 20
ATOM 22345 C C . ASN A 1 29 ? 5.307 -3.922 -7.802 1.00 0.00 29 ASN A C 20
ATOM 22346 O O . ASN A 1 29 ? 5.652 -2.754 -7.629 1.00 0.00 29 ASN A O 20
ATOM 22357 N N . GLU A 1 30 ? 5.265 -4.526 -8.981 1.00 0.00 30 GLU A N 20
ATOM 22358 C CA . GLU A 1 30 ? 5.637 -3.822 -10.196 1.00 0.00 30 GLU A CA 20
ATOM 22359 C C . GLU A 1 30 ? 4.676 -2.660 -10.452 1.00 0.00 30 GLU A C 20
ATOM 22360 O O . GLU A 1 30 ? 5.052 -1.661 -11.064 1.00 0.00 30 GLU A O 20
ATOM 22372 N N . GLU A 1 31 ? 3.453 -2.829 -9.972 1.00 0.00 31 GLU A N 20
ATOM 22373 C CA . GLU A 1 31 ? 2.434 -1.807 -10.141 1.00 0.00 31 GLU A CA 20
ATOM 22374 C C . GLU A 1 31 ? 2.737 -0.602 -9.248 1.00 0.00 31 GLU A C 20
ATOM 22375 O O . GLU A 1 31 ? 2.597 0.543 -9.676 1.00 0.00 31 GLU A O 20
ATOM 22387 N N . ILE A 1 32 ? 3.147 -0.901 -8.024 1.00 0.00 32 ILE A N 20
ATOM 22388 C CA . ILE A 1 32 ? 3.471 0.144 -7.068 1.00 0.00 32 ILE A CA 20
ATOM 22389 C C . ILE A 1 32 ? 4.765 0.839 -7.497 1.00 0.00 32 ILE A C 20
ATOM 22390 O O . ILE A 1 32 ? 4.890 2.057 -7.373 1.00 0.00 32 ILE A O 20
ATOM 22406 N N . VAL A 1 33 ? 5.694 0.036 -7.994 1.00 0.00 33 VAL A N 20
ATOM 22407 C CA . VAL A 1 33 ? 6.973 0.559 -8.443 1.00 0.00 33 VAL A CA 20
ATOM 22408 C C . VAL A 1 33 ? 6.777 1.316 -9.759 1.00 0.00 33 VAL A C 20
ATOM 22409 O O . VAL A 1 33 ? 7.170 2.475 -9.877 1.00 0.00 33 VAL A O 20
ATOM 22422 N N . ALA A 1 34 ? 6.168 0.628 -10.714 1.00 0.00 34 ALA A N 20
ATOM 22423 C CA . ALA A 1 34 ? 5.915 1.221 -12.017 1.00 0.00 34 ALA A CA 20
ATOM 22424 C C . ALA A 1 34 ? 5.295 2.607 -11.830 1.00 0.00 34 ALA A C 20
ATOM 22425 O O . ALA A 1 34 ? 5.465 3.486 -12.673 1.00 0.00 34 ALA A O 20
ATOM 22432 N N . GLN A 1 35 ? 4.589 2.760 -10.719 1.00 0.00 35 GLN A N 20
ATOM 22433 C CA . GLN A 1 35 ? 3.944 4.025 -10.410 1.00 0.00 35 GLN A CA 20
ATOM 22434 C C . GLN A 1 35 ? 4.962 5.016 -9.843 1.00 0.00 35 GLN A C 20
ATOM 22435 O O . GLN A 1 35 ? 4.988 6.180 -10.241 1.00 0.00 35 GLN A O 20
ATOM 22449 N N . LEU A 1 36 ? 5.775 4.519 -8.923 1.00 0.00 36 LEU A N 20
ATOM 22450 C CA . LEU A 1 36 ? 6.792 5.346 -8.297 1.00 0.00 36 LEU A CA 20
ATOM 22451 C C . LEU A 1 36 ? 7.847 5.724 -9.338 1.00 0.00 36 LEU A C 20
ATOM 22452 O O . LEU A 1 36 ? 8.154 6.902 -9.517 1.00 0.00 36 LEU A O 20
ATOM 22468 N N . VAL A 1 37 ? 8.375 4.703 -9.998 1.00 0.00 37 VAL A N 20
ATOM 22469 C CA . VAL A 1 37 ? 9.389 4.913 -11.016 1.00 0.00 37 VAL A CA 20
ATOM 22470 C C . VAL A 1 37 ? 8.901 5.974 -12.005 1.00 0.00 37 VAL A C 20
ATOM 22471 O O . VAL A 1 37 ? 9.704 6.609 -12.685 1.00 0.00 37 VAL A O 20
ATOM 22484 N N . SER A 1 38 ? 7.587 6.133 -12.052 1.00 0.00 38 SER A N 20
ATOM 22485 C CA . SER A 1 38 ? 6.982 7.105 -12.946 1.00 0.00 38 SER A CA 20
ATOM 22486 C C . SER A 1 38 ? 6.884 8.465 -12.251 1.00 0.00 38 SER A C 20
ATOM 22487 O O . SER A 1 38 ? 7.101 9.502 -12.875 1.00 0.00 38 SER A O 20
ATOM 22495 N N . MET A 1 39 ? 6.558 8.416 -10.968 1.00 0.00 39 MET A N 20
ATOM 22496 C CA . MET A 1 39 ? 6.430 9.631 -10.181 1.00 0.00 39 MET A CA 20
ATOM 22497 C C . MET A 1 39 ? 7.733 10.431 -10.192 1.00 0.00 39 MET A C 20
ATOM 22498 O O . MET A 1 39 ? 7.720 11.648 -10.014 1.00 0.00 39 MET A O 20
ATOM 22512 N N . GLY A 1 40 ? 8.828 9.716 -10.402 1.00 0.00 40 GLY A N 20
ATOM 22513 C CA . GLY A 1 40 ? 10.138 10.345 -10.438 1.00 0.00 40 GLY A CA 20
ATOM 22514 C C . GLY A 1 40 ? 11.021 9.838 -9.296 1.00 0.00 40 GLY A C 20
ATOM 22515 O O . GLY A 1 40 ? 11.763 10.610 -8.692 1.00 0.00 40 GLY A O 20
ATOM 22519 N N . PHE A 1 41 ? 10.910 8.544 -9.034 1.00 0.00 41 PHE A N 20
ATOM 22520 C CA . PHE A 1 41 ? 11.689 7.926 -7.975 1.00 0.00 41 PHE A CA 20
ATOM 22521 C C . PHE A 1 41 ? 12.666 6.894 -8.543 1.00 0.00 41 PHE A C 20
ATOM 22522 O O . PHE A 1 41 ? 12.683 6.649 -9.749 1.00 0.00 41 PHE A O 20
ATOM 22539 N N . SER A 1 42 ? 13.456 6.318 -7.649 1.00 0.00 42 SER A N 20
ATOM 22540 C CA . SER A 1 42 ? 14.433 5.319 -8.046 1.00 0.00 42 SER A CA 20
ATOM 22541 C C . SER A 1 42 ? 13.838 3.917 -7.898 1.00 0.00 42 SER A C 20
ATOM 22542 O O . SER A 1 42 ? 13.487 3.501 -6.795 1.00 0.00 42 SER A O 20
ATOM 22550 N N . GLN A 1 43 ? 13.742 3.228 -9.026 1.00 0.00 43 GLN A N 20
ATOM 22551 C CA . GLN A 1 43 ? 13.195 1.882 -9.035 1.00 0.00 43 GLN A CA 20
ATOM 22552 C C . GLN A 1 43 ? 13.650 1.115 -7.792 1.00 0.00 43 GLN A C 20
ATOM 22553 O O . GLN A 1 43 ? 12.829 0.724 -6.964 1.00 0.00 43 GLN A O 20
ATOM 22567 N N . LEU A 1 44 ? 14.958 0.923 -7.700 1.00 0.00 44 LEU A N 20
ATOM 22568 C CA . LEU A 1 44 ? 15.532 0.210 -6.571 1.00 0.00 44 LEU A CA 20
ATOM 22569 C C . LEU A 1 44 ? 14.796 0.613 -5.292 1.00 0.00 44 LEU A C 20
ATOM 22570 O O . LEU A 1 44 ? 14.400 -0.244 -4.503 1.00 0.00 44 LEU A O 20
ATOM 22586 N N . HIS A 1 45 ? 14.636 1.917 -5.125 1.00 0.00 45 HIS A N 20
ATOM 22587 C CA . HIS A 1 45 ? 13.955 2.444 -3.954 1.00 0.00 45 HIS A CA 20
ATOM 22588 C C . HIS A 1 45 ? 12.459 2.138 -4.050 1.00 0.00 45 HIS A C 20
ATOM 22589 O O . HIS A 1 45 ? 11.864 1.631 -3.101 1.00 0.00 45 HIS A O 20
ATOM 22603 N N . CYS A 1 46 ? 11.895 2.460 -5.205 1.00 0.00 46 CYS A N 20
ATOM 22604 C CA . CYS A 1 46 ? 10.479 2.226 -5.437 1.00 0.00 46 CYS A CA 20
ATOM 22605 C C . CYS A 1 46 ? 10.144 0.809 -4.967 1.00 0.00 46 CYS A C 20
ATOM 22606 O O . CYS A 1 46 ? 9.142 0.598 -4.285 1.00 0.00 46 CYS A O 20
ATOM 22614 N N . GLN A 1 47 ? 11.000 -0.126 -5.351 1.00 0.00 47 GLN A N 20
ATOM 22615 C CA . GLN A 1 47 ? 10.807 -1.517 -4.978 1.00 0.00 47 GLN A CA 20
ATOM 22616 C C . GLN A 1 47 ? 10.797 -1.661 -3.455 1.00 0.00 47 GLN A C 20
ATOM 22617 O O . GLN A 1 47 ? 9.829 -2.158 -2.882 1.00 0.00 47 GLN A O 20
ATOM 22631 N N . LYS A 1 48 ? 11.885 -1.218 -2.843 1.00 0.00 48 LYS A N 20
ATOM 22632 C CA . LYS A 1 48 ? 12.013 -1.292 -1.398 1.00 0.00 48 LYS A CA 20
ATOM 22633 C C . LYS A 1 48 ? 10.751 -0.721 -0.748 1.00 0.00 48 LYS A C 20
ATOM 22634 O O . LYS A 1 48 ? 10.041 -1.428 -0.035 1.00 0.00 48 LYS A O 20
ATOM 22653 N N . ALA A 1 49 ? 10.511 0.554 -1.018 1.00 0.00 49 ALA A N 20
ATOM 22654 C CA . ALA A 1 49 ? 9.347 1.228 -0.469 1.00 0.00 49 ALA A CA 20
ATOM 22655 C C . ALA A 1 49 ? 8.211 0.218 -0.298 1.00 0.00 49 ALA A C 20
ATOM 22656 O O . ALA A 1 49 ? 7.872 -0.157 0.824 1.00 0.00 49 ALA A O 20
ATOM 22663 N N . ALA A 1 50 ? 7.654 -0.194 -1.427 1.00 0.00 50 ALA A N 20
ATOM 22664 C CA . ALA A 1 50 ? 6.563 -1.154 -1.416 1.00 0.00 50 ALA A CA 20
ATOM 22665 C C . ALA A 1 50 ? 6.902 -2.295 -0.454 1.00 0.00 50 ALA A C 20
ATOM 22666 O O . ALA A 1 50 ? 6.107 -2.630 0.422 1.00 0.00 50 ALA A O 20
ATOM 22673 N N . ILE A 1 51 ? 8.084 -2.860 -0.651 1.00 0.00 51 ILE A N 20
ATOM 22674 C CA . ILE A 1 51 ? 8.538 -3.956 0.187 1.00 0.00 51 ILE A CA 20
ATOM 22675 C C . ILE A 1 51 ? 8.480 -3.528 1.655 1.00 0.00 51 ILE A C 20
ATOM 22676 O O . ILE A 1 51 ? 7.953 -4.253 2.497 1.00 0.00 51 ILE A O 20
ATOM 22692 N N . ASN A 1 52 ? 9.029 -2.350 1.917 1.00 0.00 52 ASN A N 20
ATOM 22693 C CA . ASN A 1 52 ? 9.046 -1.817 3.268 1.00 0.00 52 ASN A CA 20
ATOM 22694 C C . ASN A 1 52 ? 7.608 -1.601 3.745 1.00 0.00 52 ASN A C 20
ATOM 22695 O O . ASN A 1 52 ? 7.368 -1.396 4.934 1.00 0.00 52 ASN A O 20
ATOM 22706 N N . THR A 1 53 ? 6.688 -1.654 2.792 1.00 0.00 53 THR A N 20
ATOM 22707 C CA . THR A 1 53 ? 5.281 -1.467 3.100 1.00 0.00 53 THR A CA 20
ATOM 22708 C C . THR A 1 53 ? 4.457 -2.639 2.562 1.00 0.00 53 THR A C 20
ATOM 22709 O O . THR A 1 53 ? 3.259 -2.501 2.321 1.00 0.00 53 THR A O 20
ATOM 22720 N N . SER A 1 54 ? 5.132 -3.766 2.391 1.00 0.00 54 SER A N 20
ATOM 22721 C CA . SER A 1 54 ? 4.478 -4.961 1.886 1.00 0.00 54 SER A CA 20
ATOM 22722 C C . SER A 1 54 ? 3.495 -4.589 0.773 1.00 0.00 54 SER A C 20
ATOM 22723 O O . SER A 1 54 ? 2.404 -5.150 0.692 1.00 0.00 54 SER A O 20
ATOM 22731 N N . ASN A 1 55 ? 3.919 -3.647 -0.056 1.00 0.00 55 ASN A N 20
ATOM 22732 C CA . ASN A 1 55 ? 3.090 -3.194 -1.160 1.00 0.00 55 ASN A CA 20
ATOM 22733 C C . ASN A 1 55 ? 1.666 -2.951 -0.657 1.00 0.00 55 ASN A C 20
ATOM 22734 O O . ASN A 1 55 ? 0.698 -3.285 -1.338 1.00 0.00 55 ASN A O 20
ATOM 22745 N N . ALA A 1 56 ? 1.583 -2.371 0.532 1.00 0.00 56 ALA A N 20
ATOM 22746 C CA . ALA A 1 56 ? 0.293 -2.079 1.134 1.00 0.00 56 ALA A CA 20
ATOM 22747 C C . ALA A 1 56 ? -0.458 -1.073 0.259 1.00 0.00 56 ALA A C 20
ATOM 22748 O O . ALA A 1 56 ? -1.687 -1.067 0.229 1.00 0.00 56 ALA A O 20
ATOM 22755 N N . GLY A 1 57 ? 0.314 -0.246 -0.431 1.00 0.00 57 GLY A N 20
ATOM 22756 C CA . GLY A 1 57 ? -0.263 0.762 -1.304 1.00 0.00 57 GLY A CA 20
ATOM 22757 C C . GLY A 1 57 ? 0.813 1.716 -1.826 1.00 0.00 57 GLY A C 20
ATOM 22758 O O . GLY A 1 57 ? 1.769 2.027 -1.117 1.00 0.00 57 GLY A O 20
ATOM 22762 N N . VAL A 1 58 ? 0.622 2.154 -3.062 1.00 0.00 58 VAL A N 20
ATOM 22763 C CA . VAL A 1 58 ? 1.564 3.066 -3.687 1.00 0.00 58 VAL A CA 20
ATOM 22764 C C . VAL A 1 58 ? 1.936 4.169 -2.694 1.00 0.00 58 VAL A C 20
ATOM 22765 O O . VAL A 1 58 ? 3.113 4.379 -2.406 1.00 0.00 58 VAL A O 20
ATOM 22778 N N . GLU A 1 59 ? 0.910 4.844 -2.198 1.00 0.00 59 GLU A N 20
ATOM 22779 C CA . GLU A 1 59 ? 1.113 5.920 -1.244 1.00 0.00 59 GLU A CA 20
ATOM 22780 C C . GLU A 1 59 ? 2.022 5.454 -0.104 1.00 0.00 59 GLU A C 20
ATOM 22781 O O . GLU A 1 59 ? 2.924 6.180 0.312 1.00 0.00 59 GLU A O 20
ATOM 22793 N N . GLU A 1 60 ? 1.754 4.246 0.368 1.00 0.00 60 GLU A N 20
ATOM 22794 C CA . GLU A 1 60 ? 2.536 3.675 1.451 1.00 0.00 60 GLU A CA 20
ATOM 22795 C C . GLU A 1 60 ? 4.003 3.546 1.035 1.00 0.00 60 GLU A C 20
ATOM 22796 O O . GLU A 1 60 ? 4.899 3.949 1.775 1.00 0.00 60 GLU A O 20
ATOM 22808 N N . ALA A 1 61 ? 4.202 2.982 -0.148 1.00 0.00 61 ALA A N 20
ATOM 22809 C CA . ALA A 1 61 ? 5.545 2.796 -0.670 1.00 0.00 61 ALA A CA 20
ATOM 22810 C C . ALA A 1 61 ? 6.288 4.133 -0.647 1.00 0.00 61 ALA A C 20
ATOM 22811 O O . ALA A 1 61 ? 7.360 4.241 -0.053 1.00 0.00 61 ALA A O 20
ATOM 22818 N N . MET A 1 62 ? 5.689 5.118 -1.300 1.00 0.00 62 MET A N 20
ATOM 22819 C CA . MET A 1 62 ? 6.280 6.444 -1.361 1.00 0.00 62 MET A CA 20
ATOM 22820 C C . MET A 1 62 ? 6.494 7.014 0.043 1.00 0.00 62 MET A C 20
ATOM 22821 O O . MET A 1 62 ? 7.602 7.422 0.388 1.00 0.00 62 MET A O 20
ATOM 22835 N N . ASN A 1 63 ? 5.417 7.023 0.814 1.00 0.00 63 ASN A N 20
ATOM 22836 C CA . ASN A 1 63 ? 5.473 7.537 2.172 1.00 0.00 63 ASN A CA 20
ATOM 22837 C C . ASN A 1 63 ? 6.746 7.030 2.852 1.00 0.00 63 ASN A C 20
ATOM 22838 O O . ASN A 1 63 ? 7.404 7.773 3.579 1.00 0.00 63 ASN A O 20
ATOM 22849 N N . TRP A 1 64 ? 7.055 5.768 2.592 1.00 0.00 64 TRP A N 20
ATOM 22850 C CA . TRP A 1 64 ? 8.238 5.153 3.170 1.00 0.00 64 TRP A CA 20
ATOM 22851 C C . TRP A 1 64 ? 9.468 5.840 2.573 1.00 0.00 64 TRP A C 20
ATOM 22852 O O . TRP A 1 64 ? 10.387 6.215 3.299 1.00 0.00 64 TRP A O 20
ATOM 22873 N N . LEU A 1 65 ? 9.445 5.985 1.256 1.00 0.00 65 LEU A N 20
ATOM 22874 C CA . LEU A 1 65 ? 10.547 6.621 0.554 1.00 0.00 65 LEU A CA 20
ATOM 22875 C C . LEU A 1 65 ? 10.805 8.001 1.162 1.00 0.00 65 LEU A C 20
ATOM 22876 O O . LEU A 1 65 ? 11.954 8.380 1.384 1.00 0.00 65 LEU A O 20
ATOM 22892 N N . LEU A 1 66 ? 9.717 8.713 1.415 1.00 0.00 66 LEU A N 20
ATOM 22893 C CA . LEU A 1 66 ? 9.811 10.043 1.993 1.00 0.00 66 LEU A CA 20
ATOM 22894 C C . LEU A 1 66 ? 10.403 9.942 3.401 1.00 0.00 66 LEU A C 20
ATOM 22895 O O . LEU A 1 66 ? 10.773 10.952 3.997 1.00 0.00 66 LEU A O 20
ATOM 22911 N N . SER A 1 67 ? 10.473 8.713 3.891 1.00 0.00 67 SER A N 20
ATOM 22912 C CA . SER A 1 67 ? 11.013 8.467 5.217 1.00 0.00 67 SER A CA 20
ATOM 22913 C C . SER A 1 67 ? 12.273 7.604 5.118 1.00 0.00 67 SER A C 20
ATOM 22914 O O . SER A 1 67 ? 12.923 7.329 6.125 1.00 0.00 67 SER A O 20
ATOM 22922 N N . HIS A 1 68 ? 12.579 7.200 3.893 1.00 0.00 68 HIS A N 20
ATOM 22923 C CA . HIS A 1 68 ? 13.749 6.374 3.649 1.00 0.00 68 HIS A CA 20
ATOM 22924 C C . HIS A 1 68 ? 14.495 6.892 2.418 1.00 0.00 68 HIS A C 20
ATOM 22925 O O . HIS A 1 68 ? 15.202 6.137 1.752 1.00 0.00 68 HIS A O 20
ATOM 22939 N N . MET A 1 69 ? 14.312 8.177 2.152 1.00 0.00 69 MET A N 20
ATOM 22940 C CA . MET A 1 69 ? 14.959 8.805 1.012 1.00 0.00 69 MET A CA 20
ATOM 22941 C C . MET A 1 69 ? 16.438 9.070 1.299 1.00 0.00 69 MET A C 20
ATOM 22942 O O . MET A 1 69 ? 17.294 8.807 0.456 1.00 0.00 69 MET A O 20
ATOM 22956 N N . ASP A 1 70 ? 16.693 9.588 2.491 1.00 0.00 70 ASP A N 20
ATOM 22957 C CA . ASP A 1 70 ? 18.054 9.892 2.900 1.00 0.00 70 ASP A CA 20
ATOM 22958 C C . ASP A 1 70 ? 18.546 8.811 3.864 1.00 0.00 70 ASP A C 20
ATOM 22959 O O . ASP A 1 70 ? 18.956 9.113 4.984 1.00 0.00 70 ASP A O 20
ATOM 22968 N N . ASP A 1 71 ? 18.488 7.573 3.395 1.00 0.00 71 ASP A N 20
ATOM 22969 C CA . ASP A 1 71 ? 18.922 6.446 4.202 1.00 0.00 71 ASP A CA 20
ATOM 22970 C C . ASP A 1 71 ? 20.010 5.675 3.450 1.00 0.00 71 ASP A C 20
ATOM 22971 O O . ASP A 1 71 ? 20.085 5.737 2.224 1.00 0.00 71 ASP A O 20
ATOM 22980 N N . PRO A 1 72 ? 20.848 4.949 4.238 1.00 0.00 72 PRO A N 20
ATOM 22981 C CA . PRO A 1 72 ? 21.928 4.167 3.660 1.00 0.00 72 PRO A CA 20
ATOM 22982 C C . PRO A 1 72 ? 21.392 2.896 2.998 1.00 0.00 72 PRO A C 20
ATOM 22983 O O . PRO A 1 72 ? 21.948 2.426 2.007 1.00 0.00 72 PRO A O 20
ATOM 22994 N N . ASP A 1 73 ? 20.317 2.376 3.572 1.00 0.00 73 ASP A N 20
ATOM 22995 C CA . ASP A 1 73 ? 19.699 1.169 3.051 1.00 0.00 73 ASP A CA 20
ATOM 22996 C C . ASP A 1 73 ? 19.098 1.463 1.675 1.00 0.00 73 ASP A C 20
ATOM 22997 O O . ASP A 1 73 ? 19.195 0.642 0.763 1.00 0.00 73 ASP A O 20
ATOM 23006 N N . ILE A 1 74 ? 18.491 2.635 1.568 1.00 0.00 74 ILE A N 20
ATOM 23007 C CA . ILE A 1 74 ? 17.874 3.047 0.318 1.00 0.00 74 ILE A CA 20
ATOM 23008 C C . ILE A 1 74 ? 18.855 2.812 -0.832 1.00 0.00 74 ILE A C 20
ATOM 23009 O O . ILE A 1 74 ? 18.443 2.610 -1.973 1.00 0.00 74 ILE A O 20
ATOM 23025 N N . ASP A 1 75 ? 20.135 2.846 -0.492 1.00 0.00 75 ASP A N 20
ATOM 23026 C CA . ASP A 1 75 ? 21.179 2.639 -1.481 1.00 0.00 75 ASP A CA 20
ATOM 23027 C C . ASP A 1 75 ? 21.540 1.153 -1.532 1.00 0.00 75 ASP A C 20
ATOM 23028 O O . ASP A 1 75 ? 21.914 0.637 -2.584 1.00 0.00 75 ASP A O 20
ATOM 23037 N N . ALA A 1 76 ? 21.414 0.507 -0.383 1.00 0.00 76 ALA A N 20
ATOM 23038 C CA . ALA A 1 76 ? 21.722 -0.910 -0.283 1.00 0.00 76 ALA A CA 20
ATOM 23039 C C . ALA A 1 76 ? 20.894 -1.681 -1.313 1.00 0.00 76 ALA A C 20
ATOM 23040 O O . ALA A 1 76 ? 19.774 -1.287 -1.635 1.00 0.00 76 ALA A O 20
ATOM 23047 N N . PRO A 1 77 ? 21.492 -2.796 -1.813 1.00 0.00 77 PRO A N 20
ATOM 23048 C CA . PRO A 1 77 ? 20.821 -3.626 -2.799 1.00 0.00 77 PRO A CA 20
ATOM 23049 C C . PRO A 1 77 ? 19.719 -4.466 -2.150 1.00 0.00 77 PRO A C 20
ATOM 23050 O O . PRO A 1 77 ? 19.820 -4.832 -0.980 1.00 0.00 77 PRO A O 20
ATOM 23061 N N . ILE A 1 78 ? 18.692 -4.747 -2.939 1.00 0.00 78 ILE A N 20
ATOM 23062 C CA . ILE A 1 78 ? 17.572 -5.538 -2.456 1.00 0.00 78 ILE A CA 20
ATOM 23063 C C . ILE A 1 78 ? 17.993 -7.006 -2.362 1.00 0.00 78 ILE A C 20
ATOM 23064 O O . ILE A 1 78 ? 17.788 -7.649 -1.334 1.00 0.00 78 ILE A O 20
ATOM 23080 N N . SER A 1 79 ? 18.573 -7.493 -3.449 1.00 0.00 79 SER A N 20
ATOM 23081 C CA . SER A 1 79 ? 19.024 -8.873 -3.501 1.00 0.00 79 SER A CA 20
ATOM 23082 C C . SER A 1 79 ? 20.475 -8.931 -3.985 1.00 0.00 79 SER A C 20
ATOM 23083 O O . SER A 1 79 ? 20.729 -9.078 -5.179 1.00 0.00 79 SER A O 20
ATOM 23091 N N . GLY A 1 80 ? 21.388 -8.814 -3.032 1.00 0.00 80 GLY A N 20
ATOM 23092 C CA . GLY A 1 80 ? 22.806 -8.851 -3.346 1.00 0.00 80 GLY A CA 20
ATOM 23093 C C . GLY A 1 80 ? 23.165 -7.793 -4.391 1.00 0.00 80 GLY A C 20
ATOM 23094 O O . GLY A 1 80 ? 22.282 -7.154 -4.961 1.00 0.00 80 GLY A O 20
ATOM 23098 N N . PRO A 1 81 ? 24.497 -7.637 -4.617 1.00 0.00 81 PRO A N 20
ATOM 23099 C CA . PRO A 1 81 ? 24.983 -6.667 -5.583 1.00 0.00 81 PRO A CA 20
ATOM 23100 C C . PRO A 1 81 ? 24.763 -7.162 -7.014 1.00 0.00 81 PRO A C 20
ATOM 23101 O O . PRO A 1 81 ? 25.722 -7.379 -7.754 1.00 0.00 81 PRO A O 20
ATOM 23112 N N . SER A 1 82 ? 23.495 -7.326 -7.361 1.00 0.00 82 SER A N 20
ATOM 23113 C CA . SER A 1 82 ? 23.137 -7.791 -8.691 1.00 0.00 82 SER A CA 20
ATOM 23114 C C . SER A 1 82 ? 23.709 -9.191 -8.927 1.00 0.00 82 SER A C 20
ATOM 23115 O O . SER A 1 82 ? 24.925 -9.374 -8.944 1.00 0.00 82 SER A O 20
ATOM 23123 N N . SER A 1 83 ? 22.804 -10.143 -9.103 1.00 0.00 83 SER A N 20
ATOM 23124 C CA . SER A 1 83 ? 23.203 -11.520 -9.337 1.00 0.00 83 SER A CA 20
ATOM 23125 C C . SER A 1 83 ? 24.017 -11.617 -10.629 1.00 0.00 83 SER A C 20
ATOM 23126 O O . SER A 1 83 ? 25.159 -12.072 -10.615 1.00 0.00 83 SER A O 20
ATOM 23134 N N . GLY A 1 84 ? 23.396 -11.181 -11.716 1.00 0.00 84 GLY A N 20
ATOM 23135 C CA . GLY A 1 84 ? 24.048 -11.213 -13.014 1.00 0.00 84 GLY A CA 20
ATOM 23136 C C . GLY A 1 84 ? 25.234 -10.246 -13.055 1.00 0.00 84 GLY A C 20
ATOM 23137 O O . GLY A 1 84 ? 25.707 -9.793 -12.014 1.00 0.00 84 GLY A O 20
#